Protein 5LQD (pdb70)

Secondary structure (DSSP, 8-state):
-EEEEEE-SS-SEEEE--EEEE---HHHHHHTTS-TTTEEEEEE--SHHHHHHHHTT---TTEEEE---HHHHIIIIIIIIIIIIHHHHHT---TTT---B-HHHHHHHHHHHHHHHHHHHHHHHHEEEEEEEEEESGGGTTHHHHHHHH-TT-EEEEE--S----HHHHTTS-HHHHHHHHHHHHTSSEEEESSHHHHHHHHHHHTS--TTSEEEE------HHHHHHHHTSHHHHHHHHHHHHHH-S-EEEE----S-GGG-HHHHHHHHHHHHHH-GGGTTTEEEEEE---S-SSSHHHHHHHHHHHHHHHHHHHHH--SS--SEEEE----HHHHHHHHHH-SEEEE--SS-S--THHHHHHHH-SS--EEEEETTSTTHHHHTTTSEEE-TTBHHHHHHHHHHHHT--HHHHHHHHHHHHHHHTSS-HHHHHHHHHHHTT-/-EEEEEE-SS-SEEE---EEE--TTEEEEEE--SHHHHHHHHHT---TTEEEE---HHHHIIIIIIIIIIIIHHHHTT---TTT---B-HHHHHHHHHHHHHHHHHHHHHHHHEEEEEEEEEESGGGTTHHHHHHHH-TT-EEEEE--S----HHHHTTS-HHHHHHHHHHHTTSSEEEESSHHHHHHHHHHH-S--TT-EEEE------HHHHHHHHTSHHHHHHHHHHHHHH-S-EEEE----S-GGG-HHHHHHHHHHHHHH-GGGTTTEEEEEE---S-SSSHHHHHHHHHHHHHHHHHHHHH-BTTB-SEEEE----HHHHHHHHHH-SEEEE--SS-S--THHHHHHHH-SS--EEEEETTSTTHHHHTTTSEEE-TTBHHHHHHHHHHHHT--HHHHHHHHHHHHHHHTSS-HHHHHHHHHHHT-/-EEEEEE-SS-S-EEE--EEE----HHHHHHGGG--TTEEEEEE--SHHHHHHHHHT---TTEEEE---HHHHIIIIIIIIIIIIHHHHHT---TTT---B-HHHHHHHHHHHHHHHHHHHHHHHHEEEEEEEEEESGGGTTHHHHHHHH-TT-EEEEE--S----HHHHTTS-HHHHHHHHHHHHT-SEEEESSHHHHHHHHHHH-S--TT-EEEE------HHHHHHHHTSHHHHHHHHHHHHHH-SSEEEE----S-TTS-HHHHHHHHHHHHHHSGGGTTTEEEEEE---S-SSSHHHHHHHHHHHHHHHHHHHHH-BTTB-SEEEE-S--HHHHHHHHHH-SEEEE--SS-S--THHHHHHHH-SS--EEEEETTSTTHHHHTTTSEEE-TTBHHHHHHHHHHHHT--HHHHHHHHHHHHHHHTSS-HHHHHHHHHHHT--/-EEEEEE-SS-S-EEE--EEE----SHHHHHTTS-TTTEEEEEE--SHHHHHHHHHT---TTEEEE---HHHHIIIIIIIIIIIIHHHHHT---TTT---B-HHHHHHHHHHHHHHHHHHHHHHHHEEEEEEEEEESGGGTTHHHHHHHH-TT-EEEEE--S----HHHHTTS-HHHHHHHHHHHHTSSEEEESSHHHHHHHHHHH-S--SSPEEEE------HHHHHHHHTSHHHHHHHHHHHHHH-S-EEEE----S-GGG-HHHHHHHHHHHHHH-GGGTTTEEEEEE---S-SSSHHHHHHHHHHHHHHHHHHHHH--SS--SEEEE-S--HHHHHHHHHH-SEEEE--SS-S--THHHHHHHH-SS--EEEEETTSTTHHHHTTTSEEE-TTBHHHHHHHHHHHHH--HHHHHHHHHHHHHHHTSS-HHHHHHHHHHHTS--

Nearest PDB structures (foldseek):
  5lqd-assembly1_C  TM=1.002E+00  e=1.837E-85  Streptomyces venezuelae ATCC 10712
  5lqd-assembly2_B  TM=9.986E-01  e=1.085E-78  Streptomyces venezuelae ATCC 10712
  4f9f-assembly2_F  TM=8.809E-01  e=8.178E-33  Streptomyces hygroscopicus subsp. limoneus
  4f97-assembly1_B  TM=8.633E-01  e=1.665E-32  Streptomyces hygroscopicus subsp. limoneus
  4f96-assembly1_A  TM=8.689E-01  e=1.953E-31  Streptomyces hygroscopicus subsp. limoneus

Structure (mmCIF, N/CA/C/O backbone):
data_5LQD
#
_entry.id   5LQD
#
_cell.length_a   41.430
_cell.length_b   168.350
_cell.length_c   133.920
_cell.angle_alpha   90.000
_cell.angle_beta   97.190
_cell.angle_gamma   90.000
#
_symmetry.space_group_name_H-M   'P 1 21 1'
#
loop_
_entity.id
_entity.type
_entity.pdbx_description
1 polymer 'Alpha,alpha-trehalose-phosphate synthase'
2 non-polymer '2-(N-MORPHOLINO)-ETHANESULFONIC ACID'
3 non-polymer 1,2-ETHANEDIOL
4 water water
#
loop_
_atom_site.group_PDB
_atom_site.id
_atom_site.type_symbol
_atom_site.label_atom_id
_atom_site.label_alt_id
_atom_site.label_comp_id
_atom_site.label_asym_id
_atom_site.label_entity_id
_atom_site.label_seq_id
_atom_site.pdbx_PDB_ins_code
_atom_site.Cartn_x
_atom_site.Cartn_y
_atom_site.Cartn_z
_atom_site.occupancy
_atom_site.B_iso_or_equiv
_atom_site.auth_seq_id
_atom_site.auth_comp_id
_atom_site.auth_asym_id
_atom_site.auth_atom_id
_atom_site.pdbx_PDB_model_num
ATOM 1 N N . GLY A 1 14 ? 17.504 -44.351 -33.821 1.00 52.18 1 GLY A N 1
ATOM 2 C CA . GLY A 1 14 ? 18.740 -43.762 -34.414 1.00 45.65 1 GLY A CA 1
ATOM 3 C C . GLY A 1 14 ? 18.806 -43.882 -35.934 1.00 40.84 1 GLY A C 1
ATOM 4 O O . GLY A 1 14 ? 18.828 -44.999 -36.472 1.00 50.28 1 GLY A O 1
ATOM 5 N N . ALA A 1 15 ? 18.826 -42.736 -36.622 1.00 46.76 2 ALA A N 1
ATOM 6 C CA . ALA A 1 15 ? 18.999 -42.675 -38.067 1.00 39.55 2 ALA A CA 1
ATOM 7 C C . ALA A 1 15 ? 20.351 -42.026 -38.411 1.00 34.83 2 ALA A C 1
ATOM 8 O O . ALA A 1 15 ? 20.768 -41.069 -37.765 1.00 33.15 2 ALA A O 1
ATOM 10 N N . SER A 1 16 ? 21.044 -42.572 -39.402 1.00 32.39 3 SER A N 1
ATOM 11 C CA . SER A 1 16 ? 22.278 -41.948 -39.933 1.00 31.80 3 SER A CA 1
ATOM 12 C C . SER A 1 16 ? 22.052 -41.138 -41.218 1.00 30.33 3 SER A C 1
ATOM 13 O O . SER A 1 16 ? 22.921 -40.361 -41.601 1.00 31.02 3 SER A O 1
ATOM 16 N N . VAL A 1 17 ? 20.906 -41.342 -41.885 1.00 28.74 4 VAL A N 1
ATOM 17 C CA . VAL A 1 17 ? 20.454 -40.529 -43.007 1.00 27.78 4 VAL A CA 1
ATOM 18 C C . VAL A 1 17 ? 19.006 -40.067 -42.729 1.00 26.53 4 VAL A C 1
ATOM 19 O O . VAL A 1 17 ? 18.144 -40.902 -42.414 1.00 26.08 4 VAL A O 1
ATOM 23 N N . LEU A 1 18 ? 18.758 -38.752 -42.797 1.00 25.79 5 LEU A N 1
ATOM 24 C CA . LEU A 1 18 ? 17.419 -38.200 -42.528 1.00 25.02 5 LEU A CA 1
ATOM 25 C C . LEU A 1 18 ? 17.036 -37.224 -43.613 1.00 24.85 5 LEU A C 1
ATOM 26 O O . LEU A 1 18 ? 17.888 -36.465 -44.099 1.00 25.31 5 LEU A O 1
ATOM 31 N N . VAL A 1 19 ? 15.755 -37.256 -43.979 1.00 24.25 6 VAL A N 1
ATOM 32 C CA . VAL A 1 19 ? 15.168 -36.338 -44.936 1.00 24.30 6 VAL A CA 1
ATOM 33 C C . VAL A 1 19 ? 14.055 -35.588 -44.195 1.00 23.55 6 VAL A C 1
ATOM 34 O O . VAL A 1 19 ? 13.356 -36.191 -43.363 1.00 23.19 6 VAL A O 1
ATOM 38 N N . ALA A 1 20 ? 13.873 -34.304 -44.513 1.00 23.43 7 ALA A N 1
ATOM 39 C CA . ALA A 1 20 ? 12.747 -33.496 -43.990 1.00 22.96 7 ALA A CA 1
ATOM 40 C C . ALA A 1 20 ? 12.056 -32.755 -45.142 1.00 23.27 7 ALA A C 1
ATOM 41 O O . ALA A 1 20 ? 12.723 -32.024 -45.925 1.00 23.86 7 ALA A O 1
ATOM 43 N N . SER A 1 21 ? 10.752 -32.955 -45.259 1.00 23.14 8 SER A N 1
ATOM 44 C CA . SER A 1 21 ? 9.955 -32.261 -46.235 1.00 23.67 8 SER A CA 1
ATOM 45 C C . SER A 1 21 ? 8.559 -32.081 -45.651 1.00 23.48 8 SER A C 1
ATOM 46 O O . SER A 1 21 ? 8.135 -32.870 -44.816 1.00 23.02 8 SER A O 1
ATOM 49 N N . ASN A 1 22 ? 7.840 -31.043 -46.058 1.00 24.04 9 ASN A N 1
ATOM 50 C CA . ASN A 1 22 ? 6.437 -30.924 -45.578 1.00 24.28 9 ASN A CA 1
ATOM 51 C C . ASN A 1 22 ? 5.658 -32.168 -45.929 1.00 25.27 9 ASN A C 1
ATOM 52 O O . ASN A 1 22 ? 4.992 -32.730 -45.086 1.00 25.00 9 ASN A O 1
ATOM 57 N N . ARG A 1 23 ? 5.785 -32.600 -47.181 1.00 27.23 10 ARG A N 1
ATOM 58 C CA . ARG A 1 23 ? 5.045 -33.735 -47.718 1.00 29.57 10 ARG A CA 1
ATOM 59 C C . ARG A 1 23 ? 5.868 -35.013 -47.685 1.00 29.16 10 ARG A C 1
ATOM 60 O O . ARG A 1 23 ? 6.913 -35.092 -48.325 1.00 29.31 10 ARG A O 1
ATOM 68 N N . GLY A 1 24 ? 5.385 -36.003 -46.943 1.00 29.11 11 GLY A N 1
ATOM 69 C CA . GLY A 1 24 ? 5.958 -37.354 -46.931 1.00 29.73 11 GLY A CA 1
ATOM 70 C C . GLY A 1 24 ? 5.359 -38.297 -47.987 1.00 31.58 11 GLY A C 1
ATOM 71 O O . GLY A 1 24 ? 4.550 -37.877 -48.810 1.00 31.68 11 GLY A O 1
ATOM 72 N N . PRO A 1 25 ? 5.756 -39.589 -47.955 1.00 34.77 12 PRO A N 1
ATOM 73 C CA . PRO A 1 25 ? 5.361 -40.550 -48.991 1.00 37.41 12 PRO A CA 1
ATOM 74 C C . PRO A 1 25 ? 3.924 -41.072 -48.885 1.00 38.14 12 PRO A C 1
ATOM 75 O O . PRO A 1 25 ? 3.392 -41.621 -49.867 1.00 39.87 12 PRO A O 1
ATOM 79 N N . VAL A 1 26 ? 3.300 -40.907 -47.717 1.00 37.31 13 VAL A N 1
ATOM 80 C CA . VAL A 1 26 ? 2.014 -41.516 -47.446 1.00 37.92 13 VAL A CA 1
ATOM 81 C C . VAL A 1 26 ? 1.050 -40.510 -46.819 1.00 36.41 13 VAL A C 1
ATOM 82 O O . VAL A 1 26 ? 1.415 -39.731 -45.936 1.00 34.33 13 VAL A O 1
ATOM 86 N N . SER A 1 27 ? -0.185 -40.563 -47.303 1.00 37.39 14 SER A N 1
ATOM 87 C CA . SER A 1 27 ? -1.275 -39.756 -46.813 1.00 37.97 14 SER A CA 1
ATOM 88 C C . SER A 1 27 ? -2.377 -40.700 -46.340 1.00 38.75 14 SER A C 1
ATOM 89 O O . SER A 1 27 ? -2.674 -41.690 -47.021 1.00 40.87 14 SER A O 1
ATOM 92 N N . TYR A 1 28 ? -2.978 -40.394 -45.185 1.00 37.68 15 TYR A N 1
ATOM 93 C CA . TYR A 1 28 ? -4.010 -41.227 -44.590 1.00 38.64 15 TYR A CA 1
ATOM 94 C C . TYR A 1 28 ? -5.380 -40.532 -44.649 1.00 40.36 15 TYR A C 1
ATOM 95 O O . TYR A 1 28 ? -5.472 -39.352 -44.362 1.00 39.99 15 TYR A O 1
ATOM 104 N N . VAL A 1 29 ? -6.434 -41.279 -44.992 1.00 43.61 16 VAL A N 1
ATOM 105 C CA . VAL A 1 29 ? -7.827 -40.774 -45.039 1.00 46.88 16 VAL A CA 1
ATOM 106 C C . VAL A 1 29 ? -8.807 -41.774 -44.380 1.00 48.28 16 VAL A C 1
ATOM 107 O O . VAL A 1 29 ? -8.622 -42.985 -44.513 1.00 47.82 16 VAL A O 1
ATOM 111 N N . ARG A 1 30 ? -9.828 -41.284 -43.673 1.00 48.78 17 ARG A N 1
ATOM 112 C CA . ARG A 1 30 ? -10.888 -42.162 -43.092 1.00 51.12 17 ARG A CA 1
ATOM 113 C C . ARG A 1 30 ? -11.718 -42.891 -44.148 1.00 48.60 17 ARG A C 1
ATOM 114 O O . ARG A 1 30 ? -12.040 -42.305 -45.175 1.00 48.36 17 ARG A O 1
ATOM 122 N N . LEU A 1 36 ? -8.775 -45.765 -41.217 1.00 54.91 23 LEU A N 1
ATOM 123 C CA . LEU A 1 36 ? -7.927 -44.956 -42.090 1.00 51.67 23 LEU A CA 1
ATOM 124 C C . LEU A 1 36 ? -7.432 -45.808 -43.242 1.00 52.48 23 LEU A C 1
ATOM 125 O O . LEU A 1 36 ? -7.162 -46.983 -43.060 1.00 53.47 23 LEU A O 1
ATOM 130 N N . ASP A 1 37 ? -7.329 -45.219 -44.427 1.00 56.16 24 ASP A N 1
ATOM 131 C CA . ASP A 1 37 ? -6.719 -45.863 -45.597 1.00 57.23 24 ASP A CA 1
ATOM 132 C C . ASP A 1 37 ? -5.416 -45.109 -45.902 1.00 54.00 24 ASP A C 1
ATOM 133 O O . ASP A 1 37 ? -5.319 -43.914 -45.631 1.00 50.87 24 ASP A O 1
ATOM 138 N N . ALA A 1 38 ? -4.416 -45.806 -46.437 1.00 54.90 25 ALA A N 1
ATOM 139 C CA . ALA A 1 38 ? -3.136 -45.176 -46.840 1.00 53.33 25 ALA A CA 1
ATOM 140 C C . ALA A 1 38 ? -3.109 -44.913 -48.357 1.00 53.67 25 ALA A C 1
ATOM 141 O O . ALA A 1 38 ? -3.581 -45.731 -49.131 1.00 54.11 25 ALA A O 1
ATOM 143 N N . ARG A 1 39 ? -2.574 -43.765 -48.766 1.00 53.10 26 ARG A N 1
ATOM 144 C CA . ARG A 1 39 ? -2.466 -43.385 -50.180 1.00 54.75 26 ARG A CA 1
ATOM 145 C C . ARG A 1 39 ? -1.044 -42.908 -50.460 1.00 52.64 26 ARG A C 1
ATOM 146 O O . ARG A 1 39 ? -0.562 -41.966 -49.822 1.00 48.02 26 ARG A O 1
ATOM 154 N N . ARG A 1 40 ? -0.388 -43.553 -51.420 1.00 53.31 27 ARG A N 1
ATOM 155 C CA . ARG A 1 40 ? 1.027 -43.318 -51.698 1.00 52.75 27 ARG A CA 1
ATOM 156 C C . ARG A 1 40 ? 1.189 -42.399 -52.874 1.00 52.67 27 ARG A C 1
ATOM 157 O O . ARG A 1 40 ? 0.626 -42.657 -53.929 1.00 57.09 27 ARG A O 1
ATOM 165 N N . GLY A 1 41 ? 1.956 -41.329 -52.691 1.00 51.74 28 GLY A N 1
ATOM 166 C CA . GLY A 1 41 ? 2.478 -40.542 -53.799 1.00 54.24 28 GLY A CA 1
ATOM 167 C C . GLY A 1 41 ? 3.938 -40.904 -53.960 1.00 57.06 28 GLY A C 1
ATOM 168 O O . GLY A 1 41 ? 4.671 -40.981 -52.967 1.00 63.76 28 GLY A O 1
ATOM 169 N N . GLY A 1 42 ? 4.365 -41.131 -55.198 1.00 59.61 29 GLY A N 1
ATOM 170 C CA . GLY A 1 42 ? 5.778 -41.383 -55.505 1.00 60.94 29 GLY A CA 1
ATOM 171 C C . GLY A 1 42 ? 6.585 -40.090 -55.509 1.00 60.54 29 GLY A C 1
ATOM 172 O O . GLY A 1 42 ? 6.320 -39.191 -54.713 1.00 60.97 29 GLY A O 1
ATOM 173 N N . GLY A 1 43 ? 7.580 -40.008 -56.396 1.00 59.67 30 GLY A N 1
ATOM 174 C CA . GLY A 1 43 ? 8.378 -38.797 -56.590 1.00 56.60 30 GLY A CA 1
ATOM 175 C C . GLY A 1 43 ? 9.870 -38.959 -56.357 1.00 55.32 30 GLY A C 1
ATOM 176 O O . GLY A 1 43 ? 10.372 -40.058 -56.068 1.00 55.97 30 GLY A O 1
ATOM 177 N N . GLY A 1 44 ? 10.576 -37.838 -56.470 1.00 53.27 31 GLY A N 1
ATOM 178 C CA . GLY A 1 44 ? 12.028 -37.811 -56.444 1.00 51.37 31 GLY A CA 1
ATOM 179 C C . GLY A 1 44 ? 12.611 -38.363 -55.166 1.00 49.05 31 GLY A C 1
ATOM 180 O O . GLY A 1 44 ? 13.556 -39.169 -55.208 1.00 49.98 31 GLY A O 1
ATOM 181 N N . LEU A 1 45 ? 12.039 -37.958 -54.029 1.00 44.01 32 LEU A N 1
ATOM 182 C CA . LEU A 1 45 ? 12.557 -38.392 -52.733 1.00 40.61 32 LEU A CA 1
ATOM 183 C C . LEU A 1 45 ? 12.356 -39.886 -52.488 1.00 38.35 32 LEU A C 1
ATOM 184 O O . LEU A 1 45 ? 13.271 -40.535 -51.939 1.00 36.96 32 LEU A O 1
ATOM 189 N N . VAL A 1 46 ? 11.206 -40.443 -52.900 1.00 35.37 33 VAL A N 1
ATOM 190 C CA . VAL A 1 46 ? 10.980 -41.892 -52.749 1.00 34.76 33 VAL A CA 1
ATOM 191 C C . VAL A 1 46 ? 12.095 -42.600 -53.536 1.00 37.08 33 VAL A C 1
ATOM 192 O O . VAL A 1 46 ? 12.901 -43.333 -52.966 1.00 37.79 33 VAL A O 1
ATOM 196 N N . SER A 1 47 ? 12.195 -42.285 -54.819 1.00 40.36 34 SER A N 1
ATOM 197 C CA . SER A 1 47 ? 13.270 -42.804 -55.660 1.00 41.20 34 SER A CA 1
ATOM 198 C C . SER A 1 47 ? 14.690 -42.677 -55.062 1.00 40.13 34 SER A C 1
ATOM 199 O O . SER A 1 47 ? 15.472 -43.645 -55.078 1.00 39.89 34 SER A O 1
ATOM 202 N N . GLY A 1 48 ? 15.024 -41.510 -54.513 1.00 38.67 35 GLY A N 1
ATOM 203 C CA . GLY A 1 48 ? 16.351 -41.308 -53.915 1.00 37.72 35 GLY A CA 1
ATOM 204 C C . GLY A 1 48 ? 16.599 -42.152 -52.665 1.00 37.56 35 GLY A C 1
ATOM 205 O O . GLY A 1 48 ? 17.637 -42.825 -52.559 1.00 38.42 35 GLY A O 1
ATOM 206 N N . LEU A 1 49 ? 15.645 -42.167 -51.737 1.00 35.85 36 LEU A N 1
ATOM 207 C CA . LEU A 1 49 ? 15.797 -42.977 -50.522 1.00 36.26 36 LEU A CA 1
ATOM 208 C C . LEU A 1 49 ? 15.789 -44.477 -50.791 1.00 37.85 36 LEU A C 1
ATOM 209 O O . LEU A 1 49 ? 16.279 -45.254 -49.962 1.00 39.03 36 LEU A O 1
ATOM 214 N N . SER A 1 50 ? 15.261 -44.892 -51.939 1.00 39.03 37 SER A N 1
ATOM 215 C CA . SER A 1 50 ? 15.282 -46.310 -52.340 1.00 40.07 37 SER A CA 1
ATOM 216 C C . SER A 1 50 ? 16.697 -46.844 -52.644 1.00 40.84 37 SER A C 1
ATOM 217 O O . SER A 1 50 ? 16.880 -48.059 -52.730 1.00 42.27 37 SER A O 1
ATOM 220 N N . ALA A 1 51 ? 17.677 -45.945 -52.811 1.00 40.96 38 ALA A N 1
ATOM 221 C CA . ALA A 1 51 ? 19.118 -46.293 -52.835 1.00 42.00 38 ALA A CA 1
ATOM 222 C C . ALA A 1 51 ? 19.795 -46.342 -51.431 1.00 43.16 38 ALA A C 1
ATOM 223 O O . ALA A 1 51 ? 20.905 -46.855 -51.289 1.00 43.82 38 ALA A O 1
ATOM 225 N N . VAL A 1 52 ? 19.135 -45.808 -50.405 1.00 43.02 39 VAL A N 1
ATOM 226 C CA . VAL A 1 52 ? 19.680 -45.785 -49.044 1.00 42.50 39 VAL A CA 1
ATOM 227 C C . VAL A 1 52 ? 19.064 -46.937 -48.247 1.00 43.25 39 VAL A C 1
ATOM 228 O O . VAL A 1 52 ? 17.872 -47.218 -48.367 1.00 41.28 39 VAL A O 1
ATOM 232 N N . SER A 1 53 ? 19.896 -47.604 -47.451 1.00 43.61 40 SER A N 1
ATOM 233 C CA . SER A 1 53 ? 19.430 -48.632 -46.526 1.00 44.88 40 SER A CA 1
ATOM 234 C C . SER A 1 53 ? 18.270 -48.140 -45.663 1.00 46.20 40 SER A C 1
ATOM 235 O O . SER A 1 53 ? 18.446 -47.199 -44.874 1.00 46.69 40 SER A O 1
ATOM 238 N N . SER A 1 54 ? 17.110 -48.798 -45.804 1.00 46.98 41 SER A N 1
ATOM 239 C CA . SER A 1 54 ? 15.879 -48.458 -45.066 1.00 47.20 41 SER A CA 1
ATOM 240 C C . SER A 1 54 ? 15.943 -48.750 -43.575 1.00 48.72 41 SER A C 1
ATOM 241 O O . SER A 1 54 ? 15.096 -48.278 -42.831 1.00 54.46 41 SER A O 1
ATOM 244 N N . GLN A 1 55 ? 16.913 -49.553 -43.153 1.00 49.35 42 GLN A N 1
ATOM 245 C CA . GLN A 1 55 ? 17.263 -49.692 -41.724 1.00 50.77 42 GLN A CA 1
ATOM 246 C C . GLN A 1 55 ? 18.023 -48.477 -41.125 1.00 48.95 42 GLN A C 1
ATOM 247 O O . GLN A 1 55 ? 18.128 -48.388 -39.895 1.00 50.53 42 GLN A O 1
ATOM 253 N N . ASP A 1 56 ? 18.527 -47.557 -41.965 1.00 44.01 43 ASP A N 1
ATOM 254 C CA . ASP A 1 56 ? 19.283 -46.382 -41.511 1.00 42.04 43 ASP A CA 1
ATOM 255 C C . ASP A 1 56 ? 18.674 -44.992 -41.777 1.00 39.10 43 ASP A C 1
ATOM 256 O O . ASP A 1 56 ? 19.234 -43.998 -41.304 1.00 37.77 43 ASP A O 1
ATOM 261 N N . SER A 1 57 ? 17.569 -44.928 -42.537 1.00 35.71 44 SER A N 1
ATOM 262 C CA . SER A 1 57 ? 16.924 -43.677 -42.913 1.00 33.89 44 SER A CA 1
ATOM 263 C C . SER A 1 57 ? 15.668 -43.371 -42.096 1.00 32.35 44 SER A C 1
ATOM 264 O O . SER A 1 57 ? 14.982 -44.268 -41.635 1.00 32.35 44 SER A O 1
ATOM 267 N N . LEU A 1 58 ? 15.384 -42.081 -41.963 1.00 30.40 45 LEU A N 1
ATOM 268 C CA . LEU A 1 58 ? 14.171 -41.604 -41.363 1.00 29.35 45 LEU A CA 1
ATOM 269 C C . LEU A 1 58 ? 13.734 -40.399 -42.181 1.00 28.17 45 LEU A C 1
ATOM 270 O O . LEU A 1 58 ? 14.556 -39.507 -42.448 1.00 27.88 45 LEU A O 1
ATOM 275 N N . TRP A 1 59 ? 12.471 -40.387 -42.600 1.00 27.27 46 TRP A N 1
ATOM 276 C CA . TRP A 1 59 ? 11.904 -39.261 -43.346 1.00 26.61 46 TRP A CA 1
ATOM 277 C C . TRP A 1 59 ? 10.911 -38.544 -42.425 1.00 26.09 46 TRP A C 1
ATOM 278 O O . TRP A 1 59 ? 9.860 -39.111 -42.083 1.00 26.22 46 TRP A O 1
ATOM 289 N N . VAL A 1 60 ? 11.247 -37.314 -42.029 1.00 25.42 47 VAL A N 1
ATOM 290 C CA . VAL A 1 60 ? 10.351 -36.500 -41.202 1.00 25.08 47 VAL A CA 1
ATOM 291 C C . VAL A 1 60 ? 9.454 -35.618 -42.074 1.00 24.99 47 VAL A C 1
ATOM 292 O O . VAL A 1 60 ? 9.924 -34.889 -42.949 1.00 24.94 47 VAL A O 1
ATOM 296 N N . CYS A 1 61 ? 8.154 -35.679 -41.827 1.00 25.09 48 CYS A N 1
ATOM 297 C CA . CYS A 1 61 ? 7.186 -34.889 -42.592 1.00 25.18 48 CYS A CA 1
ATOM 298 C C . CYS A 1 61 ? 6.058 -34.396 -41.704 1.00 25.23 48 CYS A C 1
ATOM 299 O O . CYS A 1 61 ? 6.009 -34.752 -40.518 1.00 25.22 48 CYS A O 1
ATOM 302 N N . ALA A 1 62 ? 5.141 -33.617 -42.284 1.00 25.42 49 ALA A N 1
ATOM 303 C CA . ALA A 1 62 ? 3.991 -33.074 -41.552 1.00 25.57 49 ALA A CA 1
ATOM 304 C C . ALA A 1 62 ? 2.676 -33.811 -41.869 1.00 26.25 49 ALA A C 1
ATOM 305 O O . ALA A 1 62 ? 2.460 -34.282 -42.998 1.00 26.54 49 ALA A O 1
ATOM 307 N N . ALA A 1 63 ? 1.800 -33.882 -40.861 1.00 26.65 50 ALA A N 1
ATOM 308 C CA . ALA A 1 63 ? 0.402 -34.279 -41.063 1.00 27.47 50 ALA A CA 1
ATOM 309 C C . ALA A 1 63 ? -0.258 -33.171 -41.854 1.00 28.06 50 ALA A C 1
ATOM 310 O O . ALA A 1 63 ? -0.154 -31.990 -41.467 1.00 27.91 50 ALA A O 1
ATOM 312 N N . LEU A 1 64 ? -0.861 -33.523 -42.991 1.00 28.95 51 LEU A N 1
ATOM 313 C CA . LEU A 1 64 ? -1.318 -32.523 -43.976 1.00 29.74 51 LEU A CA 1
ATOM 314 C C . LEU A 1 64 ? -2.751 -32.118 -43.756 1.00 30.83 51 LEU A C 1
ATOM 315 O O . LEU A 1 64 ? -3.193 -31.138 -44.336 1.00 31.37 51 LEU A O 1
ATOM 320 N N . GLY A 1 65 ? -3.482 -32.888 -42.945 1.00 31.33 52 GLY A N 1
ATOM 321 C CA . GLY A 1 65 ? -4.877 -32.608 -42.647 1.00 32.51 52 GLY A CA 1
ATOM 322 C C . GLY A 1 65 ? -5.384 -33.510 -41.538 1.00 33.07 52 GLY A C 1
ATOM 323 O O . GLY A 1 65 ? -4.599 -34.093 -40.781 1.00 32.76 52 GLY A O 1
ATOM 324 N N . GLU A 1 66 ? -6.695 -33.653 -41.452 1.00 34.54 53 GLU A N 1
ATOM 325 C CA . GLU A 1 66 ? -7.315 -34.387 -40.352 1.00 35.53 53 GLU A CA 1
ATOM 326 C C . GLU A 1 66 ? -6.996 -35.886 -40.328 1.00 35.15 53 GLU A C 1
ATOM 327 O O . GLU A 1 66 ? -6.709 -36.448 -39.261 1.00 34.59 53 GLU A O 1
ATOM 333 N N . GLY A 1 67 ? -7.073 -36.539 -41.487 1.00 35.17 54 GLY A N 1
ATOM 334 C CA . GLY A 1 67 ? -6.753 -37.974 -41.579 1.00 35.04 54 GLY A CA 1
ATOM 335 C C . GLY A 1 67 ? -5.318 -38.313 -41.145 1.00 34.15 54 GLY A C 1
ATOM 336 O O . GLY A 1 67 ? -5.101 -39.261 -40.364 1.00 34.03 54 GLY A O 1
ATOM 337 N N . ASP A 1 68 ? -4.348 -37.531 -41.623 1.00 33.33 55 ASP A N 1
ATOM 338 C CA . ASP A 1 68 ? -2.943 -37.658 -41.170 1.00 32.87 55 ASP A CA 1
ATOM 339 C C . ASP A 1 68 ? -2.781 -37.459 -39.635 1.00 33.35 55 ASP A C 1
ATOM 340 O O . ASP A 1 68 ? -2.087 -38.231 -38.962 1.00 32.70 55 ASP A O 1
ATOM 345 N N . ARG A 1 69 ? -3.418 -36.417 -39.084 1.00 34.76 56 ARG A N 1
ATOM 346 C CA . ARG A 1 69 ? -3.377 -36.187 -37.628 1.00 36.05 56 ARG A CA 1
ATOM 347 C C . ARG A 1 69 ? -3.989 -37.346 -36.866 1.00 37.61 56 ARG A C 1
ATOM 348 O O . ARG A 1 69 ? -3.452 -37.736 -35.843 1.00 38.19 56 ARG A O 1
ATOM 356 N N . GLU A 1 70 ? -5.077 -37.917 -37.383 1.00 40.15 57 GLU A N 1
ATOM 357 C CA . GLU A 1 70 ? -5.667 -39.119 -36.770 1.00 42.24 57 GLU A CA 1
ATOM 358 C C . GLU A 1 70 ? -4.678 -40.300 -36.779 1.00 41.69 57 GLU A C 1
ATOM 359 O O . GLU A 1 70 ? -4.513 -40.999 -35.762 1.00 41.64 57 GLU A O 1
ATOM 365 N N . ALA A 1 71 ? -4.029 -40.521 -37.924 1.00 40.42 58 ALA A N 1
ATOM 366 C CA . ALA A 1 71 ? -2.984 -41.558 -38.023 1.00 39.84 58 ALA A CA 1
ATOM 367 C C . ALA A 1 71 ? -1.942 -41.419 -36.918 1.00 39.39 58 ALA A C 1
ATOM 368 O O . ALA A 1 71 ? -1.635 -42.398 -36.213 1.00 38.34 58 ALA A O 1
ATOM 370 N N . VAL A 1 72 ? -1.428 -40.201 -36.758 1.00 39.16 59 VAL A N 1
ATOM 371 C CA . VAL A 1 72 ? -0.461 -39.897 -35.695 1.00 40.54 59 VAL A CA 1
ATOM 372 C C . VAL A 1 72 ? -1.101 -40.140 -34.317 1.00 43.96 59 VAL A C 1
ATOM 373 O O . VAL A 1 72 ? -0.509 -40.809 -33.476 1.00 45.91 59 VAL A O 1
ATOM 377 N N . ARG A 1 73 ? -2.308 -39.618 -34.104 1.00 47.34 60 ARG A N 1
ATOM 378 C CA . ARG A 1 73 ? -3.038 -39.886 -32.859 1.00 50.99 60 ARG A CA 1
ATOM 379 C C . ARG A 1 73 ? -3.083 -41.404 -32.513 1.00 51.36 60 ARG A C 1
ATOM 380 O O . ARG A 1 73 ? -2.780 -41.768 -31.384 1.00 49.83 60 ARG A O 1
ATOM 388 N N . ARG A 1 74 ? -3.364 -42.281 -33.481 1.00 49.79 61 ARG A N 1
ATOM 389 C CA . ARG A 1 74 ? -3.434 -43.743 -33.219 1.00 51.75 61 ARG A CA 1
ATOM 390 C C . ARG A 1 74 ? -2.106 -44.535 -33.246 1.00 50.65 61 ARG A C 1
ATOM 391 O O . ARG A 1 74 ? -2.120 -45.752 -33.053 1.00 49.72 61 ARG A O 1
ATOM 399 N N . GLY A 1 75 ? -0.975 -43.879 -33.481 1.00 49.26 62 GLY A N 1
ATOM 400 C CA . GLY A 1 75 ? 0.300 -44.590 -33.670 1.00 49.24 62 GLY A CA 1
ATOM 401 C C . GLY A 1 75 ? 0.368 -45.401 -34.961 1.00 49.27 62 GLY A C 1
ATOM 402 O O . GLY A 1 75 ? 0.996 -46.461 -34.992 1.00 52.02 62 GLY A O 1
ATOM 403 N N . ILE A 1 76 ? -0.282 -44.911 -36.021 1.00 47.48 63 ILE A N 1
ATOM 404 C CA . ILE A 1 76 ? -0.260 -45.548 -37.344 1.00 46.22 63 ILE A CA 1
ATOM 405 C C . ILE A 1 76 ? 0.715 -44.756 -38.233 1.00 46.30 63 ILE A C 1
ATOM 406 O O . ILE A 1 76 ? 0.585 -43.528 -38.369 1.00 41.93 63 ILE A O 1
ATOM 411 N N . GLY A 1 77 ? 1.671 -45.460 -38.844 1.00 46.05 64 GLY A N 1
ATOM 412 C CA . GLY A 1 77 ? 2.694 -44.808 -39.672 1.00 46.64 64 GLY A CA 1
ATOM 413 C C . GLY A 1 77 ? 3.653 -45.778 -40.355 1.00 48.75 64 GLY A C 1
ATOM 414 O O . GLY A 1 77 ? 3.881 -46.886 -39.867 1.00 49.94 64 GLY A O 1
ATOM 415 N N . GLU A 1 78 ? 4.221 -45.349 -41.480 1.00 47.72 65 GLU A N 1
ATOM 416 C CA . GLU A 1 78 ? 5.147 -46.175 -42.256 1.00 48.87 65 GLU A CA 1
ATOM 417 C C . GLU A 1 78 ? 6.487 -46.404 -41.541 1.00 46.27 65 GLU A C 1
ATOM 418 O O . GLU A 1 78 ? 6.982 -45.494 -40.842 1.00 43.38 65 GLU A O 1
ATOM 424 N N . PRO A 1 79 ? 7.086 -47.605 -41.723 1.00 45.21 66 PRO A N 1
ATOM 425 C CA . PRO A 1 79 ? 8.485 -47.816 -41.289 1.00 44.95 66 PRO A CA 1
ATOM 426 C C . PRO A 1 79 ? 9.402 -46.774 -41.942 1.00 42.16 66 PRO A C 1
ATOM 427 O O . PRO A 1 79 ? 9.298 -46.559 -43.158 1.00 42.45 66 PRO A O 1
ATOM 431 N N . GLY A 1 80 ? 10.241 -46.114 -41.150 1.00 38.75 67 GLY A N 1
ATOM 432 C CA . GLY A 1 80 ? 11.187 -45.130 -41.680 1.00 35.97 67 GLY A CA 1
ATOM 433 C C . GLY A 1 80 ? 10.597 -43.750 -41.952 1.00 34.03 67 GLY A C 1
ATOM 434 O O . GLY A 1 80 ? 11.272 -42.923 -42.555 1.00 32.67 67 GLY A O 1
ATOM 435 N N . VAL A 1 81 ? 9.362 -43.500 -41.504 1.00 32.87 68 VAL A N 1
ATOM 436 C CA . VAL A 1 81 ? 8.678 -42.211 -41.686 1.00 31.90 68 VAL A CA 1
ATOM 437 C C . VAL A 1 81 ? 8.191 -41.726 -40.321 1.00 31.78 68 VAL A C 1
ATOM 438 O O . VAL A 1 81 ? 7.590 -42.504 -39.592 1.00 32.37 68 VAL A O 1
ATOM 442 N N . ARG A 1 82 ? 8.456 -40.465 -39.977 1.00 30.94 69 ARG A N 1
ATOM 443 C CA . ARG A 1 82 ? 7.971 -39.855 -38.723 1.00 31.50 69 ARG A CA 1
ATOM 444 C C . ARG A 1 82 ? 7.089 -38.668 -39.122 1.00 30.20 69 ARG A C 1
ATOM 445 O O . ARG A 1 82 ? 7.589 -37.701 -39.706 1.00 28.93 69 ARG A O 1
ATOM 453 N N . MET A 1 83 ? 5.793 -38.749 -38.806 1.00 30.07 70 MET A N 1
ATOM 454 C CA . MET A 1 83 ? 4.828 -37.718 -39.159 1.00 29.48 70 MET A CA 1
ATOM 455 C C . MET A 1 83 ? 4.545 -36.810 -37.953 1.00 29.38 70 MET A C 1
ATOM 456 O O . MET A 1 83 ? 4.179 -37.281 -36.876 1.00 30.07 70 MET A O 1
ATOM 461 N N . LEU A 1 84 ? 4.693 -35.505 -38.145 1.00 28.51 71 LEU A N 1
ATOM 462 C CA . LEU A 1 84 ? 4.511 -34.548 -37.058 1.00 28.67 71 LEU A CA 1
ATOM 463 C C . LEU A 1 84 ? 3.105 -33.969 -37.031 1.00 29.36 71 LEU A C 1
ATOM 464 O O . LEU A 1 84 ? 2.608 -33.475 -38.071 1.00 29.09 71 LEU A O 1
ATOM 469 N N . ASP A 1 85 ? 2.476 -34.032 -35.852 1.00 30.56 72 ASP A N 1
ATOM 470 C CA . ASP A 1 85 ? 1.193 -33.373 -35.588 1.00 31.62 72 ASP A CA 1
ATOM 471 C C . ASP A 1 85 ? 1.446 -31.934 -35.115 1.00 31.50 72 ASP A C 1
ATOM 472 O O . ASP A 1 85 ? 1.626 -31.685 -33.914 1.00 31.90 72 ASP A O 1
ATOM 477 N N . ILE A 1 86 ? 1.443 -31.004 -36.070 1.00 30.74 73 ILE A N 1
ATOM 478 C CA . ILE A 1 86 ? 1.610 -29.569 -35.798 1.00 30.67 73 ILE A CA 1
ATOM 479 C C . ILE A 1 86 ? 0.197 -28.965 -35.729 1.00 31.26 73 ILE A C 1
ATOM 480 O O . ILE A 1 86 ? -0.663 -29.294 -36.557 1.00 31.56 73 ILE A O 1
ATOM 485 N N . ALA A 1 87 ? -0.047 -28.112 -34.736 1.00 31.55 74 ALA A N 1
ATOM 486 C CA . ALA A 1 87 ? -1.376 -27.560 -34.485 1.00 32.23 74 ALA A CA 1
ATOM 487 C C . ALA A 1 87 ? -1.963 -26.954 -35.778 1.00 31.65 74 ALA A C 1
ATOM 488 O O . ALA A 1 87 ? -1.242 -26.295 -36.522 1.00 30.99 74 ALA A O 1
ATOM 490 N N . PRO A 1 88 ? -3.249 -27.227 -36.077 1.00 32.01 75 PRO A N 1
ATOM 491 C CA . PRO A 1 88 ? -3.798 -26.804 -37.364 1.00 31.56 75 PRO A CA 1
ATOM 492 C C . PRO A 1 88 ? -3.650 -25.308 -37.701 1.00 30.85 75 PRO A C 1
ATOM 493 O O . PRO A 1 88 ? -3.359 -24.973 -38.860 1.00 30.36 75 PRO A O 1
ATOM 497 N N A ASP A 1 89 ? -3.818 -24.429 -36.721 0.50 31.10 76 ASP A N 1
ATOM 498 N N B ASP A 1 89 ? -3.836 -24.435 -36.706 0.50 31.03 76 ASP A N 1
ATOM 499 C CA A ASP A 1 89 ? -3.709 -22.988 -36.967 0.50 30.78 76 ASP A CA 1
ATOM 500 C CA B ASP A 1 89 ? -3.718 -22.982 -36.915 0.50 30.67 76 ASP A CA 1
ATOM 501 C C A ASP A 1 89 ? -2.269 -22.541 -37.165 0.50 29.55 76 ASP A C 1
ATOM 502 C C B ASP A 1 89 ? -2.279 -22.544 -37.153 0.50 29.49 76 ASP A C 1
ATOM 503 O O A ASP A 1 89 ? -1.995 -21.656 -37.991 0.50 29.19 76 ASP A O 1
ATOM 504 O O B ASP A 1 89 ? -2.018 -21.669 -37.993 0.50 29.13 76 ASP A O 1
ATOM 513 N N . VAL A 1 90 ? -1.344 -23.166 -36.440 1.00 29.05 77 VAL A N 1
ATOM 514 C CA . VAL A 1 90 ? 0.092 -22.899 -36.639 1.00 27.94 77 VAL A CA 1
ATOM 515 C C . VAL A 1 90 ? 0.512 -23.412 -38.037 1.00 26.92 77 VAL A C 1
ATOM 516 O O . VAL A 1 90 ? 1.185 -22.692 -38.783 1.00 26.29 77 VAL A O 1
ATOM 520 N N . TYR A 1 91 ? 0.095 -24.633 -38.379 1.00 26.66 78 TYR A N 1
ATOM 521 C CA . TYR A 1 91 ? 0.358 -25.186 -39.728 1.00 26.12 78 TYR A CA 1
ATOM 522 C C . TYR A 1 91 ? -0.195 -24.285 -40.872 1.00 26.25 78 TYR A C 1
ATOM 523 O O . TYR A 1 91 ? 0.533 -23.962 -41.794 1.00 25.80 78 TYR A O 1
ATOM 532 N N . ALA A 1 92 ? -1.442 -23.831 -40.761 1.00 27.00 79 ALA A N 1
ATOM 533 C CA . ALA A 1 92 ? -2.051 -22.955 -41.788 1.00 27.37 79 ALA A CA 1
ATOM 534 C C . ALA A 1 92 ? -1.277 -21.633 -41.996 1.00 26.97 79 ALA A C 1
ATOM 535 O O . ALA A 1 92 ? -0.969 -21.238 -43.147 1.00 26.88 79 ALA A O 1
ATOM 537 N N . ASP A 1 93 ? -0.961 -20.977 -40.878 1.00 26.89 80 ASP A N 1
ATOM 538 C CA . ASP A 1 93 ? -0.208 -19.727 -40.882 1.00 26.65 80 ASP A CA 1
ATOM 539 C C . ASP A 1 93 ? 1.211 -19.890 -41.438 1.00 25.87 80 ASP A C 1
ATOM 540 O O . ASP A 1 93 ? 1.692 -19.001 -42.135 1.00 25.80 80 ASP A O 1
ATOM 545 N N . ALA A 1 94 ? 1.878 -21.001 -41.090 1.00 25.43 81 ALA A N 1
ATOM 546 C CA . ALA A 1 94 ? 3.246 -21.298 -41.577 1.00 24.81 81 ALA A CA 1
ATOM 547 C C . ALA A 1 94 ? 3.274 -21.740 -43.051 1.00 24.74 81 ALA A C 1
ATOM 548 O O . ALA A 1 94 ? 4.053 -21.241 -43.819 1.00 24.56 81 ALA A O 1
ATOM 550 N N . TYR A 1 95 ? 2.438 -22.729 -43.397 1.00 25.33 82 TYR A N 1
ATOM 551 C CA . TYR A 1 95 ? 2.507 -23.451 -44.657 1.00 25.84 82 TYR A CA 1
ATOM 552 C C . TYR A 1 95 ? 1.759 -22.713 -45.760 1.00 27.24 82 TYR A C 1
ATOM 553 O O . TYR A 1 95 ? 2.316 -22.476 -46.793 1.00 27.14 82 TYR A O 1
ATOM 562 N N . ASN A 1 96 ? 0.488 -22.377 -45.537 1.00 29.28 83 ASN A N 1
ATOM 563 C CA . ASN A 1 96 ? -0.293 -21.647 -46.527 1.00 31.22 83 ASN A CA 1
ATOM 564 C C . ASN A 1 96 ? 0.081 -20.189 -46.465 1.00 31.47 83 ASN A C 1
ATOM 565 O O . ASN A 1 96 ? 0.141 -19.535 -47.495 1.00 34.54 83 ASN A O 1
ATOM 570 N N . GLY A 1 97 ? 0.293 -19.649 -45.268 1.00 30.67 84 GLY A N 1
ATOM 571 C CA . GLY A 1 97 ? 0.612 -18.239 -45.104 1.00 30.22 84 GLY A CA 1
ATOM 572 C C . GLY A 1 97 ? 2.016 -17.904 -45.600 1.00 29.34 84 GLY A C 1
ATOM 573 O O . GLY A 1 97 ? 2.231 -17.539 -46.805 1.00 30.51 84 GLY A O 1
ATOM 574 N N . ILE A 1 98 ? 2.988 -18.050 -44.705 1.00 27.24 85 ILE A N 1
ATOM 575 C CA . ILE A 1 98 ? 4.321 -17.558 -44.977 1.00 26.10 85 ILE A CA 1
ATOM 576 C C . ILE A 1 98 ? 4.969 -18.293 -46.164 1.00 25.58 85 ILE A C 1
ATOM 577 O O . ILE A 1 98 ? 5.459 -17.665 -47.069 1.00 25.79 85 ILE A O 1
ATOM 582 N N . ALA A 1 99 ? 4.968 -19.623 -46.133 1.00 24.07 86 ALA A N 1
ATOM 583 C CA . ALA A 1 99 ? 5.674 -20.408 -47.123 1.00 23.80 86 ALA A CA 1
ATOM 584 C C . ALA A 1 99 ? 5.079 -20.226 -48.505 1.00 23.73 86 ALA A C 1
ATOM 585 O O . ALA A 1 99 ? 5.717 -19.672 -49.392 1.00 23.51 86 ALA A O 1
ATOM 587 N N . ASN A 1 100 ? 3.849 -20.691 -48.669 1.00 23.96 87 ASN A N 1
ATOM 588 C CA . ASN A 1 100 ? 3.244 -20.817 -49.991 1.00 23.97 87 ASN A CA 1
ATOM 589 C C . ASN A 1 100 ? 2.667 -19.509 -50.493 1.00 24.01 87 ASN A C 1
ATOM 590 O O . ASN A 1 100 ? 2.382 -19.405 -51.669 1.00 24.05 87 ASN A O 1
ATOM 595 N N . SER A 1 101 ? 2.516 -18.505 -49.643 1.00 24.08 88 SER A N 1
ATOM 596 C CA . SER A 1 101 ? 2.129 -17.194 -50.126 1.00 24.07 88 SER A CA 1
ATOM 597 C C . SER A 1 101 ? 3.339 -16.251 -50.089 1.00 23.80 88 SER A C 1
ATOM 598 O O . SER A 1 101 ? 3.861 -15.887 -51.142 1.00 23.63 88 SER A O 1
ATOM 601 N N . VAL A 1 102 ? 3.823 -15.881 -48.917 1.00 23.80 89 VAL A N 1
ATOM 602 C CA . VAL A 1 102 ? 4.861 -14.848 -48.823 1.00 23.62 89 VAL A CA 1
ATOM 603 C C . VAL A 1 102 ? 6.201 -15.237 -49.504 1.00 23.37 89 VAL A C 1
ATOM 604 O O . VAL A 1 102 ? 6.701 -14.449 -50.334 1.00 23.24 89 VAL A O 1
ATOM 608 N N . LEU A 1 103 ? 6.756 -16.424 -49.196 1.00 23.33 90 LEU A N 1
ATOM 609 C CA . LEU A 1 103 ? 8.032 -16.853 -49.809 1.00 23.13 90 LEU A CA 1
ATOM 610 C C . LEU A 1 103 ? 7.921 -17.230 -51.309 1.00 23.03 90 LEU A C 1
ATOM 611 O O . LEU A 1 103 ? 8.794 -16.844 -52.109 1.00 22.91 90 LEU A O 1
ATOM 616 N N . TRP A 1 104 ? 6.850 -17.953 -51.667 1.00 23.15 91 TRP A N 1
ATOM 617 C CA . TRP A 1 104 ? 6.536 -18.286 -53.058 1.00 23.15 91 TRP A CA 1
ATOM 618 C C . TRP A 1 104 ? 6.489 -17.011 -53.928 1.00 23.15 91 TRP A C 1
ATOM 619 O O . TRP A 1 104 ? 7.168 -16.908 -54.925 1.00 23.07 91 TRP A O 1
ATOM 630 N N . PHE A 1 105 ? 5.710 -16.026 -53.491 1.00 23.26 92 PHE A N 1
ATOM 631 C CA . PHE A 1 105 ? 5.620 -14.750 -54.219 1.00 23.27 92 PHE A CA 1
ATOM 632 C C . PHE A 1 105 ? 6.960 -14.010 -54.297 1.00 23.10 92 PHE A C 1
ATOM 633 O O . PHE A 1 105 ? 7.319 -13.462 -55.386 1.00 23.10 92 PHE A O 1
ATOM 641 N N . LEU A 1 106 ? 7.683 -13.990 -53.178 1.00 23.03 93 LEU A N 1
ATOM 642 C CA . LEU A 1 106 ? 8.981 -13.295 -53.120 1.00 22.93 93 LEU A CA 1
ATOM 643 C C . LEU A 1 106 ? 9.965 -13.862 -54.130 1.00 22.85 93 LEU A C 1
ATOM 644 O O . LEU A 1 106 ? 10.537 -13.118 -54.907 1.00 22.86 93 LEU A O 1
ATOM 649 N N . HIS A 1 107 ? 10.104 -15.183 -54.126 1.00 22.81 94 HIS A N 1
ATOM 650 C CA . HIS A 1 107 ? 11.052 -15.848 -54.993 1.00 22.75 94 HIS A CA 1
ATOM 651 C C . HIS A 1 107 ? 10.676 -15.843 -56.479 1.00 22.83 94 HIS A C 1
ATOM 652 O O . HIS A 1 107 ? 11.584 -15.853 -57.343 1.00 22.85 94 HIS A O 1
ATOM 659 N N . HIS A 1 108 ? 9.375 -15.831 -56.778 1.00 22.94 95 HIS A N 1
ATOM 660 C CA . HIS A 1 108 ? 8.903 -15.768 -58.159 1.00 23.09 95 HIS A CA 1
ATOM 661 C C . HIS A 1 108 ? 8.678 -14.320 -58.680 1.00 23.19 95 HIS A C 1
ATOM 662 O O . HIS A 1 108 ? 8.334 -14.155 -59.825 1.00 23.36 95 HIS A O 1
ATOM 669 N N . HIS A 1 109 ? 8.916 -13.300 -57.855 1.00 23.12 96 HIS A N 1
ATOM 670 C CA . HIS A 1 109 ? 8.735 -11.887 -58.238 1.00 23.21 96 HIS A CA 1
ATOM 671 C C . HIS A 1 109 ? 7.279 -11.540 -58.621 1.00 23.37 96 HIS A C 1
ATOM 672 O O . HIS A 1 109 ? 7.042 -10.734 -59.493 1.00 23.51 96 HIS A O 1
ATOM 679 N N . LEU A 1 110 ? 6.312 -12.144 -57.938 1.00 23.39 97 LEU A N 1
ATOM 680 C CA . LEU A 1 110 ? 4.933 -12.089 -58.348 1.00 23.60 97 LEU A CA 1
ATOM 681 C C . LEU A 1 110 ? 4.124 -10.968 -57.732 1.00 23.67 97 LEU A C 1
ATOM 682 O O . LEU A 1 110 ? 2.941 -10.840 -58.070 1.00 23.88 97 LEU A O 1
ATOM 687 N N . TYR A 1 111 ? 4.695 -10.200 -56.803 1.00 23.52 98 TYR A N 1
ATOM 688 C CA . TYR A 1 111 ? 3.858 -9.230 -56.068 1.00 23.59 98 TYR A CA 1
ATOM 689 C C . TYR A 1 111 ? 3.367 -8.079 -56.951 1.00 23.72 98 TYR A C 1
ATOM 690 O O . TYR A 1 111 ? 4.116 -7.502 -57.729 1.00 23.69 98 TYR A O 1
ATOM 699 N N . ASP A 1 112 ? 2.102 -7.718 -56.757 1.00 23.90 99 ASP A N 1
ATOM 700 C CA . ASP A 1 112 ? 1.554 -6.495 -57.347 1.00 24.03 99 ASP A CA 1
ATOM 701 C C . ASP A 1 112 ? 1.904 -5.282 -56.448 1.00 23.91 99 ASP A C 1
ATOM 702 O O . ASP A 1 112 ? 1.166 -4.928 -55.528 1.00 23.97 99 ASP A O 1
ATOM 707 N N . ILE A 1 113 ? 3.021 -4.653 -56.767 1.00 23.78 100 ILE A N 1
ATOM 708 C CA . ILE A 1 113 ? 3.736 -3.728 -55.878 1.00 23.65 100 ILE A CA 1
ATOM 709 C C . ILE A 1 113 ? 2.891 -2.601 -55.236 1.00 23.73 100 ILE A C 1
ATOM 710 O O . ILE A 1 113 ? 3.089 -2.301 -54.068 1.00 23.67 100 ILE A O 1
ATOM 715 N N . PRO A 1 114 ? 1.924 -1.999 -55.965 1.00 23.89 101 PRO A N 1
ATOM 716 C CA . PRO A 1 114 ? 1.072 -0.984 -55.319 1.00 23.98 101 PRO A CA 1
ATOM 717 C C . PRO A 1 114 ? 0.207 -1.467 -54.143 1.00 24.06 101 PRO A C 1
ATOM 718 O O . PRO A 1 114 ? -0.196 -0.656 -53.324 1.00 24.10 101 PRO A O 1
ATOM 722 N N . ARG A 1 115 ? -0.043 -2.769 -54.060 1.00 24.10 102 ARG A N 1
ATOM 723 C CA . ARG A 1 115 ? -0.923 -3.379 -53.034 1.00 24.25 102 ARG A CA 1
ATOM 724 C C . ARG A 1 115 ? -0.243 -4.391 -52.102 1.00 24.15 102 ARG A C 1
ATOM 725 O O . ARG A 1 115 ? -0.631 -4.474 -50.929 1.00 24.26 102 ARG A O 1
ATOM 733 N N . GLU A 1 116 ? 0.707 -5.186 -52.637 1.00 23.99 103 GLU A N 1
ATOM 734 C CA . GLU A 1 116 ? 1.421 -6.222 -51.894 1.00 24.22 103 GLU A CA 1
ATOM 735 C C . GLU A 1 116 ? 2.913 -6.191 -52.232 1.00 23.65 103 GLU A C 1
ATOM 736 O O . GLU A 1 116 ? 3.259 -5.721 -53.314 1.00 23.61 103 GLU A O 1
ATOM 742 N N . PRO A 1 117 ? 3.809 -6.622 -51.338 1.00 23.56 104 PRO A N 1
ATOM 743 C CA . PRO A 1 117 ? 3.523 -7.158 -50.028 1.00 23.66 104 PRO A CA 1
ATOM 744 C C . PRO A 1 117 ? 3.109 -6.147 -48.944 1.00 23.80 104 PRO A C 1
ATOM 745 O O . PRO A 1 117 ? 3.386 -4.979 -49.079 1.00 23.75 104 PRO A O 1
ATOM 749 N N . VAL A 1 118 ? 2.434 -6.644 -47.904 1.00 24.00 105 VAL A N 1
ATOM 750 C CA . VAL A 1 118 ? 2.079 -5.877 -46.716 1.00 24.19 105 VAL A CA 1
ATOM 751 C C . VAL A 1 118 ? 2.696 -6.586 -45.468 1.00 24.29 105 VAL A C 1
ATOM 752 O O . VAL A 1 118 ? 2.220 -7.646 -45.069 1.00 24.65 105 VAL A O 1
ATOM 756 N N . PHE A 1 119 ? 3.731 -6.021 -44.854 1.00 24.25 106 PHE A N 1
ATOM 757 C CA . PHE A 1 119 ? 4.270 -6.576 -43.590 1.00 24.43 106 PHE A CA 1
ATOM 758 C C . PHE A 1 119 ? 3.713 -5.788 -42.423 1.00 24.74 106 PHE A C 1
ATOM 759 O O . PHE A 1 119 ? 4.205 -4.722 -42.086 1.00 24.78 106 PHE A O 1
ATOM 767 N N . ASP A 1 120 ? 2.642 -6.329 -41.853 1.00 25.09 107 ASP A N 1
ATOM 768 C CA . ASP A 1 120 ? 1.839 -5.723 -40.792 1.00 25.52 107 ASP A CA 1
ATOM 769 C C . ASP A 1 120 ? 1.843 -6.611 -39.522 1.00 25.82 107 ASP A C 1
ATOM 770 O O . ASP A 1 120 ? 2.605 -7.606 -39.463 1.00 25.77 107 ASP A O 1
ATOM 775 N N . ALA A 1 121 ? 1.045 -6.277 -38.513 1.00 26.17 108 ALA A N 1
ATOM 776 C CA . ALA A 1 121 ? 1.026 -7.093 -37.259 1.00 26.58 108 ALA A CA 1
ATOM 777 C C . ALA A 1 121 ? 0.632 -8.562 -37.543 1.00 26.64 108 ALA A C 1
ATOM 778 O O . ALA A 1 121 ? 1.326 -9.486 -37.076 1.00 26.67 108 ALA A O 1
ATOM 780 N N . ALA A 1 122 ? -0.428 -8.772 -38.350 1.00 26.60 109 ALA A N 1
ATOM 781 C CA . ALA A 1 122 ? -0.833 -10.135 -38.769 1.00 26.65 109 ALA A CA 1
ATOM 782 C C . ALA A 1 122 ? 0.310 -10.949 -39.449 1.00 26.28 109 ALA A C 1
ATOM 783 O O . ALA A 1 122 ? 0.498 -12.127 -39.124 1.00 26.29 109 ALA A O 1
ATOM 785 N N . PHE A 1 123 ? 1.068 -10.330 -40.354 1.00 25.91 110 PHE A N 1
ATOM 786 C CA . PHE A 1 123 ? 2.237 -10.973 -40.936 1.00 25.67 110 PHE A CA 1
ATOM 787 C C . PHE A 1 123 ? 3.225 -11.445 -39.850 1.00 26.35 110 PHE A C 1
ATOM 788 O O . PHE A 1 123 ? 3.737 -12.556 -39.919 1.00 26.00 110 PHE A O 1
ATOM 796 N N . ARG A 1 124 ? 3.494 -10.586 -38.872 1.00 27.46 111 ARG A N 1
ATOM 797 C CA . ARG A 1 124 ? 4.402 -10.922 -37.774 1.00 28.65 111 ARG A CA 1
ATOM 798 C C . ARG A 1 124 ? 3.906 -12.115 -36.977 1.00 28.59 111 ARG A C 1
ATOM 799 O O . ARG A 1 124 ? 4.684 -12.990 -36.619 1.00 28.53 111 ARG A O 1
ATOM 807 N N . HIS A 1 125 ? 2.608 -12.150 -36.718 1.00 28.81 112 HIS A N 1
ATOM 808 C CA . HIS A 1 125 ? 2.000 -13.315 -36.056 1.00 28.83 112 HIS A CA 1
ATOM 809 C C . HIS A 1 125 ? 2.196 -14.595 -36.882 1.00 27.15 112 HIS A C 1
ATOM 810 O O . HIS A 1 125 ? 2.560 -15.631 -36.333 1.00 26.93 112 HIS A O 1
ATOM 817 N N A ARG A 1 126 ? 1.960 -14.513 -38.185 0.50 26.29 113 ARG A N 1
ATOM 818 N N B ARG A 1 126 ? 1.961 -14.523 -38.188 0.50 26.32 113 ARG A N 1
ATOM 819 C CA A ARG A 1 126 ? 2.153 -15.657 -39.080 0.50 25.38 113 ARG A CA 1
ATOM 820 C CA B ARG A 1 126 ? 2.188 -15.673 -39.077 0.50 25.43 113 ARG A CA 1
ATOM 821 C C A ARG A 1 126 ? 3.646 -16.062 -39.166 0.50 24.84 113 ARG A C 1
ATOM 822 C C B ARG A 1 126 ? 3.663 -16.074 -39.115 0.50 24.89 113 ARG A C 1
ATOM 823 O O A ARG A 1 126 ? 3.954 -17.244 -39.272 0.50 24.52 113 ARG A O 1
ATOM 824 O O B ARG A 1 126 ? 3.979 -17.257 -39.156 0.50 24.57 113 ARG A O 1
ATOM 839 N N . TRP A 1 127 ? 4.559 -15.097 -39.087 1.00 24.83 114 TRP A N 1
ATOM 840 C CA . TRP A 1 127 ? 6.006 -15.383 -39.061 1.00 24.61 114 TRP A CA 1
ATOM 841 C C . TRP A 1 127 ? 6.423 -16.165 -37.794 1.00 25.24 114 TRP A C 1
ATOM 842 O O . TRP A 1 127 ? 7.224 -17.085 -37.862 1.00 24.80 114 TRP A O 1
ATOM 853 N N . GLU A 1 128 ? 5.822 -15.821 -36.668 1.00 26.51 115 GLU A N 1
ATOM 854 C CA . GLU A 1 128 ? 6.004 -16.585 -35.429 1.00 27.60 115 GLU A CA 1
ATOM 855 C C . GLU A 1 128 ? 5.553 -18.058 -35.550 1.00 26.57 115 GLU A C 1
ATOM 856 O O . GLU A 1 128 ? 6.224 -18.932 -35.017 1.00 26.54 115 GLU A O 1
ATOM 862 N N . ALA A 1 129 ? 4.438 -18.316 -36.237 1.00 25.69 116 ALA A N 1
ATOM 863 C CA . ALA A 1 129 ? 4.013 -19.682 -36.508 1.00 25.12 116 ALA A CA 1
ATOM 864 C C . ALA A 1 129 ? 5.013 -20.400 -37.449 1.00 24.28 116 ALA A C 1
ATOM 865 O O . ALA A 1 129 ? 5.307 -21.575 -37.263 1.00 24.09 116 ALA A O 1
ATOM 867 N N . TYR A 1 130 ? 5.513 -19.687 -38.459 1.00 23.76 117 TYR A N 1
ATOM 868 C CA . TYR A 1 130 ? 6.475 -20.257 -39.380 1.00 23.23 117 TYR A CA 1
ATOM 869 C C . TYR A 1 130 ? 7.730 -20.709 -38.611 1.00 23.40 117 TYR A C 1
ATOM 870 O O . TYR A 1 130 ? 8.225 -21.799 -38.839 1.00 23.12 117 TYR A O 1
ATOM 879 N N . ARG A 1 131 ? 8.190 -19.879 -37.677 1.00 24.21 118 ARG A N 1
ATOM 880 C CA . ARG A 1 131 ? 9.281 -20.236 -36.756 1.00 24.97 118 ARG A CA 1
ATOM 881 C C . ARG A 1 131 ? 8.936 -21.520 -35.959 1.00 24.84 118 ARG A C 1
ATOM 882 O O . ARG A 1 131 ? 9.751 -22.446 -35.852 1.00 24.73 118 ARG A O 1
ATOM 890 N N . ALA A 1 132 ? 7.729 -21.569 -35.408 1.00 24.91 119 ALA A N 1
ATOM 891 C CA . ALA A 1 132 ? 7.308 -22.731 -34.603 1.00 25.07 119 ALA A CA 1
ATOM 892 C C . ALA A 1 132 ? 7.122 -24.023 -35.453 1.00 24.51 119 ALA A C 1
ATOM 893 O O . ALA A 1 132 ? 7.470 -25.125 -35.007 1.00 24.59 119 ALA A O 1
ATOM 895 N N . TYR A 1 133 ? 6.610 -23.875 -36.678 1.00 23.98 120 TYR A N 1
ATOM 896 C CA . TYR A 1 133 ? 6.502 -24.982 -37.618 1.00 23.62 120 TYR A CA 1
ATOM 897 C C . TYR A 1 133 ? 7.880 -25.563 -37.950 1.00 23.35 120 TYR A C 1
ATOM 898 O O . TYR A 1 133 ? 8.094 -26.777 -37.781 1.00 23.43 120 TYR A O 1
ATOM 907 N N . ASN A 1 134 ? 8.818 -24.701 -38.348 1.00 23.25 121 ASN A N 1
ATOM 908 C CA . ASN A 1 134 ? 10.211 -25.097 -38.570 1.00 23.31 121 ASN A CA 1
ATOM 909 C C . ASN A 1 134 ? 10.824 -25.761 -37.332 1.00 24.18 121 ASN A C 1
ATOM 910 O O . ASN A 1 134 ? 11.482 -26.827 -37.451 1.00 24.22 121 ASN A O 1
ATOM 915 N N . ARG A 1 135 ? 10.617 -25.163 -36.148 1.00 25.30 122 ARG A N 1
ATOM 916 C CA . ARG A 1 135 ? 11.173 -25.715 -34.889 1.00 26.48 122 ARG A CA 1
ATOM 917 C C . ARG A 1 135 ? 10.683 -27.133 -34.585 1.00 26.25 122 ARG A C 1
ATOM 918 O O . ARG A 1 135 ? 11.471 -27.947 -34.113 1.00 26.37 122 ARG A O 1
ATOM 926 N N . ALA A 1 136 ? 9.413 -27.445 -34.863 1.00 25.70 123 ALA A N 1
ATOM 927 C CA . ALA A 1 136 ? 8.898 -28.816 -34.664 1.00 25.64 123 ALA A CA 1
ATOM 928 C C . ALA A 1 136 ? 9.710 -29.859 -35.473 1.00 25.22 123 ALA A C 1
ATOM 929 O O . ALA A 1 136 ? 10.010 -30.958 -34.958 1.00 25.42 123 ALA A O 1
ATOM 931 N N . PHE A 1 137 ? 10.082 -29.490 -36.706 1.00 24.45 124 PHE A N 1
ATOM 932 C CA . PHE A 1 137 ? 10.946 -30.311 -37.566 1.00 24.31 124 PHE A CA 1
ATOM 933 C C . PHE A 1 137 ? 12.355 -30.432 -37.026 1.00 24.62 124 PHE A C 1
ATOM 934 O O . PHE A 1 137 ? 12.904 -31.536 -36.955 1.00 24.78 124 PHE A O 1
ATOM 942 N N . ALA A 1 138 ? 12.930 -29.308 -36.623 1.00 24.85 125 ALA A N 1
ATOM 943 C CA . ALA A 1 138 ? 14.280 -29.283 -36.053 1.00 25.37 125 ALA A CA 1
ATOM 944 C C . ALA A 1 138 ? 14.398 -30.158 -34.791 1.00 26.47 125 ALA A C 1
ATOM 945 O O . ALA A 1 138 ? 15.408 -30.856 -34.612 1.00 26.56 125 ALA A O 1
ATOM 947 N N . GLU A 1 139 ? 13.377 -30.093 -33.911 1.00 27.35 126 GLU A N 1
ATOM 948 C CA . GLU A 1 139 ? 13.359 -30.900 -32.665 1.00 28.51 126 GLU A CA 1
ATOM 949 C C . GLU A 1 139 ? 13.241 -32.414 -32.965 1.00 28.18 126 GLU A C 1
ATOM 950 O O . GLU A 1 139 ? 13.940 -33.234 -32.358 1.00 28.61 126 GLU A O 1
ATOM 956 N N . ALA A 1 140 ? 12.363 -32.765 -33.908 1.00 27.27 127 ALA A N 1
ATOM 957 C CA . ALA A 1 140 ? 12.204 -34.137 -34.377 1.00 27.04 127 ALA A CA 1
ATOM 958 C C . ALA A 1 140 ? 13.527 -34.704 -34.914 1.00 26.87 127 ALA A C 1
ATOM 959 O O . ALA A 1 140 ? 13.960 -35.794 -34.521 1.00 27.11 127 ALA A O 1
ATOM 961 N N . LEU A 1 141 ? 14.188 -33.934 -35.772 1.00 26.28 128 LEU A N 1
ATOM 962 C CA . LEU A 1 141 ? 15.461 -34.366 -36.347 1.00 26.27 128 LEU A CA 1
ATOM 963 C C . LEU A 1 141 ? 16.557 -34.494 -35.291 1.00 27.04 128 LEU A C 1
ATOM 964 O O . LEU A 1 141 ? 17.328 -35.492 -35.270 1.00 27.51 128 LEU A O 1
ATOM 969 N N . ALA A 1 142 ? 16.640 -33.474 -34.432 1.00 27.37 129 ALA A N 1
ATOM 970 C CA . ALA A 1 142 ? 17.554 -33.471 -33.297 1.00 28.16 129 ALA A CA 1
ATOM 971 C C . ALA A 1 142 ? 17.377 -34.713 -32.407 1.00 29.02 129 ALA A C 1
ATOM 972 O O . ALA A 1 142 ? 18.375 -35.274 -31.935 1.00 29.30 129 ALA A O 1
ATOM 974 N N . ALA A 1 143 ? 16.124 -35.131 -32.201 1.00 29.15 130 ALA A N 1
ATOM 975 C CA . ALA A 1 143 ? 15.817 -36.296 -31.370 1.00 30.14 130 ALA A CA 1
ATOM 976 C C . ALA A 1 143 ? 16.188 -37.632 -32.043 1.00 30.67 130 ALA A C 1
ATOM 977 O O . ALA A 1 143 ? 16.656 -38.552 -31.350 1.00 31.27 130 ALA A O 1
ATOM 979 N N . ALA A 1 144 ? 16.031 -37.717 -33.370 1.00 30.25 131 ALA A N 1
ATOM 980 C CA . ALA A 1 144 ? 16.164 -38.982 -34.094 1.00 30.72 131 ALA A CA 1
ATOM 981 C C . ALA A 1 144 ? 17.563 -39.271 -34.651 1.00 31.11 131 ALA A C 1
ATOM 982 O O . ALA A 1 144 ? 17.924 -40.422 -34.867 1.00 31.64 131 ALA A O 1
ATOM 984 N N . ALA A 1 145 ? 18.349 -38.233 -34.900 1.00 31.24 132 ALA A N 1
ATOM 985 C CA . ALA A 1 145 ? 19.585 -38.382 -35.664 1.00 31.26 132 ALA A CA 1
ATOM 986 C C . ALA A 1 145 ? 20.754 -38.937 -34.814 1.00 32.46 132 ALA A C 1
ATOM 987 O O . ALA A 1 145 ? 21.058 -38.416 -33.759 1.00 31.92 132 ALA A O 1
ATOM 989 N N . ASP A 1 146 ? 21.405 -39.988 -35.316 1.00 34.27 133 ASP A N 1
ATOM 990 C CA . ASP A 1 146 ? 22.716 -40.444 -34.813 1.00 36.21 133 ASP A CA 1
ATOM 991 C C . ASP A 1 146 ? 23.765 -39.324 -34.821 1.00 35.53 133 ASP A C 1
ATOM 992 O O . ASP A 1 146 ? 23.614 -38.318 -35.503 1.00 33.97 133 ASP A O 1
ATOM 997 N N . GLU A 1 147 ? 24.852 -39.554 -34.089 1.00 35.92 134 GLU A N 1
ATOM 998 C CA . GLU A 1 147 ? 25.971 -38.617 -34.041 1.00 36.34 134 GLU A CA 1
ATOM 999 C C . GLU A 1 147 ? 26.538 -38.474 -35.449 1.00 34.25 134 GLU A C 1
ATOM 1000 O O . GLU A 1 147 ? 26.749 -39.457 -36.126 1.00 33.98 134 GLU A O 1
ATOM 1006 N N . GLY A 1 148 ? 26.721 -37.241 -35.904 1.00 32.78 135 GLY A N 1
ATOM 1007 C CA . GLY A 1 148 ? 27.243 -36.971 -37.256 1.00 31.96 135 GLY A CA 1
ATOM 1008 C C . GLY A 1 148 ? 26.419 -37.448 -38.458 1.00 30.80 135 GLY A C 1
ATOM 1009 O O . GLY A 1 148 ? 26.956 -37.539 -39.582 1.00 30.73 135 GLY A O 1
ATOM 1010 N N . ALA A 1 149 ? 25.130 -37.731 -38.243 1.00 29.82 136 ALA A N 1
ATOM 1011 C CA . ALA A 1 149 ? 24.241 -38.116 -39.334 1.00 29.01 136 ALA A CA 1
ATOM 1012 C C . ALA A 1 149 ? 24.174 -37.052 -40.419 1.00 28.18 136 ALA A C 1
ATOM 1013 O O . ALA A 1 149 ? 24.453 -35.861 -40.172 1.00 28.08 136 ALA A O 1
ATOM 1015 N N . ALA A 1 150 ? 23.824 -37.496 -41.624 1.00 27.71 137 ALA A N 1
ATOM 1016 C CA . ALA A 1 150 ? 23.494 -36.603 -42.735 1.00 26.99 137 ALA A CA 1
ATOM 1017 C C . ALA A 1 150 ? 21.994 -36.253 -42.717 1.00 26.18 137 ALA A C 1
ATOM 1018 O O . ALA A 1 150 ? 21.173 -37.146 -42.659 1.00 26.16 137 ALA A O 1
ATOM 1020 N N . VAL A 1 151 ? 21.652 -34.967 -42.797 1.00 25.57 138 VAL A N 1
ATOM 1021 C CA . VAL A 1 151 ? 20.266 -34.481 -42.748 1.00 24.94 138 VAL A CA 1
ATOM 1022 C C . VAL A 1 151 ? 20.030 -33.628 -43.999 1.00 24.54 138 VAL A C 1
ATOM 1023 O O . VAL A 1 151 ? 20.784 -32.670 -44.236 1.00 24.52 138 VAL A O 1
ATOM 1027 N N . LEU A 1 152 ? 19.022 -33.985 -44.786 1.00 24.23 139 LEU A N 1
ATOM 1028 C CA . LEU A 1 152 ? 18.695 -33.338 -46.040 1.00 24.06 139 LEU A CA 1
ATOM 1029 C C . LEU A 1 152 ? 17.338 -32.677 -45.953 1.00 23.55 139 LEU A C 1
ATOM 1030 O O . LEU A 1 152 ? 16.305 -33.347 -46.007 1.00 23.55 139 LEU A O 1
ATOM 1035 N N . VAL A 1 153 ? 17.341 -31.362 -45.816 1.00 23.23 140 VAL A N 1
ATOM 1036 C CA . VAL A 1 153 ? 16.134 -30.598 -45.604 1.00 22.86 140 VAL A CA 1
ATOM 1037 C C . VAL A 1 153 ? 15.676 -30.094 -46.957 1.00 22.73 140 VAL A C 1
ATOM 1038 O O . VAL A 1 153 ? 16.465 -29.525 -47.733 1.00 22.81 140 VAL A O 1
ATOM 1042 N N . GLN A 1 154 ? 14.392 -30.304 -47.252 1.00 22.64 141 GLN A N 1
ATOM 1043 C CA . GLN A 1 154 ? 13.861 -30.016 -48.589 1.00 22.73 141 GLN A CA 1
ATOM 1044 C C . GLN A 1 154 ? 12.889 -28.813 -48.622 1.00 22.35 141 GLN A C 1
ATOM 1045 O O . GLN A 1 154 ? 11.822 -28.818 -47.993 1.00 22.24 141 GLN A O 1
ATOM 1051 N N . ASP A 1 155 ? 13.324 -27.774 -49.346 1.00 22.28 142 ASP A N 1
ATOM 1052 C CA . ASP A 1 155 ? 12.503 -26.678 -49.843 1.00 22.13 142 ASP A CA 1
ATOM 1053 C C . ASP A 1 155 ? 12.277 -25.491 -48.892 1.00 21.86 142 ASP A C 1
ATOM 1054 O O . ASP A 1 155 ? 12.635 -25.517 -47.688 1.00 21.80 142 ASP A O 1
ATOM 1059 N N . TYR A 1 156 ? 11.690 -24.430 -49.458 1.00 21.80 143 TYR A N 1
ATOM 1060 C CA . TYR A 1 156 ? 11.447 -23.160 -48.756 1.00 21.66 143 TYR A CA 1
ATOM 1061 C C . TYR A 1 156 ? 10.572 -23.216 -47.477 1.00 21.59 143 TYR A C 1
ATOM 1062 O O . TYR A 1 156 ? 10.632 -22.325 -46.654 1.00 21.58 143 TYR A O 1
ATOM 1071 N N . HIS A 1 157 ? 9.746 -24.247 -47.351 1.00 21.64 144 HIS A N 1
ATOM 1072 C CA . HIS A 1 157 ? 8.868 -24.411 -46.192 1.00 21.69 144 HIS A CA 1
ATOM 1073 C C . HIS A 1 157 ? 9.707 -24.548 -44.908 1.00 21.73 144 HIS A C 1
ATOM 1074 O O . HIS A 1 157 ? 9.285 -24.075 -43.842 1.00 21.83 144 HIS A O 1
ATOM 1081 N N . LEU A 1 158 ? 10.879 -25.187 -45.042 1.00 21.74 145 LEU A N 1
ATOM 1082 C CA . LEU A 1 158 ? 11.730 -25.514 -43.941 1.00 21.87 145 LEU A CA 1
ATOM 1083 C C . LEU A 1 158 ? 13.097 -24.761 -43.951 1.00 21.91 145 LEU A C 1
ATOM 1084 O O . LEU A 1 158 ? 14.114 -25.315 -43.482 1.00 22.08 145 LEU A O 1
ATOM 1089 N N . ALA A 1 159 ? 13.106 -23.516 -44.453 1.00 21.84 146 ALA A N 1
ATOM 1090 C CA . ALA A 1 159 ? 14.314 -22.696 -44.547 1.00 21.97 146 ALA A CA 1
ATOM 1091 C C . ALA A 1 159 ? 14.949 -22.264 -43.205 1.00 22.25 146 ALA A C 1
ATOM 1092 O O . ALA A 1 159 ? 16.081 -21.839 -43.185 1.00 22.48 146 ALA A O 1
ATOM 1094 N N . LEU A 1 160 ? 14.197 -22.314 -42.108 1.00 22.35 147 LEU A N 1
ATOM 1095 C CA . LEU A 1 160 ? 14.771 -22.022 -40.780 1.00 22.76 147 LEU A CA 1
ATOM 1096 C C . LEU A 1 160 ? 15.352 -23.236 -40.108 1.00 22.95 147 LEU A C 1
ATOM 1097 O O . LEU A 1 160 ? 16.136 -23.079 -39.178 1.00 23.38 147 LEU A O 1
ATOM 1102 N N . VAL A 1 161 ? 15.008 -24.430 -40.583 1.00 22.73 148 VAL A N 1
ATOM 1103 C CA . VAL A 1 161 ? 15.472 -25.655 -39.945 1.00 22.97 148 VAL A CA 1
ATOM 1104 C C . VAL A 1 161 ? 17.017 -25.758 -39.820 1.00 23.28 148 VAL A C 1
ATOM 1105 O O . VAL A 1 161 ? 17.511 -26.063 -38.743 1.00 23.70 148 VAL A O 1
ATOM 1109 N N . PRO A 1 162 ? 17.778 -25.498 -40.908 1.00 23.17 149 PRO A N 1
ATOM 1110 C CA . PRO A 1 162 ? 19.219 -25.722 -40.753 1.00 23.58 149 PRO A CA 1
ATOM 1111 C C . PRO A 1 162 ? 19.840 -24.937 -39.601 1.00 24.07 149 PRO A C 1
ATOM 1112 O O . PRO A 1 162 ? 20.617 -25.510 -38.838 1.00 24.53 149 PRO A O 1
ATOM 1116 N N . GLY A 1 163 ? 19.472 -23.660 -39.456 1.00 24.06 150 GLY A N 1
ATOM 1117 C CA . GLY A 1 163 ? 19.945 -22.799 -38.353 1.00 24.64 150 GLY A CA 1
ATOM 1118 C C . GLY A 1 163 ? 19.508 -23.258 -36.968 1.00 25.06 150 GLY A C 1
ATOM 1119 O O . GLY A 1 163 ? 20.283 -23.280 -36.030 1.00 25.76 150 GLY A O 1
ATOM 1120 N N . GLN A 1 164 ? 18.246 -23.651 -36.854 1.00 25.01 151 GLN A N 1
ATOM 1121 C CA . GLN A 1 164 ? 17.692 -24.171 -35.602 1.00 25.57 151 GLN A CA 1
ATOM 1122 C C . GLN A 1 164 ? 18.354 -25.481 -35.209 1.00 26.04 151 GLN A C 1
ATOM 1123 O O . GLN A 1 164 ? 18.747 -25.675 -34.058 1.00 26.81 151 GLN A O 1
ATOM 1129 N N . LEU A 1 165 ? 18.487 -26.375 -36.177 1.00 25.90 152 LEU A N 1
ATOM 1130 C CA . LEU A 1 165 ? 19.069 -27.683 -35.933 1.00 26.47 152 LEU A CA 1
ATOM 1131 C C . LEU A 1 165 ? 20.579 -27.599 -35.661 1.00 27.65 152 LEU A C 1
ATOM 1132 O O . LEU A 1 165 ? 21.094 -28.369 -34.825 1.00 28.17 152 LEU A O 1
ATOM 1137 N N . ARG A 1 166 ? 21.287 -26.692 -36.351 1.00 28.18 153 ARG A N 1
ATOM 1138 C CA . ARG A 1 166 ? 22.727 -26.435 -36.050 1.00 29.58 153 ARG A CA 1
ATOM 1139 C C . ARG A 1 166 ? 22.972 -26.075 -34.562 1.00 31.10 153 ARG A C 1
ATOM 1140 O O . ARG A 1 166 ? 23.953 -26.523 -33.965 1.00 31.80 153 ARG A O 1
ATOM 1148 N N . GLU A 1 167 ? 22.069 -25.294 -33.970 1.00 32.38 154 GLU A N 1
ATOM 1149 C CA . GLU A 1 167 ? 22.181 -24.897 -32.562 1.00 35.02 154 GLU A CA 1
ATOM 1150 C C . GLU A 1 167 ? 21.918 -26.061 -31.563 1.00 34.61 154 GLU A C 1
ATOM 1151 O O . GLU A 1 167 ? 22.632 -26.223 -30.592 1.00 35.32 154 GLU A O 1
ATOM 1157 N N . LEU A 1 168 ? 20.904 -26.872 -31.831 1.00 33.35 155 LEU A N 1
ATOM 1158 C CA . LEU A 1 168 ? 20.603 -28.067 -31.031 1.00 33.06 155 LEU A CA 1
ATOM 1159 C C . LEU A 1 168 ? 21.685 -29.161 -31.156 1.00 33.12 155 LEU A C 1
ATOM 1160 O O . LEU A 1 168 ? 22.019 -29.858 -30.165 1.00 33.13 155 LEU A O 1
ATOM 1165 N N . ARG A 1 169 ? 22.226 -29.304 -32.367 1.00 31.94 156 ARG A N 1
ATOM 1166 C CA . ARG A 1 169 ? 23.072 -30.443 -32.715 1.00 31.85 156 ARG A CA 1
ATOM 1167 C C . ARG A 1 169 ? 24.215 -30.030 -33.616 1.00 31.64 156 ARG A C 1
ATOM 1168 O O . ARG A 1 169 ? 24.181 -30.320 -34.820 1.00 31.61 156 ARG A O 1
ATOM 1176 N N . PRO A 1 170 ? 25.246 -29.352 -33.057 1.00 32.15 157 PRO A N 1
ATOM 1177 C CA . PRO A 1 170 ? 26.382 -28.933 -33.904 1.00 31.88 157 PRO A CA 1
ATOM 1178 C C . PRO A 1 170 ? 27.141 -30.066 -34.629 1.00 31.58 157 PRO A C 1
ATOM 1179 O O . PRO A 1 170 ? 27.869 -29.787 -35.573 1.00 31.54 157 PRO A O 1
ATOM 1183 N N . ASP A 1 171 ? 26.980 -31.316 -34.196 1.00 31.34 158 ASP A N 1
ATOM 1184 C CA . ASP A 1 171 ? 27.621 -32.470 -34.861 1.00 31.14 158 ASP A CA 1
ATOM 1185 C C . ASP A 1 171 ? 27.047 -32.865 -36.246 1.00 30.08 158 ASP A C 1
ATOM 1186 O O . ASP A 1 171 ? 27.684 -33.596 -36.999 1.00 29.96 158 ASP A O 1
ATOM 1191 N N . LEU A 1 172 ? 25.836 -32.424 -36.569 1.00 29.17 159 LEU A N 1
ATOM 1192 C CA . LEU A 1 172 ? 25.155 -32.918 -37.765 1.00 28.43 159 LEU A CA 1
ATOM 1193 C C . LEU A 1 172 ? 25.707 -32.313 -39.056 1.00 28.27 159 LEU A C 1
ATOM 1194 O O . LEU A 1 172 ? 26.202 -31.170 -39.080 1.00 28.35 159 LEU A O 1
ATOM 1199 N N . ARG A 1 173 ? 25.648 -33.116 -40.110 1.00 28.04 160 ARG A N 1
ATOM 1200 C CA . ARG A 1 173 ? 25.914 -32.648 -41.452 1.00 27.94 160 ARG A CA 1
ATOM 1201 C C . ARG A 1 173 ? 24.563 -32.361 -42.143 1.00 26.98 160 ARG A C 1
ATOM 1202 O O . ARG A 1 173 ? 23.784 -33.290 -42.410 1.00 26.80 160 ARG A O 1
ATOM 1210 N N . ILE A 1 174 ? 24.322 -31.078 -42.435 1.00 26.26 161 ILE A N 1
ATOM 1211 C CA . ILE A 1 174 ? 23.027 -30.558 -42.834 1.00 25.40 161 ILE A CA 1
ATOM 1212 C C . ILE A 1 174 ? 23.098 -29.973 -44.257 1.00 25.02 161 ILE A C 1
ATOM 1213 O O . ILE A 1 174 ? 23.965 -29.129 -44.574 1.00 25.09 161 ILE A O 1
ATOM 1218 N N . GLY A 1 175 ? 22.215 -30.486 -45.110 1.00 24.44 162 GLY A N 1
ATOM 1219 C CA . GLY A 1 175 ? 22.003 -29.972 -46.448 1.00 24.27 162 GLY A CA 1
ATOM 1220 C C . GLY A 1 175 ? 20.588 -29.398 -46.523 1.00 23.71 162 GLY A C 1
ATOM 1221 O O . GLY A 1 175 ? 19.663 -29.839 -45.774 1.00 23.49 162 GLY A O 1
ATOM 1222 N N . HIS A 1 176 ? 20.428 -28.396 -47.389 1.00 23.55 163 HIS A N 1
ATOM 1223 C CA . HIS A 1 176 ? 19.149 -27.846 -47.687 1.00 23.13 163 HIS A CA 1
ATOM 1224 C C . HIS A 1 176 ? 19.083 -27.541 -49.174 1.00 23.22 163 HIS A C 1
ATOM 1225 O O . HIS A 1 176 ? 20.039 -26.979 -49.722 1.00 23.49 163 HIS A O 1
ATOM 1232 N N . PHE A 1 177 ? 17.955 -27.914 -49.816 1.00 23.08 164 PHE A N 1
ATOM 1233 C CA . PHE A 1 177 ? 17.753 -27.722 -51.234 1.00 23.26 164 PHE A CA 1
ATOM 1234 C C . PHE A 1 177 ? 16.519 -26.874 -51.460 1.00 22.93 164 PHE A C 1
ATOM 1235 O O . PHE A 1 177 ? 15.420 -27.204 -50.965 1.00 22.69 164 PHE A O 1
ATOM 1243 N N . THR A 1 178 ? 16.708 -25.771 -52.182 1.00 22.98 165 THR A N 1
ATOM 1244 C CA . THR A 1 178 ? 15.621 -24.915 -52.615 1.00 22.79 165 THR A CA 1
ATOM 1245 C C . THR A 1 178 ? 15.163 -25.322 -54.033 1.00 23.15 165 THR A C 1
ATOM 1246 O O . THR A 1 178 ? 15.980 -25.344 -54.980 1.00 23.59 165 THR A O 1
ATOM 1250 N N . HIS A 1 179 ? 13.869 -25.636 -54.175 1.00 23.07 166 HIS A N 1
ATOM 1251 C CA . HIS A 1 179 ? 13.274 -26.025 -55.474 1.00 23.52 166 HIS A CA 1
ATOM 1252 C C . HIS A 1 179 ? 12.768 -24.874 -56.310 1.00 23.61 166 HIS A C 1
ATOM 1253 O O . HIS A 1 179 ? 12.491 -25.087 -57.450 1.00 24.10 166 HIS A O 1
ATOM 1260 N N . THR A 1 180 ? 12.597 -23.689 -55.717 1.00 23.23 167 THR A N 1
ATOM 1261 C CA . THR A 1 180 ? 12.108 -22.511 -56.400 1.00 23.33 167 THR A CA 1
ATOM 1262 C C . THR A 1 180 ? 13.302 -21.700 -56.942 1.00 23.57 167 THR A C 1
ATOM 1263 O O . THR A 1 180 ? 14.459 -22.009 -56.633 1.00 23.61 167 THR A O 1
ATOM 1267 N N . PRO A 1 181 ? 13.024 -20.640 -57.712 1.00 23.80 168 PRO A N 1
ATOM 1268 C CA . PRO A 1 181 ? 14.061 -19.619 -57.860 1.00 23.95 168 PRO A CA 1
ATOM 1269 C C . PRO A 1 181 ? 14.417 -19.021 -56.510 1.00 23.50 168 PRO A C 1
ATOM 1270 O O . PRO A 1 181 ? 13.732 -19.301 -55.532 1.00 23.08 168 PRO A O 1
ATOM 1274 N N . TRP A 1 182 ? 15.486 -18.231 -56.476 1.00 23.70 169 TRP A N 1
ATOM 1275 C CA . TRP A 1 182 ? 15.790 -17.330 -55.322 1.00 23.46 169 TRP A CA 1
ATOM 1276 C C . TRP A 1 182 ? 15.600 -15.884 -55.789 1.00 23.71 169 TRP A C 1
ATOM 1277 O O . TRP A 1 182 ? 16.062 -15.504 -56.887 1.00 24.19 169 TRP A O 1
ATOM 1288 N N . ALA A 1 183 ? 14.992 -15.071 -54.933 1.00 23.47 170 ALA A N 1
ATOM 1289 C CA . ALA A 1 183 ? 14.701 -13.676 -55.224 1.00 23.73 170 ALA A CA 1
ATOM 1290 C C . ALA A 1 183 ? 15.973 -12.913 -55.530 1.00 24.28 170 ALA A C 1
ATOM 1291 O O . ALA A 1 183 ? 17.005 -13.134 -54.890 1.00 24.32 170 ALA A O 1
ATOM 1293 N N . SER A 1 184 ? 15.946 -12.010 -56.500 1.00 25.06 171 SER A N 1
ATOM 1294 C CA A SER A 1 184 ? 17.118 -11.173 -56.762 0.50 25.86 171 SER A CA 1
ATOM 1295 C CA B SER A 1 184 ? 17.111 -11.171 -56.779 0.50 25.85 171 SER A CA 1
ATOM 1296 C C . SER A 1 184 ? 17.353 -10.298 -55.547 1.00 26.08 171 SER A C 1
ATOM 1297 O O . SER A 1 184 ? 16.403 -9.974 -54.845 1.00 25.94 171 SER A O 1
ATOM 1302 N N . PRO A 1 185 ? 18.615 -9.925 -55.284 1.00 27.00 172 PRO A N 1
ATOM 1303 C CA . PRO A 1 185 ? 18.876 -9.171 -54.043 1.00 27.60 172 PRO A CA 1
ATOM 1304 C C . PRO A 1 185 ? 18.024 -7.897 -53.841 1.00 28.29 172 PRO A C 1
ATOM 1305 O O . PRO A 1 185 ? 17.520 -7.646 -52.732 1.00 27.92 172 PRO A O 1
ATOM 1309 N N . GLU A 1 186 ? 17.805 -7.143 -54.909 1.00 29.55 173 GLU A N 1
ATOM 1310 C CA . GLU A 1 186 ? 16.980 -5.937 -54.789 1.00 31.05 173 GLU A CA 1
ATOM 1311 C C . GLU A 1 186 ? 15.555 -6.301 -54.402 1.00 29.75 173 GLU A C 1
ATOM 1312 O O . GLU A 1 186 ? 14.938 -5.607 -53.570 1.00 29.99 173 GLU A O 1
ATOM 1318 N N . TYR A 1 187 ? 15.053 -7.401 -54.978 1.00 28.37 174 TYR A N 1
ATOM 1319 C CA . TYR A 1 187 ? 13.694 -7.860 -54.715 1.00 27.36 174 TYR A CA 1
ATOM 1320 C C . TYR A 1 187 ? 13.604 -8.433 -53.290 1.00 27.04 174 TYR A C 1
ATOM 1321 O O . TYR A 1 187 ? 12.619 -8.171 -52.568 1.00 26.78 174 TYR A O 1
ATOM 1330 N N . PHE A 1 188 ? 14.663 -9.129 -52.867 1.00 26.81 175 PHE A N 1
ATOM 1331 C CA . PHE A 1 188 ? 14.717 -9.769 -51.531 1.00 26.76 175 PHE A CA 1
ATOM 1332 C C . PHE A 1 188 ? 14.672 -8.718 -50.404 1.00 27.73 175 PHE A C 1
ATOM 1333 O O . PHE A 1 188 ? 14.124 -8.954 -49.321 1.00 27.09 175 PHE A O 1
ATOM 1341 N N . ARG A 1 189 ? 15.223 -7.545 -50.692 1.00 29.87 176 ARG A N 1
ATOM 1342 C CA . ARG A 1 189 ? 15.228 -6.440 -49.737 1.00 31.62 176 ARG A CA 1
ATOM 1343 C C . ARG A 1 189 ? 13.841 -5.804 -49.494 1.00 30.26 176 ARG A C 1
ATOM 1344 O O . ARG A 1 189 ? 13.729 -4.907 -48.670 1.00 29.89 176 ARG A O 1
ATOM 1352 N N . MET A 1 190 ? 12.791 -6.261 -50.178 1.00 30.34 177 MET A N 1
ATOM 1353 C CA . MET A 1 190 ? 11.428 -5.917 -49.730 1.00 29.81 177 MET A CA 1
ATOM 1354 C C . MET A 1 190 ? 11.095 -6.440 -48.328 1.00 28.14 177 MET A C 1
ATOM 1355 O O . MET A 1 190 ? 10.263 -5.861 -47.644 1.00 28.02 177 MET A O 1
ATOM 1360 N N . LEU A 1 191 ? 11.712 -7.543 -47.903 1.00 26.74 178 LEU A N 1
ATOM 1361 C CA . LEU A 1 191 ? 11.408 -8.087 -46.574 1.00 25.92 178 LEU A CA 1
ATOM 1362 C C . LEU A 1 191 ? 11.933 -7.093 -45.541 1.00 26.01 178 LEU A C 1
ATOM 1363 O O . LEU A 1 191 ? 12.954 -6.434 -45.773 1.00 26.34 178 LEU A O 1
ATOM 1368 N N . PRO A 1 192 ? 11.251 -6.968 -44.402 1.00 25.96 179 PRO A N 1
ATOM 1369 C CA . PRO A 1 192 ? 11.947 -6.193 -43.359 1.00 26.45 179 PRO A CA 1
ATOM 1370 C C . PRO A 1 192 ? 13.302 -6.830 -43.045 1.00 26.51 179 PRO A C 1
ATOM 1371 O O . PRO A 1 192 ? 13.446 -8.063 -43.167 1.00 25.98 179 PRO A O 1
ATOM 1375 N N . ALA A 1 193 ? 14.271 -6.007 -42.674 1.00 27.22 180 ALA A N 1
ATOM 1376 C CA . ALA A 1 193 ? 15.654 -6.449 -42.521 1.00 27.66 180 ALA A CA 1
ATOM 1377 C C . ALA A 1 193 ? 15.812 -7.554 -41.482 1.00 27.84 180 ALA A C 1
ATOM 1378 O O . ALA A 1 193 ? 16.583 -8.482 -41.716 1.00 27.49 180 ALA A O 1
ATOM 1380 N N . ASP A 1 194 ? 15.084 -7.472 -40.363 1.00 28.50 181 ASP A N 1
ATOM 1381 C CA . ASP A 1 194 ? 15.158 -8.513 -39.338 1.00 29.07 181 ASP A CA 1
ATOM 1382 C C . ASP A 1 194 ? 14.628 -9.876 -39.873 1.00 27.91 181 ASP A C 1
ATOM 1383 O O . ASP A 1 194 ? 15.247 -10.928 -39.606 1.00 27.65 181 ASP A O 1
ATOM 1388 N N . ILE A 1 195 ? 13.559 -9.832 -40.684 1.00 27.10 182 ILE A N 1
ATOM 1389 C CA . ILE A 1 195 ? 13.002 -11.034 -41.342 1.00 26.32 182 ILE A CA 1
ATOM 1390 C C . ILE A 1 195 ? 13.981 -11.615 -42.377 1.00 25.75 182 ILE A C 1
ATOM 1391 O O . ILE A 1 195 ? 14.278 -12.805 -42.380 1.00 25.25 182 ILE A O 1
ATOM 1396 N N . GLY A 1 196 ? 14.422 -10.780 -43.291 1.00 25.98 183 GLY A N 1
ATOM 1397 C CA . GLY A 1 196 ? 15.427 -11.181 -44.287 1.00 26.16 183 GLY A CA 1
ATOM 1398 C C . GLY A 1 196 ? 16.628 -11.835 -43.642 1.00 26.83 183 GLY A C 1
ATOM 1399 O O . GLY A 1 196 ? 17.061 -12.935 -44.030 1.00 26.22 183 GLY A O 1
ATOM 1400 N N . ASP A 1 197 ? 17.137 -11.169 -42.618 1.00 28.43 184 ASP A N 1
ATOM 1401 C CA . ASP A 1 197 ? 18.280 -11.672 -41.894 1.00 29.65 184 ASP A CA 1
ATOM 1402 C C . ASP A 1 197 ? 18.006 -12.967 -41.157 1.00 28.04 184 ASP A C 1
ATOM 1403 O O . ASP A 1 197 ? 18.861 -13.846 -41.145 1.00 27.42 184 ASP A O 1
ATOM 1408 N N . GLU A 1 198 ? 16.815 -13.121 -40.585 1.00 27.13 185 GLU A N 1
ATOM 1409 C CA . GLU A 1 198 ? 16.515 -14.374 -39.883 1.00 26.68 185 GLU A CA 1
ATOM 1410 C C . GLU A 1 198 ? 16.461 -15.545 -40.901 1.00 25.53 185 GLU A C 1
ATOM 1411 O O . GLU A 1 198 ? 16.976 -16.674 -40.638 1.00 25.48 185 GLU A O 1
ATOM 1417 N N . LEU A 1 199 ? 15.844 -15.279 -42.056 1.00 24.57 186 LEU A N 1
ATOM 1418 C CA . LEU A 1 199 ? 15.735 -16.261 -43.138 1.00 23.96 186 LEU A CA 1
ATOM 1419 C C . LEU A 1 199 ? 17.113 -16.699 -43.649 1.00 23.70 186 LEU A C 1
ATOM 1420 O O . LEU A 1 199 ? 17.369 -17.902 -43.778 1.00 23.58 186 LEU A O 1
ATOM 1425 N N . LEU A 1 200 ? 18.014 -15.733 -43.870 1.00 23.80 187 LEU A N 1
ATOM 1426 C CA . LEU A 1 200 ? 19.352 -16.059 -44.358 1.00 23.94 187 LEU A CA 1
ATOM 1427 C C . LEU A 1 200 ? 20.140 -16.904 -43.318 1.00 24.49 187 LEU A C 1
ATOM 1428 O O . LEU A 1 200 ? 20.697 -17.947 -43.674 1.00 24.25 187 LEU A O 1
ATOM 1433 N N . ARG A 1 201 ? 20.113 -16.495 -42.050 1.00 25.47 188 ARG A N 1
ATOM 1434 C CA . ARG A 1 201 ? 20.754 -17.269 -40.940 1.00 26.65 188 ARG A CA 1
ATOM 1435 C C . ARG A 1 201 ? 20.161 -18.691 -40.802 1.00 26.16 188 ARG A C 1
ATOM 1436 O O . ARG A 1 201 ? 20.879 -19.645 -40.520 1.00 25.99 188 ARG A O 1
ATOM 1444 N N . GLY A 1 202 ? 18.860 -18.811 -41.074 1.00 25.83 189 GLY A N 1
ATOM 1445 C CA . GLY A 1 202 ? 18.163 -20.079 -41.009 1.00 25.90 189 GLY A CA 1
ATOM 1446 C C . GLY A 1 202 ? 18.815 -21.023 -42.001 1.00 25.60 189 GLY A C 1
ATOM 1447 O O . GLY A 1 202 ? 19.174 -22.127 -41.649 1.00 25.66 189 GLY A O 1
ATOM 1448 N N . MET A 1 203 ? 18.974 -20.572 -43.241 1.00 25.42 190 MET A N 1
ATOM 1449 C CA . MET A 1 203 ? 19.558 -21.411 -44.279 1.00 25.83 190 MET A CA 1
ATOM 1450 C C . MET A 1 203 ? 21.066 -21.583 -44.150 1.00 25.25 190 MET A C 1
ATOM 1451 O O . MET A 1 203 ? 21.616 -22.652 -44.439 1.00 25.28 190 MET A O 1
ATOM 1456 N N . LEU A 1 204 ? 21.723 -20.553 -43.652 1.00 24.94 191 LEU A N 1
ATOM 1457 C CA . LEU A 1 204 ? 23.179 -20.588 -43.518 1.00 25.05 191 LEU A CA 1
ATOM 1458 C C . LEU A 1 204 ? 23.637 -21.549 -42.428 1.00 25.21 191 LEU A C 1
ATOM 1459 O O . LEU A 1 204 ? 24.810 -21.817 -42.337 1.00 25.40 191 LEU A O 1
ATOM 1464 N N . GLY A 1 205 ? 22.716 -22.094 -41.624 1.00 25.11 192 GLY A N 1
ATOM 1465 C CA . GLY A 1 205 ? 23.066 -23.199 -40.744 1.00 25.61 192 GLY A CA 1
ATOM 1466 C C . GLY A 1 205 ? 23.560 -24.462 -41.463 1.00 25.26 192 GLY A C 1
ATOM 1467 O O . GLY A 1 205 ? 24.208 -25.307 -40.857 1.00 25.67 192 GLY A O 1
ATOM 1468 N N . ALA A 1 206 ? 23.212 -24.604 -42.741 1.00 24.70 193 ALA A N 1
ATOM 1469 C CA . ALA A 1 206 ? 23.604 -25.766 -43.528 1.00 24.61 193 ALA A CA 1
ATOM 1470 C C . ALA A 1 206 ? 25.106 -25.761 -43.874 1.00 24.74 193 ALA A C 1
ATOM 1471 O O . ALA A 1 206 ? 25.692 -24.723 -44.093 1.00 24.80 193 ALA A O 1
ATOM 1473 N N . ASP A 1 207 ? 25.677 -26.945 -43.944 1.00 24.88 194 ASP A N 1
ATOM 1474 C CA . ASP A 1 207 ? 26.985 -27.172 -44.572 1.00 25.30 194 ASP A CA 1
ATOM 1475 C C . ASP A 1 207 ? 26.913 -27.016 -46.096 1.00 25.34 194 ASP A C 1
ATOM 1476 O O . ASP A 1 207 ? 27.874 -26.535 -46.711 1.00 25.60 194 ASP A O 1
ATOM 1481 N N . GLU A 1 208 ? 25.786 -27.436 -46.692 1.00 25.23 195 GLU A N 1
ATOM 1482 C CA . GLU A 1 208 ? 25.554 -27.268 -48.136 1.00 25.86 195 GLU A CA 1
ATOM 1483 C C . GLU A 1 208 ? 24.146 -26.767 -48.452 1.00 25.36 195 GLU A C 1
ATOM 1484 O O . GLU A 1 208 ? 23.134 -27.312 -47.948 1.00 25.05 195 GLU A O 1
ATOM 1490 N N . LEU A 1 209 ? 24.089 -25.738 -49.304 1.00 25.44 196 LEU A N 1
ATOM 1491 C CA . LEU A 1 209 ? 22.828 -25.284 -49.869 1.00 25.52 196 LEU A CA 1
ATOM 1492 C C . LEU A 1 209 ? 22.819 -25.583 -51.356 1.00 26.61 196 LEU A C 1
ATOM 1493 O O . LEU A 1 209 ? 23.786 -25.284 -52.068 1.00 27.28 196 LEU A O 1
ATOM 1498 N N . GLY A 1 210 ? 21.708 -26.169 -51.808 1.00 23.87 197 GLY A N 1
ATOM 1499 C CA . GLY A 1 210 ? 21.517 -26.594 -53.189 1.00 24.12 197 GLY A CA 1
ATOM 1500 C C . GLY A 1 210 ? 20.425 -25.802 -53.887 1.00 23.78 197 GLY A C 1
ATOM 1501 O O . GLY A 1 210 ? 19.376 -25.497 -53.301 1.00 23.19 197 GLY A O 1
ATOM 1502 N N . PHE A 1 211 ? 20.663 -25.507 -55.153 1.00 24.29 198 PHE A N 1
ATOM 1503 C CA . PHE A 1 211 ? 19.670 -24.913 -56.035 1.00 24.20 198 PHE A CA 1
ATOM 1504 C C . PHE A 1 211 ? 19.708 -25.653 -57.350 1.00 24.92 198 PHE A C 1
ATOM 1505 O O . PHE A 1 211 ? 20.642 -26.413 -57.613 1.00 25.56 198 PHE A O 1
ATOM 1513 N N . HIS A 1 212 ? 18.709 -25.415 -58.183 1.00 24.99 199 HIS A N 1
ATOM 1514 C CA . HIS A 1 212 ? 18.639 -26.042 -59.525 1.00 25.89 199 HIS A CA 1
ATOM 1515 C C . HIS A 1 212 ? 19.528 -25.381 -60.556 1.00 26.84 199 HIS A C 1
ATOM 1516 O O . HIS A 1 212 ? 19.831 -26.007 -61.556 1.00 27.85 199 HIS A O 1
ATOM 1523 N N . THR A 1 213 ? 19.875 -24.114 -60.364 1.00 26.66 200 THR A N 1
ATOM 1524 C CA . THR A 1 213 ? 20.605 -23.345 -61.372 1.00 27.62 200 THR A CA 1
ATOM 1525 C C . THR A 1 213 ? 21.577 -22.420 -60.695 1.00 27.48 200 THR A C 1
ATOM 1526 O O . THR A 1 213 ? 21.422 -22.113 -59.515 1.00 26.58 200 THR A O 1
ATOM 1530 N N . SER A 1 214 ? 22.595 -21.968 -61.439 1.00 28.53 201 SER A N 1
ATOM 1531 C CA . SER A 1 214 ? 23.593 -21.095 -60.821 1.00 28.59 201 SER A CA 1
ATOM 1532 C C . SER A 1 214 ? 23.087 -19.661 -60.712 1.00 28.11 201 SER A C 1
ATOM 1533 O O . SER A 1 214 ? 23.612 -18.921 -59.892 1.00 27.87 201 SER A O 1
ATOM 1536 N N . ALA A 1 215 ? 22.060 -19.272 -61.476 1.00 28.06 202 ALA A N 1
ATOM 1537 C CA . ALA A 1 215 ? 21.453 -17.956 -61.283 1.00 27.57 202 ALA A CA 1
ATOM 1538 C C . ALA A 1 215 ? 20.737 -17.906 -59.934 1.00 26.37 202 ALA A C 1
ATOM 1539 O O . ALA A 1 215 ? 20.811 -16.895 -59.258 1.00 26.04 202 ALA A O 1
ATOM 1541 N N . TRP A 1 216 ? 20.066 -18.990 -59.548 1.00 25.85 203 TRP A N 1
ATOM 1542 C CA . TRP A 1 216 ? 19.406 -19.037 -58.245 1.00 24.90 203 TRP A CA 1
ATOM 1543 C C . TRP A 1 216 ? 20.433 -19.087 -57.120 1.00 24.78 203 TRP A C 1
ATOM 1544 O O . TRP A 1 216 ? 20.317 -18.350 -56.141 1.00 24.37 203 TRP A O 1
ATOM 1555 N N . ALA A 1 217 ? 21.449 -19.935 -57.278 1.00 25.29 204 ALA A N 1
ATOM 1556 C CA . ALA A 1 217 ? 22.560 -19.971 -56.340 1.00 25.45 204 ALA A CA 1
ATOM 1557 C C . ALA A 1 217 ? 23.257 -18.610 -56.174 1.00 25.81 204 ALA A C 1
ATOM 1558 O O . ALA A 1 217 ? 23.554 -18.216 -55.044 1.00 25.62 204 ALA A O 1
ATOM 1560 N N . SER A 1 218 ? 23.535 -17.904 -57.284 1.00 26.44 205 SER A N 1
ATOM 1561 C CA . SER A 1 218 ? 24.177 -16.561 -57.218 1.00 26.88 205 SER A CA 1
ATOM 1562 C C . SER A 1 218 ? 23.315 -15.522 -56.506 1.00 26.17 205 SER A C 1
ATOM 1563 O O . SER A 1 218 ? 23.827 -14.692 -55.738 1.00 26.32 205 SER A O 1
ATOM 1566 N N . ALA A 1 219 ? 22.027 -15.529 -56.814 1.00 25.59 206 ALA A N 1
ATOM 1567 C CA . ALA A 1 219 ? 21.088 -14.652 -56.154 1.00 25.03 206 ALA A CA 1
ATOM 1568 C C . ALA A 1 219 ? 21.118 -14.864 -54.633 1.00 24.63 206 ALA A C 1
ATOM 1569 O O . ALA A 1 219 ? 21.192 -13.885 -53.875 1.00 24.68 206 ALA A O 1
ATOM 1571 N N . PHE A 1 220 ? 21.117 -16.123 -54.182 1.00 24.37 207 PHE A N 1
ATOM 1572 C CA . PHE A 1 220 ? 21.142 -16.372 -52.745 1.00 24.13 207 PHE A CA 1
ATOM 1573 C C . PHE A 1 220 ? 22.457 -15.856 -52.144 1.00 24.76 207 PHE A C 1
ATOM 1574 O O . PHE A 1 220 ? 22.471 -15.196 -51.113 1.00 24.85 207 PHE A O 1
ATOM 1582 N N . LEU A 1 221 ? 23.553 -16.166 -52.816 1.00 25.36 208 LEU A N 1
ATOM 1583 C CA . LEU A 1 221 ? 24.850 -15.685 -52.396 1.00 26.22 208 LEU A CA 1
ATOM 1584 C C . LEU A 1 221 ? 24.932 -14.158 -52.307 1.00 26.63 208 LEU A C 1
ATOM 1585 O O . LEU A 1 221 ? 25.393 -13.643 -51.291 1.00 26.91 208 LEU A O 1
ATOM 1590 N N . SER A 1 222 ? 24.403 -13.440 -53.298 1.00 26.77 209 SER A N 1
ATOM 1591 C CA . SER A 1 222 ? 24.396 -11.981 -53.218 1.00 27.33 209 SER A CA 1
ATOM 1592 C C . SER A 1 222 ? 23.558 -11.437 -52.062 1.00 27.14 209 SER A C 1
ATOM 1593 O O . SER A 1 222 ? 23.969 -10.483 -51.421 1.00 27.65 209 SER A O 1
ATOM 1596 N N . CYS A 1 223 ? 22.387 -12.021 -51.818 1.00 26.58 210 CYS A N 1
ATOM 1597 C CA . CYS A 1 223 ? 21.553 -11.683 -50.664 1.00 26.71 210 CYS A CA 1
ATOM 1598 C C . CYS A 1 223 ? 22.278 -11.873 -49.338 1.00 28.21 210 CYS A C 1
ATOM 1599 O O . CYS A 1 223 ? 22.116 -11.056 -48.424 1.00 28.90 210 CYS A O 1
ATOM 1602 N N . ALA A 1 224 ? 23.089 -12.927 -49.231 1.00 29.35 211 ALA A N 1
ATOM 1603 C CA . ALA A 1 224 ? 23.846 -13.186 -47.994 1.00 31.09 211 ALA A CA 1
ATOM 1604 C C . ALA A 1 224 ? 25.041 -12.233 -47.777 1.00 33.91 211 ALA A C 1
ATOM 1605 O O . ALA A 1 224 ? 25.622 -12.218 -46.703 1.00 35.33 211 ALA A O 1
ATOM 1607 N N . GLY A 1 225 ? 25.420 -11.467 -48.798 1.00 36.25 212 GLY A N 1
ATOM 1608 C CA . GLY A 1 225 ? 26.517 -10.498 -48.706 1.00 40.36 212 GLY A CA 1
ATOM 1609 C C . GLY A 1 225 ? 27.842 -10.983 -49.260 1.00 44.11 212 GLY A C 1
ATOM 1610 O O . GLY A 1 225 ? 28.877 -10.394 -48.961 1.00 47.45 212 GLY A O 1
ATOM 1611 N N . GLY A 1 226 ? 27.823 -12.040 -50.074 1.00 47.53 213 GLY A N 1
ATOM 1612 C CA . GLY A 1 226 ? 29.048 -12.773 -50.411 1.00 52.25 213 GLY A CA 1
ATOM 1613 C C . GLY A 1 226 ? 29.699 -13.296 -49.141 1.00 54.84 213 GLY A C 1
ATOM 1614 O O . GLY A 1 226 ? 29.175 -13.098 -48.033 1.00 61.69 213 GLY A O 1
ATOM 1615 N N . GLU A 1 227 ? 30.826 -13.977 -49.296 1.00 55.58 214 GLU A N 1
ATOM 1616 C CA . GLU A 1 227 ? 31.657 -14.378 -48.156 1.00 54.33 214 GLU A CA 1
ATOM 1617 C C . GLU A 1 227 ? 30.903 -15.155 -47.038 1.00 50.59 214 GLU A C 1
ATOM 1618 O O . GLU A 1 227 ? 30.747 -14.645 -45.922 1.00 51.35 214 GLU A O 1
ATOM 1620 N N . GLN A 1 228 ? 30.451 -16.378 -47.333 1.00 46.55 215 GLN A N 1
ATOM 1621 C CA . GLN A 1 228 ? 29.854 -17.265 -46.318 1.00 44.71 215 GLN A CA 1
ATOM 1622 C C . GLN A 1 228 ? 30.615 -18.587 -46.247 1.00 45.78 215 GLN A C 1
ATOM 1623 O O . GLN A 1 228 ? 30.158 -19.594 -46.781 1.00 46.51 215 GLN A O 1
ATOM 1629 N N . PRO A 1 229 ? 31.765 -18.593 -45.559 1.00 47.94 216 PRO A N 1
ATOM 1630 C CA . PRO A 1 229 ? 32.758 -19.643 -45.795 1.00 49.59 216 PRO A CA 1
ATOM 1631 C C . PRO A 1 229 ? 32.375 -21.018 -45.258 1.00 48.86 216 PRO A C 1
ATOM 1632 O O . PRO A 1 229 ? 32.819 -22.022 -45.822 1.00 48.64 216 PRO A O 1
ATOM 1636 N N . ARG A 1 230 ? 31.571 -21.053 -44.190 1.00 48.02 217 ARG A N 1
ATOM 1637 C CA . ARG A 1 230 ? 31.091 -22.318 -43.600 1.00 47.17 217 ARG A CA 1
ATOM 1638 C C . ARG A 1 230 ? 30.001 -23.015 -44.436 1.00 43.06 217 ARG A C 1
ATOM 1639 O O . ARG A 1 230 ? 29.754 -24.206 -44.245 1.00 44.36 217 ARG A O 1
ATOM 1647 N N . THR A 1 231 ? 29.332 -22.282 -45.327 1.00 38.13 218 THR A N 1
ATOM 1648 C CA . THR A 1 231 ? 28.300 -22.867 -46.179 1.00 34.87 218 THR A CA 1
ATOM 1649 C C . THR A 1 231 ? 28.742 -22.996 -47.651 1.00 33.79 218 THR A C 1
ATOM 1650 O O . THR A 1 231 ? 28.982 -22.007 -48.319 1.00 33.36 218 THR A O 1
ATOM 1654 N N . ARG A 1 232 ? 28.809 -24.233 -48.135 1.00 32.50 219 ARG A N 1
ATOM 1655 C CA . ARG A 1 232 ? 29.025 -24.522 -49.560 1.00 31.80 219 ARG A CA 1
ATOM 1656 C C . ARG A 1 232 ? 27.702 -24.380 -50.364 1.00 30.23 219 ARG A C 1
ATOM 1657 O O . ARG A 1 232 ? 26.702 -25.063 -50.072 1.00 30.08 219 ARG A O 1
ATOM 1665 N N . VAL A 1 233 ? 27.679 -23.477 -51.350 1.00 28.69 220 VAL A N 1
ATOM 1666 C CA . VAL A 1 233 ? 26.514 -23.325 -52.217 1.00 27.72 220 VAL A CA 1
ATOM 1667 C C . VAL A 1 233 ? 26.737 -24.136 -53.501 1.00 27.47 220 VAL A C 1
ATOM 1668 O O . VAL A 1 233 ? 27.805 -24.016 -54.123 1.00 27.71 220 VAL A O 1
ATOM 1672 N N . ARG A 1 234 ? 25.758 -24.968 -53.882 1.00 26.81 221 ARG A N 1
ATOM 1673 C CA . ARG A 1 234 ? 25.910 -25.872 -55.048 1.00 26.94 221 ARG A CA 1
ATOM 1674 C C . ARG A 1 234 ? 24.696 -25.936 -55.942 1.00 26.65 221 ARG A C 1
ATOM 1675 O O . ARG A 1 234 ? 23.561 -25.684 -55.500 1.00 26.32 221 ARG A O 1
ATOM 1683 N N . VAL A 1 235 ? 24.955 -26.344 -57.190 1.00 27.06 222 VAL A N 1
ATOM 1684 C CA . VAL A 1 235 ? 23.950 -26.499 -58.242 1.00 27.00 222 VAL A CA 1
ATOM 1685 C C . VAL A 1 235 ? 23.738 -27.993 -58.561 1.00 27.11 222 VAL A C 1
ATOM 1686 O O . VAL A 1 235 ? 24.659 -28.654 -59.018 1.00 27.87 222 VAL A O 1
ATOM 1690 N N . HIS A 1 236 ? 22.533 -28.516 -58.306 1.00 26.63 223 HIS A N 1
ATOM 1691 C CA . HIS A 1 236 ? 22.176 -29.889 -58.704 1.00 26.83 223 HIS A CA 1
ATOM 1692 C C . HIS A 1 236 ? 20.885 -29.825 -59.514 1.00 26.51 223 HIS A C 1
ATOM 1693 O O . HIS A 1 236 ? 19.817 -29.835 -58.923 1.00 26.22 223 HIS A O 1
ATOM 1700 N N . PRO A 1 237 ? 20.966 -29.722 -60.857 1.00 26.86 224 PRO A N 1
ATOM 1701 C CA . PRO A 1 237 ? 19.730 -29.519 -61.621 1.00 26.74 224 PRO A CA 1
ATOM 1702 C C . PRO A 1 237 ? 18.980 -30.827 -61.844 1.00 26.60 224 PRO A C 1
ATOM 1703 O O . PRO A 1 237 ? 19.478 -31.694 -62.564 1.00 27.04 224 PRO A O 1
ATOM 1707 N N . LEU A 1 238 ? 17.783 -30.965 -61.273 1.00 26.27 225 LEU A N 1
ATOM 1708 C CA . LEU A 1 238 ? 17.012 -32.210 -61.357 1.00 26.28 225 LEU A CA 1
ATOM 1709 C C . LEU A 1 238 ? 16.591 -32.494 -62.793 1.00 26.43 225 LEU A C 1
ATOM 1710 O O . LEU A 1 238 ? 16.116 -31.607 -63.486 1.00 26.56 225 LEU A O 1
ATOM 1715 N N . GLY A 1 239 ? 16.805 -33.726 -63.237 1.00 26.89 226 GLY A N 1
ATOM 1716 C CA . GLY A 1 239 ? 16.332 -34.200 -64.524 1.00 27.54 226 GLY A CA 1
ATOM 1717 C C . GLY A 1 239 ? 15.417 -35.410 -64.413 1.00 27.99 226 GLY A C 1
ATOM 1718 O O . GLY A 1 239 ? 14.703 -35.594 -63.404 1.00 27.77 226 GLY A O 1
ATOM 1719 N N . VAL A 1 240 ? 15.432 -36.228 -65.466 1.00 29.02 227 VAL A N 1
ATOM 1720 C CA . VAL A 1 240 ? 14.415 -37.234 -65.697 1.00 29.61 227 VAL A CA 1
ATOM 1721 C C . VAL A 1 240 ? 15.068 -38.625 -65.869 1.00 31.03 227 VAL A C 1
ATOM 1722 O O . VAL A 1 240 ? 16.155 -38.748 -66.447 1.00 31.34 227 VAL A O 1
ATOM 1726 N N . ASP A 1 241 ? 14.369 -39.655 -65.375 1.00 31.99 228 ASP A N 1
ATOM 1727 C CA . ASP A 1 241 ? 14.711 -41.072 -65.606 1.00 33.98 228 ASP A CA 1
ATOM 1728 C C . ASP A 1 241 ? 14.059 -41.532 -66.916 1.00 34.07 228 ASP A C 1
ATOM 1729 O O . ASP A 1 241 ? 12.855 -41.815 -66.951 1.00 33.83 228 ASP A O 1
ATOM 1734 N N . ALA A 1 242 ? 14.856 -41.622 -67.987 1.00 35.38 229 ALA A N 1
ATOM 1735 C CA . ALA A 1 242 ? 14.344 -41.957 -69.348 1.00 35.97 229 ALA A CA 1
ATOM 1736 C C . ALA A 1 242 ? 13.530 -43.247 -69.421 1.00 37.17 229 ALA A C 1
ATOM 1737 O O . ALA A 1 242 ? 12.415 -43.258 -69.980 1.00 35.79 229 ALA A O 1
ATOM 1739 N N . GLU A 1 243 ? 14.108 -44.326 -68.877 1.00 39.43 230 GLU A N 1
ATOM 1740 C CA . GLU A 1 243 ? 13.491 -45.663 -68.873 1.00 41.19 230 GLU A CA 1
ATOM 1741 C C . GLU A 1 243 ? 12.132 -45.679 -68.176 1.00 39.34 230 GLU A C 1
ATOM 1742 O O . GLU A 1 243 ? 11.185 -46.293 -68.672 1.00 38.38 230 GLU A O 1
ATOM 1748 N N . GLU A 1 244 ? 12.048 -45.029 -67.016 1.00 38.39 231 GLU A N 1
ATOM 1749 C CA . GLU A 1 244 ? 10.797 -44.965 -66.266 1.00 38.14 231 GLU A CA 1
ATOM 1750 C C . GLU A 1 244 ? 9.733 -44.164 -67.004 1.00 35.66 231 GLU A C 1
ATOM 1751 O O . GLU A 1 244 ? 8.600 -44.603 -67.123 1.00 34.82 231 GLU A O 1
ATOM 1757 N N . LEU A 1 245 ? 10.089 -42.973 -67.483 1.00 34.41 232 LEU A N 1
ATOM 1758 C CA . LEU A 1 245 ? 9.114 -42.108 -68.152 1.00 32.99 232 LEU A CA 1
ATOM 1759 C C . LEU A 1 245 ? 8.645 -42.749 -69.469 1.00 32.63 232 LEU A C 1
ATOM 1760 O O . LEU A 1 245 ? 7.446 -42.762 -69.758 1.00 31.81 232 LEU A O 1
ATOM 1765 N N . ARG A 1 246 ? 9.589 -43.314 -70.228 1.00 32.98 233 ARG A N 1
ATOM 1766 C CA . ARG A 1 246 ? 9.272 -43.999 -71.486 1.00 33.70 233 ARG A CA 1
ATOM 1767 C C . ARG A 1 246 ? 8.348 -45.193 -71.299 1.00 33.90 233 ARG A C 1
ATOM 1768 O O . ARG A 1 246 ? 7.394 -45.337 -72.063 1.00 33.54 233 ARG A O 1
ATOM 1776 N N . ALA A 1 247 ? 8.617 -46.028 -70.295 1.00 34.50 234 ALA A N 1
ATOM 1777 C CA . ALA A 1 247 ? 7.726 -47.157 -69.971 1.00 35.21 234 ALA A CA 1
ATOM 1778 C C . ALA A 1 247 ? 6.305 -46.693 -69.640 1.00 34.86 234 ALA A C 1
ATOM 1779 O O . ALA A 1 247 ? 5.339 -47.288 -70.130 1.00 35.53 234 ALA A O 1
ATOM 1781 N N . LEU A 1 248 ? 6.168 -45.645 -68.826 1.00 34.54 235 LEU A N 1
ATOM 1782 C CA . LEU A 1 248 ? 4.843 -45.058 -68.545 1.00 34.92 235 LEU A CA 1
ATOM 1783 C C . LEU A 1 248 ? 4.200 -44.507 -69.830 1.00 34.40 235 LEU A C 1
ATOM 1784 O O . LEU A 1 248 ? 3.043 -44.810 -70.123 1.00 34.67 235 LEU A O 1
ATOM 1789 N N . ALA A 1 249 ? 4.959 -43.750 -70.623 1.00 34.20 236 ALA A N 1
ATOM 1790 C CA . ALA A 1 249 ? 4.424 -43.190 -71.893 1.00 34.32 236 ALA A CA 1
ATOM 1791 C C . ALA A 1 249 ? 3.988 -44.242 -72.953 1.00 34.73 236 ALA A C 1
ATOM 1792 O O . ALA A 1 249 ? 3.205 -43.911 -73.838 1.00 34.53 236 ALA A O 1
ATOM 1794 N N . HIS A 1 250 ? 4.460 -45.486 -72.854 1.00 36.04 237 HIS A N 1
ATOM 1795 C CA . HIS A 1 250 ? 4.129 -46.549 -73.845 1.00 37.07 237 HIS A CA 1
ATOM 1796 C C . HIS A 1 250 ? 3.199 -47.654 -73.357 1.00 38.19 237 HIS A C 1
ATOM 1797 O O . HIS A 1 250 ? 3.124 -48.713 -73.960 1.00 38.47 237 HIS A O 1
ATOM 1804 N N . ARG A 1 251 ? 2.451 -47.386 -72.294 1.00 39.40 238 ARG A N 1
ATOM 1805 C CA . ARG A 1 251 ? 1.380 -48.278 -71.866 1.00 41.03 238 ARG A CA 1
ATOM 1806 C C . ARG A 1 251 ? 0.172 -48.179 -72.790 1.00 41.43 238 ARG A C 1
ATOM 1807 O O . ARG A 1 251 ? -0.074 -47.102 -73.365 1.00 41.44 238 ARG A O 1
ATOM 1815 N N . PRO A 1 252 ? -0.617 -49.272 -72.909 1.00 41.75 239 PRO A N 1
ATOM 1816 C CA . PRO A 1 252 ? -1.804 -49.213 -73.785 1.00 41.12 239 PRO A CA 1
ATOM 1817 C C . PRO A 1 252 ? -2.819 -48.105 -73.439 1.00 40.73 239 PRO A C 1
ATOM 1818 O O . PRO A 1 252 ? -3.503 -47.630 -74.332 1.00 39.47 239 PRO A O 1
ATOM 1822 N N . GLN A 1 253 ? -2.902 -47.684 -72.177 1.00 41.37 240 GLN A N 1
ATOM 1823 C CA . GLN A 1 253 ? -3.814 -46.609 -71.812 1.00 42.96 240 GLN A CA 1
ATOM 1824 C C . GLN A 1 253 ? -3.391 -45.297 -72.504 1.00 41.78 240 GLN A C 1
ATOM 1825 O O . GLN A 1 253 ? -4.247 -44.494 -72.868 1.00 41.99 240 GLN A O 1
ATOM 1831 N N . VAL A 1 254 ? -2.084 -45.103 -72.687 1.00 39.96 241 VAL A N 1
ATOM 1832 C CA . VAL A 1 254 ? -1.575 -43.892 -73.323 1.00 40.26 241 VAL A CA 1
ATOM 1833 C C . VAL A 1 254 ? -1.823 -43.995 -74.818 1.00 40.58 241 VAL A C 1
ATOM 1834 O O . VAL A 1 254 ? -2.331 -43.048 -75.412 1.00 39.67 241 VAL A O 1
ATOM 1838 N N . ASP A 1 255 ? -1.490 -45.153 -75.403 1.00 40.99 242 ASP A N 1
ATOM 1839 C CA . ASP A 1 255 ? -1.761 -45.417 -76.810 1.00 42.08 242 ASP A CA 1
ATOM 1840 C C . ASP A 1 255 ? -3.230 -45.121 -77.154 1.00 44.20 242 ASP A C 1
ATOM 1841 O O . ASP A 1 255 ? -3.508 -44.420 -78.131 1.00 44.19 242 ASP A O 1
ATOM 1846 N N . GLU A 1 256 ? -4.156 -45.635 -76.337 1.00 40.96 243 GLU A N 1
ATOM 1847 C CA . GLU A 1 256 ? -5.601 -45.364 -76.513 1.00 43.19 243 GLU A CA 1
ATOM 1848 C C . GLU A 1 256 ? -5.878 -43.853 -76.504 1.00 40.01 243 GLU A C 1
ATOM 1849 O O . GLU A 1 256 ? -6.453 -43.320 -77.444 1.00 40.38 243 GLU A O 1
ATOM 1855 N N . ARG A 1 257 ? -5.483 -43.184 -75.424 1.00 37.80 244 ARG A N 1
ATOM 1856 C CA . ARG A 1 257 ? -5.787 -41.764 -75.240 1.00 36.61 244 ARG A CA 1
ATOM 1857 C C . ARG A 1 257 ? -5.152 -40.907 -76.334 1.00 34.59 244 ARG A C 1
ATOM 1858 O O . ARG A 1 257 ? -5.746 -39.890 -76.737 1.00 34.12 244 ARG A O 1
ATOM 1866 N N . LEU A 1 258 ? -3.972 -41.319 -76.806 1.00 33.75 245 LEU A N 1
ATOM 1867 C CA . LEU A 1 258 ? -3.312 -40.663 -77.929 1.00 34.65 245 LEU A CA 1
ATOM 1868 C C . LEU A 1 258 ? -4.173 -40.786 -79.167 1.00 36.08 245 LEU A C 1
ATOM 1869 O O . LEU A 1 258 ? -4.451 -39.774 -79.798 1.00 36.01 245 LEU A O 1
ATOM 1874 N N . ALA A 1 259 ? -4.659 -41.996 -79.463 1.00 37.79 246 ALA A N 1
ATOM 1875 C CA . ALA A 1 259 ? -5.573 -42.219 -80.606 1.00 40.13 246 ALA A CA 1
ATOM 1876 C C . ALA A 1 259 ? -6.788 -41.288 -80.553 1.00 40.70 246 ALA A C 1
ATOM 1877 O O . ALA A 1 259 ? -7.107 -40.666 -81.558 1.00 41.30 246 ALA A O 1
ATOM 1879 N N . ARG A 1 260 ? -7.433 -41.157 -79.390 1.00 40.49 247 ARG A N 1
ATOM 1880 C CA . ARG A 1 260 ? -8.554 -40.212 -79.249 1.00 42.16 247 ARG A CA 1
ATOM 1881 C C . ARG A 1 260 ? -8.107 -38.750 -79.433 1.00 40.21 247 ARG A C 1
ATOM 1882 O O . ARG A 1 260 ? -8.861 -37.954 -79.988 1.00 39.50 247 ARG A O 1
ATOM 1890 N N . LEU A 1 261 ? -6.899 -38.409 -78.967 1.00 37.48 248 LEU A N 1
ATOM 1891 C CA . LEU A 1 261 ? -6.392 -37.034 -79.033 1.00 36.84 248 LEU A CA 1
ATOM 1892 C C . LEU A 1 261 ? -6.114 -36.653 -80.484 1.00 38.32 248 LEU A C 1
ATOM 1893 O O . LEU A 1 261 ? -6.367 -35.515 -80.868 1.00 36.81 248 LEU A O 1
ATOM 1898 N N . ARG A 1 262 ? -5.616 -37.597 -81.293 1.00 38.57 249 ARG A N 1
ATOM 1899 C CA . ARG A 1 262 ? -5.408 -37.309 -82.716 1.00 41.42 249 ARG A CA 1
ATOM 1900 C C . ARG A 1 262 ? -6.735 -37.061 -83.413 1.00 43.38 249 ARG A C 1
ATOM 1901 O O . ARG A 1 262 ? -6.793 -36.240 -84.322 1.00 46.10 249 ARG A O 1
ATOM 1909 N N . GLU A 1 263 ? -7.786 -37.778 -82.997 1.00 44.93 250 GLU A N 1
ATOM 1910 C CA . GLU A 1 263 ? -9.152 -37.550 -83.502 1.00 47.41 250 GLU A CA 1
ATOM 1911 C C . GLU A 1 263 ? -9.676 -36.148 -83.147 1.00 46.05 250 GLU A C 1
ATOM 1912 O O . GLU A 1 263 ? -10.321 -35.506 -83.974 1.00 45.04 250 GLU A O 1
ATOM 1918 N N . GLU A 1 264 ? -9.415 -35.701 -81.917 1.00 43.90 251 GLU A N 1
ATOM 1919 C CA . GLU A 1 264 ? -9.873 -34.380 -81.456 1.00 44.73 251 GLU A CA 1
ATOM 1920 C C . GLU A 1 264 ? -9.156 -33.222 -82.170 1.00 43.23 251 GLU A C 1
ATOM 1921 O O . GLU A 1 264 ? -9.784 -32.223 -82.519 1.00 46.16 251 GLU A O 1
ATOM 1927 N N . VAL A 1 265 ? -7.841 -33.354 -82.336 1.00 41.27 252 VAL A N 1
ATOM 1928 C CA . VAL A 1 265 ? -7.022 -32.364 -83.030 1.00 41.83 252 VAL A CA 1
ATOM 1929 C C . VAL A 1 265 ? -7.260 -32.356 -84.555 1.00 43.67 252 VAL A C 1
ATOM 1930 O O . VAL A 1 265 ? -7.187 -31.299 -85.182 1.00 42.03 252 VAL A O 1
ATOM 1934 N N . GLY A 1 266 ? -7.510 -33.542 -85.125 1.00 43.52 253 GLY A N 1
ATOM 1935 C CA . GLY A 1 266 ? -7.570 -33.744 -86.565 1.00 46.20 253 GLY A CA 1
ATOM 1936 C C . GLY A 1 266 ? -6.183 -33.761 -87.164 1.00 46.72 253 GLY A C 1
ATOM 1937 O O . GLY A 1 266 ? -5.202 -33.885 -86.444 1.00 44.19 253 GLY A O 1
ATOM 1938 N N . ASP A 1 267 ? -6.094 -33.607 -88.481 1.00 49.57 254 ASP A N 1
ATOM 1939 C CA . ASP A 1 267 ? -4.799 -33.513 -89.155 1.00 52.28 254 ASP A CA 1
ATOM 1940 C C . ASP A 1 267 ? -4.306 -32.074 -89.095 1.00 50.55 254 ASP A C 1
ATOM 1941 O O . ASP A 1 267 ? -4.350 -31.336 -90.078 1.00 52.80 254 ASP A O 1
ATOM 1946 N N . ARG A 1 268 ? -3.850 -31.690 -87.915 1.00 46.38 255 ARG A N 1
ATOM 1947 C CA . ARG A 1 268 ? -3.341 -30.359 -87.647 1.00 45.36 255 ARG A CA 1
ATOM 1948 C C . ARG A 1 268 ? -2.133 -30.497 -86.740 1.00 43.29 255 ARG A C 1
ATOM 1949 O O . ARG A 1 268 ? -2.027 -31.474 -86.006 1.00 42.36 255 ARG A O 1
ATOM 1957 N N . LYS A 1 269 ? -1.237 -29.517 -86.789 1.00 42.51 256 LYS A N 1
ATOM 1958 C CA . LYS A 1 269 ? -0.077 -29.471 -85.897 1.00 41.55 256 LYS A CA 1
ATOM 1959 C C . LYS A 1 269 ? -0.503 -29.075 -84.477 1.00 38.50 256 LYS A C 1
ATOM 1960 O O . LYS A 1 269 ? -1.595 -28.538 -84.295 1.00 37.32 256 LYS A O 1
ATOM 1966 N N . THR A 1 270 ? 0.338 -29.389 -83.490 1.00 36.68 257 THR A N 1
ATOM 1967 C CA . THR A 1 270 ? 0.061 -29.062 -82.076 1.00 35.23 257 THR A CA 1
ATOM 1968 C C . THR A 1 270 ? 1.138 -28.235 -81.360 1.00 33.60 257 THR A C 1
ATOM 1969 O O . THR A 1 270 ? 2.332 -28.491 -81.468 1.00 33.30 257 THR A O 1
ATOM 1973 N N . ILE A 1 271 ? 0.669 -27.250 -80.606 1.00 32.31 258 ILE A N 1
ATOM 1974 C CA . ILE A 1 271 ? 1.485 -26.518 -79.650 1.00 31.20 258 ILE A CA 1
ATOM 1975 C C . ILE A 1 271 ? 0.922 -26.936 -78.293 1.00 30.52 258 ILE A C 1
ATOM 1976 O O . ILE A 1 271 ? -0.246 -26.678 -78.007 1.00 30.49 258 ILE A O 1
ATOM 1981 N N . VAL A 1 272 ? 1.753 -27.564 -77.469 1.00 30.04 259 VAL A N 1
ATOM 1982 C CA . VAL A 1 272 ? 1.306 -28.191 -76.233 1.00 29.55 259 VAL A CA 1
ATOM 1983 C C . VAL A 1 272 ? 1.888 -27.523 -74.974 1.00 28.58 259 VAL A C 1
ATOM 1984 O O . VAL A 1 272 ? 3.097 -27.231 -74.873 1.00 28.44 259 VAL A O 1
ATOM 1988 N N . ARG A 1 273 ? 1.002 -27.311 -74.013 1.00 27.99 260 ARG A N 1
ATOM 1989 C CA . ARG A 1 273 ? 1.373 -27.176 -72.589 1.00 27.46 260 ARG A CA 1
ATOM 1990 C C . ARG A 1 273 ? 0.312 -27.837 -71.742 1.00 27.51 260 ARG A C 1
ATOM 1991 O O . ARG A 1 273 ? -0.837 -27.946 -72.152 1.00 27.69 260 ARG A O 1
ATOM 1999 N N . VAL A 1 274 ? 0.714 -28.227 -70.540 1.00 27.47 261 VAL A N 1
ATOM 2000 C CA . VAL A 1 274 ? -0.162 -28.899 -69.585 1.00 27.78 261 VAL A CA 1
ATOM 2001 C C . VAL A 1 274 ? -0.125 -28.295 -68.172 1.00 27.40 261 VAL A C 1
ATOM 2002 O O . VAL A 1 274 ? -0.642 -28.912 -67.239 1.00 27.73 261 VAL A O 1
ATOM 2006 N N . ASP A 1 275 ? 0.482 -27.111 -68.011 1.00 26.84 262 ASP A N 1
ATOM 2007 C CA . ASP A 1 275 ? 0.681 -26.519 -66.684 1.00 26.57 262 ASP A CA 1
ATOM 2008 C C . ASP A 1 275 ? -0.606 -26.007 -66.104 1.00 26.26 262 ASP A C 1
ATOM 2009 O O . ASP A 1 275 ? -1.463 -25.496 -66.823 1.00 26.24 262 ASP A O 1
ATOM 2014 N N . ARG A 1 276 ? -0.730 -26.170 -64.795 1.00 26.24 263 ARG A N 1
ATOM 2015 C CA . ARG A 1 276 ? -1.844 -25.633 -64.032 1.00 26.27 263 ARG A CA 1
ATOM 2016 C C . ARG A 1 276 ? -1.745 -24.099 -64.037 1.00 25.62 263 ARG A C 1
ATOM 2017 O O . ARG A 1 276 ? -0.655 -23.542 -64.321 1.00 25.18 263 ARG A O 1
ATOM 2025 N N . THR A 1 277 ? -2.845 -23.434 -63.685 1.00 25.69 264 THR A N 1
ATOM 2026 C CA . THR A 1 277 ? -2.945 -21.974 -63.820 1.00 25.22 264 THR A CA 1
ATOM 2027 C C . THR A 1 277 ? -2.210 -21.231 -62.701 1.00 24.87 264 THR A C 1
ATOM 2028 O O . THR A 1 277 ? -2.790 -20.440 -61.978 1.00 24.88 264 THR A O 1
ATOM 2032 N N . GLU A 1 278 ? -0.918 -21.497 -62.576 1.00 24.65 265 GLU A N 1
ATOM 2033 C CA . GLU A 1 278 ? -0.074 -20.905 -61.534 1.00 24.42 265 GLU A CA 1
ATOM 2034 C C . GLU A 1 278 ? 0.470 -19.581 -62.096 1.00 23.95 265 GLU A C 1
ATOM 2035 O O . GLU A 1 278 ? 0.825 -19.492 -63.268 1.00 23.82 265 GLU A O 1
ATOM 2041 N N . LEU A 1 279 ? 0.528 -18.572 -61.252 1.00 23.79 266 LEU A N 1
ATOM 2042 C CA . LEU A 1 279 ? 0.861 -17.196 -61.680 1.00 23.47 266 LEU A CA 1
ATOM 2043 C C . LEU A 1 279 ? 2.189 -17.055 -62.388 1.00 23.30 266 LEU A C 1
ATOM 2044 O O . LEU A 1 279 ? 2.317 -16.225 -63.253 1.00 23.16 266 LEU A O 1
ATOM 2049 N N . SER A 1 280 ? 3.176 -17.833 -61.987 1.00 23.44 267 SER A N 1
ATOM 2050 C CA . SER A 1 280 ? 4.489 -17.798 -62.660 1.00 23.48 267 SER A CA 1
ATOM 2051 C C . SER A 1 280 ? 4.545 -18.495 -64.031 1.00 23.60 267 SER A C 1
ATOM 2052 O O . SER A 1 280 ? 5.540 -18.342 -64.736 1.00 23.72 267 SER A O 1
ATOM 2055 N N . LYS A 1 281 ? 3.530 -19.275 -64.392 1.00 23.68 268 LYS A N 1
ATOM 2056 C CA . LYS A 1 281 ? 3.560 -20.085 -65.613 1.00 23.90 268 LYS A CA 1
ATOM 2057 C C . LYS A 1 281 ? 3.462 -19.303 -66.940 1.00 23.79 268 LYS A C 1
ATOM 2058 O O . LYS A 1 281 ? 3.865 -19.835 -67.991 1.00 24.03 268 LYS A O 1
ATOM 2064 N N . ASN A 1 282 ? 2.889 -18.092 -66.888 1.00 23.53 269 ASN A N 1
ATOM 2065 C CA . ASN A 1 282 ? 2.855 -17.184 -68.031 1.00 23.50 269 ASN A CA 1
ATOM 2066 C C . ASN A 1 282 ? 1.961 -17.720 -69.148 1.00 23.69 269 ASN A C 1
ATOM 2067 O O . ASN A 1 282 ? 2.283 -17.555 -70.341 1.00 23.85 269 ASN A O 1
ATOM 2072 N N . ILE A 1 283 ? 0.861 -18.386 -68.767 1.00 23.79 270 ILE A N 1
ATOM 2073 C CA . ILE A 1 283 ? -0.103 -18.990 -69.712 1.00 24.10 270 ILE A CA 1
ATOM 2074 C C . ILE A 1 283 ? -0.815 -17.925 -70.535 1.00 24.13 270 ILE A C 1
ATOM 2075 O O . ILE A 1 283 ? -0.995 -18.105 -71.714 1.00 24.37 270 ILE A O 1
ATOM 2080 N N . LEU A 1 284 ? -1.194 -16.818 -69.907 1.00 23.96 271 LEU A N 1
ATOM 2081 C CA . LEU A 1 284 ? -1.892 -15.739 -70.610 1.00 24.09 271 LEU A CA 1
ATOM 2082 C C . LEU A 1 284 ? -1.064 -15.183 -71.778 1.00 24.11 271 LEU A C 1
ATOM 2083 O O . LEU A 1 284 ? -1.540 -15.163 -72.906 1.00 24.42 271 LEU A O 1
ATOM 2088 N N . ARG A 1 285 ? 0.160 -14.726 -71.508 1.00 23.89 272 ARG A N 1
ATOM 2089 C CA . ARG A 1 285 ? 1.019 -14.224 -72.612 1.00 24.06 272 ARG A CA 1
ATOM 2090 C C . ARG A 1 285 ? 1.278 -15.299 -73.689 1.00 24.35 272 ARG A C 1
ATOM 2091 O O . ARG A 1 285 ? 1.458 -14.980 -74.864 1.00 24.66 272 ARG A O 1
ATOM 2099 N N . GLY A 1 286 ? 1.330 -16.572 -73.275 1.00 24.33 273 GLY A N 1
ATOM 2100 C CA . GLY A 1 286 ? 1.394 -17.664 -74.240 1.00 24.69 273 GLY A CA 1
ATOM 2101 C C . GLY A 1 286 ? 0.183 -17.680 -75.168 1.00 24.99 273 GLY A C 1
ATOM 2102 O O . GLY A 1 286 ? 0.324 -17.809 -76.374 1.00 25.36 273 GLY A O 1
ATOM 2103 N N . LEU A 1 287 ? -1.011 -17.515 -74.596 1.00 24.93 274 LEU A N 1
ATOM 2104 C CA . LEU A 1 287 ? -2.253 -17.409 -75.380 1.00 25.33 274 LEU A CA 1
ATOM 2105 C C . LEU A 1 287 ? -2.252 -16.159 -76.264 1.00 25.47 274 LEU A C 1
ATOM 2106 O O . LEU A 1 287 ? -2.629 -16.232 -77.414 1.00 25.91 274 LEU A O 1
ATOM 2111 N N . LEU A 1 288 ? -1.776 -15.032 -75.728 1.00 25.18 275 LEU A N 1
ATOM 2112 C CA . LEU A 1 288 ? -1.654 -13.799 -76.523 1.00 25.40 275 LEU A CA 1
ATOM 2113 C C . LEU A 1 288 ? -0.722 -13.990 -77.710 1.00 25.68 275 LEU A C 1
ATOM 2114 O O . LEU A 1 288 ? -1.006 -13.478 -78.800 1.00 26.13 275 LEU A O 1
ATOM 2119 N N . ALA A 1 289 ? 0.364 -14.748 -77.498 1.00 25.53 276 ALA A N 1
ATOM 2120 C CA . ALA A 1 289 ? 1.311 -15.069 -78.580 1.00 26.02 276 ALA A CA 1
ATOM 2121 C C . ALA A 1 289 ? 0.676 -15.952 -79.631 1.00 26.73 276 ALA A C 1
ATOM 2122 O O . ALA A 1 289 ? 0.937 -15.814 -80.843 1.00 27.06 276 ALA A O 1
ATOM 2124 N N . TYR A 1 290 ? -0.183 -16.857 -79.178 1.00 26.99 277 TYR A N 1
ATOM 2125 C CA . TYR A 1 290 ? -0.933 -17.683 -80.108 1.00 27.84 277 TYR A CA 1
ATOM 2126 C C . TYR A 1 290 ? -1.917 -16.819 -80.929 1.00 28.81 277 TYR A C 1
ATOM 2127 O O . TYR A 1 290 ? -2.040 -16.998 -82.139 1.00 29.48 277 TYR A O 1
ATOM 2136 N N . ARG A 1 291 ? -2.575 -15.860 -80.295 1.00 29.55 278 ARG A N 1
ATOM 2137 C CA . ARG A 1 291 ? -3.491 -14.973 -81.030 1.00 30.93 278 ARG A CA 1
ATOM 2138 C C . ARG A 1 291 ? -2.737 -14.204 -82.119 1.00 30.84 278 ARG A C 1
ATOM 2139 O O . ARG A 1 291 ? -3.217 -14.073 -83.225 1.00 31.03 278 ARG A O 1
ATOM 2147 N N . GLU A 1 292 ? -1.559 -13.693 -81.775 1.00 30.36 279 GLU A N 1
ATOM 2148 C CA . GLU A 1 292 ? -0.738 -12.933 -82.706 1.00 30.69 279 GLU A CA 1
ATOM 2149 C C . GLU A 1 292 ? -0.174 -13.819 -83.847 1.00 31.08 279 GLU A C 1
ATOM 2150 O O . GLU A 1 292 ? -0.025 -13.350 -84.986 1.00 31.32 279 GLU A O 1
ATOM 2156 N N . LEU A 1 293 ? 0.153 -15.074 -83.533 1.00 30.66 280 LEU A N 1
ATOM 2157 C CA . LEU A 1 293 ? 0.581 -16.042 -84.551 1.00 31.46 280 LEU A CA 1
ATOM 2158 C C . LEU A 1 293 ? -0.486 -16.189 -85.613 1.00 32.16 280 LEU A C 1
ATOM 2159 O O . LEU A 1 293 ? -0.186 -16.093 -86.833 1.00 32.82 280 LEU A O 1
ATOM 2164 N N . LEU A 1 294 ? -1.722 -16.423 -85.159 1.00 32.02 281 LEU A N 1
ATOM 2165 C CA . LEU A 1 294 ? -2.867 -16.633 -86.082 1.00 32.69 281 LEU A CA 1
ATOM 2166 C C . LEU A 1 294 ? -3.263 -15.360 -86.833 1.00 33.38 281 LEU A C 1
ATOM 2167 O O . LEU A 1 294 ? -3.737 -15.435 -87.966 1.00 34.05 281 LEU A O 1
ATOM 2172 N N . THR A 1 295 ? -3.062 -14.207 -86.197 1.00 33.57 282 THR A N 1
ATOM 2173 C CA . THR A 1 295 ? -3.277 -12.894 -86.829 1.00 34.47 282 THR A CA 1
ATOM 2174 C C . THR A 1 295 ? -2.218 -12.596 -87.924 1.00 35.67 282 THR A C 1
ATOM 2175 O O . THR A 1 295 ? -2.550 -12.269 -89.064 1.00 36.77 282 THR A O 1
ATOM 2179 N N . VAL A 1 296 ? -0.948 -12.734 -87.563 1.00 36.40 283 VAL A N 1
ATOM 2180 C CA . VAL A 1 296 ? 0.201 -12.343 -88.407 1.00 37.85 283 VAL A CA 1
ATOM 2181 C C . VAL A 1 296 ? 0.526 -13.417 -89.452 1.00 38.50 283 VAL A C 1
ATOM 2182 O O . VAL A 1 296 ? 0.941 -13.081 -90.547 1.00 39.41 283 VAL A O 1
ATOM 2186 N N . HIS A 1 297 ? 0.377 -14.694 -89.102 1.00 38.30 284 HIS A N 1
ATOM 2187 C CA . HIS A 1 297 ? 0.646 -15.812 -90.005 1.00 38.86 284 HIS A CA 1
ATOM 2188 C C . HIS A 1 297 ? -0.657 -16.579 -90.226 1.00 39.44 284 HIS A C 1
ATOM 2189 O O . HIS A 1 297 ? -0.810 -17.707 -89.723 1.00 39.85 284 HIS A O 1
ATOM 2196 N N . PRO A 1 298 ? -1.592 -16.008 -91.031 1.00 40.43 285 PRO A N 1
ATOM 2197 C CA . PRO A 1 298 ? -2.914 -16.640 -91.215 1.00 40.40 285 PRO A CA 1
ATOM 2198 C C . PRO A 1 298 ? -2.887 -18.003 -91.888 1.00 40.46 285 PRO A C 1
ATOM 2199 O O . PRO A 1 298 ? -3.884 -18.721 -91.864 1.00 40.70 285 PRO A O 1
ATOM 2203 N N . GLU A 1 299 ? -1.757 -18.343 -92.490 1.00 40.49 286 GLU A N 1
ATOM 2204 C CA . GLU A 1 299 ? -1.531 -19.665 -93.024 1.00 41.09 286 GLU A CA 1
ATOM 2205 C C . GLU A 1 299 ? -1.717 -20.801 -91.994 1.00 40.09 286 GLU A C 1
ATOM 2206 O O . GLU A 1 299 ? -1.890 -21.927 -92.416 1.00 40.35 286 GLU A O 1
ATOM 2212 N N . TRP A 1 300 ? -1.669 -20.516 -90.675 1.00 38.45 287 TRP A N 1
ATOM 2213 C CA . TRP A 1 300 ? -1.918 -21.561 -89.656 1.00 37.26 287 TRP A CA 1
ATOM 2214 C C . TRP A 1 300 ? -3.400 -21.818 -89.310 1.00 37.35 287 TRP A C 1
ATOM 2215 O O . TRP A 1 300 ? -3.698 -22.791 -88.608 1.00 36.27 287 TRP A O 1
ATOM 2226 N N . ARG A 1 301 ? -4.332 -21.004 -89.836 1.00 38.13 288 ARG A N 1
ATOM 2227 C CA . ARG A 1 301 ? -5.762 -21.189 -89.540 1.00 38.90 288 ARG A CA 1
ATOM 2228 C C . ARG A 1 301 ? -6.206 -22.522 -90.125 1.00 39.66 288 ARG A C 1
ATOM 2229 O O . ARG A 1 301 ? -5.888 -22.811 -91.258 1.00 40.39 288 ARG A O 1
ATOM 2237 N N . ASP A 1 302 ? -6.852 -23.349 -89.305 1.00 39.52 289 ASP A N 1
ATOM 2238 C CA . ASP A 1 302 ? -7.292 -24.717 -89.637 1.00 40.27 289 ASP A CA 1
ATOM 2239 C C . ASP A 1 302 ? -6.116 -25.731 -89.637 1.00 39.96 289 ASP A C 1
ATOM 2240 O O . ASP A 1 302 ? -6.322 -26.918 -89.952 1.00 39.84 289 ASP A O 1
ATOM 2245 N N . ARG A 1 303 ? -4.899 -25.278 -89.300 1.00 38.76 290 ARG A N 1
ATOM 2246 C CA . ARG A 1 303 ? -3.680 -26.095 -89.479 1.00 39.07 290 ARG A CA 1
ATOM 2247 C C . ARG A 1 303 ? -2.879 -26.332 -88.193 1.00 37.85 290 ARG A C 1
ATOM 2248 O O . ARG A 1 303 ? -1.892 -27.090 -88.189 1.00 37.69 290 ARG A O 1
ATOM 2256 N N . VAL A 1 304 ? -3.325 -25.717 -87.097 1.00 36.86 291 VAL A N 1
ATOM 2257 C CA . VAL A 1 304 ? -2.673 -25.845 -85.811 1.00 35.71 291 VAL A CA 1
ATOM 2258 C C . VAL A 1 304 ? -3.754 -25.782 -84.734 1.00 35.17 291 VAL A C 1
ATOM 2259 O O . VAL A 1 304 ? -4.858 -25.228 -84.949 1.00 35.49 291 VAL A O 1
ATOM 2263 N N . VAL A 1 305 ? -3.434 -26.397 -83.604 1.00 34.58 292 VAL A N 1
ATOM 2264 C CA . VAL A 1 305 ? -4.254 -26.367 -82.396 1.00 33.98 292 VAL A CA 1
ATOM 2265 C C . VAL A 1 305 ? -3.288 -26.206 -81.214 1.00 32.62 292 VAL A C 1
ATOM 2266 O O . VAL A 1 305 ? -2.302 -26.940 -81.103 1.00 32.75 292 VAL A O 1
ATOM 2270 N N . HIS A 1 306 ? -3.587 -25.257 -80.345 1.00 31.43 293 HIS A N 1
ATOM 2271 C CA . HIS A 1 306 ? -2.862 -25.063 -79.102 1.00 30.32 293 HIS A CA 1
ATOM 2272 C C . HIS A 1 306 ? -3.608 -25.811 -77.981 1.00 30.16 293 HIS A C 1
ATOM 2273 O O . HIS A 1 306 ? -4.757 -25.462 -77.641 1.00 29.88 293 HIS A O 1
ATOM 2280 N N . LEU A 1 307 ? -2.951 -26.844 -77.439 1.00 30.05 294 LEU A N 1
ATOM 2281 C CA . LEU A 1 307 ? -3.406 -27.502 -76.218 1.00 30.12 294 LEU A CA 1
ATOM 2282 C C . LEU A 1 307 ? -2.906 -26.715 -75.000 1.00 29.08 294 LEU A C 1
ATOM 2283 O O . LEU A 1 307 ? -1.701 -26.502 -74.853 1.00 28.72 294 LEU A O 1
ATOM 2288 N N . ALA A 1 308 ? -3.822 -26.323 -74.128 1.00 28.68 295 ALA A N 1
ATOM 2289 C CA . ALA A 1 308 ? -3.468 -25.668 -72.860 1.00 27.90 295 ALA A CA 1
ATOM 2290 C C . ALA A 1 308 ? -4.387 -26.167 -71.753 1.00 28.07 295 ALA A C 1
ATOM 2291 O O . ALA A 1 308 ? -5.465 -26.677 -72.025 1.00 28.63 295 ALA A O 1
ATOM 2293 N N . SER A 1 309 ? -3.917 -26.022 -70.501 1.00 27.62 296 SER A N 1
ATOM 2294 C CA . SER A 1 309 ? -4.670 -26.372 -69.308 1.00 27.80 296 SER A CA 1
ATOM 2295 C C . SER A 1 309 ? -5.247 -25.116 -68.654 1.00 27.40 296 SER A C 1
ATOM 2296 O O . SER A 1 309 ? -4.610 -24.086 -68.606 1.00 26.90 296 SER A O 1
ATOM 2299 N N . ALA A 1 310 ? -6.484 -25.210 -68.207 1.00 27.93 297 ALA A N 1
ATOM 2300 C CA . ALA A 1 310 ? -7.034 -24.267 -67.232 1.00 27.81 297 ALA A CA 1
ATOM 2301 C C . ALA A 1 310 ? -7.336 -24.939 -65.910 1.00 28.23 297 ALA A C 1
ATOM 2302 O O . ALA A 1 310 ? -8.114 -24.417 -65.128 1.00 28.62 297 ALA A O 1
ATOM 2304 N N . TYR A 1 311 ? -6.688 -26.063 -65.613 1.00 26.76 298 TYR A N 1
ATOM 2305 C CA . TYR A 1 311 ? -6.837 -26.715 -64.305 1.00 26.88 298 TYR A CA 1
ATOM 2306 C C . TYR A 1 311 ? -6.296 -25.777 -63.210 1.00 26.04 298 TYR A C 1
ATOM 2307 O O . TYR A 1 311 ? -5.210 -25.220 -63.369 1.00 25.44 298 TYR A O 1
ATOM 2316 N N . PRO A 1 312 ? -7.079 -25.533 -62.127 1.00 26.12 299 PRO A N 1
ATOM 2317 C CA . PRO A 1 312 ? -6.614 -24.529 -61.139 1.00 25.62 299 PRO A CA 1
ATOM 2318 C C . PRO A 1 312 ? -5.328 -24.912 -60.385 1.00 25.51 299 PRO A C 1
ATOM 2319 O O . PRO A 1 312 ? -5.170 -26.040 -59.938 1.00 25.90 299 PRO A O 1
ATOM 2323 N N . SER A 1 313 ? -4.424 -23.960 -60.261 1.00 25.13 300 SER A N 1
ATOM 2324 C CA . SER A 1 313 ? -3.302 -24.100 -59.349 1.00 25.44 300 SER A CA 1
ATOM 2325 C C . SER A 1 313 ? -3.736 -23.997 -57.882 1.00 26.43 300 SER A C 1
ATOM 2326 O O . SER A 1 313 ? -3.355 -24.832 -57.061 1.00 27.44 300 SER A O 1
ATOM 2329 N N . ARG A 1 314 ? -4.474 -22.945 -57.556 1.00 26.79 301 ARG A N 1
ATOM 2330 C CA . ARG A 1 314 ? -4.980 -22.705 -56.197 1.00 27.98 301 ARG A CA 1
ATOM 2331 C C . ARG A 1 314 ? -6.370 -22.105 -56.308 1.00 28.41 301 ARG A C 1
ATOM 2332 O O . ARG A 1 314 ? -6.698 -21.395 -57.283 1.00 27.46 301 ARG A O 1
ATOM 2340 N N . GLN A 1 315 ? -7.202 -22.402 -55.314 1.00 29.75 302 GLN A N 1
ATOM 2341 C CA . GLN A 1 315 ? -8.544 -21.842 -55.280 1.00 30.48 302 GLN A CA 1
ATOM 2342 C C . GLN A 1 315 ? -8.819 -20.994 -54.047 1.00 31.39 302 GLN A C 1
ATOM 2343 O O . GLN A 1 315 ? -9.914 -20.466 -53.912 1.00 31.95 302 GLN A O 1
ATOM 2349 N N . ASP A 1 316 ? -7.811 -20.851 -53.195 1.00 32.16 303 ASP A N 1
ATOM 2350 C CA . ASP A 1 316 ? -7.881 -20.159 -51.894 1.00 33.57 303 ASP A CA 1
ATOM 2351 C C . ASP A 1 316 ? -7.220 -18.752 -51.878 1.00 33.11 303 ASP A C 1
ATOM 2352 O O . ASP A 1 316 ? -7.060 -18.174 -50.797 1.00 35.30 303 ASP A O 1
ATOM 2357 N N . LEU A 1 317 ? -6.792 -18.234 -53.033 1.00 31.13 304 LEU A N 1
ATOM 2358 C CA . LEU A 1 317 ? -6.366 -16.825 -53.189 1.00 30.42 304 LEU A CA 1
ATOM 2359 C C . LEU A 1 317 ? -7.135 -16.157 -54.343 1.00 29.13 304 LEU A C 1
ATOM 2360 O O . LEU A 1 317 ? -7.277 -16.760 -55.414 1.00 28.08 304 LEU A O 1
ATOM 2365 N N . ALA A 1 318 ? -7.625 -14.929 -54.128 1.00 29.11 305 ALA A N 1
ATOM 2366 C CA . ALA A 1 318 ? -8.336 -14.182 -55.178 1.00 28.36 305 ALA A CA 1
ATOM 2367 C C . ALA A 1 318 ? -7.541 -14.032 -56.502 1.00 27.12 305 ALA A C 1
ATOM 2368 O O . ALA A 1 318 ? -8.095 -14.177 -57.602 1.00 26.59 305 ALA A O 1
ATOM 2370 N N . ALA A 1 319 ? -6.256 -13.742 -56.388 1.00 27.03 306 ALA A N 1
ATOM 2371 C CA . ALA A 1 319 ? -5.419 -13.547 -57.580 1.00 26.27 306 ALA A CA 1
ATOM 2372 C C . ALA A 1 319 ? -5.316 -14.821 -58.443 1.00 25.43 306 ALA A C 1
ATOM 2373 O O . ALA A 1 319 ? -5.291 -14.734 -59.689 1.00 24.96 306 ALA A O 1
ATOM 2375 N N . TYR A 1 320 ? -5.264 -15.980 -57.773 1.00 25.47 307 TYR A N 1
ATOM 2376 C CA . TYR A 1 320 ? -5.183 -17.275 -58.457 1.00 24.92 307 TYR A CA 1
ATOM 2377 C C . TYR A 1 320 ? -6.522 -17.650 -59.118 1.00 24.91 307 TYR A C 1
ATOM 2378 O O . TYR A 1 320 ? -6.544 -18.148 -60.244 1.00 24.54 307 TYR A O 1
ATOM 2387 N N . ARG A 1 321 ? -7.634 -17.369 -58.445 1.00 25.49 308 ARG A N 1
ATOM 2388 C CA . ARG A 1 321 ? -8.958 -17.541 -59.067 1.00 25.77 308 ARG A CA 1
ATOM 2389 C C . ARG A 1 321 ? -9.165 -16.600 -60.265 1.00 25.46 308 ARG A C 1
ATOM 2390 O O . ARG A 1 321 ? -9.699 -17.007 -61.283 1.00 25.44 308 ARG A O 1
ATOM 2398 N N . ALA A 1 322 ? -8.712 -15.351 -60.162 1.00 25.52 309 ALA A N 1
ATOM 2399 C CA . ALA A 1 322 ? -8.810 -14.408 -61.301 1.00 25.54 309 ALA A CA 1
ATOM 2400 C C . ALA A 1 322 ? -7.906 -14.828 -62.489 1.00 25.05 309 ALA A C 1
ATOM 2401 O O . ALA A 1 322 ? -8.270 -14.624 -63.657 1.00 25.24 309 ALA A O 1
ATOM 2403 N N . TYR A 1 323 ? -6.736 -15.407 -62.184 1.00 24.61 310 TYR A N 1
ATOM 2404 C CA . TYR A 1 323 ? -5.829 -15.903 -63.226 1.00 24.27 310 TYR A CA 1
ATOM 2405 C C . TYR A 1 323 ? -6.456 -17.060 -63.991 1.00 24.31 310 TYR A C 1
ATOM 2406 O O . TYR A 1 323 ? -6.411 -17.071 -65.207 1.00 24.50 310 TYR A O 1
ATOM 2415 N N . THR A 1 324 ? -7.021 -18.031 -63.273 1.00 24.36 311 THR A N 1
ATOM 2416 C CA . THR A 1 324 ? -7.705 -19.168 -63.892 1.00 24.65 311 THR A CA 1
ATOM 2417 C C . THR A 1 324 ? -8.857 -18.702 -64.812 1.00 25.23 311 THR A C 1
ATOM 2418 O O . THR A 1 324 ? -8.951 -19.126 -65.967 1.00 25.60 311 THR A O 1
ATOM 2422 N N . ALA A 1 325 ? -9.672 -17.787 -64.301 1.00 25.46 312 ALA A N 1
ATOM 2423 C CA . ALA A 1 325 ? -10.768 -17.200 -65.061 1.00 26.13 312 ALA A CA 1
ATOM 2424 C C . ALA A 1 325 ? -10.275 -16.473 -66.313 1.00 26.33 312 ALA A C 1
ATOM 2425 O O . ALA A 1 325 ? -10.916 -16.589 -67.362 1.00 27.06 312 ALA A O 1
ATOM 2427 N N . SER A 1 326 ? -9.154 -15.753 -66.216 1.00 25.90 313 SER A N 1
ATOM 2428 C CA . SER A 1 326 ? -8.629 -15.012 -67.373 1.00 26.28 313 SER A CA 1
ATOM 2429 C C . SER A 1 326 ? -8.110 -15.974 -68.472 1.00 26.48 313 SER A C 1
ATOM 2430 O O . SER A 1 326 ? -8.322 -15.757 -69.674 1.00 27.33 313 SER A O 1
ATOM 2433 N N . VAL A 1 327 ? -7.457 -17.048 -68.039 1.00 25.89 314 VAL A N 1
ATOM 2434 C CA . VAL A 1 327 ? -7.076 -18.137 -68.929 1.00 26.32 314 VAL A CA 1
ATOM 2435 C C . VAL A 1 327 ? -8.287 -18.693 -69.699 1.00 27.75 314 VAL A C 1
ATOM 2436 O O . VAL A 1 327 ? -8.281 -18.748 -70.948 1.00 28.66 314 VAL A O 1
ATOM 2440 N N . THR A 1 328 ? -9.321 -19.111 -68.971 1.00 28.55 315 THR A N 1
ATOM 2441 C CA . THR A 1 328 ? -10.579 -19.601 -69.591 1.00 30.40 315 THR A CA 1
ATOM 2442 C C . THR A 1 328 ? -11.157 -18.602 -70.609 1.00 32.12 315 THR A C 1
ATOM 2443 O O . THR A 1 328 ? -11.508 -18.970 -71.735 1.00 33.08 315 THR A O 1
ATOM 2447 N N . GLU A 1 329 ? -11.258 -17.341 -70.186 1.00 31.12 316 GLU A N 1
ATOM 2448 C CA . GLU A 1 329 ? -11.881 -16.278 -71.003 1.00 32.50 316 GLU A CA 1
ATOM 2449 C C . GLU A 1 329 ? -11.084 -15.954 -72.263 1.00 31.55 316 GLU A C 1
ATOM 2450 O O . GLU A 1 329 ? -11.665 -15.810 -73.331 1.00 31.83 316 GLU A O 1
ATOM 2456 N N . LEU A 1 330 ? -9.765 -15.858 -72.140 1.00 30.66 317 LEU A N 1
ATOM 2457 C CA . LEU A 1 330 ? -8.904 -15.544 -73.293 1.00 30.25 317 LEU A CA 1
ATOM 2458 C C . LEU A 1 330 ? -8.887 -16.682 -74.336 1.00 30.39 317 LEU A C 1
ATOM 2459 O O . LEU A 1 330 ? -8.936 -16.439 -75.559 1.00 29.93 317 LEU A O 1
ATOM 2464 N N . ALA A 1 331 ? -8.845 -17.919 -73.850 1.00 30.89 318 ALA A N 1
ATOM 2465 C CA . ALA A 1 331 ? -9.033 -19.096 -74.705 1.00 31.67 318 ALA A CA 1
ATOM 2466 C C . ALA A 1 331 ? -10.332 -19.040 -75.494 1.00 32.73 318 ALA A C 1
ATOM 2467 O O . ALA A 1 331 ? -10.335 -19.275 -76.709 1.00 32.97 318 ALA A O 1
ATOM 2469 N N . ALA A 1 332 ? -11.428 -18.722 -74.810 1.00 33.97 319 ALA A N 1
ATOM 2470 C CA . ALA A 1 332 ? -12.747 -18.611 -75.470 1.00 35.28 319 ALA A CA 1
ATOM 2471 C C . ALA A 1 332 ? -12.818 -17.431 -76.460 1.00 35.29 319 ALA A C 1
ATOM 2472 O O . ALA A 1 332 ? -13.447 -17.560 -77.530 1.00 34.83 319 ALA A O 1
ATOM 2474 N N . GLU A 1 333 ? -12.163 -16.305 -76.150 1.00 35.51 320 GLU A N 1
ATOM 2475 C CA . GLU A 1 333 ? -12.115 -15.182 -77.127 1.00 35.98 320 GLU A CA 1
ATOM 2476 C C . GLU A 1 333 ? -11.410 -15.596 -78.417 1.00 35.88 320 GLU A C 1
ATOM 2477 O O . GLU A 1 333 ? -11.879 -15.290 -79.519 1.00 35.58 320 GLU A O 1
ATOM 2483 N N . ILE A 1 334 ? -10.295 -16.308 -78.277 1.00 35.31 321 ILE A N 1
ATOM 2484 C CA . ILE A 1 334 ? -9.526 -16.758 -79.447 1.00 35.81 321 ILE A CA 1
ATOM 2485 C C . ILE A 1 334 ? -10.333 -17.763 -80.295 1.00 36.68 321 ILE A C 1
ATOM 2486 O O . ILE A 1 334 ? -10.335 -17.703 -81.541 1.00 36.82 321 ILE A O 1
ATOM 2491 N N . ASN A 1 335 ? -11.023 -18.678 -79.623 1.00 37.71 322 ASN A N 1
ATOM 2492 C CA . ASN A 1 335 ? -11.902 -19.648 -80.304 1.00 38.94 322 ASN A CA 1
ATOM 2493 C C . ASN A 1 335 ? -13.046 -18.975 -81.075 1.00 39.74 322 ASN A C 1
ATOM 2494 O O . ASN A 1 335 ? -13.324 -19.368 -82.206 1.00 42.35 322 ASN A O 1
ATOM 2499 N N . ALA A 1 336 ? -13.686 -17.962 -80.493 1.00 40.44 323 ALA A N 1
ATOM 2500 C CA . ALA A 1 336 ? -14.784 -17.199 -81.158 1.00 40.86 323 ALA A CA 1
ATOM 2501 C C . ALA A 1 336 ? -14.351 -16.357 -82.354 1.00 41.52 323 ALA A C 1
ATOM 2502 O O . ALA A 1 336 ? -15.135 -16.146 -83.301 1.00 41.76 323 ALA A O 1
ATOM 2504 N N . GLU A 1 337 ? -13.132 -15.826 -82.265 1.00 41.86 324 GLU A N 1
ATOM 2505 C CA . GLU A 1 337 ? -12.531 -15.010 -83.309 1.00 42.72 324 GLU A CA 1
ATOM 2506 C C . GLU A 1 337 ? -12.148 -15.833 -84.547 1.00 43.05 324 GLU A C 1
ATOM 2507 O O . GLU A 1 337 ? -12.421 -15.415 -85.656 1.00 42.51 324 GLU A O 1
ATOM 2513 N N . PHE A 1 338 ? -11.508 -16.991 -84.337 1.00 42.51 325 PHE A N 1
ATOM 2514 C CA . PHE A 1 338 ? -10.912 -17.790 -85.411 1.00 41.16 325 PHE A CA 1
ATOM 2515 C C . PHE A 1 338 ? -11.573 -19.133 -85.642 1.00 41.31 325 PHE A C 1
ATOM 2516 O O . PHE A 1 338 ? -11.402 -19.702 -86.710 1.00 42.29 325 PHE A O 1
ATOM 2524 N N . GLY A 1 339 ? -12.307 -19.658 -84.663 1.00 40.42 326 GLY A N 1
ATOM 2525 C CA . GLY A 1 339 ? -12.911 -20.976 -84.794 1.00 41.35 326 GLY A CA 1
ATOM 2526 C C . GLY A 1 339 ? -13.936 -21.077 -85.901 1.00 42.57 326 GLY A C 1
ATOM 2527 O O . GLY A 1 339 ? -14.569 -20.085 -86.273 1.00 40.64 326 GLY A O 1
ATOM 2528 N N . THR A 1 340 ? -14.052 -22.283 -86.448 1.00 44.61 327 THR A N 1
ATOM 2529 C CA . THR A 1 340 ? -15.112 -22.641 -87.378 1.00 46.25 327 THR A CA 1
ATOM 2530 C C . THR A 1 340 ? -15.827 -23.863 -86.839 1.00 47.24 327 THR A C 1
ATOM 2531 O O . THR A 1 340 ? -15.491 -24.380 -85.764 1.00 45.74 327 THR A O 1
ATOM 2535 N N . ALA A 1 341 ? -16.823 -24.326 -87.585 1.00 49.04 328 ALA A N 1
ATOM 2536 C CA . ALA A 1 341 ? -17.536 -25.551 -87.235 1.00 50.26 328 ALA A CA 1
ATOM 2537 C C . ALA A 1 341 ? -16.585 -26.742 -87.149 1.00 51.84 328 ALA A C 1
ATOM 2538 O O . ALA A 1 341 ? -16.734 -27.592 -86.266 1.00 55.04 328 ALA A O 1
ATOM 2540 N N . ASP A 1 342 ? -15.589 -26.788 -88.031 1.00 52.74 329 ASP A N 1
ATOM 2541 C CA . ASP A 1 342 ? -14.635 -27.913 -88.074 1.00 53.16 329 ASP A CA 1
ATOM 2542 C C . ASP A 1 342 ? -13.382 -27.738 -87.211 1.00 49.62 329 ASP A C 1
ATOM 2543 O O . ASP A 1 342 ? -12.684 -28.726 -86.989 1.00 47.44 329 ASP A O 1
ATOM 2548 N N . TRP A 1 343 ? -13.087 -26.510 -86.747 1.00 47.23 330 TRP A N 1
ATOM 2549 C CA . TRP A 1 343 ? -11.822 -26.208 -86.064 1.00 45.50 330 TRP A CA 1
ATOM 2550 C C . TRP A 1 343 ? -11.977 -25.364 -84.791 1.00 44.73 330 TRP A C 1
ATOM 2551 O O . TRP A 1 343 ? -12.541 -24.270 -84.848 1.00 45.18 330 TRP A O 1
ATOM 2562 N N . GLN A 1 344 ? -11.459 -25.886 -83.673 1.00 43.11 331 GLN A N 1
ATOM 2563 C CA . GLN A 1 344 ? -11.298 -25.153 -82.407 1.00 43.04 331 GLN A CA 1
ATOM 2564 C C . GLN A 1 344 ? -9.795 -24.841 -82.197 1.00 39.22 331 GLN A C 1
ATOM 2565 O O . GLN A 1 344 ? -9.007 -25.748 -81.929 1.00 37.45 331 GLN A O 1
ATOM 2571 N N . PRO A 1 345 ? -9.383 -23.565 -82.349 1.00 37.09 332 PRO A N 1
ATOM 2572 C CA . PRO A 1 345 ? -7.971 -23.157 -82.230 1.00 35.69 332 PRO A CA 1
ATOM 2573 C C . PRO A 1 345 ? -7.263 -23.479 -80.886 1.00 34.91 332 PRO A C 1
ATOM 2574 O O . PRO A 1 345 ? -6.082 -23.851 -80.885 1.00 33.92 332 PRO A O 1
ATOM 2578 N N . VAL A 1 346 ? -7.973 -23.301 -79.764 1.00 34.92 333 VAL A N 1
ATOM 2579 C CA . VAL A 1 346 ? -7.472 -23.665 -78.426 1.00 34.50 333 VAL A CA 1
ATOM 2580 C C . VAL A 1 346 ? -8.267 -24.851 -77.847 1.00 35.14 333 VAL A C 1
ATOM 2581 O O . VAL A 1 346 ? -9.476 -24.753 -77.657 1.00 37.26 333 VAL A O 1
ATOM 2585 N N . LEU A 1 347 ? -7.594 -25.969 -77.592 1.00 34.91 334 LEU A N 1
ATOM 2586 C CA . LEU A 1 347 ? -8.213 -27.129 -76.951 1.00 35.24 334 LEU A CA 1
ATOM 2587 C C . LEU A 1 347 ? -7.846 -27.049 -75.465 1.00 34.63 334 LEU A C 1
ATOM 2588 O O . LEU A 1 347 ? -6.670 -27.265 -75.074 1.00 33.98 334 LEU A O 1
ATOM 2593 N N . VAL A 1 348 ? -8.840 -26.686 -74.652 1.00 35.05 335 VAL A N 1
ATOM 2594 C CA . VAL A 1 348 ? -8.655 -26.406 -73.211 1.00 35.44 335 VAL A CA 1
ATOM 2595 C C . VAL A 1 348 ? -8.969 -27.636 -72.359 1.00 35.79 335 VAL A C 1
ATOM 2596 O O . VAL A 1 348 ? -10.106 -28.112 -72.364 1.00 36.39 335 VAL A O 1
ATOM 2600 N N . SER A 1 349 ? -7.990 -28.149 -71.631 1.00 35.76 336 SER A N 1
ATOM 2601 C CA . SER A 1 349 ? -8.259 -29.253 -70.690 1.00 36.67 336 SER A CA 1
ATOM 2602 C C . SER A 1 349 ? -8.434 -28.710 -69.259 1.00 36.78 336 SER A C 1
ATOM 2603 O O . SER A 1 349 ? -7.660 -27.871 -68.805 1.00 35.92 336 SER A O 1
ATOM 2606 N N . VAL A 1 350 ? -9.483 -29.176 -68.588 1.00 38.69 337 VAL A N 1
ATOM 2607 C CA . VAL A 1 350 ? -9.754 -28.845 -67.179 1.00 39.88 337 VAL A CA 1
ATOM 2608 C C . VAL A 1 350 ? -9.615 -30.061 -66.271 1.00 41.32 337 VAL A C 1
ATOM 2609 O O . VAL A 1 350 ? -10.042 -30.019 -65.120 1.00 40.56 337 VAL A O 1
ATOM 2613 N N . GLU A 1 351 ? -8.994 -31.125 -66.784 1.00 42.83 338 GLU A N 1
ATOM 2614 C CA . GLU A 1 351 ? -8.708 -32.336 -66.008 1.00 45.49 338 GLU A CA 1
ATOM 2615 C C . GLU A 1 351 ? -7.235 -32.378 -65.597 1.00 43.81 338 GLU A C 1
ATOM 2616 O O . GLU A 1 351 ? -6.408 -31.701 -66.168 1.00 42.15 338 GLU A O 1
ATOM 2622 N N . ASP A 1 352 ? -6.929 -33.198 -64.604 1.00 44.65 339 ASP A N 1
ATOM 2623 C CA . ASP A 1 352 ? -5.567 -33.487 -64.206 1.00 46.42 339 ASP A CA 1
ATOM 2624 C C . ASP A 1 352 ? -5.399 -34.979 -64.388 1.00 45.30 339 ASP A C 1
ATOM 2625 O O . ASP A 1 352 ? -5.662 -35.771 -63.477 1.00 46.69 339 ASP A O 1
ATOM 2630 N N . ASP A 1 353 ? -5.021 -35.358 -65.597 1.00 43.25 340 ASP A N 1
ATOM 2631 C CA . ASP A 1 353 ? -4.985 -36.756 -66.002 1.00 42.13 340 ASP A CA 1
ATOM 2632 C C . ASP A 1 353 ? -3.615 -36.987 -66.628 1.00 39.62 340 ASP A C 1
ATOM 2633 O O . ASP A 1 353 ? -3.362 -36.541 -67.743 1.00 37.23 340 ASP A O 1
ATOM 2638 N N . PHE A 1 354 ? -2.720 -37.638 -65.887 1.00 38.26 341 PHE A N 1
ATOM 2639 C CA . PHE A 1 354 ? -1.345 -37.843 -66.357 1.00 37.49 341 PHE A CA 1
ATOM 2640 C C . PHE A 1 354 ? -1.250 -38.691 -67.647 1.00 35.43 341 PHE A C 1
ATOM 2641 O O . PHE A 1 354 ? -0.379 -38.438 -68.476 1.00 34.79 341 PHE A O 1
ATOM 2649 N N . THR A 1 355 ? -2.147 -39.666 -67.812 1.00 34.39 342 THR A N 1
ATOM 2650 C CA . THR A 1 355 ? -2.257 -40.454 -69.044 1.00 33.99 342 THR A CA 1
ATOM 2651 C C . THR A 1 355 ? -2.506 -39.559 -70.278 1.00 33.26 342 THR A C 1
ATOM 2652 O O . THR A 1 355 ? -1.931 -39.805 -71.344 1.00 32.96 342 THR A O 1
ATOM 2656 N N . ARG A 1 356 ? -3.359 -38.536 -70.141 1.00 32.53 343 ARG A N 1
ATOM 2657 C CA . ARG A 1 356 ? -3.586 -37.563 -71.235 1.00 32.32 343 ARG A CA 1
ATOM 2658 C C . ARG A 1 356 ? -2.339 -36.696 -71.488 1.00 30.96 343 ARG A C 1
ATOM 2659 O O . ARG A 1 356 ? -1.952 -36.474 -72.645 1.00 30.71 343 ARG A O 1
ATOM 2667 N N . SER A 1 357 ? -1.699 -36.228 -70.412 1.00 29.83 344 SER A N 1
ATOM 2668 C CA . SER A 1 357 ? -0.459 -35.433 -70.562 1.00 28.90 344 SER A CA 1
ATOM 2669 C C . SER A 1 357 ? 0.618 -36.217 -71.320 1.00 28.90 344 SER A C 1
ATOM 2670 O O . SER A 1 357 ? 1.250 -35.703 -72.240 1.00 28.55 344 SER A O 1
ATOM 2673 N N . LEU A 1 358 ? 0.754 -37.504 -71.001 1.00 28.95 345 LEU A N 1
ATOM 2674 C CA . LEU A 1 358 ? 1.777 -38.314 -71.637 1.00 29.11 345 LEU A CA 1
ATOM 2675 C C . LEU A 1 358 ? 1.502 -38.451 -73.129 1.00 29.44 345 LEU A C 1
ATOM 2676 O O . LEU A 1 358 ? 2.429 -38.450 -73.939 1.00 29.53 345 LEU A O 1
ATOM 2681 N N . ALA A 1 359 ? 0.223 -38.562 -73.478 1.00 29.54 346 ALA A N 1
ATOM 2682 C CA . ALA A 1 359 ? -0.182 -38.663 -74.858 1.00 30.02 346 ALA A CA 1
ATOM 2683 C C . ALA A 1 359 ? 0.075 -37.316 -75.564 1.00 29.83 346 ALA A C 1
ATOM 2684 O O . ALA A 1 359 ? 0.612 -37.295 -76.675 1.00 30.12 346 ALA A O 1
ATOM 2686 N N . ALA A 1 360 ? -0.245 -36.210 -74.884 1.00 29.28 347 ALA A N 1
ATOM 2687 C CA . ALA A 1 360 ? 0.054 -34.865 -75.400 1.00 29.28 347 ALA A CA 1
ATOM 2688 C C . ALA A 1 360 ? 1.558 -34.660 -75.631 1.00 29.33 347 ALA A C 1
ATOM 2689 O O . ALA A 1 360 ? 1.972 -34.135 -76.680 1.00 29.70 347 ALA A O 1
ATOM 2691 N N . TYR A 1 361 ? 2.366 -35.108 -74.677 1.00 29.30 348 TYR A N 1
ATOM 2692 C CA . TYR A 1 361 ? 3.843 -35.109 -74.840 1.00 29.52 348 TYR A CA 1
ATOM 2693 C C . TYR A 1 361 ? 4.325 -35.892 -76.056 1.00 30.50 348 TYR A C 1
ATOM 2694 O O . TYR A 1 361 ? 5.250 -35.479 -76.752 1.00 30.70 348 TYR A O 1
ATOM 2703 N N . ARG A 1 362 ? 3.735 -37.060 -76.264 1.00 31.44 349 ARG A N 1
ATOM 2704 C CA . ARG A 1 362 ? 4.109 -37.926 -77.402 1.00 32.56 349 ARG A CA 1
ATOM 2705 C C . ARG A 1 362 ? 3.754 -37.321 -78.749 1.00 33.29 349 ARG A C 1
ATOM 2706 O O . ARG A 1 362 ? 4.460 -37.548 -79.723 1.00 34.48 349 ARG A O 1
ATOM 2714 N N . LEU A 1 363 ? 2.662 -36.561 -78.799 1.00 33.09 350 LEU A N 1
ATOM 2715 C CA . LEU A 1 363 ? 2.155 -35.997 -80.043 1.00 33.81 350 LEU A CA 1
ATOM 2716 C C . LEU A 1 363 ? 2.819 -34.674 -80.425 1.00 33.70 350 LEU A C 1
ATOM 2717 O O . LEU A 1 363 ? 2.963 -34.350 -81.612 1.00 34.47 350 LEU A O 1
ATOM 2722 N N . ALA A 1 364 ? 3.202 -33.906 -79.417 1.00 32.67 351 ALA A N 1
ATOM 2723 C CA . ALA A 1 364 ? 3.534 -32.498 -79.598 1.00 32.32 351 ALA A CA 1
ATOM 2724 C C . ALA A 1 364 ? 4.500 -32.177 -80.756 1.00 32.89 351 ALA A C 1
ATOM 2725 O O . ALA A 1 364 ? 5.590 -32.731 -80.849 1.00 32.85 351 ALA A O 1
ATOM 2727 N N . ASP A 1 365 ? 4.071 -31.250 -81.621 1.00 33.10 352 ASP A N 1
ATOM 2728 C CA . ASP A 1 365 ? 4.971 -30.628 -82.585 1.00 33.86 352 ASP A CA 1
ATOM 2729 C C . ASP A 1 365 ? 5.808 -29.546 -81.934 1.00 33.02 352 ASP A C 1
ATOM 2730 O O . ASP A 1 365 ? 6.999 -29.409 -82.232 1.00 33.97 352 ASP A O 1
ATOM 2735 N N . VAL A 1 366 ? 5.165 -28.751 -81.091 1.00 31.74 353 VAL A N 1
ATOM 2736 C CA . VAL A 1 366 ? 5.818 -27.651 -80.400 1.00 30.97 353 VAL A CA 1
ATOM 2737 C C . VAL A 1 366 ? 5.418 -27.750 -78.920 1.00 29.63 353 VAL A C 1
ATOM 2738 O O . VAL A 1 366 ? 4.252 -27.971 -78.614 1.00 29.45 353 VAL A O 1
ATOM 2742 N N . ALA A 1 367 ? 6.395 -27.584 -78.029 1.00 28.79 354 ALA A N 1
ATOM 2743 C CA . ALA A 1 367 ? 6.161 -27.444 -76.583 1.00 27.70 354 ALA A CA 1
ATOM 2744 C C . ALA A 1 367 ? 6.359 -25.972 -76.175 1.00 27.14 354 ALA A C 1
ATOM 2745 O O . ALA A 1 367 ? 7.406 -25.384 -76.466 1.00 27.45 354 ALA A O 1
ATOM 2747 N N . LEU A 1 368 ? 5.362 -25.376 -75.518 1.00 26.32 355 LEU A N 1
ATOM 2748 C CA . LEU A 1 368 ? 5.470 -23.983 -75.093 1.00 25.81 355 LEU A CA 1
ATOM 2749 C C . LEU A 1 368 ? 5.708 -23.931 -73.571 1.00 25.30 355 LEU A C 1
ATOM 2750 O O . LEU A 1 368 ? 4.789 -24.168 -72.800 1.00 25.05 355 LEU A O 1
ATOM 2755 N N . VAL A 1 369 ? 6.957 -23.655 -73.185 1.00 25.28 356 VAL A N 1
ATOM 2756 C CA . VAL A 1 369 ? 7.417 -23.620 -71.792 1.00 24.96 356 VAL A CA 1
ATOM 2757 C C . VAL A 1 369 ? 8.037 -22.239 -71.520 1.00 24.95 356 VAL A C 1
ATOM 2758 O O . VAL A 1 369 ? 9.250 -22.057 -71.548 1.00 25.18 356 VAL A O 1
ATOM 2762 N N . ASN A 1 370 ? 7.165 -21.280 -71.222 1.00 24.77 357 ASN A N 1
ATOM 2763 C CA . ASN A 1 370 ? 7.554 -19.857 -71.130 1.00 24.82 357 ASN A CA 1
ATOM 2764 C C . ASN A 1 370 ? 7.350 -19.179 -69.780 1.00 24.62 357 ASN A C 1
ATOM 2765 O O . ASN A 1 370 ? 6.905 -18.042 -69.750 1.00 24.65 357 ASN A O 1
ATOM 2770 N N . PRO A 1 371 ? 7.709 -19.846 -68.672 1.00 24.53 358 PRO A N 1
ATOM 2771 C CA . PRO A 1 371 ? 7.442 -19.186 -67.386 1.00 24.49 358 PRO A CA 1
ATOM 2772 C C . PRO A 1 371 ? 8.187 -17.884 -67.226 1.00 24.67 358 PRO A C 1
ATOM 2773 O O . PRO A 1 371 ? 9.203 -17.664 -67.872 1.00 24.84 358 PRO A O 1
ATOM 2777 N N . VAL A 1 372 ? 7.649 -17.006 -66.394 1.00 24.72 359 VAL A N 1
ATOM 2778 C CA . VAL A 1 372 ? 8.349 -15.777 -66.019 1.00 25.23 359 VAL A CA 1
ATOM 2779 C C . VAL A 1 372 ? 9.633 -16.140 -65.263 1.00 25.66 359 VAL A C 1
ATOM 2780 O O . VAL A 1 372 ? 10.709 -15.664 -65.585 1.00 25.63 359 VAL A O 1
ATOM 2784 N N . ARG A 1 373 ? 9.492 -17.001 -64.254 1.00 26.08 360 ARG A N 1
ATOM 2785 C CA . ARG A 1 373 ? 10.622 -17.511 -63.457 1.00 26.83 360 ARG A CA 1
ATOM 2786 C C . ARG A 1 373 ? 10.195 -18.859 -62.899 1.00 27.17 360 ARG A C 1
ATOM 2787 O O . ARG A 1 373 ? 9.069 -18.964 -62.420 1.00 26.82 360 ARG A O 1
ATOM 2795 N N . ASP A 1 374 ? 11.048 -19.887 -62.970 1.00 28.00 361 ASP A N 1
ATOM 2796 C CA . ASP A 1 374 ? 10.790 -21.076 -62.172 1.00 28.71 361 ASP A CA 1
ATOM 2797 C C . ASP A 1 374 ? 12.038 -21.852 -61.793 1.00 28.57 361 ASP A C 1
ATOM 2798 O O . ASP A 1 374 ? 13.129 -21.611 -62.331 1.00 28.45 361 ASP A O 1
ATOM 2803 N N . GLY A 1 375 ? 11.866 -22.739 -60.817 1.00 31.46 362 GLY A N 1
ATOM 2804 C CA . GLY A 1 375 ? 12.982 -23.412 -60.217 1.00 30.41 362 GLY A CA 1
ATOM 2805 C C . GLY A 1 375 ? 13.516 -24.468 -61.155 1.00 29.75 362 GLY A C 1
ATOM 2806 O O . GLY A 1 375 ? 14.683 -24.420 -61.517 1.00 28.84 362 GLY A O 1
ATOM 2807 N N . MET A 1 376 ? 12.636 -25.387 -61.552 1.00 30.45 363 MET A N 1
ATOM 2808 C CA . MET A 1 376 ? 12.918 -26.367 -62.607 1.00 30.60 363 MET A CA 1
ATOM 2809 C C . MET A 1 376 ? 11.616 -26.988 -63.076 1.00 32.56 363 MET A C 1
ATOM 2810 O O . MET A 1 376 ? 11.132 -27.917 -62.419 1.00 34.84 363 MET A O 1
ATOM 2815 N N . ASN A 1 377 ? 11.056 -26.548 -64.202 1.00 34.10 364 ASN A N 1
ATOM 2816 C CA . ASN A 1 377 ? 9.893 -27.283 -64.763 1.00 35.13 364 ASN A CA 1
ATOM 2817 C C . ASN A 1 377 ? 10.421 -28.450 -65.597 1.00 32.57 364 ASN A C 1
ATOM 2818 O O . ASN A 1 377 ? 11.163 -28.280 -66.565 1.00 32.01 364 ASN A O 1
ATOM 2823 N N . LEU A 1 378 ? 10.033 -29.639 -65.165 1.00 31.83 365 LEU A N 1
ATOM 2824 C CA . LEU A 1 378 ? 10.472 -30.870 -65.749 1.00 30.58 365 LEU A CA 1
ATOM 2825 C C . LEU A 1 378 ? 9.805 -31.120 -67.090 1.00 30.12 365 LEU A C 1
ATOM 2826 O O . LEU A 1 378 ? 10.361 -31.884 -67.880 1.00 29.13 365 LEU A O 1
ATOM 2831 N N . VAL A 1 379 ? 8.659 -30.482 -67.369 1.00 30.65 366 VAL A N 1
ATOM 2832 C CA . VAL A 1 379 ? 7.962 -30.672 -68.657 1.00 31.12 366 VAL A CA 1
ATOM 2833 C C . VAL A 1 379 ? 8.880 -30.403 -69.892 1.00 30.43 366 VAL A C 1
ATOM 2834 O O . VAL A 1 379 ? 8.863 -31.185 -70.878 1.00 29.75 366 VAL A O 1
ATOM 2838 N N . ALA A 1 380 ? 9.738 -29.374 -69.774 1.00 30.38 367 ALA A N 1
ATOM 2839 C CA . ALA A 1 380 ? 10.771 -29.048 -70.788 1.00 30.64 367 ALA A CA 1
ATOM 2840 C C . ALA A 1 380 ? 11.712 -30.221 -71.106 1.00 30.13 367 ALA A C 1
ATOM 2841 O O . ALA A 1 380 ? 12.220 -30.332 -72.228 1.00 30.03 367 ALA A O 1
ATOM 2843 N N . LYS A 1 381 ? 11.975 -31.021 -70.061 1.00 28.99 368 LYS A N 1
ATOM 2844 C CA . LYS A 1 381 ? 12.782 -32.242 -70.138 1.00 29.60 368 LYS A CA 1
ATOM 2845 C C . LYS A 1 381 ? 11.976 -33.510 -70.500 1.00 30.33 368 LYS A C 1
ATOM 2846 O O . LYS A 1 381 ? 12.453 -34.375 -71.263 1.00 31.17 368 LYS A O 1
ATOM 2852 N N . GLU A 1 382 ? 10.752 -33.608 -69.989 1.00 30.61 369 GLU A N 1
ATOM 2853 C CA . GLU A 1 382 ? 9.912 -34.790 -70.202 1.00 31.20 369 GLU A CA 1
ATOM 2854 C C . GLU A 1 382 ? 9.491 -34.958 -71.655 1.00 31.43 369 GLU A C 1
ATOM 2855 O O . GLU A 1 382 ? 9.505 -36.086 -72.180 1.00 30.77 369 GLU A O 1
ATOM 2861 N N . ILE A 1 383 ? 9.127 -33.839 -72.296 1.00 31.54 370 ILE A N 1
ATOM 2862 C CA . ILE A 1 383 ? 8.566 -33.897 -73.645 1.00 31.97 370 ILE A CA 1
ATOM 2863 C C . ILE A 1 383 ? 9.542 -34.443 -74.690 1.00 32.26 370 ILE A C 1
ATOM 2864 O O . ILE A 1 383 ? 9.168 -35.346 -75.436 1.00 31.96 370 ILE A O 1
ATOM 2869 N N . PRO A 1 384 ? 10.768 -33.895 -74.746 1.00 32.46 371 PRO A N 1
ATOM 2870 C CA . PRO A 1 384 ? 11.742 -34.419 -75.701 1.00 32.93 371 PRO A CA 1
ATOM 2871 C C . PRO A 1 384 ? 12.091 -35.900 -75.471 1.00 33.41 371 PRO A C 1
ATOM 2872 O O . PRO A 1 384 ? 12.344 -36.610 -76.455 1.00 33.68 371 PRO A O 1
ATOM 2876 N N . VAL A 1 385 ? 12.068 -36.349 -74.210 1.00 33.18 372 VAL A N 1
ATOM 2877 C CA . VAL A 1 385 ? 12.373 -37.751 -73.855 1.00 34.43 372 VAL A CA 1
ATOM 2878 C C . VAL A 1 385 ? 11.333 -38.736 -74.386 1.00 35.19 372 VAL A C 1
ATOM 2879 O O . VAL A 1 385 ? 11.706 -39.825 -74.823 1.00 35.71 372 VAL A O 1
ATOM 2883 N N . VAL A 1 386 ? 10.055 -38.356 -74.381 1.00 35.25 373 VAL A N 1
ATOM 2884 C CA . VAL A 1 386 ? 8.994 -39.247 -74.906 1.00 35.37 373 VAL A CA 1
ATOM 2885 C C . VAL A 1 386 ? 8.451 -38.919 -76.290 1.00 35.47 373 VAL A C 1
ATOM 2886 O O . VAL A 1 386 ? 7.613 -39.667 -76.775 1.00 35.01 373 VAL A O 1
ATOM 2890 N N . SER A 1 387 ? 8.893 -37.826 -76.919 1.00 35.19 374 SER A N 1
ATOM 2891 C CA . SER A 1 387 ? 8.375 -37.428 -78.239 1.00 36.04 374 SER A CA 1
ATOM 2892 C C . SER A 1 387 ? 8.411 -38.583 -79.266 1.00 37.34 374 SER A C 1
ATOM 2893 O O . SER A 1 387 ? 9.444 -39.191 -79.446 1.00 38.12 374 SER A O 1
ATOM 2896 N N . ASP A 1 388 ? 7.304 -38.862 -79.944 1.00 38.34 375 ASP A N 1
ATOM 2897 C CA . ASP A 1 388 ? 7.309 -39.938 -80.952 1.00 40.51 375 ASP A CA 1
ATOM 2898 C C . ASP A 1 388 ? 8.093 -39.566 -82.211 1.00 40.58 375 ASP A C 1
ATOM 2899 O O . ASP A 1 388 ? 8.824 -40.385 -82.733 1.00 41.47 375 ASP A O 1
ATOM 2904 N N . ALA A 1 389 ? 7.946 -38.345 -82.700 1.00 39.86 376 ALA A N 1
ATOM 2905 C CA . ALA A 1 389 ? 8.542 -37.954 -83.995 1.00 40.46 376 ALA A CA 1
ATOM 2906 C C . ALA A 1 389 ? 9.325 -36.625 -83.968 1.00 40.01 376 ALA A C 1
ATOM 2907 O O . ALA A 1 389 ? 9.696 -36.109 -85.016 1.00 39.91 376 ALA A O 1
ATOM 2909 N N . GLY A 1 390 ? 9.577 -36.083 -82.773 1.00 38.30 377 GLY A N 1
ATOM 2910 C CA . GLY A 1 390 ? 10.349 -34.862 -82.621 1.00 37.61 377 GLY A CA 1
ATOM 2911 C C . GLY A 1 390 ? 9.462 -33.742 -82.147 1.00 36.82 377 GLY A C 1
ATOM 2912 O O . GLY A 1 390 ? 8.265 -33.713 -82.442 1.00 36.73 377 GLY A O 1
ATOM 2913 N N . CYS A 1 391 ? 10.040 -32.845 -81.363 1.00 36.42 378 CYS A N 1
ATOM 2914 C CA . CYS A 1 391 ? 9.284 -31.716 -80.810 1.00 36.13 378 CYS A CA 1
ATOM 2915 C C . CYS A 1 391 ? 10.214 -30.534 -80.660 1.00 35.14 378 CYS A C 1
ATOM 2916 O O . CYS A 1 391 ? 11.269 -30.663 -80.043 1.00 35.27 378 CYS A O 1
ATOM 2919 N N . ALA A 1 392 ? 9.838 -29.402 -81.249 1.00 34.17 379 ALA A N 1
ATOM 2920 C CA . ALA A 1 392 ? 10.587 -28.164 -81.082 1.00 33.41 379 ALA A CA 1
ATOM 2921 C C . ALA A 1 392 ? 10.182 -27.540 -79.743 1.00 32.21 379 ALA A C 1
ATOM 2922 O O . ALA A 1 392 ? 9.001 -27.477 -79.400 1.00 32.01 379 ALA A O 1
ATOM 2924 N N . LEU A 1 393 ? 11.171 -27.092 -78.992 1.00 31.38 380 LEU A N 1
ATOM 2925 C CA . LEU A 1 393 ? 10.948 -26.505 -77.694 1.00 30.53 380 LEU A CA 1
ATOM 2926 C C . LEU A 1 393 ? 11.142 -24.997 -77.732 1.00 30.12 380 LEU A C 1
ATOM 2927 O O . LEU A 1 393 ? 12.244 -24.526 -78.019 1.00 30.71 380 LEU A O 1
ATOM 2932 N N . VAL A 1 394 ? 10.069 -24.281 -77.397 1.00 29.10 381 VAL A N 1
ATOM 2933 C CA . VAL A 1 394 ? 10.071 -22.841 -77.131 1.00 28.50 381 VAL A CA 1
ATOM 2934 C C . VAL A 1 394 ? 10.188 -22.575 -75.620 1.00 27.87 381 VAL A C 1
ATOM 2935 O O . VAL A 1 394 ? 9.229 -22.811 -74.831 1.00 27.47 381 VAL A O 1
ATOM 2939 N N . LEU A 1 395 ? 11.342 -22.041 -75.217 1.00 27.61 382 LEU A N 1
ATOM 2940 C CA . LEU A 1 395 ? 11.734 -21.993 -73.827 1.00 27.14 382 LEU A CA 1
ATOM 2941 C C . LEU A 1 395 ? 12.101 -20.586 -73.393 1.00 27.05 382 LEU A C 1
ATOM 2942 O O . LEU A 1 395 ? 12.959 -19.970 -74.018 1.00 27.35 382 LEU A O 1
ATOM 2947 N N . SER A 1 396 ? 11.505 -20.101 -72.295 1.00 26.50 383 SER A N 1
ATOM 2948 C CA . SER A 1 396 ? 11.882 -18.780 -71.788 1.00 26.62 383 SER A CA 1
ATOM 2949 C C . SER A 1 396 ? 13.182 -18.768 -70.996 1.00 26.89 383 SER A C 1
ATOM 2950 O O . SER A 1 396 ? 13.574 -19.783 -70.384 1.00 26.71 383 SER A O 1
ATOM 2953 N N . THR A 1 397 ? 13.834 -17.608 -71.008 1.00 27.22 384 THR A N 1
ATOM 2954 C CA . THR A 1 397 ? 15.106 -17.394 -70.300 1.00 27.79 384 THR A CA 1
ATOM 2955 C C . THR A 1 397 ? 14.986 -17.542 -68.778 1.00 27.93 384 THR A C 1
ATOM 2956 O O . THR A 1 397 ? 16.003 -17.768 -68.069 1.00 28.64 384 THR A O 1
ATOM 2960 N N . GLY A 1 398 ? 13.773 -17.339 -68.251 1.00 27.49 385 GLY A N 1
ATOM 2961 C CA . GLY A 1 398 ? 13.529 -17.517 -66.838 1.00 27.40 385 GLY A CA 1
ATOM 2962 C C . GLY A 1 398 ? 13.202 -18.939 -66.353 1.00 27.09 385 GLY A C 1
ATOM 2963 O O . GLY A 1 398 ? 13.049 -19.166 -65.134 1.00 26.94 385 GLY A O 1
ATOM 2964 N N . ALA A 1 399 ? 13.042 -19.869 -67.290 1.00 26.93 386 ALA A N 1
ATOM 2965 C CA . ALA A 1 399 ? 12.745 -21.276 -66.964 1.00 26.67 386 ALA A CA 1
ATOM 2966 C C . ALA A 1 399 ? 13.985 -21.911 -66.342 1.00 27.10 386 ALA A C 1
ATOM 2967 O O . ALA A 1 399 ? 15.091 -21.678 -66.821 1.00 27.28 386 ALA A O 1
ATOM 2969 N N . GLY A 1 400 ? 13.802 -22.713 -65.291 1.00 27.22 387 GLY A N 1
ATOM 2970 C CA . GLY A 1 400 ? 14.919 -23.368 -64.601 1.00 27.66 387 GLY A CA 1
ATOM 2971 C C . GLY A 1 400 ? 15.748 -24.282 -65.504 1.00 28.09 387 GLY A C 1
ATOM 2972 O O . GLY A 1 400 ? 16.950 -24.427 -65.299 1.00 28.59 387 GLY A O 1
ATOM 2973 N N . ALA A 1 401 ? 15.109 -24.878 -66.516 1.00 28.09 388 ALA A N 1
ATOM 2974 C CA . ALA A 1 401 ? 15.800 -25.737 -67.483 1.00 28.61 388 ALA A CA 1
ATOM 2975 C C . ALA A 1 401 ? 16.582 -24.967 -68.555 1.00 29.47 388 ALA A C 1
ATOM 2976 O O . ALA A 1 401 ? 17.284 -25.596 -69.375 1.00 29.32 388 ALA A O 1
ATOM 2978 N N . TYR A 1 402 ? 16.433 -23.629 -68.590 1.00 30.38 389 TYR A N 1
ATOM 2979 C CA . TYR A 1 402 ? 17.046 -22.818 -69.643 1.00 31.82 389 TYR A CA 1
ATOM 2980 C C . TYR A 1 402 ? 18.556 -23.072 -69.814 1.00 33.02 389 TYR A C 1
ATOM 2981 O O . TYR A 1 402 ? 19.009 -23.396 -70.931 1.00 32.64 389 TYR A O 1
ATOM 2990 N N . GLU A 1 403 ? 19.334 -22.962 -68.737 1.00 34.39 390 GLU A N 1
ATOM 2991 C CA . GLU A 1 403 ? 20.800 -23.052 -68.893 1.00 36.91 390 GLU A CA 1
ATOM 2992 C C . GLU A 1 403 ? 21.263 -24.377 -69.479 1.00 35.68 390 GLU A C 1
ATOM 2993 O O . GLU A 1 403 ? 22.181 -24.391 -70.298 1.00 36.40 390 GLU A O 1
ATOM 2999 N N . GLU A 1 404 ? 20.593 -25.467 -69.118 1.00 34.01 391 GLU A N 1
ATOM 3000 C CA . GLU A 1 404 ? 20.869 -26.788 -69.717 1.00 33.49 391 GLU A CA 1
ATOM 3001 C C . GLU A 1 404 ? 20.326 -27.056 -71.142 1.00 33.15 391 GLU A C 1
ATOM 3002 O O . GLU A 1 404 ? 20.895 -27.876 -71.863 1.00 32.77 391 GLU A O 1
ATOM 3008 N N . LEU A 1 405 ? 19.213 -26.434 -71.516 1.00 32.60 392 LEU A N 1
ATOM 3009 C CA . LEU A 1 405 ? 18.552 -26.726 -72.787 1.00 32.74 392 LEU A CA 1
ATOM 3010 C C . LEU A 1 405 ? 18.699 -25.642 -73.854 1.00 33.42 392 LEU A C 1
ATOM 3011 O O . LEU A 1 405 ? 18.288 -25.853 -74.965 1.00 33.12 392 LEU A O 1
ATOM 3016 N N . LYS A 1 406 ? 19.272 -24.496 -73.514 1.00 34.42 393 LYS A N 1
ATOM 3017 C CA . LYS A 1 406 ? 19.244 -23.320 -74.397 1.00 35.61 393 LYS A CA 1
ATOM 3018 C C . LYS A 1 406 ? 19.886 -23.516 -75.787 1.00 36.81 393 LYS A C 1
ATOM 3019 O O . LYS A 1 406 ? 19.506 -22.823 -76.719 1.00 36.15 393 LYS A O 1
ATOM 3025 N N . GLU A 1 407 ? 20.828 -24.458 -75.934 1.00 38.18 394 GLU A N 1
ATOM 3026 C CA . GLU A 1 407 ? 21.479 -24.690 -77.240 1.00 40.49 394 GLU A CA 1
ATOM 3027 C C . GLU A 1 407 ? 20.519 -25.284 -78.253 1.00 38.89 394 GLU A C 1
ATOM 3028 O O . GLU A 1 407 ? 20.640 -25.000 -79.434 1.00 38.92 394 GLU A O 1
ATOM 3034 N N . ASP A 1 408 ? 19.545 -26.064 -77.790 1.00 36.84 395 ASP A N 1
ATOM 3035 C CA . ASP A 1 408 ? 18.627 -26.765 -78.688 1.00 36.57 395 ASP A CA 1
ATOM 3036 C C . ASP A 1 408 ? 17.129 -26.357 -78.608 1.00 35.55 395 ASP A C 1
ATOM 3037 O O . ASP A 1 408 ? 16.290 -26.831 -79.420 1.00 35.99 395 ASP A O 1
ATOM 3042 N N . ALA A 1 409 ? 16.807 -25.443 -77.694 1.00 34.25 396 ALA A N 1
ATOM 3043 C CA . ALA A 1 409 ? 15.464 -24.791 -77.649 1.00 33.42 396 ALA A CA 1
ATOM 3044 C C . ALA A 1 409 ? 15.479 -23.471 -78.423 1.00 33.22 396 ALA A C 1
ATOM 3045 O O . ALA A 1 409 ? 16.538 -22.933 -78.700 1.00 33.47 396 ALA A O 1
ATOM 3047 N N . LEU A 1 410 ? 14.296 -22.973 -78.785 1.00 32.68 397 LEU A N 1
ATOM 3048 C CA . LEU A 1 410 ? 14.122 -21.611 -79.257 1.00 32.78 397 LEU A CA 1
ATOM 3049 C C . LEU A 1 410 ? 13.932 -20.660 -78.055 1.00 31.77 397 LEU A C 1
ATOM 3050 O O . LEU A 1 410 ? 12.910 -20.729 -77.359 1.00 31.18 397 LEU A O 1
ATOM 3055 N N . THR A 1 411 ? 14.926 -19.812 -77.803 1.00 31.32 398 THR A N 1
ATOM 3056 C CA . THR A 1 411 ? 14.890 -18.851 -76.689 1.00 30.80 398 THR A CA 1
ATOM 3057 C C . THR A 1 411 ? 13.784 -17.831 -76.875 1.00 29.99 398 THR A C 1
ATOM 3058 O O . THR A 1 411 ? 13.645 -17.271 -77.970 1.00 29.89 398 THR A O 1
ATOM 3062 N N . VAL A 1 412 ? 12.999 -17.602 -75.812 1.00 28.79 399 VAL A N 1
ATOM 3063 C CA . VAL A 1 412 ? 12.084 -16.432 -75.752 1.00 28.30 399 VAL A CA 1
ATOM 3064 C C . VAL A 1 412 ? 12.250 -15.649 -74.450 1.00 27.88 399 VAL A C 1
ATOM 3065 O O . VAL A 1 412 ? 12.550 -16.217 -73.414 1.00 27.80 399 VAL A O 1
ATOM 3069 N N . HIS A 1 413 ? 12.058 -14.343 -74.515 1.00 27.65 400 HIS A N 1
ATOM 3070 C CA . HIS A 1 413 ? 12.021 -13.506 -73.337 1.00 27.43 400 HIS A CA 1
ATOM 3071 C C . HIS A 1 413 ? 10.519 -13.417 -72.909 1.00 26.54 400 HIS A C 1
ATOM 3072 O O . HIS A 1 413 ? 9.667 -13.133 -73.741 1.00 26.38 400 HIS A O 1
ATOM 3079 N N . PRO A 1 414 ? 10.207 -13.754 -71.645 1.00 25.96 401 PRO A N 1
ATOM 3080 C CA . PRO A 1 414 ? 8.812 -14.075 -71.237 1.00 25.41 401 PRO A CA 1
ATOM 3081 C C . PRO A 1 414 ? 7.734 -12.972 -71.436 1.00 25.28 401 PRO A C 1
ATOM 3082 O O . PRO A 1 414 ? 6.564 -13.299 -71.680 1.00 25.02 401 PRO A O 1
ATOM 3086 N N . TYR A 1 415 ? 8.146 -11.712 -71.393 1.00 25.54 402 TYR A N 1
ATOM 3087 C CA . TYR A 1 415 ? 7.247 -10.587 -71.591 1.00 25.50 402 TYR A CA 1
ATOM 3088 C C . TYR A 1 415 ? 7.020 -10.242 -73.055 1.00 25.69 402 TYR A C 1
ATOM 3089 O O . TYR A 1 415 ? 6.057 -9.535 -73.385 1.00 25.62 402 TYR A O 1
ATOM 3098 N N . ASP A 1 416 ? 7.886 -10.748 -73.930 1.00 26.00 403 ASP A N 1
ATOM 3099 C CA . ASP A 1 416 ? 7.870 -10.378 -75.327 1.00 26.35 403 ASP A CA 1
ATOM 3100 C C . ASP A 1 416 ? 6.951 -11.289 -76.144 1.00 26.21 403 ASP A C 1
ATOM 3101 O O . ASP A 1 416 ? 7.376 -12.310 -76.665 1.00 26.33 403 ASP A O 1
ATOM 3106 N N . VAL A 1 417 ? 5.701 -10.885 -76.253 1.00 26.00 404 VAL A N 1
ATOM 3107 C CA . VAL A 1 417 ? 4.674 -11.636 -76.974 1.00 25.92 404 VAL A CA 1
ATOM 3108 C C . VAL A 1 417 ? 4.976 -11.755 -78.477 1.00 26.45 404 VAL A C 1
ATOM 3109 O O . VAL A 1 417 ? 4.824 -12.841 -79.048 1.00 26.53 404 VAL A O 1
ATOM 3113 N N . SER A 1 418 ? 5.417 -10.668 -79.113 1.00 26.88 405 SER A N 1
ATOM 3114 C CA . SER A 1 418 ? 5.811 -10.743 -80.537 1.00 27.59 405 SER A CA 1
ATOM 3115 C C . SER A 1 418 ? 6.953 -11.727 -80.817 1.00 27.91 405 SER A C 1
ATOM 3116 O O . SER A 1 418 ? 6.879 -12.506 -81.771 1.00 28.11 405 SER A O 1
ATOM 3119 N N . GLU A 1 419 ? 7.992 -11.688 -79.987 1.00 28.01 406 GLU A N 1
ATOM 3120 C CA . GLU A 1 419 ? 9.083 -12.655 -80.115 1.00 28.52 406 GLU A CA 1
ATOM 3121 C C . GLU A 1 419 ? 8.564 -14.073 -79.846 1.00 28.15 406 GLU A C 1
ATOM 3122 O O . GLU A 1 419 ? 9.015 -15.031 -80.516 1.00 28.41 406 GLU A O 1
ATOM 3128 N N . THR A 1 420 ? 7.640 -14.215 -78.876 1.00 27.46 407 THR A N 1
ATOM 3129 C CA . THR A 1 420 ? 7.047 -15.547 -78.595 1.00 27.27 407 THR A CA 1
ATOM 3130 C C . THR A 1 420 ? 6.218 -16.052 -79.786 1.00 27.83 407 THR A C 1
ATOM 3131 O O . THR A 1 420 ? 6.313 -17.225 -80.154 1.00 27.93 407 THR A O 1
ATOM 3135 N N . ALA A 1 421 ? 5.453 -15.159 -80.417 1.00 28.57 408 ALA A N 1
ATOM 3136 C CA . ALA A 1 421 ? 4.688 -15.507 -81.621 1.00 29.53 408 ALA A CA 1
ATOM 3137 C C . ALA A 1 421 ? 5.580 -15.922 -82.772 1.00 30.99 408 ALA A C 1
ATOM 3138 O O . ALA A 1 421 ? 5.275 -16.866 -83.476 1.00 31.26 408 ALA A O 1
ATOM 3140 N N . GLU A 1 422 ? 6.691 -15.216 -82.955 1.00 32.69 409 GLU A N 1
ATOM 3141 C CA . GLU A 1 422 ? 7.639 -15.559 -84.002 1.00 34.50 409 GLU A CA 1
ATOM 3142 C C . GLU A 1 422 ? 8.386 -16.864 -83.728 1.00 33.34 409 GLU A C 1
ATOM 3143 O O . GLU A 1 422 ? 8.676 -17.605 -84.664 1.00 33.19 409 GLU A O 1
ATOM 3149 N N . ALA A 1 423 ? 8.660 -17.166 -82.458 1.00 32.01 410 ALA A N 1
ATOM 3150 C CA . ALA A 1 423 ? 9.282 -18.430 -82.121 1.00 31.40 410 ALA A CA 1
ATOM 3151 C C . ALA A 1 423 ? 8.340 -19.602 -82.405 1.00 30.95 410 ALA A C 1
ATOM 3152 O O . ALA A 1 423 ? 8.792 -20.634 -82.900 1.00 31.36 410 ALA A O 1
ATOM 3154 N N . LEU A 1 424 ? 7.050 -19.444 -82.133 1.00 30.24 411 LEU A N 1
ATOM 3155 C CA . LEU A 1 424 ? 6.066 -20.473 -82.490 1.00 30.31 411 LEU A CA 1
ATOM 3156 C C . LEU A 1 424 ? 6.095 -20.762 -83.998 1.00 31.56 411 LEU A C 1
ATOM 3157 O O . LEU A 1 424 ? 6.090 -21.931 -84.403 1.00 31.82 411 LEU A O 1
ATOM 3162 N N . HIS A 1 425 ? 6.184 -19.703 -84.814 1.00 32.70 412 HIS A N 1
ATOM 3163 C CA . HIS A 1 425 ? 6.256 -19.847 -86.269 1.00 34.42 412 HIS A CA 1
ATOM 3164 C C . HIS A 1 425 ? 7.538 -20.606 -86.697 1.00 35.32 412 HIS A C 1
ATOM 3165 O O . HIS A 1 425 ? 7.480 -21.529 -87.515 1.00 36.27 412 HIS A O 1
ATOM 3172 N N . THR A 1 426 ? 8.685 -20.212 -86.141 1.00 35.38 413 THR A N 1
ATOM 3173 C CA . THR A 1 426 ? 9.969 -20.915 -86.373 1.00 35.84 413 THR A CA 1
ATOM 3174 C C . THR A 1 426 ? 9.915 -22.377 -85.897 1.00 35.60 413 THR A C 1
ATOM 3175 O O . THR A 1 426 ? 10.407 -23.282 -86.571 1.00 36.81 413 THR A O 1
ATOM 3179 N N . ALA A 1 427 ? 9.274 -22.613 -84.760 1.00 34.81 414 ALA A N 1
ATOM 3180 C CA . ALA A 1 427 ? 9.138 -23.970 -84.237 1.00 34.37 414 ALA A CA 1
ATOM 3181 C C . ALA A 1 427 ? 8.265 -24.831 -85.138 1.00 34.98 414 ALA A C 1
ATOM 3182 O O . ALA A 1 427 ? 8.610 -25.994 -85.411 1.00 34.83 414 ALA A O 1
ATOM 3184 N N . LEU A 1 428 ? 7.137 -24.264 -85.572 1.00 35.45 415 LEU A N 1
ATOM 3185 C CA . LEU A 1 428 ? 6.183 -24.952 -86.464 1.00 36.70 415 LEU A CA 1
ATOM 3186 C C . LEU A 1 428 ? 6.758 -25.260 -87.861 1.00 38.26 415 LEU A C 1
ATOM 3187 O O . LEU A 1 428 ? 6.316 -26.203 -88.509 1.00 38.34 415 LEU A O 1
ATOM 3192 N N . THR A 1 429 ? 7.743 -24.474 -88.295 1.00 39.51 416 THR A N 1
ATOM 3193 C CA . THR A 1 429 ? 8.371 -24.620 -89.593 1.00 41.83 416 THR A CA 1
ATOM 3194 C C . THR A 1 429 ? 9.769 -25.248 -89.494 1.00 42.96 416 THR A C 1
ATOM 3195 O O . THR A 1 429 ? 10.505 -25.242 -90.475 1.00 43.36 416 THR A O 1
ATOM 3199 N N . MET A 1 430 ? 10.155 -25.791 -88.338 1.00 43.55 417 MET A N 1
ATOM 3200 C CA . MET A 1 430 ? 11.519 -26.305 -88.185 1.00 44.91 417 MET A CA 1
ATOM 3201 C C . MET A 1 430 ? 11.664 -27.542 -89.095 1.00 46.10 417 MET A C 1
ATOM 3202 O O . MET A 1 430 ? 10.795 -28.410 -89.064 1.00 47.00 417 MET A O 1
ATOM 3207 N N . PRO A 1 431 ? 12.725 -27.603 -89.929 1.00 46.99 418 PRO A N 1
ATOM 3208 C CA . PRO A 1 431 ? 12.867 -28.780 -90.793 1.00 49.66 418 PRO A CA 1
ATOM 3209 C C . PRO A 1 431 ? 12.842 -30.065 -89.952 1.00 49.46 418 PRO A C 1
ATOM 3210 O O . PRO A 1 431 ? 13.497 -30.105 -88.907 1.00 49.40 418 PRO A O 1
ATOM 3214 N N . PRO A 1 432 ? 12.065 -31.087 -90.375 1.00 51.35 419 PRO A N 1
ATOM 3215 C CA . PRO A 1 432 ? 11.963 -32.348 -89.616 1.00 49.91 419 PRO A CA 1
ATOM 3216 C C . PRO A 1 432 ? 13.280 -33.007 -89.155 1.00 50.61 419 PRO A C 1
ATOM 3217 O O . PRO A 1 432 ? 13.329 -33.502 -88.012 1.00 47.36 419 PRO A O 1
ATOM 3221 N N . PRO A 1 433 ? 14.334 -33.031 -90.014 1.00 52.70 420 PRO A N 1
ATOM 3222 C CA . PRO A 1 433 ? 15.605 -33.638 -89.534 1.00 53.05 420 PRO A CA 1
ATOM 3223 C C . PRO A 1 433 ? 16.357 -32.787 -88.492 1.00 51.31 420 PRO A C 1
ATOM 3224 O O . PRO A 1 433 ? 16.952 -33.340 -87.560 1.00 51.24 420 PRO A O 1
ATOM 3228 N N . GLU A 1 434 ? 16.326 -31.462 -88.649 1.00 49.81 421 GLU A N 1
ATOM 3229 C CA . GLU A 1 434 ? 16.814 -30.555 -87.609 1.00 47.57 421 GLU A CA 1
ATOM 3230 C C . GLU A 1 434 ? 16.055 -30.817 -86.304 1.00 45.10 421 GLU A C 1
ATOM 3231 O O . GLU A 1 434 ? 16.666 -30.924 -85.241 1.00 43.75 421 GLU A O 1
ATOM 3237 N N . ARG A 1 435 ? 14.733 -30.954 -86.408 1.00 43.57 422 ARG A N 1
ATOM 3238 C CA . ARG A 1 435 ? 13.866 -31.167 -85.247 1.00 42.27 422 ARG A CA 1
ATOM 3239 C C . ARG A 1 435 ? 14.185 -32.446 -84.480 1.00 42.06 422 ARG A C 1
ATOM 3240 O O . ARG A 1 435 ? 14.124 -32.439 -83.251 1.00 40.04 422 ARG A O 1
ATOM 3248 N N . ALA A 1 436 ? 14.518 -33.519 -85.206 1.00 42.82 423 ALA A N 1
ATOM 3249 C CA . ALA A 1 436 ? 14.987 -34.786 -84.611 1.00 42.36 423 ALA A CA 1
ATOM 3250 C C . ALA A 1 436 ? 16.361 -34.667 -83.948 1.00 41.03 423 ALA A C 1
ATOM 3251 O O . ALA A 1 436 ? 16.560 -35.151 -82.830 1.00 40.42 423 ALA A O 1
ATOM 3253 N N . ASP A 1 437 ? 17.320 -34.067 -84.640 1.00 45.94 424 ASP A N 1
ATOM 3254 C CA . ASP A 1 437 ? 18.648 -33.843 -84.056 1.00 46.38 424 ASP A CA 1
ATOM 3255 C C . ASP A 1 437 ? 18.523 -33.081 -82.714 1.00 44.84 424 ASP A C 1
ATOM 3256 O O . ASP A 1 437 ? 19.116 -33.484 -81.711 1.00 43.35 424 ASP A O 1
ATOM 3261 N N . ARG A 1 438 ? 17.744 -31.997 -82.720 1.00 44.28 425 ARG A N 1
ATOM 3262 C CA . ARG A 1 438 ? 17.501 -31.208 -81.509 1.00 43.49 425 ARG A CA 1
ATOM 3263 C C . ARG A 1 438 ? 16.781 -32.044 -80.452 1.00 40.81 425 ARG A C 1
ATOM 3264 O O . ARG A 1 438 ? 17.187 -32.043 -79.310 1.00 39.32 425 ARG A O 1
ATOM 3272 N N . THR A 1 439 ? 15.713 -32.736 -80.835 1.00 39.90 426 THR A N 1
ATOM 3273 C CA . THR A 1 439 ? 14.956 -33.571 -79.896 1.00 38.81 426 THR A CA 1
ATOM 3274 C C . THR A 1 439 ? 15.835 -34.613 -79.169 1.00 38.30 426 THR A C 1
ATOM 3275 O O . THR A 1 439 ? 15.660 -34.843 -77.960 1.00 36.94 426 THR A O 1
ATOM 3279 N N . LYS A 1 440 ? 16.799 -35.182 -79.889 1.00 38.91 427 LYS A N 1
ATOM 3280 C CA . LYS A 1 440 ? 17.712 -36.196 -79.341 1.00 39.31 427 LYS A CA 1
ATOM 3281 C C . LYS A 1 440 ? 18.755 -35.585 -78.410 1.00 38.54 427 LYS A C 1
ATOM 3282 O O . LYS A 1 440 ? 19.092 -36.177 -77.393 1.00 37.75 427 LYS A O 1
ATOM 3288 N N . ARG A 1 441 ? 19.273 -34.413 -78.757 1.00 38.73 428 ARG A N 1
ATOM 3289 C CA . ARG A 1 441 ? 20.197 -33.705 -77.850 1.00 38.78 428 ARG A CA 1
ATOM 3290 C C . ARG A 1 441 ? 19.483 -33.156 -76.579 1.00 36.82 428 ARG A C 1
ATOM 3291 O O . ARG A 1 441 ? 20.054 -33.173 -75.491 1.00 36.27 428 ARG A O 1
ATOM 3299 N N . LEU A 1 442 ? 18.253 -32.659 -76.744 1.00 35.75 429 LEU A N 1
ATOM 3300 C CA . LEU A 1 442 ? 17.422 -32.250 -75.616 1.00 34.45 429 LEU A CA 1
ATOM 3301 C C . LEU A 1 442 ? 17.181 -33.422 -74.663 1.00 33.49 429 LEU A C 1
ATOM 3302 O O . LEU A 1 442 ? 17.335 -33.262 -73.444 1.00 32.72 429 LEU A O 1
ATOM 3307 N N . ALA A 1 443 ? 16.848 -34.595 -75.213 1.00 33.33 430 ALA A N 1
ATOM 3308 C CA . ALA A 1 443 ? 16.574 -35.784 -74.388 1.00 33.17 430 ALA A CA 1
ATOM 3309 C C . ALA A 1 443 ? 17.797 -36.251 -73.589 1.00 33.41 430 ALA A C 1
ATOM 3310 O O . ALA A 1 443 ? 17.693 -36.658 -72.421 1.00 33.35 430 ALA A O 1
ATOM 3312 N N . SER A 1 444 ? 18.942 -36.184 -74.231 1.00 34.08 431 SER A N 1
ATOM 3313 C CA . SER A 1 444 ? 20.191 -36.472 -73.586 1.00 34.74 431 SER A CA 1
ATOM 3314 C C . SER A 1 444 ? 20.456 -35.548 -72.380 1.00 34.21 431 SER A C 1
ATOM 3315 O O . SER A 1 444 ? 20.785 -36.032 -71.291 1.00 34.57 431 SER A O 1
ATOM 3318 N N . ALA A 1 445 ? 20.314 -34.237 -72.570 1.00 34.11 432 ALA A N 1
ATOM 3319 C CA . ALA A 1 445 ? 20.563 -33.271 -71.481 1.00 33.82 432 ALA A CA 1
ATOM 3320 C C . ALA A 1 445 ? 19.557 -33.429 -70.332 1.00 32.45 432 ALA A C 1
ATOM 3321 O O . ALA A 1 445 ? 19.911 -33.276 -69.174 1.00 32.25 432 ALA A O 1
ATOM 3323 N N . ALA A 1 446 ? 18.325 -33.772 -70.699 1.00 31.91 433 ALA A N 1
ATOM 3324 C CA . ALA A 1 446 ? 17.182 -33.949 -69.808 1.00 31.37 433 ALA A CA 1
ATOM 3325 C C . ALA A 1 446 ? 17.321 -35.156 -68.868 1.00 31.38 433 ALA A C 1
ATOM 3326 O O . ALA A 1 446 ? 16.781 -35.173 -67.762 1.00 31.07 433 ALA A O 1
ATOM 3328 N N . THR A 1 447 ? 18.009 -36.184 -69.338 1.00 31.79 434 THR A N 1
ATOM 3329 C CA . THR A 1 447 ? 18.204 -37.374 -68.553 1.00 32.02 434 THR A CA 1
ATOM 3330 C C . THR A 1 447 ? 19.617 -37.423 -67.947 1.00 32.26 434 THR A C 1
ATOM 3331 O O . THR A 1 447 ? 19.999 -38.483 -67.445 1.00 32.93 434 THR A O 1
ATOM 3335 N N . ALA A 1 448 ? 20.390 -36.328 -67.954 1.00 32.34 435 ALA A N 1
ATOM 3336 C CA . ALA A 1 448 ? 21.758 -36.391 -67.359 1.00 33.10 435 ALA A CA 1
ATOM 3337 C C . ALA A 1 448 ? 21.766 -36.690 -65.845 1.00 32.31 435 ALA A C 1
ATOM 3338 O O . ALA A 1 448 ? 22.574 -37.466 -65.386 1.00 33.39 435 ALA A O 1
ATOM 3340 N N . LEU A 1 449 ? 20.825 -36.136 -65.091 1.00 31.07 436 LEU A N 1
ATOM 3341 C CA . LEU A 1 449 ? 20.768 -36.310 -63.631 1.00 30.36 436 LEU A CA 1
ATOM 3342 C C . LEU A 1 449 ? 19.352 -36.735 -63.206 1.00 29.21 436 LEU A C 1
ATOM 3343 O O . LEU A 1 449 ? 18.523 -35.915 -62.808 1.00 28.86 436 LEU A O 1
ATOM 3348 N N . PRO A 1 450 ? 19.053 -38.037 -63.301 1.00 28.82 437 PRO A N 1
ATOM 3349 C CA . PRO A 1 450 ? 17.734 -38.482 -62.849 1.00 28.37 437 PRO A CA 1
ATOM 3350 C C . PRO A 1 450 ? 17.568 -38.280 -61.323 1.00 28.05 437 PRO A C 1
ATOM 3351 O O . PRO A 1 450 ? 18.569 -38.083 -60.644 1.00 27.87 437 PRO A O 1
ATOM 3355 N N . PRO A 1 451 ? 16.323 -38.337 -60.807 1.00 28.19 438 PRO A N 1
ATOM 3356 C CA . PRO A 1 451 ? 15.989 -38.152 -59.382 1.00 28.52 438 PRO A CA 1
ATOM 3357 C C . PRO A 1 451 ? 16.900 -38.888 -58.396 1.00 28.76 438 PRO A C 1
ATOM 3358 O O . PRO A 1 451 ? 17.297 -38.313 -57.407 1.00 28.52 438 PRO A O 1
ATOM 3362 N N . GLN A 1 452 ? 17.245 -40.137 -58.682 1.00 29.56 439 GLN A N 1
ATOM 3363 C CA . GLN A 1 452 ? 18.044 -40.920 -57.750 1.00 30.71 439 GLN A CA 1
ATOM 3364 C C . GLN A 1 452 ? 19.465 -40.414 -57.626 1.00 30.93 439 GLN A C 1
ATOM 3365 O O . GLN A 1 452 ? 19.938 -40.221 -56.513 1.00 31.07 439 GLN A O 1
ATOM 3371 N N . ARG A 1 453 ? 20.125 -40.166 -58.746 1.00 30.92 440 ARG A N 1
ATOM 3372 C CA . ARG A 1 453 ? 21.471 -39.596 -58.699 1.00 32.02 440 ARG A CA 1
ATOM 3373 C C . ARG A 1 453 ? 21.465 -38.122 -58.198 1.00 29.60 440 ARG A C 1
ATOM 3374 O O . ARG A 1 453 ? 22.366 -37.716 -57.481 1.00 28.87 440 ARG A O 1
ATOM 3382 N N . TRP A 1 454 ? 20.408 -37.363 -58.513 1.00 27.99 441 TRP A N 1
ATOM 3383 C CA . TRP A 1 454 ? 20.228 -35.989 -57.948 1.00 26.93 441 TRP A CA 1
ATOM 3384 C C . TRP A 1 454 ? 20.236 -36.013 -56.426 1.00 26.35 441 TRP A C 1
ATOM 3385 O O . TRP A 1 454 ? 20.947 -35.229 -55.771 1.00 26.19 441 TRP A O 1
ATOM 3396 N N . PHE A 1 455 ? 19.501 -36.970 -55.871 1.00 26.25 442 PHE A N 1
ATOM 3397 C CA . PHE A 1 455 ? 19.456 -37.179 -54.443 1.00 26.54 442 PHE A CA 1
ATOM 3398 C C . PHE A 1 455 ? 20.801 -37.673 -53.894 1.00 26.66 442 PHE A C 1
ATOM 3399 O O . PHE A 1 455 ? 21.302 -37.117 -52.921 1.00 26.60 442 PHE A O 1
ATOM 3407 N N . LEU A 1 456 ? 21.370 -38.728 -54.483 1.00 27.10 443 LEU A N 1
ATOM 3408 C CA . LEU A 1 456 ? 22.670 -39.232 -54.042 1.00 27.81 443 LEU A CA 1
ATOM 3409 C C . LEU A 1 456 ? 23.824 -38.201 -54.097 1.00 27.63 443 LEU A C 1
ATOM 3410 O O . LEU A 1 456 ? 24.682 -38.194 -53.214 1.00 27.88 443 LEU A O 1
ATOM 3415 N N . ASN A 1 457 ? 23.837 -37.335 -55.112 1.00 27.70 444 ASN A N 1
ATOM 3416 C CA . ASN A 1 457 ? 24.778 -36.201 -55.137 1.00 28.14 444 ASN A CA 1
ATOM 3417 C C . ASN A 1 457 ? 24.617 -35.289 -53.930 1.00 27.40 444 ASN A C 1
ATOM 3418 O O . ASN A 1 457 ? 25.610 -34.841 -53.357 1.00 27.58 444 ASN A O 1
ATOM 3423 N N . GLN A 1 458 ? 23.392 -35.012 -53.510 1.00 26.85 445 GLN A N 1
ATOM 3424 C CA . GLN A 1 458 ? 23.246 -34.224 -52.286 1.00 26.89 445 GLN A CA 1
ATOM 3425 C C . GLN A 1 458 ? 23.770 -34.948 -51.061 1.00 27.17 445 GLN A C 1
ATOM 3426 O O . GLN A 1 458 ? 24.437 -34.350 -50.245 1.00 26.97 445 GLN A O 1
ATOM 3432 N N . LEU A 1 459 ? 23.474 -36.231 -50.933 1.00 27.96 446 LEU A N 1
ATOM 3433 C CA . LEU A 1 459 ? 24.020 -37.003 -49.830 1.00 29.42 446 LEU A CA 1
ATOM 3434 C C . LEU A 1 459 ? 25.567 -37.020 -49.881 1.00 31.05 446 LEU A C 1
ATOM 3435 O O . LEU A 1 459 ? 26.241 -36.785 -48.873 1.00 31.01 446 LEU A O 1
ATOM 3440 N N . GLU A 1 460 ? 26.115 -37.217 -51.077 1.00 33.33 447 GLU A N 1
ATOM 3441 C CA . GLU A 1 460 ? 27.569 -37.210 -51.309 1.00 36.40 447 GLU A CA 1
ATOM 3442 C C . GLU A 1 460 ? 28.230 -35.862 -50.945 1.00 35.64 447 GLU A C 1
ATOM 3443 O O . GLU A 1 460 ? 29.317 -35.828 -50.342 1.00 35.93 447 GLU A O 1
ATOM 3449 N N . GLY A 1 461 ? 27.548 -34.766 -51.279 1.00 34.50 448 GLY A N 1
ATOM 3450 C CA . GLY A 1 461 ? 27.970 -33.413 -50.923 1.00 34.49 448 GLY A CA 1
ATOM 3451 C C . GLY A 1 461 ? 28.166 -33.178 -49.426 1.00 34.49 448 GLY A C 1
ATOM 3452 O O . GLY A 1 461 ? 28.972 -32.324 -49.038 1.00 35.30 448 GLY A O 1
ATOM 3453 N N . LEU A 1 462 ? 27.431 -33.913 -48.585 1.00 33.35 449 LEU A N 1
ATOM 3454 C CA . LEU A 1 462 ? 27.609 -33.845 -47.129 1.00 33.65 449 LEU A CA 1
ATOM 3455 C C . LEU A 1 462 ? 28.826 -34.630 -46.595 1.00 35.87 449 LEU A C 1
ATOM 3456 O O . LEU A 1 462 ? 29.130 -34.520 -45.425 1.00 34.82 449 LEU A O 1
ATOM 3461 N N . SER A 1 463 ? 29.515 -35.401 -47.445 1.00 40.39 450 SER A N 1
ATOM 3462 C CA . SER A 1 463 ? 30.913 -35.858 -47.150 1.00 44.97 450 SER A CA 1
ATOM 3463 C C . SER A 1 463 ? 32.046 -34.832 -47.425 1.00 46.55 450 SER A C 1
ATOM 3464 O O . SER A 1 463 ? 33.172 -35.085 -47.045 1.00 48.04 450 SER A O 1
ATOM 3467 N N . ASP A 1 464 ? 31.762 -33.695 -48.079 1.00 50.86 451 ASP A N 1
ATOM 3468 C CA . ASP A 1 464 ? 32.812 -32.754 -48.590 1.00 55.62 451 ASP A CA 1
ATOM 3469 C C . ASP A 1 464 ? 33.727 -32.184 -47.498 1.00 56.24 451 ASP A C 1
ATOM 3470 O O . ASP A 1 464 ? 33.409 -32.246 -46.313 1.00 54.78 451 ASP A O 1
ATOM 3475 N N . GLY B 1 14 ? 10.578 -48.204 -21.156 1.00 47.79 1 GLY B N 1
ATOM 3476 C CA . GLY B 1 14 ? 10.385 -47.005 -20.287 1.00 45.67 1 GLY B CA 1
ATOM 3477 C C . GLY B 1 14 ? 9.865 -47.318 -18.887 1.00 42.81 1 GLY B C 1
ATOM 3478 O O . GLY B 1 14 ? 9.200 -48.343 -18.683 1.00 47.79 1 GLY B O 1
ATOM 3479 N N . ALA B 1 15 ? 10.149 -46.418 -17.936 1.00 46.77 2 ALA B N 1
ATOM 3480 C CA . ALA B 1 15 ? 9.867 -46.635 -16.523 1.00 39.31 2 ALA B CA 1
ATOM 3481 C C . ALA B 1 15 ? 8.552 -45.962 -16.111 1.00 35.21 2 ALA B C 1
ATOM 3482 O O . ALA B 1 15 ? 8.160 -44.939 -16.689 1.00 33.39 2 ALA B O 1
ATOM 3484 N N . SER B 1 16 ? 7.872 -46.568 -15.137 1.00 33.20 3 SER B N 1
ATOM 3485 C CA . SER B 1 16 ? 6.607 -46.030 -14.564 1.00 32.88 3 SER B CA 1
ATOM 3486 C C . SER B 1 16 ? 6.827 -45.249 -13.261 1.00 31.25 3 SER B C 1
ATOM 3487 O O . SER B 1 16 ? 5.950 -44.526 -12.835 1.00 32.10 3 SER B O 1
ATOM 3490 N N . VAL B 1 17 ? 7.988 -45.401 -12.633 1.00 29.33 4 VAL B N 1
ATOM 3491 C CA . VAL B 1 17 ? 8.413 -44.556 -11.509 1.00 28.60 4 VAL B CA 1
ATOM 3492 C C . VAL B 1 17 ? 9.867 -44.075 -11.740 1.00 26.84 4 VAL B C 1
ATOM 3493 O O . VAL B 1 17 ? 10.762 -44.881 -11.991 1.00 26.17 4 VAL B O 1
ATOM 3497 N N . LEU B 1 18 ? 10.075 -42.761 -11.680 1.00 25.91 5 LEU B N 1
ATOM 3498 C CA . LEU B 1 18 ? 11.399 -42.157 -11.920 1.00 24.74 5 LEU B CA 1
ATOM 3499 C C . LEU B 1 18 ? 11.763 -41.198 -10.780 1.00 24.85 5 LEU B C 1
ATOM 3500 O O . LEU B 1 18 ? 10.892 -40.509 -10.194 1.00 25.50 5 LEU B O 1
ATOM 3505 N N . VAL B 1 19 ? 13.034 -41.236 -10.417 1.00 24.46 6 VAL B N 1
ATOM 3506 C CA . VAL B 1 19 ? 13.590 -40.410 -9.385 1.00 24.61 6 VAL B CA 1
ATOM 3507 C C . VAL B 1 19 ? 14.711 -39.628 -10.091 1.00 23.86 6 VAL B C 1
ATOM 3508 O O . VAL B 1 19 ? 15.363 -40.163 -11.002 1.00 23.46 6 VAL B O 1
ATOM 3512 N N . ALA B 1 20 ? 14.915 -38.378 -9.688 1.00 23.85 7 ALA B N 1
ATOM 3513 C CA . ALA B 1 20 ? 16.054 -37.602 -10.155 1.00 23.38 7 ALA B CA 1
ATOM 3514 C C . ALA B 1 20 ? 16.703 -36.899 -8.991 1.00 23.64 7 ALA B C 1
ATOM 3515 O O . ALA B 1 20 ? 16.040 -36.169 -8.285 1.00 24.02 7 ALA B O 1
ATOM 3517 N N . SER B 1 21 ? 18.003 -37.100 -8.822 1.00 23.58 8 SER B N 1
ATOM 3518 C CA . SER B 1 21 ? 18.798 -36.366 -7.829 1.00 23.90 8 SER B CA 1
ATOM 3519 C C . SER B 1 21 ? 20.209 -36.198 -8.393 1.00 23.80 8 SER B C 1
ATOM 3520 O O . SER B 1 21 ? 20.629 -36.992 -9.227 1.00 23.64 8 SER B O 1
ATOM 3523 N N . ASN B 1 22 ? 20.929 -35.169 -7.972 1.00 24.23 9 ASN B N 1
ATOM 3524 C CA . ASN B 1 22 ? 22.342 -35.038 -8.399 1.00 24.79 9 ASN B CA 1
ATOM 3525 C C . ASN B 1 22 ? 23.156 -36.280 -8.028 1.00 26.09 9 ASN B C 1
ATOM 3526 O O . ASN B 1 22 ? 23.804 -36.845 -8.868 1.00 26.15 9 ASN B O 1
ATOM 3531 N N . ARG B 1 23 ? 23.037 -36.700 -6.770 1.00 27.91 10 ARG B N 1
ATOM 3532 C CA . ARG B 1 23 ? 23.739 -37.868 -6.236 1.00 30.24 10 ARG B CA 1
ATOM 3533 C C . ARG B 1 23 ? 22.887 -39.137 -6.344 1.00 30.12 10 ARG B C 1
ATOM 3534 O O . ARG B 1 23 ? 21.795 -39.222 -5.753 1.00 29.80 10 ARG B O 1
ATOM 3542 N N . GLY B 1 24 ? 23.391 -40.117 -7.086 1.00 30.05 11 GLY B N 1
ATOM 3543 C CA . GLY B 1 24 ? 22.760 -41.422 -7.197 1.00 30.46 11 GLY B CA 1
ATOM 3544 C C . GLY B 1 24 ? 23.280 -42.446 -6.182 1.00 32.03 11 GLY B C 1
ATOM 3545 O O . GLY B 1 24 ? 24.082 -42.115 -5.317 1.00 32.58 11 GLY B O 1
ATOM 3546 N N . PRO B 1 25 ? 22.817 -43.704 -6.293 1.00 33.12 12 PRO B N 1
ATOM 3547 C CA . PRO B 1 25 ? 23.113 -44.738 -5.311 1.00 35.66 12 PRO B CA 1
ATOM 3548 C C . PRO B 1 25 ? 24.494 -45.383 -5.482 1.00 38.03 12 PRO B C 1
ATOM 3549 O O . PRO B 1 25 ? 25.026 -45.922 -4.517 1.00 39.84 12 PRO B O 1
ATOM 3553 N N . VAL B 1 26 ? 25.073 -45.302 -6.681 1.00 39.39 13 VAL B N 1
ATOM 3554 C CA . VAL B 1 26 ? 26.358 -45.933 -6.980 1.00 41.81 13 VAL B CA 1
ATOM 3555 C C . VAL B 1 26 ? 27.427 -44.919 -7.363 1.00 42.67 13 VAL B C 1
ATOM 3556 O O . VAL B 1 26 ? 27.171 -43.991 -8.130 1.00 40.74 13 VAL B O 1
ATOM 3560 N N . SER B 1 27 ? 28.634 -45.143 -6.844 1.00 45.50 14 SER B N 1
ATOM 3561 C CA . SER B 1 27 ? 29.799 -44.312 -7.111 1.00 47.70 14 SER B CA 1
ATOM 3562 C C . SER B 1 27 ? 30.875 -45.225 -7.696 1.00 50.17 14 SER B C 1
ATOM 3563 O O . SER B 1 27 ? 31.060 -46.338 -7.200 1.00 51.79 14 SER B O 1
ATOM 3566 N N . TYR B 1 28 ? 31.555 -44.781 -8.755 1.00 51.40 15 TYR B N 1
ATOM 3567 C CA . TYR B 1 28 ? 32.659 -45.555 -9.360 1.00 53.93 15 TYR B CA 1
ATOM 3568 C C . TYR B 1 28 ? 34.035 -44.906 -9.092 1.00 55.95 15 TYR B C 1
ATOM 3569 O O . TYR B 1 28 ? 34.209 -43.721 -9.350 1.00 55.72 15 TYR B O 1
ATOM 3578 N N . VAL B 1 29 ? 35.000 -45.700 -8.621 1.00 63.95 16 VAL B N 1
ATOM 3579 C CA . VAL B 1 29 ? 36.386 -45.248 -8.311 1.00 66.32 16 VAL B CA 1
ATOM 3580 C C . VAL B 1 29 ? 37.427 -45.829 -9.314 1.00 66.33 16 VAL B C 1
ATOM 3581 O O . VAL B 1 29 ? 37.307 -46.990 -9.736 1.00 64.46 16 VAL B O 1
ATOM 3585 N N . ARG B 1 30 ? 38.442 -45.041 -9.695 1.00 66.79 17 ARG B N 1
ATOM 3586 C CA . ARG B 1 30 ? 39.552 -45.571 -10.511 1.00 66.79 17 ARG B CA 1
ATOM 3587 C C . ARG B 1 30 ? 40.712 -45.929 -9.607 1.00 67.00 17 ARG B C 1
ATOM 3588 O O . ARG B 1 30 ? 40.848 -47.080 -9.222 1.00 65.10 17 ARG B O 1
ATOM 3596 N N . ASP B 1 37 ? 36.007 -50.089 -10.262 1.00 61.87 24 ASP B N 1
ATOM 3597 C CA . ASP B 1 37 ? 35.217 -50.572 -9.118 1.00 62.87 24 ASP B CA 1
ATOM 3598 C C . ASP B 1 37 ? 34.020 -49.660 -8.717 1.00 64.01 24 ASP B C 1
ATOM 3599 O O . ASP B 1 37 ? 34.064 -48.447 -8.905 1.00 63.00 24 ASP B O 1
ATOM 3601 N N . ALA B 1 38 ? 32.976 -50.261 -8.139 1.00 65.57 25 ALA B N 1
ATOM 3602 C CA . ALA B 1 38 ? 31.743 -49.566 -7.726 1.00 67.59 25 ALA B CA 1
ATOM 3603 C C . ALA B 1 38 ? 31.610 -49.500 -6.198 1.00 71.14 25 ALA B C 1
ATOM 3604 O O . ALA B 1 38 ? 32.408 -50.091 -5.481 1.00 73.05 25 ALA B O 1
ATOM 3606 N N . ARG B 1 39 ? 30.593 -48.792 -5.704 1.00 73.50 26 ARG B N 1
ATOM 3607 C CA . ARG B 1 39 ? 30.290 -48.753 -4.255 1.00 76.30 26 ARG B CA 1
ATOM 3608 C C . ARG B 1 39 ? 28.926 -48.089 -3.954 1.00 77.32 26 ARG B C 1
ATOM 3609 O O . ARG B 1 39 ? 28.728 -46.935 -4.316 1.00 78.78 26 ARG B O 1
ATOM 3611 N N . ARG B 1 40 ? 28.003 -48.815 -3.307 1.00 80.31 27 ARG B N 1
ATOM 3612 C CA . ARG B 1 40 ? 26.677 -48.277 -2.916 1.00 83.60 27 ARG B CA 1
ATOM 3613 C C . ARG B 1 40 ? 26.727 -47.448 -1.629 1.00 84.72 27 ARG B C 1
ATOM 3614 O O . ARG B 1 40 ? 27.711 -47.485 -0.902 1.00 89.76 27 ARG B O 1
ATOM 3622 N N . GLY B 1 41 ? 25.657 -46.707 -1.352 1.00 73.89 28 GLY B N 1
ATOM 3623 C CA . GLY B 1 41 ? 25.571 -45.903 -0.128 1.00 74.32 28 GLY B CA 1
ATOM 3624 C C . GLY B 1 41 ? 24.215 -45.243 0.045 1.00 73.51 28 GLY B C 1
ATOM 3625 O O . GLY B 1 41 ? 23.539 -45.447 1.053 1.00 74.77 28 GLY B O 1
ATOM 3626 N N . SER B 1 54 ? 10.738 -52.351 -9.159 1.00 68.32 41 SER B N 1
ATOM 3627 C CA . SER B 1 54 ? 12.085 -52.841 -9.469 1.00 69.92 41 SER B CA 1
ATOM 3628 C C . SER B 1 54 ? 12.416 -52.719 -10.956 1.00 66.72 41 SER B C 1
ATOM 3629 O O . SER B 1 54 ? 13.258 -51.909 -11.328 1.00 65.43 41 SER B O 1
ATOM 3632 N N . GLN B 1 55 ? 11.751 -53.513 -11.802 1.00 67.25 42 GLN B N 1
ATOM 3633 C CA . GLN B 1 55 ? 12.023 -53.515 -13.255 1.00 65.08 42 GLN B CA 1
ATOM 3634 C C . GLN B 1 55 ? 11.232 -52.423 -13.996 1.00 62.22 42 GLN B C 1
ATOM 3635 O O . GLN B 1 55 ? 11.374 -52.280 -15.215 1.00 66.73 42 GLN B O 1
ATOM 3637 N N . ASP B 1 56 ? 10.400 -51.672 -13.268 1.00 55.65 43 ASP B N 1
ATOM 3638 C CA . ASP B 1 56 ? 9.727 -50.489 -13.806 1.00 52.21 43 ASP B CA 1
ATOM 3639 C C . ASP B 1 56 ? 10.214 -49.148 -13.201 1.00 45.75 43 ASP B C 1
ATOM 3640 O O . ASP B 1 56 ? 9.571 -48.135 -13.441 1.00 44.45 43 ASP B O 1
ATOM 3645 N N . SER B 1 57 ? 11.337 -49.135 -12.460 1.00 41.06 44 SER B N 1
ATOM 3646 C CA . SER B 1 57 ? 11.876 -47.891 -11.861 1.00 38.34 44 SER B CA 1
ATOM 3647 C C . SER B 1 57 ? 13.232 -47.431 -12.456 1.00 35.10 44 SER B C 1
ATOM 3648 O O . SER B 1 57 ? 14.066 -48.253 -12.815 1.00 33.54 44 SER B O 1
ATOM 3651 N N . LEU B 1 58 ? 13.437 -46.110 -12.548 1.00 33.41 45 LEU B N 1
ATOM 3652 C CA . LEU B 1 58 ? 14.711 -45.533 -13.010 1.00 31.44 45 LEU B CA 1
ATOM 3653 C C . LEU B 1 58 ? 15.103 -44.325 -12.165 1.00 30.48 45 LEU B C 1
ATOM 3654 O O . LEU B 1 58 ? 14.288 -43.431 -11.941 1.00 30.29 45 LEU B O 1
ATOM 3659 N N . TRP B 1 59 ? 16.358 -44.300 -11.728 1.00 29.15 46 TRP B N 1
ATOM 3660 C CA . TRP B 1 59 ? 16.944 -43.184 -11.002 1.00 28.69 46 TRP B CA 1
ATOM 3661 C C . TRP B 1 59 ? 17.938 -42.473 -11.940 1.00 27.50 46 TRP B C 1
ATOM 3662 O O . TRP B 1 59 ? 18.935 -43.076 -12.374 1.00 26.74 46 TRP B O 1
ATOM 3673 N N . VAL B 1 60 ? 17.645 -41.207 -12.264 1.00 26.88 47 VAL B N 1
ATOM 3674 C CA . VAL B 1 60 ? 18.527 -40.388 -13.107 1.00 26.37 47 VAL B CA 1
ATOM 3675 C C . VAL B 1 60 ? 19.417 -39.550 -12.204 1.00 26.18 47 VAL B C 1
ATOM 3676 O O . VAL B 1 60 ? 18.917 -38.904 -11.267 1.00 25.97 47 VAL B O 1
ATOM 3680 N N . CYS B 1 61 ? 20.732 -39.570 -12.455 1.00 26.16 48 CYS B N 1
ATOM 3681 C CA . CYS B 1 61 ? 21.677 -38.887 -11.577 1.00 26.39 48 CYS B CA 1
ATOM 3682 C C . CYS B 1 61 ? 22.847 -38.376 -12.365 1.00 26.85 48 CYS B C 1
ATOM 3683 O O . CYS B 1 61 ? 22.904 -38.627 -13.562 1.00 26.97 48 CYS B O 1
ATOM 3686 N N . ALA B 1 62 ? 23.769 -37.664 -11.711 1.00 27.43 49 ALA B N 1
ATOM 3687 C CA . ALA B 1 62 ? 24.940 -37.100 -12.412 1.00 28.43 49 ALA B CA 1
ATOM 3688 C C . ALA B 1 62 ? 26.221 -37.886 -12.133 1.00 29.48 49 ALA B C 1
ATOM 3689 O O . ALA B 1 62 ? 26.383 -38.421 -11.036 1.00 29.91 49 ALA B O 1
ATOM 3691 N N . ALA B 1 63 ? 27.108 -37.991 -13.122 1.00 30.35 50 ALA B N 1
ATOM 3692 C CA . ALA B 1 63 ? 28.472 -38.444 -12.837 1.00 32.05 50 ALA B CA 1
ATOM 3693 C C . ALA B 1 63 ? 29.122 -37.345 -11.976 1.00 33.31 50 ALA B C 1
ATOM 3694 O O . ALA B 1 63 ? 29.117 -36.154 -12.351 1.00 32.73 50 ALA B O 1
ATOM 3696 N N . LEU B 1 64 ? 29.621 -37.748 -10.808 1.00 35.02 51 LEU B N 1
ATOM 3697 C CA . LEU B 1 64 ? 30.103 -36.817 -9.776 1.00 36.90 51 LEU B CA 1
ATOM 3698 C C . LEU B 1 64 ? 31.581 -36.399 -9.954 1.00 39.66 51 LEU B C 1
ATOM 3699 O O . LEU B 1 64 ? 32.048 -35.491 -9.271 1.00 40.84 51 LEU B O 1
ATOM 3704 N N . GLY B 1 65 ? 32.284 -37.045 -10.882 1.00 41.45 52 GLY B N 1
ATOM 3705 C CA . GLY B 1 65 ? 33.686 -36.716 -11.211 1.00 44.07 52 GLY B CA 1
ATOM 3706 C C . GLY B 1 65 ? 34.213 -37.565 -12.372 1.00 45.54 52 GLY B C 1
ATOM 3707 O O . GLY B 1 65 ? 33.425 -38.019 -13.230 1.00 43.91 52 GLY B O 1
ATOM 3708 N N . GLU B 1 66 ? 35.530 -37.812 -12.407 1.00 47.99 53 GLU B N 1
ATOM 3709 C CA . GLU B 1 66 ? 36.131 -38.592 -13.500 1.00 49.93 53 GLU B CA 1
ATOM 3710 C C . GLU B 1 66 ? 35.872 -40.126 -13.477 1.00 48.69 53 GLU B C 1
ATOM 3711 O O . GLU B 1 66 ? 35.757 -40.740 -14.543 1.00 48.03 53 GLU B O 1
ATOM 3717 N N . GLY B 1 67 ? 35.818 -40.745 -12.297 1.00 48.10 54 GLY B N 1
ATOM 3718 C CA . GLY B 1 67 ? 35.553 -42.182 -12.196 1.00 47.09 54 GLY B CA 1
ATOM 3719 C C . GLY B 1 67 ? 34.139 -42.555 -12.640 1.00 45.21 54 GLY B C 1
ATOM 3720 O O . GLY B 1 67 ? 33.938 -43.560 -13.338 1.00 44.66 54 GLY B O 1
ATOM 3721 N N . ASP B 1 68 ? 33.155 -41.741 -12.243 1.00 43.52 55 ASP B N 1
ATOM 3722 C CA . ASP B 1 68 ? 31.783 -41.886 -12.744 1.00 40.88 55 ASP B CA 1
ATOM 3723 C C . ASP B 1 68 ? 31.710 -41.611 -14.263 1.00 40.57 55 ASP B C 1
ATOM 3724 O O . ASP B 1 68 ? 31.040 -42.352 -15.013 1.00 39.12 55 ASP B O 1
ATOM 3729 N N . ARG B 1 69 ? 32.382 -40.548 -14.718 1.00 41.72 56 ARG B N 1
ATOM 3730 C CA . ARG B 1 69 ? 32.343 -40.198 -16.143 1.00 43.01 56 ARG B CA 1
ATOM 3731 C C . ARG B 1 69 ? 32.947 -41.336 -17.002 1.00 44.04 56 ARG B C 1
ATOM 3732 O O . ARG B 1 69 ? 32.486 -41.559 -18.123 1.00 42.91 56 ARG B O 1
ATOM 3740 N N . GLU B 1 70 ? 33.922 -42.066 -16.454 1.00 45.43 57 GLU B N 1
ATOM 3741 C CA . GLU B 1 70 ? 34.563 -43.184 -17.187 1.00 47.63 57 GLU B CA 1
ATOM 3742 C C . GLU B 1 70 ? 33.583 -44.334 -17.349 1.00 45.12 57 GLU B C 1
ATOM 3743 O O . GLU B 1 70 ? 33.405 -44.858 -18.446 1.00 44.33 57 GLU B O 1
ATOM 3749 N N . ALA B 1 71 ? 32.933 -44.708 -16.253 1.00 44.44 58 ALA B N 1
ATOM 3750 C CA . ALA B 1 71 ? 31.846 -45.681 -16.294 1.00 41.76 58 ALA B CA 1
ATOM 3751 C C . ALA B 1 71 ? 30.806 -45.340 -17.364 1.00 41.41 58 ALA B C 1
ATOM 3752 O O . ALA B 1 71 ? 30.359 -46.232 -18.116 1.00 40.98 58 ALA B O 1
ATOM 3754 N N . VAL B 1 72 ? 30.433 -44.061 -17.463 1.00 41.81 59 VAL B N 1
ATOM 3755 C CA . VAL B 1 72 ? 29.448 -43.638 -18.469 1.00 42.50 59 VAL B CA 1
ATOM 3756 C C . VAL B 1 72 ? 30.037 -43.839 -19.854 1.00 45.32 59 VAL B C 1
ATOM 3757 O O . VAL B 1 72 ? 29.412 -44.463 -20.702 1.00 44.61 59 VAL B O 1
ATOM 3761 N N . ARG B 1 73 ? 31.241 -43.313 -20.054 1.00 45.16 60 ARG B N 1
ATOM 3762 C CA . ARG B 1 73 ? 31.978 -43.466 -21.310 1.00 49.42 60 ARG B CA 1
ATOM 3763 C C . ARG B 1 73 ? 32.039 -44.931 -21.723 1.00 49.41 60 ARG B C 1
ATOM 3764 O O . ARG B 1 73 ? 31.696 -45.273 -22.848 1.00 50.68 60 ARG B O 1
ATOM 3772 N N . ARG B 1 74 ? 32.447 -45.786 -20.795 1.00 47.90 61 ARG B N 1
ATOM 3773 C CA . ARG B 1 74 ? 32.644 -47.196 -21.097 1.00 50.95 61 ARG B CA 1
ATOM 3774 C C . ARG B 1 74 ? 31.347 -47.989 -21.286 1.00 48.98 61 ARG B C 1
ATOM 3775 O O . ARG B 1 74 ? 31.399 -49.080 -21.836 1.00 51.52 61 ARG B O 1
ATOM 3783 N N . GLY B 1 75 ? 30.207 -47.438 -20.846 1.00 46.45 62 GLY B N 1
ATOM 3784 C CA . GLY B 1 75 ? 28.887 -48.093 -20.945 1.00 44.08 62 GLY B CA 1
ATOM 3785 C C . GLY B 1 75 ? 28.610 -49.102 -19.839 1.00 41.81 62 GLY B C 1
ATOM 3786 O O . GLY B 1 75 ? 27.856 -50.058 -20.046 1.00 40.62 62 GLY B O 1
ATOM 3787 N N . ILE B 1 76 ? 29.248 -48.881 -18.685 1.00 40.08 63 ILE B N 1
ATOM 3788 C CA . ILE B 1 76 ? 29.092 -49.671 -17.468 1.00 40.64 63 ILE B CA 1
ATOM 3789 C C . ILE B 1 76 ? 28.061 -48.978 -16.582 1.00 40.33 63 ILE B C 1
ATOM 3790 O O . ILE B 1 76 ? 28.158 -47.774 -16.347 1.00 40.84 63 ILE B O 1
ATOM 3795 N N . GLY B 1 77 ? 27.134 -49.746 -16.029 1.00 41.32 64 GLY B N 1
ATOM 3796 C CA . GLY B 1 77 ? 26.097 -49.185 -15.143 1.00 42.02 64 GLY B CA 1
ATOM 3797 C C . GLY B 1 77 ? 25.239 -50.223 -14.451 1.00 42.16 64 GLY B C 1
ATOM 3798 O O . GLY B 1 77 ? 25.177 -51.356 -14.895 1.00 42.22 64 GLY B O 1
ATOM 3799 N N . GLU B 1 78 ? 24.608 -49.828 -13.348 1.00 43.26 65 GLU B N 1
ATOM 3800 C CA . GLU B 1 78 ? 23.658 -50.677 -12.638 1.00 45.86 65 GLU B CA 1
ATOM 3801 C C . GLU B 1 78 ? 22.270 -50.622 -13.292 1.00 43.05 65 GLU B C 1
ATOM 3802 O O . GLU B 1 78 ? 21.893 -49.608 -13.897 1.00 40.50 65 GLU B O 1
ATOM 3808 N N . PRO B 1 79 ? 21.515 -51.727 -13.195 1.00 42.20 66 PRO B N 1
ATOM 3809 C CA . PRO B 1 79 ? 20.124 -51.716 -13.607 1.00 41.72 66 PRO B CA 1
ATOM 3810 C C . PRO B 1 79 ? 19.324 -50.645 -12.856 1.00 40.86 66 PRO B C 1
ATOM 3811 O O . PRO B 1 79 ? 19.545 -50.438 -11.643 1.00 42.02 66 PRO B O 1
ATOM 3815 N N . GLY B 1 80 ? 18.428 -49.971 -13.574 1.00 38.66 67 GLY B N 1
ATOM 3816 C CA . GLY B 1 80 ? 17.554 -48.955 -12.975 1.00 36.39 67 GLY B CA 1
ATOM 3817 C C . GLY B 1 80 ? 18.234 -47.623 -12.624 1.00 34.40 67 GLY B C 1
ATOM 3818 O O . GLY B 1 80 ? 17.678 -46.828 -11.884 1.00 32.67 67 GLY B O 1
ATOM 3819 N N . VAL B 1 81 ? 19.433 -47.374 -13.151 1.00 34.38 68 VAL B N 1
ATOM 3820 C CA . VAL B 1 81 ? 20.166 -46.110 -12.891 1.00 33.25 68 VAL B CA 1
ATOM 3821 C C . VAL B 1 81 ? 20.677 -45.538 -14.211 1.00 33.02 68 VAL B C 1
ATOM 3822 O O . VAL B 1 81 ? 21.242 -46.253 -15.006 1.00 33.59 68 VAL B O 1
ATOM 3826 N N . ARG B 1 82 ? 20.461 -44.252 -14.452 1.00 32.12 69 ARG B N 1
ATOM 3827 C CA . ARG B 1 82 ? 20.938 -43.602 -15.653 1.00 32.84 69 ARG B CA 1
ATOM 3828 C C . ARG B 1 82 ? 21.813 -42.471 -15.132 1.00 31.56 69 ARG B C 1
ATOM 3829 O O . ARG B 1 82 ? 21.323 -41.514 -14.548 1.00 29.76 69 ARG B O 1
ATOM 3837 N N . MET B 1 83 ? 23.115 -42.626 -15.300 1.00 31.52 70 MET B N 1
ATOM 3838 C CA . MET B 1 83 ? 24.061 -41.595 -14.892 1.00 31.37 70 MET B CA 1
ATOM 3839 C C . MET B 1 83 ? 24.403 -40.690 -16.087 1.00 30.88 70 MET B C 1
ATOM 3840 O O . MET B 1 83 ? 24.756 -41.172 -17.169 1.00 31.68 70 MET B O 1
ATOM 3845 N N . LEU B 1 84 ? 24.315 -39.379 -15.878 1.00 29.79 71 LEU B N 1
ATOM 3846 C CA . LEU B 1 84 ? 24.500 -38.382 -16.941 1.00 29.73 71 LEU B CA 1
ATOM 3847 C C . LEU B 1 84 ? 25.887 -37.766 -16.874 1.00 30.55 71 LEU B C 1
ATOM 3848 O O . LEU B 1 84 ? 26.335 -37.340 -15.811 1.00 29.80 71 LEU B O 1
ATOM 3853 N N . ASP B 1 85 ? 26.540 -37.745 -18.029 1.00 32.14 72 ASP B N 1
ATOM 3854 C CA . ASP B 1 85 ? 27.813 -37.077 -18.234 1.00 33.93 72 ASP B CA 1
ATOM 3855 C C . ASP B 1 85 ? 27.530 -35.638 -18.662 1.00 33.31 72 ASP B C 1
ATOM 3856 O O . ASP B 1 85 ? 27.283 -35.351 -19.827 1.00 34.83 72 ASP B O 1
ATOM 3861 N N . ILE B 1 86 ? 27.533 -34.737 -17.698 1.00 32.54 73 ILE B N 1
ATOM 3862 C CA . ILE B 1 86 ? 27.359 -33.308 -17.973 1.00 32.16 73 ILE B CA 1
ATOM 3863 C C . ILE B 1 86 ? 28.748 -32.688 -18.108 1.00 32.34 73 ILE B C 1
ATOM 3864 O O . ILE B 1 86 ? 29.629 -32.981 -17.297 1.00 32.14 73 ILE B O 1
ATOM 3869 N N . ALA B 1 87 ? 28.933 -31.816 -19.098 1.00 32.96 74 ALA B N 1
ATOM 3870 C CA . ALA B 1 87 ? 30.257 -31.219 -19.348 1.00 33.72 74 ALA B CA 1
ATOM 3871 C C . ALA B 1 87 ? 30.769 -30.604 -18.024 1.00 33.31 74 ALA B C 1
ATOM 3872 O O . ALA B 1 87 ? 29.959 -29.983 -17.295 1.00 32.25 74 ALA B O 1
ATOM 3874 N N . PRO B 1 88 ? 32.062 -30.840 -17.659 1.00 33.67 75 PRO B N 1
ATOM 3875 C CA . PRO B 1 88 ? 32.527 -30.482 -16.309 1.00 33.15 75 PRO B CA 1
ATOM 3876 C C . PRO B 1 88 ? 32.458 -28.998 -15.935 1.00 32.45 75 PRO B C 1
ATOM 3877 O O . PRO B 1 88 ? 32.275 -28.670 -14.760 1.00 31.32 75 PRO B O 1
ATOM 3881 N N . ASP B 1 89 ? 32.603 -28.109 -16.909 1.00 32.54 76 ASP B N 1
ATOM 3882 C CA . ASP B 1 89 ? 32.518 -26.679 -16.610 1.00 32.58 76 ASP B CA 1
ATOM 3883 C C . ASP B 1 89 ? 31.075 -26.235 -16.436 1.00 30.52 76 ASP B C 1
ATOM 3884 O O . ASP B 1 89 ? 30.815 -25.325 -15.643 1.00 30.12 76 ASP B O 1
ATOM 3889 N N . VAL B 1 90 ? 30.151 -26.864 -17.160 1.00 29.16 77 VAL B N 1
ATOM 3890 C CA . VAL B 1 90 ? 28.713 -26.640 -16.928 1.00 28.10 77 VAL B CA 1
ATOM 3891 C C . VAL B 1 90 ? 28.338 -27.146 -15.512 1.00 26.80 77 VAL B C 1
ATOM 3892 O O . VAL B 1 90 ? 27.657 -26.443 -14.768 1.00 26.26 77 VAL B O 1
ATOM 3896 N N . TYR B 1 91 ? 28.795 -28.358 -15.172 1.00 26.35 78 TYR B N 1
ATOM 3897 C CA . TYR B 1 91 ? 28.540 -28.989 -13.862 1.00 25.64 78 TYR B CA 1
ATOM 3898 C C . TYR B 1 91 ? 29.067 -28.141 -12.715 1.00 25.74 78 TYR B C 1
ATOM 3899 O O . TYR B 1 91 ? 28.376 -27.947 -11.728 1.00 25.39 78 TYR B O 1
ATOM 3908 N N . ALA B 1 92 ? 30.313 -27.698 -12.814 1.00 26.24 79 ALA B N 1
ATOM 3909 C CA . ALA B 1 92 ? 30.898 -26.822 -11.790 1.00 26.65 79 ALA B CA 1
ATOM 3910 C C . ALA B 1 92 ? 30.077 -25.514 -11.586 1.00 26.45 79 ALA B C 1
ATOM 3911 O O . ALA B 1 92 ? 29.759 -25.144 -10.449 1.00 26.64 79 ALA B O 1
ATOM 3913 N N . ASP B 1 93 ? 29.701 -24.839 -12.672 1.00 26.30 80 ASP B N 1
ATOM 3914 C CA . ASP B 1 93 ? 28.942 -23.582 -12.580 1.00 26.35 80 ASP B CA 1
ATOM 3915 C C . ASP B 1 93 ? 27.518 -23.780 -12.099 1.00 25.90 80 ASP B C 1
ATOM 3916 O O . ASP B 1 93 ? 26.970 -22.902 -11.449 1.00 26.16 80 ASP B O 1
ATOM 3921 N N . ALA B 1 94 ? 26.907 -24.919 -12.440 1.00 25.44 81 ALA B N 1
ATOM 3922 C CA . ALA B 1 94 ? 25.539 -25.213 -12.009 1.00 25.21 81 ALA B CA 1
ATOM 3923 C C . ALA B 1 94 ? 25.488 -25.745 -10.572 1.00 25.42 81 ALA B C 1
ATOM 3924 O O . ALA B 1 94 ? 24.674 -25.286 -9.775 1.00 25.40 81 ALA B O 1
ATOM 3926 N N . TYR B 1 95 ? 26.347 -26.737 -10.288 1.00 25.77 82 TYR B N 1
ATOM 3927 C CA . TYR B 1 95 ? 26.276 -27.513 -9.058 1.00 26.41 82 TYR B CA 1
ATOM 3928 C C . TYR B 1 95 ? 26.967 -26.825 -7.884 1.00 28.29 82 TYR B C 1
ATOM 3929 O O . TYR B 1 95 ? 26.319 -26.566 -6.847 1.00 28.42 82 TYR B O 1
ATOM 3938 N N . ASN B 1 96 ? 28.257 -26.518 -8.039 1.00 30.52 83 ASN B N 1
ATOM 3939 C CA . ASN B 1 96 ? 29.014 -25.795 -6.980 1.00 33.35 83 ASN B CA 1
ATOM 3940 C C . ASN B 1 96 ? 28.581 -24.343 -6.910 1.00 33.42 83 ASN B C 1
ATOM 3941 O O . ASN B 1 96 ? 28.477 -23.778 -5.834 1.00 36.46 83 ASN B O 1
ATOM 3946 N N . GLY B 1 97 ? 28.402 -23.722 -8.066 1.00 31.15 84 GLY B N 1
ATOM 3947 C CA . GLY B 1 97 ? 28.185 -22.299 -8.143 1.00 30.65 84 GLY B CA 1
ATOM 3948 C C . GLY B 1 97 ? 26.765 -21.952 -7.747 1.00 29.51 84 GLY B C 1
ATOM 3949 O O . GLY B 1 97 ? 26.495 -21.559 -6.573 1.00 30.43 84 GLY B O 1
ATOM 3950 N N . ILE B 1 98 ? 25.846 -22.117 -8.694 1.00 27.50 85 ILE B N 1
ATOM 3951 C CA . ILE B 1 98 ? 24.468 -21.686 -8.487 1.00 26.00 85 ILE B CA 1
ATOM 3952 C C . ILE B 1 98 ? 23.788 -22.474 -7.362 1.00 25.11 85 ILE B C 1
ATOM 3953 O O . ILE B 1 98 ? 23.250 -21.862 -6.421 1.00 24.53 85 ILE B O 1
ATOM 3958 N N . ALA B 1 99 ? 23.797 -23.803 -7.446 1.00 24.61 86 ALA B N 1
ATOM 3959 C CA . ALA B 1 99 ? 23.017 -24.598 -6.474 1.00 24.17 86 ALA B CA 1
ATOM 3960 C C . ALA B 1 99 ? 23.614 -24.548 -5.058 1.00 24.02 86 ALA B C 1
ATOM 3961 O O . ALA B 1 99 ? 22.978 -24.041 -4.115 1.00 23.77 86 ALA B O 1
ATOM 3963 N N . ASN B 1 100 ? 24.843 -25.042 -4.915 1.00 24.33 87 ASN B N 1
ATOM 3964 C CA . ASN B 1 100 ? 25.450 -25.141 -3.593 1.00 24.38 87 ASN B CA 1
ATOM 3965 C C . ASN B 1 100 ? 25.948 -23.850 -2.993 1.00 24.39 87 ASN B C 1
ATOM 3966 O O . ASN B 1 100 ? 26.205 -23.813 -1.793 1.00 24.39 87 ASN B O 1
ATOM 3971 N N . SER B 1 101 ? 26.098 -22.795 -3.795 1.00 24.42 88 SER B N 1
ATOM 3972 C CA . SER B 1 101 ? 26.530 -21.497 -3.258 1.00 24.41 88 SER B CA 1
ATOM 3973 C C . SER B 1 101 ? 25.304 -20.546 -3.264 1.00 24.06 88 SER B C 1
ATOM 3974 O O . SER B 1 101 ? 24.720 -20.310 -2.183 1.00 23.83 88 SER B O 1
ATOM 3977 N N . VAL B 1 102 ? 24.808 -20.141 -4.433 1.00 24.03 89 VAL B N 1
ATOM 3978 C CA . VAL B 1 102 ? 23.714 -19.157 -4.493 1.00 23.77 89 VAL B CA 1
ATOM 3979 C C . VAL B 1 102 ? 22.386 -19.585 -3.819 1.00 23.46 89 VAL B C 1
ATOM 3980 O O . VAL B 1 102 ? 21.859 -18.852 -2.953 1.00 23.28 89 VAL B O 1
ATOM 3984 N N . LEU B 1 103 ? 21.857 -20.745 -4.197 1.00 23.44 90 LEU B N 1
ATOM 3985 C CA . LEU B 1 103 ? 20.558 -21.212 -3.668 1.00 23.19 90 LEU B CA 1
ATOM 3986 C C . LEU B 1 103 ? 20.654 -21.663 -2.182 1.00 23.12 90 LEU B C 1
ATOM 3987 O O . LEU B 1 103 ? 19.786 -21.326 -1.371 1.00 22.95 90 LEU B O 1
ATOM 3992 N N . TRP B 1 104 ? 21.755 -22.356 -1.842 1.00 23.31 91 TRP B N 1
ATOM 3993 C CA . TRP B 1 104 ? 22.001 -22.763 -0.479 1.00 23.34 91 TRP B CA 1
ATOM 3994 C C . TRP B 1 104 ? 22.050 -21.531 0.450 1.00 23.28 91 TRP B C 1
ATOM 3995 O O . TRP B 1 104 ? 21.418 -21.521 1.500 1.00 23.17 91 TRP B O 1
ATOM 4006 N N . PHE B 1 105 ? 22.832 -20.525 0.059 1.00 23.38 92 PHE B N 1
ATOM 4007 C CA . PHE B 1 105 ? 22.955 -19.306 0.883 1.00 23.33 92 PHE B CA 1
ATOM 4008 C C . PHE B 1 105 ? 21.613 -18.576 1.041 1.00 23.08 92 PHE B C 1
ATOM 4009 O O . PHE B 1 105 ? 21.293 -18.099 2.133 1.00 23.02 92 PHE B O 1
ATOM 4017 N N . LEU B 1 106 ? 20.866 -18.489 -0.066 1.00 22.98 93 LEU B N 1
ATOM 4018 C CA . LEU B 1 106 ? 19.566 -17.806 -0.119 1.00 22.79 93 LEU B CA 1
ATOM 4019 C C . LEU B 1 106 ? 18.558 -18.436 0.839 1.00 22.69 93 LEU B C 1
ATOM 4020 O O . LEU B 1 106 ? 18.000 -17.757 1.685 1.00 22.63 93 LEU B O 1
ATOM 4025 N N . HIS B 1 107 ? 18.387 -19.747 0.721 1.00 22.70 94 HIS B N 1
ATOM 4026 C CA . HIS B 1 107 ? 17.439 -20.463 1.533 1.00 22.63 94 HIS B CA 1
ATOM 4027 C C . HIS B 1 107 ? 17.844 -20.568 3.000 1.00 22.72 94 HIS B C 1
ATOM 4028 O O . HIS B 1 107 ? 16.959 -20.671 3.846 1.00 22.69 94 HIS B O 1
ATOM 4035 N N . HIS B 1 108 ? 19.146 -20.522 3.319 1.00 22.87 95 HIS B N 1
ATOM 4036 C CA . HIS B 1 108 ? 19.582 -20.543 4.725 1.00 23.01 95 HIS B CA 1
ATOM 4037 C C . HIS B 1 108 ? 19.811 -19.141 5.326 1.00 23.03 95 HIS B C 1
ATOM 4038 O O . HIS B 1 108 ? 20.263 -19.041 6.444 1.00 23.18 95 HIS B O 1
ATOM 4045 N N . HIS B 1 109 ? 19.566 -18.082 4.558 1.00 22.90 96 HIS B N 1
ATOM 4046 C CA . HIS B 1 109 ? 19.762 -16.687 5.006 1.00 22.90 96 HIS B CA 1
ATOM 4047 C C . HIS B 1 109 ? 21.203 -16.367 5.442 1.00 23.09 96 HIS B C 1
ATOM 4048 O O . HIS B 1 109 ? 21.419 -15.598 6.377 1.00 23.16 96 HIS B O 1
ATOM 4055 N N . LEU B 1 110 ? 22.169 -16.899 4.698 1.00 23.20 97 LEU B N 1
ATOM 4056 C CA . LEU B 1 110 ? 23.573 -16.859 5.090 1.00 23.45 97 LEU B CA 1
ATOM 4057 C C . LEU B 1 110 ? 24.374 -15.678 4.581 1.00 23.49 97 LEU B C 1
ATOM 4058 O O . LEU B 1 110 ? 25.511 -15.512 5.002 1.00 23.72 97 LEU B O 1
ATOM 4063 N N . TYR B 1 111 ? 23.819 -14.869 3.687 1.00 23.31 98 TYR B N 1
ATOM 4064 C CA . TYR B 1 111 ? 24.655 -13.881 2.961 1.00 23.39 98 TYR B CA 1
ATOM 4065 C C . TYR B 1 111 ? 25.092 -12.761 3.919 1.00 23.43 98 TYR B C 1
ATOM 4066 O O . TYR B 1 111 ? 24.289 -12.294 4.709 1.00 23.31 98 TYR B O 1
ATOM 4075 N N . ASP B 1 112 ? 26.356 -12.359 3.806 1.00 23.65 99 ASP B N 1
ATOM 4076 C CA . ASP B 1 112 ? 26.894 -11.170 4.479 1.00 23.71 99 ASP B CA 1
ATOM 4077 C C . ASP B 1 112 ? 26.590 -9.946 3.576 1.00 23.56 99 ASP B C 1
ATOM 4078 O O . ASP B 1 112 ? 27.342 -9.597 2.682 1.00 23.69 99 ASP B O 1
ATOM 4083 N N . ILE B 1 113 ? 25.467 -9.313 3.868 1.00 23.34 100 ILE B N 1
ATOM 4084 C CA . ILE B 1 113 ? 24.789 -8.352 3.007 1.00 23.19 100 ILE B CA 1
ATOM 4085 C C . ILE B 1 113 ? 25.632 -7.204 2.455 1.00 23.28 100 ILE B C 1
ATOM 4086 O O . ILE B 1 113 ? 25.444 -6.842 1.287 1.00 23.27 100 ILE B O 1
ATOM 4091 N N . PRO B 1 114 ? 26.550 -6.619 3.268 1.00 23.40 101 PRO B N 1
ATOM 4092 C CA . PRO B 1 114 ? 27.436 -5.579 2.731 1.00 23.52 101 PRO B CA 1
ATOM 4093 C C . PRO B 1 114 ? 28.264 -6.008 1.522 1.00 23.73 101 PRO B C 1
ATOM 4094 O O . PRO B 1 114 ? 28.696 -5.136 0.767 1.00 23.82 101 PRO B O 1
ATOM 4098 N N . ARG B 1 115 ? 28.470 -7.317 1.350 1.00 23.84 102 ARG B N 1
ATOM 4099 C CA . ARG B 1 115 ? 29.357 -7.883 0.334 1.00 24.11 102 ARG B CA 1
ATOM 4100 C C . ARG B 1 115 ? 28.690 -8.829 -0.661 1.00 24.09 102 ARG B C 1
ATOM 4101 O O . ARG B 1 115 ? 29.027 -8.778 -1.844 1.00 24.32 102 ARG B O 1
ATOM 4109 N N . GLU B 1 116 ? 27.785 -9.700 -0.198 1.00 24.19 103 GLU B N 1
ATOM 4110 C CA . GLU B 1 116 ? 27.070 -10.653 -1.056 1.00 24.43 103 GLU B CA 1
ATOM 4111 C C . GLU B 1 116 ? 25.579 -10.673 -0.713 1.00 23.77 103 GLU B C 1
ATOM 4112 O O . GLU B 1 116 ? 25.243 -10.351 0.426 1.00 23.40 103 GLU B O 1
ATOM 4118 N N . PRO B 1 117 ? 24.692 -11.021 -1.665 1.00 23.44 104 PRO B N 1
ATOM 4119 C CA . PRO B 1 117 ? 25.009 -11.516 -3.004 1.00 23.63 104 PRO B CA 1
ATOM 4120 C C . PRO B 1 117 ? 25.414 -10.443 -4.042 1.00 23.80 104 PRO B C 1
ATOM 4121 O O . PRO B 1 117 ? 25.117 -9.277 -3.867 1.00 23.70 104 PRO B O 1
ATOM 4125 N N . VAL B 1 118 ? 26.125 -10.867 -5.094 1.00 24.08 105 VAL B N 1
ATOM 4126 C CA . VAL B 1 118 ? 26.528 -10.006 -6.206 1.00 24.32 105 VAL B CA 1
ATOM 4127 C C . VAL B 1 118 ? 25.920 -10.631 -7.460 1.00 24.44 105 VAL B C 1
ATOM 4128 O O . VAL B 1 118 ? 26.312 -11.726 -7.860 1.00 24.61 105 VAL B O 1
ATOM 4132 N N . PHE B 1 119 ? 24.944 -9.983 -8.075 1.00 24.37 106 PHE B N 1
ATOM 4133 C CA . PHE B 1 119 ? 24.363 -10.490 -9.318 1.00 24.54 106 PHE B CA 1
ATOM 4134 C C . PHE B 1 119 ? 24.936 -9.667 -10.459 1.00 24.91 106 PHE B C 1
ATOM 4135 O O . PHE B 1 119 ? 24.438 -8.567 -10.759 1.00 24.91 106 PHE B O 1
ATOM 4143 N N . ASP B 1 120 ? 26.002 -10.202 -11.049 1.00 25.26 107 ASP B N 1
ATOM 4144 C CA . ASP B 1 120 ? 26.781 -9.548 -12.127 1.00 25.71 107 ASP B CA 1
ATOM 4145 C C . ASP B 1 120 ? 26.784 -10.382 -13.407 1.00 26.08 107 ASP B C 1
ATOM 4146 O O . ASP B 1 120 ? 26.047 -11.373 -13.518 1.00 25.96 107 ASP B O 1
ATOM 4151 N N . ALA B 1 121 ? 27.594 -9.989 -14.380 1.00 26.57 108 ALA B N 1
ATOM 4152 C CA . ALA B 1 121 ? 27.698 -10.710 -15.642 1.00 27.01 108 ALA B CA 1
ATOM 4153 C C . ALA B 1 121 ? 28.113 -12.188 -15.444 1.00 27.05 108 ALA B C 1
ATOM 4154 O O . ALA B 1 121 ? 27.545 -13.075 -16.079 1.00 27.13 108 ALA B O 1
ATOM 4156 N N . ALA B 1 122 ? 29.106 -12.431 -14.591 1.00 27.03 109 ALA B N 1
ATOM 4157 C CA . ALA B 1 122 ? 29.567 -13.787 -14.269 1.00 27.08 109 ALA B CA 1
ATOM 4158 C C . ALA B 1 122 ? 28.416 -14.653 -13.682 1.00 26.60 109 ALA B C 1
ATOM 4159 O O . ALA B 1 122 ? 28.244 -15.827 -14.072 1.00 26.69 109 ALA B O 1
ATOM 4161 N N . PHE B 1 123 ? 27.640 -14.060 -12.768 1.00 24.11 110 PHE B N 1
ATOM 4162 C CA . PHE B 1 123 ? 26.452 -14.707 -12.242 1.00 23.76 110 PHE B CA 1
ATOM 4163 C C . PHE B 1 123 ? 25.507 -15.148 -13.372 1.00 24.30 110 PHE B C 1
ATOM 4164 O O . PHE B 1 123 ? 25.016 -16.282 -13.352 1.00 23.84 110 PHE B O 1
ATOM 4172 N N . ARG B 1 124 ? 25.242 -14.262 -14.333 1.00 25.68 111 ARG B N 1
ATOM 4173 C CA . ARG B 1 124 ? 24.307 -14.592 -15.437 1.00 26.92 111 ARG B CA 1
ATOM 4174 C C . ARG B 1 124 ? 24.798 -15.774 -16.272 1.00 26.86 111 ARG B C 1
ATOM 4175 O O . ARG B 1 124 ? 23.995 -16.596 -16.686 1.00 26.77 111 ARG B O 1
ATOM 4183 N N . HIS B 1 125 ? 26.114 -15.845 -16.493 1.00 27.08 112 HIS B N 1
ATOM 4184 C CA . HIS B 1 125 ? 26.748 -16.957 -17.218 1.00 27.66 112 HIS B CA 1
ATOM 4185 C C . HIS B 1 125 ? 26.585 -18.289 -16.429 1.00 25.86 112 HIS B C 1
ATOM 4186 O O . HIS B 1 125 ? 26.231 -19.333 -17.019 1.00 25.81 112 HIS B O 1
ATOM 4193 N N . ARG B 1 126 ? 26.801 -18.254 -15.108 1.00 24.45 113 ARG B N 1
ATOM 4194 C CA A ARG B 1 126 ? 26.623 -19.456 -14.296 0.50 23.69 113 ARG B CA 1
ATOM 4195 C CA B ARG B 1 126 ? 26.609 -19.448 -14.276 0.50 23.76 113 ARG B CA 1
ATOM 4196 C C . ARG B 1 126 ? 25.139 -19.868 -14.262 1.00 23.25 113 ARG B C 1
ATOM 4197 O O . ARG B 1 126 ? 24.832 -21.056 -14.268 1.00 22.94 113 ARG B O 1
ATOM 4212 N N . TRP B 1 127 ? 24.228 -18.893 -14.266 1.00 23.19 114 TRP B N 1
ATOM 4213 C CA . TRP B 1 127 ? 22.764 -19.174 -14.302 1.00 23.22 114 TRP B CA 1
ATOM 4214 C C . TRP B 1 127 ? 22.384 -19.913 -15.605 1.00 23.87 114 TRP B C 1
ATOM 4215 O O . TRP B 1 127 ? 21.599 -20.876 -15.588 1.00 23.56 114 TRP B O 1
ATOM 4226 N N . GLU B 1 128 ? 22.995 -19.497 -16.715 1.00 25.05 115 GLU B N 1
ATOM 4227 C CA . GLU B 1 128 ? 22.847 -20.199 -18.004 1.00 26.18 115 GLU B CA 1
ATOM 4228 C C . GLU B 1 128 ? 23.277 -21.660 -17.894 1.00 25.52 115 GLU B C 1
ATOM 4229 O O . GLU B 1 128 ? 22.607 -22.569 -18.443 1.00 25.61 115 GLU B O 1
ATOM 4235 N N . ALA B 1 129 ? 24.359 -21.901 -17.156 1.00 24.74 116 ALA B N 1
ATOM 4236 C CA . ALA B 1 129 ? 24.835 -23.273 -16.959 1.00 24.29 116 ALA B CA 1
ATOM 4237 C C . ALA B 1 129 ? 23.832 -24.088 -16.088 1.00 23.39 116 ALA B C 1
ATOM 4238 O O . ALA B 1 129 ? 23.553 -25.273 -16.386 1.00 23.31 116 ALA B O 1
ATOM 4240 N N . TYR B 1 130 ? 23.293 -23.453 -15.042 1.00 22.71 117 TYR B N 1
ATOM 4241 C CA . TYR B 1 130 ? 22.227 -24.054 -14.194 1.00 22.25 117 TYR B CA 1
ATOM 4242 C C . TYR B 1 130 ? 20.998 -24.498 -14.998 1.00 22.49 117 TYR B C 1
ATOM 4243 O O . TYR B 1 130 ? 20.469 -25.614 -14.797 1.00 22.15 117 TYR B O 1
ATOM 4252 N N . ARG B 1 131 ? 20.567 -23.649 -15.927 1.00 23.31 118 ARG B N 1
ATOM 4253 C CA . ARG B 1 131 ? 19.540 -24.045 -16.893 1.00 24.04 118 ARG B CA 1
ATOM 4254 C C . ARG B 1 131 ? 19.902 -25.308 -17.678 1.00 23.80 118 ARG B C 1
ATOM 4255 O O . ARG B 1 131 ? 19.055 -26.191 -17.869 1.00 23.65 118 ARG B O 1
ATOM 4263 N N . ALA B 1 132 ? 21.137 -25.356 -18.179 1.00 23.79 119 ALA B N 1
ATOM 4264 C CA . ALA B 1 132 ? 21.545 -26.410 -19.097 1.00 24.23 119 ALA B CA 1
ATOM 4265 C C . ALA B 1 132 ? 21.660 -27.725 -18.318 1.00 23.58 119 ALA B C 1
ATOM 4266 O O . ALA B 1 132 ? 21.348 -28.805 -18.819 1.00 23.90 119 ALA B O 1
ATOM 4268 N N . TYR B 1 133 ? 22.175 -27.600 -17.104 1.00 22.96 120 TYR B N 1
ATOM 4269 C CA . TYR B 1 133 ? 22.314 -28.699 -16.157 1.00 22.64 120 TYR B CA 1
ATOM 4270 C C . TYR B 1 133 ? 20.936 -29.325 -15.842 1.00 22.26 120 TYR B C 1
ATOM 4271 O O . TYR B 1 133 ? 20.766 -30.562 -15.949 1.00 22.41 120 TYR B O 1
ATOM 4280 N N . ASN B 1 134 ? 19.970 -28.467 -15.487 1.00 21.99 121 ASN B N 1
ATOM 4281 C CA . ASN B 1 134 ? 18.604 -28.928 -15.244 1.00 22.09 121 ASN B CA 1
ATOM 4282 C C . ASN B 1 134 ? 18.022 -29.543 -16.516 1.00 22.85 121 ASN B C 1
ATOM 4283 O O . ASN B 1 134 ? 17.381 -30.564 -16.431 1.00 22.66 121 ASN B O 1
ATOM 4288 N N . ARG B 1 135 ? 18.284 -28.930 -17.679 1.00 24.05 122 ARG B N 1
ATOM 4289 C CA . ARG B 1 135 ? 17.753 -29.419 -18.965 1.00 25.71 122 ARG B CA 1
ATOM 4290 C C . ARG B 1 135 ? 18.194 -30.834 -19.325 1.00 25.48 122 ARG B C 1
ATOM 4291 O O . ARG B 1 135 ? 17.402 -31.613 -19.870 1.00 25.65 122 ARG B O 1
ATOM 4299 N N . ALA B 1 136 ? 19.466 -31.143 -19.060 1.00 24.97 123 ALA B N 1
ATOM 4300 C CA . ALA B 1 136 ? 19.997 -32.500 -19.264 1.00 25.04 123 ALA B CA 1
ATOM 4301 C C . ALA B 1 136 ? 19.184 -33.555 -18.467 1.00 24.20 123 ALA B C 1
ATOM 4302 O O . ALA B 1 136 ? 18.851 -34.591 -18.984 1.00 24.41 123 ALA B O 1
ATOM 4304 N N . PHE B 1 137 ? 18.879 -33.264 -17.200 1.00 23.23 124 PHE B N 1
ATOM 4305 C CA . PHE B 1 137 ? 17.997 -34.117 -16.382 1.00 22.81 124 PHE B CA 1
ATOM 4306 C C . PHE B 1 137 ? 16.589 -34.212 -16.967 1.00 23.07 124 PHE B C 1
ATOM 4307 O O . PHE B 1 137 ? 16.025 -35.306 -17.057 1.00 23.30 124 PHE B O 1
ATOM 4315 N N . ALA B 1 138 ? 16.027 -33.066 -17.355 1.00 23.39 125 ALA B N 1
ATOM 4316 C CA . ALA B 1 138 ? 14.683 -32.994 -17.918 1.00 24.06 125 ALA B CA 1
ATOM 4317 C C . ALA B 1 138 ? 14.582 -33.852 -19.206 1.00 25.41 125 ALA B C 1
ATOM 4318 O O . ALA B 1 138 ? 13.564 -34.557 -19.433 1.00 25.55 125 ALA B O 1
ATOM 4320 N N . GLU B 1 139 ? 15.637 -33.790 -20.026 1.00 26.44 126 GLU B N 1
ATOM 4321 C CA . GLU B 1 139 ? 15.688 -34.549 -21.273 1.00 28.24 126 GLU B CA 1
ATOM 4322 C C . GLU B 1 139 ? 15.830 -36.051 -21.044 1.00 27.87 126 GLU B C 1
ATOM 4323 O O . GLU B 1 139 ? 15.175 -36.836 -21.715 1.00 28.30 126 GLU B O 1
ATOM 4329 N N . ALA B 1 140 ? 16.646 -36.441 -20.073 1.00 27.03 127 ALA B N 1
ATOM 4330 C CA . ALA B 1 140 ? 16.808 -37.852 -19.734 1.00 27.13 127 ALA B CA 1
ATOM 4331 C C . ALA B 1 140 ? 15.494 -38.463 -19.210 1.00 26.74 127 ALA B C 1
ATOM 4332 O O . ALA B 1 140 ? 15.095 -39.571 -19.592 1.00 27.04 127 ALA B O 1
ATOM 4334 N N . LEU B 1 141 ? 14.809 -37.727 -18.351 1.00 25.85 128 LEU B N 1
ATOM 4335 C CA . LEU B 1 141 ? 13.528 -38.167 -17.844 1.00 25.85 128 LEU B CA 1
ATOM 4336 C C . LEU B 1 141 ? 12.453 -38.244 -18.949 1.00 26.94 128 LEU B C 1
ATOM 4337 O O . LEU B 1 141 ? 11.656 -39.202 -18.979 1.00 27.50 128 LEU B O 1
ATOM 4342 N N . ALA B 1 142 ? 12.431 -37.257 -19.845 1.00 27.51 129 ALA B N 1
ATOM 4343 C CA . ALA B 1 142 ? 11.481 -37.258 -20.945 1.00 28.87 129 ALA B 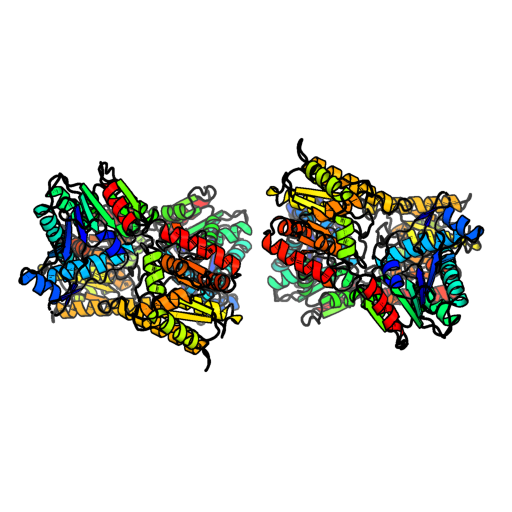CA 1
ATOM 4344 C C . ALA B 1 142 ? 11.693 -38.447 -21.873 1.00 30.18 129 ALA B C 1
ATOM 4345 O O . ALA B 1 142 ? 10.728 -38.975 -22.412 1.00 31.13 129 ALA B O 1
ATOM 4347 N N . ALA B 1 143 ? 12.950 -38.831 -22.097 1.00 30.96 130 ALA B N 1
ATOM 4348 C CA . ALA B 1 143 ? 13.270 -39.984 -22.946 1.00 32.54 130 ALA B CA 1
ATOM 4349 C C . ALA B 1 143 ? 12.851 -41.307 -22.296 1.00 32.90 130 ALA B C 1
ATOM 4350 O O . ALA B 1 143 ? 12.344 -42.211 -22.982 1.00 33.56 130 ALA B O 1
ATOM 4352 N N . ALA B 1 144 ? 13.029 -41.397 -20.967 1.00 32.17 131 ALA B N 1
ATOM 4353 C CA . ALA B 1 144 ? 12.901 -42.654 -20.241 1.00 32.11 131 ALA B CA 1
ATOM 4354 C C . ALA B 1 144 ? 11.478 -42.956 -19.738 1.00 32.28 131 ALA B C 1
ATOM 4355 O O . ALA B 1 144 ? 11.132 -44.112 -19.517 1.00 32.85 131 ALA B O 1
ATOM 4357 N N . ALA B 1 145 ? 10.646 -41.939 -19.563 1.00 32.24 132 ALA B N 1
ATOM 4358 C CA . ALA B 1 145 ? 9.424 -42.129 -18.809 1.00 32.37 132 ALA B CA 1
ATOM 4359 C C . ALA B 1 145 ? 8.242 -42.670 -19.663 1.00 34.02 132 ALA B C 1
ATOM 4360 O O . ALA B 1 145 ? 7.986 -42.193 -20.766 1.00 33.50 132 ALA B O 1
ATOM 4362 N N . ASP B 1 146 ? 7.539 -43.675 -19.144 1.00 35.92 133 ASP B N 1
ATOM 4363 C CA . ASP B 1 146 ? 6.293 -44.134 -19.779 1.00 39.19 133 ASP B CA 1
ATOM 4364 C C . ASP B 1 146 ? 5.251 -43.028 -19.707 1.00 38.15 133 ASP B C 1
ATOM 4365 O O . ASP B 1 146 ? 5.392 -42.077 -18.928 1.00 36.40 133 ASP B O 1
ATOM 4370 N N . GLU B 1 147 ? 4.194 -43.198 -20.501 1.00 38.85 134 GLU B N 1
ATOM 4371 C CA . GLU B 1 147 ? 2.980 -42.371 -20.429 1.00 38.79 134 GLU B CA 1
ATOM 4372 C C . GLU B 1 147 ? 2.425 -42.320 -18.991 1.00 36.30 134 GLU B C 1
ATOM 4373 O O . GLU B 1 147 ? 2.285 -43.346 -18.329 1.00 34.87 134 GLU B O 1
ATOM 4379 N N . GLY B 1 148 ? 2.177 -41.106 -18.499 1.00 34.61 135 GLY B N 1
ATOM 4380 C CA . GLY B 1 148 ? 1.656 -40.891 -17.151 1.00 33.55 135 GLY B CA 1
ATOM 4381 C C . GLY B 1 148 ? 2.465 -41.461 -16.001 1.00 31.71 135 GLY B C 1
ATOM 4382 O O . GLY B 1 148 ? 1.908 -41.734 -14.933 1.00 31.58 135 GLY B O 1
ATOM 4383 N N . ALA B 1 149 ? 3.782 -41.618 -16.189 1.00 30.59 136 ALA B N 1
ATOM 4384 C CA . ALA B 1 149 ? 4.627 -42.150 -15.125 1.00 29.86 136 ALA B CA 1
ATOM 4385 C C . ALA B 1 149 ? 4.779 -41.099 -14.051 1.00 28.94 136 ALA B C 1
ATOM 4386 O O . ALA B 1 149 ? 4.534 -39.918 -14.295 1.00 28.94 136 ALA B O 1
ATOM 4388 N N . ALA B 1 150 ? 5.126 -41.537 -12.846 1.00 28.41 137 ALA B N 1
ATOM 4389 C CA . ALA B 1 150 ? 5.355 -40.628 -11.726 1.00 27.45 137 ALA B CA 1
ATOM 4390 C C . ALA B 1 150 ? 6.833 -40.303 -11.687 1.00 26.63 137 ALA B C 1
ATOM 4391 O O . ALA B 1 150 ? 7.667 -41.209 -11.803 1.00 26.77 137 ALA B O 1
ATOM 4393 N N . VAL B 1 151 ? 7.155 -39.019 -11.545 1.00 25.65 138 VAL B N 1
ATOM 4394 C CA . VAL B 1 151 ? 8.544 -38.536 -11.519 1.00 24.92 138 VAL B CA 1
ATOM 4395 C C . VAL B 1 151 ? 8.739 -37.745 -10.229 1.00 24.50 138 VAL B C 1
ATOM 4396 O O . VAL B 1 151 ? 8.069 -36.714 -10.031 1.00 24.17 138 VAL B O 1
ATOM 4400 N N . LEU B 1 152 ? 9.656 -38.204 -9.374 1.00 24.48 139 LEU B N 1
ATOM 4401 C CA . LEU B 1 152 ? 9.989 -37.515 -8.136 1.00 24.40 139 LEU B CA 1
ATOM 4402 C C . LEU B 1 152 ? 11.379 -36.859 -8.192 1.00 23.86 139 LEU B C 1
ATOM 4403 O O . LEU B 1 152 ? 12.406 -37.524 -8.117 1.00 23.99 139 LEU B O 1
ATOM 4408 N N . VAL B 1 153 ? 11.386 -35.548 -8.380 1.00 23.28 140 VAL B N 1
ATOM 4409 C CA . VAL B 1 153 ? 12.612 -34.770 -8.538 1.00 23.00 140 VAL B CA 1
ATOM 4410 C C . VAL B 1 153 ? 13.059 -34.307 -7.148 1.00 23.15 140 VAL B C 1
ATOM 4411 O O . VAL B 1 153 ? 12.212 -33.799 -6.343 1.00 22.78 140 VAL B O 1
ATOM 4415 N N . GLN B 1 154 ? 14.357 -34.455 -6.847 1.00 23.47 141 GLN B N 1
ATOM 4416 C CA . GLN B 1 154 ? 14.851 -34.187 -5.501 1.00 24.08 141 GLN B CA 1
ATOM 4417 C C . GLN B 1 154 ? 15.760 -32.957 -5.435 1.00 23.67 141 GLN B C 1
ATOM 4418 O O . GLN B 1 154 ? 16.842 -32.963 -6.018 1.00 24.12 141 GLN B O 1
ATOM 4424 N N . ASP B 1 155 ? 15.319 -31.948 -4.673 1.00 23.01 142 ASP B N 1
ATOM 4425 C CA . ASP B 1 155 ? 16.138 -30.871 -4.101 1.00 22.49 142 ASP B CA 1
ATOM 4426 C C . ASP B 1 155 ? 16.418 -29.639 -4.989 1.00 21.74 142 ASP B C 1
ATOM 4427 O O . ASP B 1 155 ? 16.038 -29.576 -6.177 1.00 21.50 142 ASP B O 1
ATOM 4432 N N . TYR B 1 156 ? 17.005 -28.626 -4.364 1.00 21.25 143 TYR B N 1
ATOM 4433 C CA . TYR B 1 156 ? 17.220 -27.327 -4.994 1.00 20.95 143 TYR B CA 1
ATOM 4434 C C . TYR B 1 156 ? 18.143 -27.370 -6.241 1.00 21.02 143 TYR B C 1
ATOM 4435 O O . TYR B 1 156 ? 18.093 -26.435 -7.032 1.00 20.95 143 TYR B O 1
ATOM 4444 N N . HIS B 1 157 ? 18.976 -28.413 -6.388 1.00 21.33 144 HIS B N 1
ATOM 4445 C CA . HIS B 1 157 ? 19.854 -28.542 -7.577 1.00 21.60 144 HIS B CA 1
ATOM 4446 C C . HIS B 1 157 ? 19.017 -28.624 -8.856 1.00 21.54 144 HIS B C 1
ATOM 4447 O O . HIS B 1 157 ? 19.455 -28.175 -9.893 1.00 21.76 144 HIS B O 1
ATOM 4454 N N . LEU B 1 158 ? 17.824 -29.207 -8.743 1.00 21.38 145 LEU B N 1
ATOM 4455 C CA . LEU B 1 158 ? 16.986 -29.536 -9.881 1.00 21.46 145 LEU B CA 1
ATOM 4456 C C . LEU B 1 158 ? 15.645 -28.779 -9.876 1.00 21.23 145 LEU B C 1
ATOM 4457 O O . LEU B 1 158 ? 14.622 -29.278 -10.385 1.00 21.33 145 LEU B O 1
ATOM 4462 N N . ALA B 1 159 ? 15.670 -27.541 -9.382 1.00 21.07 146 ALA B N 1
ATOM 4463 C CA . ALA B 1 159 ? 14.449 -26.769 -9.174 1.00 21.02 146 ALA B CA 1
ATOM 4464 C C . ALA B 1 159 ? 13.815 -26.335 -10.482 1.00 21.30 146 ALA B C 1
ATOM 4465 O O . ALA B 1 159 ? 12.625 -25.987 -10.492 1.00 21.45 146 ALA B O 1
ATOM 4467 N N . LEU B 1 160 ? 14.576 -26.366 -11.592 1.00 21.54 147 LEU B N 1
ATOM 4468 C CA . LEU B 1 160 ? 13.990 -26.027 -12.897 1.00 22.00 147 LEU B CA 1
ATOM 4469 C C . LEU B 1 160 ? 13.417 -27.188 -13.672 1.00 22.22 147 LEU B C 1
ATOM 4470 O O . LEU B 1 160 ? 12.663 -26.968 -14.645 1.00 22.68 147 LEU B O 1
ATOM 4475 N N . VAL B 1 161 ? 13.724 -28.410 -13.237 1.00 22.01 148 VAL B N 1
ATOM 4476 C CA . VAL B 1 161 ? 13.302 -29.616 -13.964 1.00 22.28 148 VAL B CA 1
ATOM 4477 C C . VAL B 1 161 ? 11.762 -29.696 -14.082 1.00 22.42 148 VAL B C 1
ATOM 4478 O O . VAL B 1 161 ? 11.237 -29.966 -15.177 1.00 22.94 148 VAL B O 1
ATOM 4482 N N . PRO B 1 162 ? 11.019 -29.428 -12.987 1.00 22.18 149 PRO B N 1
ATOM 4483 C CA . PRO B 1 162 ? 9.579 -29.672 -13.172 1.00 22.51 149 PRO B CA 1
ATOM 4484 C C . PRO B 1 162 ? 8.953 -28.877 -14.314 1.00 23.04 149 PRO B C 1
ATOM 4485 O O . PRO B 1 162 ? 8.175 -29.444 -15.093 1.00 23.50 149 PRO B O 1
ATOM 4489 N N . GLY B 1 163 ? 9.320 -27.602 -14.413 1.00 23.10 150 GLY B N 1
ATOM 4490 C CA . GLY B 1 163 ? 8.902 -26.689 -15.473 1.00 23.79 150 GLY B CA 1
ATOM 4491 C C . GLY B 1 163 ? 9.281 -27.125 -16.872 1.00 24.46 150 GLY B C 1
ATOM 4492 O O . GLY B 1 163 ? 8.428 -27.178 -17.788 1.00 25.14 150 GLY B O 1
ATOM 4493 N N . GLN B 1 164 ? 10.549 -27.496 -17.006 1.00 24.44 151 GLN B N 1
ATOM 4494 C CA . GLN B 1 164 ? 11.110 -27.885 -18.277 1.00 25.27 151 GLN B CA 1
ATOM 4495 C C . GLN B 1 164 ? 10.497 -29.217 -18.687 1.00 25.72 151 GLN B C 1
ATOM 4496 O O . GLN B 1 164 ? 10.150 -29.378 -19.834 1.00 26.60 151 GLN B O 1
ATOM 4502 N N . LEU B 1 165 ? 10.377 -30.158 -17.753 1.00 25.63 152 LEU B N 1
ATOM 4503 C CA . LEU B 1 165 ? 9.762 -31.475 -18.074 1.00 26.32 152 LEU B CA 1
ATOM 4504 C C . LEU B 1 165 ? 8.262 -31.430 -18.427 1.00 27.42 152 LEU B C 1
ATOM 4505 O O . LEU B 1 165 ? 7.794 -32.208 -19.273 1.00 28.27 152 LEU B O 1
ATOM 4510 N N . ARG B 1 166 ? 7.520 -30.575 -17.729 1.00 28.13 153 ARG B N 1
ATOM 4511 C CA . ARG B 1 166 ? 6.090 -30.282 -17.995 1.00 29.72 153 ARG B CA 1
ATOM 4512 C C . ARG B 1 166 ? 5.906 -29.860 -19.460 1.00 31.26 153 ARG B C 1
ATOM 4513 O O . ARG B 1 166 ? 5.033 -30.364 -20.126 1.00 31.45 153 ARG B O 1
ATOM 4521 N N . GLU B 1 167 ? 6.768 -28.975 -19.953 1.00 32.74 154 GLU B N 1
ATOM 4522 C CA . GLU B 1 167 ? 6.737 -28.548 -21.360 1.00 35.68 154 GLU B CA 1
ATOM 4523 C C . GLU B 1 167 ? 7.062 -29.699 -22.344 1.00 35.05 154 GLU B C 1
ATOM 4524 O O . GLU B 1 167 ? 6.404 -29.842 -23.354 1.00 35.09 154 GLU B O 1
ATOM 4530 N N . LEU B 1 168 ? 8.094 -30.493 -22.054 1.00 34.36 155 LEU B N 1
ATOM 4531 C CA . LEU B 1 168 ? 8.458 -31.631 -22.913 1.00 34.19 155 LEU B CA 1
ATOM 4532 C C . LEU B 1 168 ? 7.412 -32.731 -22.878 1.00 34.49 155 LEU B C 1
ATOM 4533 O O . LEU B 1 168 ? 7.150 -33.361 -23.897 1.00 34.77 155 LEU B O 1
ATOM 4538 N N . ARG B 1 169 ? 6.833 -32.957 -21.697 1.00 34.14 156 ARG B N 1
ATOM 4539 C CA . ARG B 1 169 ? 5.957 -34.113 -21.427 1.00 33.77 156 ARG B CA 1
ATOM 4540 C C . ARG B 1 169 ? 4.787 -33.734 -20.530 1.00 33.61 156 ARG B C 1
ATOM 4541 O O . ARG B 1 169 ? 4.835 -34.023 -19.319 1.00 33.98 156 ARG B O 1
ATOM 4549 N N . PRO B 1 170 ? 3.724 -33.104 -21.095 1.00 33.98 157 PRO B N 1
ATOM 4550 C CA . PRO B 1 170 ? 2.585 -32.723 -20.224 1.00 33.74 157 PRO B CA 1
ATOM 4551 C C . PRO B 1 170 ? 1.785 -33.878 -19.583 1.00 33.53 157 PRO B C 1
ATOM 4552 O O . PRO B 1 170 ? 1.095 -33.643 -18.593 1.00 33.66 157 PRO B O 1
ATOM 4556 N N . ASP B 1 171 ? 1.889 -35.087 -20.127 1.00 32.82 158 ASP B N 1
ATOM 4557 C CA . ASP B 1 171 ? 1.288 -36.293 -19.535 1.00 32.55 158 ASP B CA 1
ATOM 4558 C C . ASP B 1 171 ? 1.849 -36.767 -18.205 1.00 31.50 158 ASP B C 1
ATOM 4559 O O . ASP B 1 171 ? 1.217 -37.577 -17.546 1.00 31.27 158 ASP B O 1
ATOM 4564 N N . LEU B 1 172 ? 3.056 -36.335 -17.829 1.00 30.70 159 LEU B N 1
ATOM 4565 C CA . LEU B 1 172 ? 3.704 -36.855 -16.610 1.00 29.72 159 LEU B CA 1
ATOM 4566 C C . LEU B 1 172 ? 3.127 -36.300 -15.299 1.00 29.31 159 LEU B C 1
ATOM 4567 O O . LEU B 1 172 ? 2.628 -35.147 -15.223 1.00 28.95 159 LEU B O 1
ATOM 4572 N N . ARG B 1 173 ? 3.186 -37.140 -14.268 1.00 28.84 160 ARG B N 1
ATOM 4573 C CA . ARG B 1 173 ? 2.854 -36.712 -12.909 1.00 28.76 160 ARG B CA 1
ATOM 4574 C C . ARG B 1 173 ? 4.170 -36.389 -12.211 1.00 27.17 160 ARG B C 1
ATOM 4575 O O . ARG B 1 173 ? 4.996 -37.295 -11.987 1.00 26.84 160 ARG B O 1
ATOM 4583 N N . ILE B 1 174 ? 4.364 -35.110 -11.890 1.00 26.00 161 ILE B N 1
ATOM 4584 C CA . ILE B 1 174 ? 5.653 -34.619 -11.408 1.00 24.90 161 ILE B CA 1
ATOM 4585 C C . ILE B 1 174 ? 5.538 -34.139 -9.964 1.00 24.45 161 ILE B C 1
ATOM 4586 O O . ILE B 1 174 ? 4.649 -33.333 -9.610 1.00 24.68 161 ILE B O 1
ATOM 4591 N N . GLY B 1 175 ? 6.449 -34.648 -9.140 1.00 23.83 162 GLY B N 1
ATOM 4592 C CA . GLY B 1 175 ? 6.659 -34.170 -7.777 1.00 23.51 162 GLY B CA 1
ATOM 4593 C C . GLY B 1 175 ? 8.053 -33.549 -7.696 1.00 22.86 162 GLY B C 1
ATOM 4594 O O . GLY B 1 175 ? 8.959 -33.915 -8.478 1.00 22.64 162 GLY B O 1
ATOM 4595 N N . HIS B 1 176 ? 8.227 -32.615 -6.752 1.00 22.71 163 HIS B N 1
ATOM 4596 C CA . HIS B 1 176 ? 9.534 -32.136 -6.388 1.00 22.29 163 HIS B CA 1
ATOM 4597 C C . HIS B 1 176 ? 9.597 -31.911 -4.879 1.00 22.48 163 HIS B C 1
ATOM 4598 O O . HIS B 1 176 ? 8.611 -31.399 -4.241 1.00 22.81 163 HIS B O 1
ATOM 4605 N N . PHE B 1 177 ? 10.706 -32.334 -4.283 1.00 22.47 164 PHE B N 1
ATOM 4606 C CA . PHE B 1 177 ? 10.870 -32.204 -2.841 1.00 22.80 164 PHE B CA 1
ATOM 4607 C C . PHE B 1 177 ? 12.102 -31.365 -2.509 1.00 22.44 164 PHE B C 1
ATOM 4608 O O . PHE B 1 177 ? 13.191 -31.621 -3.040 1.00 22.23 164 PHE B O 1
ATOM 4616 N N . THR B 1 178 ? 11.904 -30.372 -1.643 1.00 22.50 165 THR B N 1
ATOM 4617 C CA . THR B 1 178 ? 12.953 -29.448 -1.214 1.00 22.26 165 THR B CA 1
ATOM 4618 C C . THR B 1 178 ? 13.437 -29.880 0.162 1.00 22.82 165 THR B C 1
ATOM 4619 O O . THR B 1 178 ? 12.636 -30.001 1.091 1.00 23.39 165 THR B O 1
ATOM 4623 N N . HIS B 1 179 ? 14.736 -30.166 0.281 1.00 22.83 166 HIS B N 1
ATOM 4624 C CA . HIS B 1 179 ? 15.284 -30.682 1.537 1.00 23.56 166 HIS B CA 1
ATOM 4625 C C . HIS B 1 179 ? 15.816 -29.629 2.470 1.00 23.65 166 HIS B C 1
ATOM 4626 O O . HIS B 1 179 ? 16.155 -29.933 3.598 1.00 24.38 166 HIS B O 1
ATOM 4633 N N . THR B 1 180 ? 15.923 -28.408 1.983 1.00 23.04 167 THR B N 1
ATOM 4634 C CA . THR B 1 180 ? 16.486 -27.304 2.739 1.00 23.10 167 THR B CA 1
ATOM 4635 C C . THR B 1 180 ? 15.299 -26.496 3.248 1.00 23.26 167 THR B C 1
ATOM 4636 O O . THR B 1 180 ? 14.156 -26.790 2.895 1.00 23.28 167 THR B O 1
ATOM 4640 N N . PRO B 1 181 ? 15.557 -25.424 4.006 1.00 23.43 168 PRO B N 1
ATOM 4641 C CA . PRO B 1 181 ? 14.500 -24.426 4.152 1.00 23.53 168 PRO B CA 1
ATOM 4642 C C . PRO B 1 181 ? 14.190 -23.748 2.820 1.00 22.86 168 PRO B C 1
ATOM 4643 O O . PRO B 1 181 ? 14.874 -24.013 1.797 1.00 22.32 168 PRO B O 1
ATOM 4647 N N . TRP B 1 182 ? 13.144 -22.932 2.826 1.00 23.08 169 TRP B N 1
ATOM 4648 C CA . TRP B 1 182 ? 12.842 -22.026 1.734 1.00 22.73 169 TRP B CA 1
ATOM 4649 C C . TRP B 1 182 ? 12.971 -20.601 2.304 1.00 23.04 169 TRP B C 1
ATOM 4650 O O . TRP B 1 182 ? 12.520 -20.314 3.429 1.00 23.69 169 TRP B O 1
ATOM 4661 N N . ALA B 1 183 ? 13.501 -19.710 1.484 1.00 22.70 170 ALA B N 1
ATOM 4662 C CA . ALA B 1 183 ? 13.779 -18.341 1.896 1.00 23.00 170 ALA B CA 1
ATOM 4663 C C . ALA B 1 183 ? 12.465 -17.626 2.187 1.00 23.78 170 ALA B C 1
ATOM 4664 O O . ALA B 1 183 ? 11.489 -17.819 1.491 1.00 23.85 170 ALA B O 1
ATOM 4666 N N . SER B 1 184 ? 12.418 -16.828 3.247 1.00 24.95 171 SER B N 1
ATOM 4667 C CA . SER B 1 184 ? 11.330 -15.879 3.470 1.00 26.18 171 SER B CA 1
ATOM 4668 C C . SER B 1 184 ? 11.137 -15.000 2.242 1.00 26.43 171 SER B C 1
ATOM 4669 O O . SER B 1 184 ? 12.100 -14.714 1.562 1.00 25.47 171 SER B O 1
ATOM 4672 N N . PRO B 1 185 ? 9.873 -14.591 1.952 1.00 27.79 172 PRO B N 1
ATOM 4673 C CA . PRO B 1 185 ? 9.605 -13.792 0.745 1.00 28.38 172 PRO B CA 1
ATOM 4674 C C . PRO B 1 185 ? 10.513 -12.581 0.597 1.00 28.98 172 PRO B C 1
ATOM 4675 O O . PRO B 1 185 ? 11.012 -12.300 -0.503 1.00 28.65 172 PRO B O 1
ATOM 4679 N N . GLU B 1 186 ? 10.762 -11.886 1.704 1.00 30.11 173 GLU B N 1
ATOM 4680 C CA . GLU B 1 186 ? 11.575 -10.692 1.653 1.00 30.92 173 GLU B CA 1
ATOM 4681 C C . GLU B 1 186 ? 13.030 -11.004 1.383 1.00 29.17 173 GLU B C 1
ATOM 4682 O O . GLU B 1 186 ? 13.726 -10.217 0.731 1.00 29.11 173 GLU B O 1
ATOM 4688 N N . TYR B 1 187 ? 13.500 -12.135 1.899 1.00 27.50 174 TYR B N 1
ATOM 4689 C CA . TYR B 1 187 ? 14.850 -12.593 1.590 1.00 26.18 174 TYR B CA 1
ATOM 4690 C C . TYR B 1 187 ? 14.963 -13.117 0.132 1.00 25.67 174 TYR B C 1
ATOM 4691 O O . TYR B 1 187 ? 15.965 -12.872 -0.561 1.00 25.12 174 TYR B O 1
ATOM 4700 N N . PHE B 1 188 ? 13.910 -13.804 -0.332 1.00 25.50 175 PHE B N 1
ATOM 4701 C CA . PHE B 1 188 ? 13.820 -14.288 -1.709 1.00 25.26 175 PHE B CA 1
ATOM 4702 C C . PHE B 1 188 ? 13.917 -13.146 -2.730 1.00 26.10 175 PHE B C 1
ATOM 4703 O O . PHE B 1 188 ? 14.494 -13.327 -3.807 1.00 25.59 175 PHE B O 1
ATOM 4711 N N . ARG B 1 189 ? 13.357 -11.978 -2.372 1.00 27.42 176 ARG B N 1
ATOM 4712 C CA . ARG B 1 189 ? 13.361 -10.795 -3.249 1.00 29.06 176 ARG B CA 1
ATOM 4713 C C . ARG B 1 189 ? 14.756 -10.177 -3.481 1.00 28.24 176 ARG B C 1
ATOM 4714 O O . ARG B 1 189 ? 14.916 -9.281 -4.273 1.00 28.30 176 ARG B O 1
ATOM 4722 N N . MET B 1 190 ? 15.768 -10.664 -2.796 1.00 28.82 177 MET B N 1
ATOM 4723 C CA . MET B 1 190 ? 17.135 -10.316 -3.150 1.00 28.61 177 MET B CA 1
ATOM 4724 C C . MET B 1 190 ? 17.540 -10.717 -4.566 1.00 26.70 177 MET B C 1
ATOM 4725 O O . MET B 1 190 ? 18.331 -10.042 -5.163 1.00 26.40 177 MET B O 1
ATOM 4730 N N . LEU B 1 191 ? 17.017 -11.831 -5.077 1.00 25.62 178 LEU B N 1
ATOM 4731 C CA . LEU B 1 191 ? 17.263 -12.255 -6.467 1.00 24.74 178 LEU B CA 1
ATOM 4732 C C . LEU B 1 191 ? 16.679 -11.269 -7.459 1.00 24.32 178 LEU B C 1
ATOM 4733 O O . LEU B 1 191 ? 15.616 -10.771 -7.233 1.00 24.30 178 LEU B O 1
ATOM 4738 N N . PRO B 1 192 ? 17.352 -11.056 -8.592 1.00 24.37 179 PRO B N 1
ATOM 4739 C CA . PRO B 1 192 ? 16.724 -10.225 -9.596 1.00 24.79 179 PRO B CA 1
ATOM 4740 C C . PRO B 1 192 ? 15.363 -10.835 -9.945 1.00 24.74 179 PRO B C 1
ATOM 4741 O O . PRO B 1 192 ? 15.217 -12.089 -9.925 1.00 24.21 179 PRO B O 1
ATOM 4745 N N . ALA B 1 193 ? 14.373 -9.980 -10.182 1.00 25.39 180 ALA B N 1
ATOM 4746 C CA . ALA B 1 193 ? 13.004 -10.436 -10.423 1.00 25.82 180 ALA B CA 1
ATOM 4747 C C . ALA B 1 193 ? 12.856 -11.523 -11.503 1.00 26.06 180 ALA B C 1
ATOM 4748 O O . ALA B 1 193 ? 12.065 -12.443 -11.326 1.00 25.75 180 ALA B O 1
ATOM 4750 N N . ASP B 1 194 ? 13.583 -11.408 -12.613 1.00 26.97 181 ASP B N 1
ATOM 4751 C CA . ASP B 1 194 ? 13.465 -12.394 -13.706 1.00 27.78 181 ASP B CA 1
ATOM 4752 C C . ASP B 1 194 ? 13.993 -13.778 -13.245 1.00 26.46 181 ASP B C 1
ATOM 4753 O O . ASP B 1 194 ? 13.411 -14.823 -13.594 1.00 26.28 181 ASP B O 1
ATOM 4758 N N . ILE B 1 195 ? 15.069 -13.763 -12.438 1.00 25.54 182 ILE B N 1
ATOM 4759 C CA . ILE B 1 195 ? 15.630 -14.989 -11.869 1.00 24.91 182 ILE B CA 1
ATOM 4760 C C . ILE B 1 195 ? 14.673 -15.627 -10.878 1.00 24.24 182 ILE B C 1
ATOM 4761 O O . ILE B 1 195 ? 14.389 -16.808 -10.954 1.00 24.20 182 ILE B O 1
ATOM 4766 N N . GLY B 1 196 ? 14.204 -14.858 -9.918 1.00 24.11 183 GLY B N 1
ATOM 4767 C CA . GLY B 1 196 ? 13.147 -15.317 -9.002 1.00 24.25 183 GLY B CA 1
ATOM 4768 C C . GLY B 1 196 ? 11.929 -15.918 -9.709 1.00 24.74 183 GLY B C 1
ATOM 4769 O O . GLY B 1 196 ? 11.516 -17.059 -9.383 1.00 24.93 183 GLY B O 1
ATOM 4770 N N . ASP B 1 197 ? 11.405 -15.210 -10.717 1.00 25.61 184 ASP B N 1
ATOM 4771 C CA . ASP B 1 197 ? 10.272 -15.704 -11.545 1.00 26.71 184 ASP B CA 1
ATOM 4772 C C . ASP B 1 197 ? 10.620 -17.031 -12.224 1.00 26.01 184 ASP B C 1
ATOM 4773 O O . ASP B 1 197 ? 9.827 -17.952 -12.201 1.00 25.87 184 ASP B O 1
ATOM 4778 N N . GLU B 1 198 ? 11.810 -17.108 -12.833 1.00 25.59 185 GLU B N 1
ATOM 4779 C CA . GLU B 1 198 ? 12.214 -18.329 -13.513 1.00 25.69 185 GLU B CA 1
ATOM 4780 C C . GLU B 1 198 ? 12.278 -19.527 -12.565 1.00 24.97 185 GLU B C 1
ATOM 4781 O O . GLU B 1 198 ? 11.776 -20.608 -12.905 1.00 25.36 185 GLU B O 1
ATOM 4787 N N . LEU B 1 199 ? 12.867 -19.340 -11.385 1.00 24.30 186 LEU B N 1
ATOM 4788 C CA . LEU B 1 199 ? 12.954 -20.414 -10.363 1.00 24.37 186 LEU B CA 1
ATOM 4789 C C . LEU B 1 199 ? 11.563 -20.854 -9.872 1.00 24.51 186 LEU B C 1
ATOM 4790 O O . LEU B 1 199 ? 11.289 -22.047 -9.771 1.00 24.98 186 LEU B O 1
ATOM 4795 N N . LEU B 1 200 ? 10.693 -19.881 -9.586 1.00 24.40 187 LEU B N 1
ATOM 4796 C CA . LEU B 1 200 ? 9.323 -20.189 -9.147 1.00 25.00 187 LEU B CA 1
ATOM 4797 C C . LEU B 1 200 ? 8.587 -21.002 -10.225 1.00 25.76 187 LEU B C 1
ATOM 4798 O O . LEU B 1 200 ? 8.041 -22.072 -9.928 1.00 26.13 187 LEU B O 1
ATOM 4803 N N . ARG B 1 201 ? 8.640 -20.523 -11.471 1.00 26.86 188 ARG B N 1
ATOM 4804 C CA . ARG B 1 201 ? 8.006 -21.215 -12.605 1.00 27.74 188 ARG B CA 1
ATOM 4805 C C . ARG B 1 201 ? 8.588 -22.622 -12.797 1.00 26.77 188 ARG B C 1
ATOM 4806 O O . ARG B 1 201 ? 7.849 -23.566 -13.087 1.00 26.33 188 ARG B O 1
ATOM 4814 N N . GLY B 1 202 ? 9.903 -22.750 -12.592 1.00 26.39 189 GLY B N 1
ATOM 4815 C CA . GLY B 1 202 ? 10.578 -24.042 -12.678 1.00 26.43 189 GLY B CA 1
ATOM 4816 C C . GLY B 1 202 ? 9.961 -25.046 -11.722 1.00 26.06 189 GLY B C 1
ATOM 4817 O O . GLY B 1 202 ? 9.648 -26.155 -12.115 1.00 26.06 189 GLY B O 1
ATOM 4818 N N . MET B 1 203 ? 9.759 -24.649 -10.469 1.00 25.97 190 MET B N 1
ATOM 4819 C CA . MET B 1 203 ? 9.125 -25.547 -9.511 1.00 26.25 190 MET B CA 1
ATOM 4820 C C . MET B 1 203 ? 7.616 -25.721 -9.672 1.00 25.13 190 MET B C 1
ATOM 4821 O O . MET B 1 203 ? 7.098 -26.796 -9.406 1.00 24.95 190 MET B O 1
ATOM 4826 N N . LEU B 1 204 ? 6.927 -24.684 -10.136 1.00 24.63 191 LEU B N 1
ATOM 4827 C CA . LEU B 1 204 ? 5.470 -24.753 -10.321 1.00 24.75 191 LEU B CA 1
ATOM 4828 C C . LEU B 1 204 ? 5.059 -25.607 -11.519 1.00 24.96 191 LEU B C 1
ATOM 4829 O O . LEU B 1 204 ? 3.877 -25.775 -11.795 1.00 25.66 191 LEU B O 1
ATOM 4834 N N . GLY B 1 205 ? 6.041 -26.160 -12.224 1.00 24.87 192 GLY B N 1
ATOM 4835 C CA . GLY B 1 205 ? 5.784 -27.257 -13.155 1.00 25.50 192 GLY B CA 1
ATOM 4836 C C . GLY B 1 205 ? 5.232 -28.489 -12.478 1.00 25.44 192 GLY B C 1
ATOM 4837 O O . GLY B 1 205 ? 4.564 -29.272 -13.123 1.00 26.21 192 GLY B O 1
ATOM 4838 N N . ALA B 1 206 ? 5.515 -28.663 -11.192 1.00 24.93 193 ALA B N 1
ATOM 4839 C CA . ALA B 1 206 ? 5.121 -29.853 -10.456 1.00 25.22 193 ALA B CA 1
ATOM 4840 C C . ALA B 1 206 ? 3.614 -29.877 -10.091 1.00 25.43 193 ALA B C 1
ATOM 4841 O O . ALA B 1 206 ? 3.020 -28.843 -9.794 1.00 25.41 193 ALA B O 1
ATOM 4843 N N . ASP B 1 207 ? 3.040 -31.083 -10.097 1.00 26.03 194 ASP B N 1
ATOM 4844 C CA . ASP B 1 207 ? 1.720 -31.366 -9.486 1.00 26.60 194 ASP B CA 1
ATOM 4845 C C . ASP B 1 207 ? 1.798 -31.269 -7.972 1.00 26.60 194 ASP B C 1
ATOM 4846 O O . ASP B 1 207 ? 0.859 -30.784 -7.344 1.00 27.12 194 ASP B O 1
ATOM 4851 N N . GLU B 1 208 ? 2.898 -31.745 -7.384 1.00 26.63 195 GLU B N 1
ATOM 4852 C CA . GLU B 1 208 ? 3.091 -31.622 -5.929 1.00 27.36 195 GLU B CA 1
ATOM 4853 C C . GLU B 1 208 ? 4.491 -31.135 -5.608 1.00 27.27 195 GLU B C 1
ATOM 4854 O O . GLU B 1 208 ? 5.460 -31.571 -6.221 1.00 27.32 195 GLU B O 1
ATOM 4860 N N . LEU B 1 209 ? 4.558 -30.214 -4.652 1.00 24.09 196 LEU B N 1
ATOM 4861 C CA . LEU B 1 209 ? 5.801 -29.699 -4.068 1.00 23.66 196 LEU B CA 1
ATOM 4862 C C . LEU B 1 209 ? 5.796 -30.095 -2.576 1.00 24.00 196 LEU B C 1
ATOM 4863 O O . LEU B 1 209 ? 4.802 -29.855 -1.837 1.00 24.75 196 LEU B O 1
ATOM 4868 N N . GLY B 1 210 ? 6.876 -30.731 -2.138 1.00 23.60 197 GLY B N 1
ATOM 4869 C CA . GLY B 1 210 ? 7.027 -31.084 -0.759 1.00 24.01 197 GLY B CA 1
ATOM 4870 C C . GLY B 1 210 ? 8.146 -30.363 -0.046 1.00 23.96 197 GLY B C 1
ATOM 4871 O O . GLY B 1 210 ? 9.162 -29.957 -0.655 1.00 23.45 197 GLY B O 1
ATOM 4872 N N . PHE B 1 211 ? 7.961 -30.273 1.263 1.00 24.64 198 PHE B N 1
ATOM 4873 C CA . PHE B 1 211 ? 8.866 -29.597 2.190 1.00 24.89 198 PHE B CA 1
ATOM 4874 C C . PHE B 1 211 ? 8.815 -30.374 3.499 1.00 25.63 198 PHE B C 1
ATOM 4875 O O . PHE B 1 211 ? 7.829 -31.031 3.764 1.00 26.08 198 PHE B O 1
ATOM 4883 N N . HIS B 1 212 ? 9.866 -30.292 4.307 1.00 25.87 199 HIS B N 1
ATOM 4884 C CA . HIS B 1 212 ? 9.906 -30.970 5.610 1.00 26.76 199 HIS B CA 1
ATOM 4885 C C . HIS B 1 212 ? 9.022 -30.309 6.656 1.00 27.94 199 HIS B C 1
ATOM 4886 O O . HIS B 1 212 ? 8.666 -30.982 7.638 1.00 28.73 199 HIS B O 1
ATOM 4893 N N . THR B 1 213 ? 8.743 -28.999 6.524 1.00 28.14 200 THR B N 1
ATOM 4894 C CA . THR B 1 213 ? 7.948 -28.296 7.562 1.00 29.57 200 THR B CA 1
ATOM 4895 C C . THR B 1 213 ? 6.969 -27.345 6.916 1.00 29.49 200 THR B C 1
ATOM 4896 O O . THR B 1 213 ? 7.135 -26.954 5.769 1.00 28.45 200 THR B O 1
ATOM 4900 N N . SER B 1 214 ? 5.930 -26.989 7.660 1.00 30.71 201 SER B N 1
ATOM 4901 C CA . SER B 1 214 ? 4.902 -26.116 7.128 1.00 30.93 201 SER B CA 1
ATOM 4902 C C . SER B 1 214 ? 5.436 -24.661 7.005 1.00 30.75 201 SER B C 1
ATOM 4903 O O . SER B 1 214 ? 5.019 -23.943 6.099 1.00 30.27 201 SER B O 1
ATOM 4906 N N . ALA B 1 215 ? 6.398 -24.264 7.851 1.00 30.98 202 ALA B N 1
ATOM 4907 C CA . ALA B 1 215 ? 7.077 -22.968 7.698 1.00 30.72 202 ALA B CA 1
ATOM 4908 C C . ALA B 1 215 ? 7.838 -22.837 6.373 1.00 29.24 202 ALA B C 1
ATOM 4909 O O . ALA B 1 215 ? 7.881 -21.748 5.820 1.00 29.01 202 ALA B O 1
ATOM 4911 N N . TRP B 1 216 ? 8.431 -23.940 5.882 1.00 28.24 203 TRP B N 1
ATOM 4912 C CA . TRP B 1 216 ? 9.119 -23.946 4.611 1.00 27.03 203 TRP B CA 1
ATOM 4913 C C . TRP B 1 216 ? 8.107 -23.918 3.473 1.00 26.70 203 TRP B C 1
ATOM 4914 O O . TRP B 1 216 ? 8.278 -23.154 2.504 1.00 26.11 203 TRP B O 1
ATOM 4925 N N . ALA B 1 217 ? 7.055 -24.713 3.603 1.00 27.12 204 ALA B N 1
ATOM 4926 C CA . ALA B 1 217 ? 5.986 -24.701 2.625 1.00 27.24 204 ALA B CA 1
ATOM 4927 C C . ALA B 1 217 ? 5.328 -23.295 2.547 1.00 27.87 204 ALA B C 1
ATOM 4928 O O . ALA B 1 217 ? 5.030 -22.812 1.462 1.00 27.45 204 ALA B O 1
ATOM 4930 N N . SER B 1 218 ? 5.106 -22.657 3.691 1.00 28.99 205 SER B N 1
ATOM 4931 C CA . SER B 1 218 ? 4.426 -21.342 3.747 1.00 29.87 205 SER B CA 1
ATOM 4932 C C . SER B 1 218 ? 5.237 -20.266 3.048 1.00 28.94 205 SER B C 1
ATOM 4933 O O . SER B 1 218 ? 4.712 -19.450 2.304 1.00 29.11 205 SER B O 1
ATOM 4936 N N . ALA B 1 219 ? 6.531 -20.280 3.315 1.00 28.26 206 ALA B N 1
ATOM 4937 C CA . ALA B 1 219 ? 7.464 -19.352 2.689 1.00 27.42 206 ALA B CA 1
ATOM 4938 C C . ALA B 1 219 ? 7.429 -19.501 1.157 1.00 26.63 206 ALA B C 1
ATOM 4939 O O . ALA B 1 219 ? 7.319 -18.508 0.442 1.00 26.44 206 ALA B O 1
ATOM 4941 N N . PHE B 1 220 ? 7.507 -20.740 0.666 1.00 26.11 207 PHE B N 1
ATOM 4942 C CA . PHE B 1 220 ? 7.437 -20.974 -0.756 1.00 25.62 207 PHE B CA 1
ATOM 4943 C C . PHE B 1 220 ? 6.127 -20.400 -1.347 1.00 26.46 207 PHE B C 1
ATOM 4944 O O . PHE B 1 220 ? 6.175 -19.612 -2.270 1.00 26.12 207 PHE B O 1
ATOM 4952 N N . LEU B 1 221 ? 4.980 -20.775 -0.776 1.00 27.78 208 LEU B N 1
ATOM 4953 C CA . LEU B 1 221 ? 3.687 -20.265 -1.255 1.00 29.00 208 LEU B CA 1
ATOM 4954 C C . LEU B 1 221 ? 3.601 -18.744 -1.206 1.00 29.39 208 LEU B C 1
ATOM 4955 O O . LEU B 1 221 ? 3.097 -18.143 -2.146 1.00 29.51 208 LEU B O 1
ATOM 4960 N N . SER B 1 222 ? 4.111 -18.121 -0.140 1.00 29.61 209 SER B N 1
ATOM 4961 C CA . SER B 1 222 ? 4.154 -16.653 -0.098 1.00 30.07 209 SER B CA 1
ATOM 4962 C C . SER B 1 222 ? 5.039 -16.057 -1.225 1.00 29.28 209 SER B C 1
ATOM 4963 O O . SER B 1 222 ? 4.693 -15.020 -1.788 1.00 29.47 209 SER B O 1
ATOM 4966 N N . CYS B 1 223 ? 6.172 -16.686 -1.549 1.00 28.33 210 CYS B N 1
ATOM 4967 C CA . CYS B 1 223 ? 7.017 -16.175 -2.652 1.00 28.09 210 CYS B CA 1
ATOM 4968 C C . CYS B 1 223 ? 6.302 -16.244 -4.012 1.00 28.92 210 CYS B C 1
ATOM 4969 O O . CYS B 1 223 ? 6.466 -15.372 -4.845 1.00 28.70 210 CYS B O 1
ATOM 4972 N N . ALA B 1 224 ? 5.509 -17.284 -4.213 1.00 30.39 211 ALA B N 1
ATOM 4973 C CA . ALA B 1 224 ? 4.835 -17.506 -5.492 1.00 32.36 211 ALA B CA 1
ATOM 4974 C C . ALA B 1 224 ? 3.591 -16.659 -5.580 1.00 35.77 211 ALA B C 1
ATOM 4975 O O . ALA B 1 224 ? 3.098 -16.439 -6.659 1.00 37.74 211 ALA B O 1
ATOM 4977 N N . GLY B 1 225 ? 3.068 -16.200 -4.452 1.00 39.62 212 GLY B N 1
ATOM 4978 C CA . GLY B 1 225 ? 2.018 -15.169 -4.446 1.00 45.41 212 GLY B CA 1
ATOM 4979 C C . GLY B 1 225 ? 0.617 -15.669 -4.160 1.00 51.01 212 GLY B C 1
ATOM 4980 O O . GLY B 1 225 ? 0.346 -16.221 -3.080 1.00 52.80 212 GLY B O 1
ATOM 4981 N N . GLY B 1 226 ? -0.267 -15.503 -5.143 1.00 55.96 213 GLY B N 1
ATOM 4982 C CA . GLY B 1 226 ? -1.705 -15.552 -4.907 1.00 60.55 213 GLY B CA 1
ATOM 4983 C C . GLY B 1 226 ? -2.395 -16.867 -5.202 1.00 61.79 213 GLY B C 1
ATOM 4984 O O . GLY B 1 226 ? -3.331 -16.904 -6.007 1.00 69.57 213 GLY B O 1
ATOM 4985 N N . GLU B 1 227 ? -1.983 -17.928 -4.513 1.00 58.46 214 GLU B N 1
ATOM 4986 C CA . GLU B 1 227 ? -2.524 -19.275 -4.734 1.00 56.41 214 GLU B CA 1
ATOM 4987 C C . GLU B 1 227 ? -2.043 -19.811 -6.081 1.00 53.56 214 GLU B C 1
ATOM 4988 O O . GLU B 1 227 ? -1.897 -19.076 -7.062 1.00 53.58 214 GLU B O 1
ATOM 4990 N N . GLN B 1 228 ? -1.778 -21.100 -6.109 1.00 49.38 215 GLN B N 1
ATOM 4991 C CA . GLN B 1 228 ? -1.211 -21.739 -7.277 1.00 47.78 215 GLN B CA 1
ATOM 4992 C C . GLN B 1 228 ? -2.043 -22.993 -7.490 1.00 49.46 215 GLN B C 1
ATOM 4993 O O . GLN B 1 228 ? -1.697 -24.050 -6.964 1.00 46.57 215 GLN B O 1
ATOM 4999 N N . PRO B 1 229 ? -3.177 -22.856 -8.218 1.00 54.35 216 PRO B N 1
ATOM 5000 C CA . PRO B 1 229 ? -4.198 -23.925 -8.251 1.00 56.45 216 PRO B CA 1
ATOM 5001 C C . PRO B 1 229 ? -3.732 -25.256 -8.816 1.00 54.86 216 PRO B C 1
ATOM 5002 O O . PRO B 1 229 ? -4.211 -26.298 -8.363 1.00 59.88 216 PRO B O 1
ATOM 5006 N N . ARG B 1 230 ? -2.805 -25.212 -9.778 1.00 51.84 217 ARG B N 1
ATOM 5007 C CA . ARG B 1 230 ? -2.295 -26.415 -10.441 1.00 47.97 217 ARG B CA 1
ATOM 5008 C C . ARG B 1 230 ? -1.221 -27.167 -9.646 1.00 42.33 217 ARG B C 1
ATOM 5009 O O . ARG B 1 230 ? -0.831 -28.250 -10.059 1.00 39.97 217 ARG B O 1
ATOM 5017 N N . THR B 1 231 ? -0.723 -26.599 -8.543 1.00 37.71 218 THR B N 1
ATOM 5018 C CA . THR B 1 231 ? 0.337 -27.235 -7.754 1.00 34.62 218 THR B CA 1
ATOM 5019 C C . THR B 1 231 ? -0.139 -27.384 -6.319 1.00 33.88 218 THR B C 1
ATOM 5020 O O . THR B 1 231 ? -0.517 -26.386 -5.696 1.00 34.83 218 THR B O 1
ATOM 5024 N N . ARG B 1 232 ? -0.166 -28.616 -5.814 1.00 49.91 219 ARG B N 1
ATOM 5025 C CA . ARG B 1 232 ? -0.431 -28.877 -4.385 1.00 49.56 219 ARG B CA 1
ATOM 5026 C C . ARG B 1 232 ? 0.897 -28.716 -3.628 1.00 47.59 219 ARG B C 1
ATOM 5027 O O . ARG B 1 232 ? 1.944 -29.150 -4.112 1.00 47.19 219 ARG B O 1
ATOM 5035 N N . VAL B 1 233 ? 0.886 -27.994 -2.520 1.00 46.29 220 VAL B N 1
ATOM 5036 C CA . VAL B 1 233 ? 2.040 -27.915 -1.631 1.00 45.26 220 VAL B CA 1
ATOM 5037 C C . VAL B 1 233 ? 1.737 -28.796 -0.401 1.00 46.00 220 VAL B C 1
ATOM 5038 O O . VAL B 1 233 ? 0.606 -28.781 0.134 1.00 47.02 220 VAL B O 1
ATOM 5042 N N . ARG B 1 234 ? 2.745 -29.551 0.043 1.00 45.41 221 ARG B N 1
ATOM 5043 C CA . ARG B 1 234 ? 2.569 -30.541 1.111 1.00 46.25 221 ARG B CA 1
ATOM 5044 C C . ARG B 1 234 ? 3.773 -30.614 2.003 1.00 45.40 221 ARG B C 1
ATOM 5045 O O . ARG B 1 234 ? 4.858 -30.252 1.598 1.00 44.40 221 ARG B O 1
ATOM 5053 N N . VAL B 1 235 ? 3.549 -31.168 3.189 1.00 46.25 222 VAL B N 1
ATOM 5054 C CA . VAL B 1 235 ? 4.555 -31.334 4.237 1.00 46.11 222 VAL B CA 1
ATOM 5055 C C . VAL B 1 235 ? 4.772 -32.835 4.499 1.00 46.46 222 VAL B C 1
ATOM 5056 O O . VAL B 1 235 ? 3.856 -33.508 4.841 1.00 47.45 222 VAL B O 1
ATOM 5060 N N . HIS B 1 236 ? 5.978 -33.361 4.264 1.00 45.69 223 HIS B N 1
ATOM 5061 C CA . HIS B 1 236 ? 6.290 -34.762 4.622 1.00 46.20 223 HIS B CA 1
ATOM 5062 C C . HIS B 1 236 ? 7.614 -34.715 5.393 1.00 45.69 223 HIS B C 1
ATOM 5063 O O . HIS B 1 236 ? 8.685 -34.657 4.775 1.00 45.12 223 HIS B O 1
ATOM 5070 N N . PRO B 1 237 ? 7.556 -34.681 6.730 1.00 46.30 224 PRO B N 1
ATOM 5071 C CA . PRO B 1 237 ? 8.807 -34.549 7.488 1.00 46.22 224 PRO B CA 1
ATOM 5072 C C . PRO B 1 237 ? 9.515 -35.900 7.671 1.00 46.57 224 PRO B C 1
ATOM 5073 O O . PRO B 1 237 ? 8.978 -36.815 8.333 1.00 47.45 224 PRO B O 1
ATOM 5077 N N . LEU B 1 238 ? 10.720 -36.001 7.109 1.00 46.29 225 LEU B N 1
ATOM 5078 C CA . LEU B 1 238 ? 11.481 -37.243 7.102 1.00 46.79 225 LEU B CA 1
ATOM 5079 C C . LEU B 1 238 ? 11.903 -37.597 8.525 1.00 47.33 225 LEU B C 1
ATOM 5080 O O . LEU B 1 238 ? 12.391 -36.733 9.262 1.00 46.95 225 LEU B O 1
ATOM 5085 N N . GLY B 1 239 ? 11.678 -38.861 8.900 1.00 48.48 226 GLY B N 1
ATOM 5086 C CA . GLY B 1 239 ? 12.121 -39.388 10.191 1.00 49.39 226 GLY B CA 1
ATOM 5087 C C . GLY B 1 239 ? 13.056 -40.584 10.051 1.00 50.49 226 GLY B C 1
ATOM 5088 O O . GLY B 1 239 ? 13.875 -40.665 9.107 1.00 50.36 226 GLY B O 1
ATOM 5089 N N . VAL B 1 240 ? 12.885 -41.525 10.982 1.00 52.14 227 VAL B N 1
ATOM 5090 C CA . VAL B 1 240 ? 13.882 -42.544 11.303 1.00 53.66 227 VAL B CA 1
ATOM 5091 C C . VAL B 1 240 ? 13.228 -43.937 11.359 1.00 55.18 227 VAL B C 1
ATOM 5092 O O . VAL B 1 240 ? 12.123 -44.084 11.877 1.00 57.10 227 VAL B O 1
ATOM 5096 N N . ASP B 1 241 ? 13.909 -44.941 10.797 1.00 56.55 228 ASP B N 1
ATOM 5097 C CA . ASP B 1 241 ? 13.508 -46.360 10.895 1.00 58.90 228 ASP B CA 1
ATOM 5098 C C . ASP B 1 241 ? 14.176 -46.930 12.147 1.00 59.38 228 ASP B C 1
ATOM 5099 O O . ASP B 1 241 ? 15.374 -47.204 12.154 1.00 59.67 228 ASP B O 1
ATOM 5104 N N . ALA B 1 242 ? 13.406 -47.067 13.211 1.00 60.57 229 ALA B N 1
ATOM 5105 C CA . ALA B 1 242 ? 13.959 -47.377 14.546 1.00 62.00 229 ALA B CA 1
ATOM 5106 C C . ALA B 1 242 ? 14.777 -48.671 14.573 1.00 64.20 229 ALA B C 1
ATOM 5107 O O . ALA B 1 242 ? 15.868 -48.707 15.162 1.00 62.57 229 ALA B O 1
ATOM 5109 N N . GLU B 1 243 ? 14.257 -49.695 13.885 1.00 67.95 230 GLU B N 1
ATOM 5110 C CA . GLU B 1 243 ? 14.803 -51.056 13.934 1.00 71.19 230 GLU B CA 1
ATOM 5111 C C . GLU B 1 243 ? 16.135 -51.123 13.214 1.00 70.09 230 GLU B C 1
ATOM 5112 O O . GLU B 1 243 ? 17.068 -51.731 13.716 1.00 69.91 230 GLU B O 1
ATOM 5118 N N . GLU B 1 244 ? 16.223 -50.471 12.052 1.00 69.76 231 GLU B N 1
ATOM 5119 C CA . GLU B 1 244 ? 17.469 -50.389 11.284 1.00 69.26 231 GLU B CA 1
ATOM 5120 C C . GLU B 1 244 ? 18.554 -49.564 11.993 1.00 67.48 231 GLU B C 1
ATOM 5121 O O . GLU B 1 244 ? 19.741 -49.883 11.895 1.00 68.37 231 GLU B O 1
ATOM 5127 N N . LEU B 1 245 ? 18.167 -48.470 12.648 1.00 65.68 232 LEU B N 1
ATOM 5128 C CA . LEU B 1 245 ? 19.137 -47.618 13.328 1.00 63.70 232 LEU B CA 1
ATOM 5129 C C . LEU B 1 245 ? 19.581 -48.246 14.658 1.00 63.86 232 LEU B C 1
ATOM 5130 O O . LEU B 1 245 ? 20.750 -48.161 15.024 1.00 64.65 232 LEU B O 1
ATOM 5135 N N . ARG B 1 246 ? 18.658 -48.856 15.378 1.00 63.65 233 ARG B N 1
ATOM 5136 C CA . ARG B 1 246 ? 19.007 -49.543 16.642 1.00 64.69 233 ARG B CA 1
ATOM 5137 C C . ARG B 1 246 ? 19.934 -50.755 16.462 1.00 66.29 233 ARG B C 1
ATOM 5138 O O . ARG B 1 246 ? 20.837 -50.949 17.277 1.00 66.69 233 ARG B O 1
ATOM 5146 N N . ALA B 1 247 ? 19.729 -51.538 15.393 1.00 67.46 234 ALA B N 1
ATOM 5147 C CA . ALA B 1 247 ? 20.670 -52.605 14.996 1.00 69.37 234 ALA B CA 1
ATOM 5148 C C . ALA B 1 247 ? 22.075 -52.078 14.644 1.00 69.44 234 ALA B C 1
ATOM 5149 O O . ALA B 1 247 ? 23.064 -52.605 15.152 1.00 71.13 234 ALA B O 1
ATOM 5151 N N . LEU B 1 248 ? 22.170 -51.039 13.811 1.00 68.07 235 LEU B N 1
ATOM 5152 C CA . LEU B 1 248 ? 23.459 -50.356 13.569 1.00 69.27 235 LEU B CA 1
ATOM 5153 C C . LEU B 1 248 ? 24.117 -49.810 14.860 1.00 69.43 235 LEU B C 1
ATOM 5154 O O . LEU B 1 248 ? 25.347 -49.755 14.957 1.00 70.67 235 LEU B O 1
ATOM 5159 N N . ALA B 1 249 ? 23.297 -49.377 15.817 1.00 69.31 236 ALA B N 1
ATOM 5160 C CA . ALA B 1 249 ? 23.778 -48.845 17.105 1.00 71.21 236 ALA B CA 1
ATOM 5161 C C . ALA B 1 249 ? 24.375 -49.931 18.017 1.00 73.18 236 ALA B C 1
ATOM 5162 O O . ALA B 1 249 ? 25.318 -49.667 18.766 1.00 73.13 236 ALA B O 1
ATOM 5164 N N . HIS B 1 250 ? 23.826 -51.141 17.937 1.00 76.74 237 HIS B N 1
ATOM 5165 C CA . HIS B 1 250 ? 24.193 -52.239 18.835 1.00 81.12 237 HIS B CA 1
ATOM 5166 C C . HIS B 1 250 ? 25.055 -53.348 18.194 1.00 83.12 237 HIS B C 1
ATOM 5167 O O . HIS B 1 250 ? 25.073 -54.467 18.679 1.00 83.53 237 HIS B O 1
ATOM 5174 N N . ARG B 1 251 ? 25.786 -53.034 17.125 1.00 58.61 238 ARG B N 1
ATOM 5175 C CA . ARG B 1 251 ? 26.861 -53.907 16.640 1.00 62.12 238 ARG B CA 1
ATOM 5176 C C . ARG B 1 251 ? 28.022 -53.861 17.644 1.00 64.63 238 ARG B C 1
ATOM 5177 O O . ARG B 1 251 ? 28.161 -52.880 18.381 1.00 68.68 238 ARG B O 1
ATOM 5185 N N . PRO B 1 252 ? 28.872 -54.904 17.670 1.00 66.10 239 PRO B N 1
ATOM 5186 C CA . PRO B 1 252 ? 29.945 -54.897 18.663 1.00 67.72 239 PRO B CA 1
ATOM 5187 C C . PRO B 1 252 ? 31.024 -53.821 18.425 1.00 64.76 239 PRO B C 1
ATOM 5188 O O . PRO B 1 252 ? 31.654 -53.379 19.381 1.00 61.57 239 PRO B O 1
ATOM 5192 N N . GLN B 1 253 ? 31.229 -53.408 17.172 1.00 61.27 240 GLN B N 1
ATOM 5193 C CA . GLN B 1 253 ? 32.207 -52.367 16.866 1.00 58.94 240 GLN B CA 1
ATOM 5194 C C . GLN B 1 253 ? 31.828 -51.050 17.584 1.00 53.95 240 GLN B C 1
ATOM 5195 O O . GLN B 1 253 ? 32.711 -50.303 18.031 1.00 51.66 240 GLN B O 1
ATOM 5201 N N . VAL B 1 254 ? 30.523 -50.810 17.732 1.00 50.57 241 VAL B N 1
ATOM 5202 C CA . VAL B 1 254 ? 30.017 -49.627 18.435 1.00 50.48 241 VAL B CA 1
ATOM 5203 C C . VAL B 1 254 ? 30.152 -49.792 19.959 1.00 49.50 241 VAL B C 1
ATOM 5204 O O . VAL B 1 254 ? 30.485 -48.813 20.655 1.00 49.45 241 VAL B O 1
ATOM 5208 N N . ASP B 1 255 ? 29.890 -50.996 20.479 1.00 49.76 242 ASP B N 1
ATOM 5209 C CA . ASP B 1 255 ? 30.124 -51.295 21.911 1.00 50.66 242 ASP B CA 1
ATOM 5210 C C . ASP B 1 255 ? 31.587 -50.971 22.297 1.00 51.33 242 ASP B C 1
ATOM 5211 O O . ASP B 1 255 ? 31.854 -50.278 23.301 1.00 49.43 242 ASP B O 1
ATOM 5216 N N . GLU B 1 256 ? 32.517 -51.447 21.469 1.00 51.74 243 GLU B N 1
ATOM 5217 C CA . GLU B 1 256 ? 33.943 -51.176 21.646 1.00 52.60 243 GLU B CA 1
ATOM 5218 C C . GLU B 1 256 ? 34.259 -49.673 21.676 1.00 50.98 243 GLU B C 1
ATOM 5219 O O . GLU B 1 256 ? 34.893 -49.213 22.619 1.00 50.89 243 GLU B O 1
ATOM 5221 N N . ARG B 1 257 ? 33.803 -48.917 20.672 1.00 49.68 244 ARG B N 1
ATOM 5222 C CA . ARG B 1 257 ? 34.100 -47.465 20.581 1.00 48.91 244 ARG B CA 1
ATOM 5223 C C . ARG B 1 257 ? 33.467 -46.651 21.707 1.00 48.22 244 ARG B C 1
ATOM 5224 O O . ARG B 1 257 ? 34.056 -45.677 22.175 1.00 47.86 244 ARG B O 1
ATOM 5232 N N . LEU B 1 258 ? 32.252 -47.035 22.095 1.00 48.59 245 LEU B N 1
ATOM 5233 C CA . LEU B 1 258 ? 31.563 -46.462 23.258 1.00 49.63 245 LEU B CA 1
ATOM 5234 C C . LEU B 1 258 ? 32.394 -46.628 24.542 1.00 50.39 245 LEU B C 1
ATOM 5235 O O . LEU B 1 258 ? 32.712 -45.648 25.197 1.00 48.23 245 LEU B O 1
ATOM 5240 N N . ALA B 1 259 ? 32.780 -47.866 24.855 1.00 51.34 246 ALA B N 1
ATOM 5241 C CA . ALA B 1 259 ? 33.651 -48.150 25.993 1.00 53.90 246 ALA B CA 1
ATOM 5242 C C . ALA B 1 259 ? 34.891 -47.252 25.966 1.00 56.14 246 ALA B C 1
ATOM 5243 O O . ALA B 1 259 ? 35.202 -46.616 26.978 1.00 59.83 246 ALA B O 1
ATOM 5245 N N . ARG B 1 260 ? 35.564 -47.169 24.814 1.00 57.39 247 ARG B N 1
ATOM 5246 C CA . ARG B 1 260 ? 36.758 -46.297 24.655 1.00 60.99 247 ARG B CA 1
ATOM 5247 C C . ARG B 1 260 ? 36.432 -44.809 24.847 1.00 60.50 247 ARG B C 1
ATOM 5248 O O . ARG B 1 260 ? 37.214 -44.062 25.448 1.00 63.60 247 ARG B O 1
ATOM 5256 N N . LEU B 1 261 ? 35.273 -44.390 24.348 1.00 56.62 248 LEU B N 1
ATOM 5257 C CA . LEU B 1 261 ? 34.808 -43.008 24.503 1.00 55.14 248 LEU B CA 1
ATOM 5258 C C . LEU B 1 261 ? 34.595 -42.673 25.994 1.00 53.97 248 LEU B C 1
ATOM 5259 O O . LEU B 1 261 ? 35.060 -41.629 26.456 1.00 55.36 248 LEU B O 1
ATOM 5264 N N . ARG B 1 262 ? 33.933 -43.561 26.742 1.00 64.01 249 ARG B N 1
ATOM 5265 C CA . ARG B 1 262 ? 33.756 -43.382 28.204 1.00 64.47 249 ARG B CA 1
ATOM 5266 C C . ARG B 1 262 ? 35.052 -43.190 28.986 1.00 65.66 249 ARG B C 1
ATOM 5267 O O . ARG B 1 262 ? 35.066 -42.479 29.992 1.00 66.03 249 ARG B O 1
ATOM 5275 N N . GLU B 1 263 ? 36.128 -43.826 28.535 1.00 67.69 250 GLU B N 1
ATOM 5276 C CA . GLU B 1 263 ? 37.459 -43.620 29.126 1.00 69.13 250 GLU B CA 1
ATOM 5277 C C . GLU B 1 263 ? 37.995 -42.214 28.809 1.00 67.00 250 GLU B C 1
ATOM 5278 O O . GLU B 1 263 ? 38.564 -41.563 29.679 1.00 68.27 250 GLU B O 1
ATOM 5284 N N . GLU B 1 264 ? 37.802 -41.756 27.569 1.00 64.58 251 GLU B N 1
ATOM 5285 C CA . GLU B 1 264 ? 38.202 -40.395 27.163 1.00 63.23 251 GLU B CA 1
ATOM 5286 C C . GLU B 1 264 ? 37.450 -39.316 27.941 1.00 60.13 251 GLU B C 1
ATOM 5287 O O . GLU B 1 264 ? 38.014 -38.284 28.248 1.00 60.35 251 GLU B O 1
ATOM 5293 N N . VAL B 1 265 ? 36.185 -39.584 28.244 1.00 58.11 252 VAL B N 1
ATOM 5294 C CA . VAL B 1 265 ? 35.299 -38.651 28.930 1.00 56.45 252 VAL B CA 1
ATOM 5295 C C . VAL B 1 265 ? 35.391 -38.746 30.464 1.00 57.86 252 VAL B C 1
ATOM 5296 O O . VAL B 1 265 ? 35.254 -37.728 31.143 1.00 56.41 252 VAL B O 1
ATOM 5300 N N . GLY B 1 266 ? 35.605 -39.951 31.004 1.00 58.78 253 GLY B N 1
ATOM 5301 C CA . GLY B 1 266 ? 35.648 -40.170 32.449 1.00 60.03 253 GLY B CA 1
ATOM 5302 C C . GLY B 1 266 ? 34.267 -40.269 33.084 1.00 60.24 253 GLY B C 1
ATOM 5303 O O . GLY B 1 266 ? 33.298 -40.634 32.429 1.00 59.38 253 GLY B O 1
ATOM 5304 N N . ASP B 1 267 ? 34.192 -39.935 34.369 1.00 61.19 254 ASP B N 1
ATOM 5305 C CA . ASP B 1 267 ? 32.951 -39.981 35.156 1.00 61.94 254 ASP B CA 1
ATOM 5306 C C . ASP B 1 267 ? 32.190 -38.644 35.075 1.00 58.64 254 ASP B C 1
ATOM 5307 O O . ASP B 1 267 ? 31.993 -37.954 36.081 1.00 58.31 254 ASP B O 1
ATOM 5312 N N . ARG B 1 268 ? 31.761 -38.285 33.863 1.00 56.46 255 ARG B N 1
ATOM 5313 C CA . ARG B 1 268 ? 31.208 -36.952 33.587 1.00 53.23 255 ARG B CA 1
ATOM 5314 C C . ARG B 1 268 ? 30.030 -37.022 32.640 1.00 51.84 255 ARG B C 1
ATOM 5315 O O . ARG B 1 268 ? 29.945 -37.920 31.779 1.00 50.99 255 ARG B O 1
ATOM 5323 N N . LYS B 1 269 ? 29.127 -36.050 32.783 1.00 50.28 256 LYS B N 1
ATOM 5324 C CA . LYS B 1 269 ? 28.036 -35.900 31.822 1.00 49.13 256 LYS B CA 1
ATOM 5325 C C . LYS B 1 269 ? 28.569 -35.410 30.467 1.00 46.13 256 LYS B C 1
ATOM 5326 O O . LYS B 1 269 ? 29.683 -34.894 30.382 1.00 45.32 256 LYS B O 1
ATOM 5332 N N . THR B 1 270 ? 27.796 -35.618 29.409 1.00 44.62 257 THR B N 1
ATOM 5333 C CA . THR B 1 270 ? 28.207 -35.189 28.055 1.00 42.77 257 THR B CA 1
ATOM 5334 C C . THR B 1 270 ? 27.160 -34.360 27.337 1.00 41.23 257 THR B C 1
ATOM 5335 O O . THR B 1 270 ? 25.974 -34.691 27.396 1.00 41.46 257 THR B O 1
ATOM 5339 N N . ILE B 1 271 ? 27.625 -33.304 26.644 1.00 39.52 258 ILE B N 1
ATOM 5340 C CA . ILE B 1 271 ? 26.822 -32.543 25.685 1.00 37.44 258 ILE B CA 1
ATOM 5341 C C . ILE B 1 271 ? 27.360 -32.838 24.285 1.00 36.37 258 ILE B C 1
ATOM 5342 O O . ILE B 1 271 ? 28.507 -32.508 23.955 1.00 35.79 258 ILE B O 1
ATOM 5347 N N . VAL B 1 272 ? 26.512 -33.400 23.444 1.00 35.73 259 VAL B N 1
ATOM 5348 C CA . VAL B 1 272 ? 26.958 -33.987 22.175 1.00 35.40 259 VAL B CA 1
ATOM 5349 C C . VAL B 1 272 ? 26.432 -33.255 20.957 1.00 33.90 259 VAL B C 1
ATOM 5350 O O . VAL B 1 272 ? 25.250 -32.950 20.874 1.00 33.34 259 VAL B O 1
ATOM 5354 N N . ARG B 1 273 ? 27.332 -33.000 20.007 1.00 33.32 260 ARG B N 1
ATOM 5355 C CA . ARG B 1 273 ? 26.943 -32.732 18.599 1.00 32.39 260 ARG B CA 1
ATOM 5356 C C . ARG B 1 273 ? 27.971 -33.357 17.697 1.00 32.57 260 ARG B C 1
ATOM 5357 O O . ARG B 1 273 ? 29.112 -33.543 18.097 1.00 33.10 260 ARG B O 1
ATOM 5365 N N . VAL B 1 274 ? 27.582 -33.716 16.485 1.00 32.42 261 VAL B N 1
ATOM 5366 C CA . VAL B 1 274 ? 28.543 -34.333 15.565 1.00 32.72 261 VAL B CA 1
ATOM 5367 C C . VAL B 1 274 ? 28.552 -33.651 14.204 1.00 31.87 261 VAL B C 1
ATOM 5368 O O . VAL B 1 274 ? 29.084 -34.212 13.267 1.00 32.22 261 VAL B O 1
ATOM 5372 N N . ASP B 1 275 ? 27.961 -32.451 14.103 1.00 30.78 262 ASP B N 1
ATOM 5373 C CA . ASP B 1 275 ? 27.773 -31.784 12.796 1.00 29.97 262 ASP B CA 1
ATOM 5374 C C . ASP B 1 275 ? 29.078 -31.286 12.205 1.00 29.62 262 ASP B C 1
ATOM 5375 O O . ASP B 1 275 ? 29.948 -30.799 12.930 1.00 29.90 262 ASP B O 1
ATOM 5380 N N . ARG B 1 276 ? 29.204 -31.382 10.888 1.00 29.29 263 ARG B N 1
ATOM 5381 C CA . ARG B 1 276 ? 30.329 -30.755 10.169 1.00 28.99 263 ARG B CA 1
ATOM 5382 C C . ARG B 1 276 ? 30.244 -29.222 10.273 1.00 27.96 263 ARG B C 1
ATOM 5383 O O . ARG B 1 276 ? 29.187 -28.673 10.610 1.00 27.38 263 ARG B O 1
ATOM 5391 N N . THR B 1 277 ? 31.345 -28.537 9.963 1.00 27.87 264 THR B N 1
ATOM 5392 C CA . THR B 1 277 ? 31.465 -27.062 10.115 1.00 27.00 264 THR B CA 1
ATOM 5393 C C . THR B 1 277 ? 30.751 -26.257 9.020 1.00 25.94 264 THR B C 1
ATOM 5394 O O . THR B 1 277 ? 31.346 -25.404 8.322 1.00 25.65 264 THR B O 1
ATOM 5398 N N . GLU B 1 278 ? 29.450 -26.515 8.885 1.00 25.41 265 GLU B N 1
ATOM 5399 C CA . GLU B 1 278 ? 28.601 -25.862 7.864 1.00 24.55 265 GLU B CA 1
ATOM 5400 C C . GLU B 1 278 ? 28.094 -24.593 8.490 1.00 23.89 265 GLU B C 1
ATOM 5401 O O . GLU B 1 278 ? 27.775 -24.578 9.664 1.00 24.00 265 GLU B O 1
ATOM 5407 N N . LEU B 1 279 ? 28.028 -23.520 7.709 1.00 23.34 266 LEU B N 1
ATOM 5408 C CA . LEU B 1 279 ? 27.718 -22.211 8.272 1.00 22.87 266 LEU B CA 1
ATOM 5409 C C . LEU B 1 279 ? 26.371 -22.120 9.031 1.00 22.80 266 LEU B C 1
ATOM 5410 O O . LEU B 1 279 ? 26.276 -21.418 10.018 1.00 22.74 266 LEU B O 1
ATOM 5415 N N . SER B 1 280 ? 25.346 -22.808 8.548 1.00 22.92 267 SER B N 1
ATOM 5416 C CA . SER B 1 280 ? 24.029 -22.768 9.187 1.00 23.04 267 SER B CA 1
ATOM 5417 C C . SER B 1 280 ? 23.919 -23.564 10.495 1.00 23.58 267 SER B C 1
ATOM 5418 O O . SER B 1 280 ? 22.907 -23.440 11.177 1.00 23.78 267 SER B O 1
ATOM 5421 N N . LYS B 1 281 ? 24.931 -24.384 10.840 1.00 23.92 268 LYS B N 1
ATOM 5422 C CA . LYS B 1 281 ? 24.839 -25.313 11.963 1.00 24.55 268 LYS B CA 1
ATOM 5423 C C . LYS B 1 281 ? 24.940 -24.635 13.322 1.00 24.57 268 LYS B C 1
ATOM 5424 O O . LYS B 1 281 ? 24.542 -25.223 14.311 1.00 25.09 268 LYS B O 1
ATOM 5430 N N . ASN B 1 282 ? 25.510 -23.424 13.359 1.00 24.11 269 ASN B N 1
ATOM 5431 C CA . ASN B 1 282 ? 25.539 -22.578 14.556 1.00 24.16 269 ASN B CA 1
ATOM 5432 C C . ASN B 1 282 ? 26.450 -23.199 15.643 1.00 24.72 269 ASN B C 1
ATOM 5433 O O . ASN B 1 282 ? 26.152 -23.138 16.835 1.00 25.08 269 ASN B O 1
ATOM 5438 N N . ILE B 1 283 ? 27.573 -23.768 15.209 1.00 24.90 270 ILE B N 1
ATOM 5439 C CA . ILE B 1 283 ? 28.519 -24.391 16.130 1.00 25.56 270 ILE B CA 1
ATOM 5440 C C . ILE B 1 283 ? 29.208 -23.351 17.023 1.00 25.63 270 ILE B C 1
ATOM 5441 O O . ILE B 1 283 ? 29.354 -23.581 18.235 1.00 26.17 270 ILE B O 1
ATOM 5446 N N . LEU B 1 284 ? 29.595 -22.217 16.448 1.00 25.18 271 LEU B N 1
ATOM 5447 C CA . LEU B 1 284 ? 30.306 -21.203 17.222 1.00 25.37 271 LEU B CA 1
ATOM 5448 C C . LEU B 1 284 ? 29.500 -20.698 18.411 1.00 25.47 271 LEU B C 1
ATOM 5449 O O . LEU B 1 284 ? 30.015 -20.700 19.513 1.00 26.05 271 LEU B O 1
ATOM 5454 N N . ARG B 1 285 ? 28.242 -20.316 18.187 1.00 25.04 272 ARG B N 1
ATOM 5455 C CA . ARG B 1 285 ? 27.360 -19.889 19.291 1.00 25.27 272 ARG B CA 1
ATOM 5456 C C . ARG B 1 285 ? 27.092 -21.007 20.319 1.00 25.91 272 ARG B C 1
ATOM 5457 O O . ARG B 1 285 ? 26.904 -20.740 21.500 1.00 26.38 272 ARG B O 1
ATOM 5465 N N . GLY B 1 286 ? 27.045 -22.260 19.863 1.00 26.25 273 GLY B N 1
ATOM 5466 C CA . GLY B 1 286 ? 26.941 -23.404 20.769 1.00 27.04 273 GLY B CA 1
ATOM 5467 C C . GLY B 1 286 ? 28.125 -23.426 21.721 1.00 27.79 273 GLY B C 1
ATOM 5468 O O . GLY B 1 286 ? 27.956 -23.659 22.920 1.00 28.36 273 GLY B O 1
ATOM 5469 N N . LEU B 1 287 ? 29.323 -23.173 21.184 1.00 27.81 274 LEU B N 1
ATOM 5470 C CA . LEU B 1 287 ? 30.540 -23.144 21.998 1.00 28.63 274 LEU B CA 1
ATOM 5471 C C . LEU B 1 287 ? 30.550 -21.926 22.935 1.00 28.77 274 LEU B C 1
ATOM 5472 O O . LEU B 1 287 ? 30.924 -22.050 24.098 1.00 29.32 274 LEU B O 1
ATOM 5477 N N . LEU B 1 288 ? 30.154 -20.754 22.419 1.00 28.23 275 LEU B N 1
ATOM 5478 C CA . LEU B 1 288 ? 30.058 -19.541 23.267 1.00 28.53 275 LEU B CA 1
ATOM 5479 C C . LEU B 1 288 ? 29.086 -19.779 24.442 1.00 29.03 275 LEU B C 1
ATOM 5480 O O . LEU B 1 288 ? 29.334 -19.340 25.559 1.00 29.57 275 LEU B O 1
ATOM 5485 N N . ALA B 1 289 ? 28.002 -20.507 24.171 1.00 29.01 276 ALA B N 1
ATOM 5486 C CA . ALA B 1 289 ? 27.040 -20.913 25.195 1.00 29.73 276 ALA B CA 1
ATOM 5487 C C . ALA B 1 289 ? 27.639 -21.900 26.218 1.00 30.89 276 ALA B C 1
ATOM 5488 O O . ALA B 1 289 ? 27.398 -21.764 27.417 1.00 31.19 276 ALA B O 1
ATOM 5490 N N . TYR B 1 290 ? 28.425 -22.868 25.739 1.00 31.34 277 TYR B N 1
ATOM 5491 C CA . TYR B 1 290 ? 29.178 -23.736 26.631 1.00 32.65 277 TYR B CA 1
ATOM 5492 C C . TYR B 1 290 ? 30.109 -22.927 27.567 1.00 33.70 277 TYR B C 1
ATOM 5493 O O . TYR B 1 290 ? 30.129 -23.144 28.795 1.00 34.64 277 TYR B O 1
ATOM 5502 N N . ARG B 1 291 ? 30.847 -21.977 27.000 1.00 34.15 278 ARG B N 1
ATOM 5503 C CA . ARG B 1 291 ? 31.701 -21.099 27.794 1.00 35.44 278 ARG B CA 1
ATOM 5504 C C . ARG B 1 291 ? 30.861 -20.346 28.862 1.00 35.40 278 ARG B C 1
ATOM 5505 O O . ARG B 1 291 ? 31.291 -20.235 30.015 1.00 35.87 278 ARG B O 1
ATOM 5513 N N . GLU B 1 292 ? 29.670 -19.853 28.481 1.00 34.36 279 GLU B N 1
ATOM 5514 C CA . GLU B 1 292 ? 28.796 -19.125 29.417 1.00 34.37 279 GLU B CA 1
ATOM 5515 C C . GLU B 1 292 ? 28.249 -20.071 30.517 1.00 35.17 279 GLU B C 1
ATOM 5516 O O . GLU B 1 292 ? 28.174 -19.691 31.688 1.00 35.39 279 GLU B O 1
ATOM 5522 N N . LEU B 1 293 ? 27.905 -21.295 30.126 1.00 34.97 280 LEU B N 1
ATOM 5523 C CA . LEU B 1 293 ? 27.506 -22.326 31.060 1.00 35.88 280 LEU B CA 1
ATOM 5524 C C . LEU B 1 293 ? 28.550 -22.509 32.179 1.00 36.76 280 LEU B C 1
ATOM 5525 O O . LEU B 1 293 ? 28.182 -22.541 33.354 1.00 37.31 280 LEU B O 1
ATOM 5530 N N . LEU B 1 294 ? 29.826 -22.602 31.800 1.00 36.73 281 LEU B N 1
ATOM 5531 C CA . LEU B 1 294 ? 30.918 -22.852 32.745 1.00 37.93 281 LEU B CA 1
ATOM 5532 C C . LEU B 1 294 ? 31.336 -21.646 33.583 1.00 38.94 281 LEU B C 1
ATOM 5533 O O . LEU B 1 294 ? 31.901 -21.810 34.671 1.00 40.25 281 LEU B O 1
ATOM 5538 N N . THR B 1 295 ? 31.058 -20.450 33.077 1.00 38.87 282 THR B N 1
ATOM 5539 C CA . THR B 1 295 ? 31.270 -19.205 33.801 1.00 39.87 282 THR B CA 1
ATOM 5540 C C . THR B 1 295 ? 30.167 -18.957 34.827 1.00 40.65 282 THR B C 1
ATOM 5541 O O . THR B 1 295 ? 30.436 -18.699 36.004 1.00 41.80 282 THR B O 1
ATOM 5545 N N . VAL B 1 296 ? 28.922 -19.035 34.359 1.00 40.23 283 VAL B N 1
ATOM 5546 C CA . VAL B 1 296 ? 27.729 -18.723 35.172 1.00 40.67 283 VAL B CA 1
ATOM 5547 C C . VAL B 1 296 ? 27.346 -19.831 36.151 1.00 41.31 283 VAL B C 1
ATOM 5548 O O . VAL B 1 296 ? 26.885 -19.533 37.239 1.00 41.72 283 VAL B O 1
ATOM 5552 N N . HIS B 1 297 ? 27.495 -21.091 35.732 1.00 41.27 284 HIS B N 1
ATOM 5553 C CA . HIS B 1 297 ? 27.197 -22.276 36.569 1.00 41.72 284 HIS B CA 1
ATOM 5554 C C . HIS B 1 297 ? 28.487 -23.083 36.725 1.00 42.16 284 HIS B C 1
ATOM 5555 O O . HIS B 1 297 ? 28.628 -24.167 36.126 1.00 41.70 284 HIS B O 1
ATOM 5562 N N . PRO B 1 298 ? 29.452 -22.553 37.497 1.00 42.86 285 PRO B N 1
ATOM 5563 C CA . PRO B 1 298 ? 30.742 -23.232 37.687 1.00 43.40 285 PRO B CA 1
ATOM 5564 C C . PRO B 1 298 ? 30.693 -24.605 38.342 1.00 44.46 285 PRO B C 1
ATOM 5565 O O . PRO B 1 298 ? 31.683 -25.323 38.249 1.00 44.99 285 PRO B O 1
ATOM 5569 N N . GLU B 1 299 ? 29.577 -24.986 38.971 1.00 44.80 286 GLU B N 1
ATOM 5570 C CA . GLU B 1 299 ? 29.394 -26.381 39.429 1.00 45.94 286 GLU B CA 1
ATOM 5571 C C . GLU B 1 299 ? 29.647 -27.434 38.341 1.00 45.61 286 GLU B C 1
ATOM 5572 O O . GLU B 1 299 ? 29.943 -28.575 38.684 1.00 46.01 286 GLU B O 1
ATOM 5578 N N . TRP B 1 300 ? 29.493 -27.062 37.053 1.00 44.48 287 TRP B N 1
ATOM 5579 C CA . TRP B 1 300 ? 29.687 -28.016 35.938 1.00 44.50 287 TRP B CA 1
ATOM 5580 C C . TRP B 1 300 ? 31.137 -28.285 35.566 1.00 44.94 287 TRP B C 1
ATOM 5581 O O . TRP B 1 300 ? 31.411 -29.266 34.874 1.00 46.13 287 TRP B O 1
ATOM 5592 N N . ARG B 1 301 ? 32.056 -27.462 36.060 1.00 45.23 288 ARG B N 1
ATOM 5593 C CA . ARG B 1 301 ? 33.469 -27.678 35.825 1.00 46.05 288 ARG B CA 1
ATOM 5594 C C . ARG B 1 301 ? 33.878 -29.029 36.380 1.00 47.85 288 ARG B C 1
ATOM 5595 O O . ARG B 1 301 ? 33.499 -29.382 37.500 1.00 48.08 288 ARG B O 1
ATOM 5603 N N . ASP B 1 302 ? 34.619 -29.773 35.566 1.00 48.22 289 ASP B N 1
ATOM 5604 C CA . ASP B 1 302 ? 35.062 -31.142 35.835 1.00 50.20 289 ASP B CA 1
ATOM 5605 C C . ASP B 1 302 ? 33.929 -32.194 35.840 1.00 50.77 289 ASP B C 1
ATOM 5606 O O . ASP B 1 302 ? 34.204 -33.375 36.032 1.00 51.52 289 ASP B O 1
ATOM 5611 N N . ARG B 1 303 ? 32.685 -31.778 35.580 1.00 62.21 290 ARG B N 1
ATOM 5612 C CA . ARG B 1 303 ? 31.501 -32.642 35.657 1.00 62.91 290 ARG B CA 1
ATOM 5613 C C . ARG B 1 303 ? 30.750 -32.817 34.341 1.00 61.00 290 ARG B C 1
ATOM 5614 O O . ARG B 1 303 ? 29.759 -33.545 34.312 1.00 60.41 290 ARG B O 1
ATOM 5622 N N . VAL B 1 304 ? 31.200 -32.138 33.274 1.00 59.93 291 VAL B N 1
ATOM 5623 C CA . VAL B 1 304 ? 30.613 -32.223 31.921 1.00 56.46 291 VAL B CA 1
ATOM 5624 C C . VAL B 1 304 ? 31.747 -32.162 30.884 1.00 55.39 291 VAL B C 1
ATOM 5625 O O . VAL B 1 304 ? 32.833 -31.665 31.189 1.00 55.81 291 VAL B O 1
ATOM 5629 N N . VAL B 1 305 ? 31.522 -32.753 29.708 1.00 54.09 292 VAL B N 1
ATOM 5630 C CA . VAL B 1 305 ? 32.421 -32.617 28.547 1.00 53.21 292 VAL B CA 1
ATOM 5631 C C . VAL B 1 305 ? 31.541 -32.334 27.329 1.00 52.20 292 VAL B C 1
ATOM 5632 O O . VAL B 1 305 ? 30.505 -32.983 27.148 1.00 52.42 292 VAL B O 1
ATOM 5636 N N . HIS B 1 306 ? 31.946 -31.357 26.507 1.00 50.90 293 HIS B N 1
ATOM 5637 C CA . HIS B 1 306 ? 31.240 -31.028 25.271 1.00 48.47 293 HIS B CA 1
ATOM 5638 C C . HIS B 1 306 ? 31.970 -31.715 24.132 1.00 47.29 293 HIS B C 1
ATOM 5639 O O . HIS B 1 306 ? 33.165 -31.493 23.913 1.00 47.23 293 HIS B O 1
ATOM 5646 N N . LEU B 1 307 ? 31.272 -32.640 23.481 1.00 46.29 294 LEU B N 1
ATOM 5647 C CA . LEU B 1 307 ? 31.756 -33.286 22.297 1.00 45.34 294 LEU B CA 1
ATOM 5648 C C . LEU B 1 307 ? 31.244 -32.475 21.118 1.00 43.17 294 LEU B C 1
ATOM 5649 O O . LEU B 1 307 ? 30.047 -32.251 20.999 1.00 42.01 294 LEU B O 1
ATOM 5654 N N . ALA B 1 308 ? 32.142 -32.077 20.229 1.00 42.29 295 ALA B N 1
ATOM 5655 C CA . ALA B 1 308 ? 31.743 -31.364 19.027 1.00 41.02 295 ALA B CA 1
ATOM 5656 C C . ALA B 1 308 ? 32.684 -31.692 17.913 1.00 40.53 295 ALA B C 1
ATOM 5657 O O . ALA B 1 308 ? 33.800 -32.126 18.144 1.00 41.83 295 ALA B O 1
ATOM 5659 N N . SER B 1 309 ? 32.206 -31.486 16.695 1.00 39.45 296 SER B N 1
ATOM 5660 C CA . SER B 1 309 ? 32.985 -31.765 15.498 1.00 39.19 296 SER B CA 1
ATOM 5661 C C . SER B 1 309 ? 33.546 -30.491 14.846 1.00 38.03 296 SER B C 1
ATOM 5662 O O . SER B 1 309 ? 32.878 -29.461 14.779 1.00 36.45 296 SER B O 1
ATOM 5665 N N . ALA B 1 310 ? 34.805 -30.592 14.428 1.00 38.64 297 ALA B N 1
ATOM 5666 C CA . ALA B 1 310 ? 35.460 -29.624 13.570 1.00 38.63 297 ALA B CA 1
ATOM 5667 C C . ALA B 1 310 ? 35.828 -30.216 12.196 1.00 38.76 297 ALA B C 1
ATOM 5668 O O . ALA B 1 310 ? 36.727 -29.706 11.538 1.00 40.12 297 ALA B O 1
ATOM 5670 N N . TYR B 1 311 ? 35.112 -31.250 11.734 1.00 38.13 298 TYR B N 1
ATOM 5671 C CA . TYR B 1 311 ? 35.333 -31.800 10.394 1.00 37.69 298 TYR B CA 1
ATOM 5672 C C . TYR B 1 311 ? 34.844 -30.806 9.338 1.00 36.14 298 TYR B C 1
ATOM 5673 O O . TYR B 1 311 ? 33.721 -30.274 9.458 1.00 35.01 298 TYR B O 1
ATOM 5682 N N . PRO B 1 312 ? 35.666 -30.558 8.288 1.00 35.39 299 PRO B N 1
ATOM 5683 C CA . PRO B 1 312 ? 35.247 -29.554 7.278 1.00 34.58 299 PRO B CA 1
ATOM 5684 C C . PRO B 1 312 ? 33.935 -29.869 6.553 1.00 33.37 299 PRO B C 1
ATOM 5685 O O . PRO B 1 312 ? 33.775 -30.955 6.038 1.00 33.29 299 PRO B O 1
ATOM 5689 N N . SER B 1 313 ? 33.008 -28.918 6.521 1.00 32.27 300 SER B N 1
ATOM 5690 C CA . SER B 1 313 ? 31.867 -29.022 5.636 1.00 31.76 300 SER B CA 1
ATOM 5691 C C . SER B 1 313 ? 32.283 -28.790 4.170 1.00 31.88 300 SER B C 1
ATOM 5692 O O . SER B 1 313 ? 31.902 -29.554 3.274 1.00 32.02 300 SER B O 1
ATOM 5695 N N . ARG B 1 314 ? 33.025 -27.708 3.945 1.00 31.85 301 ARG B N 1
ATOM 5696 C CA . ARG B 1 314 ? 33.537 -27.337 2.627 1.00 32.32 301 ARG B CA 1
ATOM 5697 C C . ARG B 1 314 ? 34.920 -26.754 2.825 1.00 33.36 301 ARG B C 1
ATOM 5698 O O . ARG B 1 314 ? 35.173 -26.095 3.824 1.00 33.12 301 ARG B O 1
ATOM 5706 N N . GLN B 1 315 ? 35.808 -27.026 1.870 1.00 34.99 302 GLN B N 1
ATOM 5707 C CA . GLN B 1 315 ? 37.177 -26.510 1.853 1.00 36.65 302 GLN B CA 1
ATOM 5708 C C . GLN B 1 315 ? 37.483 -25.610 0.614 1.00 37.98 302 GLN B C 1
ATOM 5709 O O . GLN B 1 315 ? 38.609 -25.157 0.454 1.00 39.04 302 GLN B O 1
ATOM 5715 N N . ASP B 1 316 ? 36.480 -25.338 -0.222 1.00 38.41 303 ASP B N 1
ATOM 5716 C CA . ASP B 1 316 ? 36.643 -24.599 -1.490 1.00 39.32 303 ASP B CA 1
ATOM 5717 C C . ASP B 1 316 ? 36.011 -23.192 -1.480 1.00 38.69 303 ASP B C 1
ATOM 5718 O O . ASP B 1 316 ? 35.886 -22.580 -2.545 1.00 41.83 303 ASP B O 1
ATOM 5723 N N . LEU B 1 317 ? 35.542 -22.716 -0.321 1.00 36.47 304 LEU B N 1
ATOM 5724 C CA . LEU B 1 317 ? 35.064 -21.345 -0.159 1.00 34.92 304 LEU B CA 1
ATOM 5725 C C . LEU B 1 317 ? 35.747 -20.732 1.053 1.00 33.98 304 LEU B C 1
ATOM 5726 O O . LEU B 1 317 ? 35.782 -21.353 2.119 1.00 34.01 304 LEU B O 1
ATOM 5731 N N . ALA B 1 318 ? 36.253 -19.511 0.916 1.00 33.21 305 ALA B N 1
ATOM 5732 C CA . ALA B 1 318 ? 36.940 -18.831 2.017 1.00 33.10 305 ALA B CA 1
ATOM 5733 C C . ALA B 1 318 ? 36.116 -18.735 3.325 1.00 31.96 305 ALA B C 1
ATOM 5734 O O . ALA B 1 318 ? 36.649 -18.894 4.422 1.00 32.25 305 ALA B O 1
ATOM 5736 N N . ALA B 1 319 ? 34.829 -18.484 3.213 1.00 30.70 306 ALA B N 1
ATOM 5737 C CA . ALA B 1 319 ? 33.995 -18.383 4.416 1.00 30.11 306 ALA B CA 1
ATOM 5738 C C . ALA B 1 319 ? 33.889 -19.734 5.167 1.00 29.66 306 ALA B C 1
ATOM 5739 O O . ALA B 1 319 ? 33.857 -19.765 6.398 1.00 29.74 306 ALA B O 1
ATOM 5741 N N . TYR B 1 320 ? 33.830 -20.835 4.433 1.00 29.25 307 TYR B N 1
ATOM 5742 C CA . TYR B 1 320 ? 33.780 -22.163 5.069 1.00 29.22 307 TYR B CA 1
ATOM 5743 C C . TYR B 1 320 ? 35.091 -22.513 5.740 1.00 30.08 307 TYR B C 1
ATOM 5744 O O . TYR B 1 320 ? 35.073 -23.039 6.848 1.00 30.37 307 TYR B O 1
ATOM 5753 N N . ARG B 1 321 ? 36.220 -22.182 5.114 1.00 30.73 308 ARG B N 1
ATOM 5754 C CA . ARG B 1 321 ? 37.517 -22.433 5.757 1.00 32.02 308 ARG B CA 1
ATOM 5755 C C . ARG B 1 321 ? 37.695 -21.590 7.035 1.00 32.23 308 ARG B C 1
ATOM 5756 O O . ARG B 1 321 ? 38.178 -22.075 8.047 1.00 32.59 308 ARG B O 1
ATOM 5764 N N . ALA B 1 322 ? 37.289 -20.334 6.963 1.00 31.95 309 ALA B N 1
ATOM 5765 C CA . ALA B 1 322 ? 37.329 -19.436 8.102 1.00 32.50 309 ALA B CA 1
ATOM 5766 C C . ALA B 1 322 ? 36.413 -19.907 9.265 1.00 32.43 309 ALA B C 1
ATOM 5767 O O . ALA B 1 322 ? 36.766 -19.730 10.454 1.00 33.04 309 ALA B O 1
ATOM 5769 N N . TYR B 1 323 ? 35.246 -20.476 8.931 1.00 31.70 310 TYR B N 1
ATOM 5770 C CA . TYR B 1 323 ? 34.344 -20.993 9.955 1.00 31.88 310 TYR B CA 1
ATOM 5771 C C . TYR B 1 323 ? 34.951 -22.191 10.650 1.00 32.47 310 TYR B C 1
ATOM 5772 O O . TYR B 1 323 ? 34.862 -22.290 11.857 1.00 32.60 310 TYR B O 1
ATOM 5781 N N . THR B 1 324 ? 35.563 -23.091 9.868 1.00 32.82 311 THR B N 1
ATOM 5782 C CA . THR B 1 324 ? 36.234 -24.262 10.420 1.00 33.72 311 THR B CA 1
ATOM 5783 C C . THR B 1 324 ? 37.357 -23.840 11.384 1.00 35.30 311 THR B C 1
ATOM 5784 O O . THR B 1 324 ? 37.425 -24.330 12.534 1.00 36.08 311 THR B O 1
ATOM 5788 N N . ALA B 1 325 ? 38.235 -22.941 10.924 1.00 35.97 312 ALA B N 1
ATOM 5789 C CA . ALA B 1 325 ? 39.310 -22.403 11.780 1.00 37.04 312 ALA B CA 1
ATOM 5790 C C . ALA B 1 325 ? 38.733 -21.769 13.044 1.00 37.13 312 ALA B C 1
ATOM 5791 O O . ALA B 1 325 ? 39.293 -21.956 14.102 1.00 37.89 312 ALA B O 1
ATOM 5793 N N . SER B 1 326 ? 37.613 -21.045 12.935 1.00 36.29 313 SER B N 1
ATOM 5794 C CA . SER B 1 326 ? 37.006 -20.396 14.119 1.00 36.58 313 SER B CA 1
ATOM 5795 C C . SER B 1 326 ? 36.510 -21.435 15.154 1.00 36.67 313 SER B C 1
ATOM 5796 O O . SER B 1 326 ? 36.795 -21.307 16.338 1.00 37.77 313 SER B O 1
ATOM 5799 N N . VAL B 1 327 ? 35.812 -22.476 14.691 1.00 35.69 314 VAL B N 1
ATOM 5800 C CA . VAL B 1 327 ? 35.371 -23.581 15.556 1.00 36.02 314 VAL B CA 1
ATOM 5801 C C . VAL B 1 327 ? 36.587 -24.175 16.295 1.00 37.32 314 VAL B C 1
ATOM 5802 O O . VAL B 1 327 ? 36.593 -24.265 17.531 1.00 38.17 314 VAL B O 1
ATOM 5806 N N . THR B 1 328 ? 37.625 -24.528 15.546 1.00 45.76 315 THR B N 1
ATOM 5807 C CA . THR B 1 328 ? 38.882 -25.002 16.161 1.00 46.64 315 THR B CA 1
ATOM 5808 C C . THR B 1 328 ? 39.492 -24.013 17.165 1.00 46.31 315 THR B C 1
ATOM 5809 O O . THR B 1 328 ? 39.778 -24.410 18.284 1.00 46.13 315 THR B O 1
ATOM 5813 N N . GLU B 1 329 ? 39.690 -22.747 16.790 1.00 47.02 316 GLU B N 1
ATOM 5814 C CA . GLU B 1 329 ? 40.310 -21.759 17.710 1.00 47.10 316 GLU B CA 1
ATOM 5815 C C . GLU B 1 329 ? 39.492 -21.514 18.974 1.00 45.24 316 GLU B C 1
ATOM 5816 O O . GLU B 1 329 ? 40.051 -21.336 20.044 1.00 44.63 316 GLU B O 1
ATOM 5822 N N . LEU B 1 330 ? 38.167 -21.510 18.842 1.00 44.24 317 LEU B N 1
ATOM 5823 C CA . LEU B 1 330 ? 37.289 -21.301 19.979 1.00 43.25 317 LEU B CA 1
ATOM 5824 C C . LEU B 1 330 ? 37.278 -22.471 20.977 1.00 42.69 317 LEU B C 1
ATOM 5825 O O . LEU B 1 330 ? 37.273 -22.246 22.183 1.00 42.28 317 LEU B O 1
ATOM 5830 N N . ALA B 1 331 ? 37.262 -23.697 20.459 1.00 43.09 318 ALA B N 1
ATOM 5831 C CA . ALA B 1 331 ? 37.347 -24.889 21.284 1.00 43.29 318 ALA B CA 1
ATOM 5832 C C . ALA B 1 331 ? 38.632 -24.853 22.105 1.00 44.44 318 ALA B C 1
ATOM 5833 O O . ALA B 1 331 ? 38.588 -24.944 23.329 1.00 44.20 318 ALA B O 1
ATOM 5835 N N . ALA B 1 332 ? 39.764 -24.688 21.426 1.00 46.05 319 ALA B N 1
ATOM 5836 C CA . ALA B 1 332 ? 41.060 -24.537 22.102 1.00 47.34 319 ALA B CA 1
ATOM 5837 C C . ALA B 1 332 ? 41.102 -23.411 23.132 1.00 47.71 319 ALA B C 1
ATOM 5838 O O . ALA B 1 332 ? 41.732 -23.578 24.188 1.00 48.45 319 ALA B O 1
ATOM 5840 N N . GLU B 1 333 ? 40.444 -22.274 22.872 1.00 47.91 320 GLU B N 1
ATOM 5841 C CA . GLU B 1 333 ? 40.351 -21.192 23.898 1.00 47.82 320 GLU B CA 1
ATOM 5842 C C . GLU B 1 333 ? 39.593 -21.596 25.168 1.00 47.12 320 GLU B C 1
ATOM 5843 O O . GLU B 1 333 ? 39.995 -21.243 26.285 1.00 47.06 320 GLU B O 1
ATOM 5849 N N . ILE B 1 334 ? 38.471 -22.286 24.988 1.00 46.48 321 ILE B N 1
ATOM 5850 C CA . ILE B 1 334 ? 37.649 -22.752 26.111 1.00 46.46 321 ILE B CA 1
ATOM 5851 C C . ILE B 1 334 ? 38.472 -23.763 26.908 1.00 47.13 321 ILE B C 1
ATOM 5852 O O . ILE B 1 334 ? 38.555 -23.667 28.137 1.00 46.69 321 ILE B O 1
ATOM 5857 N N . ASN B 1 335 ? 39.085 -24.712 26.196 1.00 47.50 322 ASN B N 1
ATOM 5858 C CA . ASN B 1 335 ? 40.051 -25.635 26.826 1.00 49.28 322 ASN B CA 1
ATOM 5859 C C . ASN B 1 335 ? 41.192 -24.943 27.563 1.00 50.85 322 ASN B C 1
ATOM 5860 O O . ASN B 1 335 ? 41.513 -25.340 28.669 1.00 51.74 322 ASN B O 1
ATOM 5865 N N . ALA B 1 336 ? 41.783 -23.907 26.976 1.00 51.75 323 ALA B N 1
ATOM 5866 C CA . ALA B 1 336 ? 42.868 -23.185 27.633 1.00 53.17 323 ALA B CA 1
ATOM 5867 C C . ALA B 1 336 ? 42.406 -22.478 28.890 1.00 53.59 323 ALA B C 1
ATOM 5868 O O . ALA B 1 336 ? 43.150 -22.416 29.868 1.00 54.54 323 ALA B O 1
ATOM 5870 N N . GLU B 1 337 ? 41.182 -21.953 28.859 1.00 53.83 324 GLU B N 1
ATOM 5871 C CA . GLU B 1 337 ? 40.629 -21.186 29.970 1.00 55.01 324 GLU B CA 1
ATOM 5872 C C . GLU B 1 337 ? 40.245 -22.054 31.181 1.00 55.52 324 GLU B C 1
ATOM 5873 O O . GLU B 1 337 ? 40.645 -21.748 32.302 1.00 57.21 324 GLU B O 1
ATOM 5879 N N . PHE B 1 338 ? 39.467 -23.110 30.939 1.00 54.80 325 PHE B N 1
ATOM 5880 C CA . PHE B 1 338 ? 38.883 -23.958 31.990 1.00 55.30 325 PHE B CA 1
ATOM 5881 C C . PHE B 1 338 ? 39.533 -25.344 32.114 1.00 55.45 325 PHE B C 1
ATOM 5882 O O . PHE B 1 338 ? 39.191 -26.098 33.031 1.00 56.19 325 PHE B O 1
ATOM 5890 N N . GLY B 1 339 ? 40.440 -25.691 31.203 1.00 53.71 326 GLY B N 1
ATOM 5891 C CA . GLY B 1 339 ? 41.130 -26.977 31.269 1.00 54.52 326 GLY B CA 1
ATOM 5892 C C . GLY B 1 339 ? 42.011 -27.121 32.499 1.00 55.42 326 GLY B C 1
ATOM 5893 O O . GLY B 1 339 ? 42.545 -26.140 33.023 1.00 55.48 326 GLY B O 1
ATOM 5894 N N . THR B 1 340 ? 42.102 -28.352 32.980 1.00 56.50 327 THR B N 1
ATOM 5895 C CA . THR B 1 340 ? 43.062 -28.739 34.014 1.00 58.06 327 THR B CA 1
ATOM 5896 C C . THR B 1 340 ? 43.644 -30.085 33.624 1.00 59.32 327 THR B C 1
ATOM 5897 O O . THR B 1 340 ? 43.220 -30.705 32.647 1.00 57.91 327 THR B O 1
ATOM 5901 N N . ALA B 1 341 ? 44.622 -30.522 34.408 1.00 62.28 328 ALA B N 1
ATOM 5902 C CA . ALA B 1 341 ? 45.085 -31.903 34.396 1.00 64.79 328 ALA B CA 1
ATOM 5903 C C . ALA B 1 341 ? 43.864 -32.793 34.579 1.00 65.12 328 ALA B C 1
ATOM 5904 O O . ALA B 1 341 ? 43.058 -32.566 35.495 1.00 66.45 328 ALA B O 1
ATOM 5906 N N . ASP B 1 342 ? 43.709 -33.774 33.704 1.00 64.54 329 ASP B N 1
ATOM 5907 C CA . ASP B 1 342 ? 42.638 -34.767 33.838 1.00 66.16 329 ASP B CA 1
ATOM 5908 C C . ASP B 1 342 ? 41.252 -34.275 33.336 1.00 63.32 329 ASP B C 1
ATOM 5909 O O . ASP B 1 342 ? 40.354 -35.095 33.200 1.00 63.86 329 ASP B O 1
ATOM 5914 N N . TRP B 1 343 ? 41.069 -32.974 33.049 1.00 60.67 330 TRP B N 1
ATOM 5915 C CA . TRP B 1 343 ? 39.814 -32.467 32.448 1.00 57.82 330 TRP B CA 1
ATOM 5916 C C . TRP B 1 343 ? 40.039 -31.566 31.223 1.00 55.57 330 TRP B C 1
ATOM 5917 O O . TRP B 1 343 ? 40.649 -30.494 31.325 1.00 55.23 330 TRP B O 1
ATOM 5928 N N . GLN B 1 344 ? 39.503 -31.998 30.091 1.00 54.19 331 GLN B N 1
ATOM 5929 C CA . GLN B 1 344 ? 39.511 -31.229 28.852 1.00 52.57 331 GLN B CA 1
ATOM 5930 C C . GLN B 1 344 ? 38.043 -30.914 28.521 1.00 49.82 331 GLN B C 1
ATOM 5931 O O . GLN B 1 344 ? 37.303 -31.806 28.133 1.00 49.13 331 GLN B O 1
ATOM 5937 N N . PRO B 1 345 ? 37.614 -29.653 28.728 1.00 48.31 332 PRO B N 1
ATOM 5938 C CA . PRO B 1 345 ? 36.188 -29.253 28.617 1.00 47.21 332 PRO B CA 1
ATOM 5939 C C . PRO B 1 345 ? 35.482 -29.547 27.294 1.00 46.01 332 PRO B C 1
ATOM 5940 O O . PRO B 1 345 ? 34.284 -29.841 27.307 1.00 45.43 332 PRO B O 1
ATOM 5944 N N . VAL B 1 346 ? 36.217 -29.471 26.183 1.00 45.67 333 VAL B N 1
ATOM 5945 C CA . VAL B 1 346 ? 35.664 -29.689 24.850 1.00 45.01 333 VAL B CA 1
ATOM 5946 C C . VAL B 1 346 ? 36.449 -30.778 24.182 1.00 45.94 333 VAL B C 1
ATOM 5947 O O . VAL B 1 346 ? 37.653 -30.651 24.025 1.00 46.55 333 VAL B O 1
ATOM 5951 N N . LEU B 1 347 ? 35.761 -31.846 23.806 1.00 46.34 334 LEU B N 1
ATOM 5952 C CA . LEU B 1 347 ? 36.366 -32.916 23.076 1.00 48.09 334 LEU B CA 1
ATOM 5953 C C . LEU B 1 347 ? 36.077 -32.678 21.578 1.00 47.92 334 LEU B C 1
ATOM 5954 O O . LEU B 1 347 ? 34.938 -32.805 21.135 1.00 47.04 334 LEU B O 1
ATOM 5959 N N . VAL B 1 348 ? 37.119 -32.329 20.817 1.00 49.49 335 VAL B N 1
ATOM 5960 C CA . VAL B 1 348 ? 36.997 -32.031 19.380 1.00 50.39 335 VAL B CA 1
ATOM 5961 C C . VAL B 1 348 ? 37.343 -33.233 18.515 1.00 52.64 335 VAL B C 1
ATOM 5962 O O . VAL B 1 348 ? 38.467 -33.723 18.580 1.00 56.00 335 VAL B O 1
ATOM 5966 N N . SER B 1 349 ? 36.394 -33.664 17.690 1.00 52.25 336 SER B N 1
ATOM 5967 C CA . SER B 1 349 ? 36.594 -34.715 16.704 1.00 54.48 336 SER B CA 1
ATOM 5968 C C . SER B 1 349 ? 36.822 -34.128 15.310 1.00 55.67 336 SER B C 1
ATOM 5969 O O . SER B 1 349 ? 36.062 -33.268 14.872 1.00 53.40 336 SER B O 1
ATOM 5972 N N . VAL B 1 350 ? 37.863 -34.619 14.634 1.00 58.51 337 VAL B N 1
ATOM 5973 C CA . VAL B 1 350 ? 38.212 -34.248 13.250 1.00 60.50 337 VAL B CA 1
ATOM 5974 C C . VAL B 1 350 ? 38.029 -35.421 12.301 1.00 63.75 337 VAL B C 1
ATOM 5975 O O . VAL B 1 350 ? 38.477 -35.363 11.149 1.00 66.69 337 VAL B O 1
ATOM 5979 N N . GLU B 1 351 ? 37.377 -36.486 12.769 1.00 65.23 338 GLU B N 1
ATOM 5980 C CA . GLU B 1 351 ? 37.133 -37.682 11.951 1.00 68.10 338 GLU B CA 1
ATOM 5981 C C . GLU B 1 351 ? 35.686 -37.689 11.570 1.00 66.54 338 GLU B C 1
ATOM 5982 O O . GLU B 1 351 ? 34.886 -37.075 12.230 1.00 64.65 338 GLU B O 1
ATOM 5988 N N . ASP B 1 352 ? 35.360 -38.407 10.512 1.00 69.50 339 ASP B N 1
ATOM 5989 C CA . ASP B 1 352 ? 33.991 -38.641 10.115 1.00 70.56 339 ASP B CA 1
ATOM 5990 C C . ASP B 1 352 ? 33.741 -40.141 10.130 1.00 72.73 339 ASP B C 1
ATOM 5991 O O . ASP B 1 352 ? 33.673 -40.777 9.088 1.00 74.98 339 ASP B O 1
ATOM 5996 N N . ASP B 1 353 ? 33.637 -40.692 11.335 1.00 57.65 340 ASP B N 1
ATOM 5997 C CA . ASP B 1 353 ? 33.405 -42.111 11.551 1.00 58.31 340 ASP B CA 1
ATOM 5998 C C . ASP B 1 353 ? 32.020 -42.311 12.163 1.00 56.58 340 ASP B C 1
ATOM 5999 O O . ASP B 1 353 ? 31.785 -41.946 13.324 1.00 55.47 340 ASP B O 1
ATOM 6004 N N . PHE B 1 354 ? 31.113 -42.918 11.399 1.00 54.74 341 PHE B N 1
ATOM 6005 C CA . PHE B 1 354 ? 29.729 -43.057 11.847 1.00 52.41 341 PHE B CA 1
ATOM 6006 C C . PHE B 1 354 ? 29.624 -44.002 13.055 1.00 52.27 341 PHE B C 1
ATOM 6007 O O . PHE B 1 354 ? 28.682 -43.868 13.831 1.00 51.12 341 PHE B O 1
ATOM 6015 N N . THR B 1 355 ? 30.589 -44.926 13.222 1.00 52.21 342 THR B N 1
ATOM 6016 C CA . THR B 1 355 ? 30.689 -45.774 14.418 1.00 52.98 342 THR B CA 1
ATOM 6017 C C . THR B 1 355 ? 30.822 -44.944 15.716 1.00 51.79 342 THR B C 1
ATOM 6018 O O . THR B 1 355 ? 30.161 -45.241 16.725 1.00 50.52 342 THR B O 1
ATOM 6022 N N . ARG B 1 356 ? 31.700 -43.940 15.676 1.00 51.05 343 ARG B N 1
ATOM 6023 C CA . ARG B 1 356 ? 31.917 -43.003 16.797 1.00 50.90 343 ARG B CA 1
ATOM 6024 C C . ARG B 1 356 ? 30.661 -42.200 17.108 1.00 48.68 343 ARG B C 1
ATOM 6025 O O . ARG B 1 356 ? 30.288 -42.063 18.265 1.00 49.66 343 ARG B O 1
ATOM 6033 N N . SER B 1 357 ? 30.013 -41.672 16.073 1.00 46.61 344 SER B N 1
ATOM 6034 C CA . SER B 1 357 ? 28.778 -40.912 16.258 1.00 44.62 344 SER B CA 1
ATOM 6035 C C . SER B 1 357 ? 27.696 -41.742 16.916 1.00 45.33 344 SER B C 1
ATOM 6036 O O . SER B 1 357 ? 27.026 -41.253 17.807 1.00 44.99 344 SER B O 1
ATOM 6039 N N . LEU B 1 358 ? 27.538 -42.998 16.504 1.00 46.20 345 LEU B N 1
ATOM 6040 C CA . LEU B 1 358 ? 26.513 -43.863 17.096 1.00 47.20 345 LEU B CA 1
ATOM 6041 C C . LEU B 1 358 ? 26.805 -44.128 18.567 1.00 48.77 345 LEU B C 1
ATOM 6042 O O . LEU B 1 358 ? 25.878 -44.246 19.368 1.00 48.91 345 LEU B O 1
ATOM 6047 N N . ALA B 1 359 ? 28.094 -44.244 18.904 1.00 49.90 346 ALA B N 1
ATOM 6048 C CA . ALA B 1 359 ? 28.537 -44.383 20.287 1.00 51.71 346 ALA B CA 1
ATOM 6049 C C . ALA B 1 359 ? 28.289 -43.071 21.057 1.00 50.57 346 ALA B C 1
ATOM 6050 O O . ALA B 1 359 ? 27.779 -43.106 22.165 1.00 52.11 346 ALA B O 1
ATOM 6052 N N . ALA B 1 360 ? 28.610 -41.934 20.448 1.00 49.09 347 ALA B N 1
ATOM 6053 C CA . ALA B 1 360 ? 28.248 -40.622 21.019 1.00 48.26 347 ALA B CA 1
ATOM 6054 C C . ALA B 1 360 ? 26.737 -40.458 21.236 1.00 47.96 347 ALA B C 1
ATOM 6055 O O . ALA B 1 360 ? 26.319 -39.984 22.291 1.00 49.01 347 ALA B O 1
ATOM 6057 N N . TYR B 1 361 ? 25.921 -40.883 20.272 1.00 47.36 348 TYR B N 1
ATOM 6058 C CA . TYR B 1 361 ? 24.455 -40.834 20.433 1.00 46.83 348 TYR B CA 1
ATOM 6059 C C . TYR B 1 361 ? 24.002 -41.689 21.616 1.00 48.46 348 TYR B C 1
ATOM 6060 O O . TYR B 1 361 ? 23.152 -41.263 22.405 1.00 48.07 348 TYR B O 1
ATOM 6069 N N . ARG B 1 362 ? 24.554 -42.899 21.731 1.00 50.15 349 ARG B N 1
ATOM 6070 C CA . ARG B 1 362 ? 24.184 -43.798 22.815 1.00 52.22 349 ARG B CA 1
ATOM 6071 C C . ARG B 1 362 ? 24.526 -43.241 24.202 1.00 52.89 349 ARG B C 1
ATOM 6072 O O . ARG B 1 362 ? 23.788 -43.485 25.151 1.00 54.00 349 ARG B O 1
ATOM 6080 N N . LEU B 1 363 ? 25.632 -42.494 24.288 1.00 52.30 350 LEU B N 1
ATOM 6081 C CA . LEU B 1 363 ? 26.193 -41.962 25.543 1.00 53.51 350 LEU B CA 1
ATOM 6082 C C . LEU B 1 363 ? 25.648 -40.591 25.995 1.00 52.59 350 LEU B C 1
ATOM 6083 O O . LEU B 1 363 ? 25.745 -40.233 27.170 1.00 55.13 350 LEU B O 1
ATOM 6088 N N . ALA B 1 364 ? 25.087 -39.826 25.071 1.00 49.90 351 ALA B N 1
ATOM 6089 C CA . ALA B 1 364 ? 24.736 -38.433 25.330 1.00 47.67 351 ALA B CA 1
ATOM 6090 C C . ALA B 1 364 ? 23.753 -38.231 26.495 1.00 48.05 351 ALA B C 1
ATOM 6091 O O . ALA B 1 364 ? 22.668 -38.803 26.525 1.00 48.01 351 ALA B O 1
ATOM 6093 N N . ASP B 1 365 ? 24.163 -37.401 27.456 1.00 48.16 352 ASP B N 1
ATOM 6094 C CA . ASP B 1 365 ? 23.228 -36.788 28.423 1.00 48.16 352 ASP B CA 1
ATOM 6095 C C . ASP B 1 365 ? 22.411 -35.669 27.765 1.00 45.44 352 ASP B C 1
ATOM 6096 O O . ASP B 1 365 ? 21.199 -35.552 27.994 1.00 45.26 352 ASP B O 1
ATOM 6101 N N . VAL B 1 366 ? 23.087 -34.857 26.958 1.00 43.40 353 VAL B N 1
ATOM 6102 C CA . VAL B 1 366 ? 22.456 -33.709 26.274 1.00 41.34 353 VAL B CA 1
ATOM 6103 C C . VAL B 1 366 ? 22.844 -33.677 24.797 1.00 39.72 353 VAL B C 1
ATOM 6104 O O . VAL B 1 366 ? 24.009 -33.821 24.471 1.00 39.94 353 VAL B O 1
ATOM 6108 N N . ALA B 1 367 ? 21.864 -33.472 23.921 1.00 38.59 354 ALA B N 1
ATOM 6109 C CA . ALA B 1 367 ? 22.095 -33.273 22.497 1.00 37.15 354 ALA B CA 1
ATOM 6110 C C . ALA B 1 367 ? 21.888 -31.800 22.210 1.00 35.68 354 ALA B C 1
ATOM 6111 O O . ALA B 1 367 ? 20.819 -31.265 22.521 1.00 36.08 354 ALA B O 1
ATOM 6113 N N . LEU B 1 368 ? 22.898 -31.147 21.640 1.00 34.39 355 LEU B N 1
ATOM 6114 C CA . LEU B 1 368 ? 22.795 -29.745 21.281 1.00 33.14 355 LEU B CA 1
ATOM 6115 C C . LEU B 1 368 ? 22.596 -29.646 19.757 1.00 31.75 355 LEU B C 1
ATOM 6116 O O . LEU B 1 368 ? 23.545 -29.864 18.986 1.00 31.73 355 LEU B O 1
ATOM 6121 N N . VAL B 1 369 ? 21.363 -29.341 19.343 1.00 30.76 356 VAL B N 1
ATOM 6122 C CA . VAL B 1 369 ? 20.977 -29.216 17.951 1.00 29.51 356 VAL B CA 1
ATOM 6123 C C . VAL B 1 369 ? 20.362 -27.832 17.728 1.00 28.59 356 VAL B C 1
ATOM 6124 O O . VAL B 1 369 ? 19.143 -27.692 17.695 1.00 28.78 356 VAL B O 1
ATOM 6128 N N . ASN B 1 370 ? 21.230 -26.834 17.554 1.00 27.59 357 ASN B N 1
ATOM 6129 C CA . ASN B 1 370 ? 20.837 -25.422 17.527 1.00 27.10 357 ASN B CA 1
ATOM 6130 C C . ASN B 1 370 ? 21.050 -24.634 16.204 1.00 26.25 357 ASN B C 1
ATOM 6131 O O . ASN B 1 370 ? 21.463 -23.482 16.256 1.00 26.05 357 ASN B O 1
ATOM 6136 N N . PRO B 1 371 ? 20.707 -25.211 15.040 1.00 25.98 358 PRO B N 1
ATOM 6137 C CA . PRO B 1 371 ? 20.965 -24.480 13.798 1.00 25.50 358 PRO B CA 1
ATOM 6138 C C . PRO B 1 371 ? 20.179 -23.184 13.660 1.00 25.67 358 PRO B C 1
ATOM 6139 O O . PRO B 1 371 ? 19.115 -23.044 14.247 1.00 26.03 358 PRO B O 1
ATOM 6143 N N . VAL B 1 372 ? 20.725 -22.239 12.892 1.00 25.64 359 VAL B N 1
ATOM 6144 C CA . VAL B 1 372 ? 20.029 -21.011 12.583 1.00 26.25 359 VAL B CA 1
ATOM 6145 C C . VAL B 1 372 ? 18.750 -21.315 11.819 1.00 26.53 359 VAL B C 1
ATOM 6146 O O . VAL B 1 372 ? 17.697 -20.806 12.144 1.00 26.79 359 VAL B O 1
ATOM 6150 N N . ARG B 1 373 ? 18.885 -22.146 10.792 1.00 26.66 360 ARG B N 1
ATOM 6151 C CA . ARG B 1 373 ? 17.779 -22.591 9.944 1.00 27.33 360 ARG B CA 1
ATOM 6152 C C . ARG B 1 373 ? 18.193 -23.915 9.356 1.00 27.73 360 ARG B C 1
ATOM 6153 O O . ARG B 1 373 ? 19.327 -24.064 8.902 1.00 27.34 360 ARG B O 1
ATOM 6161 N N . ASP B 1 374 ? 17.299 -24.876 9.334 1.00 29.12 361 ASP B N 1
ATOM 6162 C CA . ASP B 1 374 ? 17.609 -26.066 8.572 1.00 30.23 361 ASP B CA 1
ATOM 6163 C C . ASP B 1 374 ? 16.408 -26.885 8.119 1.00 30.12 361 ASP B C 1
ATOM 6164 O O . ASP B 1 374 ? 15.312 -26.706 8.607 1.00 29.68 361 ASP B O 1
ATOM 6169 N N . GLY B 1 375 ? 16.653 -27.732 7.115 1.00 29.38 362 GLY B N 1
ATOM 6170 C CA . GLY B 1 375 ? 15.619 -28.476 6.412 1.00 30.15 362 GLY B CA 1
ATOM 6171 C C . GLY B 1 375 ? 15.061 -29.568 7.309 1.00 31.30 362 GLY B C 1
ATOM 6172 O O . GLY B 1 375 ? 13.914 -29.502 7.760 1.00 31.80 362 GLY B O 1
ATOM 6173 N N . MET B 1 376 ? 15.895 -30.551 7.598 1.00 32.39 363 MET B N 1
ATOM 6174 C CA . MET B 1 376 ? 15.604 -31.559 8.608 1.00 34.09 363 MET B CA 1
ATOM 6175 C C . MET B 1 376 ? 16.931 -32.206 8.976 1.00 36.32 363 MET B C 1
ATOM 6176 O O . MET B 1 376 ? 17.446 -33.030 8.224 1.00 40.85 363 MET B O 1
ATOM 6181 N N . ASN B 1 377 ? 17.527 -31.815 10.091 1.00 38.98 364 ASN B N 1
ATOM 6182 C CA . ASN B 1 377 ? 18.688 -32.557 10.575 1.00 39.32 364 ASN B CA 1
ATOM 6183 C C . ASN B 1 377 ? 18.144 -33.700 11.439 1.00 36.41 364 ASN B C 1
ATOM 6184 O O . ASN B 1 377 ? 17.455 -33.513 12.448 1.00 35.34 364 ASN B O 1
ATOM 6189 N N . LEU B 1 378 ? 18.455 -34.898 10.981 1.00 35.36 365 LEU B N 1
ATOM 6190 C CA . LEU B 1 378 ? 17.929 -36.105 11.533 1.00 35.85 365 LEU B CA 1
ATOM 6191 C C . LEU B 1 378 ? 18.588 -36.443 12.885 1.00 35.47 365 LEU B C 1
ATOM 6192 O O . LEU B 1 378 ? 18.069 -37.293 13.616 1.00 35.00 365 LEU B O 1
ATOM 6197 N N . VAL B 1 379 ? 19.714 -35.789 13.215 1.00 34.64 366 VAL B N 1
ATOM 6198 C CA . VAL B 1 379 ? 20.417 -36.040 14.463 1.00 35.30 366 VAL B CA 1
ATOM 6199 C C . VAL B 1 379 ? 19.501 -35.822 15.665 1.00 35.07 366 VAL B C 1
ATOM 6200 O O . VAL B 1 379 ? 19.574 -36.577 16.644 1.00 35.44 366 VAL B O 1
ATOM 6204 N N . ALA B 1 380 ? 18.624 -34.820 15.574 1.00 34.25 367 ALA B N 1
ATOM 6205 C CA . ALA B 1 380 ? 17.624 -34.544 16.605 1.00 35.12 367 ALA B CA 1
ATOM 6206 C C . ALA B 1 380 ? 16.660 -35.714 16.870 1.00 36.27 367 ALA B C 1
ATOM 6207 O O . ALA B 1 380 ? 16.135 -35.868 17.988 1.00 36.13 367 ALA B O 1
ATOM 6209 N N . LYS B 1 381 ? 16.400 -36.485 15.807 1.00 36.85 368 LYS B N 1
ATOM 6210 C CA . LYS B 1 381 ? 15.542 -37.685 15.853 1.00 38.55 368 LYS B CA 1
ATOM 6211 C C . LYS B 1 381 ? 16.307 -38.977 16.182 1.00 39.55 368 LYS B C 1
ATOM 6212 O O . LYS B 1 381 ? 15.856 -39.780 17.010 1.00 41.63 368 LYS B O 1
ATOM 6218 N N . GLU B 1 382 ? 17.479 -39.142 15.576 1.00 39.22 369 GLU B N 1
ATOM 6219 C CA . GLU B 1 382 ? 18.340 -40.312 15.821 1.00 40.67 369 GLU B CA 1
ATOM 6220 C C . GLU B 1 382 ? 18.784 -40.506 17.300 1.00 41.02 369 GLU B C 1
ATOM 6221 O O . GLU B 1 382 ? 18.739 -41.630 17.819 1.00 41.85 369 GLU B O 1
ATOM 6227 N N . ILE B 1 383 ? 19.214 -39.434 17.968 1.00 40.76 370 ILE B N 1
ATOM 6228 C CA . ILE B 1 383 ? 19.798 -39.555 19.316 1.00 41.61 370 ILE B CA 1
ATOM 6229 C C . ILE B 1 383 ? 18.824 -40.160 20.338 1.00 42.76 370 ILE B C 1
ATOM 6230 O O . ILE B 1 383 ? 19.208 -41.099 21.051 1.00 42.00 370 ILE B O 1
ATOM 6235 N N . PRO B 1 384 ? 17.573 -39.660 20.393 1.00 43.61 371 PRO B N 1
ATOM 6236 C CA . PRO B 1 384 ? 16.624 -40.264 21.329 1.00 44.70 371 PRO B CA 1
ATOM 6237 C C . PRO B 1 384 ? 16.160 -41.675 20.956 1.00 45.47 371 PRO B C 1
ATOM 6238 O O . PRO B 1 384 ? 15.727 -42.420 21.839 1.00 45.08 371 PRO B O 1
ATOM 6242 N N . VAL B 1 385 ? 16.224 -42.017 19.672 1.00 43.93 372 VAL B N 1
ATOM 6243 C CA . VAL B 1 385 ? 15.890 -43.365 19.208 1.00 44.83 372 VAL B CA 1
ATOM 6244 C C . VAL B 1 385 ? 16.888 -44.388 19.782 1.00 45.73 372 VAL B C 1
ATOM 6245 O O . VAL B 1 385 ? 16.471 -45.410 20.311 1.00 47.34 372 VAL B O 1
ATOM 6249 N N . VAL B 1 386 ? 18.185 -44.098 19.679 1.00 45.46 373 VAL B N 1
ATOM 6250 C CA . VAL B 1 386 ? 19.245 -45.003 20.137 1.00 46.78 373 VAL B CA 1
ATOM 6251 C C . VAL B 1 386 ? 19.775 -44.762 21.560 1.00 47.01 373 VAL B C 1
ATOM 6252 O O . VAL B 1 386 ? 20.623 -45.526 22.025 1.00 45.85 373 VAL B O 1
ATOM 6256 N N . SER B 1 387 ? 19.274 -43.728 22.247 1.00 47.13 374 SER B N 1
ATOM 6257 C CA . SER B 1 387 ? 19.727 -43.403 23.608 1.00 47.47 374 SER B CA 1
ATOM 6258 C C . SER B 1 387 ? 19.574 -44.586 24.574 1.00 49.02 374 SER B C 1
ATOM 6259 O O . SER B 1 387 ? 18.481 -45.145 24.713 1.00 50.38 374 SER B O 1
ATOM 6262 N N . ASP B 1 388 ? 20.660 -44.929 25.261 1.00 50.00 375 ASP B N 1
ATOM 6263 C CA . ASP B 1 388 ? 20.634 -46.020 26.241 1.00 52.00 375 ASP B CA 1
ATOM 6264 C C . ASP B 1 388 ? 19.845 -45.638 27.483 1.00 52.83 375 ASP B C 1
ATOM 6265 O O . ASP B 1 388 ? 18.857 -46.287 27.805 1.00 54.15 375 ASP B O 1
ATOM 6270 N N . ALA B 1 389 ? 20.251 -44.570 28.156 1.00 50.85 376 ALA B N 1
ATOM 6271 C CA . ALA B 1 389 ? 19.639 -44.175 29.434 1.00 51.27 376 ALA B CA 1
ATOM 6272 C C . ALA B 1 389 ? 18.813 -42.875 29.406 1.00 50.34 376 ALA B C 1
ATOM 6273 O O . ALA B 1 389 ? 18.412 -42.395 30.455 1.00 51.09 376 ALA B O 1
ATOM 6275 N N . GLY B 1 390 ? 18.578 -42.297 28.226 1.00 49.15 377 GLY B N 1
ATOM 6276 C CA . GLY B 1 390 ? 17.830 -41.044 28.116 1.00 48.42 377 GLY B CA 1
ATOM 6277 C C . GLY B 1 390 ? 18.722 -39.872 27.745 1.00 46.61 377 GLY B C 1
ATOM 6278 O O . GLY B 1 390 ? 19.881 -39.784 28.171 1.00 45.60 377 GLY B O 1
ATOM 6279 N N . CYS B 1 391 ? 18.179 -38.962 26.951 1.00 46.28 378 CYS B N 1
ATOM 6280 C CA . CYS B 1 391 ? 18.946 -37.783 26.517 1.00 45.43 378 CYS B CA 1
ATOM 6281 C C . CYS B 1 391 ? 18.053 -36.548 26.450 1.00 44.92 378 CYS B C 1
ATOM 6282 O O . CYS B 1 391 ? 16.988 -36.573 25.821 1.00 46.09 378 CYS B O 1
ATOM 6285 N N . ALA B 1 392 ? 18.494 -35.468 27.084 1.00 43.92 379 ALA B N 1
ATOM 6286 C CA . ALA B 1 392 ? 17.786 -34.194 26.999 1.00 42.73 379 ALA B CA 1
ATOM 6287 C C . ALA B 1 392 ? 18.158 -33.506 25.680 1.00 41.02 379 ALA B C 1
ATOM 6288 O O . ALA B 1 392 ? 19.328 -33.422 25.354 1.00 40.32 379 ALA B O 1
ATOM 6290 N N . LEU B 1 393 ? 17.170 -33.028 24.920 1.00 40.02 380 LEU B N 1
ATOM 6291 C CA . LEU B 1 393 ? 17.411 -32.425 23.608 1.00 38.11 380 LEU B CA 1
ATOM 6292 C C . LEU B 1 393 ? 17.258 -30.913 23.658 1.00 37.63 380 LEU B C 1
ATOM 6293 O O . LEU B 1 393 ? 16.172 -30.397 23.961 1.00 38.74 380 LEU B O 1
ATOM 6298 N N . VAL B 1 394 ? 18.339 -30.210 23.360 1.00 35.88 381 VAL B N 1
ATOM 6299 C CA . VAL B 1 394 ? 18.313 -28.747 23.295 1.00 35.06 381 VAL B CA 1
ATOM 6300 C C . VAL B 1 394 ? 18.209 -28.386 21.815 1.00 33.85 381 VAL B C 1
ATOM 6301 O O . VAL B 1 394 ? 19.160 -28.632 21.063 1.00 34.01 381 VAL B O 1
ATOM 6305 N N . LEU B 1 395 ? 17.071 -27.801 21.421 1.00 32.80 382 LEU B N 1
ATOM 6306 C CA . LEU B 1 395 ? 16.664 -27.642 20.036 1.00 31.99 382 LEU B CA 1
ATOM 6307 C C . LEU B 1 395 ? 16.280 -26.197 19.678 1.00 31.63 382 LEU B C 1
ATOM 6308 O O . LEU B 1 395 ? 15.414 -25.602 20.331 1.00 31.71 382 LEU B O 1
ATOM 6313 N N . SER B 1 396 ? 16.896 -25.643 18.639 1.00 30.41 383 SER B N 1
ATOM 6314 C CA . SER B 1 396 ? 16.509 -24.312 18.178 1.00 30.04 383 SER B CA 1
ATOM 6315 C C . SER B 1 396 ? 15.229 -24.246 17.372 1.00 29.88 383 SER B C 1
ATOM 6316 O O . SER B 1 396 ? 14.835 -25.201 16.701 1.00 30.00 383 SER B O 1
ATOM 6319 N N . THR B 1 397 ? 14.585 -23.091 17.425 1.00 29.84 384 THR B N 1
ATOM 6320 C CA . THR B 1 397 ? 13.331 -22.818 16.702 1.00 30.04 384 THR B CA 1
ATOM 6321 C C . THR B 1 397 ? 13.448 -22.836 15.164 1.00 29.91 384 THR B C 1
ATOM 6322 O O . THR B 1 397 ? 12.451 -23.050 14.471 1.00 30.54 384 THR B O 1
ATOM 6326 N N . GLY B 1 398 ? 14.647 -22.617 14.636 1.00 29.25 385 GLY B N 1
ATOM 6327 C CA . GLY B 1 398 ? 14.884 -22.776 13.190 1.00 29.13 385 GLY B CA 1
ATOM 6328 C C . GLY B 1 398 ? 15.242 -24.189 12.711 1.00 28.78 385 GLY B C 1
ATOM 6329 O O . GLY B 1 398 ? 15.421 -24.386 11.524 1.00 28.69 385 GLY B O 1
ATOM 6330 N N . ALA B 1 399 ? 15.392 -25.145 13.626 1.00 28.94 386 ALA B N 1
ATOM 6331 C CA . ALA B 1 399 ? 15.696 -26.545 13.270 1.00 28.90 386 ALA B CA 1
ATOM 6332 C C . ALA B 1 399 ? 14.495 -27.208 12.621 1.00 29.30 386 ALA B C 1
ATOM 6333 O O . ALA B 1 399 ? 13.380 -27.037 13.075 1.00 29.28 386 ALA B O 1
ATOM 6335 N N . GLY B 1 400 ? 14.744 -27.957 11.549 1.00 29.54 387 GLY B N 1
ATOM 6336 C CA . GLY B 1 400 ? 13.691 -28.702 10.840 1.00 30.08 387 GLY B CA 1
ATOM 6337 C C . GLY B 1 400 ? 12.791 -29.554 11.715 1.00 30.81 387 GLY B C 1
ATOM 6338 O O . GLY B 1 400 ? 11.585 -29.541 11.532 1.00 31.42 387 GLY B O 1
ATOM 6339 N N . ALA B 1 401 ? 13.363 -30.246 12.696 1.00 31.16 388 ALA B N 1
ATOM 6340 C CA . ALA B 1 401 ? 12.588 -31.079 13.601 1.00 32.19 388 ALA B CA 1
ATOM 6341 C C . ALA B 1 401 ? 11.798 -30.346 14.701 1.00 33.19 388 ALA B C 1
ATOM 6342 O O . ALA B 1 401 ? 11.053 -30.996 15.440 1.00 33.61 388 ALA B O 1
ATOM 6344 N N . TYR B 1 402 ? 11.923 -29.024 14.788 1.00 33.81 389 TYR B N 1
ATOM 6345 C CA . TYR B 1 402 ? 11.349 -28.251 15.889 1.00 35.42 389 TYR B CA 1
ATOM 6346 C C . TYR B 1 402 ? 9.863 -28.482 16.050 1.00 37.41 389 TYR B C 1
ATOM 6347 O O . TYR B 1 402 ? 9.419 -28.835 17.143 1.00 37.01 389 TYR B O 1
ATOM 6356 N N . GLU B 1 403 ? 9.091 -28.306 14.974 1.00 39.24 390 GLU B N 1
ATOM 6357 C CA . GLU B 1 403 ? 7.622 -28.439 15.099 1.00 41.69 390 GLU B CA 1
ATOM 6358 C C . GLU B 1 403 ? 7.152 -29.822 15.550 1.00 40.86 390 GLU B C 1
ATOM 6359 O O . GLU B 1 403 ? 6.125 -29.914 16.208 1.00 42.07 390 GLU B O 1
ATOM 6365 N N . GLU B 1 404 ? 7.877 -30.883 15.213 1.00 38.94 391 GLU B N 1
ATOM 6366 C CA . GLU B 1 404 ? 7.498 -32.226 15.678 1.00 38.90 391 GLU B CA 1
ATOM 6367 C C . GLU B 1 404 ? 7.908 -32.548 17.117 1.00 39.00 391 GLU B C 1
ATOM 6368 O O . GLU B 1 404 ? 7.242 -33.356 17.779 1.00 39.24 391 GLU B O 1
ATOM 6374 N N . LEU B 1 405 ? 9.022 -31.961 17.563 1.00 37.87 392 LEU B N 1
ATOM 6375 C CA . LEU B 1 405 ? 9.694 -32.351 18.800 1.00 38.05 392 LEU B CA 1
ATOM 6376 C C . LEU B 1 405 ? 9.625 -31.306 19.900 1.00 38.86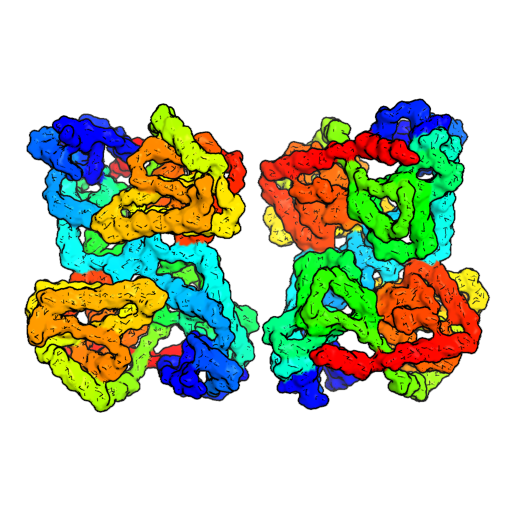 392 LEU B C 1
ATOM 6377 O O . LEU B 1 405 ? 10.097 -31.560 21.002 1.00 38.16 392 LEU B O 1
ATOM 6382 N N . LYS B 1 406 ? 9.062 -30.137 19.596 1.00 39.22 393 LYS B N 1
ATOM 6383 C CA . LYS B 1 406 ? 9.061 -29.032 20.542 1.00 40.71 393 LYS B CA 1
ATOM 6384 C C . LYS B 1 406 ? 8.425 -29.352 21.886 1.00 42.08 393 LYS B C 1
ATOM 6385 O O . LYS B 1 406 ? 8.834 -28.772 22.870 1.00 41.30 393 LYS B O 1
ATOM 6391 N N . GLU B 1 407 ? 7.460 -30.274 21.934 1.00 44.61 394 GLU B N 1
ATOM 6392 C CA . GLU B 1 407 ? 6.806 -30.643 23.212 1.00 48.49 394 GLU B CA 1
ATOM 6393 C C . GLU B 1 407 ? 7.780 -31.165 24.240 1.00 47.51 394 GLU B C 1
ATOM 6394 O O . GLU B 1 407 ? 7.568 -30.963 25.418 1.00 49.03 394 GLU B O 1
ATOM 6400 N N . ASP B 1 408 ? 8.799 -31.891 23.796 1.00 45.54 395 ASP B N 1
ATOM 6401 C CA . ASP B 1 408 ? 9.683 -32.592 24.713 1.00 45.54 395 ASP B CA 1
ATOM 6402 C C . ASP B 1 408 ? 11.148 -32.158 24.657 1.00 43.53 395 ASP B C 1
ATOM 6403 O O . ASP B 1 408 ? 11.966 -32.536 25.516 1.00 43.09 395 ASP B O 1
ATOM 6408 N N . ALA B 1 409 ? 11.451 -31.311 23.688 1.00 41.61 396 ALA B N 1
ATOM 6409 C CA . ALA B 1 409 ? 12.726 -30.622 23.608 1.00 40.40 396 ALA B CA 1
ATOM 6410 C C . ALA B 1 409 ? 12.702 -29.401 24.506 1.00 39.78 396 ALA B C 1
ATOM 6411 O O . ALA B 1 409 ? 11.651 -28.915 24.852 1.00 39.92 396 ALA B O 1
ATOM 6413 N N . LEU B 1 410 ? 13.883 -28.914 24.856 1.00 39.51 397 LEU B N 1
ATOM 6414 C CA . LEU B 1 410 ? 14.045 -27.600 25.461 1.00 39.64 397 LEU B CA 1
ATOM 6415 C C . LEU B 1 410 ? 14.325 -26.572 24.339 1.00 38.35 397 LEU B C 1
ATOM 6416 O O . LEU B 1 410 ? 15.327 -26.669 23.643 1.00 38.29 397 LEU B O 1
ATOM 6421 N N . THR B 1 411 ? 13.433 -25.598 24.180 1.00 37.62 398 THR B N 1
ATOM 6422 C CA . THR B 1 411 ? 13.483 -24.630 23.079 1.00 36.67 398 THR B CA 1
ATOM 6423 C C . THR B 1 411 ? 14.609 -23.585 23.267 1.00 35.04 398 THR B C 1
ATOM 6424 O O . THR B 1 411 ? 14.766 -23.021 24.336 1.00 34.24 398 THR B O 1
ATOM 6428 N N . VAL B 1 412 ? 15.394 -23.317 22.228 1.00 33.53 399 VAL B N 1
ATOM 6429 C CA . VAL B 1 412 ? 16.300 -22.143 22.267 1.00 32.69 399 VAL B CA 1
ATOM 6430 C C . VAL B 1 412 ? 16.116 -21.302 21.034 1.00 31.83 399 VAL B C 1
ATOM 6431 O O . VAL B 1 412 ? 15.835 -21.814 19.974 1.00 31.11 399 VAL B O 1
ATOM 6435 N N . HIS B 1 413 ? 16.246 -19.994 21.178 1.00 31.86 400 HIS B N 1
ATOM 6436 C CA . HIS B 1 413 ? 16.316 -19.094 20.000 1.00 31.48 400 HIS B CA 1
ATOM 6437 C C . HIS B 1 413 ? 17.806 -19.034 19.587 1.00 30.27 400 HIS B C 1
ATOM 6438 O O . HIS B 1 413 ? 18.658 -18.817 20.442 1.00 29.98 400 HIS B O 1
ATOM 6445 N N . PRO B 1 414 ? 18.129 -19.282 18.294 1.00 29.51 401 PRO B N 1
ATOM 6446 C CA . PRO B 1 414 ? 19.522 -19.563 17.852 1.00 28.83 401 PRO B CA 1
ATOM 6447 C C . PRO B 1 414 ? 20.586 -18.506 18.170 1.00 28.57 401 PRO B C 1
ATOM 6448 O O . PRO B 1 414 ? 21.746 -18.852 18.442 1.00 28.38 401 PRO B O 1
ATOM 6452 N N . TYR B 1 415 ? 20.179 -17.245 18.186 1.00 28.49 402 TYR B N 1
ATOM 6453 C CA . TYR B 1 415 ? 21.091 -16.134 18.430 1.00 28.53 402 TYR B CA 1
ATOM 6454 C C . TYR B 1 415 ? 21.273 -15.802 19.914 1.00 28.38 402 TYR B C 1
ATOM 6455 O O . TYR B 1 415 ? 22.124 -14.974 20.269 1.00 28.32 402 TYR B O 1
ATOM 6464 N N . ASP B 1 416 ? 20.439 -16.391 20.760 1.00 28.43 403 ASP B N 1
ATOM 6465 C CA . ASP B 1 416 ? 20.415 -16.067 22.165 1.00 28.77 403 ASP B CA 1
ATOM 6466 C C . ASP B 1 416 ? 21.313 -17.046 22.916 1.00 28.71 403 ASP B C 1
ATOM 6467 O O . ASP B 1 416 ? 20.876 -18.085 23.341 1.00 28.84 403 ASP B O 1
ATOM 6472 N N . VAL B 1 417 ? 22.575 -16.670 23.067 1.00 28.71 404 VAL B N 1
ATOM 6473 C CA . VAL B 1 417 ? 23.592 -17.481 23.731 1.00 28.91 404 VAL B CA 1
ATOM 6474 C C . VAL B 1 417 ? 23.300 -17.699 25.230 1.00 29.54 404 VAL B C 1
ATOM 6475 O O . VAL B 1 417 ? 23.484 -18.815 25.755 1.00 29.71 404 VAL B O 1
ATOM 6479 N N . SER B 1 418 ? 22.810 -16.660 25.906 1.00 30.10 405 SER B N 1
ATOM 6480 C CA . SER B 1 418 ? 22.415 -16.760 27.337 1.00 30.93 405 SER B CA 1
ATOM 6481 C C . SER B 1 418 ? 21.330 -17.773 27.570 1.00 31.32 405 SER B C 1
ATOM 6482 O O . SER B 1 418 ? 21.445 -18.603 28.468 1.00 31.53 405 SER B O 1
ATOM 6485 N N . GLU B 1 419 ? 20.274 -17.686 26.747 1.00 31.53 406 GLU B N 1
ATOM 6486 C CA . GLU B 1 419 ? 19.172 -18.635 26.801 1.00 32.33 406 GLU B CA 1
ATOM 6487 C C . GLU B 1 419 ? 19.673 -20.048 26.500 1.00 32.00 406 GLU B C 1
ATOM 6488 O O . GLU B 1 419 ? 19.289 -20.987 27.190 1.00 32.36 406 GLU B O 1
ATOM 6494 N N . THR B 1 420 ? 20.537 -20.179 25.499 1.00 31.12 407 THR B N 1
ATOM 6495 C CA . THR B 1 420 ? 21.099 -21.485 25.146 1.00 30.82 407 THR B CA 1
ATOM 6496 C C . THR B 1 420 ? 21.917 -22.044 26.328 1.00 31.43 407 THR B C 1
ATOM 6497 O O . THR B 1 420 ? 21.724 -23.182 26.711 1.00 31.21 407 THR B O 1
ATOM 6501 N N . ALA B 1 421 ? 22.818 -21.233 26.881 1.00 32.06 408 ALA B N 1
ATOM 6502 C CA . ALA B 1 421 ? 23.569 -21.568 28.128 1.00 33.18 408 ALA B CA 1
ATOM 6503 C C . ALA B 1 421 ? 22.683 -22.083 29.269 1.00 34.39 408 ALA B C 1
ATOM 6504 O O . ALA B 1 421 ? 22.977 -23.104 29.895 1.00 34.70 408 ALA B O 1
ATOM 6506 N N . GLU B 1 422 ? 21.588 -21.386 29.509 1.00 35.53 409 GLU B N 1
ATOM 6507 C CA . GLU B 1 422 ? 20.669 -21.737 30.583 1.00 37.04 409 GLU B CA 1
ATOM 6508 C C . GLU B 1 422 ? 19.842 -22.985 30.231 1.00 36.82 409 GLU B C 1
ATOM 6509 O O . GLU B 1 422 ? 19.491 -23.770 31.124 1.00 36.40 409 GLU B O 1
ATOM 6515 N N . ALA B 1 423 ? 19.564 -23.215 28.936 1.00 36.07 410 ALA B N 1
ATOM 6516 C CA . ALA B 1 423 ? 18.960 -24.515 28.518 1.00 36.15 410 ALA B CA 1
ATOM 6517 C C . ALA B 1 423 ? 19.911 -25.706 28.680 1.00 36.22 410 ALA B C 1
ATOM 6518 O O . ALA B 1 423 ? 19.470 -26.794 29.012 1.00 36.07 410 ALA B O 1
ATOM 6520 N N . LEU B 1 424 ? 21.209 -25.514 28.459 1.00 36.19 411 LEU B N 1
ATOM 6521 C CA . LEU B 1 424 ? 22.186 -26.575 28.758 1.00 37.04 411 LEU B CA 1
ATOM 6522 C C . LEU B 1 424 ? 22.199 -26.937 30.253 1.00 38.50 411 LEU B C 1
ATOM 6523 O O . LEU B 1 424 ? 22.296 -28.130 30.639 1.00 39.20 411 LEU B O 1
ATOM 6528 N N . HIS B 1 425 ? 22.074 -25.913 31.090 1.00 38.92 412 HIS B N 1
ATOM 6529 C CA . HIS B 1 425 ? 21.969 -26.095 32.533 1.00 40.79 412 HIS B CA 1
ATOM 6530 C C . HIS B 1 425 ? 20.709 -26.897 32.892 1.00 40.69 412 HIS B C 1
ATOM 6531 O O . HIS B 1 425 ? 20.799 -27.928 33.598 1.00 41.59 412 HIS B O 1
ATOM 6538 N N . THR B 1 426 ? 19.550 -26.463 32.392 1.00 39.65 413 THR B N 1
ATOM 6539 C CA . THR B 1 426 ? 18.289 -27.183 32.607 1.00 40.23 413 THR B CA 1
ATOM 6540 C C . THR B 1 426 ? 18.397 -28.636 32.116 1.00 40.54 413 THR B C 1
ATOM 6541 O O . THR B 1 426 ? 17.972 -29.561 32.806 1.00 40.59 413 THR B O 1
ATOM 6545 N N . ALA B 1 427 ? 18.998 -28.813 30.927 1.00 40.21 414 ALA B N 1
ATOM 6546 C CA . ALA B 1 427 ? 19.193 -30.117 30.299 1.00 40.45 414 ALA B CA 1
ATOM 6547 C C . ALA B 1 427 ? 19.956 -31.070 31.201 1.00 41.77 414 ALA B C 1
ATOM 6548 O O . ALA B 1 427 ? 19.504 -32.177 31.443 1.00 41.79 414 ALA B O 1
ATOM 6550 N N . LEU B 1 428 ? 21.102 -30.603 31.698 1.00 43.16 415 LEU B N 1
ATOM 6551 C CA . LEU B 1 428 ? 21.985 -31.387 32.563 1.00 44.46 415 LEU B CA 1
ATOM 6552 C C . LEU B 1 428 ? 21.422 -31.676 33.947 1.00 45.28 415 LEU B C 1
ATOM 6553 O O . LEU B 1 428 ? 21.843 -32.634 34.562 1.00 44.36 415 LEU B O 1
ATOM 6558 N N . THR B 1 429 ? 20.524 -30.824 34.438 1.00 46.49 416 THR B N 1
ATOM 6559 C CA . THR B 1 429 ? 19.897 -30.985 35.741 1.00 48.88 416 THR B CA 1
ATOM 6560 C C . THR B 1 429 ? 18.576 -31.709 35.632 1.00 50.40 416 THR B C 1
ATOM 6561 O O . THR B 1 429 ? 17.869 -31.847 36.624 1.00 48.56 416 THR B O 1
ATOM 6565 N N . MET B 1 430 ? 18.244 -32.187 34.432 1.00 51.15 417 MET B N 1
ATOM 6566 C CA . MET B 1 430 ? 17.030 -32.939 34.256 1.00 52.70 417 MET B CA 1
ATOM 6567 C C . MET B 1 430 ? 17.177 -34.260 35.012 1.00 55.79 417 MET B C 1
ATOM 6568 O O . MET B 1 430 ? 18.106 -35.030 34.728 1.00 54.91 417 MET B O 1
ATOM 6573 N N . PRO B 1 431 ? 16.272 -34.511 35.975 1.00 52.12 418 PRO B N 1
ATOM 6574 C CA . PRO B 1 431 ? 16.368 -35.736 36.778 1.00 54.88 418 PRO B CA 1
ATOM 6575 C C . PRO B 1 431 ? 16.074 -36.944 35.884 1.00 56.83 418 PRO B C 1
ATOM 6576 O O . PRO B 1 431 ? 15.137 -36.872 35.074 1.00 57.18 418 PRO B O 1
ATOM 6580 N N . PRO B 1 432 ? 16.873 -38.031 35.999 1.00 58.84 419 PRO B N 1
ATOM 6581 C CA . PRO B 1 432 ? 16.804 -39.125 35.011 1.00 59.47 419 PRO B CA 1
ATOM 6582 C C . PRO B 1 432 ? 15.399 -39.626 34.620 1.00 58.91 419 PRO B C 1
ATOM 6583 O O . PRO B 1 432 ? 15.188 -39.887 33.437 1.00 58.12 419 PRO B O 1
ATOM 6587 N N . PRO B 1 433 ? 14.449 -39.760 35.584 1.00 59.96 420 PRO B N 1
ATOM 6588 C CA . PRO B 1 433 ? 13.129 -40.280 35.171 1.00 60.30 420 PRO B CA 1
ATOM 6589 C C . PRO B 1 433 ? 12.350 -39.424 34.153 1.00 56.16 420 PRO B C 1
ATOM 6590 O O . PRO B 1 433 ? 11.797 -39.986 33.217 1.00 57.63 420 PRO B O 1
ATOM 6594 N N . GLU B 1 434 ? 12.306 -38.104 34.332 1.00 54.53 421 GLU B N 1
ATOM 6595 C CA . GLU B 1 434 ? 11.647 -37.182 33.365 1.00 50.95 421 GLU B CA 1
ATOM 6596 C C . GLU B 1 434 ? 12.377 -37.182 32.013 1.00 48.42 421 GLU B C 1
ATOM 6597 O O . GLU B 1 434 ? 11.744 -37.078 30.977 1.00 46.68 421 GLU B O 1
ATOM 6603 N N . ARG B 1 435 ? 13.704 -37.303 32.049 1.00 45.71 422 ARG B N 1
ATOM 6604 C CA . ARG B 1 435 ? 14.540 -37.383 30.859 1.00 44.17 422 ARG B CA 1
ATOM 6605 C C . ARG B 1 435 ? 14.238 -38.652 30.031 1.00 44.75 422 ARG B C 1
ATOM 6606 O O . ARG B 1 435 ? 14.111 -38.588 28.785 1.00 41.52 422 ARG B O 1
ATOM 6614 N N . ALA B 1 436 ? 14.135 -39.790 30.723 1.00 44.21 423 ALA B N 1
ATOM 6615 C CA . ALA B 1 436 ? 13.642 -41.027 30.119 1.00 45.41 423 ALA B CA 1
ATOM 6616 C C . ALA B 1 436 ? 12.247 -40.908 29.474 1.00 45.81 423 ALA B C 1
ATOM 6617 O O . ALA B 1 436 ? 12.046 -41.416 28.368 1.00 46.22 423 ALA B O 1
ATOM 6619 N N . ASP B 1 437 ? 11.293 -40.270 30.158 1.00 47.29 424 ASP B N 1
ATOM 6620 C CA . ASP B 1 437 ? 9.911 -40.134 29.635 1.00 48.87 424 ASP B CA 1
ATOM 6621 C C . ASP B 1 437 ? 9.852 -39.252 28.387 1.00 46.24 424 ASP B C 1
ATOM 6622 O O . ASP B 1 437 ? 9.105 -39.528 27.452 1.00 45.93 424 ASP B O 1
ATOM 6627 N N . ARG B 1 438 ? 10.603 -38.164 28.406 1.00 44.55 425 ARG B N 1
ATOM 6628 C CA . ARG B 1 438 ? 10.689 -37.283 27.250 1.00 43.93 425 ARG B CA 1
ATOM 6629 C C . ARG B 1 438 ? 11.452 -37.954 26.107 1.00 41.93 425 ARG B C 1
ATOM 6630 O O . ARG B 1 438 ? 11.081 -37.785 24.959 1.00 39.69 425 ARG B O 1
ATOM 6638 N N . THR B 1 439 ? 12.518 -38.694 26.442 1.00 42.00 426 THR B N 1
ATOM 6639 C CA . THR B 1 439 ? 13.309 -39.420 25.453 1.00 41.57 426 THR B CA 1
ATOM 6640 C C . THR B 1 439 ? 12.427 -40.425 24.717 1.00 41.57 426 THR B C 1
ATOM 6641 O O . THR B 1 439 ? 12.517 -40.537 23.484 1.00 39.84 426 THR B O 1
ATOM 6645 N N . LYS B 1 440 ? 11.573 -41.118 25.476 1.00 41.86 427 LYS B N 1
ATOM 6646 C CA . LYS B 1 440 ? 10.604 -42.066 24.925 1.00 43.24 427 LYS B CA 1
ATOM 6647 C C . LYS B 1 440 ? 9.569 -41.394 24.024 1.00 42.76 427 LYS B C 1
ATOM 6648 O O . LYS B 1 440 ? 9.250 -41.938 22.972 1.00 41.68 427 LYS B O 1
ATOM 6650 N N . ARG B 1 441 ? 9.062 -40.208 24.388 1.00 42.54 428 ARG B N 1
ATOM 6651 C CA . ARG B 1 441 ? 8.099 -39.527 23.496 1.00 43.25 428 ARG B CA 1
ATOM 6652 C C . ARG B 1 441 ? 8.789 -38.900 22.270 1.00 41.69 428 ARG B C 1
ATOM 6653 O O . ARG B 1 441 ? 8.194 -38.852 21.202 1.00 42.76 428 ARG B O 1
ATOM 6661 N N . LEU B 1 442 ? 10.025 -38.430 22.426 1.00 39.83 429 LEU B N 1
ATOM 6662 C CA . LEU B 1 442 ? 10.811 -37.931 21.282 1.00 38.79 429 LEU B CA 1
ATOM 6663 C C . LEU B 1 442 ? 11.084 -39.054 20.265 1.00 39.37 429 LEU B C 1
ATOM 6664 O O . LEU B 1 442 ? 10.894 -38.856 19.062 1.00 39.00 429 LEU B O 1
ATOM 6669 N N . ALA B 1 443 ? 11.519 -40.219 20.765 1.00 39.58 430 ALA B N 1
ATOM 6670 C CA . ALA B 1 443 ? 11.770 -41.414 19.938 1.00 40.16 430 ALA B CA 1
ATOM 6671 C C . ALA B 1 443 ? 10.545 -41.829 19.166 1.00 41.04 430 ALA B C 1
ATOM 6672 O O . ALA B 1 443 ? 10.626 -42.192 17.984 1.00 41.47 430 ALA B O 1
ATOM 6674 N N . SER B 1 444 ? 9.417 -41.802 19.855 1.00 41.20 431 SER B N 1
ATOM 6675 C CA . SER B 1 444 ? 8.128 -41.963 19.218 1.00 42.19 431 SER B CA 1
ATOM 6676 C C . SER B 1 444 ? 7.958 -41.038 18.002 1.00 39.35 431 SER B C 1
ATOM 6677 O O . SER B 1 444 ? 7.854 -41.523 16.891 1.00 38.51 431 SER B O 1
ATOM 6680 N N . ALA B 1 445 ? 7.944 -39.726 18.210 1.00 37.69 432 ALA B N 1
ATOM 6681 C CA . ALA B 1 445 ? 7.727 -38.758 17.119 1.00 36.55 432 ALA B CA 1
ATOM 6682 C C . ALA B 1 445 ? 8.741 -38.911 15.985 1.00 34.90 432 ALA B C 1
ATOM 6683 O O . ALA B 1 445 ? 8.398 -38.757 14.823 1.00 34.80 432 ALA B O 1
ATOM 6685 N N . ALA B 1 446 ? 9.982 -39.214 16.349 1.00 34.44 433 ALA B N 1
ATOM 6686 C CA . ALA B 1 446 ? 11.098 -39.357 15.407 1.00 34.91 433 ALA B CA 1
ATOM 6687 C C . ALA B 1 446 ? 10.956 -40.537 14.449 1.00 36.14 433 ALA B C 1
ATOM 6688 O O . ALA B 1 446 ? 11.634 -40.573 13.419 1.00 36.07 433 ALA B O 1
ATOM 6690 N N . THR B 1 447 ? 10.118 -41.512 14.838 1.00 38.60 434 THR B N 1
ATOM 6691 C CA . THR B 1 447 ? 9.834 -42.732 14.087 1.00 39.42 434 THR B CA 1
ATOM 6692 C C . THR B 1 447 ? 8.431 -42.747 13.464 1.00 40.41 434 THR B C 1
ATOM 6693 O O . THR B 1 447 ? 8.035 -43.747 12.886 1.00 41.06 434 THR B O 1
ATOM 6697 N N . ALA B 1 448 ? 7.686 -41.645 13.550 1.00 41.53 435 ALA B N 1
ATOM 6698 C CA . ALA B 1 448 ? 6.329 -41.583 12.970 1.00 42.72 435 ALA B CA 1
ATOM 6699 C C . ALA B 1 448 ? 6.317 -41.785 11.450 1.00 43.31 435 ALA B C 1
ATOM 6700 O O . ALA B 1 448 ? 5.387 -42.404 10.919 1.00 45.79 435 ALA B O 1
ATOM 6702 N N . LEU B 1 449 ? 7.347 -41.284 10.756 1.00 41.31 436 LEU B N 1
ATOM 6703 C CA . LEU B 1 449 ? 7.429 -41.371 9.286 1.00 40.60 436 LEU B CA 1
ATOM 6704 C C . LEU B 1 449 ? 8.849 -41.799 8.803 1.00 37.99 436 LEU B C 1
ATOM 6705 O O . LEU B 1 449 ? 9.689 -40.954 8.460 1.00 36.65 436 LEU B O 1
ATOM 6710 N N . PRO B 1 450 ? 9.139 -43.120 8.802 1.00 37.02 437 PRO B N 1
ATOM 6711 C CA . PRO B 1 450 ? 10.487 -43.531 8.334 1.00 35.89 437 PRO B CA 1
ATOM 6712 C C . PRO B 1 450 ? 10.665 -43.329 6.827 1.00 34.53 437 PRO B C 1
ATOM 6713 O O . PRO B 1 450 ? 9.684 -43.065 6.137 1.00 34.38 437 PRO B O 1
ATOM 6717 N N . PRO B 1 451 ? 11.903 -43.463 6.314 1.00 34.08 438 PRO B N 1
ATOM 6718 C CA . PRO B 1 451 ? 12.207 -43.228 4.895 1.00 33.51 438 PRO B CA 1
ATOM 6719 C C . PRO B 1 451 ? 11.284 -43.870 3.844 1.00 33.36 438 PRO B C 1
ATOM 6720 O O . PRO B 1 451 ? 10.820 -43.187 2.925 1.00 31.88 438 PRO B O 1
ATOM 6724 N N . GLN B 1 452 ? 11.018 -45.170 3.969 1.00 34.22 439 GLN B N 1
ATOM 6725 C CA . GLN B 1 452 ? 10.158 -45.862 2.995 1.00 34.91 439 GLN B CA 1
ATOM 6726 C C . GLN B 1 452 ? 8.739 -45.296 3.021 1.00 34.60 439 GLN B C 1
ATOM 6727 O O . GLN B 1 452 ? 8.131 -45.081 1.965 1.00 34.11 439 GLN B O 1
ATOM 6733 N N . ARG B 1 453 ? 8.229 -44.988 4.210 1.00 35.15 440 ARG B N 1
ATOM 6734 C CA . ARG B 1 453 ? 6.923 -44.346 4.283 1.00 36.76 440 ARG B CA 1
ATOM 6735 C C . ARG B 1 453 ? 6.947 -42.880 3.785 1.00 34.49 440 ARG B C 1
ATOM 6736 O O . ARG B 1 453 ? 6.054 -42.469 3.053 1.00 35.41 440 ARG B O 1
ATOM 6744 N N . TRP B 1 454 ? 7.968 -42.107 4.157 1.00 32.16 441 TRP B N 1
ATOM 6745 C CA . TRP B 1 454 ? 8.171 -40.729 3.598 1.00 30.49 441 TRP B CA 1
ATOM 6746 C C . TRP B 1 454 ? 8.128 -40.710 2.053 1.00 30.25 441 TRP B C 1
ATOM 6747 O O . TRP B 1 454 ? 7.417 -39.907 1.435 1.00 30.34 441 TRP B O 1
ATOM 6758 N N . PHE B 1 455 ? 8.846 -41.641 1.428 1.00 29.99 442 PHE B N 1
ATOM 6759 C CA . PHE B 1 455 ? 8.872 -41.737 -0.029 1.00 30.06 442 PHE B CA 1
ATOM 6760 C C . PHE B 1 455 ? 7.503 -42.210 -0.610 1.00 30.86 442 PHE B C 1
ATOM 6761 O O . PHE B 1 455 ? 7.008 -41.652 -1.601 1.00 30.43 442 PHE B O 1
ATOM 6769 N N . LEU B 1 456 ? 6.893 -43.230 -0.004 1.00 30.50 443 LEU B N 1
ATOM 6770 C CA . LEU B 1 456 ? 5.579 -43.733 -0.488 1.00 31.23 443 LEU B CA 1
ATOM 6771 C C . LEU B 1 456 ? 4.425 -42.693 -0.378 1.00 31.50 443 LEU B C 1
ATOM 6772 O O . LEU B 1 456 ? 3.585 -42.630 -1.285 1.00 31.15 443 LEU B O 1
ATOM 6777 N N . ASN B 1 457 ? 4.403 -41.845 0.664 1.00 32.12 444 ASN B N 1
ATOM 6778 C CA . ASN B 1 457 ? 3.417 -40.718 0.701 1.00 33.36 444 ASN B CA 1
ATOM 6779 C C . ASN B 1 457 ? 3.611 -39.749 -0.475 1.00 32.48 444 ASN B C 1
ATOM 6780 O O . ASN B 1 457 ? 2.642 -39.202 -0.998 1.00 32.88 444 ASN B O 1
ATOM 6785 N N . GLN B 1 458 ? 4.854 -39.519 -0.900 1.00 32.48 445 GLN B N 1
ATOM 6786 C CA . GLN B 1 458 ? 5.068 -38.647 -2.058 1.00 32.38 445 GLN B CA 1
ATOM 6787 C C . GLN B 1 458 ? 4.574 -39.305 -3.342 1.00 31.66 445 GLN B C 1
ATOM 6788 O O . GLN B 1 458 ? 3.889 -38.668 -4.133 1.00 30.95 445 GLN B O 1
ATOM 6794 N N . LEU B 1 459 ? 4.904 -40.577 -3.535 1.00 31.83 446 LEU B N 1
ATOM 6795 C CA . LEU B 1 459 ? 4.388 -41.318 -4.672 1.00 33.37 446 LEU B CA 1
ATOM 6796 C C . LEU B 1 459 ? 2.831 -41.359 -4.643 1.00 35.20 446 LEU B C 1
ATOM 6797 O O . LEU B 1 459 ? 2.174 -40.994 -5.637 1.00 34.48 446 LEU B O 1
ATOM 6802 N N . GLU B 1 460 ? 2.259 -41.681 -3.481 1.00 36.86 447 GLU B N 1
ATOM 6803 C CA . GLU B 1 460 ? 0.794 -41.633 -3.286 1.00 41.60 447 GLU B CA 1
ATOM 6804 C C . GLU B 1 460 ? 0.212 -40.254 -3.634 1.00 40.72 447 GLU B C 1
ATOM 6805 O O . GLU B 1 460 ? -0.797 -40.176 -4.329 1.00 43.19 447 GLU B O 1
ATOM 6811 N N . GLY B 1 461 ? 0.855 -39.170 -3.209 1.00 38.49 448 GLY B N 1
ATOM 6812 C CA . GLY B 1 461 ? 0.370 -37.818 -3.553 1.00 38.01 448 GLY B CA 1
ATOM 6813 C C . GLY B 1 461 ? 0.162 -37.584 -5.050 1.00 37.34 448 GLY B C 1
ATOM 6814 O O . GLY B 1 461 ? -0.804 -36.929 -5.468 1.00 37.15 448 GLY B O 1
ATOM 6815 N N . LEU B 1 462 ? 1.056 -38.136 -5.867 1.00 35.80 449 LEU B N 1
ATOM 6816 C CA . LEU B 1 462 ? 0.945 -38.008 -7.335 1.00 35.88 449 LEU B CA 1
ATOM 6817 C C . LEU B 1 462 ? -0.256 -38.747 -7.958 1.00 38.20 449 LEU B C 1
ATOM 6818 O O . LEU B 1 462 ? -0.495 -38.602 -9.142 1.00 40.48 449 LEU B O 1
ATOM 6823 N N . SER B 1 463 ? -1.010 -39.522 -7.184 1.00 41.46 450 SER B N 1
ATOM 6824 C CA . SER B 1 463 ? -2.322 -40.024 -7.642 1.00 45.80 450 SER B CA 1
ATOM 6825 C C . SER B 1 463 ? -3.388 -39.898 -6.558 1.00 48.06 450 SER B C 1
ATOM 6826 O O . SER B 1 463 ? -4.111 -38.908 -6.510 1.00 50.68 450 SER B O 1
ATOM 6829 N N . GLY C 1 14 ? 16.550 32.334 -84.781 1.00 51.83 1 GLY C N 1
ATOM 6830 C CA . GLY C 1 14 ? 17.608 31.406 -84.280 1.00 50.28 1 GLY C CA 1
ATOM 6831 C C . GLY C 1 14 ? 17.983 31.646 -82.823 1.00 46.94 1 GLY C C 1
ATOM 6832 O O . GLY C 1 14 ? 18.779 32.545 -82.518 1.00 50.31 1 GLY C O 1
ATOM 6833 N N . ALA C 1 15 ? 17.426 30.832 -81.929 1.00 61.23 2 ALA C N 1
ATOM 6834 C CA . ALA C 1 15 ? 17.639 30.982 -80.488 1.00 52.93 2 ALA C CA 1
ATOM 6835 C C . ALA C 1 15 ? 18.951 30.336 -80.039 1.00 48.38 2 ALA C C 1
ATOM 6836 O O . ALA C 1 15 ? 19.411 29.378 -80.663 1.00 48.07 2 ALA C O 1
ATOM 6838 N N . SER C 1 16 ? 19.535 30.847 -78.946 1.00 44.51 3 SER C N 1
ATOM 6839 C CA . SER C 1 16 ? 20.739 30.243 -78.327 1.00 42.54 3 SER C CA 1
ATOM 6840 C C . SER C 1 16 ? 20.512 29.500 -76.982 1.00 39.82 3 SER C C 1
ATOM 6841 O O . SER C 1 16 ? 21.420 28.844 -76.495 1.00 39.39 3 SER C O 1
ATOM 6844 N N . VAL C 1 17 ? 19.334 29.630 -76.377 1.00 37.95 4 VAL C N 1
ATOM 6845 C CA . VAL C 1 17 ? 18.888 28.657 -75.356 1.00 36.86 4 VAL C CA 1
ATOM 6846 C C . VAL C 1 17 ? 17.497 28.110 -75.696 1.00 34.68 4 VAL C C 1
ATOM 6847 O O . VAL C 1 17 ? 16.551 28.870 -75.920 1.00 33.92 4 VAL C O 1
ATOM 6851 N N . LEU C 1 18 ? 17.375 26.780 -75.693 1.00 33.15 5 LEU C N 1
ATOM 6852 C CA . LEU C 1 18 ? 16.124 26.133 -76.015 1.00 31.80 5 LEU C CA 1
ATOM 6853 C C . LEU C 1 18 ? 15.719 25.163 -74.898 1.00 30.98 5 LEU C C 1
ATOM 6854 O O . LEU C 1 18 ? 16.579 24.437 -74.343 1.00 31.07 5 LEU C O 1
ATOM 6859 N N . VAL C 1 19 ? 14.424 25.213 -74.547 1.00 29.73 6 VAL C N 1
ATOM 6860 C CA . VAL C 1 19 ? 13.806 24.268 -73.625 1.00 29.23 6 VAL C CA 1
ATOM 6861 C C . VAL C 1 19 ? 12.777 23.441 -74.414 1.00 28.35 6 VAL C C 1
ATOM 6862 O O . VAL C 1 19 ? 12.110 23.973 -75.296 1.00 28.00 6 VAL C O 1
ATOM 6866 N N . ALA C 1 20 ? 12.702 22.142 -74.098 1.00 28.02 7 ALA C N 1
ATOM 6867 C CA . ALA C 1 20 ? 11.713 21.246 -74.636 1.00 27.52 7 ALA C CA 1
ATOM 6868 C C . ALA C 1 20 ? 11.042 20.411 -73.532 1.00 27.53 7 ALA C C 1
ATOM 6869 O O . ALA C 1 20 ? 11.732 19.723 -72.735 1.00 27.89 7 ALA C O 1
ATOM 6871 N N . SER C 1 21 ? 9.707 20.429 -73.537 1.00 27.19 8 SER C N 1
ATOM 6872 C CA . SER C 1 21 ? 8.904 19.625 -72.611 1.00 27.56 8 SER C CA 1
ATOM 6873 C C . SER C 1 21 ? 7.568 19.375 -73.249 1.00 27.49 8 SER C C 1
ATOM 6874 O O . SER C 1 21 ? 7.140 20.173 -74.078 1.00 27.21 8 SER C O 1
ATOM 6877 N N . ASN C 1 22 ? 6.881 18.303 -72.888 1.00 28.05 9 ASN C N 1
ATOM 6878 C CA . ASN C 1 22 ? 5.502 18.171 -73.338 1.00 28.39 9 ASN C CA 1
ATOM 6879 C C . ASN C 1 22 ? 4.619 19.375 -72.945 1.00 29.05 9 ASN C C 1
ATOM 6880 O O . ASN C 1 22 ? 3.959 19.977 -73.792 1.00 28.73 9 ASN C O 1
ATOM 6885 N N . ARG C 1 23 ? 4.615 19.713 -71.660 1.00 30.61 10 ARG C N 1
ATOM 6886 C CA . ARG C 1 23 ? 3.781 20.818 -71.156 1.00 32.15 10 ARG C CA 1
ATOM 6887 C C . ARG C 1 23 ? 4.579 22.131 -71.122 1.00 31.36 10 ARG C C 1
ATOM 6888 O O . ARG C 1 23 ? 5.622 22.198 -70.494 1.00 31.19 10 ARG C O 1
ATOM 6896 N N . GLY C 1 24 ? 4.099 23.149 -71.830 1.00 30.84 11 GLY C N 1
ATOM 6897 C CA . GLY C 1 24 ? 4.756 24.457 -71.892 1.00 30.97 11 GLY C CA 1
ATOM 6898 C C . GLY C 1 24 ? 4.220 25.387 -70.799 1.00 31.98 11 GLY C C 1
ATOM 6899 O O . GLY C 1 24 ? 3.455 24.933 -69.963 1.00 32.50 11 GLY C O 1
ATOM 6900 N N . PRO C 1 25 ? 4.611 26.683 -70.805 1.00 32.41 12 PRO C N 1
ATOM 6901 C CA . PRO C 1 25 ? 4.167 27.633 -69.773 1.00 33.94 12 PRO C CA 1
ATOM 6902 C C . PRO C 1 25 ? 2.825 28.339 -70.036 1.00 35.25 12 PRO C C 1
ATOM 6903 O O . PRO C 1 25 ? 2.367 29.065 -69.154 1.00 36.43 12 PRO C O 1
ATOM 6907 N N . VAL C 1 26 ? 2.253 28.165 -71.232 1.00 35.09 13 VAL C N 1
ATOM 6908 C CA . VAL C 1 26 ? 1.021 28.822 -71.656 1.00 36.77 13 VAL C CA 1
ATOM 6909 C C . VAL C 1 26 ? -0.034 27.791 -72.051 1.00 37.30 13 VAL C C 1
ATOM 6910 O O . VAL C 1 26 ? 0.260 26.847 -72.780 1.00 35.98 13 VAL C O 1
ATOM 6914 N N . SER C 1 27 ? -1.266 28.007 -71.596 1.00 39.66 14 SER C N 1
ATOM 6915 C CA . SER C 1 27 ? -2.438 27.233 -72.032 1.00 41.23 14 SER C CA 1
ATOM 6916 C C . SER C 1 27 ? -3.499 28.171 -72.661 1.00 43.78 14 SER C C 1
ATOM 6917 O O . SER C 1 27 ? -3.854 29.183 -72.071 1.00 45.33 14 SER C O 1
ATOM 6920 N N . TYR C 1 28 ? -3.988 27.857 -73.860 1.00 35.31 15 TYR C N 1
ATOM 6921 C CA . TYR C 1 28 ? -5.025 28.689 -74.511 1.00 37.61 15 TYR C CA 1
ATOM 6922 C C . TYR C 1 28 ? -6.443 28.181 -74.169 1.00 39.60 15 TYR C C 1
ATOM 6923 O O . TYR C 1 28 ? -6.733 27.002 -74.339 1.00 38.60 15 TYR C O 1
ATOM 6932 N N . VAL C 1 29 ? -7.302 29.069 -73.664 1.00 42.05 16 VAL C N 1
ATOM 6933 C CA . VAL C 1 29 ? -8.712 28.716 -73.345 1.00 45.75 16 VAL C CA 1
ATOM 6934 C C . VAL C 1 29 ? -9.669 29.651 -74.081 1.00 49.51 16 VAL C C 1
ATOM 6935 O O . VAL C 1 29 ? -9.403 30.852 -74.211 1.00 46.33 16 VAL C O 1
ATOM 6939 N N . ARG C 1 30 ? -10.777 29.097 -74.565 1.00 55.76 17 ARG C N 1
ATOM 6940 C CA . ARG C 1 30 ? -11.799 29.897 -75.239 1.00 61.05 17 ARG C CA 1
ATOM 6941 C C . ARG C 1 30 ? -12.831 30.385 -74.237 1.00 60.49 17 ARG C C 1
ATOM 6942 O O . ARG C 1 30 ? -12.686 31.480 -73.708 1.00 58.88 17 ARG C O 1
ATOM 6950 N N . LEU C 1 36 ? -10.003 33.609 -77.628 1.00 50.21 23 LEU C N 1
ATOM 6951 C CA . LEU C 1 36 ? -8.858 32.894 -77.036 1.00 49.98 23 LEU C CA 1
ATOM 6952 C C . LEU C 1 36 ? -8.070 33.747 -76.053 1.00 50.53 23 LEU C C 1
ATOM 6953 O O . LEU C 1 36 ? -7.777 34.904 -76.343 1.00 52.64 23 LEU C O 1
ATOM 6958 N N . ASP C 1 37 ? -7.694 33.153 -74.918 1.00 49.68 24 ASP C N 1
ATOM 6959 C CA . ASP C 1 37 ? -6.905 33.834 -73.884 1.00 51.08 24 ASP C CA 1
ATOM 6960 C C . ASP C 1 37 ? -5.725 32.966 -73.454 1.00 47.34 24 ASP C C 1
ATOM 6961 O O . ASP C 1 37 ? -5.912 31.825 -73.068 1.00 44.42 24 ASP C O 1
ATOM 6966 N N . ALA C 1 38 ? -4.511 33.508 -73.545 1.00 46.39 25 ALA C N 1
ATOM 6967 C CA . ALA C 1 38 ? -3.334 32.890 -72.930 1.00 45.32 25 ALA C CA 1
ATOM 6968 C C . ALA C 1 38 ? -3.434 32.952 -71.410 1.00 45.68 25 ALA C C 1
ATOM 6969 O O . ALA C 1 38 ? -3.677 34.008 -70.855 1.00 48.51 25 ALA C O 1
ATOM 6971 N N . ARG C 1 39 ? -3.267 31.822 -70.742 1.00 45.82 26 ARG C N 1
ATOM 6972 C CA . ARG C 1 39 ? -3.207 31.778 -69.272 1.00 48.51 26 ARG C CA 1
ATOM 6973 C C . ARG C 1 39 ? -1.994 30.970 -68.826 1.00 48.59 26 ARG C C 1
ATOM 6974 O O . ARG C 1 39 ? -1.626 29.965 -69.463 1.00 44.20 26 ARG C O 1
ATOM 6978 N N . ARG C 1 40 ? -1.370 31.439 -67.743 1.00 51.39 27 ARG C N 1
ATOM 6979 C CA . ARG C 1 40 ? -0.089 30.919 -67.269 1.00 52.37 27 ARG C CA 1
ATOM 6980 C C . ARG C 1 40 ? -0.253 30.331 -65.850 1.00 55.77 27 ARG C C 1
ATOM 6981 O O . ARG C 1 40 ? -0.117 31.044 -64.860 1.00 59.45 27 ARG C O 1
ATOM 6989 N N . GLY C 1 41 ? -0.542 29.029 -65.763 1.00 56.37 28 GLY C N 1
ATOM 6990 C CA . GLY C 1 41 ? -0.713 28.323 -64.476 1.00 59.66 28 GLY C CA 1
ATOM 6991 C C . GLY C 1 41 ? 0.486 28.320 -63.524 1.00 60.97 28 GLY C C 1
ATOM 6992 O O . GLY C 1 41 ? 0.309 28.259 -62.307 1.00 63.16 28 GLY C O 1
ATOM 6993 N N . GLY C 1 42 ? 1.704 28.374 -64.063 1.00 61.06 29 GLY C N 1
ATOM 6994 C CA . GLY C 1 42 ? 2.919 28.549 -63.243 1.00 61.39 29 GLY C CA 1
ATOM 6995 C C . GLY C 1 42 ? 3.360 27.350 -62.398 1.00 63.47 29 GLY C C 1
ATOM 6996 O O . GLY C 1 42 ? 3.491 26.217 -62.900 1.00 64.16 29 GLY C O 1
ATOM 6997 N N . GLY C 1 43 ? 3.607 27.598 -61.111 1.00 61.36 30 GLY C N 1
ATOM 6998 C CA . GLY C 1 43 ? 4.154 26.580 -60.215 1.00 58.21 30 GLY C CA 1
ATOM 6999 C C . GLY C 1 43 ? 5.677 26.521 -60.275 1.00 56.51 30 GLY C C 1
ATOM 7000 O O . GLY C 1 43 ? 6.314 27.133 -61.143 1.00 50.56 30 GLY C O 1
ATOM 7001 N N . GLY C 1 44 ? 6.246 25.747 -59.352 1.00 55.10 31 GLY C N 1
ATOM 7002 C CA . GLY C 1 44 ? 7.680 25.734 -59.081 1.00 51.77 31 GLY C CA 1
ATOM 7003 C C . GLY C 1 44 ? 8.541 25.385 -60.273 1.00 47.49 31 GLY C C 1
ATOM 7004 O O . GLY C 1 44 ? 9.492 26.088 -60.559 1.00 46.00 31 GLY C O 1
ATOM 7005 N N . LEU C 1 45 ? 8.192 24.310 -60.979 1.00 45.40 32 LEU C N 1
ATOM 7006 C CA . LEU C 1 45 ? 9.004 23.811 -62.104 1.00 42.29 32 LEU C CA 1
ATOM 7007 C C . LEU C 1 45 ? 8.957 24.730 -63.337 1.00 39.62 32 LEU C C 1
ATOM 7008 O O . LEU C 1 45 ? 10.001 25.005 -63.945 1.00 37.47 32 LEU C O 1
ATOM 7013 N N . VAL C 1 46 ? 7.767 25.227 -63.678 1.00 37.89 33 VAL C N 1
ATOM 7014 C CA . VAL C 1 46 ? 7.594 26.256 -64.732 1.00 37.81 33 VAL C CA 1
ATOM 7015 C C . VAL C 1 46 ? 8.362 27.563 -64.412 1.00 37.02 33 VAL C C 1
ATOM 7016 O O . VAL C 1 46 ? 8.897 28.231 -65.314 1.00 35.80 33 VAL C O 1
ATOM 7020 N N . SER C 1 47 ? 8.378 27.926 -63.135 1.00 36.01 34 SER C N 1
ATOM 7021 C CA . SER C 1 47 ? 9.227 29.018 -62.619 1.00 36.52 34 SER C CA 1
ATOM 7022 C C . SER C 1 47 ? 10.699 28.762 -62.953 1.00 34.77 34 SER C C 1
ATOM 7023 O O . SER C 1 47 ? 11.409 29.639 -63.457 1.00 34.22 34 SER C O 1
ATOM 7026 N N . GLY C 1 48 ? 11.132 27.526 -62.732 1.00 33.93 35 GLY C N 1
ATOM 7027 C CA . GLY C 1 48 ? 12.517 27.148 -62.968 1.00 34.00 35 GLY C CA 1
ATOM 7028 C C . GLY C 1 48 ? 12.864 27.171 -64.434 1.00 32.89 35 GLY C C 1
ATOM 7029 O O . GLY C 1 48 ? 13.823 27.823 -64.835 1.00 33.43 35 GLY C O 1
ATOM 7030 N N . LEU C 1 49 ? 12.049 26.496 -65.240 1.00 31.90 36 LEU C N 1
ATOM 7031 C CA . LEU C 1 49 ? 12.310 26.376 -66.674 1.00 31.85 36 LEU C CA 1
ATOM 7032 C C . LEU C 1 49 ? 12.253 27.759 -67.383 1.00 31.93 36 LEU C C 1
ATOM 7033 O O . LEU C 1 49 ? 12.929 27.966 -68.381 1.00 31.30 36 LEU C O 1
ATOM 7038 N N . SER C 1 50 ? 11.479 28.703 -66.826 1.00 33.19 37 SER C N 1
ATOM 7039 C CA . SER C 1 50 ? 11.381 30.090 -67.344 1.00 34.62 37 SER C CA 1
ATOM 7040 C C . SER C 1 50 ? 12.532 31.006 -66.951 1.00 35.59 37 SER C C 1
ATOM 7041 O O . SER C 1 50 ? 12.572 32.145 -67.410 1.00 36.38 37 SER C O 1
ATOM 7044 N N . ALA C 1 51 ? 13.459 30.532 -66.111 1.00 36.61 38 ALA C N 1
ATOM 7045 C CA . ALA C 1 51 ? 14.512 31.373 -65.551 1.00 38.71 38 ALA C CA 1
ATOM 7046 C C . ALA C 1 51 ? 15.438 31.979 -66.616 1.00 41.14 38 ALA C C 1
ATOM 7047 O O . ALA C 1 51 ? 16.093 32.977 -66.343 1.00 41.66 38 ALA C O 1
ATOM 7049 N N . VAL C 1 52 ? 15.491 31.371 -67.808 1.00 42.86 39 VAL C N 1
ATOM 7050 C CA . VAL C 1 52 ? 16.219 31.932 -68.958 1.00 46.34 39 VAL C CA 1
ATOM 7051 C C . VAL C 1 52 ? 15.308 32.322 -70.151 1.00 47.24 39 VAL C C 1
ATOM 7052 O O . VAL C 1 52 ? 15.703 32.217 -71.309 1.00 48.89 39 VAL C O 1
ATOM 7056 N N . SER C 1 53 ? 14.105 32.825 -69.876 1.00 47.00 40 SER C N 1
ATOM 7057 C CA . SER C 1 53 ? 13.317 33.469 -70.930 1.00 48.87 40 SER C CA 1
ATOM 7058 C C . SER C 1 53 ? 14.049 34.757 -71.326 1.00 51.35 40 SER C C 1
ATOM 7059 O O . SER C 1 53 ? 14.268 35.624 -70.491 1.00 52.18 40 SER C O 1
ATOM 7062 N N . SER C 1 54 ? 14.457 34.852 -72.581 1.00 53.36 41 SER C N 1
ATOM 7063 C CA . SER C 1 54 ? 15.013 36.089 -73.138 1.00 55.23 41 SER C CA 1
ATOM 7064 C C . SER C 1 54 ? 14.548 36.215 -74.570 1.00 58.12 41 SER C C 1
ATOM 7065 O O . SER C 1 54 ? 13.796 35.382 -75.060 1.00 56.48 41 SER C O 1
ATOM 7068 N N . GLN C 1 55 ? 15.020 37.263 -75.235 1.00 52.64 42 GLN C N 1
ATOM 7069 C CA . GLN C 1 55 ? 14.772 37.480 -76.663 1.00 53.11 42 GLN C CA 1
ATOM 7070 C C . GLN C 1 55 ? 15.356 36.325 -77.472 1.00 51.73 42 GLN C C 1
ATOM 7071 O O . GLN C 1 55 ? 14.773 35.920 -78.469 1.00 53.38 42 GLN C O 1
ATOM 7077 N N . ASP C 1 56 ? 16.496 35.803 -77.011 1.00 51.39 43 ASP C N 1
ATOM 7078 C CA . ASP C 1 56 ? 17.268 34.775 -77.707 1.00 50.73 43 ASP C CA 1
ATOM 7079 C C . ASP C 1 56 ? 16.969 33.325 -77.236 1.00 45.49 43 ASP C C 1
ATOM 7080 O O . ASP C 1 56 ? 17.816 32.449 -77.366 1.00 45.14 43 ASP C O 1
ATOM 7085 N N . SER C 1 57 ? 15.773 33.059 -76.714 1.00 41.59 44 SER C N 1
ATOM 7086 C CA . SER C 1 57 ? 15.437 31.704 -76.253 1.00 38.86 44 SER C CA 1
ATOM 7087 C C . SER C 1 57 ? 14.083 31.234 -76.757 1.00 36.43 44 SER C C 1
ATOM 7088 O O . SER C 1 57 ? 13.201 32.038 -77.073 1.00 35.01 44 SER C O 1
ATOM 7091 N N . LEU C 1 58 ? 13.913 29.917 -76.795 1.00 34.24 45 LEU C N 1
ATOM 7092 C CA . LEU C 1 58 ? 12.681 29.326 -77.292 1.00 33.20 45 LEU C CA 1
ATOM 7093 C C . LEU C 1 58 ? 12.333 28.092 -76.471 1.00 31.27 45 LEU C C 1
ATOM 7094 O O . LEU C 1 58 ? 13.224 27.310 -76.151 1.00 31.03 45 LEU C O 1
ATOM 7099 N N . TRP C 1 59 ? 11.049 27.949 -76.132 1.00 29.73 46 TRP C N 1
ATOM 7100 C CA . TRP C 1 59 ? 10.503 26.797 -75.426 1.00 28.83 46 TRP C CA 1
ATOM 7101 C C . TRP C 1 59 ? 9.516 26.064 -76.355 1.00 28.48 46 TRP C C 1
ATOM 7102 O O . TRP C 1 59 ? 8.435 26.561 -76.697 1.00 28.56 46 TRP C O 1
ATOM 7113 N N . VAL C 1 60 ? 9.933 24.883 -76.787 1.00 28.12 47 VAL C N 1
ATOM 7114 C CA . VAL C 1 60 ? 9.131 23.990 -77.629 1.00 27.97 47 VAL C CA 1
ATOM 7115 C C . VAL C 1 60 ? 8.313 23.021 -76.736 1.00 27.86 47 VAL C C 1
ATOM 7116 O O . VAL C 1 60 ? 8.864 22.317 -75.890 1.00 27.52 47 VAL C O 1
ATOM 7120 N N . CYS C 1 61 ? 7.003 23.007 -76.950 1.00 28.01 48 CYS C N 1
ATOM 7121 C CA . CYS C 1 61 ? 6.070 22.188 -76.216 1.00 28.23 48 CYS C CA 1
ATOM 7122 C C . CYS C 1 61 ? 4.950 21.711 -77.151 1.00 28.60 48 CYS C C 1
ATOM 7123 O O . CYS C 1 61 ? 4.862 22.158 -78.333 1.00 28.61 48 CYS C O 1
ATOM 7126 N N . ALA C 1 62 ? 4.116 20.805 -76.648 1.00 28.75 49 ALA C N 1
ATOM 7127 C CA . ALA C 1 62 ? 2.944 20.354 -77.400 1.00 29.46 49 ALA C CA 1
ATOM 7128 C C . ALA C 1 62 ? 1.645 21.097 -77.050 1.00 30.31 49 ALA C C 1
ATOM 7129 O O . ALA C 1 62 ? 1.435 21.557 -75.919 1.00 29.98 49 ALA C O 1
ATOM 7131 N N . ALA C 1 63 ? 0.760 21.185 -78.039 1.00 31.58 50 ALA C N 1
ATOM 7132 C CA . ALA C 1 63 ? -0.599 21.634 -77.811 1.00 33.12 50 ALA C CA 1
ATOM 7133 C C . ALA C 1 63 ? -1.334 20.536 -77.038 1.00 34.66 50 ALA C C 1
ATOM 7134 O O . ALA C 1 63 ? -1.238 19.372 -77.412 1.00 34.72 50 ALA C O 1
ATOM 7136 N N . LEU C 1 64 ? -2.028 20.902 -75.952 1.00 36.77 51 LEU C N 1
ATOM 7137 C CA . LEU C 1 64 ? -2.708 19.926 -75.063 1.00 39.46 51 LEU C CA 1
ATOM 7138 C C . LEU C 1 64 ? -4.241 19.888 -75.121 1.00 41.77 51 LEU C C 1
ATOM 7139 O O . LEU C 1 64 ? -4.812 18.914 -74.684 1.00 45.21 51 LEU C O 1
ATOM 7144 N N . GLY C 1 65 ? -4.904 20.938 -75.595 1.00 43.80 52 GLY C N 1
ATOM 7145 C CA . GLY C 1 65 ? -6.376 20.951 -75.748 1.00 45.76 52 GLY C CA 1
ATOM 7146 C C . GLY C 1 65 ? -6.774 21.557 -77.080 1.00 46.63 52 GLY C C 1
ATOM 7147 O O . GLY C 1 65 ? -5.901 21.969 -77.857 1.00 47.14 52 GLY C O 1
ATOM 7148 N N . GLU C 1 66 ? -8.080 21.646 -77.342 1.00 47.68 53 GLU C N 1
ATOM 7149 C CA . GLU C 1 66 ? -8.570 22.257 -78.596 1.00 47.50 53 GLU C CA 1
ATOM 7150 C C . GLU C 1 66 ? -8.187 23.740 -78.678 1.00 43.64 53 GLU C C 1
ATOM 7151 O O . GLU C 1 66 ? -7.935 24.237 -79.772 1.00 41.82 53 GLU C O 1
ATOM 7157 N N . GLY C 1 67 ? -8.151 24.424 -77.530 1.00 41.07 54 GLY C N 1
ATOM 7158 C CA . GLY C 1 67 ? -7.664 25.804 -77.446 1.00 40.22 54 GLY C CA 1
ATOM 7159 C C . GLY C 1 67 ? -6.238 25.958 -77.960 1.00 38.42 54 GLY C C 1
ATOM 7160 O O . GLY C 1 67 ? -5.981 26.780 -78.845 1.00 38.42 54 GLY C O 1
ATOM 7161 N N . ASP C 1 68 ? -5.325 25.146 -77.437 1.00 37.23 55 ASP C N 1
ATOM 7162 C CA . ASP C 1 68 ? -3.934 25.141 -77.914 1.00 36.30 55 ASP C CA 1
ATOM 7163 C C . ASP C 1 68 ? -3.841 24.823 -79.412 1.00 36.85 55 ASP C C 1
ATOM 7164 O O . ASP C 1 68 ? -3.046 25.425 -80.134 1.00 35.00 55 ASP C O 1
ATOM 7169 N N . ARG C 1 69 ? -4.651 23.862 -79.864 1.00 38.31 56 ARG C N 1
ATOM 7170 C CA . ARG C 1 69 ? -4.652 23.462 -81.262 1.00 40.40 56 ARG C CA 1
ATOM 7171 C C . ARG C 1 69 ? -5.140 24.599 -82.143 1.00 40.72 56 ARG C C 1
ATOM 7172 O O . ARG C 1 69 ? -4.575 24.839 -83.205 1.00 40.54 56 ARG C O 1
ATOM 7180 N N . GLU C 1 70 ? -6.172 25.307 -81.694 1.00 43.01 57 GLU C N 1
ATOM 7181 C CA . GLU C 1 70 ? -6.666 26.497 -82.410 1.00 45.93 57 GLU C CA 1
ATOM 7182 C C . GLU C 1 70 ? -5.603 27.599 -82.488 1.00 44.45 57 GLU C C 1
ATOM 7183 O O . GLU C 1 70 ? -5.413 28.206 -83.549 1.00 44.00 57 GLU C O 1
ATOM 7189 N N . ALA C 1 71 ? -4.927 27.857 -81.368 1.00 42.68 58 ALA C N 1
ATOM 7190 C CA . ALA C 1 71 ? -3.846 28.835 -81.342 1.00 41.40 58 ALA C CA 1
ATOM 7191 C C . ALA C 1 71 ? -2.780 28.484 -82.383 1.00 41.41 58 ALA C C 1
ATOM 7192 O O . ALA C 1 71 ? -2.355 29.348 -83.137 1.00 41.30 58 ALA C O 1
ATOM 7194 N N . VAL C 1 72 ? -2.388 27.220 -82.468 1.00 40.98 59 VAL C N 1
ATOM 7195 C CA . VAL C 1 72 ? -1.386 26.834 -83.456 1.00 41.48 59 VAL C CA 1
ATOM 7196 C C . VAL C 1 72 ? -1.918 26.978 -84.890 1.00 43.21 59 VAL C C 1
ATOM 7197 O O . VAL C 1 72 ? -1.250 27.583 -85.729 1.00 42.25 59 VAL C O 1
ATOM 7201 N N . ARG C 1 73 ? -3.106 26.436 -85.159 1.00 45.43 60 ARG C N 1
ATOM 7202 C CA . ARG C 1 73 ? -3.741 26.557 -86.485 1.00 48.84 60 ARG C CA 1
ATOM 7203 C C . ARG C 1 73 ? -3.861 28.007 -86.966 1.00 47.76 60 ARG C C 1
ATOM 7204 O O . ARG C 1 73 ? -3.591 28.280 -88.125 1.00 47.69 60 ARG C O 1
ATOM 7212 N N . ARG C 1 74 ? -4.246 28.914 -86.068 1.00 46.30 61 ARG C N 1
ATOM 7213 C CA . ARG C 1 74 ? -4.353 30.356 -86.375 1.00 49.79 61 ARG C CA 1
ATOM 7214 C C . ARG C 1 74 ? -3.015 31.102 -86.562 1.00 49.22 61 ARG C C 1
ATOM 7215 O O . ARG C 1 74 ? -3.001 32.168 -87.167 1.00 50.69 61 ARG C O 1
ATOM 7223 N N . GLY C 1 75 ? -1.911 30.568 -86.035 1.00 46.09 62 GLY C N 1
ATOM 7224 C CA . GLY C 1 75 ? -0.637 31.291 -85.972 1.00 45.49 62 GLY C CA 1
ATOM 7225 C C . GLY C 1 75 ? -0.581 32.279 -84.805 1.00 45.61 62 GLY C C 1
ATOM 7226 O O . GLY C 1 75 ? -0.002 33.370 -84.916 1.00 46.76 62 GLY C O 1
ATOM 7227 N N . ILE C 1 76 ? -1.182 31.893 -83.684 1.00 43.12 63 ILE C N 1
ATOM 7228 C CA . ILE C 1 76 ? -1.211 32.708 -82.480 1.00 42.86 63 ILE C CA 1
ATOM 7229 C C . ILE C 1 76 ? -0.323 32.032 -81.445 1.00 40.66 63 ILE C C 1
ATOM 7230 O O . ILE C 1 76 ? -0.462 30.854 -81.191 1.00 38.76 63 ILE C O 1
ATOM 7235 N N . GLY C 1 77 ? 0.562 32.791 -80.828 1.00 41.34 64 GLY C N 1
ATOM 7236 C CA . GLY C 1 77 ? 1.528 32.237 -79.868 1.00 41.81 64 GLY C CA 1
ATOM 7237 C C . GLY C 1 77 ? 2.125 33.346 -79.029 1.00 44.60 64 GLY C C 1
ATOM 7238 O O . GLY C 1 77 ? 2.246 34.473 -79.505 1.00 45.33 64 GLY C O 1
ATOM 7239 N N . GLU C 1 78 ? 2.482 33.043 -77.785 1.00 46.06 65 GLU C N 1
ATOM 7240 C CA . GLU C 1 78 ? 3.206 33.994 -76.951 1.00 48.08 65 GLU C CA 1
ATOM 7241 C C . GLU C 1 78 ? 4.696 34.000 -77.383 1.00 45.97 65 GLU C C 1
ATOM 7242 O O . GLU C 1 78 ? 5.213 32.983 -77.857 1.00 44.12 65 GLU C O 1
ATOM 7248 N N . PRO C 1 79 ? 5.392 35.143 -77.227 1.00 45.58 66 PRO C N 1
ATOM 7249 C CA . PRO C 1 79 ? 6.805 35.201 -77.689 1.00 43.54 66 PRO C CA 1
ATOM 7250 C C . PRO C 1 79 ? 7.745 34.277 -76.876 1.00 40.80 66 PRO C C 1
ATOM 7251 O O . PRO C 1 79 ? 7.574 34.153 -75.667 1.00 40.88 66 PRO C O 1
ATOM 7255 N N . GLY C 1 80 ? 8.694 33.624 -77.551 1.00 38.00 67 GLY C N 1
ATOM 7256 C CA . GLY C 1 80 ? 9.590 32.650 -76.921 1.00 37.04 67 GLY C CA 1
ATOM 7257 C C . GLY C 1 80 ? 8.962 31.261 -76.717 1.00 36.16 67 GLY C C 1
ATOM 7258 O O . GLY C 1 80 ? 9.561 30.400 -76.072 1.00 35.47 67 GLY C O 1
ATOM 7259 N N . VAL C 1 81 ? 7.770 31.025 -77.267 1.00 35.82 68 VAL C N 1
ATOM 7260 C CA . VAL C 1 81 ? 7.073 29.724 -77.118 1.00 36.13 68 VAL C CA 1
ATOM 7261 C C . VAL C 1 81 ? 6.627 29.178 -78.480 1.00 35.60 68 VAL C C 1
ATOM 7262 O O . VAL C 1 81 ? 6.013 29.898 -79.257 1.00 34.83 68 VAL C O 1
ATOM 7266 N N . ARG C 1 82 ? 6.955 27.917 -78.770 1.00 35.77 69 ARG C N 1
ATOM 7267 C CA . ARG C 1 82 ? 6.523 27.255 -80.012 1.00 35.74 69 ARG C CA 1
ATOM 7268 C C . ARG C 1 82 ? 5.781 25.980 -79.623 1.00 34.21 69 ARG C C 1
ATOM 7269 O O . ARG C 1 82 ? 6.398 25.045 -79.105 1.00 34.22 69 ARG C O 1
ATOM 7277 N N . MET C 1 83 ? 4.474 25.966 -79.862 1.00 32.17 70 MET C N 1
ATOM 7278 C CA . MET C 1 83 ? 3.616 24.800 -79.630 1.00 32.26 70 MET C CA 1
ATOM 7279 C C . MET C 1 83 ? 3.573 23.986 -80.897 1.00 32.02 70 MET C C 1
ATOM 7280 O O . MET C 1 83 ? 3.331 24.552 -81.970 1.00 31.19 70 MET C O 1
ATOM 7285 N N . LEU C 1 84 ? 3.738 22.675 -80.769 1.00 34.59 71 LEU C N 1
ATOM 7286 C CA . LEU C 1 84 ? 3.596 21.730 -81.878 1.00 35.22 71 LEU C CA 1
ATOM 7287 C C . LEU C 1 84 ? 2.233 21.063 -81.899 1.00 36.52 71 LEU C C 1
ATOM 7288 O O . LEU C 1 84 ? 1.752 20.565 -80.875 1.00 36.82 71 LEU C O 1
ATOM 7293 N N . ASP C 1 85 ? 1.640 21.014 -83.084 1.00 38.35 72 ASP C N 1
ATOM 7294 C CA . ASP C 1 85 ? 0.401 20.298 -83.330 1.00 40.36 72 ASP C CA 1
ATOM 7295 C C . ASP C 1 85 ? 0.831 18.904 -83.800 1.00 39.10 72 ASP C C 1
ATOM 7296 O O . ASP C 1 85 ? 1.312 18.717 -84.905 1.00 39.15 72 ASP C O 1
ATOM 7301 N N . ILE C 1 86 ? 0.711 17.946 -82.904 1.00 37.65 73 ILE C N 1
ATOM 7302 C CA . ILE C 1 86 ? 1.054 16.567 -83.182 1.00 36.58 73 ILE C CA 1
ATOM 7303 C C . ILE C 1 86 ? -0.269 15.873 -83.457 1.00 36.23 73 ILE C C 1
ATOM 7304 O O . ILE C 1 86 ? -1.246 16.088 -82.728 1.00 35.62 73 ILE C O 1
ATOM 7309 N N . ALA C 1 87 ? -0.306 15.059 -84.511 1.00 36.23 74 ALA C N 1
ATOM 7310 C CA . ALA C 1 87 ? -1.534 14.348 -84.896 1.00 36.96 74 ALA C CA 1
ATOM 7311 C C . ALA C 1 87 ? -2.115 13.612 -83.675 1.00 36.71 74 ALA C C 1
ATOM 7312 O O . ALA C 1 87 ? -1.343 12.953 -82.932 1.00 34.91 74 ALA C O 1
ATOM 7314 N N . PRO C 1 88 ? -3.448 13.742 -83.446 1.00 37.56 75 PRO C N 1
ATOM 7315 C CA . PRO C 1 88 ? -4.085 13.235 -82.217 1.00 37.34 75 PRO C CA 1
ATOM 7316 C C . PRO C 1 88 ? -3.841 11.749 -81.887 1.00 36.86 75 PRO C C 1
ATOM 7317 O O . PRO C 1 88 ? -3.648 11.420 -80.716 1.00 35.88 75 PRO C O 1
ATOM 7321 N N . ASP C 1 89 ? -3.835 10.879 -82.894 1.00 37.09 76 ASP C N 1
ATOM 7322 C CA . ASP C 1 89 ? -3.602 9.463 -82.651 1.00 37.53 76 ASP C CA 1
ATOM 7323 C C . ASP C 1 89 ? -2.138 9.149 -82.313 1.00 34.87 76 ASP C C 1
ATOM 7324 O O . ASP C 1 89 ? -1.906 8.234 -81.513 1.00 33.75 76 ASP C O 1
ATOM 7329 N N . VAL C 1 90 ? -1.176 9.876 -82.914 1.00 33.00 77 VAL C N 1
ATOM 7330 C CA . VAL C 1 90 ? 0.258 9.739 -82.572 1.00 31.26 77 VAL C CA 1
ATOM 7331 C C . VAL C 1 90 ? 0.492 10.235 -81.139 1.00 29.65 77 VAL C C 1
ATOM 7332 O O . VAL C 1 90 ? 1.224 9.622 -80.361 1.00 28.25 77 VAL C O 1
ATOM 7336 N N . TYR C 1 91 ? -0.132 11.364 -80.818 1.00 29.19 78 TYR C N 1
ATOM 7337 C CA . TYR C 1 91 ? -0.042 11.945 -79.509 1.00 28.25 78 TYR C CA 1
ATOM 7338 C C . TYR C 1 91 ? -0.551 10.965 -78.427 1.00 27.54 78 TYR C C 1
ATOM 7339 O O . TYR C 1 91 ? 0.145 10.717 -77.440 1.00 26.59 78 TYR C O 1
ATOM 7348 N N . ALA C 1 92 ? -1.727 10.384 -78.642 1.00 27.82 79 ALA C N 1
ATOM 7349 C CA . ALA C 1 92 ? -2.328 9.452 -77.663 1.00 27.39 79 ALA C CA 1
ATOM 7350 C C . ALA C 1 92 ? -1.434 8.249 -77.408 1.00 26.42 79 ALA C C 1
ATOM 7351 O O . ALA C 1 92 ? -1.132 7.918 -76.249 1.00 25.84 79 ALA C O 1
ATOM 7353 N N . ASP C 1 93 ? -1.012 7.616 -78.489 1.00 26.25 80 ASP C N 1
ATOM 7354 C CA . ASP C 1 93 ? -0.153 6.462 -78.402 1.00 25.62 80 ASP C CA 1
ATOM 7355 C C . ASP C 1 93 ? 1.211 6.794 -77.789 1.00 24.66 80 ASP C C 1
ATOM 7356 O O . ASP C 1 93 ? 1.717 5.992 -77.003 1.00 23.93 80 ASP C O 1
ATOM 7361 N N . ALA C 1 94 ? 1.795 7.952 -78.130 1.00 24.52 81 ALA C N 1
ATOM 7362 C CA . ALA C 1 94 ? 3.140 8.308 -77.648 1.00 23.91 81 ALA C CA 1
ATOM 7363 C C . ALA C 1 94 ? 3.158 8.793 -76.203 1.00 23.58 81 ALA C C 1
ATOM 7364 O O . ALA C 1 94 ? 4.000 8.370 -75.400 1.00 22.81 81 ALA C O 1
ATOM 7366 N N . TYR C 1 95 ? 2.232 9.709 -75.903 1.00 24.02 82 TYR C N 1
ATOM 7367 C CA . TYR C 1 95 ? 2.192 10.407 -74.634 1.00 23.93 82 TYR C CA 1
ATOM 7368 C C . TYR C 1 95 ? 1.396 9.603 -73.588 1.00 24.03 82 TYR C C 1
ATOM 7369 O O . TYR C 1 95 ? 1.942 9.294 -72.516 1.00 23.35 82 TYR C O 1
ATOM 7378 N N . ASN C 1 96 ? 0.118 9.308 -73.859 1.00 24.85 83 ASN C N 1
ATOM 7379 C CA . ASN C 1 96 ? -0.710 8.542 -72.876 1.00 25.16 83 ASN C CA 1
ATOM 7380 C C . ASN C 1 96 ? -0.200 7.113 -72.783 1.00 24.45 83 ASN C C 1
ATOM 7381 O O . ASN C 1 96 ? -0.132 6.521 -71.676 1.00 24.44 83 ASN C O 1
ATOM 7386 N N . GLY C 1 97 ? 0.157 6.559 -73.938 1.00 24.10 84 GLY C N 1
ATOM 7387 C CA . GLY C 1 97 ? 0.525 5.178 -74.043 1.00 23.56 84 GLY C CA 1
ATOM 7388 C C . GLY C 1 97 ? 1.955 4.918 -73.594 1.00 22.72 84 GLY C C 1
ATOM 7389 O O . GLY C 1 97 ? 2.212 4.608 -72.415 1.00 22.42 84 GLY C O 1
ATOM 7390 N N . ILE C 1 98 ? 2.896 5.028 -74.522 1.00 22.55 85 ILE C N 1
ATOM 7391 C CA . ILE C 1 98 ? 4.281 4.674 -74.232 1.00 22.07 85 ILE C CA 1
ATOM 7392 C C . ILE C 1 98 ? 4.864 5.484 -73.017 1.00 21.68 85 ILE C C 1
ATOM 7393 O O . ILE C 1 98 ? 5.478 4.908 -72.135 1.00 21.32 85 ILE C O 1
ATOM 7398 N N . ALA C 1 99 ? 4.702 6.798 -72.997 1.00 21.81 86 ALA C N 1
ATOM 7399 C CA . ALA C 1 99 ? 5.367 7.611 -71.980 1.00 21.53 86 ALA C CA 1
ATOM 7400 C C . ALA C 1 99 ? 4.683 7.437 -70.631 1.00 21.41 86 ALA C C 1
ATOM 7401 O O . ALA C 1 99 ? 5.273 6.910 -69.663 1.00 21.08 86 ALA C O 1
ATOM 7403 N N . ASN C 1 100 ? 3.427 7.853 -70.573 1.00 21.79 87 ASN C N 1
ATOM 7404 C CA . ASN C 1 100 ? 2.713 7.869 -69.299 1.00 21.82 87 ASN C CA 1
ATOM 7405 C C . ASN C 1 100 ? 2.228 6.525 -68.811 1.00 21.76 87 ASN C C 1
ATOM 7406 O O . ASN C 1 100 ? 1.846 6.443 -67.659 1.00 21.76 87 ASN C O 1
ATOM 7411 N N . SER C 1 101 ? 2.253 5.482 -69.647 1.00 21.75 88 SER C N 1
ATOM 7412 C CA . SER C 1 101 ? 1.887 4.124 -69.218 1.00 21.71 88 SER C CA 1
ATOM 7413 C C . SER C 1 101 ? 3.114 3.191 -69.197 1.00 21.28 88 SER C C 1
ATOM 7414 O O . SER C 1 101 ? 3.548 2.745 -68.133 1.00 21.01 88 SER C O 1
ATOM 7417 N N . VAL C 1 102 ? 3.709 2.924 -70.346 1.00 21.28 89 VAL C N 1
ATOM 7418 C CA . VAL C 1 102 ? 4.817 1.959 -70.390 1.00 21.03 89 VAL C CA 1
ATOM 7419 C C . VAL C 1 102 ? 6.050 2.386 -69.567 1.00 20.69 89 VAL C C 1
ATOM 7420 O O . VAL C 1 102 ? 6.481 1.651 -68.630 1.00 20.51 89 VAL C O 1
ATOM 7424 N N . LEU C 1 103 ? 6.604 3.556 -69.881 1.00 20.68 90 LEU C N 1
ATOM 7425 C CA . LEU C 1 103 ? 7.805 4.037 -69.183 1.00 20.47 90 LEU C CA 1
ATOM 7426 C C . LEU C 1 103 ? 7.507 4.447 -67.723 1.00 20.35 90 LEU C C 1
ATOM 7427 O O . LEU C 1 103 ? 8.320 4.175 -66.829 1.00 20.21 90 LEU C O 1
ATOM 7432 N N . TRP C 1 104 ? 6.346 5.068 -67.477 1.00 20.50 91 TRP C N 1
ATOM 7433 C CA . TRP C 1 104 ? 5.953 5.391 -66.099 1.00 20.50 91 TRP C CA 1
ATOM 7434 C C . TRP C 1 104 ? 5.928 4.103 -65.225 1.00 20.39 91 TRP C C 1
ATOM 7435 O O . TRP C 1 104 ? 6.466 4.056 -64.134 1.00 20.30 91 TRP C O 1
ATOM 7446 N N . PHE C 1 105 ? 5.285 3.058 -65.723 1.00 20.47 92 PHE C N 1
ATOM 7447 C CA . PHE C 1 105 ? 5.218 1.778 -64.968 1.00 20.43 92 PHE C CA 1
ATOM 7448 C C . PHE C 1 105 ? 6.642 1.181 -64.808 1.00 20.22 92 PHE C C 1
ATOM 7449 O O . PHE C 1 105 ? 6.998 0.627 -63.752 1.00 20.19 92 PHE C O 1
ATOM 7457 N N . LEU C 1 106 ? 7.459 1.287 -65.844 1.00 20.18 93 LEU C N 1
ATOM 7458 C CA . LEU C 1 106 ? 8.781 0.702 -65.812 1.00 20.14 93 LEU C CA 1
ATOM 7459 C C . LEU C 1 106 ? 9.625 1.360 -64.741 1.00 20.09 93 LEU C C 1
ATOM 7460 O O . LEU C 1 106 ? 10.250 0.669 -63.937 1.00 20.13 93 LEU C O 1
ATOM 7465 N N . HIS C 1 107 ? 9.672 2.681 -64.749 1.00 20.08 94 HIS C N 1
ATOM 7466 C CA . HIS C 1 107 ? 10.548 3.401 -63.831 1.00 20.11 94 HIS C CA 1
ATOM 7467 C C . HIS C 1 107 ? 10.083 3.377 -62.368 1.00 20.15 94 HIS C C 1
ATOM 7468 O O . HIS C 1 107 ? 10.918 3.408 -61.470 1.00 20.25 94 HIS C O 1
ATOM 7475 N N . HIS C 1 108 ? 8.777 3.257 -62.130 1.00 20.16 95 HIS C N 1
ATOM 7476 C CA . HIS C 1 108 ? 8.249 3.132 -60.772 1.00 20.28 95 HIS C CA 1
ATOM 7477 C C . HIS C 1 108 ? 8.086 1.685 -60.289 1.00 20.32 95 HIS C C 1
ATOM 7478 O O . HIS C 1 108 ? 7.672 1.485 -59.161 1.00 20.48 95 HIS C O 1
ATOM 7485 N N . HIS C 1 109 ? 8.440 0.705 -61.134 1.00 20.24 96 HIS C N 1
ATOM 7486 C CA . HIS C 1 109 ? 8.326 -0.732 -60.824 1.00 20.31 96 HIS C CA 1
ATOM 7487 C C . HIS C 1 109 ? 6.886 -1.186 -60.523 1.00 20.43 96 HIS C C 1
ATOM 7488 O O . HIS C 1 109 ? 6.670 -2.036 -59.643 1.00 20.59 96 HIS C O 1
ATOM 7495 N N . LEU C 1 110 ? 5.925 -0.668 -61.275 1.00 20.45 97 LEU C N 1
ATOM 7496 C CA . LEU C 1 110 ? 4.501 -0.889 -60.958 1.00 20.70 97 LEU C CA 1
ATOM 7497 C C . LEU C 1 110 ? 3.836 -2.077 -61.671 1.00 20.82 97 LEU C C 1
ATOM 7498 O O . LEU C 1 110 ? 2.653 -2.323 -61.454 1.00 21.11 97 LEU C O 1
ATOM 7503 N N . TYR C 1 111 ? 4.573 -2.819 -62.499 1.00 20.68 98 TYR C N 1
ATOM 7504 C CA . TYR C 1 111 ? 3.939 -3.878 -63.258 1.00 20.86 98 TYR C CA 1
ATOM 7505 C C . TYR C 1 111 ? 3.447 -5.050 -62.402 1.00 21.08 98 TYR C C 1
ATOM 7506 O O . TYR C 1 111 ? 4.156 -5.525 -61.544 1.00 21.04 98 TYR C O 1
ATOM 7515 N N . ASP C 1 112 ? 2.255 -5.542 -62.704 1.00 21.40 99 ASP C N 1
ATOM 7516 C CA . ASP C 1 112 ? 1.773 -6.798 -62.137 1.00 21.68 99 ASP C CA 1
ATOM 7517 C C . ASP C 1 112 ? 2.254 -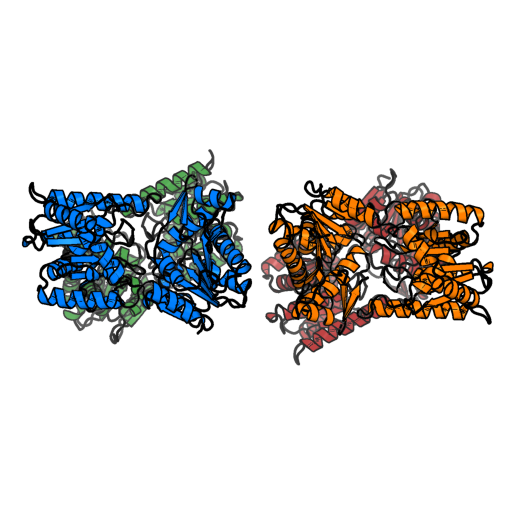7.966 -63.001 1.00 21.70 99 ASP C C 1
ATOM 7518 O O . ASP C 1 112 ? 1.569 -8.388 -63.935 1.00 21.95 99 ASP C O 1
ATOM 7523 N N . ILE C 1 113 ? 3.432 -8.486 -62.633 1.00 21.54 100 ILE C N 1
ATOM 7524 C CA . ILE C 1 113 ? 4.265 -9.383 -63.435 1.00 21.57 100 ILE C CA 1
ATOM 7525 C C . ILE C 1 113 ? 3.550 -10.539 -64.164 1.00 21.92 100 ILE C C 1
ATOM 7526 O O . ILE C 1 113 ? 3.833 -10.795 -65.313 1.00 21.98 100 ILE C O 1
ATOM 7531 N N . PRO C 1 114 ? 2.588 -11.235 -63.511 1.00 22.23 101 PRO C N 1
ATOM 7532 C CA . PRO C 1 114 ? 1.829 -12.336 -64.190 1.00 22.66 101 PRO C CA 1
ATOM 7533 C C . PRO C 1 114 ? 1.040 -11.952 -65.453 1.00 22.84 101 PRO C C 1
ATOM 7534 O O . PRO C 1 114 ? 0.772 -12.817 -66.306 1.00 23.18 101 PRO C O 1
ATOM 7538 N N . ARG C 1 115 ? 0.681 -10.666 -65.554 1.00 22.67 102 ARG C N 1
ATOM 7539 C CA . ARG C 1 115 ? -0.112 -10.104 -66.653 1.00 22.98 102 ARG C CA 1
ATOM 7540 C C . ARG C 1 115 ? 0.609 -9.065 -67.523 1.00 22.82 102 ARG C C 1
ATOM 7541 O O . ARG C 1 115 ? 0.485 -9.110 -68.770 1.00 23.00 102 ARG C O 1
ATOM 7549 N N . GLU C 1 116 ? 1.316 -8.127 -66.889 1.00 22.54 103 GLU C N 1
ATOM 7550 C CA . GLU C 1 116 ? 1.988 -7.030 -67.608 1.00 22.45 103 GLU C CA 1
ATOM 7551 C C . GLU C 1 116 ? 3.442 -6.936 -67.138 1.00 21.74 103 GLU C C 1
ATOM 7552 O O . GLU C 1 116 ? 3.731 -7.340 -65.984 1.00 21.43 103 GLU C O 1
ATOM 7558 N N . PRO C 1 117 ? 4.367 -6.451 -67.987 1.00 21.35 104 PRO C N 1
ATOM 7559 C CA . PRO C 1 117 ? 4.126 -5.904 -69.321 1.00 21.50 104 PRO C CA 1
ATOM 7560 C C . PRO C 1 117 ? 3.903 -6.967 -70.417 1.00 21.89 104 PRO C C 1
ATOM 7561 O O . PRO C 1 117 ? 4.308 -8.124 -70.229 1.00 21.99 104 PRO C O 1
ATOM 7565 N N . VAL C 1 118 ? 3.276 -6.546 -71.522 1.00 22.18 105 VAL C N 1
ATOM 7566 C CA . VAL C 1 118 ? 3.060 -7.339 -72.750 1.00 22.64 105 VAL C CA 1
ATOM 7567 C C . VAL C 1 118 ? 3.612 -6.527 -73.938 1.00 22.72 105 VAL C C 1
ATOM 7568 O O . VAL C 1 118 ? 3.041 -5.482 -74.322 1.00 22.80 105 VAL C O 1
ATOM 7572 N N . PHE C 1 119 ? 4.724 -6.995 -74.512 1.00 22.78 106 PHE C N 1
ATOM 7573 C CA . PHE C 1 119 ? 5.303 -6.346 -75.686 1.00 22.96 106 PHE C CA 1
ATOM 7574 C C . PHE C 1 119 ? 4.868 -7.142 -76.912 1.00 23.60 106 PHE C C 1
ATOM 7575 O O . PHE C 1 119 ? 5.445 -8.185 -77.259 1.00 23.86 106 PHE C O 1
ATOM 7583 N N . ASP C 1 120 ? 3.771 -6.688 -77.493 1.00 23.92 107 ASP C N 1
ATOM 7584 C CA . ASP C 1 120 ? 3.094 -7.352 -78.605 1.00 24.71 107 ASP C CA 1
ATOM 7585 C C . ASP C 1 120 ? 3.032 -6.382 -79.833 1.00 25.20 107 ASP C C 1
ATOM 7586 O O . ASP C 1 120 ? 3.641 -5.310 -79.837 1.00 24.89 107 ASP C O 1
ATOM 7591 N N . ALA C 1 121 ? 2.298 -6.762 -80.862 1.00 26.06 108 ALA C N 1
ATOM 7592 C CA . ALA C 1 121 ? 2.275 -5.998 -82.112 1.00 26.66 108 ALA C CA 1
ATOM 7593 C C . ALA C 1 121 ? 1.772 -4.583 -81.896 1.00 26.53 108 ALA C C 1
ATOM 7594 O O . ALA C 1 121 ? 2.330 -3.636 -82.452 1.00 26.65 108 ALA C O 1
ATOM 7596 N N . ALA C 1 122 ? 0.727 -4.443 -81.087 1.00 26.48 109 ALA C N 1
ATOM 7597 C CA . ALA C 1 122 ? 0.170 -3.126 -80.761 1.00 26.44 109 ALA C CA 1
ATOM 7598 C C . ALA C 1 122 ? 1.184 -2.271 -79.982 1.00 25.68 109 ALA C C 1
ATOM 7599 O O . ALA C 1 122 ? 1.273 -1.073 -80.237 1.00 25.60 109 ALA C O 1
ATOM 7601 N N . PHE C 1 123 ? 1.925 -2.867 -79.036 1.00 25.14 110 PHE C N 1
ATOM 7602 C CA . PHE C 1 123 ? 3.025 -2.144 -78.365 1.00 24.63 110 PHE C CA 1
ATOM 7603 C C . PHE C 1 123 ? 3.985 -1.579 -79.407 1.00 25.23 110 PHE C C 1
ATOM 7604 O O . PHE C 1 123 ? 4.346 -0.404 -79.352 1.00 24.81 110 PHE C O 1
ATOM 7612 N N . ARG C 1 124 ? 4.359 -2.404 -80.385 1.00 26.34 111 ARG C N 1
ATOM 7613 C CA . ARG C 1 124 ? 5.328 -1.971 -81.404 1.00 27.27 111 ARG C CA 1
ATOM 7614 C C . ARG C 1 124 ? 4.874 -0.793 -82.208 1.00 27.25 111 ARG C C 1
ATOM 7615 O O . ARG C 1 124 ? 5.685 0.093 -82.530 1.00 26.89 111 ARG C O 1
ATOM 7623 N N . HIS C 1 125 ? 3.582 -0.804 -82.556 1.00 28.11 112 HIS C N 1
ATOM 7624 C CA . HIS C 1 125 ? 2.952 0.306 -83.282 1.00 28.68 112 HIS C CA 1
ATOM 7625 C C . HIS C 1 125 ? 2.971 1.596 -82.420 1.00 27.59 112 HIS C C 1
ATOM 7626 O O . HIS C 1 125 ? 3.288 2.671 -82.930 1.00 27.45 112 HIS C O 1
ATOM 7633 N N . ARG C 1 126 ? 2.640 1.486 -81.126 1.00 26.70 113 ARG C N 1
ATOM 7634 C CA . ARG C 1 126 ? 2.716 2.655 -80.202 1.00 26.13 113 ARG C CA 1
ATOM 7635 C C . ARG C 1 126 ? 4.148 3.171 -80.047 1.00 25.03 113 ARG C C 1
ATOM 7636 O O . ARG C 1 126 ? 4.370 4.383 -79.967 1.00 24.74 113 ARG C O 1
ATOM 7644 N N . TRP C 1 127 ? 5.123 2.265 -80.049 1.00 24.66 114 TRP C N 1
ATOM 7645 C CA . TRP C 1 127 ? 6.547 2.645 -79.973 1.00 24.30 114 TRP C CA 1
ATOM 7646 C C . TRP C 1 127 ? 6.956 3.497 -81.196 1.00 25.06 114 TRP C C 1
ATOM 7647 O O . TRP C 1 127 ? 7.695 4.476 -81.058 1.00 24.62 114 TRP C O 1
ATOM 7658 N N . GLU C 1 128 ? 6.462 3.109 -82.380 1.00 26.27 115 GLU C N 1
ATOM 7659 C CA . GLU C 1 128 ? 6.690 3.882 -83.605 1.00 27.39 115 GLU C CA 1
ATOM 7660 C C . GLU C 1 128 ? 6.109 5.305 -83.452 1.00 26.76 115 GLU C C 1
ATOM 7661 O O . GLU C 1 128 ? 6.749 6.279 -83.859 1.00 26.71 115 GLU C O 1
ATOM 7667 N N . ALA C 1 129 ? 4.929 5.426 -82.830 1.00 26.07 116 ALA C N 1
ATOM 7668 C CA . ALA C 1 129 ? 4.347 6.755 -82.565 1.00 25.83 116 ALA C CA 1
ATOM 7669 C C . ALA C 1 129 ? 5.208 7.542 -81.573 1.00 24.77 116 ALA C C 1
ATOM 7670 O O . ALA C 1 129 ? 5.375 8.759 -81.735 1.00 24.77 116 ALA C O 1
ATOM 7672 N N . TYR C 1 130 ? 5.740 6.856 -80.557 1.00 24.07 117 TYR C N 1
ATOM 7673 C CA . TYR C 1 130 ? 6.675 7.474 -79.595 1.00 23.61 117 TYR C CA 1
ATOM 7674 C C . TYR C 1 130 ? 7.922 8.025 -80.311 1.00 23.92 117 TYR C C 1
ATOM 7675 O O . TYR C 1 130 ? 8.394 9.134 -79.997 1.00 23.88 117 TYR C O 1
ATOM 7684 N N . ARG C 1 131 ? 8.446 7.272 -81.279 1.00 24.72 118 ARG C N 1
ATOM 7685 C CA . ARG C 1 131 ? 9.590 7.753 -82.066 1.00 25.68 118 ARG C CA 1
ATOM 7686 C C . ARG C 1 131 ? 9.240 9.005 -82.837 1.00 25.63 118 ARG C C 1
ATOM 7687 O O . ARG C 1 131 ? 10.043 9.915 -82.882 1.00 25.70 118 ARG C O 1
ATOM 7695 N N . ALA C 1 132 ? 8.083 8.987 -83.492 1.00 25.62 119 ALA C N 1
ATOM 7696 C CA . ALA C 1 132 ? 7.640 10.107 -84.340 1.00 26.12 119 ALA C CA 1
ATOM 7697 C C . ALA C 1 132 ? 7.301 11.343 -83.512 1.00 25.52 119 ALA C C 1
ATOM 7698 O O . ALA C 1 132 ? 7.587 12.467 -83.933 1.00 25.84 119 ALA C O 1
ATOM 7700 N N . TYR C 1 133 ? 6.691 11.124 -82.351 1.00 24.90 120 TYR C N 1
ATOM 7701 C CA . TYR C 1 133 ? 6.450 12.197 -81.377 1.00 24.62 120 TYR C CA 1
ATOM 7702 C C . TYR C 1 133 ? 7.766 12.849 -80.917 1.00 24.33 120 TYR C C 1
ATOM 7703 O O . TYR C 1 133 ? 7.893 14.050 -80.998 1.00 24.52 120 TYR C O 1
ATOM 7712 N N . ASN C 1 134 ? 8.749 12.064 -80.493 1.00 24.22 121 ASN C N 1
ATOM 7713 C CA . ASN C 1 134 ? 10.065 12.615 -80.164 1.00 24.63 121 ASN C CA 1
ATOM 7714 C C . ASN C 1 134 ? 10.707 13.351 -81.362 1.00 25.68 121 ASN C C 1
ATOM 7715 O O . ASN C 1 134 ? 11.243 14.441 -81.176 1.00 25.88 121 ASN C O 1
ATOM 7720 N N . ARG C 1 135 ? 10.662 12.749 -82.551 1.00 26.74 122 ARG C N 1
ATOM 7721 C CA . ARG C 1 135 ? 11.171 13.375 -83.793 1.00 28.40 122 ARG C CA 1
ATOM 7722 C C . ARG C 1 135 ? 10.531 14.730 -84.151 1.00 28.12 122 ARG C C 1
ATOM 7723 O O . ARG C 1 135 ? 11.204 15.602 -84.707 1.00 28.47 122 ARG C O 1
ATOM 7731 N N . ALA C 1 136 ? 9.242 14.918 -83.857 1.00 27.52 123 ALA C N 1
ATOM 7732 C CA . ALA C 1 136 ? 8.604 16.210 -84.080 1.00 27.75 123 ALA C CA 1
ATOM 7733 C C . ALA C 1 136 ? 9.318 17.284 -83.219 1.00 27.38 123 ALA C C 1
ATOM 7734 O O . ALA C 1 136 ? 9.654 18.395 -83.705 1.00 27.80 123 ALA C O 1
ATOM 7736 N N . PHE C 1 137 ? 9.581 16.946 -81.958 1.00 26.48 124 PHE C N 1
ATOM 7737 C CA . PHE C 1 137 ? 10.347 17.859 -81.102 1.00 26.52 124 PHE C CA 1
ATOM 7738 C C . PHE C 1 137 ? 11.783 18.042 -81.613 1.00 27.41 124 PHE C C 1
ATOM 7739 O O . PHE C 1 137 ? 12.306 19.164 -81.614 1.00 27.79 124 PHE C O 1
ATOM 7747 N N . ALA C 1 138 ? 12.441 16.949 -82.015 1.00 28.17 125 ALA C N 1
ATOM 7748 C CA . ALA C 1 138 ? 13.827 17.048 -82.472 1.00 29.54 125 ALA C CA 1
ATOM 7749 C C . ALA C 1 138 ? 13.949 17.950 -83.699 1.00 31.08 125 ALA C C 1
ATOM 7750 O O . ALA C 1 138 ? 14.869 18.792 -83.770 1.00 31.74 125 ALA C O 1
ATOM 7752 N N . GLU C 1 139 ? 13.024 17.784 -84.648 1.00 31.91 126 GLU C N 1
ATOM 7753 C CA . GLU C 1 139 ? 13.023 18.595 -85.874 1.00 34.04 126 GLU C CA 1
ATOM 7754 C C . GLU C 1 139 ? 12.695 20.059 -85.600 1.00 33.29 126 GLU C C 1
ATOM 7755 O O . GLU C 1 139 ? 13.235 20.948 -86.267 1.00 33.39 126 GLU C O 1
ATOM 7761 N N . ALA C 1 140 ? 11.857 20.332 -84.602 1.00 32.20 127 ALA C N 1
ATOM 7762 C CA . ALA C 1 140 ? 11.553 21.723 -84.267 1.00 32.37 127 ALA C CA 1
ATOM 7763 C C . ALA C 1 140 ? 12.806 22.386 -83.695 1.00 32.70 127 ALA C C 1
ATOM 7764 O O . ALA C 1 140 ? 13.202 23.467 -84.143 1.00 33.37 127 ALA C O 1
ATOM 7766 N N . LEU C 1 141 ? 13.427 21.710 -82.731 1.00 32.14 128 LEU C N 1
ATOM 7767 C CA . LEU C 1 141 ? 14.661 22.173 -82.116 1.00 32.67 128 LEU C CA 1
ATOM 7768 C C . LEU C 1 141 ? 15.818 22.391 -83.113 1.00 33.91 128 LEU C C 1
ATOM 7769 O O . LEU C 1 141 ? 16.560 23.399 -83.036 1.00 34.80 128 LEU C O 1
ATOM 7774 N N . ALA C 1 142 ? 15.968 21.445 -84.032 1.00 34.36 129 ALA C N 1
ATOM 7775 C CA . ALA C 1 142 ? 16.957 21.527 -85.109 1.00 36.04 129 ALA C CA 1
ATOM 7776 C C . ALA C 1 142 ? 16.751 22.773 -85.963 1.00 36.86 129 ALA C C 1
ATOM 7777 O O . ALA C 1 142 ? 17.713 23.497 -86.206 1.00 38.57 129 ALA C O 1
ATOM 7779 N N . ALA C 1 143 ? 15.513 23.027 -86.397 1.00 40.09 130 ALA C N 1
ATOM 7780 C CA . ALA C 1 143 ? 15.174 24.212 -87.207 1.00 41.01 130 ALA C CA 1
ATOM 7781 C C . ALA C 1 143 ? 15.360 25.518 -86.470 1.00 41.51 130 ALA C C 1
ATOM 7782 O O . ALA C 1 143 ? 15.566 26.539 -87.109 1.00 42.58 130 ALA C O 1
ATOM 7784 N N . ALA C 1 144 ? 15.250 25.512 -85.144 1.00 40.89 131 ALA C N 1
ATOM 7785 C CA . ALA C 1 144 ? 15.225 26.760 -84.398 1.00 41.74 131 ALA C CA 1
ATOM 7786 C C . ALA C 1 144 ? 16.527 27.099 -83.660 1.00 42.17 131 ALA C C 1
ATOM 7787 O O . ALA C 1 144 ? 16.678 28.231 -83.241 1.00 43.92 131 ALA C O 1
ATOM 7789 N N . ALA C 1 145 ? 17.472 26.168 -83.535 1.00 42.18 132 ALA C N 1
ATOM 7790 C CA . ALA C 1 145 ? 18.694 26.417 -82.734 1.00 43.31 132 ALA C CA 1
ATOM 7791 C C . ALA C 1 145 ? 19.870 27.037 -83.512 1.00 45.50 132 ALA C C 1
ATOM 7792 O O . ALA C 1 145 ? 20.314 26.485 -84.521 1.00 44.64 132 ALA C O 1
ATOM 7794 N N . ASP C 1 146 ? 20.414 28.127 -82.974 1.00 48.19 133 ASP C N 1
ATOM 7795 C CA . ASP C 1 146 ? 21.708 28.676 -83.425 1.00 51.34 133 ASP C CA 1
ATOM 7796 C C . ASP C 1 146 ? 22.844 27.674 -83.241 1.00 49.78 133 ASP C C 1
ATOM 7797 O O . ASP C 1 146 ? 22.714 26.707 -82.485 1.00 48.50 133 ASP C O 1
ATOM 7802 N N . GLU C 1 147 ? 23.953 27.942 -83.928 1.00 49.46 134 GLU C N 1
ATOM 7803 C CA . GLU C 1 147 ? 25.166 27.140 -83.854 1.00 49.60 134 GLU C CA 1
ATOM 7804 C C . GLU C 1 147 ? 25.635 27.021 -82.411 1.00 47.50 134 GLU C C 1
ATOM 7805 O O . GLU C 1 147 ? 25.746 28.020 -81.711 1.00 47.01 134 GLU C O 1
ATOM 7811 N N . GLY C 1 148 ? 25.919 25.789 -81.993 1.00 44.91 135 GLY C N 1
ATOM 7812 C CA . GLY C 1 148 ? 26.343 25.484 -80.633 1.00 44.01 135 GLY C CA 1
ATOM 7813 C C . GLY C 1 148 ? 25.428 25.945 -79.510 1.00 42.63 135 GLY C C 1
ATOM 7814 O O . GLY C 1 148 ? 25.896 26.137 -78.383 1.00 43.65 135 GLY C O 1
ATOM 7815 N N . ALA C 1 149 ? 24.137 26.116 -79.795 1.00 40.79 136 ALA C N 1
ATOM 7816 C CA . ALA C 1 149 ? 23.163 26.501 -78.772 1.00 39.80 136 ALA C CA 1
ATOM 7817 C C . ALA C 1 149 ? 22.983 25.414 -77.692 1.00 38.46 136 ALA C C 1
ATOM 7818 O O . ALA C 1 149 ? 23.198 24.238 -77.961 1.00 38.14 136 ALA C O 1
ATOM 7820 N N . ALA C 1 150 ? 22.625 25.830 -76.474 1.00 37.95 137 ALA C N 1
ATOM 7821 C CA . ALA C 1 150 ? 22.295 24.898 -75.385 1.00 37.14 137 ALA C CA 1
ATOM 7822 C C . ALA C 1 150 ? 20.803 24.481 -75.474 1.00 35.81 137 ALA C C 1
ATOM 7823 O O . ALA C 1 150 ? 19.912 25.327 -75.621 1.00 35.51 137 ALA C O 1
ATOM 7825 N N . VAL C 1 151 ? 20.562 23.172 -75.408 1.00 35.06 138 VAL C N 1
ATOM 7826 C CA . VAL C 1 151 ? 19.220 22.577 -75.515 1.00 34.17 138 VAL C CA 1
ATOM 7827 C C . VAL C 1 151 ? 18.969 21.743 -74.279 1.00 34.12 138 VAL C C 1
ATOM 7828 O O . VAL C 1 151 ? 19.701 20.792 -74.019 1.00 34.44 138 VAL C O 1
ATOM 7832 N N . LEU C 1 152 ? 17.956 22.126 -73.509 1.00 33.80 139 LEU C N 1
ATOM 7833 C CA . LEU C 1 152 ? 17.582 21.436 -72.283 1.00 34.15 139 LEU C CA 1
ATOM 7834 C C . LEU C 1 152 ? 16.252 20.714 -72.491 1.00 33.79 139 LEU C C 1
ATOM 7835 O O . LEU C 1 152 ? 15.180 21.352 -72.464 1.00 33.52 139 LEU C O 1
ATOM 7840 N N . VAL C 1 153 ? 16.325 19.392 -72.676 1.00 33.96 140 VAL C N 1
ATOM 7841 C CA . VAL C 1 153 ? 15.150 18.553 -72.916 1.00 33.93 140 VAL C CA 1
ATOM 7842 C C . VAL C 1 153 ? 14.632 18.020 -71.563 1.00 34.76 140 VAL C C 1
ATOM 7843 O O . VAL C 1 153 ? 15.399 17.548 -70.745 1.00 35.48 140 VAL C O 1
ATOM 7847 N N . GLN C 1 154 ? 13.323 18.098 -71.335 1.00 25.08 141 GLN C N 1
ATOM 7848 C CA . GLN C 1 154 ? 12.725 17.683 -70.049 1.00 24.80 141 GLN C CA 1
ATOM 7849 C C . GLN C 1 154 ? 11.888 16.419 -70.093 1.00 24.11 141 GLN C C 1
ATOM 7850 O O . GLN C 1 154 ? 10.834 16.383 -70.729 1.00 24.07 141 GLN C O 1
ATOM 7856 N N . ASP C 1 155 ? 12.368 15.405 -69.364 1.00 23.71 142 ASP C N 1
ATOM 7857 C CA . ASP C 1 155 ? 11.617 14.274 -68.860 1.00 23.19 142 ASP C CA 1
ATOM 7858 C C . ASP C 1 155 ? 11.493 13.093 -69.843 1.00 22.85 142 ASP C C 1
ATOM 7859 O O . ASP C 1 155 ? 11.921 13.154 -71.027 1.00 23.01 142 ASP C O 1
ATOM 7864 N N . TYR C 1 156 ? 10.926 11.998 -69.312 1.00 22.45 143 TYR C N 1
ATOM 7865 C CA . TYR C 1 156 ? 10.856 10.687 -69.988 1.00 22.20 143 TYR C CA 1
ATOM 7866 C C . TYR C 1 156 ? 10.035 10.687 -71.269 1.00 22.31 143 TYR C C 1
ATOM 7867 O O . TYR C 1 156 ? 10.169 9.783 -72.077 1.00 22.28 143 TYR C O 1
ATOM 7876 N N . HIS C 1 157 ? 9.145 11.677 -71.421 1.00 22.54 144 HIS C N 1
ATOM 7877 C CA . HIS C 1 157 ? 8.313 11.794 -72.632 1.00 22.81 144 HIS C CA 1
ATOM 7878 C C . HIS C 1 157 ? 9.230 11.982 -73.834 1.00 23.06 144 HIS C C 1
ATOM 7879 O O . HIS C 1 157 ? 8.999 11.406 -74.900 1.00 23.19 144 HIS C O 1
ATOM 7886 N N . LEU C 1 158 ? 10.286 12.767 -73.619 1.00 23.19 145 LEU C N 1
ATOM 7887 C CA . LEU C 1 158 ? 11.219 13.132 -74.662 1.00 23.50 145 LEU C CA 1
ATOM 7888 C C . LEU C 1 158 ? 12.622 12.439 -74.568 1.00 23.40 145 LEU C C 1
ATOM 7889 O O . LEU C 1 158 ? 13.617 13.015 -75.007 1.00 23.73 145 LEU C O 1
ATOM 7894 N N . ALA C 1 159 ? 12.673 11.187 -74.081 1.00 23.07 146 ALA C N 1
ATOM 7895 C CA . ALA C 1 159 ? 13.932 10.480 -73.882 1.00 23.11 146 ALA C CA 1
ATOM 7896 C C . ALA C 1 159 ? 14.681 10.133 -75.187 1.00 23.46 146 ALA C C 1
ATOM 7897 O O . ALA C 1 159 ? 15.888 9.889 -75.127 1.00 23.70 146 ALA C O 1
ATOM 7899 N N . LEU C 1 160 ? 14.006 10.094 -76.336 1.00 23.58 147 LEU C N 1
ATOM 7900 C CA . LEU C 1 160 ? 14.691 9.862 -77.638 1.00 24.01 147 LEU C CA 1
ATOM 7901 C C . LEU C 1 160 ? 15.235 11.137 -78.321 1.00 24.41 147 LEU C C 1
ATOM 7902 O O . LEU C 1 160 ? 16.109 11.055 -79.203 1.00 24.82 147 LEU C O 1
ATOM 7907 N N . VAL C 1 161 ? 14.771 12.312 -77.892 1.00 24.39 148 VAL C N 1
ATOM 7908 C CA . VAL C 1 161 ? 15.153 13.584 -78.541 1.00 24.86 148 VAL C CA 1
ATOM 7909 C C . VAL C 1 161 ? 16.669 13.820 -78.580 1.00 25.20 148 VAL C C 1
ATOM 7910 O O . VAL C 1 161 ? 17.221 14.148 -79.651 1.00 25.71 148 VAL C O 1
ATOM 7914 N N . PRO C 1 162 ? 17.374 13.641 -77.446 1.00 25.08 149 PRO C N 1
ATOM 7915 C CA . PRO C 1 162 ? 18.836 13.887 -77.505 1.00 25.65 149 PRO C CA 1
ATOM 7916 C C . PRO C 1 162 ? 19.618 13.129 -78.600 1.00 26.24 149 PRO C C 1
ATOM 7917 O O . PRO C 1 162 ? 20.417 13.752 -79.307 1.00 26.97 149 PRO C O 1
ATOM 7921 N N . GLY C 1 163 ? 19.403 11.829 -78.743 1.00 26.33 150 GLY C N 1
ATOM 7922 C CA . GLY C 1 163 ? 20.011 11.028 -79.826 1.00 27.10 150 GLY C CA 1
ATOM 7923 C C . GLY C 1 163 ? 19.570 11.419 -81.234 1.00 27.68 150 GLY C C 1
ATOM 7924 O O . GLY C 1 163 ? 20.400 11.565 -82.138 1.00 28.37 150 GLY C O 1
ATOM 7925 N N . GLN C 1 164 ? 18.272 11.656 -81.397 1.00 27.72 151 GLN C N 1
ATOM 7926 C CA . GLN C 1 164 ? 17.718 12.137 -82.654 1.00 28.44 151 GLN C CA 1
ATOM 7927 C C . GLN C 1 164 ? 18.281 13.505 -83.035 1.00 29.53 151 GLN C C 1
ATOM 7928 O O . GLN C 1 164 ? 18.735 13.697 -84.167 1.00 30.13 151 GLN C O 1
ATOM 7934 N N . LEU C 1 165 ? 18.280 14.441 -82.085 1.00 30.10 152 LEU C N 1
ATOM 7935 C CA . LEU C 1 165 ? 18.789 15.802 -82.347 1.00 31.01 152 LEU C CA 1
ATOM 7936 C C . LEU C 1 165 ? 20.287 15.770 -82.608 1.00 32.26 152 LEU C C 1
ATOM 7937 O O . LEU C 1 165 ? 20.765 16.460 -83.503 1.00 32.81 152 LEU C O 1
ATOM 7942 N N . ARG C 1 166 ? 21.008 14.956 -81.846 1.00 33.29 153 ARG C N 1
ATOM 7943 C CA . ARG C 1 166 ? 22.469 14.798 -81.998 1.00 35.23 153 ARG C CA 1
ATOM 7944 C C . ARG C 1 166 ? 22.852 14.421 -83.435 1.00 37.10 153 ARG C C 1
ATOM 7945 O O . ARG C 1 166 ? 23.815 14.975 -83.970 1.00 38.07 153 ARG C O 1
ATOM 7953 N N . GLU C 1 167 ? 22.101 13.492 -84.031 1.00 38.69 154 GLU C N 1
ATOM 7954 C CA . GLU C 1 167 ? 22.250 13.134 -85.442 1.00 42.34 154 GLU C CA 1
ATOM 7955 C C . GLU C 1 167 ? 21.957 14.320 -86.369 1.00 42.47 154 GLU C C 1
ATOM 7956 O O . GLU C 1 167 ? 22.731 14.588 -87.271 1.00 44.56 154 GLU C O 1
ATOM 7962 N N . LEU C 1 168 ? 20.846 15.020 -86.147 1.00 41.79 155 LEU C N 1
ATOM 7963 C CA . LEU C 1 168 ? 20.464 16.165 -86.991 1.00 41.14 155 LEU C CA 1
ATOM 7964 C C . LEU C 1 168 ? 21.378 17.382 -86.792 1.00 41.70 155 LEU C C 1
ATOM 7965 O O . LEU C 1 168 ? 21.597 18.148 -87.733 1.00 41.96 155 LEU C O 1
ATOM 7970 N N . ARG C 1 169 ? 21.906 17.562 -85.580 1.00 40.98 156 ARG C N 1
ATOM 7971 C CA . ARG C 1 169 ? 22.661 18.756 -85.224 1.00 41.60 156 ARG C CA 1
ATOM 7972 C C . ARG C 1 169 ? 23.829 18.457 -84.259 1.00 41.77 156 ARG C C 1
ATOM 7973 O O . ARG C 1 169 ? 23.755 18.819 -83.088 1.00 41.64 156 ARG C O 1
ATOM 7981 N N . PRO C 1 170 ? 24.936 17.857 -84.770 1.00 42.44 157 PRO C N 1
ATOM 7982 C CA . PRO C 1 170 ? 26.118 17.475 -83.956 1.00 42.44 157 PRO C CA 1
ATOM 7983 C C . PRO C 1 170 ? 26.811 18.594 -83.161 1.00 42.29 157 PRO C C 1
ATOM 7984 O O . PRO C 1 170 ? 27.509 18.315 -82.187 1.00 43.36 157 PRO C O 1
ATOM 7988 N N . ASP C 1 171 ? 26.616 19.837 -83.574 1.00 41.51 158 ASP C N 1
ATOM 7989 C CA . ASP C 1 171 ? 27.151 21.010 -82.880 1.00 41.27 158 ASP C CA 1
ATOM 7990 C C . ASP C 1 171 ? 26.486 21.403 -81.552 1.00 40.07 158 ASP C C 1
ATOM 7991 O O . ASP C 1 171 ? 27.057 22.194 -80.783 1.00 40.07 158 ASP C O 1
ATOM 7996 N N . LEU C 1 172 ? 25.274 20.907 -81.308 1.00 38.27 159 LEU C N 1
ATOM 7997 C CA . LEU C 1 172 ? 24.450 21.417 -80.213 1.00 37.10 159 LEU C CA 1
ATOM 7998 C C . LEU C 1 172 ? 24.933 20.845 -78.889 1.00 36.13 159 LEU C C 1
ATOM 7999 O O . LEU C 1 172 ? 25.432 19.733 -78.843 1.00 36.39 159 LEU C O 1
ATOM 8004 N N . ARG C 1 173 ? 24.810 21.627 -77.825 1.00 35.56 160 ARG C N 1
ATOM 8005 C CA . ARG C 1 173 ? 25.097 21.162 -76.470 1.00 34.77 160 ARG C CA 1
ATOM 8006 C C . ARG C 1 173 ? 23.751 20.788 -75.813 1.00 33.02 160 ARG C C 1
ATOM 8007 O O . ARG C 1 173 ? 22.861 21.632 -75.647 1.00 33.01 160 ARG C O 1
ATOM 8015 N N . ILE C 1 174 ? 23.599 19.516 -75.457 1.00 31.50 161 ILE C N 1
ATOM 8016 C CA . ILE C 1 174 ? 22.280 18.961 -75.106 1.00 29.90 161 ILE C CA 1
ATOM 8017 C C . ILE C 1 174 ? 22.305 18.420 -73.704 1.00 29.32 161 ILE C C 1
ATOM 8018 O O . ILE C 1 174 ? 23.176 17.638 -73.360 1.00 29.32 161 ILE C O 1
ATOM 8023 N N . GLY C 1 175 ? 21.310 18.809 -72.908 1.00 28.74 162 GLY C N 1
ATOM 8024 C CA . GLY C 1 175 ? 21.102 18.219 -71.590 1.00 28.15 162 GLY C CA 1
ATOM 8025 C C . GLY C 1 175 ? 19.725 17.608 -71.535 1.00 27.12 162 GLY C C 1
ATOM 8026 O O . GLY C 1 175 ? 18.816 18.059 -72.266 1.00 27.01 162 GLY C O 1
ATOM 8027 N N . HIS C 1 176 ? 19.574 16.564 -70.721 1.00 26.26 163 HIS C N 1
ATOM 8028 C CA . HIS C 1 176 ? 18.265 15.941 -70.513 1.00 25.36 163 HIS C CA 1
ATOM 8029 C C . HIS C 1 176 ? 18.101 15.654 -69.045 1.00 25.25 163 HIS C C 1
ATOM 8030 O O . HIS C 1 176 ? 19.017 15.148 -68.415 1.00 25.49 163 HIS C O 1
ATOM 8037 N N . PHE C 1 177 ? 16.932 15.978 -68.514 1.00 24.98 164 PHE C N 1
ATOM 8038 C CA . PHE C 1 177 ? 16.616 15.733 -67.122 1.00 24.88 164 PHE C CA 1
ATOM 8039 C C . PHE C 1 177 ? 15.418 14.808 -67.000 1.00 24.17 164 PHE C C 1
ATOM 8040 O O . PHE C 1 177 ? 14.369 15.043 -67.616 1.00 23.95 164 PHE C O 1
ATOM 8048 N N . THR C 1 178 ? 15.582 13.773 -66.182 1.00 23.94 165 THR C N 1
ATOM 8049 C CA . THR C 1 178 ? 14.571 12.793 -65.925 1.00 23.36 165 THR C CA 1
ATOM 8050 C C . THR C 1 178 ? 13.984 13.097 -64.539 1.00 23.41 165 THR C C 1
ATOM 8051 O O . THR C 1 178 ? 14.730 13.118 -63.563 1.00 23.76 165 THR C O 1
ATOM 8055 N N . HIS C 1 179 ? 12.663 13.338 -64.470 1.00 23.18 166 HIS C N 1
ATOM 8056 C CA . HIS C 1 179 ? 11.982 13.700 -63.203 1.00 23.31 166 HIS C CA 1
ATOM 8057 C C . HIS C 1 179 ? 11.462 12.515 -62.427 1.00 22.89 166 HIS C C 1
ATOM 8058 O O . HIS C 1 179 ? 11.042 12.680 -61.292 1.00 23.03 166 HIS C O 1
ATOM 8065 N N . THR C 1 180 ? 11.449 11.349 -63.055 1.00 22.46 167 THR C N 1
ATOM 8066 C CA . THR C 1 180 ? 11.034 10.118 -62.402 1.00 22.14 167 THR C CA 1
ATOM 8067 C C . THR C 1 180 ? 12.215 9.357 -61.805 1.00 22.31 167 THR C C 1
ATOM 8068 O O . THR C 1 180 ? 13.371 9.745 -61.982 1.00 22.69 167 THR C O 1
ATOM 8072 N N . PRO C 1 181 ? 11.927 8.238 -61.110 1.00 22.14 168 PRO C N 1
ATOM 8073 C CA . PRO C 1 181 ? 13.026 7.348 -60.906 1.00 22.37 168 PRO C CA 1
ATOM 8074 C C . PRO C 1 181 ? 13.553 6.803 -62.247 1.00 22.32 168 PRO C C 1
ATOM 8075 O O . PRO C 1 181 ? 12.986 7.080 -63.298 1.00 22.06 168 PRO C O 1
ATOM 8079 N N . TRP C 1 182 ? 14.658 6.062 -62.165 1.00 22.70 169 TRP C N 1
ATOM 8080 C CA . TRP C 1 182 ? 15.094 5.220 -63.245 1.00 22.75 169 TRP C CA 1
ATOM 8081 C C . TRP C 1 182 ? 15.040 3.785 -62.768 1.00 22.84 169 TRP C C 1
ATOM 8082 O O . TRP C 1 182 ? 15.495 3.463 -61.675 1.00 23.19 169 TRP C O 1
ATOM 8093 N N . ALA C 1 183 ? 14.562 2.910 -63.643 1.00 22.65 170 ALA C N 1
ATOM 8094 C CA . ALA C 1 183 ? 14.342 1.488 -63.323 1.00 22.78 170 ALA C CA 1
ATOM 8095 C C . ALA C 1 183 ? 15.660 0.837 -62.959 1.00 23.51 170 ALA C C 1
ATOM 8096 O O . ALA C 1 183 ? 16.682 1.144 -63.559 1.00 23.91 170 ALA C O 1
ATOM 8098 N N . SER C 1 184 ? 15.665 -0.044 -61.964 1.00 23.97 171 SER C N 1
ATOM 8099 C CA . SER C 1 184 ? 16.858 -0.838 -61.704 1.00 25.29 171 SER C CA 1
ATOM 8100 C C . SER C 1 184 ? 17.200 -1.704 -62.917 1.00 25.86 171 SER C C 1
ATOM 8101 O O . SER C 1 184 ? 16.291 -2.141 -63.614 1.00 25.45 171 SER C O 1
ATOM 8104 N N . PRO C 1 185 ? 18.504 -1.965 -63.140 1.00 27.03 172 PRO C N 1
ATOM 8105 C CA . PRO C 1 185 ? 18.948 -2.652 -64.334 1.00 27.73 172 PRO C CA 1
ATOM 8106 C C . PRO C 1 185 ? 18.177 -3.925 -64.563 1.00 28.21 172 PRO C C 1
ATOM 8107 O O . PRO C 1 185 ? 17.786 -4.179 -65.699 1.00 28.09 172 PRO C O 1
ATOM 8111 N N . GLU C 1 186 ? 17.913 -4.700 -63.507 1.00 29.04 173 GLU C N 1
ATOM 8112 C CA . GLU C 1 186 ? 17.192 -5.952 -63.695 1.00 30.09 173 GLU C CA 1
ATOM 8113 C C . GLU C 1 186 ? 15.769 -5.739 -64.185 1.00 28.15 173 GLU C C 1
ATOM 8114 O O . GLU C 1 186 ? 15.277 -6.481 -65.015 1.00 27.87 173 GLU C O 1
ATOM 8120 N N . TYR C 1 187 ? 15.126 -4.700 -63.667 1.00 26.57 174 TYR C N 1
ATOM 8121 C CA . TYR C 1 187 ? 13.760 -4.361 -64.033 1.00 25.42 174 TYR C CA 1
ATOM 8122 C C . TYR C 1 187 ? 13.730 -3.753 -65.454 1.00 24.98 174 TYR C C 1
ATOM 8123 O O . TYR C 1 187 ? 12.847 -4.064 -66.255 1.00 24.73 174 TYR C O 1
ATOM 8132 N N . PHE C 1 188 ? 14.702 -2.883 -65.753 1.00 24.73 175 PHE C N 1
ATOM 8133 C CA . PHE C 1 188 ? 14.874 -2.317 -67.090 1.00 24.62 175 PHE C CA 1
ATOM 8134 C C . PHE C 1 188 ? 15.042 -3.387 -68.183 1.00 25.57 175 PHE C C 1
ATOM 8135 O O . PHE C 1 188 ? 14.659 -3.168 -69.346 1.00 25.24 175 PHE C O 1
ATOM 8143 N N . ARG C 1 189 ? 15.580 -4.549 -67.812 1.00 27.00 176 ARG C N 1
ATOM 8144 C CA . ARG C 1 189 ? 15.774 -5.617 -68.791 1.00 28.62 176 ARG C CA 1
ATOM 8145 C C . ARG C 1 189 ? 14.491 -6.377 -69.143 1.00 27.90 176 ARG C C 1
ATOM 8146 O O . ARG C 1 189 ? 14.542 -7.259 -69.985 1.00 28.19 176 ARG C O 1
ATOM 8154 N N . MET C 1 190 ? 13.352 -6.018 -68.547 1.00 29.41 177 MET C N 1
ATOM 8155 C CA . MET C 1 190 ? 12.065 -6.486 -69.049 1.00 28.88 177 MET C CA 1
ATOM 8156 C C . MET C 1 190 ? 11.752 -5.991 -70.459 1.00 27.45 177 MET C C 1
ATOM 8157 O O . MET C 1 190 ? 10.968 -6.642 -71.169 1.00 27.24 177 MET C O 1
ATOM 8162 N N . LEU C 1 191 ? 12.296 -4.836 -70.843 1.00 26.66 178 LEU C N 1
ATOM 8163 C CA . LEU C 1 191 ? 12.042 -4.297 -72.172 1.00 26.01 178 LEU C CA 1
ATOM 8164 C C . LEU C 1 191 ? 12.690 -5.234 -73.178 1.00 25.72 178 LEU C C 1
ATOM 8165 O O . LEU C 1 191 ? 13.735 -5.758 -72.893 1.00 25.92 178 LEU C O 1
ATOM 8170 N N . PRO C 1 192 ? 12.088 -5.415 -74.353 1.00 25.58 179 PRO C N 1
ATOM 8171 C CA . PRO C 1 192 ? 12.849 -6.094 -75.425 1.00 25.68 179 PRO C CA 1
ATOM 8172 C C . PRO C 1 192 ? 14.198 -5.410 -75.617 1.00 25.90 179 PRO C C 1
ATOM 8173 O O . PRO C 1 192 ? 14.284 -4.181 -75.475 1.00 25.83 179 PRO C O 1
ATOM 8177 N N . ALA C 1 193 ? 15.244 -6.190 -75.882 1.00 26.35 180 ALA C N 1
ATOM 8178 C CA . ALA C 1 193 ? 16.601 -5.629 -75.993 1.00 26.85 180 ALA C CA 1
ATOM 8179 C C . ALA C 1 193 ? 16.716 -4.484 -77.025 1.00 27.00 180 ALA C C 1
ATOM 8180 O O . ALA C 1 193 ? 17.401 -3.501 -76.745 1.00 27.04 180 ALA C O 1
ATOM 8182 N N . ASP C 1 194 ? 16.077 -4.600 -78.193 1.00 27.37 181 ASP C N 1
ATOM 8183 C CA . ASP C 1 194 ? 16.141 -3.495 -79.201 1.00 28.03 181 ASP C CA 1
ATOM 8184 C C . ASP C 1 194 ? 15.494 -2.164 -78.686 1.00 27.28 181 ASP C C 1
ATOM 8185 O O . ASP C 1 194 ? 15.973 -1.047 -78.988 1.00 27.49 181 ASP C O 1
ATOM 8190 N N . ILE C 1 195 ? 14.445 -2.309 -77.875 1.00 26.56 182 ILE C N 1
ATOM 8191 C CA . ILE C 1 195 ? 13.734 -1.170 -77.329 1.00 26.38 182 ILE C CA 1
ATOM 8192 C C . ILE C 1 195 ? 14.585 -0.500 -76.242 1.00 26.10 182 ILE C C 1
ATOM 8193 O O . ILE C 1 195 ? 14.719 0.733 -76.205 1.00 26.22 182 ILE C O 1
ATOM 8198 N N . GLY C 1 196 ? 15.119 -1.321 -75.333 1.00 25.92 183 GLY C N 1
ATOM 8199 C CA . GLY C 1 196 ? 15.956 -0.835 -74.261 1.00 26.17 183 GLY C CA 1
ATOM 8200 C C . GLY C 1 196 ? 17.168 -0.130 -74.837 1.00 26.70 183 GLY C C 1
ATOM 8201 O O . GLY C 1 196 ? 17.547 0.962 -74.393 1.00 26.49 183 GLY C O 1
ATOM 8202 N N . ASP C 1 197 ? 17.763 -0.744 -75.856 1.00 27.68 184 ASP C N 1
ATOM 8203 C CA . ASP C 1 197 ? 18.991 -0.196 -76.453 1.00 28.69 184 ASP C CA 1
ATOM 8204 C C . ASP C 1 197 ? 18.682 1.131 -77.170 1.00 28.14 184 ASP C C 1
ATOM 8205 O O . ASP C 1 197 ? 19.436 2.103 -77.006 1.00 28.24 184 ASP C O 1
ATOM 8210 N N . GLU C 1 198 ? 17.578 1.187 -77.929 1.00 27.54 185 GLU C N 1
ATOM 8211 C CA . GLU C 1 198 ? 17.151 2.437 -78.565 1.00 27.48 185 GLU C CA 1
ATOM 8212 C C . GLU C 1 198 ? 16.874 3.561 -77.525 1.00 27.04 185 GLU C C 1
ATOM 8213 O O . GLU C 1 198 ? 17.241 4.712 -77.730 1.00 27.30 185 GLU C O 1
ATOM 8219 N N . LEU C 1 199 ? 16.203 3.227 -76.425 1.00 26.58 186 LEU C N 1
ATOM 8220 C CA . LEU C 1 199 ? 15.945 4.200 -75.347 1.00 26.52 186 LEU C CA 1
ATOM 8221 C C . LEU C 1 199 ? 17.243 4.762 -74.747 1.00 26.50 186 LEU C C 1
ATOM 8222 O O . LEU C 1 199 ? 17.386 5.998 -74.559 1.00 26.68 186 LEU C O 1
ATOM 8227 N N . LEU C 1 200 ? 18.180 3.856 -74.450 1.00 26.47 187 LEU C N 1
ATOM 8228 C CA . LEU C 1 200 ? 19.480 4.254 -73.918 1.00 26.76 187 LEU C CA 1
ATOM 8229 C C . LEU C 1 200 ? 20.254 5.131 -74.934 1.00 27.44 187 LEU C C 1
ATOM 8230 O O . LEU C 1 200 ? 20.757 6.191 -74.555 1.00 27.57 187 LEU C O 1
ATOM 8235 N N . ARG C 1 201 ? 20.348 4.710 -76.202 1.00 28.32 188 ARG C N 1
ATOM 8236 C CA . ARG C 1 201 ? 21.000 5.557 -77.241 1.00 29.51 188 ARG C CA 1
ATOM 8237 C C . ARG C 1 201 ? 20.300 6.937 -77.397 1.00 29.03 188 ARG C C 1
ATOM 8238 O O . ARG C 1 201 ? 20.950 7.942 -77.646 1.00 29.13 188 ARG C O 1
ATOM 8246 N N . GLY C 1 202 ? 18.979 6.946 -77.232 1.00 28.30 189 GLY C N 1
ATOM 8247 C CA . GLY C 1 202 ? 18.183 8.167 -77.201 1.00 28.38 189 GLY C CA 1
ATOM 8248 C C . GLY C 1 202 ? 18.674 9.136 -76.120 1.00 28.09 189 GLY C C 1
ATOM 8249 O O . GLY C 1 202 ? 18.899 10.311 -76.390 1.00 28.40 189 GLY C O 1
ATOM 8250 N N . MET C 1 203 ? 18.871 8.618 -74.914 1.00 27.68 190 MET C N 1
ATOM 8251 C CA . MET C 1 203 ? 19.350 9.397 -73.775 1.00 27.98 190 MET C CA 1
ATOM 8252 C C . MET C 1 203 ? 20.827 9.802 -73.955 1.00 28.13 190 MET C C 1
ATOM 8253 O O . MET C 1 203 ? 21.212 10.960 -73.721 1.00 28.36 190 MET C O 1
ATOM 8258 N N . LEU C 1 204 ? 21.631 8.841 -74.399 1.00 28.10 191 LEU C N 1
ATOM 8259 C CA . LEU C 1 204 ? 23.071 9.035 -74.544 1.00 28.66 191 LEU C CA 1
ATOM 8260 C C . LEU C 1 204 ? 23.482 9.979 -75.660 1.00 29.11 191 LEU C C 1
ATOM 8261 O O . LEU C 1 204 ? 24.643 10.324 -75.736 1.00 29.63 191 LEU C O 1
ATOM 8266 N N . GLY C 1 205 ? 22.557 10.432 -76.504 1.00 29.27 192 GLY C N 1
ATOM 8267 C CA . GLY C 1 205 ? 22.824 11.601 -77.345 1.00 29.95 192 GLY C CA 1
ATOM 8268 C C . GLY C 1 205 ? 23.255 12.853 -76.557 1.00 30.09 192 GLY C C 1
ATOM 8269 O O . GLY C 1 205 ? 23.990 13.695 -77.094 1.00 30.65 192 GLY C O 1
ATOM 8270 N N . ALA C 1 206 ? 22.829 12.971 -75.293 1.00 29.76 193 ALA C N 1
ATOM 8271 C CA . ALA C 1 206 ? 23.103 14.166 -74.472 1.00 30.13 193 ALA C CA 1
ATOM 8272 C C . ALA C 1 206 ? 24.546 14.305 -73.942 1.00 30.66 193 ALA C C 1
ATOM 8273 O O . ALA C 1 206 ? 25.200 13.309 -73.608 1.00 30.81 193 ALA C O 1
ATOM 8275 N N . ASP C 1 207 ? 24.997 15.558 -73.803 1.00 31.27 194 ASP C N 1
ATOM 8276 C CA . ASP C 1 207 ? 26.261 15.870 -73.096 1.00 32.13 194 ASP C CA 1
ATOM 8277 C C . ASP C 1 207 ? 26.096 15.750 -71.584 1.00 32.91 194 ASP C C 1
ATOM 8278 O O . ASP C 1 207 ? 27.043 15.387 -70.875 1.00 33.10 194 ASP C O 1
ATOM 8283 N N . GLU C 1 208 ? 24.904 16.077 -71.086 1.00 33.50 195 GLU C N 1
ATOM 8284 C CA . GLU C 1 208 ? 24.608 15.916 -69.665 1.00 35.28 195 GLU C CA 1
ATOM 8285 C C . GLU C 1 208 ? 23.210 15.278 -69.438 1.00 33.47 195 GLU C C 1
ATOM 8286 O O . GLU C 1 208 ? 22.218 15.701 -70.044 1.00 32.39 195 GLU C O 1
ATOM 8292 N N . LEU C 1 209 ? 23.171 14.267 -68.566 1.00 32.52 196 LEU C N 1
ATOM 8293 C CA . LEU C 1 209 ? 21.929 13.638 -68.119 1.00 32.08 196 LEU C CA 1
ATOM 8294 C C . LEU C 1 209 ? 21.781 13.921 -66.645 1.00 33.07 196 LEU C C 1
ATOM 8295 O O . LEU C 1 209 ? 22.685 13.637 -65.875 1.00 33.81 196 LEU C O 1
ATOM 8300 N N . GLY C 1 210 ? 20.630 14.464 -66.257 1.00 25.09 197 GLY C N 1
ATOM 8301 C CA . GLY C 1 210 ? 20.337 14.848 -64.879 1.00 25.15 197 GLY C CA 1
ATOM 8302 C C . GLY C 1 210 ? 19.250 13.990 -64.248 1.00 24.39 197 GLY C C 1
ATOM 8303 O O . GLY C 1 210 ? 18.266 13.635 -64.915 1.00 23.73 197 GLY C O 1
ATOM 8304 N N . PHE C 1 211 ? 19.424 13.705 -62.959 1.00 24.49 198 PHE C N 1
ATOM 8305 C CA . PHE C 1 211 ? 18.451 12.992 -62.156 1.00 24.22 198 PHE C CA 1
ATOM 8306 C C . PHE C 1 211 ? 18.317 13.699 -60.822 1.00 24.80 198 PHE C C 1
ATOM 8307 O O . PHE C 1 211 ? 19.209 14.452 -60.436 1.00 25.51 198 PHE C O 1
ATOM 8315 N N . HIS C 1 212 ? 17.232 13.449 -60.104 1.00 24.51 199 HIS C N 1
ATOM 8316 C CA . HIS C 1 212 ? 17.077 14.063 -58.778 1.00 25.43 199 HIS C CA 1
ATOM 8317 C C . HIS C 1 212 ? 17.955 13.489 -57.643 1.00 26.44 199 HIS C C 1
ATOM 8318 O O . HIS C 1 212 ? 18.147 14.156 -56.599 1.00 27.52 199 HIS C O 1
ATOM 8325 N N . THR C 1 213 ? 18.404 12.237 -57.790 1.00 26.26 200 THR C N 1
ATOM 8326 C CA . THR C 1 213 ? 19.124 11.532 -56.725 1.00 27.20 200 THR C CA 1
ATOM 8327 C C . THR C 1 213 ? 20.228 10.682 -57.323 1.00 26.96 200 THR C C 1
ATOM 8328 O O . THR C 1 213 ? 20.117 10.264 -58.487 1.00 26.04 200 THR C O 1
ATOM 8332 N N . SER C 1 214 ? 21.229 10.366 -56.502 1.00 27.95 201 SER C N 1
ATOM 8333 C CA . SER C 1 214 ? 22.334 9.436 -56.856 1.00 28.00 201 SER C CA 1
ATOM 8334 C C . SER C 1 214 ? 21.856 8.031 -57.184 1.00 27.23 201 SER C C 1
ATOM 8335 O O . SER C 1 214 ? 22.380 7.425 -58.088 1.00 26.67 201 SER C O 1
ATOM 8338 N N . ALA C 1 215 ? 20.874 7.518 -56.439 1.00 27.21 202 ALA C N 1
ATOM 8339 C CA . ALA C 1 215 ? 20.301 6.180 -56.736 1.00 26.74 202 ALA C CA 1
ATOM 8340 C C . ALA C 1 215 ? 19.728 6.117 -58.157 1.00 25.36 202 ALA C C 1
ATOM 8341 O O . ALA C 1 215 ? 19.946 5.157 -58.877 1.00 25.11 202 ALA C O 1
ATOM 8343 N N . TRP C 1 216 ? 19.017 7.157 -58.573 1.00 24.65 203 TRP C N 1
ATOM 8344 C CA . TRP C 1 216 ? 18.464 7.199 -59.912 1.00 23.69 203 TRP C CA 1
ATOM 8345 C C . TRP C 1 216 ? 19.550 7.325 -61.018 1.00 23.54 203 TRP C C 1
ATOM 8346 O O . TRP C 1 216 ? 19.504 6.589 -62.015 1.00 23.12 203 TRP C O 1
ATOM 8357 N N . ALA C 1 217 ? 20.508 8.237 -60.842 1.00 24.01 204 ALA C N 1
ATOM 8358 C CA . ALA C 1 217 ? 21.632 8.358 -61.761 1.00 24.06 204 ALA C CA 1
ATOM 8359 C C . ALA C 1 217 ? 22.440 7.060 -61.858 1.00 24.23 204 ALA C C 1
ATOM 8360 O O . ALA C 1 217 ? 22.828 6.670 -62.955 1.00 23.99 204 ALA C O 1
ATOM 8362 N N . SER C 1 218 ? 22.714 6.435 -60.708 1.00 24.80 205 SER C N 1
ATOM 8363 C CA . SER C 1 218 ? 23.438 5.150 -60.646 1.00 25.18 205 SER C CA 1
ATOM 8364 C C . SER C 1 218 ? 22.705 4.033 -61.393 1.00 24.57 205 SER C C 1
ATOM 8365 O O . SER C 1 218 ? 23.336 3.303 -62.133 1.00 24.66 205 SER C O 1
ATOM 8368 N N . ALA C 1 219 ? 21.392 3.919 -61.212 1.00 24.17 206 ALA C N 1
ATOM 8369 C CA . ALA C 1 219 ? 20.592 2.951 -61.979 1.00 23.76 206 ALA C CA 1
ATOM 8370 C C . ALA C 1 219 ? 20.724 3.164 -63.487 1.00 23.38 206 ALA C C 1
ATOM 8371 O O . ALA C 1 219 ? 20.913 2.187 -64.233 1.00 23.41 206 ALA C O 1
ATOM 8373 N N . PHE C 1 220 ? 20.620 4.419 -63.953 1.00 23.14 207 PHE C N 1
ATOM 8374 C CA . PHE C 1 220 ? 20.783 4.699 -65.385 1.00 23.05 207 PHE C CA 1
ATOM 8375 C C . PHE C 1 220 ? 22.185 4.269 -65.838 1.00 23.73 207 PHE C C 1
ATOM 8376 O O . PHE C 1 220 ? 22.339 3.527 -66.827 1.00 23.77 207 PHE C O 1
ATOM 8384 N N . LEU C 1 221 ? 23.198 4.697 -65.090 1.00 24.45 208 LEU C N 1
ATOM 8385 C CA . LEU C 1 221 ? 24.578 4.323 -65.417 1.00 25.25 208 LEU C CA 1
ATOM 8386 C C . LEU C 1 221 ? 24.810 2.806 -65.515 1.00 25.58 208 LEU C C 1
ATOM 8387 O O . LEU C 1 221 ? 25.468 2.338 -66.460 1.00 25.65 208 LEU C O 1
ATOM 8392 N N . SER C 1 222 ? 24.226 2.056 -64.576 1.00 25.77 209 SER C N 1
ATOM 8393 C CA . SER C 1 222 ? 24.271 0.603 -64.613 1.00 26.29 209 SER C CA 1
ATOM 8394 C C . SER C 1 222 ? 23.509 -0.011 -65.810 1.00 26.25 209 SER C C 1
ATOM 8395 O O . SER C 1 222 ? 23.955 -1.033 -66.344 1.00 26.63 209 SER C O 1
ATOM 8398 N N . CYS C 1 223 ? 22.369 0.559 -66.206 1.00 25.59 210 CYS C N 1
ATOM 8399 C CA . CYS C 1 223 ? 21.674 0.060 -67.396 1.00 25.74 210 CYS C CA 1
ATOM 8400 C C . CYS C 1 223 ? 22.487 0.377 -68.656 1.00 26.39 210 CYS C C 1
ATOM 8401 O O . CYS C 1 223 ? 22.581 -0.450 -69.540 1.00 26.91 210 CYS C O 1
ATOM 8404 N N . ALA C 1 224 ? 23.035 1.583 -68.744 1.00 26.78 211 ALA C N 1
ATOM 8405 C CA . ALA C 1 224 ? 23.802 1.993 -69.903 1.00 27.96 211 ALA C CA 1
ATOM 8406 C C . ALA C 1 224 ? 25.127 1.224 -70.032 1.00 29.34 211 ALA C C 1
ATOM 8407 O O . ALA C 1 224 ? 25.602 1.019 -71.132 1.00 30.03 211 ALA C O 1
ATOM 8409 N N . GLY C 1 225 ? 25.721 0.832 -68.906 1.00 30.77 212 GLY C N 1
ATOM 8410 C CA . GLY C 1 225 ? 27.018 0.113 -68.881 1.00 33.18 212 GLY C CA 1
ATOM 8411 C C . GLY C 1 225 ? 28.046 0.826 -69.735 1.00 35.50 212 GLY C C 1
ATOM 8412 O O . GLY C 1 225 ? 28.137 2.048 -69.690 1.00 36.11 212 GLY C O 1
ATOM 8413 N N . GLY C 1 226 ? 28.823 0.051 -70.488 1.00 39.68 213 GLY C N 1
ATOM 8414 C CA . GLY C 1 226 ? 29.632 0.557 -71.600 1.00 41.81 213 GLY C CA 1
ATOM 8415 C C . GLY C 1 226 ? 30.737 1.534 -71.226 1.00 45.53 213 GLY C C 1
ATOM 8416 O O . GLY C 1 226 ? 31.159 1.639 -70.061 1.00 42.48 213 GLY C O 1
ATOM 8417 N N . GLU C 1 227 ? 31.211 2.245 -72.242 1.00 49.79 214 GLU C N 1
ATOM 8418 C CA . GLU C 1 227 ? 32.256 3.237 -72.062 1.00 55.71 214 GLU C CA 1
ATOM 8419 C C . GLU C 1 227 ? 31.887 4.538 -72.798 1.00 58.12 214 GLU C C 1
ATOM 8420 O O . GLU C 1 227 ? 32.589 4.954 -73.720 1.00 60.35 214 GLU C O 1
ATOM 8426 N N . GLN C 1 228 ? 30.802 5.179 -72.339 1.00 55.89 215 GLN C N 1
ATOM 8427 C CA . GLN C 1 228 ? 30.256 6.423 -72.959 1.00 58.09 215 GLN C CA 1
ATOM 8428 C C . GLN C 1 228 ? 31.063 7.699 -72.606 1.00 57.83 215 GLN C C 1
ATOM 8429 O O . GLN C 1 228 ? 30.816 8.318 -71.573 1.00 55.32 215 GLN C O 1
ATOM 8435 N N . PRO C 1 229 ? 32.040 8.098 -73.464 1.00 59.63 216 PRO C N 1
ATOM 8436 C CA . PRO C 1 229 ? 32.959 9.131 -72.982 1.00 60.59 216 PRO C CA 1
ATOM 8437 C C . PRO C 1 229 ? 32.398 10.560 -73.091 1.00 59.64 216 PRO C C 1
ATOM 8438 O O . PRO C 1 229 ? 32.937 11.468 -72.457 1.00 61.94 216 PRO C O 1
ATOM 8442 N N . ARG C 1 230 ? 31.317 10.751 -73.853 1.00 55.96 217 ARG C N 1
ATOM 8443 C CA . ARG C 1 230 ? 30.779 12.079 -74.147 1.00 52.56 217 ARG C CA 1
ATOM 8444 C C . ARG C 1 230 ? 29.454 12.382 -73.433 1.00 48.67 217 ARG C C 1
ATOM 8445 O O . ARG C 1 230 ? 28.800 13.347 -73.811 1.00 50.05 217 ARG C O 1
ATOM 8447 N N . THR C 1 231 ? 29.070 11.575 -72.427 1.00 44.05 218 THR C N 1
ATOM 8448 C CA . THR C 1 231 ? 27.895 11.832 -71.569 1.00 41.50 218 THR C CA 1
ATOM 8449 C C . THR C 1 231 ? 28.287 11.838 -70.068 1.00 41.11 218 THR C C 1
ATOM 8450 O O . THR C 1 231 ? 28.711 10.815 -69.539 1.00 40.52 218 THR C O 1
ATOM 8454 N N . ARG C 1 232 ? 28.171 12.991 -69.405 1.00 41.54 219 ARG C N 1
ATOM 8455 C CA . ARG C 1 232 ? 28.336 13.095 -67.938 1.00 42.10 219 ARG C CA 1
ATOM 8456 C C . ARG C 1 232 ? 26.949 12.940 -67.277 1.00 38.85 219 ARG C C 1
ATOM 8457 O O . ARG C 1 232 ? 25.966 13.532 -67.752 1.00 37.12 219 ARG C O 1
ATOM 8465 N N . VAL C 1 233 ? 26.861 12.154 -66.203 1.00 36.27 220 VAL C N 1
ATOM 8466 C CA . VAL C 1 233 ? 25.590 11.974 -65.471 1.00 33.90 220 VAL C CA 1
ATOM 8467 C C . VAL C 1 233 ? 25.701 12.727 -64.132 1.00 34.43 220 VAL C C 1
ATOM 8468 O O . VAL C 1 233 ? 26.672 12.540 -63.383 1.00 35.42 220 VAL C O 1
ATOM 8472 N N . ARG C 1 234 ? 24.719 13.578 -63.854 1.00 33.40 221 ARG C N 1
ATOM 8473 C CA . ARG C 1 234 ? 24.766 14.525 -62.726 1.00 34.65 221 ARG C CA 1
ATOM 8474 C C . ARG C 1 234 ? 23.485 14.474 -61.894 1.00 32.51 221 ARG C C 1
ATOM 8475 O O . ARG C 1 234 ? 22.423 14.088 -62.387 1.00 31.39 221 ARG C O 1
ATOM 8483 N N . VAL C 1 235 ? 23.597 14.880 -60.633 1.00 32.32 222 VAL C N 1
ATOM 8484 C CA . VAL C 1 235 ? 22.480 14.842 -59.693 1.00 31.14 222 VAL C CA 1
ATOM 8485 C C . VAL C 1 235 ? 22.173 16.292 -59.326 1.00 31.32 222 VAL C C 1
ATOM 8486 O O . VAL C 1 235 ? 23.049 16.968 -58.789 1.00 32.78 222 VAL C O 1
ATOM 8490 N N . HIS C 1 236 ? 20.951 16.750 -59.647 1.00 29.79 223 HIS C N 1
ATOM 8491 C CA . HIS C 1 236 ? 20.445 18.093 -59.325 1.00 30.15 223 HIS C CA 1
ATOM 8492 C C . HIS C 1 236 ? 19.043 17.950 -58.684 1.00 28.76 223 HIS C C 1
ATOM 8493 O O . HIS C 1 236 ? 18.041 17.867 -59.395 1.00 27.75 223 HIS C O 1
ATOM 8500 N N . PRO C 1 237 ? 18.973 17.834 -57.350 1.00 28.94 224 PRO C N 1
ATOM 8501 C CA . PRO C 1 237 ? 17.685 17.633 -56.683 1.00 28.33 224 PRO C CA 1
ATOM 8502 C C . PRO C 1 237 ? 16.858 18.925 -56.589 1.00 28.41 224 PRO C C 1
ATOM 8503 O O . PRO C 1 237 ? 17.303 19.883 -55.963 1.00 29.51 224 PRO C O 1
ATOM 8507 N N . LEU C 1 238 ? 15.669 18.949 -57.172 1.00 27.65 225 LEU C N 1
ATOM 8508 C CA . LEU C 1 238 ? 14.815 20.144 -57.165 1.00 28.05 225 LEU C CA 1
ATOM 8509 C C . LEU C 1 238 ? 14.301 20.402 -55.767 1.00 28.78 225 LEU C C 1
ATOM 8510 O O . LEU C 1 238 ? 13.751 19.487 -55.139 1.00 28.63 225 LEU C O 1
ATOM 8515 N N . GLY C 1 239 ? 14.480 21.641 -55.295 1.00 29.81 226 GLY C N 1
ATOM 8516 C CA . GLY C 1 239 ? 13.920 22.105 -54.041 1.00 30.85 226 GLY C CA 1
ATOM 8517 C C . GLY C 1 239 ? 12.851 23.166 -54.254 1.00 31.50 226 GLY C C 1
ATOM 8518 O O . GLY C 1 239 ? 12.236 23.219 -55.320 1.00 31.17 226 GLY C O 1
ATOM 8519 N N . VAL C 1 240 ? 12.690 24.037 -53.253 1.00 32.96 227 VAL C N 1
ATOM 8520 C CA . VAL C 1 240 ? 11.556 24.980 -53.123 1.00 34.03 227 VAL C CA 1
ATOM 8521 C C . VAL C 1 240 ? 12.044 26.421 -52.901 1.00 35.73 227 VAL C C 1
ATOM 8522 O O . VAL C 1 240 ? 13.021 26.651 -52.192 1.00 36.30 227 VAL C O 1
ATOM 8526 N N . ASP C 1 241 ? 11.355 27.381 -53.521 1.00 37.19 228 ASP C N 1
ATOM 8527 C CA . ASP C 1 241 ? 11.541 28.802 -53.230 1.00 39.22 228 ASP C CA 1
ATOM 8528 C C . ASP C 1 241 ? 10.665 29.159 -52.028 1.00 40.24 228 ASP C C 1
ATOM 8529 O O . ASP C 1 241 ? 9.448 29.244 -52.174 1.00 40.44 228 ASP C O 1
ATOM 8534 N N . ALA C 1 242 ? 11.282 29.382 -50.863 1.00 41.96 229 ALA C N 1
ATOM 8535 C CA . ALA C 1 242 ? 10.543 29.639 -49.613 1.00 44.00 229 ALA C CA 1
ATOM 8536 C C . ALA C 1 242 ? 9.587 30.829 -49.711 1.00 46.40 229 ALA C C 1
ATOM 8537 O O . ALA C 1 242 ? 8.461 30.759 -49.234 1.00 46.51 229 ALA C O 1
ATOM 8539 N N . GLU C 1 243 ? 10.036 31.901 -50.356 1.00 49.63 230 GLU C N 1
ATOM 8540 C CA . GLU C 1 243 ? 9.293 33.167 -50.375 1.00 53.33 230 GLU C CA 1
ATOM 8541 C C . GLU C 1 243 ? 8.005 33.074 -51.198 1.00 53.71 230 GLU C C 1
ATOM 8542 O O . GLU C 1 243 ? 6.962 33.553 -50.758 1.00 52.69 230 GLU C O 1
ATOM 8548 N N . GLU C 1 244 ? 8.086 32.461 -52.385 1.00 53.19 231 GLU C N 1
ATOM 8549 C CA . GLU C 1 244 ? 6.901 32.271 -53.248 1.00 52.66 231 GLU C CA 1
ATOM 8550 C C . GLU C 1 244 ? 5.883 31.376 -52.524 1.00 48.86 231 GLU C C 1
ATOM 8551 O O . GLU C 1 244 ? 4.688 31.703 -52.471 1.00 47.11 231 GLU C O 1
ATOM 8557 N N . LEU C 1 245 ? 6.371 30.273 -51.943 1.00 45.23 232 LEU C N 1
ATOM 8558 C CA . LEU C 1 245 ? 5.508 29.326 -51.246 1.00 43.01 232 LEU C CA 1
ATOM 8559 C C . LEU C 1 245 ? 4.852 29.922 -49.996 1.00 43.19 232 LEU C C 1
ATOM 8560 O O . LEU C 1 245 ? 3.646 29.748 -49.787 1.00 43.15 232 LEU C O 1
ATOM 8565 N N . ARG C 1 246 ? 5.641 30.617 -49.175 1.00 44.58 233 ARG C N 1
ATOM 8566 C CA . ARG C 1 246 ? 5.127 31.246 -47.938 1.00 45.33 233 ARG C CA 1
ATOM 8567 C C . ARG C 1 246 ? 4.076 32.316 -48.240 1.00 46.20 233 ARG C C 1
ATOM 8568 O O . ARG C 1 246 ? 3.032 32.353 -47.586 1.00 46.21 233 ARG C O 1
ATOM 8576 N N . ALA C 1 247 ? 4.345 33.150 -49.251 1.00 47.73 234 ALA C N 1
ATOM 8577 C CA . ALA C 1 247 ? 3.374 34.138 -49.752 1.00 48.01 234 ALA C CA 1
ATOM 8578 C C . ALA C 1 247 ? 2.040 33.502 -50.169 1.00 46.26 234 ALA C C 1
ATOM 8579 O O . ALA C 1 247 ? 0.984 33.984 -49.771 1.00 47.18 234 ALA C O 1
ATOM 8581 N N . LEU C 1 248 ? 2.079 32.417 -50.940 1.00 45.15 235 LEU C N 1
ATOM 8582 C CA . LEU C 1 248 ? 0.852 31.659 -51.267 1.00 43.98 235 LEU C CA 1
ATOM 8583 C C . LEU C 1 248 ? 0.179 31.067 -50.037 1.00 42.00 235 LEU C C 1
ATOM 8584 O O . LEU C 1 248 ? -1.048 31.087 -49.926 1.00 40.20 235 LEU C O 1
ATOM 8589 N N . ALA C 1 249 ? 0.981 30.522 -49.127 1.00 42.46 236 ALA C N 1
ATOM 8590 C CA . ALA C 1 249 ? 0.459 29.891 -47.915 1.00 42.07 236 ALA C CA 1
ATOM 8591 C C . ALA C 1 249 ? -0.189 30.873 -46.937 1.00 44.90 236 ALA C C 1
ATOM 8592 O O . ALA C 1 249 ? -1.042 30.451 -46.140 1.00 47.48 236 ALA C O 1
ATOM 8594 N N . HIS C 1 250 ? 0.197 32.156 -46.986 1.00 45.90 237 HIS C N 1
ATOM 8595 C CA . HIS C 1 250 ? -0.377 33.197 -46.082 1.00 50.01 237 HIS C CA 1
ATOM 8596 C C . HIS C 1 250 ? -1.323 34.229 -46.744 1.00 50.89 237 HIS C C 1
ATOM 8597 O O . HIS C 1 250 ? -1.518 35.305 -46.201 1.00 51.50 237 HIS C O 1
ATOM 8604 N N . ARG C 1 251 ? -1.937 33.886 -47.885 1.00 50.91 238 ARG C N 1
ATOM 8605 C CA . ARG C 1 251 ? -3.051 34.682 -48.446 1.00 51.02 238 ARG C CA 1
ATOM 8606 C C . ARG C 1 251 ? -4.290 34.518 -47.555 1.00 50.44 238 ARG C C 1
ATOM 8607 O O . ARG C 1 251 ? -4.439 33.461 -46.913 1.00 50.28 238 ARG C O 1
ATOM 8615 N N . PRO C 1 252 ? -5.185 35.538 -47.518 1.00 50.26 239 PRO C N 1
ATOM 8616 C CA . PRO C 1 252 ? -6.401 35.466 -46.690 1.00 49.75 239 PRO C CA 1
ATOM 8617 C C . PRO C 1 252 ? -7.275 34.243 -46.943 1.00 48.88 239 PRO C C 1
ATOM 8618 O O . PRO C 1 252 ? -7.837 33.695 -45.996 1.00 48.63 239 PRO C O 1
ATOM 8622 N N . GLN C 1 253 ? -7.404 33.841 -48.208 1.00 47.65 240 GLN C N 1
ATOM 8623 C CA . GLN C 1 253 ? -8.171 32.639 -48.576 1.00 47.29 240 GLN C CA 1
ATOM 8624 C C . GLN C 1 253 ? -7.671 31.334 -47.896 1.00 46.13 240 GLN C C 1
ATOM 8625 O O . GLN C 1 253 ? -8.480 30.443 -47.578 1.00 47.68 240 GLN C O 1
ATOM 8631 N N . VAL C 1 254 ? -6.360 31.230 -47.665 1.00 43.25 241 VAL C N 1
ATOM 8632 C CA . VAL C 1 254 ? -5.801 30.078 -46.963 1.00 42.20 241 VAL C CA 1
ATOM 8633 C C . VAL C 1 254 ? -6.122 30.161 -45.455 1.00 44.85 241 VAL C C 1
ATOM 8634 O O . VAL C 1 254 ? -6.523 29.162 -44.862 1.00 41.24 241 VAL C O 1
ATOM 8638 N N . ASP C 1 255 ? -5.970 31.357 -44.862 1.00 46.26 242 ASP C N 1
ATOM 8639 C CA . ASP C 1 255 ? -6.356 31.620 -43.456 1.00 47.53 242 ASP C CA 1
ATOM 8640 C C . ASP C 1 255 ? -7.814 31.192 -43.175 1.00 49.07 242 ASP C C 1
ATOM 8641 O O . ASP C 1 255 ? -8.111 30.568 -42.144 1.00 51.42 242 ASP C O 1
ATOM 8646 N N . GLU C 1 256 ? -8.707 31.554 -44.096 1.00 49.24 243 GLU C N 1
ATOM 8647 C CA . GLU C 1 256 ? -10.142 31.240 -44.000 1.00 52.05 243 GLU C CA 1
ATOM 8648 C C . GLU C 1 256 ? -10.384 29.727 -44.143 1.00 48.64 243 GLU C C 1
ATOM 8649 O O . GLU C 1 256 ? -11.089 29.134 -43.331 1.00 46.41 243 GLU C O 1
ATOM 8655 N N . ARG C 1 257 ? -9.767 29.094 -45.138 1.00 47.54 244 ARG C N 1
ATOM 8656 C CA . ARG C 1 257 ? -9.865 27.634 -45.284 1.00 44.80 244 ARG C CA 1
ATOM 8657 C C . ARG C 1 257 ? -9.209 26.876 -44.105 1.00 43.89 244 ARG C C 1
ATOM 8658 O O . ARG C 1 257 ? -9.721 25.829 -43.677 1.00 43.89 244 ARG C O 1
ATOM 8666 N N . LEU C 1 258 ? -8.100 27.398 -43.577 1.00 41.06 245 LEU C N 1
ATOM 8667 C CA . LEU C 1 258 ? -7.452 26.810 -42.398 1.00 40.86 245 LEU C CA 1
ATOM 8668 C C . LEU C 1 258 ? -8.357 26.876 -41.151 1.00 41.72 245 LEU C C 1
ATOM 8669 O O . LEU C 1 258 ? -8.457 25.889 -40.408 1.00 40.27 245 LEU C O 1
ATOM 8674 N N . ALA C 1 259 ? -9.017 28.020 -40.936 1.00 42.38 246 ALA C N 1
ATOM 8675 C CA . ALA C 1 259 ? -10.014 28.154 -39.834 1.00 44.92 246 ALA C CA 1
ATOM 8676 C C . ALA C 1 259 ? -11.079 27.068 -39.918 1.00 46.50 246 ALA C C 1
ATOM 8677 O O . ALA C 1 259 ? -11.295 26.341 -38.950 1.00 45.40 246 ALA C O 1
ATOM 8679 N N . ARG C 1 260 ? -11.707 26.933 -41.091 1.00 49.85 247 ARG C N 1
ATOM 8680 C CA . ARG C 1 260 ? -12.726 25.892 -41.300 1.00 52.71 247 ARG C CA 1
ATOM 8681 C C . ARG C 1 260 ? -12.172 24.492 -41.055 1.00 51.44 247 ARG C C 1
ATOM 8682 O O . ARG C 1 260 ? -12.843 23.656 -40.438 1.00 53.30 247 ARG C O 1
ATOM 8690 N N . LEU C 1 261 ? -10.947 24.246 -41.517 1.00 48.82 248 LEU C N 1
ATOM 8691 C CA . LEU C 1 261 ? -10.357 22.928 -41.396 1.00 47.04 248 LEU C CA 1
ATOM 8692 C C . LEU C 1 261 ? -10.125 22.550 -39.925 1.00 47.22 248 LEU C C 1
ATOM 8693 O O . LEU C 1 261 ? -10.284 21.395 -39.563 1.00 46.96 248 LEU C O 1
ATOM 8698 N N . ARG C 1 262 ? -9.743 23.521 -39.096 1.00 50.58 249 ARG C N 1
ATOM 8699 C CA . ARG C 1 262 ? -9.605 23.306 -37.642 1.00 52.94 249 ARG C CA 1
ATOM 8700 C C . ARG C 1 262 ? -10.915 22.846 -37.015 1.00 52.47 249 ARG C C 1
ATOM 8701 O O . ARG C 1 262 ? -10.912 21.931 -36.184 1.00 52.62 249 ARG C O 1
ATOM 8709 N N . GLU C 1 263 ? -12.023 23.459 -37.436 1.00 52.75 250 GLU C N 1
ATOM 8710 C CA . GLU C 1 263 ? -13.371 23.048 -36.988 1.00 53.26 250 GLU C CA 1
ATOM 8711 C C . GLU C 1 263 ? -13.807 21.671 -37.484 1.00 49.88 250 GLU C C 1
ATOM 8712 O O . GLU C 1 263 ? -14.444 20.934 -36.748 1.00 48.30 250 GLU C O 1
ATOM 8718 N N . GLU C 1 264 ? -13.495 21.346 -38.737 1.00 48.41 251 GLU C N 1
ATOM 8719 C CA . GLU C 1 264 ? -13.740 20.002 -39.271 1.00 46.52 251 GLU C CA 1
ATOM 8720 C C . GLU C 1 264 ? -13.010 18.951 -38.428 1.00 45.85 251 GLU C C 1
ATOM 8721 O O . GLU C 1 264 ? -13.588 17.923 -38.074 1.00 44.86 251 GLU C O 1
ATOM 8727 N N . VAL C 1 265 ? -11.743 19.227 -38.106 1.00 45.37 252 VAL C N 1
ATOM 8728 C CA . VAL C 1 265 ? -10.888 18.304 -37.331 1.00 45.92 252 VAL C CA 1
ATOM 8729 C C . VAL C 1 265 ? -11.194 18.282 -35.813 1.00 46.52 252 VAL C C 1
ATOM 8730 O O . VAL C 1 265 ? -11.100 17.231 -35.173 1.00 46.37 252 VAL C O 1
ATOM 8734 N N . GLY C 1 266 ? -11.536 19.435 -35.242 1.00 48.40 253 GLY C N 1
ATOM 8735 C CA . GLY C 1 266 ? -11.715 19.563 -33.791 1.00 48.97 253 GLY C CA 1
ATOM 8736 C C . GLY C 1 266 ? -10.379 19.696 -33.076 1.00 50.14 253 GLY C C 1
ATOM 8737 O O . GLY C 1 266 ? -9.346 20.017 -33.690 1.00 49.27 253 GLY C O 1
ATOM 8738 N N . ASP C 1 267 ? -10.385 19.438 -31.771 1.00 52.04 254 ASP C N 1
ATOM 8739 C CA . ASP C 1 267 ? -9.181 19.606 -30.956 1.00 53.10 254 ASP C CA 1
ATOM 8740 C C . ASP C 1 267 ? -8.413 18.292 -30.971 1.00 51.20 254 ASP C C 1
ATOM 8741 O O . ASP C 1 267 ? -8.440 17.519 -30.005 1.00 49.98 254 ASP C O 1
ATOM 8746 N N . ARG C 1 268 ? -7.752 18.043 -32.111 1.00 49.15 255 ARG C N 1
ATOM 8747 C CA . ARG C 1 268 ? -7.091 16.774 -32.379 1.00 46.20 255 ARG C CA 1
ATOM 8748 C C . ARG C 1 268 ? -5.880 16.949 -33.272 1.00 44.64 255 ARG C C 1
ATOM 8749 O O . ARG C 1 268 ? -5.763 17.918 -34.033 1.00 43.62 255 ARG C O 1
ATOM 8757 N N . LYS C 1 269 ? -4.995 15.973 -33.206 1.00 42.15 256 LYS C N 1
ATOM 8758 C CA . LYS C 1 269 ? -3.822 15.987 -34.038 1.00 41.62 256 LYS C CA 1
ATOM 8759 C C . LYS C 1 269 ? -4.214 15.589 -35.461 1.00 38.57 256 LYS C C 1
ATOM 8760 O O . LYS C 1 269 ? -5.288 15.050 -35.680 1.00 37.79 256 LYS C O 1
ATOM 8766 N N . THR C 1 270 ? -3.371 15.922 -36.426 1.00 36.97 257 THR C N 1
ATOM 8767 C CA . THR C 1 270 ? -3.631 15.581 -37.830 1.00 34.94 257 THR C CA 1
ATOM 8768 C C . THR C 1 270 ? -2.445 14.884 -38.448 1.00 32.66 257 THR C C 1
ATOM 8769 O O . THR C 1 270 ? -1.312 15.279 -38.202 1.00 33.02 257 THR C O 1
ATOM 8773 N N . ILE C 1 271 ? -2.717 13.850 -39.247 1.00 30.79 258 ILE C N 1
ATOM 8774 C CA . ILE C 1 271 ? -1.714 13.202 -40.090 1.00 29.44 258 ILE C CA 1
ATOM 8775 C C . ILE C 1 271 ? -2.134 13.493 -41.528 1.00 28.46 258 ILE C C 1
ATOM 8776 O O . ILE C 1 271 ? -3.206 13.064 -41.962 1.00 28.49 258 ILE C O 1
ATOM 8781 N N . VAL C 1 272 ? -1.305 14.222 -42.259 1.00 27.66 259 VAL C N 1
ATOM 8782 C CA . VAL C 1 272 ? -1.727 14.817 -43.513 1.00 27.17 259 VAL C CA 1
ATOM 8783 C C . VAL C 1 272 ? -1.054 14.180 -44.730 1.00 26.24 259 VAL C C 1
ATOM 8784 O O . VAL C 1 272 ? 0.140 13.927 -44.710 1.00 26.02 259 VAL C O 1
ATOM 8788 N N . ARG C 1 273 ? -1.852 13.933 -45.768 1.00 25.69 260 ARG C N 1
ATOM 8789 C CA . ARG C 1 273 ? -1.373 13.766 -47.164 1.00 25.14 260 ARG C CA 1
ATOM 8790 C C . ARG C 1 273 ? -2.434 14.337 -48.098 1.00 25.22 260 ARG C C 1
ATOM 8791 O O . ARG C 1 273 ? -3.603 14.428 -47.720 1.00 25.58 260 ARG C O 1
ATOM 8799 N N . VAL C 1 274 ? -2.012 14.722 -49.295 1.00 24.95 261 VAL C N 1
ATOM 8800 C CA . VAL C 1 274 ? -2.875 15.373 -50.296 1.00 25.23 261 VAL C CA 1
ATOM 8801 C C . VAL C 1 274 ? -2.695 14.780 -51.681 1.00 24.91 261 VAL C C 1
ATOM 8802 O O . VAL C 1 274 ? -3.143 15.366 -52.659 1.00 25.23 261 VAL C O 1
ATOM 8806 N N . ASP C 1 275 ? -2.050 13.617 -51.768 1.00 24.37 262 ASP C N 1
ATOM 8807 C CA . ASP C 1 275 ? -1.670 13.075 -53.072 1.00 24.08 262 ASP C CA 1
ATOM 8808 C C . ASP C 1 275 ? -2.877 12.443 -53.817 1.00 24.20 262 ASP C C 1
ATOM 8809 O O . ASP C 1 275 ? -3.745 11.810 -53.201 1.00 24.27 262 ASP C O 1
ATOM 8814 N N . ARG C 1 276 ? -2.931 12.625 -55.141 1.00 24.31 263 ARG C N 1
ATOM 8815 C CA . ARG C 1 276 ? -3.941 11.930 -55.967 1.00 24.47 263 ARG C CA 1
ATOM 8816 C C . ARG C 1 276 ? -3.706 10.412 -55.895 1.00 24.00 263 ARG C C 1
ATOM 8817 O O . ARG C 1 276 ? -2.635 9.954 -55.475 1.00 23.55 263 ARG C O 1
ATOM 8825 N N . THR C 1 277 ? -4.711 9.643 -56.303 1.00 24.19 264 THR C N 1
ATOM 8826 C CA . THR C 1 277 ? -4.665 8.185 -56.181 1.00 23.87 264 THR C CA 1
ATOM 8827 C C . THR C 1 277 ? -3.812 7.528 -57.265 1.00 23.55 264 THR C C 1
ATOM 8828 O O . THR C 1 277 ? -4.263 6.695 -58.018 1.00 23.65 264 THR C O 1
ATOM 8832 N N . GLU C 1 278 ? -2.537 7.898 -57.293 1.00 23.23 265 GLU C N 1
ATOM 8833 C CA . GLU C 1 278 ? -1.557 7.362 -58.242 1.00 22.96 265 GLU C CA 1
ATOM 8834 C C . GLU C 1 278 ? -0.933 6.094 -57.620 1.00 22.59 265 GLU C C 1
ATOM 8835 O O . GLU C 1 278 ? -0.721 6.002 -56.420 1.00 22.46 265 GLU C O 1
ATOM 8841 N N . LEU C 1 279 ? -0.695 5.085 -58.442 1.00 22.49 266 LEU C N 1
ATOM 8842 C CA . LEU C 1 279 ? -0.288 3.775 -57.928 1.00 22.27 266 LEU C CA 1
ATOM 8843 C C . LEU C 1 279 ? 1.006 3.754 -57.131 1.00 22.02 266 LEU C C 1
ATOM 8844 O O . LEU C 1 279 ? 1.197 2.881 -56.297 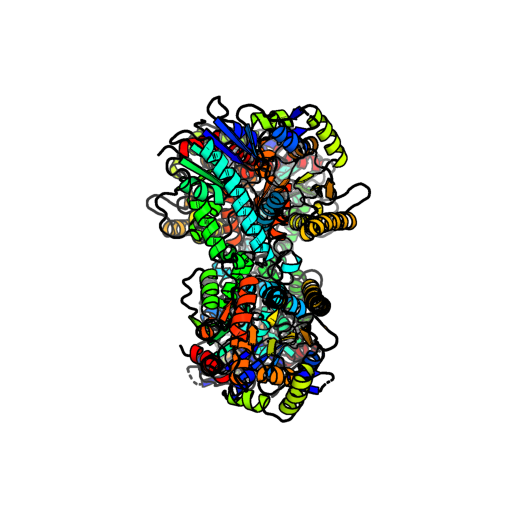1.00 21.93 266 LEU C O 1
ATOM 8849 N N . SER C 1 280 ? 1.903 4.698 -57.391 1.00 21.98 267 SER C N 1
ATOM 8850 C CA . SER C 1 280 ? 3.195 4.737 -56.697 1.00 21.87 267 SER C CA 1
ATOM 8851 C C . SER C 1 280 ? 3.113 5.407 -55.350 1.00 21.92 267 SER C C 1
ATOM 8852 O O . SER C 1 280 ? 4.080 5.322 -54.571 1.00 21.91 267 SER C O 1
ATOM 8855 N N . LYS C 1 281 ? 2.011 6.097 -55.068 1.00 22.06 268 LYS C N 1
ATOM 8856 C CA . LYS C 1 281 ? 1.914 6.948 -53.863 1.00 22.19 268 LYS C CA 1
ATOM 8857 C C . LYS C 1 281 ? 1.833 6.173 -52.531 1.00 22.17 268 LYS C C 1
ATOM 8858 O O . LYS C 1 281 ? 2.145 6.731 -51.477 1.00 22.29 268 LYS C O 1
ATOM 8864 N N . ASN C 1 282 ? 1.377 4.921 -52.582 1.00 22.08 269 ASN C N 1
ATOM 8865 C CA . ASN C 1 282 ? 1.330 4.037 -51.427 1.00 22.11 269 ASN C CA 1
ATOM 8866 C C . ASN C 1 282 ? 0.257 4.452 -50.404 1.00 22.33 269 ASN C C 1
ATOM 8867 O O . ASN C 1 282 ? 0.447 4.262 -49.194 1.00 22.43 269 ASN C O 1
ATOM 8872 N N . ILE C 1 283 ? -0.882 4.967 -50.898 1.00 22.48 270 ILE C N 1
ATOM 8873 C CA . ILE C 1 283 ? -1.943 5.471 -50.030 1.00 22.78 270 ILE C CA 1
ATOM 8874 C C . ILE C 1 283 ? -2.575 4.300 -49.251 1.00 22.89 270 ILE C C 1
ATOM 8875 O O . ILE C 1 283 ? -2.843 4.422 -48.051 1.00 23.09 270 ILE C O 1
ATOM 8880 N N . LEU C 1 284 ? -2.778 3.158 -49.917 1.00 22.81 271 LEU C N 1
ATOM 8881 C CA . LEU C 1 284 ? -3.376 2.000 -49.249 1.00 22.98 271 LEU C CA 1
ATOM 8882 C C . LEU C 1 284 ? -2.585 1.521 -48.021 1.00 22.95 271 LEU C C 1
ATOM 8883 O O . LEU C 1 284 ? -3.166 1.412 -46.919 1.00 23.22 271 LEU C O 1
ATOM 8888 N N . ARG C 1 285 ? -1.271 1.303 -48.190 1.00 22.71 272 ARG C N 1
ATOM 8889 C CA . ARG C 1 285 ? -0.418 0.937 -47.056 1.00 22.78 272 ARG C CA 1
ATOM 8890 C C . ARG C 1 285 ? -0.395 1.999 -45.966 1.00 22.96 272 ARG C C 1
ATOM 8891 O O . ARG C 1 285 ? -0.351 1.671 -44.793 1.00 23.20 272 ARG C O 1
ATOM 8899 N N . GLY C 1 286 ? -0.442 3.275 -46.345 1.00 22.91 273 GLY C N 1
ATOM 8900 C CA . GLY C 1 286 ? -0.556 4.363 -45.359 1.00 23.19 273 GLY C CA 1
ATOM 8901 C C . GLY C 1 286 ? -1.828 4.254 -44.510 1.00 23.74 273 GLY C C 1
ATOM 8902 O O . GLY C 1 286 ? -1.789 4.410 -43.293 1.00 24.13 273 GLY C O 1
ATOM 8903 N N . LEU C 1 287 ? -2.960 3.979 -45.163 1.00 23.91 274 LEU C N 1
ATOM 8904 C CA . LEU C 1 287 ? -4.218 3.734 -44.458 1.00 24.31 274 LEU C CA 1
ATOM 8905 C C . LEU C 1 287 ? -4.160 2.471 -43.573 1.00 24.47 274 LEU C C 1
ATOM 8906 O O . LEU C 1 287 ? -4.656 2.489 -42.442 1.00 24.87 274 LEU C O 1
ATOM 8911 N N . LEU C 1 288 ? -3.548 1.402 -44.066 1.00 24.33 275 LEU C N 1
ATOM 8912 C CA . LEU C 1 288 ? -3.344 0.195 -43.235 1.00 24.59 275 LEU C CA 1
ATOM 8913 C C . LEU C 1 288 ? -2.447 0.493 -42.021 1.00 24.86 275 LEU C C 1
ATOM 8914 O O . LEU C 1 288 ? -2.705 -0.005 -40.922 1.00 25.22 275 LEU C O 1
ATOM 8919 N N . ALA C 1 289 ? -1.440 1.343 -42.198 1.00 24.85 276 ALA C N 1
ATOM 8920 C CA . ALA C 1 289 ? -0.598 1.796 -41.060 1.00 25.28 276 ALA C CA 1
ATOM 8921 C C . ALA C 1 289 ? -1.363 2.641 -40.035 1.00 25.79 276 ALA C C 1
ATOM 8922 O O . ALA C 1 289 ? -1.166 2.519 -38.811 1.00 25.81 276 ALA C O 1
ATOM 8924 N N . TYR C 1 290 ? -2.234 3.502 -40.542 1.00 26.13 277 TYR C N 1
ATOM 8925 C CA . TYR C 1 290 ? -3.132 4.252 -39.676 1.00 26.84 277 TYR C CA 1
ATOM 8926 C C . TYR C 1 290 ? -4.075 3.320 -38.897 1.00 27.76 277 TYR C C 1
ATOM 8927 O O . TYR C 1 290 ? -4.205 3.474 -37.683 1.00 28.23 277 TYR C O 1
ATOM 8936 N N . ARG C 1 291 ? -4.744 2.392 -39.585 1.00 28.17 278 ARG C N 1
ATOM 8937 C CA . ARG C 1 291 ? -5.568 1.366 -38.904 1.00 29.32 278 ARG C CA 1
ATOM 8938 C C . ARG C 1 291 ? -4.766 0.584 -37.810 1.00 29.26 278 ARG C C 1
ATOM 8939 O O . ARG C 1 291 ? -5.298 0.328 -36.702 1.00 29.16 278 ARG C O 1
ATOM 8947 N N . GLU C 1 292 ? -3.514 0.217 -38.126 1.00 28.68 279 GLU C N 1
ATOM 8948 C CA . GLU C 1 292 ? -2.625 -0.430 -37.165 1.00 29.29 279 GLU C CA 1
ATOM 8949 C C . GLU C 1 292 ? -2.272 0.468 -35.976 1.00 30.07 279 GLU C C 1
ATOM 8950 O O . GLU C 1 292 ? -2.330 0.030 -34.819 1.00 30.90 279 GLU C O 1
ATOM 8956 N N . LEU C 1 293 ? -1.952 1.727 -36.238 1.00 30.33 280 LEU C N 1
ATOM 8957 C CA . LEU C 1 293 ? -1.717 2.691 -35.172 1.00 31.24 280 LEU C CA 1
ATOM 8958 C C . LEU C 1 293 ? -2.867 2.700 -34.138 1.00 32.08 280 LEU C C 1
ATOM 8959 O O . LEU C 1 293 ? -2.622 2.650 -32.919 1.00 33.41 280 LEU C O 1
ATOM 8964 N N . LEU C 1 294 ? -4.099 2.804 -34.641 1.00 31.64 281 LEU C N 1
ATOM 8965 C CA . LEU C 1 294 ? -5.305 2.872 -33.804 1.00 32.16 281 LEU C CA 1
ATOM 8966 C C . LEU C 1 294 ? -5.690 1.557 -33.086 1.00 32.57 281 LEU C C 1
ATOM 8967 O O . LEU C 1 294 ? -6.485 1.584 -32.141 1.00 33.12 281 LEU C O 1
ATOM 8972 N N . THR C 1 295 ? -5.183 0.439 -33.587 1.00 32.57 282 THR C N 1
ATOM 8973 C CA . THR C 1 295 ? -5.340 -0.896 -32.997 1.00 33.52 282 THR C CA 1
ATOM 8974 C C . THR C 1 295 ? -4.275 -1.159 -31.892 1.00 34.60 282 THR C C 1
ATOM 8975 O O . THR C 1 295 ? -4.622 -1.589 -30.781 1.00 35.02 282 THR C O 1
ATOM 8979 N N . VAL C 1 296 ? -3.012 -0.838 -32.182 1.00 34.54 283 VAL C N 1
ATOM 8980 C CA . VAL C 1 296 ? -1.851 -1.129 -31.300 1.00 35.54 283 VAL C CA 1
ATOM 8981 C C . VAL C 1 296 ? -1.557 0.006 -30.277 1.00 35.99 283 VAL C C 1
ATOM 8982 O O . VAL C 1 296 ? -1.090 -0.247 -29.173 1.00 36.07 283 VAL C O 1
ATOM 8986 N N . HIS C 1 297 ? -1.808 1.250 -30.665 1.00 35.63 284 HIS C N 1
ATOM 8987 C CA . HIS C 1 297 ? -1.724 2.388 -29.766 1.00 35.95 284 HIS C CA 1
ATOM 8988 C C . HIS C 1 297 ? -3.115 3.053 -29.686 1.00 35.27 284 HIS C C 1
ATOM 8989 O O . HIS C 1 297 ? -3.281 4.200 -30.110 1.00 34.30 284 HIS C O 1
ATOM 8996 N N . PRO C 1 298 ? -4.116 2.331 -29.107 1.00 35.66 285 PRO C N 1
ATOM 8997 C CA . PRO C 1 298 ? -5.530 2.759 -29.141 1.00 35.68 285 PRO C CA 1
ATOM 8998 C C . PRO C 1 298 ? -5.839 4.009 -28.318 1.00 36.48 285 PRO C C 1
ATOM 8999 O O . PRO C 1 298 ? -6.910 4.626 -28.498 1.00 36.67 285 PRO C O 1
ATOM 9003 N N . GLU C 1 299 ? -4.908 4.416 -27.455 1.00 37.14 286 GLU C N 1
ATOM 9004 C CA . GLU C 1 299 ? -4.988 5.750 -26.848 1.00 37.99 286 GLU C CA 1
ATOM 9005 C C . GLU C 1 299 ? -5.226 6.879 -27.849 1.00 37.96 286 GLU C C 1
ATOM 9006 O O . GLU C 1 299 ? -5.768 7.921 -27.485 1.00 38.31 286 GLU C O 1
ATOM 9012 N N . TRP C 1 300 ? -4.799 6.702 -29.101 1.00 37.74 287 TRP C N 1
ATOM 9013 C CA . TRP C 1 300 ? -5.008 7.745 -30.127 1.00 37.91 287 TRP C CA 1
ATOM 9014 C C . TRP C 1 300 ? -6.443 7.880 -30.644 1.00 37.95 287 TRP C C 1
ATOM 9015 O O . TRP C 1 300 ? -6.730 8.837 -31.376 1.00 37.93 287 TRP C O 1
ATOM 9026 N N . ARG C 1 301 ? -7.359 6.980 -30.271 1.00 38.16 288 ARG C N 1
ATOM 9027 C CA . ARG C 1 301 ? -8.740 7.147 -30.723 1.00 38.41 288 ARG C CA 1
ATOM 9028 C C . ARG C 1 301 ? -9.302 8.426 -30.125 1.00 39.62 288 ARG C C 1
ATOM 9029 O O . ARG C 1 301 ? -9.038 8.748 -28.964 1.00 40.77 288 ARG C O 1
ATOM 9037 N N . ASP C 1 302 ? -9.998 9.187 -30.965 1.00 39.84 289 ASP C N 1
ATOM 9038 C CA . ASP C 1 302 ? -10.575 10.488 -30.639 1.00 40.74 289 ASP C CA 1
ATOM 9039 C C . ASP C 1 302 ? -9.516 11.607 -30.512 1.00 39.80 289 ASP C C 1
ATOM 9040 O O . ASP C 1 302 ? -9.879 12.741 -30.260 1.00 39.30 289 ASP C O 1
ATOM 9045 N N . ARG C 1 303 ? -8.228 11.313 -30.705 1.00 38.27 290 ARG C N 1
ATOM 9046 C CA . ARG C 1 303 ? -7.167 12.323 -30.542 1.00 38.44 290 ARG C CA 1
ATOM 9047 C C . ARG C 1 303 ? -6.355 12.640 -31.817 1.00 36.77 290 ARG C C 1
ATOM 9048 O O . ARG C 1 303 ? -5.402 13.412 -31.760 1.00 35.89 290 ARG C O 1
ATOM 9056 N N . VAL C 1 304 ? -6.726 12.032 -32.945 1.00 35.86 291 VAL C N 1
ATOM 9057 C CA . VAL C 1 304 ? -6.042 12.239 -34.241 1.00 34.88 291 VAL C CA 1
ATOM 9058 C C . VAL C 1 304 ? -7.018 12.051 -35.403 1.00 34.13 291 VAL C C 1
ATOM 9059 O O . VAL C 1 304 ? -7.974 11.278 -35.298 1.00 33.65 291 VAL C O 1
ATOM 9063 N N . VAL C 1 305 ? -6.777 12.784 -36.494 1.00 33.71 292 VAL C N 1
ATOM 9064 C CA . VAL C 1 305 ? -7.521 12.620 -37.756 1.00 33.09 292 VAL C CA 1
ATOM 9065 C C . VAL C 1 305 ? -6.502 12.464 -38.868 1.00 32.12 292 VAL C C 1
ATOM 9066 O O . VAL C 1 305 ? -5.512 13.186 -38.926 1.00 32.13 292 VAL C O 1
ATOM 9070 N N . HIS C 1 306 ? -6.750 11.526 -39.759 1.00 31.38 293 HIS C N 1
AT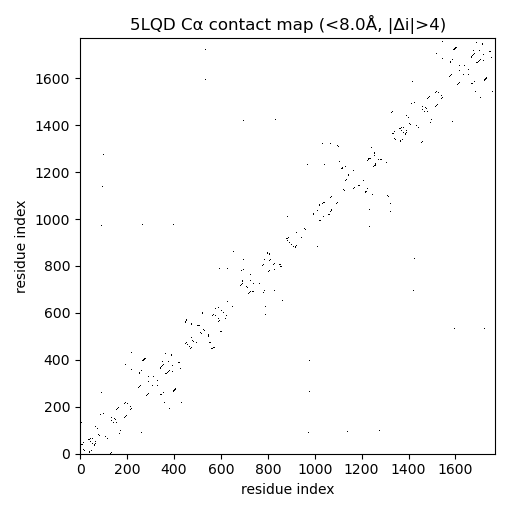OM 9071 C CA . HIS C 1 306 ? -5.859 11.322 -40.887 1.00 30.36 293 HIS C CA 1
ATOM 9072 C C . HIS C 1 306 ? -6.553 12.008 -42.048 1.00 30.50 293 HIS C C 1
ATOM 9073 O O . HIS C 1 306 ? -7.664 11.631 -42.416 1.00 30.86 293 HIS C O 1
ATOM 9080 N N . LEU C 1 307 ? -5.912 13.044 -42.601 1.00 30.09 294 LEU C N 1
ATOM 9081 C CA . LEU C 1 307 ? -6.381 13.655 -43.847 1.00 29.94 294 LEU C CA 1
ATOM 9082 C C . LEU C 1 307 ? -5.758 12.921 -45.023 1.00 28.98 294 LEU C C 1
ATOM 9083 O O . LEU C 1 307 ? -4.546 12.812 -45.076 1.00 28.51 294 LEU C O 1
ATOM 9088 N N . ALA C 1 308 ? -6.589 12.414 -45.946 1.00 28.71 295 ALA C N 1
ATOM 9089 C CA . ALA C 1 308 ? -6.116 11.745 -47.188 1.00 28.06 295 ALA C CA 1
ATOM 9090 C C . ALA C 1 308 ? -6.990 12.142 -48.373 1.00 28.06 295 ALA C C 1
ATOM 9091 O O . ALA C 1 308 ? -8.147 12.550 -48.192 1.00 28.51 295 ALA C O 1
ATOM 9093 N N . SER C 1 309 ? -6.442 12.025 -49.583 1.00 27.40 296 SER C N 1
ATOM 9094 C CA . SER C 1 309 ? -7.209 12.335 -50.801 1.00 27.50 296 SER C CA 1
ATOM 9095 C C . SER C 1 309 ? -7.599 11.076 -51.536 1.00 27.20 296 SER C C 1
ATOM 9096 O O . SER C 1 309 ? -6.775 10.146 -51.662 1.00 26.42 296 SER C O 1
ATOM 9099 N N . ALA C 1 310 ? -8.849 11.052 -52.017 1.00 27.60 297 ALA C N 1
ATOM 9100 C CA . ALA C 1 310 ? -9.283 10.061 -53.028 1.00 27.58 297 ALA C CA 1
ATOM 9101 C C . ALA C 1 310 ? -9.494 10.682 -54.431 1.00 27.79 297 ALA C C 1
ATOM 9102 O O . ALA C 1 310 ? -10.181 10.099 -55.270 1.00 27.96 297 ALA C O 1
ATOM 9104 N N . TYR C 1 311 ? -8.899 11.844 -54.693 1.00 27.63 298 TYR C N 1
ATOM 9105 C CA . TYR C 1 311 ? -9.041 12.457 -56.015 1.00 28.07 298 TYR C CA 1
ATOM 9106 C C . TYR C 1 311 ? -8.356 11.560 -57.048 1.00 27.44 298 TYR C C 1
ATOM 9107 O O . TYR C 1 311 ? -7.268 11.103 -56.810 1.00 26.81 298 TYR C O 1
ATOM 9116 N N . PRO C 1 312 ? -9.009 11.285 -58.172 1.00 27.84 299 PRO C N 1
ATOM 9117 C CA . PRO C 1 312 ? -8.423 10.311 -59.117 1.00 27.31 299 PRO C CA 1
ATOM 9118 C C . PRO C 1 312 ? -7.118 10.796 -59.745 1.00 26.79 299 PRO C C 1
ATOM 9119 O O . PRO C 1 312 ? -7.034 11.936 -60.159 1.00 27.02 299 PRO C O 1
ATOM 9123 N N . SER C 1 313 ? -6.105 9.941 -59.809 1.00 26.13 300 SER C N 1
ATOM 9124 C CA . SER C 1 313 ? -4.926 10.207 -60.668 1.00 25.70 300 SER C CA 1
ATOM 9125 C C . SER C 1 313 ? -5.244 10.044 -62.162 1.00 25.99 300 SER C C 1
ATOM 9126 O O . SER C 1 313 ? -4.890 10.885 -62.990 1.00 26.12 300 SER C O 1
ATOM 9129 N N . ARG C 1 314 ? -5.866 8.927 -62.513 1.00 26.12 301 ARG C N 1
ATOM 9130 C CA . ARG C 1 314 ? -6.318 8.650 -63.899 1.00 26.60 301 ARG C CA 1
ATOM 9131 C C . ARG C 1 314 ? -7.634 7.849 -63.852 1.00 27.34 301 ARG C C 1
ATOM 9132 O O . ARG C 1 314 ? -7.873 7.141 -62.881 1.00 27.13 301 ARG C O 1
ATOM 9140 N N . GLN C 1 315 ? -8.451 7.956 -64.906 1.00 28.40 302 GLN C N 1
ATOM 9141 C CA . GLN C 1 315 ? -9.714 7.208 -65.063 1.00 29.41 302 GLN C CA 1
ATOM 9142 C C . GLN C 1 315 ? -9.781 6.346 -66.345 1.00 29.98 302 GLN C C 1
ATOM 9143 O O . GLN C 1 315 ? -10.832 5.799 -66.653 1.00 30.77 302 GLN C O 1
ATOM 9149 N N . ASP C 1 316 ? -8.660 6.221 -67.050 1.00 29.79 303 ASP C N 1
ATOM 9150 C CA . ASP C 1 316 ? -8.566 5.537 -68.332 1.00 30.32 303 ASP C CA 1
ATOM 9151 C C . ASP C 1 316 ? -7.748 4.229 -68.276 1.00 29.94 303 ASP C C 1
ATOM 9152 O O . ASP C 1 316 ? -7.541 3.599 -69.352 1.00 31.32 303 ASP C O 1
ATOM 9157 N N . LEU C 1 317 ? -7.217 3.858 -67.104 1.00 28.58 304 LEU C N 1
ATOM 9158 C CA . LEU C 1 317 ? -6.726 2.497 -66.879 1.00 28.02 304 LEU C CA 1
ATOM 9159 C C . LEU C 1 317 ? -7.511 1.832 -65.765 1.00 27.60 304 LEU C C 1
ATOM 9160 O O . LEU C 1 317 ? -7.713 2.417 -64.704 1.00 27.33 304 LEU C O 1
ATOM 9165 N N . ALA C 1 318 ? -7.899 0.584 -66.022 1.00 27.60 305 ALA C N 1
ATOM 9166 C CA . ALA C 1 318 ? -8.628 -0.266 -65.058 1.00 27.52 305 ALA C CA 1
ATOM 9167 C C . ALA C 1 318 ? -7.894 -0.302 -63.695 1.00 26.47 305 ALA C C 1
ATOM 9168 O O . ALA C 1 318 ? -8.515 -0.124 -62.634 1.00 26.46 305 ALA C O 1
ATOM 9170 N N . ALA C 1 319 ? -6.565 -0.421 -63.719 1.00 25.27 306 ALA C N 1
ATOM 9171 C CA . ALA C 1 319 ? -5.806 -0.495 -62.447 1.00 24.59 306 ALA C CA 1
ATOM 9172 C C . ALA C 1 319 ? -5.926 0.801 -61.595 1.00 24.16 306 ALA C C 1
ATOM 9173 O O . ALA C 1 319 ? -6.088 0.747 -60.359 1.00 24.13 306 ALA C O 1
ATOM 9175 N N . TYR C 1 320 ? -5.892 1.946 -62.268 1.00 24.08 307 TYR C N 1
ATOM 9176 C CA . TYR C 1 320 ? -6.084 3.254 -61.595 1.00 24.05 307 TYR C CA 1
ATOM 9177 C C . TYR C 1 320 ? -7.499 3.433 -61.060 1.00 24.66 307 TYR C C 1
ATOM 9178 O O . TYR C 1 320 ? -7.669 3.925 -59.941 1.00 24.64 307 TYR C O 1
ATOM 9187 N N . ARG C 1 321 ? -8.502 3.019 -61.818 1.00 25.32 308 ARG C N 1
ATOM 9188 C CA . ARG C 1 321 ? -9.895 3.093 -61.296 1.00 26.24 308 ARG C CA 1
ATOM 9189 C C . ARG C 1 321 ? -10.047 2.170 -60.074 1.00 26.08 308 ARG C C 1
ATOM 9190 O O . ARG C 1 321 ? -10.634 2.566 -59.075 1.00 26.31 308 ARG C O 1
ATOM 9198 N N . ALA C 1 322 ? -9.463 0.970 -60.142 1.00 25.84 309 ALA C N 1
ATOM 9199 C CA . ALA C 1 322 ? -9.487 0.019 -59.021 1.00 25.89 309 ALA C CA 1
ATOM 9200 C C . ALA C 1 322 ? -8.792 0.577 -57.761 1.00 25.24 309 ALA C C 1
ATOM 9201 O O . ALA C 1 322 ? -9.266 0.372 -56.643 1.00 25.44 309 ALA C O 1
ATOM 9203 N N . TYR C 1 323 ? -7.669 1.281 -57.940 1.00 24.57 310 TYR C N 1
ATOM 9204 C CA . TYR C 1 323 ? -6.916 1.820 -56.795 1.00 24.10 310 TYR C CA 1
ATOM 9205 C C . TYR C 1 323 ? -7.704 2.903 -56.047 1.00 24.33 310 TYR C C 1
ATOM 9206 O O . TYR C 1 323 ? -7.774 2.913 -54.823 1.00 24.30 310 TYR C O 1
ATOM 9215 N N . THR C 1 324 ? -8.316 3.799 -56.811 1.00 24.67 311 THR C N 1
ATOM 9216 C CA . THR C 1 324 ? -9.173 4.864 -56.277 1.00 25.14 311 THR C CA 1
ATOM 9217 C C . THR C 1 324 ? -10.334 4.274 -55.474 1.00 25.69 311 THR C C 1
ATOM 9218 O O . THR C 1 324 ? -10.598 4.720 -54.347 1.00 25.77 311 THR C O 1
ATOM 9222 N N . ALA C 1 325 ? -11.004 3.270 -56.050 1.00 26.15 312 ALA C N 1
ATOM 9223 C CA . ALA C 1 325 ? -12.113 2.569 -55.363 1.00 26.87 312 ALA C CA 1
ATOM 9224 C C . ALA C 1 325 ? -11.595 1.892 -54.089 1.00 26.42 312 ALA C C 1
ATOM 9225 O O . ALA C 1 325 ? -12.270 1.917 -53.075 1.00 26.78 312 ALA C O 1
ATOM 9227 N N . SER C 1 326 ? -10.388 1.332 -54.120 1.00 25.87 313 SER C N 1
ATOM 9228 C CA . SER C 1 326 ? -9.833 0.671 -52.930 1.00 25.80 313 SER C CA 1
ATOM 9229 C C . SER C 1 326 ? -9.515 1.672 -51.839 1.00 25.69 313 SER C C 1
ATOM 9230 O O . SER C 1 326 ? -9.754 1.400 -50.648 1.00 25.85 313 SER C O 1
ATOM 9233 N N . VAL C 1 327 ? -9.016 2.841 -52.236 1.00 25.74 314 VAL C N 1
ATOM 9234 C CA . VAL C 1 327 ? -8.684 3.886 -51.264 1.00 25.84 314 VAL C CA 1
ATOM 9235 C C . VAL C 1 327 ? -9.989 4.346 -50.574 1.00 26.77 314 VAL C C 1
ATOM 9236 O O . VAL C 1 327 ? -10.050 4.451 -49.348 1.00 26.73 314 VAL C O 1
ATOM 9240 N N . THR C 1 328 ? -11.014 4.618 -51.372 1.00 28.05 315 THR C N 1
ATOM 9241 C CA . THR C 1 328 ? -12.357 4.991 -50.865 1.00 29.60 315 THR C CA 1
ATOM 9242 C C . THR C 1 328 ? -12.941 3.938 -49.911 1.00 30.31 315 THR C C 1
ATOM 9243 O O . THR C 1 328 ? -13.379 4.263 -48.796 1.00 30.60 315 THR C O 1
ATOM 9247 N N . GLU C 1 329 ? -12.915 2.686 -50.348 1.00 30.81 316 GLU C N 1
ATOM 9248 C CA . GLU C 1 329 ? -13.428 1.562 -49.547 1.00 31.82 316 GLU C CA 1
ATOM 9249 C C . GLU C 1 329 ? -12.696 1.379 -48.225 1.00 30.26 316 GLU C C 1
ATOM 9250 O O . GLU C 1 329 ? -13.331 1.187 -47.202 1.00 30.05 316 GLU C O 1
ATOM 9256 N N . LEU C 1 330 ? -11.359 1.434 -48.266 1.00 28.32 317 LEU C N 1
ATOM 9257 C CA . LEU C 1 330 ? -10.558 1.232 -47.080 1.00 27.44 317 LEU C CA 1
ATOM 9258 C C . LEU C 1 330 ? -10.768 2.367 -46.038 1.00 27.61 317 LEU C C 1
ATOM 9259 O O . LEU C 1 330 ? -10.922 2.107 -44.848 1.00 27.70 317 LEU C O 1
ATOM 9264 N N . ALA C 1 331 ? -10.800 3.621 -46.491 1.00 27.79 318 ALA C N 1
ATOM 9265 C CA . ALA C 1 331 ? -11.098 4.754 -45.630 1.00 28.11 318 ALA C CA 1
ATOM 9266 C C . ALA C 1 331 ? -12.462 4.595 -44.907 1.00 29.31 318 ALA C C 1
ATOM 9267 O O . ALA C 1 331 ? -12.597 4.945 -43.712 1.00 29.09 318 ALA C O 1
ATOM 9269 N N . ALA C 1 332 ? -13.432 4.037 -45.629 1.00 30.41 319 ALA C N 1
ATOM 9270 C CA . ALA C 1 332 ? -14.771 3.795 -45.089 1.00 31.93 319 ALA C CA 1
ATOM 9271 C C . ALA C 1 332 ? -14.767 2.678 -44.053 1.00 32.81 319 ALA C C 1
ATOM 9272 O O . ALA C 1 332 ? -15.495 2.768 -43.043 1.00 33.36 319 ALA C O 1
ATOM 9274 N N . GLU C 1 333 ? -13.982 1.624 -44.300 1.00 33.30 320 GLU C N 1
ATOM 9275 C CA . GLU C 1 333 ? -13.831 0.544 -43.317 1.00 34.44 320 GLU C CA 1
ATOM 9276 C C . GLU C 1 333 ? -13.238 1.055 -42.008 1.00 33.76 320 GLU C C 1
ATOM 9277 O O . GLU C 1 333 ? -13.738 0.723 -40.919 1.00 33.87 320 GLU C O 1
ATOM 9283 N N . ILE C 1 334 ? -12.212 1.900 -42.112 1.00 32.70 321 ILE C N 1
ATOM 9284 C CA . ILE C 1 334 ? -11.569 2.463 -40.937 1.00 32.73 321 ILE C CA 1
ATOM 9285 C C . ILE C 1 334 ? -12.551 3.380 -40.155 1.00 33.83 321 ILE C C 1
ATOM 9286 O O . ILE C 1 334 ? -12.616 3.285 -38.926 1.00 34.81 321 ILE C O 1
ATOM 9291 N N . ASN C 1 335 ? -13.309 4.229 -40.859 1.00 34.47 322 ASN C N 1
ATOM 9292 C CA . ASN C 1 335 ? -14.390 5.032 -40.249 1.00 35.68 322 ASN C CA 1
ATOM 9293 C C . ASN C 1 335 ? -15.502 4.218 -39.559 1.00 36.82 322 ASN C C 1
ATOM 9294 O O . ASN C 1 335 ? -15.924 4.555 -38.451 1.00 37.65 322 ASN C O 1
ATOM 9299 N N . ALA C 1 336 ? -15.980 3.162 -40.206 1.00 38.02 323 ALA C N 1
ATOM 9300 C CA . ALA C 1 336 ? -16.921 2.235 -39.582 1.00 39.15 323 ALA C CA 1
ATOM 9301 C C . ALA C 1 336 ? -16.316 1.518 -38.370 1.00 39.41 323 ALA C C 1
ATOM 9302 O O . ALA C 1 336 ? -16.993 1.337 -37.363 1.00 40.06 323 ALA C O 1
ATOM 9304 N N . GLU C 1 337 ? -15.056 1.121 -38.461 1.00 38.99 324 GLU C N 1
ATOM 9305 C CA . GLU C 1 337 ? -14.398 0.374 -37.383 1.00 39.49 324 GLU C CA 1
ATOM 9306 C C . GLU C 1 337 ? -14.186 1.184 -36.094 1.00 39.11 324 GLU C C 1
ATOM 9307 O O . GLU C 1 337 ? -14.433 0.664 -35.008 1.00 38.53 324 GLU C O 1
ATOM 9313 N N . PHE C 1 338 ? -13.745 2.439 -36.209 1.00 37.87 325 PHE C N 1
ATOM 9314 C CA . PHE C 1 338 ? -13.346 3.247 -35.035 1.00 37.37 325 PHE C CA 1
ATOM 9315 C C . PHE C 1 338 ? -14.160 4.492 -34.782 1.00 38.52 325 PHE C C 1
ATOM 9316 O O . PHE C 1 338 ? -14.038 5.076 -33.702 1.00 39.17 325 PHE C O 1
ATOM 9324 N N . GLY C 1 339 ? -14.965 4.916 -35.757 1.00 39.45 326 GLY C N 1
ATOM 9325 C CA . GLY C 1 339 ? -15.653 6.190 -35.689 1.00 40.64 326 GLY C CA 1
ATOM 9326 C C . GLY C 1 339 ? -16.815 6.196 -34.714 1.00 42.31 326 GLY C C 1
ATOM 9327 O O . GLY C 1 339 ? -17.485 5.176 -34.511 1.00 41.95 326 GLY C O 1
ATOM 9328 N N . THR C 1 340 ? -17.043 7.370 -34.132 1.00 43.72 327 THR C N 1
ATOM 9329 C CA . THR C 1 340 ? -18.129 7.633 -33.177 1.00 44.98 327 THR C CA 1
ATOM 9330 C C . THR C 1 340 ? -18.930 8.824 -33.713 1.00 47.02 327 THR C C 1
ATOM 9331 O O . THR C 1 340 ? -18.539 9.408 -34.708 1.00 48.73 327 THR C O 1
ATOM 9335 N N . ALA C 1 341 ? -20.024 9.207 -33.062 1.00 50.19 328 ALA C N 1
ATOM 9336 C CA . ALA C 1 341 ? -20.857 10.335 -33.549 1.00 51.93 328 ALA C CA 1
ATOM 9337 C C . ALA C 1 341 ? -20.046 11.626 -33.721 1.00 51.34 328 ALA C C 1
ATOM 9338 O O . ALA C 1 341 ? -20.255 12.374 -34.671 1.00 53.00 328 ALA C O 1
ATOM 9340 N N . ASP C 1 342 ? -19.104 11.860 -32.812 1.00 52.22 329 ASP C N 1
ATOM 9341 C CA . ASP C 1 342 ? -18.293 13.081 -32.795 1.00 53.92 329 ASP C CA 1
ATOM 9342 C C . ASP C 1 342 ? -16.918 12.956 -33.488 1.00 49.49 329 ASP C C 1
ATOM 9343 O O . ASP C 1 342 ? -16.241 13.952 -33.607 1.00 50.39 329 ASP C O 1
ATOM 9348 N N . TRP C 1 343 ? -16.494 11.754 -33.902 1.00 45.95 330 TRP C N 1
ATOM 9349 C CA . TRP C 1 343 ? -15.160 11.542 -34.479 1.00 43.52 330 TRP C CA 1
ATOM 9350 C C . TRP C 1 343 ? -15.217 10.657 -35.722 1.00 42.97 330 TRP C C 1
ATOM 9351 O O . TRP C 1 343 ? -15.793 9.553 -35.703 1.00 43.80 330 TRP C O 1
ATOM 9362 N N . GLN C 1 344 ? -14.614 11.141 -36.793 1.00 41.53 331 GLN C N 1
ATOM 9363 C CA . GLN C 1 344 ? -14.439 10.364 -38.030 1.00 41.97 331 GLN C CA 1
ATOM 9364 C C . GLN C 1 344 ? -12.932 10.281 -38.222 1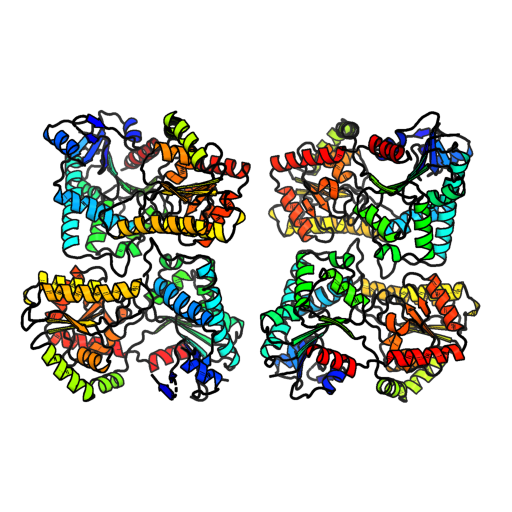.00 38.44 331 GLN C C 1
ATOM 9365 O O . GLN C 1 344 ? -12.317 11.296 -38.538 1.00 38.44 331 GLN C O 1
ATOM 9371 N N . PRO C 1 345 ? -12.324 9.093 -37.990 1.00 35.99 332 PRO C N 1
ATOM 9372 C CA . PRO C 1 345 ? -10.843 8.952 -38.070 1.00 34.09 332 PRO C CA 1
ATOM 9373 C C . PRO C 1 345 ? -10.156 9.326 -39.379 1.00 32.20 332 PRO C C 1
ATOM 9374 O O . PRO C 1 345 ? -8.984 9.750 -39.324 1.00 32.24 332 PRO C O 1
ATOM 9378 N N . VAL C 1 346 ? -10.824 9.171 -40.520 1.00 57.35 333 VAL C N 1
ATOM 9379 C CA . VAL C 1 346 ? -10.208 9.548 -41.804 1.00 53.40 333 VAL C CA 1
ATOM 9380 C C . VAL C 1 346 ? -11.061 10.584 -42.496 1.00 52.47 333 VAL C C 1
ATOM 9381 O O . VAL C 1 346 ? -12.212 10.321 -42.821 1.00 53.73 333 VAL C O 1
ATOM 9385 N N . LEU C 1 347 ? -10.490 11.763 -42.698 1.00 50.46 334 LEU C N 1
ATOM 9386 C CA . LEU C 1 347 ? -11.137 12.826 -43.429 1.00 49.62 334 LEU C CA 1
ATOM 9387 C C . LEU C 1 347 ? -10.693 12.733 -44.883 1.00 47.16 334 LEU C C 1
ATOM 9388 O O . LEU C 1 347 ? -9.573 13.086 -45.205 1.00 45.24 334 LEU C O 1
ATOM 9393 N N . VAL C 1 348 ? -11.588 12.259 -45.741 1.00 47.52 335 VAL C N 1
ATOM 9394 C CA . VAL C 1 348 ? -11.295 12.038 -47.151 1.00 46.05 335 VAL C CA 1
ATOM 9395 C C . VAL C 1 348 ? -11.678 13.247 -47.951 1.00 45.52 335 VAL C C 1
ATOM 9396 O O . VAL C 1 348 ? -12.837 13.647 -47.913 1.00 46.70 335 VAL C O 1
ATOM 9400 N N . SER C 1 349 ? -10.718 13.805 -48.694 1.00 44.18 336 SER C N 1
ATOM 9401 C CA . SER C 1 349 ? -10.982 14.843 -49.678 1.00 43.64 336 SER C CA 1
ATOM 9402 C C . SER C 1 349 ? -11.150 14.235 -51.070 1.00 44.16 336 SER C C 1
ATOM 9403 O O . SER C 1 349 ? -10.355 13.376 -51.484 1.00 42.86 336 SER C O 1
ATOM 9406 N N . VAL C 1 350 ? -12.158 14.716 -51.801 1.00 45.75 337 VAL C N 1
ATOM 9407 C CA . VAL C 1 350 ? -12.403 14.263 -53.170 1.00 46.92 337 VAL C CA 1
ATOM 9408 C C . VAL C 1 350 ? -12.352 15.426 -54.160 1.00 47.43 337 VAL C C 1
ATOM 9409 O O . VAL C 1 350 ? -12.867 15.303 -55.273 1.00 47.31 337 VAL C O 1
ATOM 9413 N N . GLU C 1 351 ? -11.695 16.525 -53.767 1.00 48.52 338 GLU C N 1
ATOM 9414 C CA . GLU C 1 351 ? -11.480 17.689 -54.626 1.00 51.06 338 GLU C CA 1
ATOM 9415 C C . GLU C 1 351 ? -10.018 18.068 -54.662 1.00 50.43 338 GLU C C 1
ATOM 9416 O O . GLU C 1 351 ? -9.259 17.667 -53.812 1.00 51.41 338 GLU C O 1
ATOM 9422 N N . ASP C 1 352 ? -9.659 18.882 -55.639 1.00 51.27 339 ASP C N 1
ATOM 9423 C CA . ASP C 1 352 ? -8.272 19.248 -55.914 1.00 52.73 339 ASP C CA 1
ATOM 9424 C C . ASP C 1 352 ? -8.191 20.751 -55.830 1.00 51.55 339 ASP C C 1
ATOM 9425 O O . ASP C 1 352 ? -8.267 21.456 -56.830 1.00 54.71 339 ASP C O 1
ATOM 9430 N N . ASP C 1 353 ? -8.071 21.241 -54.607 1.00 49.86 340 ASP C N 1
ATOM 9431 C CA . ASP C 1 353 ? -8.043 22.666 -54.338 1.00 48.94 340 ASP C CA 1
ATOM 9432 C C . ASP C 1 353 ? -6.746 22.984 -53.600 1.00 46.14 340 ASP C C 1
ATOM 9433 O O . ASP C 1 353 ? -6.563 22.556 -52.466 1.00 45.18 340 ASP C O 1
ATOM 9438 N N . PHE C 1 354 ? -5.857 23.733 -54.241 1.00 44.44 341 PHE C N 1
ATOM 9439 C CA . PHE C 1 354 ? -4.551 24.021 -53.661 1.00 43.76 341 PHE C CA 1
ATOM 9440 C C . PHE C 1 354 ? -4.675 24.927 -52.451 1.00 43.67 341 PHE C C 1
ATOM 9441 O O . PHE C 1 354 ? -3.874 24.822 -51.508 1.00 43.63 341 PHE C O 1
ATOM 9449 N N . THR C 1 355 ? -5.695 25.787 -52.441 1.00 42.94 342 THR C N 1
ATOM 9450 C CA . THR C 1 355 ? -5.994 26.548 -51.234 1.00 43.48 342 THR C CA 1
ATOM 9451 C C . THR C 1 355 ? -6.160 25.640 -50.014 1.00 43.45 342 THR C C 1
ATOM 9452 O O . THR C 1 355 ? -5.565 25.897 -48.956 1.00 44.77 342 THR C O 1
ATOM 9456 N N . ARG C 1 356 ? -6.947 24.576 -50.138 1.00 35.42 343 ARG C N 1
ATOM 9457 C CA . ARG C 1 356 ? -7.106 23.613 -49.018 1.00 34.75 343 ARG C CA 1
ATOM 9458 C C . ARG C 1 356 ? -5.817 22.897 -48.672 1.00 33.16 343 ARG C C 1
ATOM 9459 O O . ARG C 1 356 ? -5.536 22.689 -47.488 1.00 33.05 343 ARG C O 1
ATOM 9467 N N . SER C 1 357 ? -5.032 22.525 -49.684 1.00 32.01 344 SER C N 1
ATOM 9468 C CA . SER C 1 357 ? -3.786 21.799 -49.433 1.00 30.97 344 SER C CA 1
ATOM 9469 C C . SER C 1 357 ? -2.773 22.614 -48.653 1.00 31.05 344 SER C C 1
ATOM 9470 O O . SER C 1 357 ? -2.155 22.105 -47.745 1.00 30.17 344 SER C O 1
ATOM 9473 N N . LEU C 1 358 ? -2.634 23.892 -48.997 1.00 31.91 345 LEU C N 1
ATOM 9474 C CA . LEU C 1 358 ? -1.738 24.774 -48.250 1.00 32.41 345 LEU C CA 1
ATOM 9475 C C . LEU C 1 358 ? -2.209 24.957 -46.807 1.00 32.86 345 LEU C C 1
ATOM 9476 O O . LEU C 1 358 ? -1.404 25.044 -45.881 1.00 33.13 345 LEU C O 1
ATOM 9481 N N . ALA C 1 359 ? -3.515 25.030 -46.614 1.00 33.47 346 ALA C N 1
ATOM 9482 C CA . ALA C 1 359 ? -4.070 25.083 -45.263 1.00 34.11 346 ALA C CA 1
ATOM 9483 C C . ALA C 1 359 ? -3.684 23.804 -44.488 1.00 33.61 346 ALA C C 1
ATOM 9484 O O . ALA C 1 359 ? -3.222 23.880 -43.342 1.00 33.93 346 ALA C O 1
ATOM 9486 N N . ALA C 1 360 ? -3.843 22.648 -45.122 1.00 32.98 347 ALA C N 1
ATOM 9487 C CA . ALA C 1 360 ? -3.492 21.387 -44.471 1.00 32.70 347 ALA C CA 1
ATOM 9488 C C . ALA C 1 360 ? -1.996 21.282 -44.211 1.00 32.58 347 ALA C C 1
ATOM 9489 O O . ALA C 1 360 ? -1.597 20.736 -43.186 1.00 32.91 347 ALA C O 1
ATOM 9491 N N . TYR C 1 361 ? -1.168 21.796 -45.126 1.00 32.53 348 TYR C N 1
ATOM 9492 C CA . TYR C 1 361 ? 0.288 21.885 -44.878 1.00 32.54 348 TYR C CA 1
ATOM 9493 C C . TYR C 1 361 ? 0.589 22.677 -43.605 1.00 33.53 348 TYR C C 1
ATOM 9494 O O . TYR C 1 361 ? 1.413 22.286 -42.799 1.00 32.94 348 TYR C O 1
ATOM 9503 N N . ARG C 1 362 ? -0.044 23.842 -43.481 1.00 35.02 349 ARG C N 1
ATOM 9504 C CA . ARG C 1 362 ? 0.132 24.682 -42.297 1.00 36.16 349 ARG C CA 1
ATOM 9505 C C . ARG C 1 362 ? -0.391 24.056 -40.994 1.00 36.59 349 ARG C C 1
ATOM 9506 O O . ARG C 1 362 ? 0.133 24.364 -39.918 1.00 37.86 349 ARG C O 1
ATOM 9514 N N . LEU C 1 363 ? -1.436 23.230 -41.084 1.00 36.11 350 LEU C N 1
ATOM 9515 C CA . LEU C 1 363 ? -2.034 22.579 -39.905 1.00 36.74 350 LEU C CA 1
ATOM 9516 C C . LEU C 1 363 ? -1.311 21.302 -39.466 1.00 35.94 350 LEU C C 1
ATOM 9517 O O . LEU C 1 363 ? -1.233 21.016 -38.282 1.00 36.73 350 LEU C O 1
ATOM 9522 N N . ALA C 1 364 ? -0.805 20.532 -40.429 1.00 34.49 351 ALA C N 1
ATOM 9523 C CA . ALA C 1 364 ? -0.248 19.184 -40.186 1.00 33.97 351 ALA C CA 1
ATOM 9524 C C . ALA C 1 364 ? 0.676 18.995 -38.954 1.00 34.44 351 ALA C C 1
ATOM 9525 O O . ALA C 1 364 ? 1.702 19.657 -38.804 1.00 34.58 351 ALA C O 1
ATOM 9527 N N . ASP C 1 365 ? 0.321 18.051 -38.095 1.00 34.83 352 ASP C N 1
ATOM 9528 C CA . ASP C 1 365 ? 1.236 17.593 -37.045 1.00 35.45 352 ASP C CA 1
ATOM 9529 C C . ASP C 1 365 ? 2.229 16.570 -37.590 1.00 34.33 352 ASP C C 1
ATOM 9530 O O . ASP C 1 365 ? 3.414 16.536 -37.196 1.00 35.23 352 ASP C O 1
ATOM 9535 N N . VAL C 1 366 ? 1.716 15.693 -38.440 1.00 32.60 353 VAL C N 1
ATOM 9536 C CA . VAL C 1 366 ? 2.501 14.653 -39.090 1.00 31.19 353 VAL C CA 1
ATOM 9537 C C . VAL C 1 366 ? 2.234 14.738 -40.589 1.00 29.58 353 VAL C C 1
ATOM 9538 O O . VAL C 1 366 ? 1.105 14.945 -41.022 1.00 29.30 353 VAL C O 1
ATOM 9542 N N . ALA C 1 367 ? 3.280 14.595 -41.381 1.00 28.56 354 ALA C N 1
ATOM 9543 C CA . ALA C 1 367 ? 3.131 14.511 -42.827 1.00 27.25 354 ALA C CA 1
ATOM 9544 C C . ALA C 1 367 ? 3.553 13.100 -43.223 1.00 26.47 354 ALA C C 1
ATOM 9545 O O . ALA C 1 367 ? 4.633 12.620 -42.824 1.00 26.66 354 ALA C O 1
ATOM 9547 N N . LEU C 1 368 ? 2.675 12.437 -43.980 1.00 25.48 355 LEU C N 1
ATOM 9548 C CA . LEU C 1 368 ? 2.891 11.059 -44.368 1.00 25.07 355 LEU C CA 1
ATOM 9549 C C . LEU C 1 368 ? 3.192 10.983 -45.869 1.00 24.46 355 LEU C C 1
ATOM 9550 O O . LEU C 1 368 ? 2.264 11.032 -46.716 1.00 24.17 355 LEU C O 1
ATOM 9555 N N . VAL C 1 369 ? 4.483 10.848 -46.174 1.00 24.47 356 VAL C N 1
ATOM 9556 C CA . VAL C 1 369 ? 5.004 10.814 -47.536 1.00 24.08 356 VAL C CA 1
ATOM 9557 C C . VAL C 1 369 ? 5.746 9.492 -47.749 1.00 24.04 356 VAL C C 1
ATOM 9558 O O . VAL C 1 369 ? 6.994 9.429 -47.648 1.00 24.37 356 VAL C O 1
ATOM 9562 N N . ASN C 1 370 ? 4.989 8.441 -48.080 1.00 23.77 357 ASN C N 1
ATOM 9563 C CA . ASN C 1 370 ? 5.518 7.064 -48.084 1.00 23.86 357 ASN C CA 1
ATOM 9564 C C . ASN C 1 370 ? 5.455 6.335 -49.442 1.00 23.56 357 ASN C C 1
ATOM 9565 O O . ASN C 1 370 ? 5.160 5.161 -49.481 1.00 23.63 357 ASN C O 1
ATOM 9570 N N . PRO C 1 371 ? 5.814 7.009 -50.564 1.00 23.38 358 PRO C N 1
ATOM 9571 C CA . PRO C 1 371 ? 5.678 6.321 -51.846 1.00 23.26 358 PRO C CA 1
ATOM 9572 C C . PRO C 1 371 ? 6.626 5.136 -51.941 1.00 23.46 358 PRO C C 1
ATOM 9573 O O . PRO C 1 371 ? 7.645 5.103 -51.249 1.00 23.73 358 PRO C O 1
ATOM 9577 N N . VAL C 1 372 ? 6.272 4.175 -52.795 1.00 23.49 359 VAL C N 1
ATOM 9578 C CA . VAL C 1 372 ? 7.123 3.017 -53.036 1.00 23.77 359 VAL C CA 1
ATOM 9579 C C . VAL C 1 372 ? 8.437 3.464 -53.717 1.00 23.93 359 VAL C C 1
ATOM 9580 O O . VAL C 1 372 ? 9.510 3.013 -53.343 1.00 24.30 359 VAL C O 1
ATOM 9584 N N . ARG C 1 373 ? 8.320 4.409 -54.654 1.00 23.80 360 ARG C N 1
ATOM 9585 C CA . ARG C 1 373 ? 9.455 4.957 -55.446 1.00 24.12 360 ARG C CA 1
ATOM 9586 C C . ARG C 1 373 ? 8.944 6.257 -56.047 1.00 24.37 360 ARG C C 1
ATOM 9587 O O . ARG C 1 373 ? 7.806 6.293 -56.543 1.00 24.04 360 ARG C O 1
ATOM 9595 N N . ASP C 1 374 ? 9.740 7.311 -55.979 1.00 25.40 361 ASP C N 1
ATOM 9596 C CA . ASP C 1 374 ? 9.445 8.558 -56.738 1.00 26.39 361 ASP C CA 1
ATOM 9597 C C . ASP C 1 374 ? 10.673 9.441 -57.011 1.00 26.52 361 ASP C C 1
ATOM 9598 O O . ASP C 1 374 ? 11.709 9.281 -56.387 1.00 26.45 361 ASP C O 1
ATOM 9603 N N . GLY C 1 375 ? 10.549 10.284 -58.031 1.00 27.20 362 GLY C N 1
ATOM 9604 C CA . GLY C 1 375 ? 11.673 11.065 -58.546 1.00 27.61 362 GLY C CA 1
ATOM 9605 C C . GLY C 1 375 ? 12.068 12.167 -57.580 1.00 27.73 362 GLY C C 1
ATOM 9606 O O . GLY C 1 375 ? 13.167 12.128 -57.025 1.00 27.69 362 GLY C O 1
ATOM 9607 N N . MET C 1 376 ? 11.153 13.129 -57.416 1.00 27.92 363 MET C N 1
ATOM 9608 C CA . MET C 1 376 ? 11.146 14.096 -56.321 1.00 28.56 363 MET C CA 1
ATOM 9609 C C . MET C 1 376 ? 9.704 14.538 -55.989 1.00 29.43 363 MET C C 1
ATOM 9610 O O . MET C 1 376 ? 9.160 15.364 -56.712 1.00 31.09 363 MET C O 1
ATOM 9615 N N . ASN C 1 377 ? 9.090 14.071 -54.904 1.00 30.57 364 ASN C N 1
ATOM 9616 C CA . ASN C 1 377 ? 7.802 14.693 -54.470 1.00 30.95 364 ASN C CA 1
ATOM 9617 C C . ASN C 1 377 ? 8.151 15.879 -53.583 1.00 30.41 364 ASN C C 1
ATOM 9618 O O . ASN C 1 377 ? 8.782 15.750 -52.530 1.00 31.11 364 ASN C O 1
ATOM 9623 N N . LEU C 1 378 ? 7.744 17.046 -54.048 1.00 29.76 365 LEU C N 1
ATOM 9624 C CA . LEU C 1 378 ? 8.026 18.282 -53.375 1.00 29.34 365 LEU C CA 1
ATOM 9625 C C . LEU C 1 378 ? 7.224 18.457 -52.070 1.00 28.79 365 LEU C C 1
ATOM 9626 O O . LEU C 1 378 ? 7.587 19.317 -51.255 1.00 28.94 365 LEU C O 1
ATOM 9631 N N . VAL C 1 379 ? 6.174 17.648 -51.851 1.00 27.99 366 VAL C N 1
ATOM 9632 C CA . VAL C 1 379 ? 5.338 17.772 -50.653 1.00 27.84 366 VAL C CA 1
ATOM 9633 C C . VAL C 1 379 ? 6.158 17.604 -49.389 1.00 27.79 366 VAL C C 1
ATOM 9634 O O . VAL C 1 379 ? 5.919 18.315 -48.404 1.00 28.02 366 VAL C O 1
ATOM 9638 N N . ALA C 1 380 ? 7.142 16.695 -49.426 1.00 27.47 367 ALA C N 1
ATOM 9639 C CA . ALA C 1 380 ? 8.038 16.473 -48.286 1.00 27.62 367 ALA C CA 1
ATOM 9640 C C . ALA C 1 380 ? 8.846 17.716 -47.938 1.00 27.92 367 ALA C C 1
ATOM 9641 O O . ALA C 1 380 ? 9.221 17.880 -46.788 1.00 28.14 367 ALA C O 1
ATOM 9643 N N . LYS C 1 381 ? 9.137 18.525 -48.953 1.00 27.85 368 LYS C N 1
ATOM 9644 C CA . LYS C 1 381 ? 9.824 19.819 -48.793 1.00 28.48 368 LYS C CA 1
ATOM 9645 C C . LYS C 1 381 ? 8.912 21.026 -48.497 1.00 29.10 368 LYS C C 1
ATOM 9646 O O . LYS C 1 381 ? 9.332 21.945 -47.795 1.00 29.59 368 LYS C O 1
ATOM 9652 N N . GLU C 1 382 ? 7.677 21.008 -49.007 1.00 29.38 369 GLU C N 1
ATOM 9653 C CA . GLU C 1 382 ? 6.770 22.155 -48.894 1.00 30.32 369 GLU C CA 1
ATOM 9654 C C . GLU C 1 382 ? 6.175 22.299 -47.482 1.00 30.78 369 GLU C C 1
ATOM 9655 O O . GLU C 1 382 ? 6.091 23.426 -46.952 1.00 31.48 369 GLU C O 1
ATOM 9661 N N . ILE C 1 383 ? 5.814 21.171 -46.867 1.00 30.64 370 ILE C N 1
ATOM 9662 C CA . ILE C 1 383 ? 5.169 21.169 -45.553 1.00 31.19 370 ILE C CA 1
ATOM 9663 C C . ILE C 1 383 ? 6.050 21.812 -44.456 1.00 32.03 370 ILE C C 1
ATOM 9664 O O . ILE C 1 383 ? 5.609 22.759 -43.820 1.00 32.65 370 ILE C O 1
ATOM 9669 N N . PRO C 1 384 ? 7.296 21.340 -44.267 1.00 32.16 371 PRO C N 1
ATOM 9670 C CA . PRO C 1 384 ? 8.203 21.991 -43.302 1.00 32.99 371 PRO C CA 1
ATOM 9671 C C . PRO C 1 384 ? 8.473 23.467 -43.586 1.00 33.74 371 PRO C C 1
ATOM 9672 O O . PRO C 1 384 ? 8.645 24.241 -42.634 1.00 34.69 371 PRO C O 1
ATOM 9676 N N . VAL C 1 385 ? 8.524 23.853 -44.859 1.00 33.35 372 VAL C N 1
ATOM 9677 C CA . VAL C 1 385 ? 8.638 25.278 -45.240 1.00 34.05 372 VAL C CA 1
ATOM 9678 C C . VAL C 1 385 ? 7.488 26.165 -44.703 1.00 34.88 372 VAL C C 1
ATOM 9679 O O . VAL C 1 385 ? 7.743 27.271 -44.208 1.00 35.72 372 VAL C O 1
ATOM 9683 N N . VAL C 1 386 ? 6.242 25.702 -44.798 1.00 34.86 373 VAL C N 1
ATOM 9684 C CA . VAL C 1 386 ? 5.081 26.520 -44.414 1.00 35.56 373 VAL C CA 1
ATOM 9685 C C . VAL C 1 386 ? 4.428 26.161 -43.067 1.00 36.04 373 VAL C C 1
ATOM 9686 O O . VAL C 1 386 ? 3.464 26.824 -42.636 1.00 35.95 373 VAL C O 1
ATOM 9690 N N . SER C 1 387 ? 4.935 25.117 -42.404 1.00 35.96 374 SER C N 1
ATOM 9691 C CA . SER C 1 387 ? 4.380 24.661 -41.124 1.00 36.43 374 SER C CA 1
ATOM 9692 C C . SER C 1 387 ? 4.303 25.846 -40.145 1.00 37.71 374 SER C C 1
ATOM 9693 O O . SER C 1 387 ? 5.311 26.525 -39.915 1.00 37.54 374 SER C O 1
ATOM 9696 N N . ASP C 1 388 ? 3.105 26.093 -39.620 1.00 38.70 375 ASP C N 1
ATOM 9697 C CA . ASP C 1 388 ? 2.893 27.138 -38.603 1.00 40.88 375 ASP C CA 1
ATOM 9698 C C . ASP C 1 388 ? 3.617 26.775 -37.287 1.00 41.32 375 ASP C C 1
ATOM 9699 O O . ASP C 1 388 ? 4.401 27.575 -36.783 1.00 41.14 375 ASP C O 1
ATOM 9704 N N . ALA C 1 389 ? 3.390 25.558 -36.775 1.00 40.98 376 ALA C N 1
ATOM 9705 C CA . ALA C 1 389 ? 3.876 25.174 -35.429 1.00 42.17 376 ALA C CA 1
ATOM 9706 C C . ALA C 1 389 ? 4.823 23.957 -35.362 1.00 42.17 376 ALA C C 1
ATOM 9707 O O . ALA C 1 389 ? 5.120 23.466 -34.262 1.00 43.56 376 ALA C O 1
ATOM 9709 N N . GLY C 1 390 ? 5.279 23.454 -36.514 1.00 41.07 377 GLY C N 1
ATOM 9710 C CA . GLY C 1 390 ? 6.167 22.289 -36.571 1.00 39.81 377 GLY C CA 1
ATOM 9711 C C . GLY C 1 390 ? 5.410 21.077 -37.065 1.00 38.58 377 GLY C C 1
ATOM 9712 O O . GLY C 1 390 ? 4.246 20.915 -36.761 1.00 38.26 377 GLY C O 1
ATOM 9713 N N . CYS C 1 391 ? 6.086 20.246 -37.859 1.00 37.84 378 CYS C N 1
ATOM 9714 C CA . CYS C 1 391 ? 5.503 19.041 -38.436 1.00 36.73 378 CYS C CA 1
ATOM 9715 C C . CYS C 1 391 ? 6.531 17.924 -38.463 1.00 35.58 378 CYS C C 1
ATOM 9716 O O . CYS C 1 391 ? 7.661 18.119 -38.909 1.00 35.57 378 CYS C O 1
ATOM 9719 N N . ALA C 1 392 ? 6.136 16.755 -37.985 1.00 34.50 379 ALA C N 1
ATOM 9720 C CA . ALA C 1 392 ? 7.000 15.572 -38.022 1.00 33.49 379 ALA C CA 1
ATOM 9721 C C . ALA C 1 392 ? 6.799 14.871 -39.381 1.00 31.72 379 ALA C C 1
ATOM 9722 O O . ALA C 1 392 ? 5.669 14.514 -39.742 1.00 31.17 379 ALA C O 1
ATOM 9724 N N . LEU C 1 393 ? 7.902 14.680 -40.112 1.00 30.67 380 LEU C N 1
ATOM 9725 C CA . LEU C 1 393 ? 7.891 14.083 -41.445 1.00 29.24 380 LEU C CA 1
ATOM 9726 C C . LEU C 1 393 ? 8.179 12.585 -41.412 1.00 28.59 380 LEU C C 1
ATOM 9727 O O . LEU C 1 393 ? 9.301 12.173 -41.107 1.00 29.17 380 LEU C O 1
ATOM 9732 N N . VAL C 1 394 ? 7.174 11.773 -41.732 1.00 27.63 381 VAL C N 1
ATOM 9733 C CA . VAL C 1 394 ? 7.358 10.327 -41.955 1.00 26.95 381 VAL C CA 1
ATOM 9734 C C . VAL C 1 394 ? 7.589 10.082 -43.472 1.00 26.18 381 VAL C C 1
ATOM 9735 O O . VAL C 1 394 ? 6.679 10.297 -44.317 1.00 25.69 381 VAL C O 1
ATOM 9739 N N . LEU C 1 395 ? 8.794 9.612 -43.809 1.00 26.11 382 LEU C N 1
ATOM 9740 C CA . LEU C 1 395 ? 9.298 9.581 -45.177 1.00 25.82 382 LEU C CA 1
ATOM 9741 C C . LEU C 1 395 ? 9.800 8.187 -45.596 1.00 25.77 382 LEU C C 1
ATOM 9742 O O . LEU C 1 395 ? 10.615 7.556 -44.887 1.00 26.18 382 LEU C O 1
ATOM 9747 N N . SER C 1 396 ? 9.364 7.703 -46.761 1.00 25.37 383 SER C N 1
ATOM 9748 C CA . SER C 1 396 ? 9.889 6.395 -47.198 1.00 25.41 383 SER C CA 1
ATOM 9749 C C . SER C 1 396 ? 11.272 6.521 -47.827 1.00 25.70 383 SER C C 1
ATOM 9750 O O . SER C 1 396 ? 11.608 7.566 -48.434 1.00 25.69 383 SER C O 1
ATOM 9753 N N . THR C 1 397 ? 12.040 5.437 -47.684 1.00 26.03 384 THR C N 1
ATOM 9754 C CA . THR C 1 397 ? 13.366 5.275 -48.337 1.00 26.42 384 THR C CA 1
ATOM 9755 C C . THR C 1 397 ? 13.321 5.408 -49.865 1.00 26.17 384 THR C C 1
ATOM 9756 O O . THR C 1 397 ? 14.317 5.764 -50.472 1.00 26.46 384 THR C O 1
ATOM 9760 N N . GLY C 1 398 ? 12.173 5.148 -50.473 1.00 25.73 385 GLY C N 1
ATOM 9761 C CA . GLY C 1 398 ? 11.978 5.337 -51.913 1.00 25.58 385 GLY C CA 1
ATOM 9762 C C . GLY C 1 398 ? 11.565 6.730 -52.367 1.00 25.36 385 GLY C C 1
ATOM 9763 O O . GLY C 1 398 ? 11.508 7.006 -53.575 1.00 25.35 385 GLY C O 1
ATOM 9764 N N . ALA C 1 399 ? 11.251 7.610 -51.417 1.00 25.27 386 ALA C N 1
ATOM 9765 C CA . ALA C 1 399 ? 10.922 8.992 -51.771 1.00 25.16 386 ALA C CA 1
ATOM 9766 C C . ALA C 1 399 ? 12.169 9.693 -52.311 1.00 25.47 386 ALA C C 1
ATOM 9767 O O . ALA C 1 399 ? 13.249 9.581 -51.724 1.00 25.82 386 ALA C O 1
ATOM 9769 N N . GLY C 1 400 ? 12.000 10.400 -53.435 1.00 25.42 387 GLY C N 1
ATOM 9770 C CA . GLY C 1 400 ? 13.062 11.210 -54.004 1.00 25.73 387 GLY C CA 1
ATOM 9771 C C . GLY C 1 400 ? 13.787 12.126 -53.040 1.00 26.04 387 GLY C C 1
ATOM 9772 O O . GLY C 1 400 ? 14.997 12.285 -53.162 1.00 26.48 387 GLY C O 1
ATOM 9773 N N . ALA C 1 401 ? 13.046 12.719 -52.093 1.00 26.05 388 ALA C N 1
ATOM 9774 C CA . ALA C 1 401 ? 13.604 13.612 -51.075 1.00 26.63 388 ALA C CA 1
ATOM 9775 C C . ALA C 1 401 ? 14.377 12.930 -49.933 1.00 27.30 388 ALA C C 1
ATOM 9776 O O . ALA C 1 401 ? 15.003 13.612 -49.119 1.00 27.59 388 ALA C O 1
ATOM 9778 N N . TYR C 1 402 ? 14.338 11.611 -49.869 1.00 27.91 389 TYR C N 1
ATOM 9779 C CA . TYR C 1 402 ? 14.944 10.863 -48.768 1.00 29.18 389 TYR C CA 1
ATOM 9780 C C . TYR C 1 402 ? 16.437 11.161 -48.484 1.00 30.94 389 TYR C C 1
ATOM 9781 O O . TYR C 1 402 ? 16.784 11.445 -47.345 1.00 31.45 389 TYR C O 1
ATOM 9790 N N . GLU C 1 403 ? 17.301 11.117 -49.498 1.00 32.97 390 GLU C N 1
ATOM 9791 C CA . GLU C 1 403 ? 18.745 11.314 -49.260 1.00 35.51 390 GLU C CA 1
ATOM 9792 C C . GLU C 1 403 ? 19.031 12.689 -48.658 1.00 35.31 390 GLU C C 1
ATOM 9793 O O . GLU C 1 403 ? 19.870 12.781 -47.772 1.00 35.99 390 GLU C O 1
ATOM 9799 N N . GLU C 1 404 ? 18.310 13.720 -49.110 1.00 34.02 391 GLU C N 1
ATOM 9800 C CA . GLU C 1 404 ? 18.440 15.078 -48.543 1.00 34.06 391 GLU C CA 1
ATOM 9801 C C . GLU C 1 404 ? 17.803 15.319 -47.151 1.00 34.31 391 GLU C C 1
ATOM 9802 O O . GLU C 1 404 ? 18.244 16.222 -46.429 1.00 34.68 391 GLU C O 1
ATOM 9808 N N . LEU C 1 405 ? 16.717 14.605 -46.836 1.00 33.61 392 LEU C N 1
ATOM 9809 C CA . LEU C 1 405 ? 15.900 14.874 -45.631 1.00 33.51 392 LEU C CA 1
ATOM 9810 C C . LEU C 1 405 ? 15.972 13.811 -44.540 1.00 34.23 392 LEU C C 1
ATOM 9811 O O . LEU C 1 405 ? 15.412 14.009 -43.449 1.00 34.28 392 LEU C O 1
ATOM 9816 N N . LYS C 1 406 ? 16.627 12.691 -44.820 1.00 35.24 393 LYS C N 1
ATOM 9817 C CA . LYS C 1 406 ? 16.615 11.525 -43.904 1.00 36.89 393 LYS C CA 1
ATOM 9818 C C . LYS C 1 406 ? 17.106 11.806 -42.480 1.00 38.76 393 LYS C C 1
ATOM 9819 O O . LYS C 1 406 ? 16.608 11.196 -41.536 1.00 38.23 393 LYS C O 1
ATOM 9825 N N . GLU C 1 407 ? 18.050 12.740 -42.313 1.00 41.03 394 GLU C N 1
ATOM 9826 C CA . GLU C 1 407 ? 18.591 13.014 -40.970 1.00 43.86 394 GLU C CA 1
ATOM 9827 C C . GLU C 1 407 ? 17.541 13.577 -40.012 1.00 42.95 394 GLU C C 1
ATOM 9828 O O . GLU C 1 407 ? 17.634 13.341 -38.816 1.00 42.76 394 GLU C O 1
ATOM 9834 N N . ASP C 1 408 ? 16.549 14.300 -40.524 1.00 41.53 395 ASP C N 1
ATOM 9835 C CA . ASP C 1 408 ? 15.504 14.872 -39.674 1.00 41.68 395 ASP C CA 1
ATOM 9836 C C . ASP C 1 408 ? 14.099 14.325 -39.890 1.00 39.76 395 ASP C C 1
ATOM 9837 O O . ASP C 1 408 ? 13.174 14.686 -39.166 1.00 40.20 395 ASP C O 1
ATOM 9842 N N . ALA C 1 409 ? 13.953 13.401 -40.830 1.00 37.85 396 ALA C N 1
ATOM 9843 C CA . ALA C 1 409 ? 12.699 12.704 -41.035 1.00 36.01 396 ALA C CA 1
ATOM 9844 C C . ALA C 1 409 ? 12.744 11.393 -40.259 1.00 35.59 396 ALA C C 1
ATOM 9845 O O . ALA C 1 409 ? 13.818 10.888 -39.952 1.00 36.67 396 ALA C O 1
ATOM 9847 N N . LEU C 1 410 ? 11.568 10.853 -39.949 1.00 34.20 397 LEU C N 1
ATOM 9848 C CA . LEU C 1 410 ? 11.428 9.482 -39.465 1.00 33.84 397 LEU C CA 1
ATOM 9849 C C . LEU C 1 410 ? 11.384 8.540 -40.703 1.00 32.66 397 LEU C C 1
ATOM 9850 O O . LEU C 1 410 ? 10.457 8.622 -41.530 1.00 31.64 397 LEU C O 1
ATOM 9855 N N . THR C 1 411 ? 12.398 7.686 -40.832 1.00 32.45 398 THR C N 1
ATOM 9856 C CA . THR C 1 411 ? 12.547 6.776 -41.972 1.00 31.87 398 THR C CA 1
ATOM 9857 C C . THR C 1 411 ? 11.524 5.657 -41.890 1.00 30.81 398 THR C C 1
ATOM 9858 O O . THR C 1 411 ? 11.410 5.029 -40.835 1.00 31.30 398 THR C O 1
ATOM 9862 N N . VAL C 1 412 ? 10.814 5.388 -42.989 1.00 29.13 399 VAL C N 1
ATOM 9863 C CA . VAL C 1 412 ? 10.089 4.113 -43.134 1.00 28.39 399 VAL C CA 1
ATOM 9864 C C . VAL C 1 412 ? 10.465 3.390 -44.426 1.00 27.63 399 VAL C C 1
ATOM 9865 O O . VAL C 1 412 ? 10.852 4.016 -45.400 1.00 26.93 399 VAL C O 1
ATOM 9869 N N . HIS C 1 413 ? 10.406 2.058 -44.364 1.00 27.47 400 HIS C N 1
ATOM 9870 C CA . HIS C 1 413 ? 10.470 1.198 -45.539 1.00 27.24 400 HIS C CA 1
ATOM 9871 C C . HIS C 1 413 ? 9.025 1.031 -46.094 1.00 26.43 400 HIS C C 1
ATOM 9872 O O . HIS C 1 413 ? 8.103 0.770 -45.332 1.00 26.25 400 HIS C O 1
ATOM 9879 N N . PRO C 1 414 ? 8.828 1.204 -47.419 1.00 25.99 401 PRO C N 1
ATOM 9880 C CA . PRO C 1 414 ? 7.438 1.414 -47.891 1.00 25.46 401 PRO C CA 1
ATOM 9881 C C . PRO C 1 414 ? 6.475 0.227 -47.727 1.00 25.27 401 PRO C C 1
ATOM 9882 O O . PRO C 1 414 ? 5.274 0.440 -47.574 1.00 24.86 401 PRO C O 1
ATOM 9886 N N . TYR C 1 415 ? 6.998 -0.989 -47.690 1.00 25.43 402 TYR C N 1
ATOM 9887 C CA . TYR C 1 415 ? 6.165 -2.187 -47.552 1.00 25.47 402 TYR C CA 1
ATOM 9888 C C . TYR C 1 415 ? 5.879 -2.546 -46.095 1.00 25.48 402 TYR C C 1
ATOM 9889 O O . TYR C 1 415 ? 5.044 -3.412 -45.832 1.00 25.50 402 TYR C O 1
ATOM 9898 N N . ASP C 1 416 ? 6.572 -1.893 -45.161 1.00 25.67 403 ASP C N 1
ATOM 9899 C CA . ASP C 1 416 ? 6.520 -2.259 -43.750 1.00 26.01 403 ASP C CA 1
ATOM 9900 C C . ASP C 1 416 ? 5.496 -1.371 -43.015 1.00 25.81 403 ASP C C 1
ATOM 9901 O O . ASP C 1 416 ? 5.814 -0.276 -42.526 1.00 25.88 403 ASP C O 1
ATOM 9906 N N . VAL C 1 417 ? 4.280 -1.889 -42.968 1.00 25.64 404 VAL C N 1
ATOM 9907 C CA . VAL C 1 417 ? 3.121 -1.219 -42.413 1.00 25.49 404 VAL C CA 1
ATOM 9908 C C . VAL C 1 417 ? 3.262 -1.086 -40.897 1.00 25.93 404 VAL C C 1
ATOM 9909 O O . VAL C 1 417 ? 2.920 -0.034 -40.362 1.00 25.96 404 VAL C O 1
ATOM 9913 N N . SER C 1 418 ? 3.823 -2.106 -40.223 1.00 26.37 405 SER C N 1
ATOM 9914 C CA . SER C 1 418 ? 4.132 -1.994 -38.777 1.00 26.98 405 SER C CA 1
ATOM 9915 C C . SER C 1 418 ? 5.177 -0.917 -38.483 1.00 27.37 405 SER C C 1
ATOM 9916 O O . SER C 1 418 ? 4.982 -0.117 -37.564 1.00 27.61 405 SER C O 1
ATOM 9919 N N . GLU C 1 419 ? 6.275 -0.901 -39.247 1.00 27.57 406 GLU C N 1
ATOM 9920 C CA . GLU C 1 419 ? 7.267 0.182 -39.114 1.00 28.12 406 GLU C CA 1
ATOM 9921 C C . GLU C 1 419 ? 6.635 1.564 -39.391 1.00 27.71 406 GLU C C 1
ATOM 9922 O O . GLU C 1 419 ? 6.903 2.505 -38.676 1.00 27.91 406 GLU C O 1
ATOM 9928 N N . THR C 1 420 ? 5.782 1.659 -40.410 1.00 27.19 407 THR C N 1
ATOM 9929 C CA . THR C 1 420 ? 5.083 2.921 -40.725 1.00 27.02 407 THR C CA 1
ATOM 9930 C C . THR C 1 420 ? 4.109 3.329 -39.603 1.00 27.76 407 THR C C 1
ATOM 9931 O O . THR C 1 420 ? 4.123 4.463 -39.176 1.00 27.75 407 THR C O 1
ATOM 9935 N N . ALA C 1 421 ? 3.299 2.390 -39.113 1.00 28.80 408 ALA C N 1
ATOM 9936 C CA . ALA C 1 421 ? 2.478 2.610 -37.893 1.00 30.12 408 ALA C CA 1
ATOM 9937 C C . ALA C 1 421 ? 3.260 3.059 -36.630 1.00 31.89 408 ALA C C 1
ATOM 9938 O O . ALA C 1 421 ? 2.805 3.934 -35.852 1.00 32.17 408 ALA C O 1
ATOM 9940 N N . GLU C 1 422 ? 4.424 2.456 -36.412 1.00 31.65 409 GLU C N 1
ATOM 9941 C CA . GLU C 1 422 ? 5.269 2.864 -35.281 1.00 33.56 409 GLU C CA 1
ATOM 9942 C C . GLU C 1 422 ? 5.867 4.237 -35.508 1.00 32.13 409 GLU C C 1
ATOM 9943 O O . GLU C 1 422 ? 5.980 5.025 -34.568 1.00 32.13 409 GLU C O 1
ATOM 9949 N N . ALA C 1 423 ? 6.265 4.554 -36.740 1.00 30.74 410 ALA C N 1
ATOM 9950 C CA . ALA C 1 423 ? 6.738 5.933 -37.007 1.00 30.02 410 ALA C CA 1
ATOM 9951 C C . ALA C 1 423 ? 5.627 6.999 -36.809 1.00 29.58 410 ALA C C 1
ATOM 9952 O O . ALA C 1 423 ? 5.911 8.110 -36.344 1.00 29.19 410 ALA C O 1
ATOM 9954 N N . LEU C 1 424 ? 4.394 6.662 -37.180 1.00 29.14 411 LEU C N 1
ATOM 9955 C CA . LEU C 1 424 ? 3.251 7.528 -36.900 1.00 29.71 411 LEU C CA 1
ATOM 9956 C C . LEU C 1 424 ? 3.060 7.793 -35.418 1.00 31.71 411 LEU C C 1
ATOM 9957 O O . LEU C 1 424 ? 2.735 8.930 -35.031 1.00 32.08 411 LEU C O 1
ATOM 9962 N N . HIS C 1 425 ? 3.279 6.782 -34.580 1.00 33.12 412 HIS C N 1
ATOM 9963 C CA . HIS C 1 425 ? 3.214 6.984 -33.108 1.00 35.80 412 HIS C CA 1
ATOM 9964 C C . HIS C 1 425 ? 4.348 7.914 -32.582 1.00 36.31 412 HIS C C 1
ATOM 9965 O O . HIS C 1 425 ? 4.115 8.811 -31.758 1.00 36.70 412 HIS C O 1
ATOM 9972 N N . THR C 1 426 ? 5.570 7.651 -33.059 1.00 36.80 413 THR C N 1
ATOM 9973 C CA . THR C 1 426 ? 6.763 8.423 -32.704 1.00 37.12 413 THR C CA 1
ATOM 9974 C C . THR C 1 426 ? 6.609 9.857 -33.165 1.00 36.78 413 THR C C 1
ATOM 9975 O O . THR C 1 426 ? 6.991 10.770 -32.456 1.00 37.50 413 THR C O 1
ATOM 9979 N N . ALA C 1 427 ? 6.044 10.034 -34.362 1.00 35.93 414 ALA C N 1
ATOM 9980 C CA . ALA C 1 427 ? 5.748 11.361 -34.891 1.00 35.22 414 ALA C CA 1
ATOM 9981 C C . ALA C 1 427 ? 4.727 12.102 -34.022 1.00 36.06 414 ALA C C 1
ATOM 9982 O O . ALA C 1 427 ? 4.949 13.263 -33.659 1.00 36.47 414 ALA C O 1
ATOM 9984 N N . LEU C 1 428 ? 3.615 11.437 -33.695 1.00 35.73 415 LEU C N 1
ATOM 9985 C CA . LEU C 1 428 ? 2.549 12.066 -32.902 1.00 37.20 415 LEU C CA 1
ATOM 9986 C C . LEU C 1 428 ? 2.978 12.393 -31.453 1.00 39.52 415 LEU C C 1
ATOM 9987 O O . LEU C 1 428 ? 2.511 13.371 -30.880 1.00 40.35 415 LEU C O 1
ATOM 9992 N N . THR C 1 429 ? 3.865 11.577 -30.880 1.00 40.99 416 THR C N 1
ATOM 9993 C CA . THR C 1 429 ? 4.380 11.805 -29.525 1.00 43.23 416 THR C CA 1
ATOM 9994 C C . THR C 1 429 ? 5.641 12.677 -29.456 1.00 44.35 416 THR C C 1
ATOM 9995 O O . THR C 1 429 ? 6.141 12.933 -28.358 1.00 45.11 416 THR C O 1
ATOM 9999 N N . MET C 1 430 ? 6.162 13.126 -30.597 1.00 44.64 417 MET C N 1
ATOM 10000 C CA . MET C 1 430 ? 7.402 13.922 -30.614 1.00 47.14 417 MET C CA 1
ATOM 10001 C C . MET C 1 430 ? 7.245 15.184 -29.755 1.00 49.45 417 MET C C 1
ATOM 10002 O O . MET C 1 430 ? 6.258 15.901 -29.899 1.00 50.13 417 MET C O 1
ATOM 10007 N N . PRO C 1 431 ? 8.197 15.440 -28.843 1.00 52.86 418 PRO C N 1
ATOM 10008 C CA . PRO C 1 431 ? 8.056 16.675 -28.069 1.00 55.83 418 PRO C CA 1
ATOM 10009 C C . PRO C 1 431 ? 8.228 17.904 -28.979 1.00 56.74 418 PRO C C 1
ATOM 10010 O O . PRO C 1 431 ? 9.138 17.883 -29.819 1.00 54.71 418 PRO C O 1
ATOM 10014 N N . PRO C 1 432 ? 7.363 18.948 -28.824 1.00 57.84 419 PRO C N 1
ATOM 10015 C CA . PRO C 1 432 ? 7.350 20.144 -29.690 1.00 58.45 419 PRO C CA 1
ATOM 10016 C C . PRO C 1 432 ? 8.712 20.778 -30.023 1.00 60.21 419 PRO C C 1
ATOM 10017 O O . PRO C 1 432 ? 8.937 21.089 -31.190 1.00 60.29 419 PRO C O 1
ATOM 10021 N N . PRO C 1 433 ? 9.613 20.974 -29.026 1.00 63.83 420 PRO C N 1
ATOM 10022 C CA . PRO C 1 433 ? 10.898 21.629 -29.377 1.00 63.80 420 PRO C CA 1
ATOM 10023 C C . PRO C 1 433 ? 11.821 20.774 -30.267 1.00 59.38 420 PRO C C 1
ATOM 10024 O O . PRO C 1 433 ? 12.500 21.324 -31.135 1.00 56.11 420 PRO C O 1
ATOM 10028 N N . GLU C 1 434 ? 11.845 19.456 -30.049 1.00 57.39 421 GLU C N 1
ATOM 10029 C CA . GLU C 1 434 ? 12.524 18.540 -30.969 1.00 55.22 421 GLU C CA 1
ATOM 10030 C C . GLU C 1 434 ? 11.891 18.625 -32.359 1.00 51.13 421 GLU C C 1
ATOM 10031 O O . GLU C 1 434 ? 12.616 18.702 -33.355 1.00 49.74 421 GLU C O 1
ATOM 10037 N N . ARG C 1 435 ? 10.558 18.636 -32.414 1.00 48.52 422 ARG C N 1
ATOM 10038 C CA . ARG C 1 435 ? 9.831 18.771 -33.688 1.00 46.36 422 ARG C CA 1
ATOM 10039 C C . ARG C 1 435 ? 10.158 20.097 -34.407 1.00 46.27 422 ARG C C 1
ATOM 10040 O O . ARG C 1 435 ? 10.315 20.113 -35.629 1.00 45.01 422 ARG C O 1
ATOM 10048 N N . ALA C 1 436 ? 10.269 21.183 -33.638 1.00 46.64 423 ALA C N 1
ATOM 10049 C CA . ALA C 1 436 ? 10.630 22.515 -34.146 1.00 47.74 423 ALA C CA 1
ATOM 10050 C C . ALA C 1 436 ? 12.025 22.560 -34.769 1.00 49.32 423 ALA C C 1
ATOM 10051 O O . ALA C 1 436 ? 12.189 23.024 -35.900 1.00 50.62 423 ALA C O 1
ATOM 10053 N N . ASP C 1 437 ? 13.019 22.090 -34.024 1.00 50.90 424 ASP C N 1
ATOM 10054 C CA . ASP C 1 437 ? 14.405 21.976 -34.521 1.00 52.26 424 ASP C CA 1
ATOM 10055 C C . ASP C 1 437 ? 14.488 21.141 -35.798 1.00 49.67 424 ASP C C 1
ATOM 10056 O O . ASP C 1 437 ? 15.185 21.513 -36.739 1.00 48.40 424 ASP C O 1
ATOM 10061 N N . ARG C 1 438 ? 13.812 19.993 -35.806 1.00 49.38 425 ARG C N 1
ATOM 10062 C CA . ARG C 1 438 ? 13.802 19.126 -36.983 1.00 46.84 425 ARG C CA 1
ATOM 10063 C C . ARG C 1 438 ? 13.180 19.841 -38.190 1.00 44.73 425 ARG C C 1
ATOM 10064 O O . ARG C 1 438 ? 13.725 19.766 -39.302 1.00 42.92 425 ARG C O 1
ATOM 10072 N N . THR C 1 439 ? 12.053 20.519 -37.958 1.00 42.70 426 THR C N 1
ATOM 10073 C CA . THR C 1 439 ? 11.337 21.268 -38.999 1.00 42.09 426 THR C CA 1
ATOM 10074 C C . THR C 1 439 ? 12.183 22.367 -39.635 1.00 43.33 426 THR C C 1
ATOM 10075 O O . THR C 1 439 ? 12.214 22.501 -40.853 1.00 43.03 426 THR C O 1
ATOM 10079 N N . LYS C 1 440 ? 12.837 23.162 -38.805 1.00 46.53 427 LYS C N 1
ATOM 10080 C CA . LYS C 1 440 ? 13.777 24.181 -39.285 1.00 49.08 427 LYS C CA 1
ATOM 10081 C C . LYS C 1 440 ? 14.898 23.553 -40.135 1.00 45.86 427 LYS C C 1
ATOM 10082 O O . LYS C 1 440 ? 15.260 24.108 -41.156 1.00 45.88 427 LYS C O 1
ATOM 10088 N N . ARG C 1 441 ? 15.449 22.416 -39.717 1.00 44.37 428 ARG C N 1
ATOM 10089 C CA . ARG C 1 441 ? 16.514 21.772 -40.503 1.00 44.33 428 ARG C CA 1
ATOM 10090 C C . ARG C 1 441 ? 15.952 21.229 -41.831 1.00 40.98 428 ARG C C 1
ATOM 10091 O O . ARG C 1 441 ? 16.571 21.377 -42.882 1.00 42.57 428 ARG C O 1
ATOM 10099 N N . LEU C 1 442 ? 14.772 20.633 -41.775 1.00 37.60 429 LEU C N 1
ATOM 10100 C CA . LEU C 1 442 ? 14.077 20.204 -42.975 1.00 35.19 429 LEU C CA 1
ATOM 10101 C C . LEU C 1 442 ? 13.814 21.386 -43.942 1.00 34.60 429 LEU C C 1
ATOM 10102 O O . LEU C 1 442 ? 14.127 21.281 -45.113 1.00 34.11 429 LEU C O 1
ATOM 10107 N N . ALA C 1 443 ? 13.254 22.484 -43.432 1.00 35.10 430 ALA C N 1
ATOM 10108 C CA . ALA C 1 443 ? 12.997 23.699 -44.212 1.00 36.12 430 ALA C CA 1
ATOM 10109 C C . ALA C 1 443 ? 14.273 24.216 -44.883 1.00 37.13 430 ALA C C 1
ATOM 10110 O O . ALA C 1 443 ? 14.277 24.607 -46.046 1.00 37.82 430 ALA C O 1
ATOM 10112 N N . SER C 1 444 ? 15.369 24.169 -44.147 1.00 38.54 431 SER C N 1
ATOM 10113 C CA . SER C 1 444 ? 16.660 24.584 -44.679 1.00 39.82 431 SER C CA 1
ATOM 10114 C C . SER C 1 444 ? 17.062 23.678 -45.884 1.00 38.59 431 SER C C 1
ATOM 10115 O O . SER C 1 444 ? 17.404 24.178 -46.985 1.00 37.57 431 SER C O 1
ATOM 10118 N N . ALA C 1 445 ? 16.987 22.358 -45.674 1.00 36.32 432 ALA C N 1
ATOM 10119 C CA . ALA C 1 445 ? 17.353 21.383 -46.706 1.00 35.49 432 ALA C CA 1
ATOM 10120 C C . ALA C 1 445 ? 16.457 21.496 -47.923 1.00 33.23 432 ALA C C 1
ATOM 10121 O O . ALA C 1 445 ? 16.926 21.379 -49.038 1.00 32.92 432 ALA C O 1
ATOM 10123 N N . ALA C 1 446 ? 15.174 21.760 -47.671 1.00 32.21 433 ALA C N 1
ATOM 10124 C CA . ALA C 1 446 ? 14.142 21.934 -48.702 1.00 31.38 433 ALA C CA 1
ATOM 10125 C C . ALA C 1 446 ? 14.401 23.097 -49.676 1.00 31.79 433 ALA C C 1
ATOM 10126 O O . ALA C 1 446 ? 13.977 23.038 -50.827 1.00 31.76 433 ALA C O 1
ATOM 10128 N N . THR C 1 447 ? 15.076 24.131 -49.207 1.00 33.30 434 THR C N 1
ATOM 10129 C CA . THR C 1 447 ? 15.277 25.351 -49.961 1.00 34.63 434 THR C CA 1
ATOM 10130 C C . THR C 1 447 ? 16.705 25.572 -50.436 1.00 35.77 434 THR C C 1
ATOM 10131 O O . THR C 1 447 ? 16.992 26.624 -50.982 1.00 36.61 434 THR C O 1
ATOM 10135 N N . ALA C 1 448 ? 17.606 24.607 -50.254 1.00 36.28 435 ALA C N 1
ATOM 10136 C CA . ALA C 1 448 ? 19.014 24.810 -50.658 1.00 37.75 435 ALA C CA 1
ATOM 10137 C C . ALA C 1 448 ? 19.175 24.959 -52.182 1.00 36.89 435 ALA C C 1
ATOM 10138 O O . ALA C 1 448 ? 20.163 25.525 -52.633 1.00 37.73 435 ALA C O 1
ATOM 10140 N N . LEU C 1 449 ? 18.227 24.409 -52.956 1.00 34.73 436 LEU C N 1
ATOM 10141 C CA . LEU C 1 449 ? 18.262 24.456 -54.411 1.00 33.66 436 LEU C CA 1
ATOM 10142 C C . LEU C 1 449 ? 16.845 24.725 -54.983 1.00 31.81 436 LEU C C 1
ATOM 10143 O O . LEU C 1 449 ? 16.194 23.825 -55.489 1.00 29.91 436 LEU C O 1
ATOM 10148 N N . PRO C 1 450 ? 16.385 25.994 -54.920 1.00 31.21 437 PRO C N 1
ATOM 10149 C CA . PRO C 1 450 ? 15.086 26.372 -55.488 1.00 30.16 437 PRO C CA 1
ATOM 10150 C C . PRO C 1 450 ? 15.055 26.275 -57.029 1.00 29.54 437 PRO C C 1
ATOM 10151 O O . PRO C 1 450 ? 16.127 26.184 -57.659 1.00 29.99 437 PRO C O 1
ATOM 10155 N N . PRO C 1 451 ? 13.843 26.292 -57.638 1.00 28.53 438 PRO C N 1
ATOM 10156 C CA . PRO C 1 451 ? 13.727 25.987 -59.079 1.00 28.23 438 PRO C CA 1
ATOM 10157 C C . PRO C 1 451 ? 14.588 26.801 -60.050 1.00 29.18 438 PRO C C 1
ATOM 10158 O O . PRO C 1 451 ? 15.099 26.260 -61.010 1.00 28.66 438 PRO C O 1
ATOM 10162 N N . GLN C 1 452 ? 14.758 28.097 -59.817 1.00 30.69 439 GLN C N 1
ATOM 10163 C CA . GLN C 1 452 ? 15.483 28.909 -60.790 1.00 32.23 439 GLN C CA 1
ATOM 10164 C C . GLN C 1 452 ? 16.971 28.557 -60.797 1.00 33.49 439 GLN C C 1
ATOM 10165 O O . GLN C 1 452 ? 17.580 28.404 -61.864 1.00 33.42 439 GLN C O 1
ATOM 10171 N N . ARG C 1 453 ? 17.544 28.376 -59.622 1.00 34.65 440 ARG C N 1
ATOM 10172 C CA . ARG C 1 453 ? 18.944 27.969 -59.543 1.00 37.29 440 ARG C CA 1
ATOM 10173 C C . ARG C 1 453 ? 19.137 26.546 -60.018 1.00 34.78 440 ARG C C 1
ATOM 10174 O O . ARG C 1 453 ? 20.158 26.235 -60.634 1.00 35.41 440 ARG C O 1
ATOM 10182 N N . TRP C 1 454 ? 18.184 25.677 -59.694 1.00 30.99 441 TRP C N 1
ATOM 10183 C CA . TRP C 1 454 ? 18.202 24.287 -60.178 1.00 29.91 441 TRP C CA 1
ATOM 10184 C C . TRP C 1 454 ? 18.389 24.245 -61.695 1.00 30.42 441 TRP C C 1
ATOM 10185 O O . TRP C 1 454 ? 19.229 23.503 -62.199 1.00 30.61 441 TRP C O 1
ATOM 10196 N N . PHE C 1 455 ? 17.618 25.058 -62.405 1.00 31.31 442 PHE C N 1
ATOM 10197 C CA . PHE C 1 455 ? 17.667 25.103 -63.852 1.00 33.18 442 PHE C CA 1
ATOM 10198 C C . PHE C 1 455 ? 18.915 25.832 -64.397 1.00 33.24 442 PHE C C 1
ATOM 10199 O O . PHE C 1 455 ? 19.522 25.375 -65.357 1.00 31.97 442 PHE C O 1
ATOM 10207 N N . LEU C 1 456 ? 19.291 26.963 -63.789 1.00 33.89 443 LEU C N 1
ATOM 10208 C CA . LEU C 1 456 ? 20.531 27.674 -64.170 1.00 34.82 443 LEU C CA 1
ATOM 10209 C C . LEU C 1 456 ? 21.797 26.826 -64.003 1.00 34.81 443 LEU C C 1
ATOM 10210 O O . LEU C 1 456 ? 22.741 27.009 -64.747 1.00 36.12 443 LEU C O 1
ATOM 10215 N N . ASN C 1 457 ? 21.824 25.925 -63.023 1.00 34.74 444 ASN C N 1
ATOM 10216 C CA . ASN C 1 457 ? 22.961 25.024 -62.825 1.00 35.64 444 ASN C CA 1
ATOM 10217 C C . ASN C 1 457 ? 23.077 24.026 -63.974 1.00 35.46 444 ASN C C 1
ATOM 10218 O O . ASN C 1 457 ? 24.184 23.651 -64.360 1.00 36.71 444 ASN C O 1
ATOM 10223 N N . GLN C 1 458 ? 21.933 23.586 -64.490 1.00 34.24 445 GLN C N 1
ATOM 10224 C CA . GLN C 1 458 ? 21.899 22.726 -65.658 1.00 34.08 445 GLN C CA 1
ATOM 10225 C C . GLN C 1 458 ? 22.431 23.421 -66.898 1.00 34.47 445 GLN C C 1
ATOM 10226 O O . GLN C 1 458 ? 23.163 22.802 -67.684 1.00 34.57 445 GLN C O 1
ATOM 10232 N N . LEU C 1 459 ? 22.062 24.685 -67.082 1.00 34.45 446 LEU C N 1
ATOM 10233 C CA . LEU C 1 459 ? 22.564 25.458 -68.219 1.00 35.78 446 LEU C CA 1
ATOM 10234 C C . LEU C 1 459 ? 24.104 25.636 -68.138 1.00 38.02 446 LEU C C 1
ATOM 10235 O O . LEU C 1 459 ? 24.825 25.335 -69.111 1.00 36.69 446 LEU C O 1
ATOM 10240 N N . GLU C 1 460 ? 24.585 26.060 -66.960 1.00 40.68 447 GLU C N 1
ATOM 10241 C CA . GLU C 1 460 ? 26.032 26.125 -66.633 1.00 43.91 447 GLU C CA 1
ATOM 10242 C C . GLU C 1 460 ? 26.742 24.783 -66.816 1.00 44.29 447 GLU C C 1
ATOM 10243 O O . GLU C 1 460 ? 27.903 24.737 -67.237 1.00 44.33 447 GLU C O 1
ATOM 10249 N N . GLY C 1 461 ? 26.039 23.699 -66.504 1.00 43.13 448 GLY C N 1
ATOM 10250 C CA . GLY C 1 461 ? 26.553 22.354 -66.721 1.00 43.61 448 GLY C CA 1
ATOM 10251 C C . GLY C 1 461 ? 26.930 22.043 -68.160 1.00 42.68 448 GLY C C 1
ATOM 10252 O O . GLY C 1 461 ? 27.749 21.153 -68.395 1.00 42.97 448 GLY C O 1
ATOM 10253 N N . LEU C 1 462 ? 26.306 22.742 -69.109 1.00 40.59 449 LEU C N 1
ATOM 10254 C CA . LEU C 1 462 ? 26.596 22.574 -70.531 1.00 40.58 449 LEU C CA 1
ATOM 10255 C C . LEU C 1 462 ? 27.740 23.460 -71.061 1.00 43.60 449 LEU C C 1
ATOM 10256 O O . LEU C 1 462 ? 28.074 23.367 -72.238 1.00 43.26 449 LEU C O 1
ATOM 10261 N N . SER C 1 463 ? 28.355 24.298 -70.219 1.00 49.39 450 SER C N 1
ATOM 10262 C CA . SER C 1 463 ? 29.729 24.797 -70.518 1.00 54.66 450 SER C CA 1
ATOM 10263 C C . SER C 1 463 ? 30.648 23.564 -70.660 1.00 60.05 450 SER C C 1
ATOM 10264 O O . SER C 1 463 ? 30.489 22.601 -69.909 1.00 66.59 450 SER C O 1
ATOM 10267 N N . ASP C 1 464 ? 31.592 23.597 -71.601 1.00 63.48 451 ASP C N 1
ATOM 10268 C CA . ASP C 1 464 ? 32.383 22.413 -72.057 1.00 65.88 451 ASP C CA 1
ATOM 10269 C C . ASP C 1 464 ? 31.655 21.665 -73.176 1.00 64.12 451 ASP C C 1
ATOM 10270 O O . ASP C 1 464 ? 30.568 21.130 -72.967 1.00 63.73 451 ASP C O 1
ATOM 10275 N N . GLY D 1 14 ? 11.076 26.615 33.273 1.00 48.67 1 GLY D N 1
ATOM 10276 C CA . GLY D 1 14 ? 10.672 25.382 32.539 1.00 45.52 1 GLY D CA 1
ATOM 10277 C C . GLY D 1 14 ? 10.218 25.625 31.103 1.00 42.24 1 GLY D C 1
ATOM 10278 O O . GLY D 1 14 ? 9.472 26.571 30.825 1.00 57.06 1 GLY D O 1
ATOM 10279 N N . ALA D 1 15 ? 10.644 24.746 30.202 1.00 57.96 2 ALA D N 1
ATOM 10280 C CA . ALA D 1 15 ? 10.384 24.885 28.773 1.00 49.06 2 ALA D CA 1
ATOM 10281 C C . ALA D 1 15 ? 9.049 24.232 28.403 1.00 45.03 2 ALA D C 1
ATOM 10282 O O . ALA D 1 15 ? 8.622 23.269 29.040 1.00 45.06 2 ALA D O 1
ATOM 10284 N N . SER D 1 16 ? 8.392 24.794 27.397 1.00 41.55 3 SER D N 1
ATOM 10285 C CA . SER D 1 16 ? 7.183 24.238 26.796 1.00 40.92 3 SER D CA 1
ATOM 10286 C C . SER D 1 16 ? 7.468 23.533 25.445 1.00 38.99 3 SER D C 1
ATOM 10287 O O . SER D 1 16 ? 6.588 22.878 24.910 1.00 39.25 3 SER D O 1
ATOM 10290 N N . VAL D 1 17 ? 8.678 23.673 24.904 1.00 37.02 4 VAL D N 1
ATOM 10291 C CA . VAL D 1 17 ? 9.124 22.881 23.750 1.00 36.22 4 VAL D CA 1
ATOM 10292 C C . VAL D 1 17 ? 10.513 22.312 24.066 1.00 35.27 4 VAL D C 1
ATOM 10293 O O . VAL D 1 17 ? 11.495 23.077 24.171 1.00 34.80 4 VAL D O 1
ATOM 10297 N N . LEU D 1 18 ? 10.614 20.985 24.201 1.00 34.74 5 LEU D N 1
ATOM 10298 C CA . LEU D 1 18 ? 11.899 20.347 24.489 1.00 33.78 5 LEU D CA 1
ATOM 10299 C C . LEU D 1 18 ? 12.316 19.436 23.329 1.00 33.11 5 LEU D C 1
ATOM 10300 O O . LEU D 1 18 ? 11.456 18.843 22.656 1.00 33.44 5 LEU D O 1
ATOM 10305 N N . VAL D 1 19 ? 13.626 19.408 23.069 1.00 32.03 6 VAL D N 1
ATOM 10306 C CA . VAL D 1 19 ? 14.236 18.531 22.090 1.00 31.62 6 VAL D CA 1
ATOM 10307 C C . VAL D 1 19 ? 15.306 17.704 22.838 1.00 31.15 6 VAL D C 1
ATOM 10308 O O . VAL D 1 19 ? 15.917 18.179 23.793 1.00 30.99 6 VAL D O 1
ATOM 10312 N N . ALA D 1 20 ? 15.504 16.457 22.416 1.00 30.96 7 ALA D N 1
ATOM 10313 C CA . ALA D 1 20 ? 16.526 15.581 22.994 1.00 30.77 7 ALA D CA 1
ATOM 10314 C C . ALA D 1 20 ? 17.208 14.765 21.889 1.00 30.68 7 ALA D C 1
ATOM 10315 O O . ALA D 1 20 ? 16.538 14.168 21.026 1.00 30.71 7 ALA D O 1
ATOM 10317 N N . SER D 1 21 ? 18.536 14.789 21.900 1.00 30.73 8 SER D N 1
ATOM 10318 C CA . SER D 1 21 ? 19.354 14.081 20.924 1.00 30.89 8 SER D CA 1
ATOM 10319 C C . SER D 1 21 ? 20.704 13.888 21.550 1.00 31.16 8 SER D C 1
ATOM 10320 O O . SER D 1 21 ? 21.078 14.658 22.409 1.00 31.15 8 SER D O 1
ATOM 10323 N N . ASN D 1 22 ? 21.468 12.888 21.131 1.00 31.61 9 ASN D N 1
ATOM 10324 C CA . ASN D 1 22 ? 22.820 12.728 21.678 1.00 32.29 9 ASN D CA 1
ATOM 10325 C C . ASN D 1 22 ? 23.731 13.953 21.372 1.00 33.57 9 ASN D C 1
ATOM 10326 O O . ASN D 1 22 ? 24.417 14.444 22.269 1.00 33.75 9 ASN D O 1
ATOM 10331 N N . ARG D 1 23 ? 23.717 14.407 20.117 1.00 34.96 10 ARG D N 1
ATOM 10332 C CA . ARG D 1 23 ? 24.515 15.558 19.662 1.00 37.55 10 ARG D CA 1
ATOM 10333 C C . ARG D 1 23 ? 23.686 16.852 19.678 1.00 36.59 10 ARG D C 1
ATOM 10334 O O . ARG D 1 23 ? 22.660 16.936 19.003 1.00 35.75 10 ARG D O 1
ATOM 10342 N N . GLY D 1 24 ? 24.136 17.839 20.468 1.00 36.41 11 GLY D N 1
ATOM 10343 C CA . GLY D 1 24 ? 23.478 19.162 20.572 1.00 35.91 11 GLY D CA 1
ATOM 10344 C C . GLY D 1 24 ? 24.092 20.159 19.603 1.00 36.19 11 GLY D C 1
ATOM 10345 O O . GLY D 1 24 ? 24.908 19.757 18.792 1.00 36.46 11 GLY D O 1
ATOM 10346 N N . PRO D 1 25 ? 23.694 21.459 19.672 1.00 36.11 12 PRO D N 1
ATOM 10347 C CA . PRO D 1 25 ? 24.131 22.468 18.675 1.00 37.03 12 PRO D CA 1
ATOM 10348 C C . PRO D 1 25 ? 25.525 23.070 18.898 1.00 38.43 12 PRO D C 1
ATOM 10349 O O . PRO D 1 25 ? 26.039 23.765 18.031 1.00 39.14 12 PRO D O 1
ATOM 10353 N N . VAL D 1 26 ? 26.121 22.832 20.058 1.00 39.28 13 VAL D N 1
ATOM 10354 C CA . VAL D 1 26 ? 27.381 23.438 20.389 1.00 40.94 13 VAL D CA 1
ATOM 10355 C C . VAL D 1 26 ? 28.376 22.387 20.874 1.00 41.90 13 VAL D C 1
ATOM 10356 O O . VAL D 1 26 ? 28.011 21.435 21.546 1.00 40.60 13 VAL D O 1
ATOM 10360 N N . SER D 1 27 ? 29.642 22.590 20.518 1.00 34.73 14 SER D N 1
ATOM 10361 C CA . SER D 1 27 ? 30.721 21.737 20.900 1.00 36.14 14 SER D CA 1
ATOM 10362 C C . SER D 1 27 ? 31.762 22.666 21.517 1.00 37.68 14 SER D C 1
ATOM 10363 O O . SER D 1 27 ? 32.082 23.695 20.942 1.00 39.12 14 SER D O 1
ATOM 10366 N N . TYR D 1 28 ? 32.280 22.333 22.688 1.00 39.51 15 TYR D N 1
ATOM 10367 C CA . TYR D 1 28 ? 33.269 23.183 23.334 1.00 41.96 15 TYR D CA 1
ATOM 10368 C C . TYR D 1 28 ? 34.671 22.605 23.142 1.00 44.58 15 TYR D C 1
ATOM 10369 O O . TYR D 1 28 ? 34.900 21.466 23.544 1.00 44.56 15 TYR D O 1
ATOM 10378 N N . VAL D 1 29 ? 35.577 23.386 22.528 1.00 46.26 16 VAL D N 1
ATOM 10379 C CA . VAL D 1 29 ? 36.977 22.971 22.258 1.00 50.77 16 VAL D CA 1
ATOM 10380 C C . VAL D 1 29 ? 38.031 23.913 22.890 1.00 52.89 16 VAL D C 1
ATOM 10381 O O . VAL D 1 29 ? 37.727 25.053 23.276 1.00 49.76 16 VAL D O 1
ATOM 10385 N N . ARG D 1 30 ? 39.261 23.409 22.994 1.00 56.46 17 ARG D N 1
ATOM 10386 C CA . ARG D 1 30 ? 40.422 24.203 23.420 1.00 59.33 17 ARG D CA 1
ATOM 10387 C C . ARG D 1 30 ? 41.310 24.480 22.220 1.00 59.50 17 ARG D C 1
ATOM 10388 O O . ARG D 1 30 ? 41.176 25.529 21.593 1.00 62.91 17 ARG D O 1
ATOM 10396 N N . LEU D 1 36 ? 38.245 27.778 26.644 1.00 63.36 23 LEU D N 1
ATOM 10397 C CA . LEU D 1 36 ? 37.222 27.077 25.861 1.00 60.16 23 LEU D CA 1
ATOM 10398 C C . LEU D 1 36 ? 36.522 27.988 24.837 1.00 58.67 23 LEU D C 1
ATOM 10399 O O . LEU D 1 36 ? 36.181 29.123 25.154 1.00 57.57 23 LEU D O 1
ATOM 10404 N N . ASP D 1 37 ? 36.326 27.469 23.620 1.00 57.26 24 ASP D N 1
ATOM 10405 C CA . ASP D 1 37 ? 35.601 28.152 22.533 1.00 58.91 24 ASP D CA 1
ATOM 10406 C C . ASP D 1 37 ? 34.394 27.317 22.120 1.00 53.92 24 ASP D C 1
ATOM 10407 O O . ASP D 1 37 ? 34.483 26.082 22.084 1.00 50.25 24 ASP D O 1
ATOM 10412 N N . ALA D 1 38 ? 33.276 27.986 21.821 1.00 51.65 25 ALA D N 1
ATOM 10413 C CA . ALA D 1 38 ? 32.050 27.316 21.402 1.00 49.76 25 ALA D CA 1
ATOM 10414 C C . ALA D 1 38 ? 32.037 27.223 19.881 1.00 51.05 25 ALA D C 1
ATOM 10415 O O . ALA D 1 38 ? 32.112 28.249 19.211 1.00 52.06 25 ALA D O 1
ATOM 10417 N N . ARG D 1 39 ? 31.955 26.004 19.343 1.00 52.35 26 ARG D N 1
ATOM 10418 C CA . ARG D 1 39 ? 31.776 25.774 17.893 1.00 55.59 26 ARG D CA 1
ATOM 10419 C C . ARG D 1 39 ? 30.334 25.369 17.589 1.00 55.58 26 ARG D C 1
ATOM 10420 O O . ARG D 1 39 ? 29.777 24.485 18.258 1.00 54.41 26 ARG D O 1
ATOM 10428 N N . ARG D 1 40 ? 29.759 25.981 16.557 1.00 56.64 27 ARG D N 1
ATOM 10429 C CA . ARG D 1 40 ? 28.373 25.736 16.152 1.00 58.70 27 ARG D CA 1
ATOM 10430 C C . ARG D 1 40 ? 28.294 25.262 14.708 1.00 60.17 27 ARG D C 1
ATOM 10431 O O . ARG D 1 40 ? 28.531 26.040 13.787 1.00 58.85 27 ARG D O 1
ATOM 10439 N N . GLY D 1 41 ? 27.979 23.979 14.522 1.00 62.55 28 GLY D N 1
ATOM 10440 C CA . GLY D 1 41 ? 27.644 23.433 13.202 1.00 66.30 28 GLY D CA 1
ATOM 10441 C C . GLY D 1 41 ? 26.242 23.849 12.783 1.00 67.20 28 GLY D C 1
ATOM 10442 O O . GLY D 1 41 ? 25.562 24.576 13.522 1.00 66.48 28 GLY D O 1
ATOM 10443 N N . GLY D 1 42 ? 25.804 23.393 11.605 1.00 67.42 29 GLY D N 1
ATOM 10444 C CA . GLY D 1 42 ? 24.474 23.743 11.064 1.00 65.33 29 GLY D CA 1
ATOM 10445 C C . GLY D 1 42 ? 23.386 23.036 11.848 1.00 62.70 29 GLY D C 1
ATOM 10446 O O . GLY D 1 42 ? 23.398 23.070 13.080 1.00 66.61 29 GLY D O 1
ATOM 10447 N N . GLY D 1 43 ? 22.447 22.379 11.171 1.00 60.23 30 GLY D N 1
ATOM 10448 C CA . GLY D 1 43 ? 21.537 21.484 11.897 1.00 59.55 30 GLY D CA 1
ATOM 10449 C C . GLY D 1 43 ? 20.347 20.912 11.164 1.00 58.76 30 GLY D C 1
ATOM 10450 O O . GLY D 1 43 ? 20.365 19.773 10.712 1.00 63.44 30 GLY D O 1
ATOM 10451 N N . GLY D 1 44 ? 19.306 21.718 11.065 1.00 56.75 31 GLY D N 1
ATOM 10452 C CA . GLY D 1 44 ? 17.969 21.236 10.751 1.00 55.11 31 GLY D CA 1
ATOM 10453 C C . GLY D 1 44 ? 17.138 21.210 12.014 1.00 51.79 31 GLY D C 1
ATOM 10454 O O . GLY D 1 44 ? 15.942 21.562 11.988 1.00 50.47 31 GLY D O 1
ATOM 10455 N N . LEU D 1 45 ? 17.757 20.755 13.108 1.00 48.32 32 LEU D N 1
ATOM 10456 C CA . LEU D 1 45 ? 17.199 20.973 14.437 1.00 45.56 32 LEU D CA 1
ATOM 10457 C C . LEU D 1 45 ? 17.425 22.427 14.859 1.00 43.02 32 LEU D C 1
ATOM 10458 O O . LEU D 1 45 ? 16.495 23.061 15.355 1.00 41.72 32 LEU D O 1
ATOM 10463 N N . VAL D 1 46 ? 18.625 22.970 14.635 1.00 40.84 33 VAL D N 1
ATOM 10464 C CA . VAL D 1 46 ? 18.864 24.418 14.861 1.00 40.36 33 VAL D CA 1
ATOM 10465 C C . VAL D 1 46 ? 17.910 25.250 13.997 1.00 40.71 33 VAL D C 1
ATOM 10466 O O . VAL D 1 46 ? 17.373 26.263 14.443 1.00 39.74 33 VAL D O 1
ATOM 10470 N N . SER D 1 47 ? 17.724 24.803 12.763 1.00 42.51 34 SER D N 1
ATOM 10471 C CA . SER D 1 47 ? 16.849 25.451 11.798 1.00 44.21 34 SER D CA 1
ATOM 10472 C C . SER D 1 47 ? 15.373 25.489 12.282 1.00 42.06 34 SER D C 1
ATOM 10473 O O . SER D 1 47 ? 14.743 26.545 12.282 1.00 42.43 34 SER D O 1
ATOM 10476 N N . GLY D 1 48 ? 14.845 24.346 12.726 1.00 41.69 35 GLY D N 1
ATOM 10477 C CA . GLY D 1 48 ? 13.477 24.261 13.281 1.00 40.08 35 GLY D CA 1
ATOM 10478 C C . GLY D 1 48 ? 13.286 25.077 14.551 1.00 40.43 35 GLY D C 1
ATOM 10479 O O . GLY D 1 48 ? 12.295 25.833 14.676 1.00 40.20 35 GLY D O 1
ATOM 10480 N N . LEU D 1 49 ? 14.251 24.964 15.476 1.00 39.87 36 LEU D N 1
ATOM 10481 C CA . LEU D 1 49 ? 14.181 25.673 16.765 1.00 38.48 36 LEU D CA 1
ATOM 10482 C C . LEU D 1 49 ? 14.284 27.171 16.644 1.00 38.79 36 LEU D C 1
ATOM 10483 O O . LEU D 1 49 ? 13.819 27.874 17.557 1.00 40.12 36 LEU D O 1
ATOM 10488 N N . SER D 1 50 ? 14.853 27.669 15.540 1.00 38.33 37 SER D N 1
ATOM 10489 C CA . SER D 1 50 ? 14.923 29.119 15.283 1.00 39.93 37 SER D CA 1
ATOM 10490 C C . SER D 1 50 ? 13.541 29.765 14.983 1.00 39.79 37 SER D C 1
ATOM 10491 O O . SER D 1 50 ? 13.381 30.980 15.147 1.00 40.50 37 SER D O 1
ATOM 10494 N N . ALA D 1 51 ? 12.558 28.944 14.594 1.00 39.53 38 ALA D N 1
ATOM 10495 C CA . ALA D 1 51 ? 11.138 29.343 14.480 1.00 40.90 38 ALA D CA 1
ATOM 10496 C C . ALA D 1 51 ? 10.330 29.291 15.797 1.00 41.38 38 ALA D C 1
ATOM 10497 O O . ALA D 1 51 ? 9.180 29.705 15.827 1.00 41.95 38 ALA D O 1
ATOM 10499 N N . VAL D 1 52 ? 10.923 28.774 16.867 1.00 41.37 39 VAL D N 1
ATOM 10500 C CA . VAL D 1 52 ? 10.297 28.747 18.191 1.00 42.16 39 VAL D CA 1
ATOM 10501 C C . VAL D 1 52 ? 10.945 29.836 19.058 1.00 42.57 39 VAL D C 1
ATOM 10502 O O . VAL D 1 52 ? 12.148 30.049 19.003 1.00 39.84 39 VAL D O 1
ATOM 10506 N N . SER D 1 53 ? 10.150 30.523 19.867 1.00 44.37 40 SER D N 1
ATOM 10507 C CA . SER D 1 53 ? 10.718 31.458 20.840 1.00 47.10 40 SER D CA 1
ATOM 10508 C C . SER D 1 53 ? 11.850 30.796 21.672 1.00 47.72 40 SER D C 1
ATOM 10509 O O . SER D 1 53 ? 11.706 29.653 22.146 1.00 47.39 40 SER D O 1
ATOM 10512 N N . SER D 1 54 ? 12.945 31.536 21.856 1.00 48.14 41 SER D N 1
ATOM 10513 C CA . SER D 1 54 ? 14.094 31.083 22.649 1.00 49.71 41 SER D CA 1
ATOM 10514 C C . SER D 1 54 ? 13.831 31.105 24.160 1.00 50.78 41 SER D C 1
ATOM 10515 O O . SER D 1 54 ? 14.572 30.489 24.923 1.00 52.22 41 SER D O 1
ATOM 10518 N N . GLN D 1 55 ? 12.789 31.819 24.584 1.00 51.69 42 GLN D N 1
ATOM 10519 C CA . GLN D 1 55 ? 12.296 31.734 25.964 1.00 53.64 42 GLN D CA 1
ATOM 10520 C C . GLN D 1 55 ? 11.471 30.473 26.245 1.00 50.37 42 GLN D C 1
ATOM 10521 O O . GLN D 1 55 ? 11.220 30.176 27.399 1.00 53.61 42 GLN D O 1
ATOM 10527 N N . ASP D 1 56 ? 11.031 29.751 25.213 1.00 46.26 43 ASP D N 1
ATOM 10528 C CA . ASP D 1 56 ? 10.198 28.562 25.400 1.00 43.95 43 ASP D CA 1
ATOM 10529 C C . ASP D 1 56 ? 10.926 27.214 25.235 1.00 41.45 43 ASP D C 1
ATOM 10530 O O . ASP D 1 56 ? 10.379 26.205 25.672 1.00 41.27 43 ASP D O 1
ATOM 10535 N N . SER D 1 57 ? 12.137 27.187 24.659 1.00 38.72 44 SER D N 1
ATOM 10536 C CA . SER D 1 57 ? 12.768 25.918 24.272 1.00 37.36 44 SER D CA 1
ATOM 10537 C C . SER D 1 57 ? 13.964 25.465 25.106 1.00 36.17 44 SER D C 1
ATOM 10538 O O . S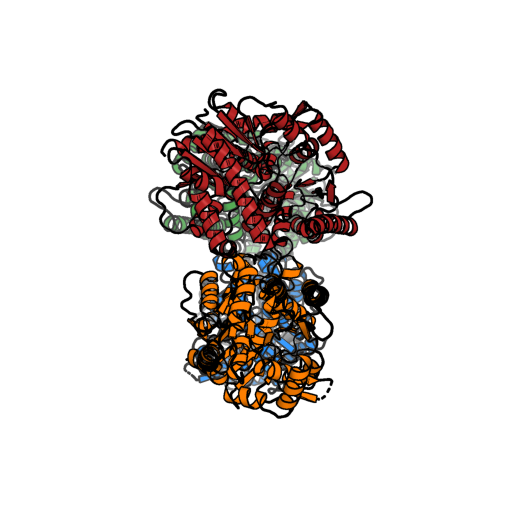ER D 1 57 ? 14.733 26.273 25.630 1.00 36.03 44 SER D O 1
ATOM 10541 N N . LEU D 1 58 ? 14.119 24.148 25.186 1.00 35.00 45 LEU D N 1
ATOM 10542 C CA . LEU D 1 58 ? 15.299 23.507 25.800 1.00 34.65 45 LEU D CA 1
ATOM 10543 C C . LEU D 1 58 ? 15.693 22.296 24.976 1.00 33.24 45 LEU D C 1
ATOM 10544 O O . LEU D 1 58 ? 14.843 21.448 24.678 1.00 32.82 45 LEU D O 1
ATOM 10549 N N . TRP D 1 59 ? 16.971 22.219 24.619 1.00 32.19 46 TRP D N 1
ATOM 10550 C CA . TRP D 1 59 ? 17.531 21.083 23.889 1.00 31.51 46 TRP D CA 1
ATOM 10551 C C . TRP D 1 59 ? 18.475 20.325 24.842 1.00 31.43 46 TRP D C 1
ATOM 10552 O O . TRP D 1 59 ? 19.516 20.832 25.213 1.00 31.72 46 TRP D O 1
ATOM 10563 N N . VAL D 1 60 ? 18.098 19.110 25.226 1.00 31.67 47 VAL D N 1
ATOM 10564 C CA . VAL D 1 60 ? 18.941 18.237 26.036 1.00 30.56 47 VAL D CA 1
ATOM 10565 C C . VAL D 1 60 ? 19.842 17.365 25.116 1.00 29.81 47 VAL D C 1
ATOM 10566 O O . VAL D 1 60 ? 19.369 16.724 24.159 1.00 29.63 47 VAL D O 1
ATOM 10570 N N . CYS D 1 61 ? 21.136 17.378 25.411 1.00 29.45 48 CYS D N 1
ATOM 10571 C CA . CYS D 1 61 ? 22.142 16.605 24.684 1.00 29.40 48 CYS D CA 1
ATOM 10572 C C . CYS D 1 61 ? 23.197 16.084 25.653 1.00 29.29 48 CYS D C 1
ATOM 10573 O O . CYS D 1 61 ? 23.104 16.373 26.859 1.00 29.34 48 CYS D O 1
ATOM 10576 N N . ALA D 1 62 ? 24.140 15.269 25.133 1.00 29.29 49 ALA D N 1
ATOM 10577 C CA . ALA D 1 62 ? 25.253 14.726 25.905 1.00 29.39 49 ALA D CA 1
ATOM 10578 C C . ALA D 1 62 ? 26.555 15.473 25.640 1.00 29.68 49 ALA D C 1
ATOM 10579 O O . ALA D 1 62 ? 26.789 15.976 24.529 1.00 29.43 49 ALA D O 1
ATOM 10581 N N . ALA D 1 63 ? 27.411 15.515 26.659 1.00 30.28 50 ALA D N 1
ATOM 10582 C CA . ALA D 1 63 ? 28.799 15.969 26.485 1.00 31.35 50 ALA D CA 1
ATOM 10583 C C . ALA D 1 63 ? 29.544 14.882 25.704 1.00 32.28 50 ALA D C 1
ATOM 10584 O O . ALA D 1 63 ? 29.447 13.705 26.060 1.00 33.09 50 ALA D O 1
ATOM 10586 N N . LEU D 1 64 ? 30.226 15.273 24.623 1.00 32.86 51 LEU D N 1
ATOM 10587 C CA . LEU D 1 64 ? 30.874 14.354 23.684 1.00 34.39 51 LEU D CA 1
ATOM 10588 C C . LEU D 1 64 ? 32.399 14.311 23.766 1.00 35.53 51 LEU D C 1
ATOM 10589 O O . LEU D 1 64 ? 33.024 13.521 23.088 1.00 36.59 51 LEU D O 1
ATOM 10594 N N . GLY D 1 65 ? 32.997 15.151 24.583 1.00 36.16 52 GLY D N 1
ATOM 10595 C CA . GLY D 1 65 ? 34.429 15.346 24.553 1.00 37.30 52 GLY D CA 1
ATOM 10596 C C . GLY D 1 65 ? 34.881 16.011 25.819 1.00 37.50 52 GLY D C 1
ATOM 10597 O O . GLY D 1 65 ? 34.066 16.389 26.665 1.00 36.76 52 GLY D O 1
ATOM 10598 N N . GLU D 1 66 ? 36.185 16.150 25.951 1.00 38.00 53 GLU D N 1
ATOM 10599 C CA . GLU D 1 66 ? 36.757 16.678 27.177 1.00 39.53 53 GLU D CA 1
ATOM 10600 C C . GLU D 1 66 ? 36.341 18.140 27.381 1.00 38.56 53 GLU D C 1
ATOM 10601 O O . GLU D 1 66 ? 36.099 18.574 28.515 1.00 38.24 53 GLU D O 1
ATOM 10607 N N . GLY D 1 67 ? 36.281 18.897 26.289 1.00 37.51 54 GLY D N 1
ATOM 10608 C CA . GLY D 1 67 ? 35.913 20.295 26.375 1.00 37.60 54 GLY D CA 1
ATOM 10609 C C . GLY D 1 67 ? 34.475 20.457 26.848 1.00 35.69 54 GLY D C 1
ATOM 10610 O O . GLY D 1 67 ? 34.217 21.237 27.768 1.00 35.23 54 GLY D O 1
ATOM 10611 N N . ASP D 1 68 ? 33.569 19.684 26.242 1.00 34.80 55 ASP D N 1
ATOM 10612 C CA . ASP D 1 68 ? 32.136 19.608 26.669 1.00 34.03 55 ASP D CA 1
ATOM 10613 C C . ASP D 1 68 ? 31.957 19.281 28.177 1.00 34.81 55 ASP D C 1
ATOM 10614 O O . ASP D 1 68 ? 31.171 19.933 28.892 1.00 33.81 55 ASP D O 1
ATOM 10619 N N . ARG D 1 69 ? 32.669 18.258 28.634 1.00 36.50 56 ARG D N 1
ATOM 10620 C CA . ARG D 1 69 ? 32.643 17.846 30.030 1.00 39.29 56 ARG D CA 1
ATOM 10621 C C . ARG D 1 69 ? 33.208 18.932 30.952 1.00 42.35 56 ARG D C 1
ATOM 10622 O O . ARG D 1 69 ? 32.698 19.121 32.053 1.00 42.81 56 ARG D O 1
ATOM 10630 N N . GLU D 1 70 ? 34.228 19.663 30.498 1.00 44.91 57 GLU D N 1
ATOM 10631 C CA . GLU D 1 70 ? 34.730 20.821 31.252 1.00 49.43 57 GLU D CA 1
ATOM 10632 C C . GLU D 1 70 ? 33.708 21.946 31.316 1.00 48.09 57 GLU D C 1
ATOM 10633 O O . GLU D 1 70 ? 33.494 22.520 32.372 1.00 49.92 57 GLU D O 1
ATOM 10639 N N . ALA D 1 71 ? 33.095 22.271 30.188 1.00 47.23 58 ALA D N 1
ATOM 10640 C CA . ALA D 1 71 ? 32.050 23.289 30.165 1.00 48.73 58 ALA D CA 1
ATOM 10641 C C . ALA D 1 71 ? 30.884 22.948 31.111 1.00 48.80 58 ALA D C 1
ATOM 10642 O O . ALA D 1 71 ? 30.307 23.855 31.732 1.00 49.52 58 ALA D O 1
ATOM 10644 N N . VAL D 1 72 ? 30.549 21.658 31.234 1.00 47.59 59 VAL D N 1
ATOM 10645 C CA . VAL D 1 72 ? 29.525 21.219 32.193 1.00 48.55 59 VAL D CA 1
ATOM 10646 C C . VAL D 1 72 ? 30.011 21.476 33.619 1.00 51.49 59 VAL D C 1
ATOM 10647 O O . VAL D 1 72 ? 29.302 22.104 34.400 1.00 51.32 59 VAL D O 1
ATOM 10651 N N . ARG D 1 73 ? 31.219 21.026 33.939 1.00 53.94 60 ARG D N 1
ATOM 10652 C CA . ARG D 1 73 ? 31.749 21.129 35.305 1.00 59.69 60 ARG D CA 1
ATOM 10653 C C . ARG D 1 73 ? 31.811 22.578 35.804 1.00 60.04 60 ARG D C 1
ATOM 10654 O O . ARG D 1 73 ? 31.377 22.872 36.921 1.00 61.33 60 ARG D O 1
ATOM 10662 N N . ARG D 1 74 ? 32.310 23.475 34.957 1.00 58.57 61 ARG D N 1
ATOM 10663 C CA . ARG D 1 74 ? 32.352 24.916 35.265 1.00 59.27 61 ARG D CA 1
ATOM 10664 C C . ARG D 1 74 ? 30.978 25.592 35.271 1.00 59.13 61 ARG D C 1
ATOM 10665 O O . ARG D 1 74 ? 30.860 26.719 35.743 1.00 59.47 61 ARG D O 1
ATOM 10673 N N . GLY D 1 75 ? 29.959 24.931 34.722 1.00 56.97 62 GLY D N 1
ATOM 10674 C CA . GLY D 1 75 ? 28.625 25.492 34.632 1.00 57.12 62 GLY D CA 1
ATOM 10675 C C . GLY D 1 75 ? 28.498 26.504 33.507 1.00 59.30 62 GLY D C 1
ATOM 10676 O O . GLY D 1 75 ? 27.727 27.443 33.616 1.00 57.93 62 GLY D O 1
ATOM 10677 N N . ILE D 1 76 ? 29.254 26.305 32.424 1.00 61.40 63 ILE D N 1
ATOM 10678 C CA . ILE D 1 76 ? 29.228 27.177 31.233 1.00 62.36 63 ILE D CA 1
ATOM 10679 C C . ILE D 1 76 ? 28.258 26.569 30.229 1.00 59.34 63 ILE D C 1
ATOM 10680 O O . ILE D 1 76 ? 28.337 25.373 29.949 1.00 58.92 63 ILE D O 1
ATOM 10685 N N . GLY D 1 77 ? 27.370 27.379 29.660 1.00 60.37 64 GLY D N 1
ATOM 10686 C CA . GLY D 1 77 ? 26.389 26.840 28.716 1.00 58.75 64 GLY D CA 1
ATOM 10687 C C . GLY D 1 77 ? 25.621 27.830 27.867 1.00 58.35 64 GLY D C 1
ATOM 10688 O O . GLY D 1 77 ? 25.384 28.965 28.263 1.00 59.74 64 GLY D O 1
ATOM 10689 N N . GLU D 1 78 ? 25.203 27.351 26.700 1.00 57.13 65 GLU D N 1
ATOM 10690 C CA . GLU D 1 78 ? 24.428 28.126 25.742 1.00 58.97 65 GLU D CA 1
ATOM 10691 C C . GLU D 1 78 ? 23.023 28.383 26.335 1.00 55.88 65 GLU D C 1
ATOM 10692 O O . GLU D 1 78 ? 22.568 27.621 27.193 1.00 52.69 65 GLU D O 1
ATOM 10698 N N . PRO D 1 79 ? 22.345 29.476 25.917 1.00 57.27 66 PRO D N 1
ATOM 10699 C CA . PRO D 1 79 ? 20.915 29.604 26.268 1.00 54.76 66 PRO D CA 1
ATOM 10700 C C . PRO D 1 79 ? 20.074 28.466 25.663 1.00 51.47 66 PRO D C 1
ATOM 10701 O O . PRO D 1 79 ? 20.241 28.141 24.484 1.00 51.27 66 PRO D O 1
ATOM 10705 N N . GLY D 1 80 ? 19.205 27.854 26.465 1.00 47.33 67 GLY D N 1
ATOM 10706 C CA . GLY D 1 80 ? 18.317 26.814 25.970 1.00 44.62 67 GLY D CA 1
ATOM 10707 C C . GLY D 1 80 ? 18.986 25.507 25.576 1.00 41.78 67 GLY D C 1
ATOM 10708 O O . GLY D 1 80 ? 18.412 24.732 24.802 1.00 41.33 67 GLY D O 1
ATOM 10709 N N . VAL D 1 81 ? 20.186 25.248 26.088 1.00 39.51 68 VAL D N 1
ATOM 10710 C CA . VAL D 1 81 ? 20.817 23.929 25.936 1.00 38.26 68 VAL D CA 1
ATOM 10711 C C . VAL D 1 81 ? 21.118 23.392 27.330 1.00 37.31 68 VAL D C 1
ATOM 10712 O O . VAL D 1 81 ? 21.553 24.142 28.195 1.00 36.82 68 VAL D O 1
ATOM 10716 N N . ARG D 1 82 ? 20.845 22.110 27.555 1.00 35.30 69 ARG D N 1
ATOM 10717 C CA . ARG D 1 82 ? 21.251 21.433 28.765 1.00 35.15 69 ARG D CA 1
ATOM 10718 C C . ARG D 1 82 ? 22.078 20.224 28.331 1.00 33.25 69 ARG D C 1
ATOM 10719 O O . ARG D 1 82 ? 21.567 19.310 27.690 1.00 32.14 69 ARG D O 1
ATOM 10727 N N . MET D 1 83 ? 23.353 20.245 28.697 1.00 32.34 70 MET D N 1
ATOM 10728 C CA . MET D 1 83 ? 24.322 19.227 28.318 1.00 31.50 70 MET D CA 1
ATOM 10729 C C . MET D 1 83 ? 24.566 18.293 29.500 1.00 31.04 70 MET D C 1
ATOM 10730 O O . MET D 1 83 ? 24.991 18.744 30.564 1.00 31.36 70 MET D O 1
ATOM 10735 N N . LEU D 1 84 ? 24.323 16.998 29.304 1.00 30.43 71 LEU D N 1
ATOM 10736 C CA . LEU D 1 84 ? 24.474 15.979 30.353 1.00 31.36 71 LEU D CA 1
ATOM 10737 C C . LEU D 1 84 ? 25.877 15.327 30.418 1.00 31.91 71 LEU D C 1
ATOM 10738 O O . LEU D 1 84 ? 26.428 14.930 29.402 1.00 32.39 71 LEU D O 1
ATOM 10743 N N . ASP D 1 85 ? 26.419 15.143 31.615 1.00 33.08 72 ASP D N 1
ATOM 10744 C CA . ASP D 1 85 ? 27.683 14.442 31.762 1.00 34.58 72 ASP D CA 1
ATOM 10745 C C . ASP D 1 85 ? 27.367 12.973 32.064 1.00 33.70 72 ASP D C 1
ATOM 10746 O O . ASP D 1 85 ? 27.050 12.620 33.184 1.00 34.91 72 ASP D O 1
ATOM 10751 N N . ILE D 1 86 ? 27.412 12.125 31.052 1.00 32.58 73 ILE D N 1
ATOM 10752 C CA . ILE D 1 86 ? 27.157 10.678 31.254 1.00 32.39 73 ILE D CA 1
ATOM 10753 C C . ILE D 1 86 ? 28.470 9.949 31.546 1.00 32.24 73 ILE D C 1
ATOM 10754 O O . ILE D 1 86 ? 29.479 10.217 30.895 1.00 31.34 73 ILE D O 1
ATOM 10759 N N . ALA D 1 87 ? 28.461 9.065 32.547 1.00 32.87 74 ALA D N 1
ATOM 10760 C CA . ALA D 1 87 ? 29.681 8.338 32.969 1.00 33.93 74 ALA D CA 1
ATOM 10761 C C . ALA D 1 87 ? 30.299 7.615 31.757 1.00 33.34 74 ALA D C 1
ATOM 10762 O O . ALA D 1 87 ? 29.568 6.931 31.027 1.00 33.16 74 ALA D O 1
ATOM 10764 N N . PRO D 1 88 ? 31.626 7.773 31.532 1.00 34.26 75 PRO D N 1
ATOM 10765 C CA . PRO D 1 88 ? 32.212 7.284 30.272 1.00 34.10 75 PRO D CA 1
ATOM 10766 C C . PRO D 1 88 ? 31.992 5.801 29.975 1.00 34.19 75 PRO D C 1
ATOM 10767 O O . PRO D 1 88 ? 31.863 5.473 28.807 1.00 34.75 75 PRO D O 1
ATOM 10771 N N . ASP D 1 89 ? 31.943 4.933 30.988 1.00 34.68 76 ASP D N 1
ATOM 10772 C CA . ASP D 1 89 ? 31.692 3.512 30.742 1.00 35.59 76 ASP D CA 1
ATOM 10773 C C . ASP D 1 89 ? 30.246 3.227 30.291 1.00 33.06 76 ASP D C 1
ATOM 10774 O O . ASP D 1 89 ? 30.044 2.419 29.383 1.00 32.75 76 ASP D O 1
ATOM 10779 N N . VAL D 1 90 ? 29.274 3.906 30.909 1.00 31.13 77 VAL D N 1
ATOM 10780 C CA . VAL D 1 90 ? 27.861 3.816 30.516 1.00 30.39 77 VAL D CA 1
ATOM 10781 C C . VAL D 1 90 ? 27.680 4.347 29.099 1.00 28.85 77 VAL D C 1
ATOM 10782 O O . VAL D 1 90 ? 27.160 3.650 28.249 1.00 29.14 77 VAL D O 1
ATOM 10786 N N . TYR D 1 91 ? 28.137 5.567 28.867 1.00 27.46 78 TYR D N 1
ATOM 10787 C CA . TYR D 1 91 ? 28.136 6.161 27.535 1.00 26.72 78 TYR D CA 1
ATOM 10788 C C . TYR D 1 91 ? 28.713 5.235 26.446 1.00 26.19 78 TYR D C 1
ATOM 10789 O O . TYR D 1 91 ? 28.061 5.049 25.409 1.00 25.37 78 TYR D O 1
ATOM 10798 N N . ALA D 1 92 ? 29.895 4.651 26.676 1.00 26.52 79 ALA D N 1
ATOM 10799 C CA . ALA D 1 92 ? 30.515 3.764 25.651 1.00 26.23 79 ALA D CA 1
ATOM 10800 C C . ALA D 1 92 ? 29.662 2.512 25.327 1.00 25.38 79 ALA D C 1
ATOM 10801 O O . ALA D 1 92 ? 29.451 2.162 24.174 1.00 24.75 79 ALA D O 1
ATOM 10803 N N . ASP D 1 93 ? 29.188 1.839 26.360 1.00 25.29 80 ASP D N 1
ATOM 10804 C CA . ASP D 1 93 ? 28.366 0.677 26.179 1.00 24.66 80 ASP D CA 1
ATOM 10805 C C . ASP D 1 93 ? 27.005 1.016 25.566 1.00 23.75 80 ASP D C 1
ATOM 10806 O O . ASP D 1 93 ? 26.489 0.224 24.790 1.00 23.22 80 ASP D O 1
ATOM 10811 N N . ALA D 1 94 ? 26.429 2.160 25.918 1.00 23.66 81 ALA D N 1
ATOM 10812 C CA . ALA D 1 94 ? 25.110 2.529 25.440 1.00 23.07 81 ALA D CA 1
ATOM 10813 C C . ALA D 1 94 ? 25.155 3.125 24.061 1.00 22.65 81 ALA D C 1
ATOM 10814 O O . ALA D 1 94 ? 24.358 2.747 23.235 1.00 22.15 81 ALA D O 1
ATOM 10816 N N . TYR D 1 95 ? 26.065 4.079 23.844 1.00 22.95 82 TYR D N 1
ATOM 10817 C CA . TYR D 1 95 ? 26.117 4.844 22.628 1.00 22.69 82 TYR D CA 1
ATOM 10818 C C . TYR D 1 95 ? 26.916 4.091 21.572 1.00 22.62 82 TYR D C 1
ATOM 10819 O O . TYR D 1 95 ? 26.366 3.794 20.511 1.00 22.15 82 TYR D O 1
ATOM 10828 N N . ASN D 1 96 ? 28.175 3.739 21.840 1.00 23.19 83 ASN D N 1
ATOM 10829 C CA . ASN D 1 96 ? 28.958 3.024 20.827 1.00 23.34 83 ASN D CA 1
ATOM 10830 C C . ASN D 1 96 ? 28.497 1.607 20.659 1.00 22.94 83 ASN D C 1
ATOM 10831 O O . ASN D 1 96 ? 28.564 1.093 19.538 1.00 22.97 83 ASN D O 1
ATOM 10836 N N . GLY D 1 97 ? 28.102 0.948 21.758 1.00 22.89 84 GLY D N 1
ATOM 10837 C CA . GLY D 1 97 ? 27.750 -0.487 21.716 1.00 22.68 84 GLY D CA 1
ATOM 10838 C C . GLY D 1 97 ? 26.281 -0.749 21.295 1.00 22.04 84 GLY D C 1
ATOM 10839 O O . GLY D 1 97 ? 25.998 -1.093 20.126 1.00 21.67 84 GLY D O 1
ATOM 10840 N N . ILE D 1 98 ? 25.342 -0.560 22.213 1.00 22.01 85 ILE D N 1
ATOM 10841 C CA . ILE D 1 98 ? 23.945 -0.924 21.891 1.00 21.58 85 ILE D CA 1
ATOM 10842 C C . ILE D 1 98 ? 23.366 -0.082 20.741 1.00 21.17 85 ILE D C 1
ATOM 10843 O O . ILE D 1 98 ? 22.842 -0.625 19.762 1.00 20.86 85 ILE D O 1
ATOM 10848 N N . ALA D 1 99 ? 23.431 1.231 20.864 1.00 21.24 86 ALA D N 1
ATOM 10849 C CA . ALA D 1 99 ? 22.887 2.093 19.812 1.00 20.96 86 ALA D CA 1
ATOM 10850 C C . ALA D 1 99 ? 23.635 1.935 18.467 1.00 20.85 86 ALA D C 1
ATOM 10851 O O . ALA D 1 99 ? 23.049 1.447 17.484 1.00 20.57 86 ALA D O 1
ATOM 10853 N N . ASN D 1 100 ? 24.908 2.330 18.413 1.00 21.17 87 ASN D N 1
ATOM 10854 C CA . ASN D 1 100 ? 25.594 2.410 17.110 1.00 21.19 87 ASN D CA 1
ATOM 10855 C C . ASN D 1 100 ? 26.068 1.104 16.503 1.00 21.17 87 ASN D C 1
ATOM 10856 O O . ASN D 1 100 ? 26.456 1.113 15.332 1.00 21.19 87 ASN D O 1
ATOM 10861 N N . SER D 1 101 ? 26.019 0.003 17.259 1.00 21.18 88 SER D N 1
ATOM 10862 C CA . SER D 1 101 ? 26.379 -1.350 16.743 1.00 21.18 88 SER D CA 1
ATOM 10863 C C . SER D 1 101 ? 25.128 -2.259 16.696 1.00 20.82 88 SER D C 1
ATOM 10864 O O . SER D 1 101 ? 24.666 -2.602 15.585 1.00 20.58 88 SER D O 1
ATOM 10867 N N . VAL D 1 102 ? 24.528 -2.576 17.860 1.00 20.85 89 VAL D N 1
ATOM 10868 C CA . VAL D 1 102 ? 23.419 -3.505 17.909 1.00 20.67 89 VAL D CA 1
ATOM 10869 C C . VAL D 1 102 ? 22.170 -3.038 17.122 1.00 20.36 89 VAL D C 1
ATOM 10870 O O . VAL D 1 102 ? 21.754 -3.728 16.196 1.00 20.24 89 VAL D O 1
ATOM 10874 N N . LEU D 1 103 ? 21.618 -1.867 17.463 1.00 20.32 90 LEU D N 1
ATOM 10875 C CA . LEU D 1 103 ? 20.450 -1.296 16.795 1.00 20.16 90 LEU D CA 1
ATOM 10876 C C . LEU D 1 103 ? 20.753 -0.840 15.368 1.00 20.03 90 LEU D C 1
ATOM 10877 O O . LEU D 1 103 ? 19.973 -1.113 14.465 1.00 19.95 90 LEU D O 1
ATOM 10882 N N . TRP D 1 104 ? 21.930 -0.215 15.158 1.00 20.11 91 TRP D N 1
ATOM 10883 C CA . TRP D 1 104 ? 22.378 0.116 13.818 1.00 20.12 91 TRP D CA 1
ATOM 10884 C C . TRP D 1 104 ? 22.373 -1.117 12.887 1.00 20.06 91 TRP D C 1
ATOM 10885 O O . TRP D 1 104 ? 21.784 -1.075 11.794 1.00 20.01 91 TRP D O 1
ATOM 10896 N N . PHE D 1 105 ? 23.008 -2.204 13.325 1.00 20.14 92 PHE D N 1
ATOM 10897 C CA . PHE D 1 105 ? 23.095 -3.415 12.487 1.00 20.15 92 PHE D CA 1
ATOM 10898 C C . PHE D 1 105 ? 21.684 -3.998 12.274 1.00 20.01 92 PHE D C 1
ATOM 10899 O O . PHE D 1 105 ? 21.374 -4.503 11.176 1.00 20.03 92 PHE D O 1
ATOM 10907 N N . LEU D 1 106 ? 20.868 -3.976 13.336 1.00 19.99 93 LEU D N 1
ATOM 10908 C CA . LEU D 1 106 ? 19.520 -4.550 13.273 1.00 20.02 93 LEU D CA 1
ATOM 10909 C C . LEU D 1 106 ? 18.708 -3.850 12.211 1.00 20.01 93 LEU D C 1
ATOM 10910 O O . LEU D 1 106 ? 18.207 -4.479 11.303 1.00 20.11 93 LEU D O 1
ATOM 10915 N N . HIS D 1 107 ? 18.650 -2.530 12.300 1.00 19.97 94 HIS D N 1
ATOM 10916 C CA . HIS D 1 107 ? 17.779 -1.756 11.427 1.00 20.06 94 HIS D CA 1
ATOM 10917 C C . HIS D 1 107 ? 18.278 -1.723 9.961 1.00 20.10 94 HIS D C 1
ATOM 10918 O O . HIS D 1 107 ? 17.465 -1.702 9.026 1.00 20.28 94 HIS D O 1
ATOM 10925 N N . HIS D 1 108 ? 19.601 -1.774 9.775 1.00 20.05 95 HIS D N 1
ATOM 10926 C CA . HIS D 1 108 ? 20.176 -1.868 8.426 1.00 20.18 95 HIS D CA 1
ATOM 10927 C C . HIS D 1 108 ? 20.329 -3.310 7.856 1.00 20.25 95 HIS D C 1
ATOM 10928 O O . HIS D 1 108 ? 20.815 -3.469 6.744 1.00 20.43 95 HIS D O 1
ATOM 10935 N N . HIS D 1 109 ? 19.886 -4.336 8.592 1.00 20.19 96 HIS D N 1
ATOM 10936 C CA . HIS D 1 109 ? 19.984 -5.753 8.161 1.00 20.30 96 HIS D CA 1
ATOM 10937 C C . HIS D 1 109 ? 21.451 -6.161 7.862 1.00 20.38 96 HIS D C 1
ATOM 10938 O O . HIS D 1 109 ? 21.713 -6.868 6.894 1.00 20.56 96 HIS D O 1
ATOM 10945 N N . LEU D 1 110 ? 22.401 -5.703 8.681 1.00 20.32 97 LEU D N 1
ATOM 10946 C CA . LEU D 1 110 ? 23.826 -5.870 8.383 1.00 20.54 97 LEU D CA 1
ATOM 10947 C C . LEU D 1 110 ? 24.483 -7.117 9.031 1.00 20.67 97 LEU D C 1
ATOM 10948 O O . LEU D 1 110 ? 25.671 -7.360 8.770 1.00 20.96 97 LEU D O 1
ATOM 10953 N N . TYR D 1 111 ? 23.770 -7.906 9.850 1.00 20.57 98 TYR D N 1
ATOM 10954 C CA . TYR D 1 111 ? 24.463 -8.997 10.582 1.00 20.77 98 TYR D CA 1
ATOM 10955 C C . TYR D 1 111 ? 24.981 -10.124 9.673 1.00 21.04 98 TYR D C 1
ATOM 10956 O O . TYR D 1 111 ? 24.285 -10.570 8.770 1.00 21.03 98 TYR D O 1
ATOM 10965 N N . ASP D 1 112 ? 26.191 -10.617 9.941 1.00 21.37 99 ASP D N 1
ATOM 10966 C CA . ASP D 1 112 ? 26.697 -11.841 9.255 1.00 21.72 99 ASP D CA 1
ATOM 10967 C C . ASP D 1 112 ? 26.206 -13.076 10.023 1.00 21.79 99 ASP D C 1
ATOM 10968 O O . ASP D 1 112 ? 26.853 -13.532 10.947 1.00 22.05 99 ASP D O 1
ATOM 10973 N N . ILE D 1 113 ? 25.059 -13.588 9.613 1.00 21.66 100 ILE D N 1
ATOM 10974 C CA . ILE D 1 113 ? 24.228 -14.536 10.391 1.00 21.99 100 ILE D CA 1
ATOM 10975 C C . ILE D 1 113 ? 24.930 -15.740 11.054 1.00 22.23 100 ILE D C 1
ATOM 10976 O O . ILE D 1 113 ? 24.653 -16.055 12.204 1.00 22.25 100 ILE D O 1
ATOM 10981 N N . PRO D 1 114 ? 25.861 -16.403 10.354 1.00 22.49 101 PRO D N 1
ATOM 10982 C CA . PRO D 1 114 ? 26.562 -17.509 11.007 1.00 22.97 101 PRO D CA 1
ATOM 10983 C C . PRO D 1 114 ? 27.368 -17.120 12.269 1.00 23.14 101 PRO D C 1
ATOM 10984 O O . PRO D 1 114 ? 27.684 -18.001 13.047 1.00 23.56 101 PRO D O 1
ATOM 10988 N N . ARG D 1 115 ? 27.742 -15.837 12.409 1.00 22.91 102 ARG D N 1
ATOM 10989 C CA . ARG D 1 115 ? 28.533 -15.341 13.543 1.00 23.14 102 ARG D CA 1
ATOM 10990 C C . ARG D 1 115 ? 27.809 -14.353 14.487 1.00 22.85 102 ARG D C 1
ATOM 10991 O O . ARG D 1 115 ? 28.016 -14.410 15.688 1.00 23.05 102 ARG D O 1
ATOM 10999 N N . GLU D 1 116 ? 27.030 -13.424 13.944 1.00 22.55 103 GLU D N 1
ATOM 11000 C CA . GLU D 1 116 ? 26.352 -12.382 14.746 1.00 22.45 103 GLU D CA 1
ATOM 11001 C C . GLU D 1 116 ? 24.935 -12.289 14.234 1.00 21.71 103 GLU D C 1
ATOM 11002 O O . GLU D 1 116 ? 24.694 -12.716 13.093 1.00 21.50 103 GLU D O 1
ATOM 11008 N N . PRO D 1 117 ? 23.986 -11.801 15.051 1.00 21.39 104 PRO D N 1
ATOM 11009 C CA . PRO D 1 117 ? 24.206 -11.303 16.411 1.00 21.52 104 PRO D CA 1
ATOM 11010 C C . PRO D 1 117 ? 24.469 -12.418 17.435 1.00 21.99 104 PRO D C 1
ATOM 11011 O O . PRO D 1 117 ? 24.116 -13.565 17.148 1.00 22.15 104 PRO D O 1
ATOM 11015 N N . VAL D 1 118 ? 25.098 -12.045 18.563 1.00 22.27 105 VAL D N 1
ATOM 11016 C CA . VAL D 1 118 ? 25.315 -12.879 19.757 1.00 22.81 105 VAL D CA 1
ATOM 11017 C C . VAL D 1 118 ? 24.710 -12.164 20.983 1.00 22.87 105 VAL D C 1
ATOM 11018 O O . VAL D 1 118 ? 25.186 -11.102 21.417 1.00 22.86 105 VAL D O 1
ATOM 11022 N N . PHE D 1 119 ? 23.653 -12.717 21.538 1.00 23.01 106 PHE D N 1
ATOM 11023 C CA . PHE D 1 119 ? 23.027 -12.149 22.738 1.00 23.20 106 PHE D CA 1
ATOM 11024 C C . PHE D 1 119 ? 23.430 -12.991 23.923 1.00 23.92 106 PHE D C 1
ATOM 11025 O O . PHE D 1 119 ? 22.846 -14.069 24.197 1.00 24.28 106 PHE D O 1
ATOM 11033 N N . ASP D 1 120 ? 24.465 -12.506 24.595 1.00 24.22 107 ASP D N 1
ATOM 11034 C CA . ASP D 1 120 ? 25.122 -13.195 25.710 1.00 25.02 107 ASP D CA 1
ATOM 11035 C C . ASP D 1 120 ? 25.132 -12.303 26.961 1.00 25.40 107 ASP D C 1
ATOM 11036 O O . ASP D 1 120 ? 24.484 -11.258 26.955 1.00 24.95 107 ASP D O 1
ATOM 11041 N N . ALA D 1 121 ? 25.869 -12.705 28.012 1.00 26.37 108 ALA D N 1
ATOM 11042 C CA . ALA D 1 121 ? 25.920 -11.939 29.282 1.00 27.00 108 ALA D CA 1
ATOM 11043 C C . ALA D 1 121 ? 26.559 -10.549 29.086 1.00 26.82 108 ALA D C 1
ATOM 11044 O O . ALA D 1 121 ? 26.104 -9.582 29.670 1.00 26.80 108 ALA D O 1
ATOM 11046 N N . ALA D 1 122 ? 27.581 -10.441 28.243 1.00 26.83 109 ALA D N 1
ATOM 11047 C CA . ALA D 1 122 ? 28.174 -9.129 27.953 1.00 26.74 109 ALA D CA 1
ATOM 11048 C C . ALA D 1 122 ? 27.116 -8.180 27.349 1.00 26.03 109 ALA D C 1
ATOM 11049 O O . ALA D 1 122 ? 26.983 -7.016 27.784 1.00 25.94 109 ALA D O 1
ATOM 11051 N N . PHE D 1 123 ? 26.328 -8.680 26.399 1.00 25.47 110 PHE D N 1
ATOM 11052 C CA . PHE D 1 123 ? 25.249 -7.874 25.799 1.00 24.88 110 PHE D CA 1
ATOM 11053 C C . PHE D 1 123 ? 24.223 -7.391 26.843 1.00 25.65 110 PHE D C 1
ATOM 11054 O O . PHE D 1 123 ? 23.754 -6.251 26.773 1.00 24.92 110 PHE D O 1
ATOM 11062 N N . ARG D 1 124 ? 23.857 -8.290 27.763 1.00 27.03 111 ARG D N 1
ATOM 11063 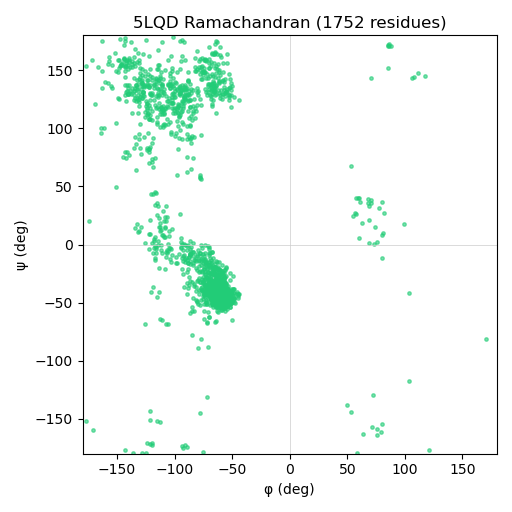C CA . ARG D 1 124 ? 22.936 -7.966 28.881 1.00 28.51 111 ARG D CA 1
ATOM 11064 C C . ARG D 1 124 ? 23.480 -6.821 29.701 1.00 28.24 111 ARG D C 1
ATOM 11065 O O . ARG D 1 124 ? 22.757 -5.893 29.979 1.00 27.79 111 ARG D O 1
ATOM 11073 N N . HIS D 1 125 ? 24.761 -6.875 30.058 1.00 29.30 112 HIS D N 1
ATOM 11074 C CA . HIS D 1 125 ? 25.413 -5.750 30.746 1.00 29.67 112 HIS D CA 1
ATOM 11075 C C . HIS D 1 125 ? 25.374 -4.415 29.920 1.00 28.21 112 HIS D C 1
ATOM 11076 O O . HIS D 1 125 ? 25.063 -3.341 30.465 1.00 27.45 112 HIS D O 1
ATOM 11083 N N . ARG D 1 126 ? 25.651 -4.483 28.620 1.00 26.75 113 ARG D N 1
ATOM 11084 C CA . ARG D 1 126 ? 25.567 -3.266 27.806 1.00 26.16 113 ARG D CA 1
ATOM 11085 C C . ARG D 1 126 ? 24.107 -2.758 27.629 1.00 25.45 113 ARG D C 1
ATOM 11086 O O . ARG D 1 126 ? 23.848 -1.533 27.642 1.00 24.90 113 ARG D O 1
ATOM 11094 N N . TRP D 1 127 ? 23.155 -3.682 27.555 1.00 25.21 114 TRP D N 1
ATOM 11095 C CA . TRP D 1 127 ? 21.745 -3.294 27.539 1.00 25.27 114 TRP D CA 1
ATOM 11096 C C . TRP D 1 127 ? 21.396 -2.517 28.802 1.00 25.94 114 TRP D C 1
ATOM 11097 O O . TRP D 1 127 ? 20.699 -1.517 28.707 1.00 25.51 114 TRP D O 1
ATOM 11108 N N . GLU D 1 128 ? 21.883 -2.957 29.962 1.00 27.18 115 GLU D N 1
ATOM 11109 C CA . GLU D 1 128 ? 21.636 -2.217 31.231 1.00 28.48 115 GLU D CA 1
ATOM 11110 C C . GLU D 1 128 ? 22.208 -0.793 31.194 1.00 27.27 115 GLU D C 1
ATOM 11111 O O . GLU D 1 128 ? 21.577 0.151 31.684 1.00 27.11 115 GLU D O 1
ATOM 11117 N N . ALA D 1 129 ? 23.388 -0.637 30.590 1.00 26.17 116 ALA D N 1
ATOM 11118 C CA . ALA D 1 129 ? 23.934 0.697 30.327 1.00 25.44 116 ALA D CA 1
ATOM 11119 C C . ALA D 1 129 ? 23.042 1.551 29.377 1.00 24.42 116 ALA D C 1
ATOM 11120 O O . ALA D 1 129 ? 22.854 2.723 29.612 1.00 24.29 116 ALA D O 1
ATOM 11122 N N . TYR D 1 130 ? 22.503 0.946 28.327 1.00 23.68 117 TYR D N 1
ATOM 11123 C CA . TYR D 1 130 ? 21.547 1.581 27.426 1.00 23.11 117 TYR D CA 1
ATOM 11124 C C . TYR D 1 130 ? 20.306 2.108 28.183 1.00 23.62 117 TYR D C 1
ATOM 11125 O O . TYR D 1 130 ? 19.893 3.241 27.964 1.00 23.36 117 TYR D O 1
ATOM 11134 N N . ARG D 1 131 ? 19.761 1.327 29.108 1.00 24.50 118 ARG D N 1
ATOM 11135 C CA . ARG D 1 131 ? 18.622 1.788 29.918 1.00 25.32 118 ARG D CA 1
ATOM 11136 C C . ARG D 1 131 ? 18.970 3.046 30.703 1.00 25.30 118 ARG D C 1
ATOM 11137 O O . ARG D 1 131 ? 18.178 3.999 30.774 1.00 25.10 118 ARG D O 1
ATOM 11145 N N . ALA D 1 132 ? 20.155 3.016 31.314 1.00 25.42 119 ALA D N 1
ATOM 11146 C CA . ALA D 1 132 ? 20.614 4.111 32.184 1.00 25.86 119 ALA D CA 1
ATOM 11147 C C . ALA D 1 132 ? 20.933 5.368 31.370 1.00 25.24 119 ALA D C 1
ATOM 11148 O O . ALA D 1 132 ? 20.711 6.474 31.837 1.00 25.43 119 ALA D O 1
ATOM 11150 N N . TYR D 1 133 ? 21.460 5.187 30.161 1.00 24.53 120 TYR D N 1
ATOM 11151 C CA . TYR D 1 133 ? 21.752 6.310 29.244 1.00 24.08 120 TYR D CA 1
ATOM 11152 C C . TYR D 1 133 ? 20.435 7.018 28.876 1.00 24.08 120 TYR D C 1
ATOM 11153 O O . TYR D 1 133 ? 20.298 8.252 29.047 1.00 24.13 120 TYR D O 1
ATOM 11162 N N . ASN D 1 134 ? 19.463 6.226 28.430 1.00 24.05 121 ASN D N 1
ATOM 11163 C CA . ASN D 1 134 ? 18.118 6.731 28.166 1.00 24.25 121 ASN D CA 1
ATOM 11164 C C . ASN D 1 134 ? 17.557 7.415 29.412 1.00 25.45 121 ASN D C 1
ATOM 11165 O O . ASN D 1 134 ? 17.138 8.570 29.321 1.00 25.71 121 ASN D O 1
ATOM 11170 N N . ARG D 1 135 ? 17.607 6.751 30.572 1.00 26.62 122 ARG D N 1
ATOM 11171 C CA . ARG D 1 135 ? 17.052 7.335 31.826 1.00 27.97 122 ARG D CA 1
ATOM 11172 C C . ARG D 1 135 ? 17.653 8.722 32.195 1.00 27.71 122 ARG D C 1
ATOM 11173 O O . ARG D 1 135 ? 16.931 9.586 32.681 1.00 27.99 122 ARG D O 1
ATOM 11181 N N . ALA D 1 136 ? 18.946 8.943 31.937 1.00 26.97 123 ALA D N 1
ATOM 11182 C CA . ALA D 1 136 ? 19.552 10.263 32.167 1.00 26.96 123 ALA D CA 1
ATOM 11183 C C . ALA D 1 136 ? 18.822 11.352 31.370 1.00 26.40 123 ALA D C 1
ATOM 11184 O O . ALA D 1 136 ? 18.512 12.434 31.897 1.00 26.85 123 ALA D O 1
ATOM 11186 N N . PHE D 1 137 ? 18.558 11.055 30.100 1.00 25.46 124 PHE D N 1
ATOM 11187 C CA . PHE D 1 137 ? 17.797 11.954 29.258 1.00 25.27 124 PHE D CA 1
ATOM 11188 C C . PHE D 1 137 ? 16.366 12.110 29.753 1.00 25.99 124 PHE D C 1
ATOM 11189 O O . PHE D 1 137 ? 15.830 13.220 29.762 1.00 26.24 124 PHE D O 1
ATOM 11197 N N . ALA D 1 138 ? 15.743 11.004 30.148 1.00 26.65 125 ALA D N 1
ATOM 11198 C CA . ALA D 1 138 ? 14.324 11.053 30.569 1.00 27.85 125 ALA D CA 1
ATOM 11199 C C . ALA D 1 138 ? 14.171 11.862 31.851 1.00 29.45 125 ALA D C 1
ATOM 11200 O O . ALA D 1 138 ? 13.187 12.588 32.005 1.00 30.22 125 ALA D O 1
ATOM 11202 N N . GLU D 1 139 ? 15.153 11.739 32.749 1.00 30.72 126 GLU D N 1
ATOM 11203 C CA . GLU D 1 139 ? 15.139 12.466 34.015 1.00 32.95 126 GLU D CA 1
ATOM 11204 C C . GLU D 1 139 ? 15.398 13.964 33.821 1.00 32.67 126 GLU D C 1
ATOM 11205 O O . GLU D 1 139 ? 14.728 14.771 34.447 1.00 33.70 126 GLU D O 1
ATOM 11211 N N . ALA D 1 140 ? 16.322 14.334 32.928 1.00 31.51 127 ALA D N 1
ATOM 11212 C CA . ALA D 1 140 ? 16.569 15.743 32.642 1.00 31.57 127 ALA D CA 1
ATOM 11213 C C . ALA D 1 140 ? 15.337 16.426 31.995 1.00 31.45 127 ALA D C 1
ATOM 11214 O O . ALA D 1 140 ? 15.037 17.579 32.307 1.00 31.25 127 ALA D O 1
ATOM 11216 N N . LEU D 1 141 ? 14.624 15.712 31.120 1.00 30.74 128 LEU D N 1
ATOM 11217 C CA . LEU D 1 141 ? 13.457 16.260 30.419 1.00 31.00 128 LEU D CA 1
ATOM 11218 C C . LEU D 1 141 ? 12.251 16.378 31.372 1.00 32.22 128 LEU D C 1
ATOM 11219 O O . LEU D 1 141 ? 11.495 17.344 31.300 1.00 31.93 128 LEU D O 1
ATOM 11224 N N . ALA D 1 142 ? 12.107 15.392 32.260 1.00 32.85 129 ALA D N 1
ATOM 11225 C CA . ALA D 1 142 ? 11.084 15.396 33.290 1.00 34.31 129 ALA D CA 1
ATOM 11226 C C . ALA D 1 142 ? 11.274 16.529 34.311 1.00 35.61 129 ALA D C 1
ATOM 11227 O O . ALA D 1 142 ? 10.292 17.095 34.794 1.00 35.84 129 ALA D O 1
ATOM 11229 N N . ALA D 1 143 ? 12.525 16.872 34.617 1.00 35.67 130 ALA D N 1
ATOM 11230 C CA . ALA D 1 143 ? 12.814 18.003 35.499 1.00 36.88 130 ALA D CA 1
ATOM 11231 C C . ALA D 1 143 ? 12.520 19.346 34.832 1.00 36.96 130 ALA D C 1
ATOM 11232 O O . ALA D 1 143 ? 12.083 20.277 35.496 1.00 37.90 130 ALA D O 1
ATOM 11234 N N . ALA D 1 144 ? 12.783 19.462 33.536 1.00 35.26 131 ALA D N 1
ATOM 11235 C CA . ALA D 1 144 ? 12.728 20.759 32.876 1.00 35.33 131 ALA D CA 1
ATOM 11236 C C . ALA D 1 144 ? 11.383 21.112 32.216 1.00 35.72 131 ALA D C 1
ATOM 11237 O O . ALA D 1 144 ? 11.111 22.295 31.985 1.00 36.82 131 ALA D O 1
ATOM 11239 N N . ALA D 1 145 ? 10.559 20.108 31.911 1.00 35.62 132 ALA D N 1
ATOM 11240 C CA . ALA D 1 145 ? 9.333 20.299 31.123 1.00 36.58 132 ALA D CA 1
ATOM 11241 C C . ALA D 1 145 ? 8.165 20.888 31.911 1.00 38.00 132 ALA D C 1
ATOM 11242 O O . ALA D 1 145 ? 7.765 20.346 32.930 1.00 37.59 132 ALA D O 1
ATOM 11244 N N . ASP D 1 146 ? 7.624 21.989 31.389 1.00 40.05 133 ASP D N 1
ATOM 11245 C CA . ASP D 1 146 ? 6.324 22.524 31.762 1.00 41.60 133 ASP D CA 1
ATOM 11246 C C . ASP D 1 146 ? 5.200 21.513 31.629 1.00 41.33 133 ASP D C 1
ATOM 11247 O O . ASP D 1 146 ? 5.295 20.575 30.830 1.00 38.55 133 ASP D O 1
ATOM 11252 N N . GLU D 1 147 ? 4.123 21.742 32.394 1.00 40.84 134 GLU D N 1
ATOM 11253 C CA . GLU D 1 147 ? 2.942 20.896 32.357 1.00 42.22 134 GLU D CA 1
ATOM 11254 C C . GLU D 1 147 ? 2.432 20.881 30.921 1.00 40.01 134 GLU D C 1
ATOM 11255 O O . GLU D 1 147 ? 2.378 21.927 30.276 1.00 39.44 134 GLU D O 1
ATOM 11261 N N . GLY D 1 148 ? 2.126 19.692 30.407 1.00 38.35 135 GLY D N 1
ATOM 11262 C CA . GLY D 1 148 ? 1.709 19.522 29.002 1.00 37.48 135 GLY D CA 1
ATOM 11263 C C . GLY D 1 148 ? 2.656 20.024 27.914 1.00 35.86 135 GLY D C 1
ATOM 11264 O O . GLY D 1 148 ? 2.199 20.390 26.820 1.00 35.71 135 GLY D O 1
ATOM 11265 N N . ALA D 1 149 ? 3.961 20.066 28.198 1.00 34.39 136 ALA D N 1
ATOM 11266 C CA . ALA D 1 149 ? 4.944 20.507 27.204 1.00 33.33 136 ALA D CA 1
ATOM 11267 C C . ALA D 1 149 ? 5.083 19.504 26.051 1.00 32.66 136 ALA D C 1
ATOM 11268 O O . ALA D 1 149 ? 4.766 18.304 26.202 1.00 32.22 136 ALA D O 1
ATOM 11270 N N . ALA D 1 150 ? 5.557 20.012 24.908 1.00 32.00 137 ALA D N 1
ATOM 11271 C CA . ALA D 1 150 ? 5.837 19.190 23.741 1.00 31.36 137 ALA D CA 1
ATOM 11272 C C . ALA D 1 150 ? 7.292 18.734 23.797 1.00 30.30 137 ALA D C 1
ATOM 11273 O O . ALA D 1 150 ? 8.183 19.575 23.962 1.00 29.93 137 ALA D O 1
ATOM 11275 N N . VAL D 1 151 ? 7.518 17.417 23.659 1.00 29.37 138 VAL D N 1
ATOM 11276 C CA . VAL D 1 151 ? 8.868 16.818 23.740 1.00 28.44 138 VAL D CA 1
ATOM 11277 C C . VAL D 1 151 ? 9.145 16.073 22.441 1.00 28.03 138 VAL D C 1
ATOM 11278 O O . VAL D 1 151 ? 8.415 15.152 22.099 1.00 27.89 138 VAL D O 1
ATOM 11282 N N . LEU D 1 152 ? 10.199 16.464 21.720 1.00 27.83 139 LEU D N 1
ATOM 11283 C CA . LEU D 1 152 ? 10.582 15.787 20.477 1.00 27.58 139 LEU D CA 1
ATOM 11284 C C . LEU D 1 152 ? 11.931 15.075 20.686 1.00 26.47 139 LEU D C 1
ATOM 11285 O O . LEU D 1 152 ? 13.010 15.704 20.697 1.00 26.01 139 LEU D O 1
ATOM 11290 N N . VAL D 1 153 ? 11.856 13.756 20.901 1.00 25.60 140 VAL D N 1
ATOM 11291 C CA . VAL D 1 153 ? 13.040 12.937 21.168 1.00 24.71 140 VAL D CA 1
ATOM 11292 C C . VAL D 1 153 ? 13.576 12.446 19.833 1.00 24.56 140 VAL D C 1
ATOM 11293 O O . VAL D 1 153 ? 12.806 11.941 19.008 1.00 24.86 140 VAL D O 1
ATOM 11297 N N . GLN D 1 154 ? 14.890 12.526 19.633 1.00 24.20 141 GLN D N 1
ATOM 11298 C CA . GLN D 1 154 ? 15.495 12.222 18.333 1.00 24.25 141 GLN D CA 1
ATOM 11299 C C . GLN D 1 154 ? 16.364 10.958 18.281 1.00 23.57 141 GLN D C 1
ATOM 11300 O O . GLN D 1 154 ? 17.414 10.904 18.898 1.00 23.32 141 GLN D O 1
ATOM 11306 N N . ASP D 1 155 ? 15.911 9.979 17.500 1.00 23.42 142 ASP D N 1
ATOM 11307 C CA . ASP D 1 155 ? 16.713 8.876 16.930 1.00 23.20 142 ASP D CA 1
ATOM 11308 C C . ASP D 1 155 ? 16.846 7.623 17.828 1.00 22.74 142 ASP D C 1
ATOM 11309 O O . ASP D 1 155 ? 16.429 7.613 18.993 1.00 22.59 142 ASP D O 1
ATOM 11314 N N . TYR D 1 156 ? 17.403 6.557 17.243 1.00 22.63 143 TYR D N 1
ATOM 11315 C CA . TYR D 1 156 ? 17.514 5.228 17.882 1.00 22.34 143 TYR D CA 1
ATOM 11316 C C . TYR D 1 156 ? 18.298 5.207 19.209 1.00 22.00 143 TYR D C 1
ATOM 11317 O O . TYR D 1 156 ? 18.086 4.331 20.036 1.00 21.93 143 TYR D O 1
ATOM 11326 N N . HIS D 1 157 ? 19.201 6.167 19.415 1.00 21.96 144 HIS D N 1
ATOM 11327 C CA . HIS D 1 157 ? 19.999 6.230 20.640 1.00 21.82 144 HIS D CA 1
ATOM 11328 C C . HIS D 1 157 ? 19.080 6.390 21.864 1.00 21.89 144 HIS D C 1
ATOM 11329 O O . HIS D 1 157 ? 19.359 5.843 22.920 1.00 21.90 144 HIS D O 1
ATOM 11336 N N . LEU D 1 158 ? 17.975 7.120 21.677 1.00 22.08 145 LEU D N 1
ATOM 11337 C CA . LEU D 1 158 ? 17.041 7.470 22.730 1.00 22.28 145 LEU D CA 1
ATOM 11338 C C . LEU D 1 158 ? 15.685 6.765 22.633 1.00 22.50 145 LEU D C 1
ATOM 11339 O O . LEU D 1 158 ? 14.663 7.255 23.177 1.00 22.82 145 LEU D O 1
ATOM 11344 N N . ALA D 1 159 ? 15.668 5.567 22.054 1.00 22.45 146 ALA D N 1
ATOM 11345 C CA . ALA D 1 159 ? 14.394 4.870 21.813 1.00 22.83 146 ALA D CA 1
ATOM 11346 C C . ALA D 1 159 ? 13.632 4.466 23.066 1.00 23.20 146 ALA D C 1
ATOM 11347 O O . ALA D 1 159 ? 12.416 4.173 22.969 1.00 23.70 146 ALA D O 1
ATOM 11349 N N . LEU D 1 160 ? 14.287 4.447 24.232 1.00 23.13 147 LEU D N 1
ATOM 11350 C CA . LEU D 1 160 ? 13.570 4.111 25.463 1.00 23.67 147 LEU D CA 1
ATOM 11351 C C . LEU D 1 160 ? 13.044 5.305 26.210 1.00 23.94 147 LEU D C 1
ATOM 11352 O O . LEU D 1 160 ? 12.232 5.119 27.111 1.00 24.55 147 LEU D O 1
ATOM 11357 N N . VAL D 1 161 ? 13.476 6.512 25.838 1.00 23.62 148 VAL D N 1
ATOM 11358 C CA . VAL D 1 161 ? 13.053 7.740 26.530 1.00 23.90 148 VAL D CA 1
ATOM 11359 C C . VAL D 1 161 ? 11.495 7.942 26.544 1.00 24.48 148 VAL D C 1
ATOM 11360 O O . VAL D 1 161 ? 10.954 8.333 27.566 1.00 24.98 148 VAL D O 1
ATOM 11364 N N . PRO D 1 162 ? 10.793 7.673 25.416 1.00 24.53 149 PRO D N 1
ATOM 11365 C CA . PRO D 1 162 ? 9.361 8.010 25.423 1.00 25.20 149 PRO D CA 1
ATOM 11366 C C . PRO D 1 162 ? 8.578 7.237 26.490 1.00 25.91 149 PRO D C 1
ATOM 11367 O O . PRO D 1 162 ? 7.840 7.846 27.255 1.00 26.47 149 PRO D O 1
ATOM 11371 N N . GLY D 1 163 ? 8.793 5.927 26.566 1.00 26.02 150 GLY D N 1
ATOM 11372 C CA . GLY D 1 163 ? 8.254 5.089 27.646 1.00 27.01 150 GLY D CA 1
ATOM 11373 C C . GLY D 1 163 ? 8.705 5.459 29.050 1.00 27.46 150 GLY D C 1
ATOM 11374 O O . GLY D 1 163 ? 7.898 5.484 29.987 1.00 28.16 150 GLY D O 1
ATOM 11375 N N . GLN D 1 164 ? 9.995 5.745 29.221 1.00 27.10 151 GLN D N 1
ATOM 11376 C CA . GLN D 1 164 ? 10.482 6.146 30.550 1.00 27.74 151 GLN D CA 1
ATOM 11377 C C . GLN D 1 164 ? 9.899 7.488 30.971 1.00 28.45 151 GLN D C 1
ATOM 11378 O O . GLN D 1 164 ? 9.470 7.677 32.131 1.00 29.56 151 GLN D O 1
ATOM 11384 N N . LEU D 1 165 ? 9.817 8.410 30.029 1.00 28.35 152 LEU D N 1
ATOM 11385 C CA . LEU D 1 165 ? 9.335 9.742 30.349 1.00 29.17 152 LEU D CA 1
ATOM 11386 C C . LEU D 1 165 ? 7.811 9.737 30.599 1.00 30.79 152 LEU D C 1
ATOM 11387 O O . LEU D 1 165 ? 7.337 10.448 31.473 1.00 31.36 152 LEU D O 1
ATOM 11392 N N . ARG D 1 166 ? 7.080 8.914 29.844 1.00 32.15 153 ARG D N 1
ATOM 11393 C CA . ARG D 1 166 ? 5.633 8.683 30.036 1.00 34.24 153 ARG D CA 1
ATOM 11394 C C . ARG D 1 166 ? 5.299 8.320 31.478 1.00 36.25 153 ARG D C 1
ATOM 11395 O O . ARG D 1 166 ? 4.404 8.919 32.063 1.00 36.34 153 ARG D O 1
ATOM 11403 N N . GLU D 1 167 ? 6.019 7.346 32.020 1.00 37.70 154 GLU D N 1
ATOM 11404 C CA . GLU D 1 167 ? 5.882 6.956 33.419 1.00 41.46 154 GLU D CA 1
ATOM 11405 C C . GLU D 1 167 ? 6.190 8.124 34.379 1.00 41.04 154 GLU D C 1
ATOM 11406 O O . GLU D 1 167 ? 5.403 8.380 35.293 1.00 41.30 154 GLU D O 1
ATOM 11412 N N . LEU D 1 168 ? 7.317 8.820 34.187 1.00 39.19 155 LEU D N 1
ATOM 11413 C CA . LEU D 1 168 ? 7.679 9.972 35.063 1.00 39.08 155 LEU D CA 1
ATOM 11414 C C . LEU D 1 168 ? 6.714 11.155 34.965 1.00 39.25 155 LEU D C 1
ATOM 11415 O O . LEU D 1 168 ? 6.434 11.830 35.969 1.00 39.56 155 LEU D O 1
ATOM 11420 N N . ARG D 1 169 ? 6.212 11.403 33.757 1.00 36.45 156 ARG D N 1
ATOM 11421 C CA . ARG D 1 169 ? 5.441 12.599 33.452 1.00 36.76 156 ARG D CA 1
ATOM 11422 C C . ARG D 1 169 ? 4.299 12.261 32.472 1.00 36.33 156 ARG D C 1
ATOM 11423 O O . ARG D 1 169 ? 4.424 12.496 31.264 1.00 35.85 156 ARG D O 1
ATOM 11431 N N . PRO D 1 170 ? 3.184 11.696 32.977 1.00 36.44 157 PRO D N 1
ATOM 11432 C CA . PRO D 1 170 ? 2.082 11.310 32.070 1.00 36.49 157 PRO D CA 1
ATOM 11433 C C . PRO D 1 170 ? 1.409 12.468 31.332 1.00 36.90 157 PRO D C 1
ATOM 11434 O O . PRO D 1 170 ? 0.751 12.245 30.321 1.00 37.16 157 PRO D O 1
ATOM 11438 N N . ASP D 1 171 ? 1.576 13.682 31.847 1.00 36.99 158 ASP D N 1
ATOM 11439 C CA . ASP D 1 171 ? 1.040 14.882 31.233 1.00 38.01 158 ASP D CA 1
ATOM 11440 C C . ASP D 1 171 ? 1.692 15.326 29.899 1.00 36.68 158 ASP D C 1
ATOM 11441 O O . ASP D 1 171 ? 1.097 16.141 29.185 1.00 37.07 158 ASP D O 1
ATOM 11446 N N . LEU D 1 172 ? 2.891 14.828 29.568 1.00 35.01 159 LEU D N 1
ATOM 11447 C CA . LEU D 1 172 ? 3.668 15.373 28.422 1.00 34.06 159 LEU D CA 1
ATOM 11448 C C . LEU D 1 172 ? 3.213 14.828 27.075 1.00 33.43 159 LEU D C 1
ATOM 11449 O O . LEU D 1 172 ? 2.700 13.701 26.985 1.00 32.81 159 LEU D O 1
ATOM 11454 N N . ARG D 1 173 ? 3.368 15.670 26.048 1.00 32.71 160 ARG D N 1
ATOM 11455 C CA . ARG D 1 173 ? 3.008 15.328 24.690 1.00 32.07 160 ARG D CA 1
ATOM 11456 C C . ARG D 1 173 ? 4.344 14.986 24.009 1.00 30.36 160 ARG D C 1
ATOM 11457 O O . ARG D 1 173 ? 5.222 15.842 23.896 1.00 29.94 160 ARG D O 1
ATOM 11465 N N . ILE D 1 174 ? 4.512 13.721 23.636 1.00 28.83 161 ILE D N 1
ATOM 11466 C CA . ILE D 1 174 ? 5.834 13.181 23.287 1.00 27.58 161 ILE D CA 1
ATOM 11467 C C . ILE D 1 174 ? 5.845 12.669 21.838 1.00 27.09 161 ILE D C 1
ATOM 11468 O O . ILE D 1 174 ? 4.959 11.884 21.434 1.00 27.16 161 ILE D O 1
ATOM 11473 N N . GLY D 1 175 ? 6.845 13.124 21.075 1.00 26.47 162 GLY D N 1
ATOM 11474 C CA . GLY D 1 175 ? 7.168 12.591 19.758 1.00 25.96 162 GLY D CA 1
ATOM 11475 C C . GLY D 1 175 ? 8.547 11.942 19.770 1.00 24.98 162 GLY D C 1
ATOM 11476 O O . GLY D 1 175 ? 9.415 12.322 20.559 1.00 24.66 162 GLY D O 1
ATOM 11477 N N . HIS D 1 176 ? 8.727 10.943 18.910 1.00 24.34 163 HIS D N 1
ATOM 11478 C CA . HIS D 1 176 ? 10.017 10.346 18.703 1.00 23.57 163 HIS D CA 1
ATOM 11479 C C . HIS D 1 176 ? 10.186 10.123 17.209 1.00 23.57 163 HIS D C 1
ATOM 11480 O O . HIS D 1 176 ? 9.283 9.563 16.561 1.00 23.79 163 HIS D O 1
ATOM 11487 N N . PHE D 1 177 ? 11.314 10.568 16.667 1.00 23.51 164 PHE D N 1
ATOM 11488 C CA . PHE D 1 177 ? 11.610 10.400 15.274 1.00 23.63 164 PHE D CA 1
ATOM 11489 C C . PHE D 1 177 ? 12.813 9.480 15.102 1.00 23.06 164 PHE D C 1
ATOM 11490 O O . PHE D 1 177 ? 13.878 9.684 15.704 1.00 22.86 164 PHE D O 1
ATOM 11498 N N . THR D 1 178 ? 12.658 8.494 14.237 1.00 22.94 165 THR D N 1
ATOM 11499 C CA . THR D 1 178 ? 13.726 7.581 13.863 1.00 22.54 165 THR D CA 1
ATOM 11500 C C . THR D 1 178 ? 14.311 7.958 12.479 1.00 22.90 165 THR D C 1
ATOM 11501 O O . THR D 1 178 ? 13.581 7.980 11.486 1.00 23.34 165 THR D O 1
ATOM 11505 N N . HIS D 1 179 ? 15.631 8.186 12.415 1.00 22.82 166 HIS D N 1
ATOM 11506 C CA . HIS D 1 179 ? 16.331 8.580 11.179 1.00 23.24 166 HIS D CA 1
ATOM 11507 C C . HIS D 1 179 ? 16.837 7.437 10.327 1.00 23.09 166 HIS D C 1
ATOM 11508 O O . HIS D 1 179 ? 17.273 7.656 9.192 1.00 23.51 166 HIS D O 1
ATOM 11515 N N . THR D 1 180 ? 16.844 6.231 10.895 1.00 22.57 167 THR D N 1
ATOM 11516 C CA . THR D 1 180 ? 17.313 5.025 10.216 1.00 22.46 167 THR D CA 1
ATOM 11517 C C . THR D 1 180 ? 16.126 4.246 9.580 1.00 22.59 167 THR D C 1
ATOM 11518 O O . THR D 1 180 ? 14.953 4.596 9.742 1.00 22.78 167 THR D O 1
ATOM 11522 N N . PRO D 1 181 ? 16.431 3.165 8.838 1.00 22.63 168 PRO D N 1
ATOM 11523 C CA . PRO D 1 181 ? 15.331 2.296 8.550 1.00 22.79 168 PRO D CA 1
ATOM 11524 C C . PRO D 1 181 ? 14.787 1.693 9.876 1.00 22.37 168 PRO D C 1
ATOM 11525 O O . PRO D 1 181 ? 15.332 1.972 10.948 1.00 21.97 168 PRO D O 1
ATOM 11529 N N . TRP D 1 182 ? 13.687 0.936 9.784 1.00 22.60 169 TRP D N 1
ATOM 11530 C CA . TRP D 1 182 ? 13.277 0.077 10.869 1.00 22.34 169 TRP D CA 1
ATOM 11531 C C . TRP D 1 182 ? 13.331 -1.363 10.317 1.00 22.53 169 TRP D C 1
ATOM 11532 O O . TRP D 1 182 ? 12.894 -1.637 9.183 1.00 23.06 169 TRP D O 1
ATOM 11543 N N . ALA D 1 183 ? 13.850 -2.263 11.136 1.00 22.22 170 ALA D N 1
ATOM 11544 C CA . ALA D 1 183 ? 14.015 -3.677 10.777 1.00 22.44 170 ALA D CA 1
ATOM 11545 C C . ALA D 1 183 ? 12.675 -4.264 10.388 1.00 23.02 170 ALA D C 1
ATOM 11546 O O . ALA D 1 183 ? 11.693 -4.022 11.086 1.00 23.12 170 ALA D O 1
ATOM 11548 N N . SER D 1 184 ? 12.620 -5.038 9.312 1.00 23.53 171 SER D N 1
ATOM 11549 C CA A SER D 1 184 ? 11.424 -5.812 9.003 0.50 24.27 171 SER D CA 1
ATOM 11550 C CA B SER D 1 184 ? 11.431 -5.829 8.989 0.50 24.27 171 SER D CA 1
ATOM 11551 C C . SER D 1 184 ? 11.092 -6.754 10.167 1.00 24.24 171 SER D C 1
ATOM 11552 O O . SER D 1 184 ? 11.988 -7.184 10.862 1.00 23.80 171 SER D O 1
ATOM 11557 N N . PRO D 1 185 ? 9.785 -7.086 10.362 1.00 25.01 172 PRO D N 1
ATOM 11558 C CA . PRO D 1 185 ? 9.334 -7.933 11.511 1.00 25.45 172 PRO D CA 1
ATOM 11559 C C . PRO D 1 185 ? 10.210 -9.163 11.752 1.00 25.90 172 PRO D C 1
ATOM 11560 O O . PRO D 1 185 ? 10.592 -9.452 12.901 1.00 25.59 172 PRO D O 1
ATOM 11564 N N . GLU D 1 186 ? 10.552 -9.853 10.672 1.00 26.87 173 GLU D N 1
ATOM 11565 C CA . GLU D 1 186 ? 11.276 -11.103 10.781 1.00 27.82 173 GLU D CA 1
ATOM 11566 C C . GLU D 1 186 ? 12.707 -10.881 11.295 1.00 26.48 173 GLU D C 1
ATOM 11567 O O . GLU D 1 186 ? 13.203 -11.632 12.132 1.00 26.25 173 GLU D O 1
ATOM 11573 N N . TYR D 1 187 ? 13.351 -9.838 10.789 1.00 25.40 174 TYR D N 1
ATOM 11574 C CA . TYR D 1 187 ? 14.686 -9.467 11.235 1.00 24.65 174 TYR D CA 1
ATOM 11575 C C . TYR D 1 187 ? 14.706 -8.947 12.677 1.00 24.11 174 TYR D C 1
ATOM 11576 O O . TYR D 1 187 ? 15.620 -9.272 13.429 1.00 23.96 174 TYR D O 1
ATOM 11585 N N . PHE D 1 188 ? 13.681 -8.175 13.045 1.00 23.88 175 PHE D N 1
ATOM 11586 C CA . PHE D 1 188 ? 13.493 -7.652 14.405 1.00 23.62 175 PHE D CA 1
ATOM 11587 C C . PHE D 1 188 ? 13.368 -8.766 15.455 1.00 24.32 175 PHE D C 1
ATOM 11588 O O . PHE D 1 188 ? 13.873 -8.624 16.581 1.00 23.97 175 PHE D O 1
ATOM 11596 N N . ARG D 1 189 ? 12.739 -9.874 15.061 1.00 25.37 176 ARG D N 1
ATOM 11597 C CA . ARG D 1 189 ? 12.581 -11.023 15.944 1.00 26.60 176 ARG D CA 1
ATOM 11598 C C . ARG D 1 189 ? 13.867 -11.797 16.216 1.00 26.53 176 ARG D C 1
ATOM 11599 O O . ARG D 1 189 ? 13.826 -12.792 16.930 1.00 26.95 176 ARG D O 1
ATOM 11607 N N . MET D 1 190 ? 14.990 -11.392 15.622 1.00 28.47 177 MET D N 1
ATOM 11608 C CA . MET D 1 190 ? 16.293 -11.875 16.081 1.00 28.11 177 MET D CA 1
ATOM 11609 C C . MET D 1 190 ? 16.623 -11.436 17.503 1.00 26.51 177 MET D C 1
ATOM 11610 O O . MET D 1 190 ? 17.381 -12.129 18.171 1.00 26.03 177 MET D O 1
ATOM 11615 N N . LEU D 1 191 ? 16.077 -10.285 17.948 1.00 25.56 178 LEU D N 1
ATOM 11616 C CA . LEU D 1 191 ? 16.239 -9.850 19.330 1.00 24.68 178 LEU D CA 1
ATOM 11617 C C . LEU D 1 191 ? 15.612 -10.861 20.271 1.00 24.76 178 LEU D C 1
ATOM 11618 O O . LEU D 1 191 ? 14.574 -11.433 19.942 1.00 25.19 178 LEU D O 1
ATOM 11623 N N . PRO D 1 192 ? 16.236 -11.096 21.447 1.00 24.56 179 PRO D N 1
ATOM 11624 C CA . PRO D 1 192 ? 15.488 -11.821 22.459 1.00 25.08 179 PRO D CA 1
ATOM 11625 C C . PRO D 1 192 ? 14.119 -11.151 22.659 1.00 25.25 179 PRO D C 1
ATOM 11626 O O . PRO D 1 192 ? 14.034 -9.920 22.611 1.00 24.83 179 PRO D O 1
ATOM 11630 N N . ALA D 1 193 ? 13.059 -11.942 22.803 1.00 26.05 180 ALA D N 1
ATOM 11631 C CA . ALA D 1 193 ? 11.692 -11.398 22.980 1.00 26.72 180 ALA D CA 1
ATOM 11632 C C . ALA D 1 193 ? 11.586 -10.297 24.049 1.00 26.92 180 ALA D C 1
ATOM 11633 O O . ALA D 1 193 ? 11.000 -9.253 23.791 1.00 26.66 180 ALA D O 1
ATOM 11635 N N . ASP D 1 194 ? 12.190 -10.497 25.214 1.00 27.72 181 ASP D N 1
ATOM 11636 C CA . ASP D 1 194 ? 12.124 -9.465 26.268 1.00 28.46 181 ASP D CA 1
ATOM 11637 C C . ASP D 1 194 ? 12.767 -8.128 25.864 1.00 27.20 181 ASP D C 1
ATOM 11638 O O . ASP D 1 194 ? 12.215 -7.039 26.147 1.00 27.22 181 ASP D O 1
ATOM 11643 N N . ILE D 1 195 ? 13.909 -8.216 25.178 1.00 26.06 182 ILE D N 1
ATOM 11644 C CA . ILE D 1 195 ? 14.573 -7.044 24.642 1.00 25.24 182 ILE D CA 1
ATOM 11645 C C . ILE D 1 195 ? 13.710 -6.374 23.569 1.00 24.73 182 ILE D C 1
ATOM 11646 O O . ILE D 1 195 ? 13.471 -5.149 23.603 1.00 24.49 182 ILE D O 1
ATOM 11651 N N . GLY D 1 196 ? 13.249 -7.159 22.609 1.00 24.77 183 GLY D N 1
ATOM 11652 C CA . GLY D 1 196 ? 12.360 -6.597 21.572 1.00 24.94 183 GLY D CA 1
ATOM 11653 C C . GLY D 1 196 ? 11.139 -5.885 22.173 1.00 25.47 183 GLY D C 1
ATOM 11654 O O . GLY D 1 196 ? 10.798 -4.753 21.795 1.00 25.13 183 GLY D O 1
ATOM 11655 N N . ASP D 1 197 ? 10.469 -6.542 23.106 1.00 26.71 184 ASP D N 1
ATOM 11656 C CA . ASP D 1 197 ? 9.270 -5.947 23.710 1.00 27.76 184 ASP D CA 1
ATOM 11657 C C . ASP D 1 197 ? 9.629 -4.681 24.511 1.00 26.98 184 ASP D C 1
ATOM 11658 O O . ASP D 1 197 ? 8.874 -3.719 24.511 1.00 26.97 184 ASP D O 1
ATOM 11663 N N . GLU D 1 198 ? 10.763 -4.690 25.211 1.00 26.36 185 GLU D N 1
ATOM 11664 C CA . GLU D 1 198 ? 11.193 -3.500 25.944 1.00 26.22 185 GLU D CA 1
ATOM 11665 C C . GLU D 1 198 ? 11.468 -2.311 25.016 1.00 25.27 185 GLU D C 1
ATOM 11666 O O . GLU D 1 198 ? 11.077 -1.164 25.326 1.00 25.53 185 GLU D O 1
ATOM 11672 N N . LEU D 1 199 ? 12.123 -2.576 23.893 1.00 24.45 186 LEU D N 1
ATOM 11673 C CA . LEU D 1 199 ? 12.395 -1.530 22.898 1.00 24.13 186 LEU D CA 1
ATOM 11674 C C . LEU D 1 199 ? 11.070 -0.990 22.299 1.00 24.05 186 LEU D C 1
ATOM 11675 O O . LEU D 1 199 ? 10.855 0.223 22.228 1.00 24.14 186 LEU D O 1
ATOM 11680 N N . LEU D 1 200 ? 10.165 -1.896 21.938 1.00 24.14 187 LEU D N 1
ATOM 11681 C CA . LEU D 1 200 ? 8.839 -1.489 21.465 1.00 24.50 187 LEU D CA 1
ATOM 11682 C C . LEU D 1 200 ? 8.070 -0.680 22.556 1.00 25.13 187 LEU D C 1
ATOM 11683 O O . LEU D 1 200 ? 7.512 0.401 22.265 1.00 25.16 187 LEU D O 1
ATOM 11688 N N . ARG D 1 201 ? 8.107 -1.125 23.816 1.00 26.11 188 ARG D N 1
ATOM 11689 C CA . ARG D 1 201 ? 7.407 -0.380 24.866 1.00 27.46 188 ARG D CA 1
ATOM 11690 C C . ARG D 1 201 ? 8.017 1.013 25.053 1.00 27.00 188 ARG D C 1
ATOM 11691 O O . ARG D 1 201 ? 7.269 1.993 25.178 1.00 27.04 188 ARG D O 1
ATOM 11699 N N . GLY D 1 202 ? 9.353 1.097 24.998 1.00 26.55 189 GLY D N 1
ATOM 11700 C CA . GLY D 1 202 ? 10.072 2.353 25.001 1.00 26.68 189 GLY D CA 1
ATOM 11701 C C . GLY D 1 202 ? 9.583 3.347 23.978 1.00 26.62 189 GLY D C 1
ATOM 11702 O O . GLY D 1 202 ? 9.296 4.522 24.321 1.00 26.74 189 GLY D O 1
ATOM 11703 N N . MET D 1 203 ? 9.463 2.903 22.726 1.00 26.66 190 MET D N 1
ATOM 11704 C CA . MET D 1 203 ? 8.924 3.785 21.695 1.00 27.52 190 MET D CA 1
ATOM 11705 C C . MET D 1 203 ? 7.415 4.073 21.797 1.00 27.33 190 MET D C 1
ATOM 11706 O O . MET D 1 203 ? 6.958 5.190 21.515 1.00 27.28 190 MET D O 1
ATOM 11711 N N . LEU D 1 204 ? 6.648 3.077 22.213 1.00 27.04 191 LEU D N 1
ATOM 11712 C CA . LEU D 1 204 ? 5.193 3.271 22.359 1.00 27.38 191 LEU D CA 1
ATOM 11713 C C . LEU D 1 204 ? 4.769 4.199 23.519 1.00 27.84 191 LEU D C 1
ATOM 11714 O O . LEU D 1 204 ? 3.585 4.473 23.650 1.00 28.15 191 LEU D O 1
ATOM 11719 N N . GLY D 1 205 ? 5.703 4.686 24.349 1.00 28.04 192 GLY D N 1
ATOM 11720 C CA . GLY D 1 205 ? 5.406 5.811 25.250 1.00 28.88 192 GLY D CA 1
ATOM 11721 C C . GLY D 1 205 ? 5.012 7.113 24.523 1.00 29.17 192 GLY D C 1
ATOM 11722 O O . GLY D 1 205 ? 4.359 7.966 25.100 1.00 30.37 192 GLY D O 1
ATOM 11723 N N . ALA D 1 206 ? 5.437 7.286 23.268 1.00 29.03 193 ALA D N 1
ATOM 11724 C CA . ALA D 1 206 ? 5.169 8.509 22.473 1.00 29.02 193 ALA D CA 1
ATOM 11725 C C . ALA D 1 206 ? 3.721 8.616 21.970 1.00 29.16 193 ALA D C 1
ATOM 11726 O O . ALA D 1 206 ? 3.116 7.602 21.647 1.00 29.02 193 ALA D O 1
ATOM 11728 N N . ASP D 1 207 ? 3.201 9.844 21.848 1.00 29.66 194 ASP D N 1
ATOM 11729 C CA . ASP D 1 207 ? 1.916 10.100 21.178 1.00 30.40 194 ASP D CA 1
ATOM 11730 C C . ASP D 1 207 ? 2.036 10.015 19.643 1.00 30.67 194 ASP D C 1
ATOM 11731 O O . ASP D 1 207 ? 1.064 9.647 18.962 1.00 31.04 194 ASP D O 1
ATOM 11736 N N . GLU D 1 208 ? 3.237 10.318 19.127 1.00 30.73 195 GLU D N 1
ATOM 11737 C CA . GLU D 1 208 ? 3.567 10.220 17.722 1.00 31.72 195 GLU D CA 1
ATOM 11738 C C . GLU D 1 208 ? 4.997 9.691 17.479 1.00 30.84 195 GLU D C 1
ATOM 11739 O O . GLU D 1 208 ? 5.980 10.171 18.089 1.00 30.28 195 GLU D O 1
ATOM 11745 N N . LEU D 1 209 ? 5.095 8.721 16.578 1.00 30.26 196 LEU D N 1
ATOM 11746 C CA . LEU D 1 209 ? 6.371 8.210 16.091 1.00 28.60 196 LEU D CA 1
ATOM 11747 C C . LEU D 1 209 ? 6.490 8.594 14.618 1.00 28.21 196 LEU D C 1
ATOM 11748 O O . LEU D 1 209 ? 5.527 8.424 13.837 1.00 28.68 196 LEU D O 1
ATOM 11753 N N . GLY D 1 210 ? 7.664 9.101 14.255 1.00 27.23 197 GLY D N 1
ATOM 11754 C CA . GLY D 1 210 ? 7.945 9.547 12.908 1.00 27.12 197 GLY D CA 1
ATOM 11755 C C . GLY D 1 210 ? 9.043 8.704 12.296 1.00 25.75 197 GLY D C 1
ATOM 11756 O O . GLY D 1 210 ? 10.003 8.296 12.987 1.00 24.91 197 GLY D O 1
ATOM 11757 N N . PHE D 1 211 ? 8.865 8.416 11.011 1.00 25.83 198 PHE D N 1
ATOM 11758 C CA . PHE D 1 211 ? 9.887 7.844 10.153 1.00 25.12 198 PHE D CA 1
ATOM 11759 C C . PHE D 1 211 ? 9.983 8.628 8.836 1.00 25.83 198 PHE D C 1
ATOM 11760 O O . PHE D 1 211 ? 9.093 9.435 8.538 1.00 26.92 198 PHE D O 1
ATOM 11768 N N . HIS D 1 212 ? 11.076 8.418 8.081 1.00 25.38 199 HIS D N 1
ATOM 11769 C CA . HIS D 1 212 ? 11.303 9.129 6.807 1.00 26.14 199 HIS D CA 1
ATOM 11770 C C . HIS D 1 212 ? 10.484 8.566 5.628 1.00 26.79 199 HIS D C 1
ATOM 11771 O O . HIS D 1 212 ? 10.331 9.247 4.633 1.00 27.77 199 HIS D O 1
ATOM 11778 N N . THR D 1 213 ? 10.045 7.310 5.697 1.00 26.36 200 THR D N 1
ATOM 11779 C CA . THR D 1 213 ? 9.314 6.682 4.611 1.00 27.04 200 THR D CA 1
ATOM 11780 C C . THR D 1 213 ? 8.187 5.840 5.158 1.00 27.00 200 THR D C 1
ATOM 11781 O O . THR D 1 213 ? 8.225 5.430 6.322 1.00 26.24 200 THR D O 1
ATOM 11785 N N . SER D 1 214 ? 7.203 5.525 4.322 1.00 27.88 201 SER D N 1
ATOM 11786 C CA . SER D 1 214 ? 6.078 4.683 4.811 1.00 27.93 201 SER D CA 1
ATOM 11787 C C . SER D 1 214 ? 6.483 3.217 4.988 1.00 27.15 201 SER D C 1
ATOM 11788 O O . SER D 1 214 ? 5.895 2.536 5.834 1.00 26.86 201 SER D O 1
ATOM 11791 N N . ALA D 1 215 ? 7.501 2.761 4.244 1.00 26.95 202 ALA D N 1
ATOM 11792 C CA . ALA D 1 215 ? 8.054 1.417 4.422 1.00 26.38 202 ALA D CA 1
ATOM 11793 C C . ALA D 1 215 ? 8.644 1.246 5.839 1.00 25.33 202 ALA D C 1
ATOM 11794 O O . ALA D 1 215 ? 8.407 0.225 6.480 1.00 25.07 202 ALA D O 1
ATOM 11796 N N . TRP D 1 216 ? 9.388 2.243 6.318 1.00 24.88 203 TRP D N 1
ATOM 11797 C CA . TRP D 1 216 ? 9.922 2.220 7.686 1.00 24.06 203 TRP D CA 1
ATOM 11798 C C . TRP D 1 216 ? 8.811 2.300 8.763 1.00 24.16 203 TRP D C 1
ATOM 11799 O O . TRP D 1 216 ? 8.868 1.590 9.771 1.00 23.74 203 TRP D O 1
ATOM 11810 N N . ALA D 1 217 ? 7.814 3.145 8.556 1.00 24.86 204 ALA D N 1
ATOM 11811 C CA . ALA D 1 217 ? 6.678 3.218 9.452 1.00 25.18 204 ALA D CA 1
ATOM 11812 C C . ALA D 1 217 ? 5.899 1.898 9.499 1.00 25.27 204 ALA D C 1
ATOM 11813 O O . ALA D 1 217 ? 5.512 1.449 10.563 1.00 25.11 204 ALA D O 1
ATOM 11815 N N . SER D 1 218 ? 5.650 1.299 8.342 1.00 25.67 205 SER D N 1
ATOM 11816 C CA . SER D 1 218 ? 4.890 0.061 8.249 1.00 25.95 205 SER D CA 1
ATOM 11817 C C . SER D 1 218 ? 5.588 -1.105 8.944 1.00 25.32 205 SER D C 1
ATOM 11818 O O . SER D 1 218 ? 4.922 -1.913 9.581 1.00 25.45 205 SER D O 1
ATOM 11821 N N . ALA D 1 219 ? 6.927 -1.159 8.814 1.00 24.76 206 ALA D N 1
ATOM 11822 C CA . ALA D 1 219 ? 7.753 -2.190 9.445 1.00 24.31 206 ALA D CA 1
ATOM 11823 C C . ALA D 1 219 ? 7.628 -2.065 10.955 1.00 23.95 206 ALA D C 1
ATOM 11824 O O . ALA D 1 219 ? 7.395 -3.075 11.650 1.00 24.05 206 ALA D O 1
ATOM 11826 N N . PHE D 1 220 ? 7.726 -0.819 11.461 1.00 23.73 207 PHE D N 1
ATOM 11827 C CA . PHE D 1 220 ? 7.535 -0.604 12.892 1.00 23.61 207 PHE D CA 1
ATOM 11828 C C . PHE D 1 220 ? 6.140 -1.055 13.323 1.00 24.18 207 PHE D C 1
ATOM 11829 O O . PHE D 1 220 ? 5.986 -1.773 14.310 1.00 24.21 207 PHE D O 1
ATOM 11837 N N . LEU D 1 221 ? 5.128 -0.626 12.582 1.00 24.73 208 LEU D N 1
ATOM 11838 C CA . LEU D 1 221 ? 3.745 -0.981 12.916 1.00 25.37 208 LEU D CA 1
ATOM 11839 C C . LEU D 1 221 ? 3.587 -2.504 12.962 1.00 25.44 208 LEU D C 1
ATOM 11840 O O . LEU D 1 221 ? 2.969 -3.026 13.887 1.00 25.70 208 LEU D O 1
ATOM 11845 N N . SER D 1 222 ? 4.160 -3.197 11.983 1.00 25.35 209 SER D N 1
ATOM 11846 C CA . SER D 1 222 ? 4.110 -4.645 11.957 1.00 25.60 209 SER D CA 1
ATOM 11847 C C . SER D 1 222 ? 4.862 -5.303 13.116 1.00 25.29 209 SER D C 1
ATOM 11848 O O . SER D 1 222 ? 4.399 -6.329 13.610 1.00 25.73 209 SER D O 1
ATOM 11851 N N . CYS D 1 223 ? 6.017 -4.780 13.523 1.00 24.68 210 CYS D N 1
ATOM 11852 C CA . CYS D 1 223 ? 6.702 -5.314 14.693 1.00 24.54 210 CYS D CA 1
ATOM 11853 C C . CYS D 1 223 ? 5.893 -5.099 15.994 1.00 24.81 210 CYS D C 1
ATOM 11854 O O . CYS D 1 223 ? 5.913 -5.938 16.861 1.00 25.12 210 CYS D O 1
ATOM 11857 N N . ALA D 1 224 ? 5.290 -3.932 16.149 1.00 24.84 211 ALA D N 1
ATOM 11858 C CA . ALA D 1 224 ? 4.546 -3.605 17.357 1.00 25.64 211 ALA D CA 1
ATOM 11859 C C . ALA D 1 224 ? 3.241 -4.374 17.461 1.00 26.75 211 ALA D C 1
ATOM 11860 O O . ALA D 1 224 ? 2.824 -4.687 18.555 1.00 27.33 211 ALA D O 1
ATOM 11862 N N . GLY D 1 225 ? 2.565 -4.616 16.336 1.00 27.53 212 GLY D N 1
ATOM 11863 C CA . GLY D 1 225 ? 1.299 -5.346 16.323 1.00 28.94 212 GLY D CA 1
ATOM 11864 C C . GLY D 1 225 ? 0.319 -4.718 17.288 1.00 30.22 212 GLY D C 1
ATOM 11865 O O . GLY D 1 225 ? 0.314 -3.488 17.458 1.00 30.18 212 GLY D O 1
ATOM 11866 N N . GLY D 1 226 ? -0.492 -5.555 17.931 1.00 31.73 213 GLY D N 1
ATOM 11867 C CA . GLY D 1 226 ? -1.262 -5.122 19.105 1.00 33.59 213 GLY D CA 1
ATOM 11868 C C . GLY D 1 226 ? -2.397 -4.180 18.756 1.00 35.90 213 GLY D C 1
ATOM 11869 O O . GLY D 1 226 ? -2.883 -4.165 17.616 1.00 35.54 213 GLY D O 1
ATOM 11870 N N . GLU D 1 227 ? -2.817 -3.384 19.744 1.00 39.25 214 GLU D N 1
ATOM 11871 C CA . GLU D 1 227 ? -3.981 -2.512 19.610 1.00 42.16 214 GLU D CA 1
ATOM 11872 C C . GLU D 1 227 ? -3.857 -1.259 20.496 1.00 43.90 214 GLU D C 1
ATOM 11873 O O . GLU D 1 227 ? -4.795 -0.922 21.221 1.00 46.51 214 GLU D O 1
ATOM 11879 N N . GLN D 1 228 ? -2.709 -0.572 20.408 1.00 45.05 215 GLN D N 1
ATOM 11880 C CA A GLN D 1 228 ? -2.410 0.625 21.198 0.50 45.59 215 GLN D CA 1
ATOM 11881 C CA B GLN D 1 228 ? -2.456 0.626 21.242 0.50 45.27 215 GLN D CA 1
ATOM 11882 C C . GLN D 1 228 ? -3.118 1.848 20.602 1.00 46.72 215 GLN D C 1
ATOM 11883 O O . GLN D 1 228 ? -2.658 2.364 19.588 1.00 47.77 215 GLN D O 1
ATOM 11894 N N . PRO D 1 229 ? -4.212 2.338 21.217 1.00 45.02 216 PRO D N 1
ATOM 11895 C CA . PRO D 1 229 ? -4.886 3.473 20.575 1.00 47.09 216 PRO D CA 1
ATOM 11896 C C . PRO D 1 229 ? -4.149 4.823 20.675 1.00 48.03 216 PRO D C 1
ATOM 11897 O O . PRO D 1 229 ? -4.504 5.757 19.948 1.00 49.92 216 PRO D O 1
ATOM 11901 N N . ARG D 1 230 ? -3.154 4.933 21.555 1.00 47.41 217 ARG D N 1
ATOM 11902 C CA . ARG D 1 230 ? -2.504 6.220 21.846 1.00 48.92 217 ARG D CA 1
ATOM 11903 C C . ARG D 1 230 ? -1.440 6.674 20.823 1.00 47.24 217 ARG D C 1
ATOM 11904 O O . ARG D 1 230 ? -1.269 7.880 20.620 1.00 49.94 217 ARG D O 1
ATOM 11912 N N . THR D 1 231 ? -0.726 5.744 20.190 1.00 43.34 218 THR D N 1
ATOM 11913 C CA . THR D 1 231 ? 0.395 6.120 19.311 1.00 39.23 218 THR D CA 1
ATOM 11914 C C . THR D 1 231 ? -0.003 6.166 17.843 1.00 38.98 218 THR D C 1
ATOM 11915 O O . THR D 1 231 ? -0.420 5.145 17.283 1.00 39.18 218 THR D O 1
ATOM 11919 N N . ARG D 1 232 ? 0.123 7.344 17.231 1.00 39.04 219 ARG D N 1
ATOM 11920 C CA . ARG D 1 232 ? -0.035 7.517 15.779 1.00 39.63 219 ARG D CA 1
ATOM 11921 C C . ARG D 1 232 ? 1.364 7.435 15.154 1.00 35.19 219 ARG D C 1
ATOM 11922 O O . ARG D 1 232 ? 2.299 8.046 15.664 1.00 32.78 219 ARG D O 1
ATOM 11930 N N . VAL D 1 233 ? 1.497 6.660 14.083 1.00 33.15 220 VAL D N 1
ATOM 11931 C CA . VAL D 1 233 ? 2.744 6.550 13.358 1.00 31.73 220 VAL D CA 1
ATOM 11932 C C . VAL D 1 233 ? 2.616 7.410 12.086 1.00 32.09 220 VAL D C 1
ATOM 11933 O O . VAL D 1 233 ? 1.620 7.325 11.373 1.00 33.48 220 VAL D O 1
ATOM 11937 N N . ARG D 1 234 ? 3.612 8.266 11.855 1.00 30.99 221 ARG D N 1
ATOM 11938 C CA . ARG D 1 234 ? 3.600 9.228 10.743 1.00 32.19 221 ARG D CA 1
ATOM 11939 C C . ARG D 1 234 ? 4.891 9.230 9.915 1.00 30.28 221 ARG D C 1
ATOM 11940 O O . ARG D 1 234 ? 5.967 8.774 10.359 1.00 28.99 221 ARG D O 1
ATOM 11948 N N . VAL D 1 235 ? 4.757 9.731 8.688 1.00 30.30 222 VAL D N 1
ATOM 11949 C CA . VAL D 1 235 ? 5.864 9.818 7.741 1.00 29.33 222 VAL D CA 1
ATOM 11950 C C . VAL D 1 235 ? 6.191 11.309 7.490 1.00 28.80 222 VAL D C 1
ATOM 11951 O O . VAL D 1 235 ? 5.319 12.079 7.075 1.00 29.92 222 VAL D O 1
ATOM 11955 N N . HIS D 1 236 ? 7.437 11.697 7.764 1.00 27.19 223 HIS D N 1
ATOM 11956 C CA . HIS D 1 236 ? 7.920 13.071 7.543 1.00 27.08 223 HIS D CA 1
ATOM 11957 C C . HIS D 1 236 ? 9.300 12.963 6.849 1.00 26.26 223 HIS D C 1
ATOM 11958 O O . HIS D 1 236 ? 10.346 12.822 7.519 1.00 25.45 223 HIS D O 1
ATOM 11965 N N . PRO D 1 237 ? 9.323 12.985 5.505 1.00 26.83 224 PRO D N 1
ATOM 11966 C CA . PRO D 1 237 ? 10.618 12.775 4.843 1.00 26.50 224 PRO D CA 1
ATOM 11967 C C . PRO D 1 237 ? 11.421 14.074 4.757 1.00 26.13 224 PRO D C 1
ATOM 11968 O O . PRO D 1 237 ? 11.044 14.992 4.023 1.00 26.73 224 PRO D O 1
ATOM 11972 N N . LEU D 1 238 ? 12.531 14.133 5.479 1.00 25.41 225 LEU D N 1
ATOM 11973 C CA . LEU D 1 238 ? 13.375 15.304 5.486 1.00 25.51 225 LEU D CA 1
ATOM 11974 C C . LEU D 1 238 ? 13.872 15.641 4.068 1.00 25.97 225 LEU D C 1
ATOM 11975 O O . LEU D 1 238 ? 14.399 14.776 3.332 1.00 26.17 225 LEU D O 1
ATOM 11980 N N . GLY D 1 239 ? 13.700 16.897 3.692 1.00 26.54 226 GLY D N 1
ATOM 11981 C CA . GLY D 1 239 ? 14.307 17.433 2.495 1.00 27.25 226 GLY D CA 1
ATOM 11982 C C . GLY D 1 239 ? 15.327 18.524 2.779 1.00 27.75 226 GLY D C 1
ATOM 11983 O O . GLY D 1 239 ? 15.947 18.571 3.861 1.00 27.74 226 GLY D O 1
ATOM 11984 N N . VAL D 1 240 ? 15.468 19.424 1.809 1.00 28.85 227 VAL D N 1
ATOM 11985 C CA . VAL D 1 240 ? 16.596 20.378 1.770 1.00 29.79 227 VAL D CA 1
ATOM 11986 C C . VAL D 1 240 ? 16.151 21.855 1.719 1.00 31.50 227 VAL D C 1
ATOM 11987 O O . VAL D 1 240 ? 15.184 22.183 1.067 1.00 32.12 227 VAL D O 1
ATOM 11991 N N . ASP D 1 241 ? 16.876 22.718 2.423 1.00 33.33 228 ASP D N 1
ATOM 11992 C CA . ASP D 1 241 ? 16.757 24.204 2.291 1.00 35.93 228 ASP D CA 1
ATOM 11993 C C . ASP D 1 241 ? 17.675 24.640 1.152 1.00 36.44 228 ASP D C 1
ATOM 11994 O O . ASP D 1 241 ? 18.906 24.720 1.338 1.00 36.64 228 ASP D O 1
ATOM 11999 N N . ALA D 1 242 ? 17.076 24.901 -0.014 1.00 37.24 229 ALA D N 1
ATOM 12000 C CA . ALA D 1 242 ? 17.822 25.152 -1.248 1.00 38.15 229 ALA D CA 1
ATOM 12001 C C . ALA D 1 242 ? 18.685 26.395 -1.174 1.00 40.27 229 ALA D C 1
ATOM 12002 O O . ALA D 1 242 ? 19.820 26.391 -1.636 1.00 39.42 229 ALA D O 1
ATOM 12004 N N . GLU D 1 243 ? 18.144 27.445 -0.574 1.00 44.05 230 GLU D N 1
ATOM 12005 C CA . GLU D 1 243 ? 18.830 28.736 -0.521 1.00 47.86 230 GLU D CA 1
ATOM 12006 C C . GLU D 1 243 ? 20.050 28.636 0.398 1.00 48.03 230 GLU D C 1
ATOM 12007 O O . GLU D 1 243 ? 21.122 29.121 0.068 1.00 48.11 230 GLU D O 1
ATOM 12013 N N . GLU D 1 244 ? 19.894 27.960 1.532 1.00 39.66 231 GLU D N 1
ATOM 12014 C CA . GLU D 1 244 ? 21.002 27.731 2.450 1.00 40.39 231 GLU D CA 1
ATOM 12015 C C . GLU D 1 244 ? 22.053 26.863 1.789 1.00 38.00 231 GLU D C 1
ATOM 12016 O O . GLU D 1 244 ? 23.231 27.190 1.853 1.00 36.67 231 GLU D O 1
ATOM 12022 N N . LEU D 1 245 ? 21.624 25.773 1.138 1.00 36.75 232 LEU D N 1
ATOM 12023 C CA . LEU D 1 245 ? 22.557 24.864 0.446 1.00 35.25 232 LEU D CA 1
ATOM 12024 C C . LEU D 1 245 ? 23.271 25.530 -0.740 1.00 34.35 232 LEU D C 1
ATOM 12025 O O . LEU D 1 245 ? 24.485 25.409 -0.872 1.00 33.29 232 LEU D O 1
ATOM 12030 N N . ARG D 1 246 ? 22.521 26.231 -1.586 1.00 35.19 233 ARG D N 1
ATOM 12031 C CA . ARG D 1 246 ? 23.123 26.995 -2.712 1.00 36.45 233 ARG D CA 1
ATOM 12032 C C . ARG D 1 246 ? 24.138 28.067 -2.245 1.00 36.51 233 ARG D C 1
ATOM 12033 O O . ARG D 1 246 ? 25.178 28.250 -2.887 1.00 36.02 233 ARG D O 1
ATOM 12041 N N . ALA D 1 247 ? 23.876 28.746 -1.125 1.00 37.35 234 ALA D N 1
ATOM 12042 C CA . ALA D 1 247 ? 24.843 29.736 -0.617 1.00 38.33 234 ALA D CA 1
ATOM 12043 C C . ALA D 1 247 ? 26.148 29.035 -0.194 1.00 37.17 234 ALA D C 1
ATOM 12044 O O . ALA D 1 247 ? 27.246 29.475 -0.526 1.00 36.38 234 ALA D O 1
ATOM 12046 N N . LEU D 1 248 ? 26.031 27.916 0.508 1.00 36.22 235 LEU D N 1
ATOM 12047 C CA . LEU D 1 248 ? 27.231 27.155 0.868 1.00 35.90 235 LEU D CA 1
ATOM 12048 C C . LEU D 1 248 ? 28.002 26.712 -0.381 1.00 34.77 235 LEU D C 1
ATOM 12049 O O . LEU D 1 248 ? 29.228 26.852 -0.439 1.00 35.23 235 LEU D O 1
ATOM 12054 N N . ALA D 1 249 ? 27.278 26.211 -1.380 1.00 33.37 236 ALA D N 1
ATOM 12055 C CA . ALA D 1 249 ? 27.894 25.673 -2.585 1.00 32.82 236 ALA D CA 1
ATOM 12056 C C . ALA D 1 249 ? 28.613 26.716 -3.455 1.00 33.29 236 ALA D C 1
ATOM 12057 O O . ALA D 1 249 ? 29.517 26.350 -4.211 1.00 31.81 236 ALA D O 1
ATOM 12059 N N . HIS D 1 250 ? 28.201 27.982 -3.365 1.00 34.69 237 HIS D N 1
ATOM 12060 C CA . HIS D 1 250 ? 28.698 29.056 -4.257 1.00 36.84 237 HIS D CA 1
ATOM 12061 C C . HIS D 1 250 ? 29.647 30.066 -3.572 1.00 38.66 237 HIS D C 1
ATOM 12062 O O . HIS D 1 250 ? 29.930 31.150 -4.120 1.00 40.11 237 HIS D O 1
ATOM 12069 N N . ARG D 1 251 ? 30.149 29.705 -2.385 1.00 39.16 238 ARG D N 1
ATOM 12070 C CA . ARG D 1 251 ? 31.294 30.387 -1.781 1.00 40.83 238 ARG D CA 1
ATOM 12071 C C . ARG D 1 251 ? 32.551 30.278 -2.671 1.00 40.53 238 ARG D C 1
ATOM 12072 O O . ARG D 1 251 ? 32.766 29.218 -3.304 1.00 39.48 238 ARG D O 1
ATOM 12080 N N . PRO D 1 252 ? 33.409 31.332 -2.684 1.00 41.17 239 PRO D N 1
ATOM 12081 C CA . PRO D 1 252 ? 34.693 31.297 -3.432 1.00 41.72 239 PRO D CA 1
ATOM 12082 C C . PRO D 1 252 ? 35.596 30.080 -3.128 1.00 41.13 239 PRO D C 1
ATOM 12083 O O . PRO D 1 252 ? 36.365 29.637 -4.006 1.00 39.96 239 PRO D O 1
ATOM 12087 N N . GLN D 1 253 ? 35.516 29.577 -1.893 1.00 41.01 240 GLN D N 1
ATOM 12088 C CA . GLN D 1 253 ? 36.278 28.405 -1.475 1.00 42.02 240 GLN D CA 1
ATOM 12089 C C . GLN D 1 253 ? 35.876 27.198 -2.332 1.00 39.17 240 GLN D C 1
ATOM 12090 O O . GLN D 1 253 ? 36.731 26.419 -2.760 1.00 39.07 240 GLN D O 1
ATOM 12096 N N . VAL D 1 254 ? 34.580 27.083 -2.603 1.00 36.60 241 VAL D N 1
ATOM 12097 C CA . VAL D 1 254 ? 34.053 25.996 -3.443 1.00 34.90 241 VAL D CA 1
ATOM 12098 C C . VAL D 1 254 ? 34.357 26.231 -4.940 1.00 34.85 241 VAL D C 1
ATOM 12099 O O . VAL D 1 254 ? 34.677 25.277 -5.683 1.00 33.24 241 VAL D O 1
ATOM 12103 N N . ASP D 1 255 ? 34.226 27.477 -5.395 1.00 34.95 242 ASP D N 1
ATOM 12104 C CA . ASP D 1 255 ? 34.562 27.806 -6.782 1.00 35.83 242 ASP D CA 1
ATOM 12105 C C . ASP D 1 255 ? 36.009 27.404 -7.072 1.00 36.30 242 ASP D C 1
ATOM 12106 O O . ASP D 1 255 ? 36.276 26.715 -8.065 1.00 33.50 242 ASP D O 1
ATOM 12111 N N . GLU D 1 256 ? 36.929 27.792 -6.178 1.00 38.07 243 GLU D N 1
ATOM 12112 C CA . GLU D 1 256 ? 38.349 27.438 -6.355 1.00 41.22 243 GLU D CA 1
ATOM 12113 C C . GLU D 1 256 ? 38.564 25.904 -6.303 1.00 38.35 243 GLU D C 1
ATOM 12114 O O . GLU D 1 256 ? 39.243 25.333 -7.186 1.00 38.05 243 GLU D O 1
ATOM 12120 N N . ARG D 1 257 ? 37.967 25.235 -5.317 1.00 35.34 244 ARG D N 1
ATOM 12121 C CA . ARG D 1 257 ? 38.085 23.785 -5.248 1.00 34.04 244 ARG D CA 1
ATOM 12122 C C . ARG D 1 257 ? 37.478 23.056 -6.474 1.00 32.54 244 ARG D C 1
ATOM 12123 O O . ARG D 1 257 ? 38.021 22.033 -6.914 1.00 31.94 244 ARG D O 1
ATOM 12131 N N . LEU D 1 258 ? 36.374 23.575 -7.006 1.00 31.69 245 LEU D N 1
ATOM 12132 C CA . LEU D 1 258 ? 35.800 23.065 -8.263 1.00 31.80 245 LEU D CA 1
ATOM 12133 C C . LEU D 1 258 ? 36.765 23.232 -9.470 1.00 32.60 245 LEU D C 1
ATOM 12134 O O . LEU D 1 258 ? 36.899 22.311 -10.264 1.00 31.25 245 LEU D O 1
ATOM 12139 N N . ALA D 1 259 ? 37.425 24.395 -9.596 1.00 34.03 246 ALA D N 1
ATOM 12140 C CA . ALA D 1 259 ? 38.458 24.625 -10.648 1.00 35.48 246 ALA D CA 1
ATOM 12141 C C . ALA D 1 259 ? 39.579 23.587 -10.591 1.00 36.01 246 ALA D C 1
ATOM 12142 O O . ALA D 1 259 ? 39.963 23.017 -11.618 1.00 36.42 246 ALA D O 1
ATOM 12144 N N . ARG D 1 260 ? 40.086 23.330 -9.387 1.00 36.39 247 ARG D N 1
ATOM 12145 C CA . ARG D 1 260 ? 41.099 22.294 -9.194 1.00 37.28 247 ARG D CA 1
ATOM 12146 C C . ARG D 1 260 ? 40.562 20.909 -9.517 1.00 35.62 247 ARG D C 1
ATOM 12147 O O . ARG D 1 260 ? 41.279 20.103 -10.112 1.00 35.13 247 ARG D O 1
ATOM 12155 N N . LEU D 1 261 ? 39.305 20.638 -9.161 1.00 33.60 248 LEU D N 1
ATOM 12156 C CA . LEU D 1 261 ? 38.717 19.330 -9.448 1.00 33.89 248 LEU D CA 1
ATOM 12157 C C . LEU D 1 261 ? 38.543 19.031 -10.947 1.00 34.51 248 LEU D C 1
ATOM 12158 O O . LEU D 1 261 ? 38.862 17.913 -11.393 1.00 33.91 248 LEU D O 1
ATOM 12163 N N . ARG D 1 262 ? 38.071 20.009 -11.727 1.00 38.33 249 ARG D N 1
ATOM 12164 C CA . ARG D 1 262 ? 38.019 19.836 -13.190 1.00 40.63 249 ARG D CA 1
ATOM 12165 C C . ARG D 1 262 ? 39.388 19.466 -13.765 1.00 41.45 249 ARG D C 1
ATOM 12166 O O . ARG D 1 262 ? 39.469 18.623 -14.653 1.00 40.78 249 ARG D O 1
ATOM 12174 N N . GLU D 1 263 ? 40.447 20.097 -13.247 1.00 42.94 250 GLU D N 1
ATOM 12175 C CA . GLU D 1 263 ? 41.831 19.802 -13.661 1.00 45.04 250 GLU D CA 1
ATOM 12176 C C . GLU D 1 263 ? 42.279 18.396 -13.264 1.00 43.06 250 GLU D C 1
ATOM 12177 O O . GLU D 1 263 ? 42.925 17.721 -14.064 1.00 42.67 250 GLU D O 1
ATOM 12183 N N . GLU D 1 264 ? 41.939 17.946 -12.055 1.00 41.00 251 GLU D N 1
ATOM 12184 C CA . GLU D 1 264 ? 42.291 16.573 -11.636 1.00 39.53 251 GLU D CA 1
ATOM 12185 C C . GLU D 1 264 ? 41.682 15.537 -12.564 1.00 39.18 251 GLU D C 1
ATOM 12186 O O . GLU D 1 264 ? 42.344 14.578 -12.915 1.00 39.82 251 GLU D O 1
ATOM 12192 N N . VAL D 1 265 ? 40.411 15.743 -12.919 1.00 38.83 252 VAL D N 1
ATOM 12193 C CA . VAL D 1 265 ? 39.620 14.844 -13.770 1.00 39.17 252 VAL D CA 1
ATOM 12194 C C . VAL D 1 265 ? 39.931 14.991 -15.271 1.00 39.26 252 VAL D C 1
ATOM 12195 O O . VAL D 1 265 ? 39.767 14.036 -16.031 1.00 38.70 252 VAL D O 1
ATOM 12199 N N . GLY D 1 266 ? 40.344 16.190 -15.694 1.00 40.26 253 GLY D N 1
ATOM 12200 C CA . GLY D 1 266 ? 40.536 16.501 -17.107 1.00 40.66 253 GLY D CA 1
ATOM 12201 C C . GLY D 1 266 ? 39.192 16.706 -17.777 1.00 41.69 253 GLY D C 1
ATOM 12202 O O . GLY D 1 266 ? 38.182 16.943 -17.119 1.00 40.66 253 GLY D O 1
ATOM 12203 N N . ASP D 1 267 ? 39.171 16.557 -19.093 1.00 43.87 254 ASP D N 1
ATOM 12204 C CA . ASP D 1 267 ? 37.957 16.743 -19.904 1.00 45.92 254 ASP D CA 1
ATOM 12205 C C . ASP D 1 267 ? 37.124 15.445 -19.951 1.00 43.50 254 ASP D C 1
ATOM 12206 O O . ASP D 1 267 ? 36.946 14.838 -21.013 1.00 43.28 254 ASP D O 1
ATOM 12211 N N . ARG D 1 268 ? 36.607 15.025 -18.795 1.00 40.33 255 ARG D N 1
ATOM 12212 C CA . ARG D 1 268 ? 35.917 13.727 -18.695 1.00 38.00 255 ARG D CA 1
ATOM 12213 C C . ARG D 1 268 ? 34.639 13.833 -17.872 1.00 36.48 255 ARG D C 1
ATOM 12214 O O . ARG D 1 268 ? 34.508 14.734 -17.031 1.00 34.96 255 ARG D O 1
ATOM 12222 N N . LYS D 1 269 ? 33.702 12.910 -18.119 1.00 35.52 256 LYS D N 1
ATOM 12223 C CA . LYS D 1 269 ? 32.465 12.851 -17.332 1.00 34.97 256 LYS D CA 1
ATOM 12224 C C . LYS D 1 269 ? 32.767 12.305 -15.935 1.00 32.91 256 LYS D C 1
ATOM 12225 O O . LYS D 1 269 ? 33.774 11.658 -15.749 1.00 32.89 256 LYS D O 1
ATOM 12231 N N . THR D 1 270 ? 31.920 12.585 -14.952 1.00 31.61 257 THR D N 1
ATOM 12232 C CA . THR D 1 270 ? 32.160 12.120 -13.589 1.00 29.91 257 THR D CA 1
ATOM 12233 C C . THR D 1 270 ? 30.958 11.346 -12.988 1.00 28.50 257 THR D C 1
ATOM 12234 O O . THR D 1 270 ? 29.798 11.718 -13.187 1.00 28.73 257 THR D O 1
ATOM 12238 N N . ILE D 1 271 ? 31.264 10.247 -12.306 1.00 26.74 258 ILE D N 1
ATOM 12239 C CA . ILE D 1 271 ? 30.310 9.508 -11.503 1.00 25.85 258 ILE D CA 1
ATOM 12240 C C . ILE D 1 271 ? 30.745 9.781 -10.061 1.00 24.84 258 ILE D C 1
ATOM 12241 O O . ILE D 1 271 ? 31.822 9.349 -9.666 1.00 24.30 258 ILE D O 1
ATOM 12246 N N . VAL D 1 272 ? 29.915 10.501 -9.307 1.00 24.58 259 VAL D N 1
ATOM 12247 C CA . VAL D 1 272 ? 30.276 10.987 -7.966 1.00 24.18 259 VAL D CA 1
ATOM 12248 C C . VAL D 1 272 ? 29.531 10.278 -6.835 1.00 23.63 259 VAL D C 1
ATOM 12249 O O . VAL D 1 272 ? 28.322 10.069 -6.890 1.00 23.81 259 VAL D O 1
ATOM 12253 N N . ARG D 1 273 ? 30.274 9.890 -5.810 1.00 23.09 260 ARG D N 1
ATOM 12254 C CA . ARG D 1 273 ? 29.739 9.618 -4.449 1.00 22.65 260 ARG D CA 1
ATOM 12255 C C . ARG D 1 273 ? 30.797 10.138 -3.454 1.00 22.52 260 ARG D C 1
ATOM 12256 O O . ARG D 1 273 ? 32.005 10.195 -3.798 1.00 22.63 260 ARG D O 1
ATOM 12264 N N . VAL D 1 274 ? 30.351 10.497 -2.250 1.00 22.27 261 VAL D N 1
ATOM 12265 C CA . VAL D 1 274 ? 31.215 11.027 -1.227 1.00 22.30 261 VAL D CA 1
ATOM 12266 C C . VAL D 1 274 ? 30.991 10.359 0.133 1.00 21.98 261 VAL D C 1
ATOM 12267 O O . VAL D 1 274 ? 31.413 10.886 1.165 1.00 22.12 261 VAL D O 1
ATOM 12271 N N . ASP D 1 275 ? 30.344 9.200 0.133 1.00 21.63 262 ASP D N 1
ATOM 12272 C CA . ASP D 1 275 ? 29.987 8.551 1.384 1.00 21.40 262 ASP D CA 1
ATOM 12273 C C . ASP D 1 275 ? 31.192 7.892 2.036 1.00 21.18 262 ASP D C 1
ATOM 12274 O O . ASP D 1 275 ? 32.045 7.322 1.349 1.00 21.09 262 ASP D O 1
ATOM 12279 N N . ARG D 1 276 ? 31.250 7.956 3.359 1.00 21.21 263 ARG D N 1
ATOM 12280 C CA . ARG D 1 276 ? 32.248 7.238 4.132 1.00 21.11 263 ARG D CA 1
ATOM 12281 C C . ARG D 1 276 ? 32.021 5.727 3.989 1.00 20.78 263 ARG D C 1
ATOM 12282 O O . ARG D 1 276 ? 30.922 5.269 3.601 1.00 20.63 263 ARG D O 1
ATOM 12290 N N . THR D 1 277 ? 33.031 4.954 4.365 1.00 20.77 264 THR D N 1
ATOM 12291 C CA . THR D 1 277 ? 33.027 3.496 4.178 1.00 20.59 264 THR D CA 1
ATOM 12292 C C . THR D 1 277 ? 32.166 2.769 5.222 1.00 20.48 264 THR D C 1
ATOM 12293 O O . THR D 1 277 ? 32.603 1.871 5.912 1.00 20.53 264 THR D O 1
ATOM 12297 N N . GLU D 1 278 ? 30.896 3.152 5.261 1.00 20.41 265 GLU D N 1
ATOM 12298 C CA . GLU D 1 278 ? 29.905 2.544 6.137 1.00 20.38 265 GLU D CA 1
ATOM 12299 C C . GLU D 1 278 ? 29.330 1.328 5.424 1.00 20.26 265 GLU D C 1
ATOM 12300 O O . GLU D 1 278 ? 29.110 1.358 4.226 1.00 20.23 265 GLU D O 1
ATOM 12306 N N . LEU D 1 279 ? 29.137 0.242 6.165 1.00 20.27 266 LEU D N 1
ATOM 12307 C CA . LEU D 1 279 ? 28.700 -1.053 5.571 1.00 20.27 266 LEU D CA 1
ATOM 12308 C C . LEU D 1 279 ? 27.387 -0.988 4.788 1.00 20.30 266 LEU D C 1
ATOM 12309 O O . LEU D 1 279 ? 27.249 -1.647 3.772 1.00 20.35 266 LEU D O 1
ATOM 12314 N N . SER D 1 280 ? 26.426 -0.178 5.237 1.00 20.39 267 SER D N 1
ATOM 12315 C CA . SER D 1 280 ? 25.178 0.009 4.469 1.00 20.58 267 SER D CA 1
ATOM 12316 C C . SER D 1 280 ? 25.319 0.776 3.146 1.00 20.60 267 SER D C 1
ATOM 12317 O O . SER D 1 280 ? 24.385 0.777 2.381 1.00 20.83 267 SER D O 1
ATOM 12320 N N . LYS D 1 281 ? 26.462 1.423 2.861 1.00 20.46 268 LYS D N 1
ATOM 12321 C CA . LYS D 1 281 ? 26.518 2.373 1.721 1.00 20.57 268 LYS D CA 1
ATOM 12322 C C . LYS D 1 281 ? 26.594 1.694 0.347 1.00 20.62 268 LYS D C 1
ATOM 12323 O O . LYS D 1 281 ? 26.240 2.314 -0.664 1.00 20.84 268 LYS D O 1
ATOM 12329 N N . ASN D 1 282 ? 27.055 0.443 0.319 1.00 20.53 269 ASN D N 1
ATOM 12330 C CA . ASN D 1 282 ? 27.095 -0.355 -0.900 1.00 20.68 269 ASN D CA 1
ATOM 12331 C C . ASN D 1 282 ? 28.161 0.170 -1.886 1.00 20.70 269 ASN D C 1
ATOM 12332 O O . ASN D 1 282 ? 27.976 0.143 -3.109 1.00 20.93 269 ASN D O 1
ATOM 12337 N N . ILE D 1 283 ? 29.306 0.599 -1.342 1.00 20.55 270 ILE D N 1
ATOM 12338 C CA . ILE D 1 283 ? 30.394 1.163 -2.159 1.00 20.65 270 ILE D CA 1
ATOM 12339 C C . ILE D 1 283 ? 31.068 0.068 -2.987 1.00 20.82 270 ILE D C 1
ATOM 12340 O O . ILE D 1 283 ? 31.404 0.295 -4.159 1.00 21.04 270 ILE D O 1
ATOM 12345 N N . LEU D 1 284 ? 31.275 -1.116 -2.389 1.00 20.81 271 LEU D N 1
ATOM 12346 C CA . LEU D 1 284 ? 31.923 -2.215 -3.104 1.00 21.10 271 LEU D CA 1
ATOM 12347 C C . LEU D 1 284 ? 31.159 -2.599 -4.354 1.00 21.35 271 LEU D C 1
ATOM 12348 O O . LEU D 1 284 ? 31.765 -2.677 -5.425 1.00 21.64 271 LEU D O 1
ATOM 12353 N N . ARG D 1 285 ? 29.835 -2.791 -4.243 1.00 21.32 272 ARG D N 1
ATOM 12354 C CA . ARG D 1 285 ? 29.037 -3.168 -5.397 1.00 21.67 272 ARG D CA 1
ATOM 12355 C C . ARG D 1 285 ? 28.991 -2.033 -6.405 1.00 21.78 272 ARG D C 1
ATOM 12356 O O . ARG D 1 285 ? 28.944 -2.296 -7.610 1.00 22.17 272 ARG D O 1
ATOM 12364 N N . GLY D 1 286 ? 29.029 -0.787 -5.933 1.00 21.53 273 GLY D N 1
ATOM 12365 C CA . GLY D 1 286 ? 29.064 0.337 -6.848 1.00 21.71 273 GLY D CA 1
ATOM 12366 C C . GLY D 1 286 ? 30.310 0.326 -7.713 1.00 21.91 273 GLY D C 1
ATOM 12367 O O . GLY D 1 286 ? 30.235 0.614 -8.928 1.00 22.28 273 GLY D O 1
ATOM 12368 N N . LEU D 1 287 ? 31.457 0.009 -7.081 1.00 21.75 274 LEU D N 1
ATOM 12369 C CA . LEU D 1 287 ? 32.717 -0.147 -7.806 1.00 22.12 274 LEU D CA 1
ATOM 12370 C C . LEU D 1 287 ? 32.703 -1.355 -8.729 1.00 22.50 274 LEU D C 1
ATOM 12371 O O . LEU D 1 287 ? 33.303 -1.308 -9.801 1.00 23.07 274 LEU D O 1
ATOM 12376 N N . LEU D 1 288 ? 32.096 -2.456 -8.294 1.00 22.43 275 LEU D N 1
ATOM 12377 C CA . LEU D 1 288 ? 31.935 -3.633 -9.153 1.00 22.92 275 LEU D CA 1
ATOM 12378 C C . LEU D 1 288 ? 31.085 -3.322 -10.389 1.00 23.37 275 LEU D C 1
ATOM 12379 O O . LEU D 1 288 ? 31.360 -3.811 -11.506 1.00 23.92 275 LEU D O 1
ATOM 12384 N N . ALA D 1 289 ? 30.062 -2.490 -10.189 1.00 23.26 276 ALA D N 1
ATOM 12385 C CA . ALA D 1 289 ? 29.242 -1.993 -11.296 1.00 23.85 276 ALA D CA 1
ATOM 12386 C C . ALA D 1 289 ? 30.030 -1.160 -12.310 1.00 24.40 276 ALA D C 1
ATOM 12387 O O . ALA D 1 289 ? 29.867 -1.315 -13.522 1.00 24.94 276 ALA D O 1
ATOM 12389 N N . TYR D 1 290 ? 30.857 -0.267 -11.780 1.00 24.48 277 TYR D N 1
ATOM 12390 C CA . TYR D 1 290 ? 31.737 0.596 -12.578 1.00 25.15 277 TYR D CA 1
ATOM 12391 C C . TYR D 1 290 ? 32.718 -0.229 -13.394 1.00 26.10 277 TYR D C 1
ATOM 12392 O O . TYR D 1 290 ? 32.939 0.074 -14.553 1.00 26.52 277 TYR D O 1
ATOM 12401 N N . ARG D 1 291 ? 33.338 -1.223 -12.758 1.00 26.69 278 ARG D N 1
ATOM 12402 C CA . ARG D 1 291 ? 34.200 -2.171 -13.464 1.00 28.17 278 ARG D CA 1
ATOM 12403 C C . ARG D 1 291 ? 33.452 -2.820 -14.642 1.00 28.27 278 ARG D C 1
ATOM 12404 O O . ARG D 1 291 ? 34.004 -2.904 -15.735 1.00 28.66 278 ARG D O 1
ATOM 12412 N N . GLU D 1 292 ? 32.230 -3.327 -14.379 1.00 27.78 279 GLU D N 1
ATOM 12413 C CA . GLU D 1 292 ? 31.399 -3.983 -15.397 1.00 27.98 279 GLU D CA 1
ATOM 12414 C C . GLU D 1 292 ? 31.012 -2.999 -16.518 1.00 28.17 279 GLU D C 1
ATOM 12415 O O . GLU D 1 292 ? 31.035 -3.381 -17.698 1.00 28.56 279 GLU D O 1
ATOM 12421 N N . LEU D 1 293 ? 30.699 -1.749 -16.159 1.00 27.59 280 LEU D N 1
ATOM 12422 C CA . LEU D 1 293 ? 30.502 -0.686 -17.161 1.00 27.91 280 LEU D CA 1
ATOM 12423 C C . LEU D 1 293 ? 31.698 -0.598 -18.127 1.00 28.88 280 LEU D C 1
ATOM 12424 O O . LEU D 1 293 ? 31.505 -0.660 -19.354 1.00 29.64 280 LEU D O 1
ATOM 12429 N N . LEU D 1 294 ? 32.909 -0.466 -17.577 1.00 28.87 281 LEU D N 1
ATOM 12430 C CA . LEU D 1 294 ? 34.128 -0.302 -18.383 1.00 29.59 281 LEU D CA 1
ATOM 12431 C C . LEU D 1 294 ? 34.490 -1.552 -19.222 1.00 31.04 281 LEU D C 1
ATOM 12432 O O . LEU D 1 294 ? 35.172 -1.428 -20.254 1.00 31.98 281 LEU D O 1
ATOM 12437 N N . THR D 1 295 ? 34.019 -2.730 -18.795 1.00 29.76 282 THR D N 1
ATOM 12438 C CA . THR D 1 295 ? 34.169 -3.988 -19.534 1.00 30.96 282 THR D CA 1
ATOM 12439 C C . THR D 1 295 ? 33.157 -4.141 -20.685 1.00 32.13 282 THR D C 1
ATOM 12440 O O . THR D 1 295 ? 33.543 -4.390 -21.827 1.00 33.13 282 THR D O 1
ATOM 12444 N N . VAL D 1 296 ? 31.880 -3.949 -20.381 1.00 32.24 283 VAL D N 1
ATOM 12445 C CA . VAL D 1 296 ? 30.786 -4.129 -21.342 1.00 33.61 283 VAL D CA 1
ATOM 12446 C C . VAL D 1 296 ? 30.670 -2.928 -22.295 1.00 33.88 283 VAL D C 1
ATOM 12447 O O . VAL D 1 296 ? 30.307 -3.093 -23.444 1.00 35.06 283 VAL D O 1
ATOM 12451 N N . HIS D 1 297 ? 30.995 -1.730 -21.820 1.00 33.51 284 HIS D N 1
ATOM 12452 C CA . HIS D 1 297 ? 30.945 -0.504 -22.618 1.00 33.81 284 HIS D CA 1
ATOM 12453 C C . HIS D 1 297 ? 32.321 0.194 -22.674 1.00 33.54 284 HIS D C 1
ATOM 12454 O O . HIS D 1 297 ? 32.504 1.281 -22.118 1.00 32.80 284 HIS D O 1
ATOM 12461 N N . PRO D 1 298 ? 33.290 -0.413 -23.387 1.00 33.89 285 PRO D N 1
ATOM 12462 C CA . PRO D 1 298 ? 34.632 0.139 -23.393 1.00 33.87 285 PRO D CA 1
ATOM 12463 C C . PRO D 1 298 ? 34.750 1.517 -24.075 1.00 34.56 285 PRO D C 1
ATOM 12464 O O . PRO D 1 298 ? 35.781 2.169 -23.945 1.00 34.11 285 PRO D O 1
ATOM 12468 N N . GLU D 1 299 ? 33.714 1.948 -24.789 1.00 35.14 286 GLU D N 1
ATOM 12469 C CA . GLU D 1 299 ? 33.617 3.335 -25.250 1.00 36.86 286 GLU D CA 1
ATOM 12470 C C . GLU D 1 299 ? 33.712 4.420 -24.143 1.00 35.96 286 GLU D C 1
ATOM 12471 O O . GLU D 1 299 ? 34.000 5.573 -24.459 1.00 35.73 286 GLU D O 1
ATOM 12477 N N . TRP D 1 300 ? 33.459 4.066 -22.877 1.00 35.03 287 TRP D N 1
ATOM 12478 C CA . TRP D 1 300 ? 33.646 5.016 -21.762 1.00 35.42 287 TRP D CA 1
ATOM 12479 C C . TRP D 1 300 ? 35.070 5.096 -21.225 1.00 35.38 287 TRP D C 1
ATOM 12480 O O . TRP D 1 300 ? 35.356 5.997 -20.457 1.00 36.60 287 TRP D O 1
ATOM 12491 N N . ARG D 1 301 ? 35.963 4.201 -21.636 1.00 35.32 288 ARG D N 1
ATOM 12492 C CA . ARG D 1 301 ? 37.370 4.280 -21.225 1.00 35.63 288 ARG D CA 1
ATOM 12493 C C . ARG D 1 301 ? 37.988 5.591 -21.712 1.00 37.22 288 ARG D C 1
ATOM 12494 O O . ARG D 1 301 ? 37.677 6.081 -22.811 1.00 37.93 288 ARG D O 1
ATOM 12502 N N . ASP D 1 302 ? 38.809 6.175 -20.837 1.00 36.79 289 ASP D N 1
ATOM 12503 C CA . ASP D 1 302 ? 39.372 7.512 -20.964 1.00 37.25 289 ASP D CA 1
ATOM 12504 C C . ASP D 1 302 ? 38.339 8.661 -21.028 1.00 36.90 289 ASP D C 1
ATOM 12505 O O . ASP D 1 302 ? 38.727 9.815 -21.209 1.00 37.59 289 ASP D O 1
ATOM 12510 N N . ARG D 1 303 ? 37.047 8.368 -20.858 1.00 35.61 290 ARG D N 1
ATOM 12511 C CA . ARG D 1 303 ? 35.985 9.364 -20.958 1.00 36.16 290 ARG D CA 1
ATOM 12512 C C . ARG D 1 303 ? 35.200 9.587 -19.656 1.00 34.42 290 ARG D C 1
ATOM 12513 O O . ARG D 1 303 ? 34.290 10.385 -19.655 1.00 34.35 290 ARG D O 1
ATOM 12521 N N . VAL D 1 304 ? 35.505 8.863 -18.575 1.00 32.79 291 VAL D N 1
ATOM 12522 C CA . VAL D 1 304 ? 34.744 8.996 -17.329 1.00 31.33 291 VAL D CA 1
ATOM 12523 C C . VAL D 1 304 ? 35.662 8.711 -16.132 1.00 30.47 291 VAL D C 1
ATOM 12524 O O . VAL D 1 304 ? 36.616 7.955 -16.254 1.00 30.73 291 VAL D O 1
ATOM 12528 N N . VAL D 1 305 ? 35.406 9.368 -15.002 1.00 29.87 292 VAL D N 1
ATOM 12529 C CA . VAL D 1 305 ? 36.154 9.145 -13.755 1.00 29.19 292 VAL D CA 1
ATOM 12530 C C . VAL D 1 305 ? 35.110 8.929 -12.697 1.00 28.06 292 VAL D C 1
ATOM 12531 O O . VAL D 1 305 ? 34.188 9.733 -12.588 1.00 28.71 292 VAL D O 1
ATOM 12535 N N . HIS D 1 306 ? 35.218 7.824 -11.962 1.00 26.80 293 HIS D N 1
ATOM 12536 C CA . HIS D 1 306 ? 34.364 7.571 -10.806 1.00 25.78 293 HIS D CA 1
ATOM 12537 C C . HIS D 1 306 ? 35.024 8.184 -9.553 1.00 25.47 293 HIS D C 1
ATOM 12538 O O . HIS D 1 306 ? 36.101 7.774 -9.142 1.00 25.10 293 HIS D O 1
ATOM 12545 N N . LEU D 1 307 ? 34.367 9.186 -8.968 1.00 25.52 294 LEU D N 1
ATOM 12546 C CA . LEU D 1 307 ? 34.853 9.789 -7.712 1.00 25.43 294 LEU D CA 1
ATOM 12547 C C . LEU D 1 307 ? 34.273 8.964 -6.587 1.00 24.44 294 LEU D C 1
ATOM 12548 O O . LEU D 1 307 ? 33.046 8.817 -6.505 1.00 24.16 294 LEU D O 1
ATOM 12553 N N . ALA D 1 308 ? 35.122 8.449 -5.708 1.00 23.99 295 ALA D N 1
ATOM 12554 C CA . ALA D 1 308 ? 34.626 7.767 -4.510 1.00 23.27 295 ALA D CA 1
ATOM 12555 C C . ALA D 1 308 ? 35.511 8.003 -3.289 1.00 23.33 295 ALA D C 1
ATOM 12556 O O . ALA D 1 308 ? 36.693 8.365 -3.432 1.00 23.84 295 ALA D O 1
ATOM 12558 N N . SER D 1 309 ? 34.928 7.787 -2.098 1.00 22.79 296 SER D N 1
ATOM 12559 C CA . SER D 1 309 ? 35.631 7.970 -0.813 1.00 23.01 296 SER D CA 1
ATOM 12560 C C . SER D 1 309 ? 36.018 6.625 -0.181 1.00 22.58 296 SER D C 1
ATOM 12561 O O . SER D 1 309 ? 35.233 5.680 -0.191 1.00 21.90 296 SER D O 1
ATOM 12564 N N . ALA D 1 310 ? 37.237 6.577 0.345 1.00 23.09 297 ALA D N 1
ATOM 12565 C CA . ALA D 1 310 ? 37.725 5.517 1.203 1.00 23.15 297 ALA D CA 1
ATOM 12566 C C . ALA D 1 310 ? 37.962 6.061 2.635 1.00 23.65 297 ALA D C 1
ATOM 12567 O O . ALA D 1 310 ? 38.673 5.419 3.420 1.00 23.98 297 ALA D O 1
ATOM 12569 N N . TYR D 1 311 ? 37.365 7.212 2.975 1.00 23.83 298 TYR D N 1
ATOM 12570 C CA . TYR D 1 311 ? 37.452 7.761 4.345 1.00 24.44 298 TYR D CA 1
ATOM 12571 C C . TYR D 1 311 ? 36.720 6.803 5.299 1.00 23.81 298 TYR D C 1
ATOM 12572 O O . TYR D 1 311 ? 35.567 6.440 5.029 1.00 23.38 298 TYR D O 1
ATOM 12581 N N . PRO D 1 312 ? 37.359 6.431 6.409 1.00 24.08 299 PRO D N 1
ATOM 12582 C CA . PRO D 1 312 ? 36.786 5.428 7.351 1.00 23.64 299 PRO D CA 1
ATOM 12583 C C . PRO D 1 312 ? 35.492 5.872 8.009 1.00 23.25 299 PRO D C 1
ATOM 12584 O O . PRO D 1 312 ? 35.391 7.021 8.413 1.00 23.62 299 PRO D O 1
ATOM 12588 N N . SER D 1 313 ? 34.510 4.971 8.102 1.00 22.57 300 SER D N 1
ATOM 12589 C CA . SER D 1 313 ? 33.282 5.229 8.875 1.00 22.50 300 SER D CA 1
ATOM 12590 C C . SER D 1 313 ? 33.530 4.977 10.364 1.00 22.95 300 SER D C 1
ATOM 12591 O O . SER D 1 313 ? 33.225 5.822 11.207 1.00 23.37 300 SER D O 1
ATOM 12594 N N . ARG D 1 314 ? 34.110 3.810 10.660 1.00 22.98 301 ARG D N 1
ATOM 12595 C CA . ARG D 1 314 ? 34.575 3.449 12.001 1.00 23.56 301 ARG D CA 1
ATOM 12596 C C . ARG D 1 314 ? 35.910 2.735 11.913 1.00 23.96 301 ARG D C 1
ATOM 12597 O O . ARG D 1 314 ? 36.183 2.075 10.918 1.00 23.64 301 ARG D O 1
ATOM 12605 N N . GLN D 1 315 ? 36.718 2.841 12.971 1.00 24.80 302 GLN D N 1
ATOM 12606 C CA . GLN D 1 315 ? 37.943 2.035 13.106 1.00 25.46 302 GLN D CA 1
ATOM 12607 C C . GLN D 1 315 ? 37.948 1.061 14.324 1.00 25.98 302 GLN D C 1
ATOM 12608 O O . GLN D 1 315 ? 38.960 0.388 14.561 1.00 26.74 302 GLN D O 1
ATOM 12614 N N . ASP D 1 316 ? 36.817 0.945 15.035 1.00 25.77 303 ASP D N 1
ATOM 12615 C CA . ASP D 1 316 ? 36.732 0.179 16.294 1.00 26.57 303 ASP D CA 1
ATOM 12616 C C . ASP D 1 316 ? 36.009 -1.172 16.169 1.00 26.19 303 ASP D C 1
ATOM 12617 O O . ASP D 1 316 ? 35.870 -1.864 17.196 1.00 26.94 303 ASP D O 1
ATOM 12622 N N . LEU D 1 317 ? 35.541 -1.528 14.960 1.00 25.11 304 LEU D N 1
ATOM 12623 C CA . LEU D 1 317 ? 35.031 -2.859 14.655 1.00 24.92 304 LEU D CA 1
ATOM 12624 C C . LEU D 1 317 ? 35.799 -3.448 13.468 1.00 24.80 304 LEU D C 1
ATOM 12625 O O . LEU D 1 317 ? 36.055 -2.779 12.448 1.00 24.35 304 LEU D O 1
ATOM 12630 N N . ALA D 1 318 ? 36.121 -4.727 13.585 1.00 25.29 305 ALA D N 1
ATOM 12631 C CA . ALA D 1 318 ? 36.906 -5.414 12.559 1.00 25.40 305 ALA D CA 1
ATOM 12632 C C . ALA D 1 318 ? 36.216 -5.418 11.151 1.00 24.47 305 ALA D C 1
ATOM 12633 O O . ALA D 1 318 ? 36.872 -5.264 10.116 1.00 24.34 305 ALA D O 1
ATOM 12635 N N . ALA D 1 319 ? 34.898 -5.558 11.125 1.00 23.94 306 ALA D N 1
ATOM 12636 C CA . ALA D 1 319 ? 34.157 -5.512 9.860 1.00 23.21 306 ALA D CA 1
ATOM 12637 C C . ALA D 1 319 ? 34.295 -4.146 9.142 1.00 22.68 306 ALA D C 1
ATOM 12638 O O . ALA D 1 319 ? 34.424 -4.089 7.924 1.00 22.34 306 ALA D O 1
ATOM 12640 N N . TYR D 1 320 ? 34.292 -3.059 9.914 1.00 22.73 307 TYR D N 1
ATOM 12641 C CA . TYR D 1 320 ? 34.449 -1.720 9.347 1.00 22.42 307 TYR D CA 1
ATOM 12642 C C . TYR D 1 320 ? 35.861 -1.526 8.808 1.00 22.76 307 TYR D C 1
ATOM 12643 O O . TYR D 1 320 ? 36.018 -1.008 7.726 1.00 22.47 307 TYR D O 1
ATOM 12652 N N . ARG D 1 321 ? 36.865 -1.981 9.543 1.00 23.51 308 ARG D N 1
ATOM 12653 C CA . ARG D 1 321 ? 38.265 -1.910 9.076 1.00 24.11 308 ARG D CA 1
ATOM 12654 C C . ARG D 1 321 ? 38.410 -2.733 7.785 1.00 23.88 308 ARG D C 1
ATOM 12655 O O . ARG D 1 321 ? 39.003 -2.276 6.812 1.00 23.90 308 ARG D O 1
ATOM 12663 N N . ALA D 1 322 ? 37.829 -3.936 7.760 1.00 23.74 309 ALA D N 1
ATOM 12664 C CA . ALA D 1 322 ? 37.965 -4.766 6.563 1.00 23.65 309 ALA D CA 1
ATOM 12665 C C . ALA D 1 322 ? 37.214 -4.166 5.351 1.00 22.82 309 ALA D C 1
ATOM 12666 O O . ALA D 1 322 ? 37.644 -4.360 4.203 1.00 22.83 309 ALA D O 1
ATOM 12668 N N . TYR D 1 323 ? 36.084 -3.468 5.600 1.00 22.24 310 TYR D N 1
ATOM 12669 C CA . TYR D 1 323 ? 35.324 -2.834 4.535 1.00 21.63 310 TYR D CA 1
ATOM 12670 C C . TYR D 1 323 ? 36.106 -1.688 3.880 1.00 21.68 310 TYR D C 1
ATOM 12671 O O . TYR D 1 323 ? 36.197 -1.629 2.655 1.00 21.53 310 TYR D O 1
ATOM 12680 N N . THR D 1 324 ? 36.690 -0.812 4.689 1.00 22.03 311 THR D N 1
ATOM 12681 C CA . THR D 1 324 ? 37.589 0.224 4.200 1.00 22.36 311 THR D CA 1
ATOM 12682 C C . THR D 1 324 ? 38.772 -0.377 3.386 1.00 22.86 311 THR D C 1
ATOM 12683 O O . THR D 1 324 ? 39.068 0.090 2.289 1.00 22.87 311 THR D O 1
ATOM 12687 N N . ALA D 1 325 ? 39.412 -1.434 3.892 1.00 23.39 312 ALA D N 1
ATOM 12688 C CA . ALA D 1 325 ? 40.566 -2.017 3.177 1.00 24.08 312 ALA D CA 1
ATOM 12689 C C . ALA D 1 325 ? 40.095 -2.633 1.833 1.00 23.60 312 ALA D C 1
ATOM 12690 O O . ALA D 1 325 ? 40.737 -2.413 0.794 1.00 23.89 312 ALA D O 1
ATOM 12692 N N . SER D 1 326 ? 38.962 -3.355 1.850 1.00 22.99 313 SER D N 1
ATOM 12693 C CA . SER D 1 326 ? 38.342 -3.873 0.597 1.00 22.58 313 SER D CA 1
ATOM 12694 C C . SER D 1 326 ? 38.006 -2.761 -0.394 1.00 22.16 313 SER D C 1
ATOM 12695 O O . SER D 1 326 ? 38.236 -2.924 -1.597 1.00 22.25 313 SER D O 1
ATOM 12698 N N . VAL D 1 327 ? 37.531 -1.610 0.093 1.00 21.90 314 VAL D N 1
ATOM 12699 C CA . VAL D 1 327 ? 37.261 -0.490 -0.834 1.00 21.92 314 VAL D CA 1
ATOM 12700 C C . VAL D 1 327 ? 38.538 0.007 -1.553 1.00 22.72 314 VAL D C 1
ATOM 12701 O O . VAL D 1 327 ? 38.514 0.148 -2.758 1.00 22.63 314 VAL D O 1
ATOM 12705 N N . THR D 1 328 ? 39.584 0.338 -0.778 1.00 28.14 315 THR D N 1
ATOM 12706 C CA . THR D 1 328 ? 40.929 0.725 -1.296 1.00 28.61 315 THR D CA 1
ATOM 12707 C C . THR D 1 328 ? 41.501 -0.281 -2.277 1.00 28.62 315 THR D C 1
ATOM 12708 O O . THR D 1 328 ? 41.950 0.083 -3.350 1.00 28.18 315 THR D O 1
ATOM 12712 N N . GLU D 1 329 ? 41.424 -1.568 -1.937 1.00 29.67 316 GLU D N 1
ATOM 12713 C CA . GLU D 1 329 ? 42.001 -2.618 -2.804 1.00 30.23 316 GLU D CA 1
ATOM 12714 C C . GLU D 1 329 ? 41.248 -2.770 -4.110 1.00 28.67 316 GLU D C 1
ATOM 12715 O O . GLU D 1 329 ? 41.871 -2.908 -5.164 1.00 28.45 316 GLU D O 1
ATOM 12721 N N . LEU D 1 330 ? 39.917 -2.699 -4.052 1.00 27.50 317 LEU D N 1
ATOM 12722 C CA . LEU D 1 330 ? 39.110 -2.837 -5.247 1.00 26.63 317 LEU D CA 1
ATOM 12723 C C . LEU D 1 330 ? 39.323 -1.657 -6.226 1.00 26.17 317 LEU D C 1
ATOM 12724 O O . LEU D 1 330 ? 39.539 -1.850 -7.433 1.00 25.72 317 LEU D O 1
ATOM 12729 N N . ALA D 1 331 ? 39.301 -0.445 -5.682 1.00 26.18 318 ALA D N 1
ATOM 12730 C CA . ALA D 1 331 ? 39.598 0.726 -6.462 1.00 26.06 318 ALA D CA 1
ATOM 12731 C C . ALA D 1 331 ? 40.987 0.602 -7.126 1.00 26.65 318 ALA D C 1
ATOM 12732 O O . ALA D 1 331 ? 41.154 0.933 -8.310 1.00 26.37 318 ALA D O 1
ATOM 12734 N N . ALA D 1 332 ? 41.969 0.115 -6.367 1.00 27.69 319 ALA D N 1
ATOM 12735 C CA . ALA D 1 332 ? 43.332 -0.057 -6.897 1.00 28.71 319 ALA D CA 1
ATOM 12736 C C . ALA D 1 332 ? 43.327 -1.083 -8.058 1.00 29.08 319 ALA D C 1
ATOM 12737 O O . ALA D 1 332 ? 43.973 -0.878 -9.076 1.00 29.07 319 ALA D O 1
ATOM 12739 N N . GLU D 1 333 ? 42.583 -2.175 -7.889 1.00 29.56 320 GLU D N 1
ATOM 12740 C CA . GLU D 1 333 ? 42.473 -3.210 -8.923 1.00 30.58 320 GLU D CA 1
ATOM 12741 C C . GLU D 1 333 ? 41.908 -2.653 -10.215 1.00 29.80 320 GLU D C 1
ATOM 12742 O O . GLU D 1 333 ? 42.424 -2.956 -11.303 1.00 29.81 320 GLU D O 1
ATOM 12748 N N . ILE D 1 334 ? 40.851 -1.851 -10.087 1.00 28.52 321 ILE D N 1
ATOM 12749 C CA . ILE D 1 334 ? 40.208 -1.245 -11.248 1.00 28.28 321 ILE D CA 1
ATOM 12750 C C . ILE D 1 334 ? 41.168 -0.288 -11.941 1.00 28.51 321 ILE D C 1
ATOM 12751 O O . ILE D 1 334 ? 41.280 -0.298 -13.177 1.00 28.56 321 ILE D O 1
ATOM 12756 N N . ASN D 1 335 ? 41.845 0.551 -11.148 1.00 28.44 322 ASN D N 1
ATOM 12757 C CA . ASN D 1 335 ? 42.873 1.426 -11.668 1.00 28.82 322 ASN D CA 1
ATOM 12758 C C . ASN D 1 335 ? 44.016 0.660 -12.330 1.00 29.69 322 ASN D C 1
ATOM 12759 O O . ASN D 1 335 ? 44.451 1.061 -13.371 1.00 29.98 322 ASN D O 1
ATOM 12764 N N . ALA D 1 336 ? 44.473 -0.444 -11.742 1.00 30.42 323 ALA D N 1
ATOM 12765 C CA . ALA D 1 336 ? 45.469 -1.292 -12.411 1.00 31.67 323 ALA D CA 1
ATOM 12766 C C . ALA D 1 336 ? 44.959 -1.881 -13.732 1.00 32.38 323 ALA D C 1
ATOM 12767 O O . ALA D 1 336 ? 45.701 -1.909 -14.699 1.00 32.82 323 ALA D O 1
ATOM 12769 N N . GLU D 1 337 ? 43.710 -2.340 -13.778 1.00 32.52 324 GLU D N 1
ATOM 12770 C CA . GLU D 1 337 ? 43.195 -3.044 -14.964 1.00 34.10 324 GLU D CA 1
ATOM 12771 C C . GLU D 1 337 ? 42.989 -2.127 -16.162 1.00 34.53 324 GLU D C 1
ATOM 12772 O O . GLU D 1 337 ? 43.267 -2.515 -17.308 1.00 34.98 324 GLU D O 1
ATOM 12778 N N . PHE D 1 338 ? 42.495 -0.923 -15.912 1.00 34.16 325 PHE D N 1
ATOM 12779 C CA . PHE D 1 338 ? 42.111 -0.018 -16.980 1.00 34.97 325 PHE D CA 1
ATOM 12780 C C . PHE D 1 338 ? 42.910 1.280 -17.043 1.00 35.83 325 PHE D C 1
ATOM 12781 O O . PHE D 1 338 ? 42.783 2.009 -18.033 1.00 36.69 325 PHE D O 1
ATOM 12789 N N . GLY D 1 339 ? 43.705 1.597 -16.018 1.00 35.24 326 GLY D N 1
ATOM 12790 C CA . GLY D 1 339 ? 44.416 2.880 -15.989 1.00 36.31 326 GLY D CA 1
ATOM 12791 C C . GLY D 1 339 ? 45.538 2.984 -17.024 1.00 37.96 326 GLY D C 1
ATOM 12792 O O . GLY D 1 339 ? 46.109 1.972 -17.405 1.00 38.78 326 GLY D O 1
ATOM 12793 N N . THR D 1 340 ? 45.840 4.205 -17.470 1.00 39.16 327 THR D N 1
ATOM 12794 C CA . THR D 1 340 ? 46.950 4.462 -18.412 1.00 41.43 327 THR D CA 1
ATOM 12795 C C . THR D 1 340 ? 47.823 5.562 -17.824 1.00 43.08 327 THR D C 1
ATOM 12796 O O . THR D 1 340 ? 47.538 6.069 -16.742 1.00 42.79 327 THR D O 1
ATOM 12800 N N . ALA D 1 341 ? 48.880 5.934 -18.542 1.00 45.62 328 ALA D N 1
ATOM 12801 C CA . ALA D 1 341 ? 49.684 7.108 -18.195 1.00 47.58 328 ALA D CA 1
ATOM 12802 C C . ALA D 1 341 ? 48.816 8.353 -17.946 1.00 48.00 328 ALA D C 1
ATOM 12803 O O . ALA D 1 341 ? 49.084 9.125 -17.027 1.00 48.93 328 ALA D O 1
ATOM 12805 N N . ASP D 1 342 ? 47.761 8.523 -18.742 1.00 49.26 329 ASP D N 1
ATOM 12806 C CA . ASP D 1 342 ? 46.939 9.745 -18.715 1.00 49.73 329 ASP D CA 1
ATOM 12807 C C . ASP D 1 342 ? 45.626 9.673 -17.914 1.00 45.68 329 ASP D C 1
ATOM 12808 O O . ASP D 1 342 ? 44.988 10.703 -17.703 1.00 45.90 329 ASP D O 1
ATOM 12813 N N . TRP D 1 343 ? 45.211 8.484 -17.484 1.00 41.01 330 TRP D N 1
ATOM 12814 C CA . TRP D 1 343 ? 43.872 8.306 -16.947 1.00 37.78 330 TRP D CA 1
ATOM 12815 C C . TRP D 1 343 ? 43.856 7.351 -15.773 1.00 35.09 330 TRP D C 1
ATOM 12816 O O . TRP D 1 343 ? 44.327 6.215 -15.907 1.00 35.48 330 TRP D O 1
ATOM 12827 N N . GLN D 1 344 ? 43.338 7.833 -14.640 1.00 33.22 331 GLN D N 1
ATOM 12828 C CA A GLN D 1 344 ? 43.068 6.983 -13.472 0.50 32.08 331 GLN D CA 1
ATOM 12829 C CA B GLN D 1 344 ? 43.059 7.029 -13.447 0.50 31.67 331 GLN D CA 1
ATOM 12830 C C . GLN D 1 344 ? 41.532 6.851 -13.341 1.00 30.24 331 GLN D C 1
ATOM 12831 O O . GLN D 1 344 ? 40.842 7.797 -12.956 1.00 30.38 331 GLN D O 1
ATOM 12842 N N . PRO D 1 345 ? 40.985 5.669 -13.692 1.00 37.43 332 PRO D N 1
ATOM 12843 C CA . PRO D 1 345 ? 39.522 5.467 -13.691 1.00 35.66 332 PRO D CA 1
ATOM 12844 C C . PRO D 1 345 ? 38.741 5.803 -12.384 1.00 33.97 332 PRO D C 1
ATOM 12845 O O . PRO D 1 345 ? 37.598 6.257 -12.457 1.00 32.82 332 PRO D O 1
ATOM 12849 N N . VAL D 1 346 ? 39.354 5.537 -11.232 1.00 33.60 333 VAL D N 1
ATOM 12850 C CA . VAL D 1 346 ? 38.759 5.831 -9.914 1.00 32.54 333 VAL D CA 1
ATOM 12851 C C . VAL D 1 346 ? 39.598 6.856 -9.167 1.00 32.60 333 VAL D C 1
ATOM 12852 O O . VAL D 1 346 ? 40.756 6.610 -8.859 1.00 33.39 333 VAL D O 1
ATOM 12856 N N . LEU D 1 347 ? 38.986 7.981 -8.844 1.00 32.00 334 LEU D N 1
ATOM 12857 C CA . LEU D 1 347 ? 39.632 9.022 -8.101 1.00 32.29 334 LEU D CA 1
ATOM 12858 C C . LEU D 1 347 ? 39.214 8.817 -6.632 1.00 31.80 334 LEU D C 1
ATOM 12859 O O . LEU D 1 347 ? 38.062 9.122 -6.243 1.00 31.11 334 LEU D O 1
ATOM 12864 N N . VAL D 1 348 ? 40.122 8.243 -5.846 1.00 32.18 335 VAL D N 1
ATOM 12865 C CA . VAL D 1 348 ? 39.835 7.917 -4.470 1.00 31.87 335 VAL D CA 1
ATOM 12866 C C . VAL D 1 348 ? 40.159 9.124 -3.574 1.00 32.01 335 VAL D C 1
ATOM 12867 O O . VAL D 1 348 ? 41.280 9.609 -3.585 1.00 32.71 335 VAL D O 1
ATOM 12871 N N . SER D 1 349 ? 39.180 9.580 -2.810 1.00 31.62 336 SER D N 1
ATOM 12872 C CA . SER D 1 349 ? 39.407 10.579 -1.778 1.00 32.18 336 SER D CA 1
ATOM 12873 C C . SER D 1 349 ? 39.500 9.944 -0.385 1.00 32.57 336 SER D C 1
ATOM 12874 O O . SER D 1 349 ? 38.622 9.145 0.017 1.00 31.69 336 SER D O 1
ATOM 12877 N N . VAL D 1 350 ? 40.566 10.304 0.330 1.00 33.97 337 VAL D N 1
ATOM 12878 C CA . VAL D 1 350 ? 40.774 9.845 1.702 1.00 35.01 337 VAL D CA 1
ATOM 12879 C C . VAL D 1 350 ? 40.709 10.950 2.714 1.00 36.24 337 VAL D C 1
ATOM 12880 O O . VAL D 1 350 ? 41.120 10.732 3.844 1.00 36.83 337 VAL D O 1
ATOM 12884 N N . GLU D 1 351 ? 40.178 12.111 2.336 1.00 37.84 338 GLU D N 1
ATOM 12885 C CA . GLU D 1 351 ? 39.999 13.215 3.275 1.00 40.87 338 GLU D CA 1
ATOM 12886 C C . GLU D 1 351 ? 38.502 13.487 3.456 1.00 41.34 338 GLU D C 1
ATOM 12887 O O . GLU D 1 351 ? 37.669 13.025 2.688 1.00 40.12 338 GLU D O 1
ATOM 12893 N N . ASP D 1 352 ? 38.180 14.275 4.470 1.00 44.08 339 ASP D N 1
ATOM 12894 C CA . ASP D 1 352 ? 36.801 14.639 4.754 1.00 44.83 339 ASP D CA 1
ATOM 12895 C C . ASP D 1 352 ? 36.683 16.161 4.742 1.00 44.81 339 ASP D C 1
ATOM 12896 O O . ASP D 1 352 ? 36.990 16.836 5.730 1.00 45.65 339 ASP D O 1
ATOM 12901 N N . ASP D 1 353 ? 36.277 16.692 3.591 1.00 43.75 340 ASP D N 1
ATOM 12902 C CA . ASP D 1 353 ? 36.249 18.136 3.363 1.00 43.50 340 ASP D CA 1
ATOM 12903 C C . ASP D 1 353 ? 34.958 18.458 2.664 1.00 40.22 340 ASP D C 1
ATOM 12904 O O . ASP D 1 353 ? 34.743 18.026 1.530 1.00 38.57 340 ASP D O 1
ATOM 12909 N N . PHE D 1 354 ? 34.086 19.181 3.358 1.00 38.57 341 PHE D N 1
ATOM 12910 C CA . PHE D 1 354 ? 32.775 19.508 2.812 1.00 37.57 341 PHE D CA 1
ATOM 12911 C C . PHE D 1 354 ? 32.876 20.433 1.565 1.00 36.98 341 PHE D C 1
ATOM 12912 O O . PHE D 1 354 ? 32.114 20.283 0.625 1.00 36.04 341 PHE D O 1
ATOM 12920 N N . THR D 1 355 ? 33.834 21.358 1.574 1.00 37.17 342 THR D N 1
ATOM 12921 C CA . THR D 1 355 ? 34.141 22.216 0.419 1.00 37.21 342 THR D CA 1
ATOM 12922 C C . THR D 1 355 ? 34.364 21.387 -0.864 1.00 36.12 342 THR D C 1
ATOM 12923 O O . THR D 1 355 ? 33.829 21.733 -1.924 1.00 35.84 342 THR D O 1
ATOM 12927 N N . ARG D 1 356 ? 35.100 20.279 -0.753 1.00 29.34 343 ARG D N 1
ATOM 12928 C CA . ARG D 1 356 ? 35.347 19.401 -1.909 1.00 28.97 343 ARG D CA 1
ATOM 12929 C C . ARG D 1 356 ? 34.095 18.675 -2.319 1.00 28.00 343 ARG D C 1
ATOM 12930 O O . ARG D 1 356 ? 33.842 18.524 -3.509 1.00 27.80 343 ARG D O 1
ATOM 12938 N N . SER D 1 357 ? 33.332 18.191 -1.335 1.00 27.51 344 SER D N 1
ATOM 12939 C CA . SER D 1 357 ? 32.098 17.481 -1.629 1.00 26.87 344 SER D CA 1
ATOM 12940 C C . SER D 1 357 ? 31.098 18.400 -2.338 1.00 26.65 344 SER D C 1
ATOM 12941 O O . SER D 1 357 ? 30.503 18.021 -3.318 1.00 26.38 344 SER D O 1
ATOM 12944 N N . LEU D 1 358 ? 30.954 19.631 -1.861 1.00 26.85 345 LEU D N 1
ATOM 12945 C CA . LEU D 1 358 ? 30.116 20.613 -2.564 1.00 26.96 345 LEU D CA 1
ATOM 12946 C C . LEU D 1 358 ? 30.550 20.851 -4.039 1.00 27.13 345 LEU D C 1
ATOM 12947 O O . LEU D 1 358 ? 29.693 20.951 -4.955 1.00 27.06 345 LEU D O 1
ATOM 12952 N N . ALA D 1 359 ? 31.869 20.930 -4.246 1.00 27.23 346 ALA D N 1
ATOM 12953 C CA . ALA D 1 359 ? 32.473 21.021 -5.580 1.00 27.63 346 ALA D CA 1
ATOM 12954 C C . ALA D 1 359 ? 32.108 19.817 -6.428 1.00 27.47 346 ALA D C 1
ATOM 12955 O O . ALA D 1 359 ? 31.639 19.938 -7.569 1.00 27.79 346 ALA D O 1
ATOM 12957 N N . ALA D 1 360 ? 32.318 18.648 -5.839 1.00 26.96 347 ALA D N 1
ATOM 12958 C CA . ALA D 1 360 ? 31.988 17.415 -6.511 1.00 26.87 347 ALA D CA 1
ATOM 12959 C C . ALA D 1 360 ? 30.483 17.359 -6.876 1.00 26.86 347 ALA D C 1
ATOM 12960 O O . ALA D 1 360 ? 30.141 16.930 -8.002 1.00 27.17 347 ALA D O 1
ATOM 12962 N N . TYR D 1 361 ? 29.608 17.842 -5.979 1.00 26.73 348 TYR D N 1
ATOM 12963 C CA . TYR D 1 361 ? 28.163 17.924 -6.263 1.00 26.97 348 TYR D CA 1
ATOM 12964 C C . TYR D 1 361 ? 27.829 18.782 -7.445 1.00 27.87 348 TYR D C 1
ATOM 12965 O O . TYR D 1 361 ? 26.934 18.427 -8.227 1.00 28.09 348 TYR D O 1
ATOM 12974 N N . ARG D 1 362 ? 28.468 19.957 -7.513 1.00 28.71 349 ARG D N 1
ATOM 12975 C CA . ARG D 1 362 ? 28.233 20.888 -8.606 1.00 29.82 349 ARG D CA 1
ATOM 12976 C C . ARG D 1 362 ? 28.692 20.314 -9.962 1.00 30.61 349 ARG D C 1
ATOM 12977 O O . ARG D 1 362 ? 28.068 20.614 -10.971 1.00 31.62 349 ARG D O 1
ATOM 12985 N N . LEU D 1 363 ? 29.747 19.489 -9.967 1.00 30.47 350 LEU D N 1
ATOM 12986 C CA . LEU D 1 363 ? 30.384 19.013 -11.195 1.00 31.38 350 LEU D CA 1
ATOM 12987 C C . LEU D 1 363 ? 29.763 17.759 -11.773 1.00 31.23 350 LEU D C 1
ATOM 12988 O O . LEU D 1 363 ? 29.830 17.536 -12.995 1.00 31.95 350 LEU D O 1
ATOM 12993 N N . ALA D 1 364 ? 29.171 16.942 -10.895 1.00 30.30 351 ALA D N 1
ATOM 12994 C CA . ALA D 1 364 ? 28.794 15.557 -11.215 1.00 29.93 351 ALA D CA 1
ATOM 12995 C C . ALA D 1 364 ? 27.898 15.444 -12.440 1.00 30.61 351 ALA D C 1
ATOM 12996 O O . ALA D 1 364 ? 26.915 16.189 -12.553 1.00 31.22 351 ALA D O 1
ATOM 12998 N N . ASP D 1 365 ? 28.248 14.536 -13.349 1.00 30.67 352 ASP D N 1
ATOM 12999 C CA . ASP D 1 365 ? 27.371 14.145 -14.444 1.00 31.36 352 ASP D CA 1
ATOM 13000 C C . ASP D 1 365 ? 26.363 13.074 -13.973 1.00 30.35 352 ASP D C 1
ATOM 13001 O O . ASP D 1 365 ? 25.215 13.030 -14.445 1.00 30.63 352 ASP D O 1
ATOM 13006 N N . VAL D 1 366 ? 26.827 12.216 -13.054 1.00 29.02 353 VAL D N 1
ATOM 13007 C CA . VAL D 1 366 ? 26.073 11.106 -12.520 1.00 28.18 353 VAL D CA 1
ATOM 13008 C C . VAL D 1 366 ? 26.351 11.011 -11.022 1.00 27.05 353 VAL D C 1
ATOM 13009 O O . VAL D 1 366 ? 27.511 11.143 -10.595 1.00 27.13 353 VAL D O 1
ATOM 13013 N N . ALA D 1 367 ? 25.296 10.784 -10.243 1.00 26.34 354 ALA D N 1
ATOM 13014 C CA . ALA D 1 367 ? 25.382 10.559 -8.795 1.00 25.39 354 ALA D CA 1
ATOM 13015 C C . ALA D 1 367 ? 25.014 9.121 -8.556 1.00 25.00 354 ALA D C 1
ATOM 13016 O O . ALA D 1 367 ? 23.949 8.681 -8.997 1.00 25.18 354 ALA D O 1
ATOM 13018 N N . LEU D 1 368 ? 25.865 8.413 -7.821 1.00 24.65 355 LEU D N 1
ATOM 13019 C CA . LEU D 1 368 ? 25.642 7.017 -7.541 1.00 24.46 355 LEU D CA 1
ATOM 13020 C C . LEU D 1 368 ? 25.282 6.903 -6.057 1.00 24.09 355 LEU D C 1
ATOM 13021 O O . LEU D 1 368 ? 26.148 7.042 -5.171 1.00 23.98 355 LEU D O 1
ATOM 13026 N N . VAL D 1 369 ? 23.992 6.702 -5.807 1.00 24.07 356 VAL D N 1
ATOM 13027 C CA . VAL D 1 369 ? 23.465 6.602 -4.471 1.00 23.92 356 VAL D CA 1
ATOM 13028 C C . VAL D 1 369 ? 22.775 5.262 -4.353 1.00 23.93 356 VAL D C 1
ATOM 13029 O O . VAL D 1 369 ? 21.555 5.172 -4.483 1.00 24.09 356 VAL D O 1
ATOM 13033 N N . ASN D 1 370 ? 23.552 4.218 -4.092 1.00 23.88 357 ASN D N 1
ATOM 13034 C CA . ASN D 1 370 ? 23.011 2.842 -4.085 1.00 23.96 357 ASN D CA 1
ATOM 13035 C C . ASN D 1 370 ? 23.031 2.029 -2.764 1.00 24.04 357 ASN D C 1
ATOM 13036 O O . ASN D 1 370 ? 23.301 0.831 -2.807 1.00 24.16 357 ASN D O 1
ATOM 13041 N N . PRO D 1 371 ? 22.636 2.639 -1.626 1.00 24.13 358 PRO D N 1
ATOM 13042 C CA . PRO D 1 371 ? 22.675 1.935 -0.349 1.00 24.43 358 PRO D CA 1
ATOM 13043 C C . PRO D 1 371 ? 21.761 0.702 -0.329 1.00 24.64 358 PRO D C 1
ATOM 13044 O O . PRO D 1 371 ? 20.760 0.649 -1.030 1.00 24.59 358 PRO D O 1
ATOM 13048 N N . VAL D 1 372 ? 22.150 -0.286 0.456 1.00 24.98 359 VAL D N 1
ATOM 13049 C CA . VAL D 1 372 ? 21.363 -1.474 0.625 1.00 25.29 359 VAL D CA 1
ATOM 13050 C C . VAL D 1 372 ? 20.038 -1.116 1.332 1.00 25.60 359 VAL D C 1
ATOM 13051 O O . VAL D 1 372 ? 18.999 -1.539 0.916 1.00 25.69 359 VAL D O 1
ATOM 13055 N N . ARG D 1 373 ? 20.119 -0.259 2.347 1.00 25.84 360 ARG D N 1
ATOM 13056 C CA . ARG D 1 373 ? 18.988 0.233 3.163 1.00 26.31 360 ARG D CA 1
ATOM 13057 C C . ARG D 1 373 ? 19.505 1.510 3.823 1.00 26.36 360 ARG D C 1
ATOM 13058 O O . ARG D 1 373 ? 20.652 1.551 4.289 1.00 26.42 360 ARG D O 1
ATOM 13066 N N . ASP D 1 374 ? 18.637 2.509 3.881 1.00 26.46 361 ASP D N 1
ATOM 13067 C CA . ASP D 1 374 ? 18.958 3.840 4.275 1.00 26.49 361 ASP D CA 1
ATOM 13068 C C . ASP D 1 374 ? 17.680 4.568 4.766 1.00 27.04 361 ASP D C 1
ATOM 13069 O O . ASP D 1 374 ? 16.595 4.426 4.182 1.00 27.12 361 ASP D O 1
ATOM 13074 N N . GLY D 1 375 ? 17.813 5.335 5.842 1.00 25.51 362 GLY D N 1
ATOM 13075 C CA . GLY D 1 375 ? 16.691 6.123 6.398 1.00 25.88 362 GLY D CA 1
ATOM 13076 C C . GLY D 1 375 ? 16.298 7.285 5.502 1.00 25.87 362 GLY D C 1
ATOM 13077 O O . GLY D 1 375 ? 15.156 7.358 5.025 1.00 26.15 362 GLY D O 1
ATOM 13078 N N . MET D 1 376 ? 17.265 8.180 5.330 1.00 25.66 363 MET D N 1
ATOM 13079 C CA . MET D 1 376 ? 17.257 9.273 4.385 1.00 25.65 363 MET D CA 1
ATOM 13080 C C . MET D 1 376 ? 18.685 9.821 4.208 1.00 25.58 363 MET D C 1
ATOM 13081 O O . MET D 1 376 ? 19.108 10.698 4.943 1.00 25.89 363 MET D O 1
ATOM 13086 N N . ASN D 1 377 ? 19.395 9.372 3.183 1.00 25.59 364 ASN D N 1
ATOM 13087 C CA . ASN D 1 377 ? 20.625 10.054 2.761 1.00 25.54 364 ASN D CA 1
ATOM 13088 C C . ASN D 1 377 ? 20.228 11.261 1.861 1.00 25.55 364 ASN D C 1
ATOM 13089 O O . ASN D 1 377 ? 19.826 11.121 0.725 1.00 25.69 364 ASN D O 1
ATOM 13094 N N . LEU D 1 378 ? 20.410 12.451 2.409 1.00 25.53 365 LEU D N 1
ATOM 13095 C CA . LEU D 1 378 ? 20.120 13.687 1.746 1.00 25.66 365 LEU D CA 1
ATOM 13096 C C . LEU D 1 378 ? 20.956 13.962 0.488 1.00 25.49 365 LEU D C 1
ATOM 13097 O O . LEU D 1 378 ? 20.570 14.835 -0.298 1.00 25.77 365 LEU D O 1
ATOM 13102 N N . VAL D 1 379 ? 22.065 13.227 0.291 1.00 25.19 366 VAL D N 1
ATOM 13103 C CA . VAL D 1 379 ? 22.935 13.397 -0.887 1.00 25.15 366 VAL D CA 1
ATOM 13104 C C . VAL D 1 379 ? 22.166 13.335 -2.212 1.00 25.27 366 VAL D C 1
ATOM 13105 O O . VAL D 1 379 ? 22.437 14.116 -3.128 1.00 25.50 366 VAL D O 1
ATOM 13109 N N . ALA D 1 380 ? 21.199 12.417 -2.281 1.00 25.21 367 ALA D N 1
ATOM 13110 C CA . ALA D 1 380 ? 20.334 12.245 -3.452 1.00 25.46 367 ALA D CA 1
ATOM 13111 C C . ALA D 1 380 ? 19.464 13.473 -3.742 1.00 25.97 367 ALA D C 1
ATOM 13112 O O . ALA D 1 380 ? 19.030 13.666 -4.863 1.00 26.33 367 ALA D O 1
ATOM 13114 N N . LYS D 1 381 ? 19.178 14.246 -2.702 1.00 26.09 368 LYS D N 1
ATOM 13115 C CA . LYS D 1 381 ? 18.432 15.506 -2.796 1.00 26.64 368 LYS D CA 1
ATOM 13116 C C . LYS D 1 381 ? 19.332 16.749 -2.983 1.00 26.86 368 LYS D C 1
ATOM 13117 O O . LYS D 1 381 ? 18.968 17.683 -3.696 1.00 27.32 368 LYS D O 1
ATOM 13123 N N . GLU D 1 382 ? 20.493 16.741 -2.341 1.00 26.84 369 GLU D N 1
ATOM 13124 C CA . GLU D 1 382 ? 21.431 17.853 -2.389 1.00 27.33 369 GLU D CA 1
ATOM 13125 C C . GLU D 1 382 ? 22.097 18.034 -3.761 1.00 27.39 369 GLU D C 1
ATOM 13126 O O . GLU D 1 382 ? 22.287 19.147 -4.200 1.00 27.73 369 GLU D O 1
ATOM 13132 N N . ILE D 1 383 ? 22.461 16.943 -4.431 1.00 27.18 370 ILE D N 1
ATOM 13133 C CA . ILE D 1 383 ? 23.157 17.050 -5.714 1.00 27.40 370 ILE D CA 1
ATOM 13134 C C . ILE D 1 383 ? 22.275 17.741 -6.763 1.00 28.20 370 ILE D C 1
ATOM 13135 O O . ILE D 1 383 ? 22.732 18.714 -7.400 1.00 28.73 370 ILE D O 1
ATOM 13140 N N . PRO D 1 384 ? 21.005 17.299 -6.913 1.00 28.56 371 PRO D N 1
ATOM 13141 C CA . PRO D 1 384 ? 20.184 17.945 -7.946 1.00 29.44 371 PRO D CA 1
ATOM 13142 C C . PRO D 1 384 ? 19.920 19.415 -7.692 1.00 30.13 371 PRO D C 1
ATOM 13143 O O . PRO D 1 384 ? 19.777 20.183 -8.661 1.00 30.97 371 PRO D O 1
ATOM 13147 N N . VAL D 1 385 ? 19.878 19.789 -6.411 1.00 29.98 372 VAL D N 1
ATOM 13148 C CA . VAL D 1 385 ? 19.642 21.163 -5.985 1.00 30.59 372 VAL D CA 1
ATOM 13149 C C . VAL D 1 385 ? 20.774 22.135 -6.379 1.00 30.98 372 VAL D C 1
ATOM 13150 O O . VAL D 1 385 ? 20.492 23.278 -6.731 1.00 31.57 372 VAL D O 1
ATOM 13154 N N . VAL D 1 386 ? 22.029 21.683 -6.277 1.00 30.66 373 VAL D N 1
ATOM 13155 C CA . VAL D 1 386 ? 23.204 22.520 -6.540 1.00 31.19 373 VAL D CA 1
ATOM 13156 C C . VAL D 1 386 ? 23.932 22.248 -7.871 1.00 31.72 373 VAL D C 1
ATOM 13157 O O . VAL D 1 386 ? 24.869 22.986 -8.208 1.00 32.13 373 VAL D O 1
ATOM 13161 N N . SER D 1 387 ? 23.519 21.212 -8.618 1.00 31.76 374 SER D N 1
ATOM 13162 C CA . SER D 1 387 ? 24.185 20.835 -9.870 1.00 32.21 374 SER D CA 1
ATOM 13163 C C . SER D 1 387 ? 24.306 22.049 -10.806 1.00 33.38 374 SER D C 1
ATOM 13164 O O . SER D 1 387 ? 23.311 22.708 -11.064 1.00 33.94 374 SER D O 1
ATOM 13167 N N . ASP D 1 388 ? 25.505 22.351 -11.292 1.00 33.81 375 ASP D N 1
ATOM 13168 C CA . ASP D 1 388 ? 25.657 23.473 -12.252 1.00 35.25 375 ASP D CA 1
ATOM 13169 C C . ASP D 1 388 ? 24.890 23.227 -13.568 1.00 35.91 375 ASP D C 1
ATOM 13170 O O . ASP D 1 388 ? 24.172 24.107 -14.046 1.00 36.74 375 ASP D O 1
ATOM 13175 N N . ALA D 1 389 ? 25.024 22.037 -14.141 1.00 35.46 376 ALA D N 1
ATOM 13176 C CA . ALA D 1 389 ? 24.513 21.805 -15.486 1.00 36.06 376 ALA D CA 1
ATOM 13177 C C . ALA D 1 389 ? 23.561 20.636 -15.626 1.00 35.74 376 ALA D C 1
ATOM 13178 O O . ALA D 1 389 ? 23.112 20.355 -16.719 1.00 36.63 376 ALA D O 1
ATOM 13180 N N . GLY D 1 390 ? 23.253 19.942 -14.542 1.00 34.69 377 GLY D N 1
ATOM 13181 C CA . GLY D 1 390 ? 22.396 18.754 -14.622 1.00 34.44 377 GLY D CA 1
ATOM 13182 C C . GLY D 1 390 ? 23.176 17.547 -14.167 1.00 33.37 377 GLY D C 1
ATOM 13183 O O . GLY D 1 390 ? 24.388 17.467 -14.388 1.00 33.39 377 GLY D O 1
ATOM 13184 N N . CYS D 1 391 ? 22.484 16.623 -13.510 1.00 32.87 378 CYS D N 1
ATOM 13185 C CA . CYS D 1 391 ? 23.094 15.400 -13.010 1.00 31.88 378 CYS D CA 1
ATOM 13186 C C . CYS D 1 391 ? 22.078 14.270 -13.018 1.00 31.32 378 CYS D C 1
ATOM 13187 O O . CYS D 1 391 ? 20.998 14.421 -12.459 1.00 31.47 378 CYS D O 1
ATOM 13190 N N . ALA D 1 392 ? 22.426 13.149 -13.662 1.00 30.49 379 ALA D N 1
ATOM 13191 C CA . ALA D 1 392 ? 21.571 11.961 -13.670 1.00 30.07 379 ALA D CA 1
ATOM 13192 C C . ALA D 1 392 ? 21.761 11.239 -12.358 1.00 28.79 379 ALA D C 1
ATOM 13193 O O . ALA D 1 392 ? 22.904 11.031 -11.935 1.00 28.20 379 ALA D O 1
ATOM 13195 N N . LEU D 1 393 ? 20.651 10.874 -11.716 1.00 28.31 380 LEU D N 1
ATOM 13196 C CA . LEU D 1 393 ? 20.684 10.239 -10.391 1.00 27.42 380 LEU D CA 1
ATOM 13197 C C . LEU D 1 393 ? 20.447 8.722 -10.485 1.00 27.02 380 LEU D C 1
ATOM 13198 O O . LEU D 1 393 ? 19.394 8.273 -10.926 1.00 27.44 380 LEU D O 1
ATOM 13203 N N . VAL D 1 394 ? 21.440 7.938 -10.080 1.00 26.23 381 VAL D N 1
ATOM 13204 C CA . VAL D 1 394 ? 21.302 6.481 -10.033 1.00 25.96 381 VAL D CA 1
ATOM 13205 C C . VAL D 1 394 ? 21.018 6.110 -8.562 1.00 25.55 381 VAL D C 1
ATOM 13206 O O . VAL D 1 394 ? 21.869 6.352 -7.689 1.00 25.14 381 VAL D O 1
ATOM 13210 N N . LEU D 1 395 ? 19.825 5.553 -8.314 1.00 25.76 382 LEU D N 1
ATOM 13211 C CA . LEU D 1 395 ? 19.241 5.480 -6.992 1.00 25.57 382 LEU D CA 1
ATOM 13212 C C . LEU D 1 395 ? 18.675 4.109 -6.664 1.00 25.62 382 LEU D C 1
ATOM 13213 O O . LEU D 1 395 ? 17.780 3.604 -7.380 1.00 26.11 382 LEU D O 1
ATOM 13218 N N . SER D 1 396 ? 19.156 3.509 -5.569 1.00 25.24 383 SER D N 1
ATOM 13219 C CA . SER D 1 396 ? 18.665 2.177 -5.210 1.00 25.35 383 SER D CA 1
ATOM 13220 C C . SER D 1 396 ? 17.274 2.222 -4.585 1.00 25.69 383 SER D C 1
ATOM 13221 O O . SER D 1 396 ? 16.871 3.226 -3.970 1.00 25.69 383 SER D O 1
ATOM 13224 N N . THR D 1 397 ? 16.549 1.115 -4.735 1.00 26.04 384 THR D N 1
ATOM 13225 C CA . THR D 1 397 ? 15.222 0.937 -4.118 1.00 26.48 384 THR D CA 1
ATOM 13226 C C . THR D 1 397 ? 15.303 0.932 -2.586 1.00 26.21 384 THR D C 1
ATOM 13227 O O . THR D 1 397 ? 14.312 1.206 -1.925 1.00 26.52 384 THR D O 1
ATOM 13231 N N . GLY D 1 398 ? 16.466 0.614 -2.028 1.00 25.73 385 GLY D N 1
ATOM 13232 C CA . GLY D 1 398 ? 16.671 0.698 -0.581 1.00 25.55 385 GLY D CA 1
ATOM 13233 C C . GLY D 1 398 ? 16.921 2.101 -0.039 1.00 25.35 385 GLY D C 1
ATOM 13234 O O . GLY D 1 398 ? 16.838 2.315 1.171 1.00 25.36 385 GLY D O 1
ATOM 13235 N N . ALA D 1 399 ? 17.215 3.070 -0.893 1.00 25.25 386 ALA D N 1
ATOM 13236 C CA . ALA D 1 399 ? 17.444 4.445 -0.424 1.00 25.13 386 ALA D CA 1
ATOM 13237 C C . ALA D 1 399 ? 16.191 5.113 0.144 1.00 25.51 386 ALA D C 1
ATOM 13238 O O . ALA D 1 399 ? 15.096 4.983 -0.420 1.00 25.94 386 ALA D O 1
ATOM 13240 N N . GLY D 1 400 ? 16.368 5.852 1.245 1.00 25.47 387 GLY D N 1
ATOM 13241 C CA . GLY D 1 400 ? 15.270 6.576 1.897 1.00 25.94 387 GLY D CA 1
ATOM 13242 C C . GLY D 1 400 ? 14.569 7.542 0.976 1.00 26.42 387 GLY D C 1
ATOM 13243 O O . GLY D 1 400 ? 13.352 7.685 1.038 1.00 26.90 387 GLY D O 1
ATOM 13244 N N . ALA D 1 401 ? 15.358 8.176 0.103 1.00 26.39 388 ALA D N 1
ATOM 13245 C CA . ALA D 1 401 ? 14.866 9.079 -0.909 1.00 26.92 388 ALA D CA 1
ATOM 13246 C C . ALA D 1 401 ? 14.068 8.418 -2.048 1.00 27.71 388 ALA D C 1
ATOM 13247 O O . ALA D 1 401 ? 13.473 9.131 -2.862 1.00 27.83 388 ALA D O 1
ATOM 13249 N N . TYR D 1 402 ? 14.016 7.088 -2.103 1.00 28.27 389 TYR D N 1
ATOM 13250 C CA . TYR D 1 402 ? 13.513 6.418 -3.306 1.00 29.58 389 TYR D CA 1
ATOM 13251 C C . TYR D 1 402 ? 12.059 6.774 -3.702 1.00 31.19 389 TYR D C 1
ATOM 13252 O O . TYR D 1 402 ? 11.794 7.152 -4.854 1.00 31.26 389 TYR D O 1
ATOM 13261 N N . GLU D 1 403 ? 11.131 6.667 -2.766 1.00 32.64 390 GLU D N 1
ATOM 13262 C CA . GLU D 1 403 ? 9.726 6.906 -3.102 1.00 35.01 390 GLU D CA 1
ATOM 13263 C C . GLU D 1 403 ? 9.478 8.306 -3.658 1.00 35.25 390 GLU D C 1
ATOM 13264 O O . GLU D 1 403 ? 8.683 8.463 -4.585 1.00 35.49 390 GLU D O 1
ATOM 13270 N N . GLU D 1 404 ? 10.173 9.301 -3.114 1.00 34.07 391 GLU D N 1
ATOM 13271 C CA . GLU D 1 404 ? 10.033 10.680 -3.608 1.00 34.24 391 GLU D CA 1
ATOM 13272 C C . GLU D 1 404 ? 10.704 10.929 -4.965 1.00 34.16 391 GLU D C 1
ATOM 13273 O O . GLU D 1 404 ? 10.207 11.731 -5.741 1.00 34.45 391 GLU D O 1
ATOM 13279 N N . LEU D 1 405 ? 11.842 10.286 -5.242 1.00 33.23 392 LEU D N 1
ATOM 13280 C CA . LEU D 1 405 ? 12.652 10.651 -6.401 1.00 33.49 392 LEU D CA 1
ATOM 13281 C C . LEU D 1 405 ? 12.559 9.670 -7.570 1.00 34.82 392 LEU D C 1
ATOM 13282 O O . LEU D 1 405 ? 13.154 9.909 -8.617 1.00 34.72 392 LEU D O 1
ATOM 13287 N N . LYS D 1 406 ? 11.819 8.576 -7.395 1.00 36.60 393 LYS D N 1
ATOM 13288 C CA . LYS D 1 406 ? 11.861 7.468 -8.355 1.00 37.79 393 LYS D CA 1
ATOM 13289 C C . LYS D 1 406 ? 11.343 7.837 -9.747 1.00 39.76 393 LYS D C 1
ATOM 13290 O O . LYS D 1 406 ? 11.807 7.290 -10.740 1.00 39.68 393 LYS D O 1
ATOM 13296 N N . GLU D 1 407 ? 10.374 8.739 -9.830 1.00 41.62 394 GLU D N 1
ATOM 13297 C CA . GLU D 1 407 ? 9.855 9.112 -11.154 1.00 44.22 394 GLU D CA 1
ATOM 13298 C C . GLU D 1 407 ? 10.972 9.706 -12.032 1.00 42.72 394 GLU D C 1
ATOM 13299 O O . GLU D 1 407 ? 10.957 9.514 -13.232 1.00 43.76 394 GLU D O 1
ATOM 13305 N N . ASP D 1 408 ? 11.966 10.384 -11.450 1.00 40.61 395 ASP D N 1
ATOM 13306 C CA . ASP D 1 408 ? 13.033 10.994 -12.270 1.00 39.65 395 ASP D CA 1
ATOM 13307 C C . ASP D 1 408 ? 14.464 10.457 -12.087 1.00 37.30 395 ASP D C 1
ATOM 13308 O O . ASP D 1 408 ? 15.385 10.854 -12.838 1.00 36.74 395 ASP D O 1
ATOM 13313 N N . ALA D 1 409 ? 14.644 9.542 -11.140 1.00 35.60 396 ALA D N 1
ATOM 13314 C CA . ALA D 1 409 ? 15.936 8.859 -10.958 1.00 34.01 396 ALA D CA 1
ATOM 13315 C C . ALA D 1 409 ? 15.929 7.570 -11.802 1.00 33.58 396 ALA D C 1
ATOM 13316 O O . ALA D 1 409 ? 14.876 7.073 -12.180 1.00 33.67 396 ALA D O 1
ATOM 13318 N N . LEU D 1 410 ? 17.118 7.067 -12.114 1.00 32.70 397 LEU D N 1
ATOM 13319 C CA . LEU D 1 410 ? 17.278 5.737 -12.688 1.00 32.54 397 LEU D CA 1
ATOM 13320 C C . LEU D 1 410 ? 17.388 4.705 -11.543 1.00 31.52 397 LEU D C 1
ATOM 13321 O O . LEU D 1 410 ? 18.386 4.692 -10.815 1.00 30.75 397 LEU D O 1
ATOM 13326 N N . THR D 1 411 ? 16.341 3.898 -11.374 1.00 31.48 398 THR D N 1
ATOM 13327 C CA . THR D 1 411 ? 16.212 2.868 -10.317 1.00 31.05 398 THR D CA 1
ATOM 13328 C C . THR D 1 411 ? 17.165 1.653 -10.444 1.00 30.12 398 THR D C 1
ATOM 13329 O O . THR D 1 411 ? 17.237 1.021 -11.490 1.00 30.11 398 THR D O 1
ATOM 13333 N N . VAL D 1 412 ? 17.821 1.269 -9.356 1.00 28.86 399 VAL D N 1
ATOM 13334 C CA . VAL D 1 412 ? 18.589 0.017 -9.346 1.00 28.49 399 VAL D CA 1
ATOM 13335 C C . VAL D 1 412 ? 18.161 -0.792 -8.139 1.00 28.16 399 VAL D C 1
ATOM 13336 O O . VAL D 1 412 ? 17.762 -0.242 -7.144 1.00 27.80 399 VAL D O 1
ATOM 13340 N N . HIS D 1 413 ? 18.255 -2.103 -8.240 1.00 28.40 400 HIS D N 1
ATOM 13341 C CA . HIS D 1 413 ? 18.131 -2.969 -7.088 1.00 28.35 400 HIS D CA 1
ATOM 13342 C C . HIS D 1 413 ? 19.569 -3.132 -6.572 1.00 27.40 400 HIS D C 1
ATOM 13343 O O . HIS D 1 413 ? 20.469 -3.332 -7.372 1.00 27.57 400 HIS D O 1
ATOM 13350 N N . PRO D 1 414 ? 19.800 -2.967 -5.254 1.00 26.51 401 PRO D N 1
ATOM 13351 C CA . PRO D 1 414 ? 21.189 -2.734 -4.795 1.00 25.84 401 PRO D CA 1
ATOM 13352 C C . PRO D 1 414 ? 22.152 -3.922 -4.949 1.00 25.80 401 PRO D C 1
ATOM 13353 O O . PRO D 1 414 ? 23.383 -3.706 -4.991 1.00 25.35 401 PRO D O 1
ATOM 13357 N N . TYR D 1 415 ? 21.601 -5.146 -5.010 1.00 25.96 402 TYR D N 1
ATOM 13358 C CA . TYR D 1 415 ? 22.409 -6.363 -5.220 1.00 26.21 402 TYR D CA 1
ATOM 13359 C C . TYR D 1 415 ? 22.711 -6.650 -6.686 1.00 26.21 402 TYR D C 1
ATOM 13360 O O . TYR D 1 415 ? 23.632 -7.423 -6.998 1.00 26.38 402 TYR D O 1
ATOM 13369 N N . ASP D 1 416 ? 21.949 -6.024 -7.575 1.00 26.21 403 ASP D N 1
ATOM 13370 C CA . ASP D 1 416 ? 22.062 -6.247 -9.017 1.00 26.54 403 ASP D CA 1
ATOM 13371 C C . ASP D 1 416 ? 23.142 -5.345 -9.609 1.00 26.28 403 ASP D C 1
ATOM 13372 O O . ASP D 1 416 ? 22.872 -4.217 -10.063 1.00 26.22 403 ASP D O 1
ATOM 13377 N N . VAL D 1 417 ? 24.365 -5.854 -9.577 1.00 26.21 404 VAL D N 1
ATOM 13378 C CA . VAL D 1 417 ? 25.529 -5.184 -10.207 1.00 26.11 404 VAL D CA 1
ATOM 13379 C C . VAL D 1 417 ? 25.365 -4.939 -11.721 1.00 26.51 404 VAL D C 1
ATOM 13380 O O . VAL D 1 417 ? 25.734 -3.869 -12.219 1.00 26.43 404 VAL D O 1
ATOM 13384 N N . SER D 1 418 ? 24.798 -5.894 -12.454 1.00 27.02 405 SER D N 1
ATOM 13385 C CA . SER D 1 418 ? 24.544 -5.700 -13.914 1.00 27.65 405 SER D CA 1
ATOM 13386 C C . SER D 1 418 ? 23.529 -4.606 -14.213 1.00 27.91 405 SER D C 1
ATOM 13387 O O . SER D 1 418 ? 23.707 -3.826 -15.124 1.00 28.02 405 SER D O 1
ATOM 13390 N N . GLU D 1 419 ? 22.458 -4.568 -13.435 1.00 28.11 406 GLU D N 1
ATOM 13391 C CA . GLU D 1 419 ? 21.459 -3.529 -13.587 1.00 28.56 406 GLU D CA 1
ATOM 13392 C C . GLU D 1 419 ? 22.082 -2.190 -13.239 1.00 27.98 406 GLU D C 1
ATOM 13393 O O . GLU D 1 419 ? 21.831 -1.184 -13.897 1.00 28.00 406 GLU D O 1
ATOM 13399 N N . THR D 1 420 ? 22.890 -2.175 -12.188 1.00 27.40 407 THR D N 1
ATOM 13400 C CA . THR D 1 420 ? 23.539 -0.931 -11.787 1.00 26.95 407 THR D CA 1
ATOM 13401 C C . THR D 1 420 ? 24.462 -0.422 -12.895 1.00 27.45 407 THR D C 1
ATOM 13402 O O . THR D 1 420 ? 24.419 0.762 -13.242 1.00 27.52 407 THR D O 1
ATOM 13406 N N . ALA D 1 421 ? 25.301 -1.313 -13.415 1.00 28.02 408 ALA D N 1
ATOM 13407 C CA . ALA D 1 421 ? 26.183 -1.025 -14.558 1.00 28.84 408 ALA D CA 1
ATOM 13408 C C . ALA D 1 421 ? 25.455 -0.409 -15.756 1.00 29.92 408 ALA D C 1
ATOM 13409 O O . ALA D 1 421 ? 25.934 0.581 -16.324 1.00 29.95 408 ALA D O 1
ATOM 13411 N N . GLU D 1 422 ? 24.319 -0.993 -16.139 1.00 31.08 409 GLU D N 1
ATOM 13412 C CA . GLU D 1 422 ? 23.505 -0.444 -17.231 1.00 32.65 409 GLU D CA 1
ATOM 13413 C C . GLU D 1 422 ? 22.874 0.888 -16.894 1.00 31.83 409 GLU D C 1
ATOM 13414 O O . GLU D 1 422 ? 22.746 1.748 -17.783 1.00 31.91 409 GLU D O 1
ATOM 13420 N N . ALA D 1 423 ? 22.501 1.087 -15.631 1.00 30.86 410 ALA D N 1
ATOM 13421 C CA . ALA D 1 423 ? 21.998 2.405 -15.202 1.00 30.76 410 ALA D CA 1
ATOM 13422 C C . ALA D 1 423 ? 23.078 3.480 -15.356 1.00 30.22 410 ALA D C 1
ATOM 13423 O O . ALA D 1 423 ? 22.811 4.597 -15.817 1.00 30.66 410 ALA D O 1
ATOM 13425 N N . LEU D 1 424 ? 24.294 3.141 -14.969 1.00 29.58 411 LEU D N 1
ATOM 13426 C CA . LEU D 1 424 ? 25.415 4.044 -15.173 1.00 29.51 411 LEU D CA 1
ATOM 13427 C C . LEU D 1 424 ? 25.619 4.384 -16.661 1.00 30.48 411 LEU D C 1
ATOM 13428 O O . LEU D 1 424 ? 25.909 5.544 -17.003 1.00 30.16 411 LEU D O 1
ATOM 13433 N N . HIS D 1 425 ? 25.436 3.377 -17.529 1.00 31.13 412 HIS D N 1
ATOM 13434 C CA . HIS D 1 425 ? 25.482 3.579 -18.986 1.00 32.39 412 HIS D CA 1
ATOM 13435 C C . HIS D 1 425 ? 24.386 4.522 -19.444 1.00 32.73 412 HIS D C 1
ATOM 13436 O O . HIS D 1 425 ? 24.645 5.516 -20.120 1.00 32.89 412 HIS D O 1
ATOM 13443 N N . THR D 1 426 ? 23.166 4.216 -19.043 1.00 32.86 413 THR D N 1
ATOM 13444 C CA . THR D 1 426 ? 22.021 5.073 -19.337 1.00 33.49 413 THR D CA 1
ATOM 13445 C C . THR D 1 426 ? 22.196 6.492 -18.812 1.00 33.37 413 THR D C 1
ATOM 13446 O O . THR D 1 426 ? 21.806 7.440 -19.480 1.00 34.45 413 THR D O 1
ATOM 13450 N N . ALA D 1 427 ? 22.787 6.618 -17.631 1.00 32.83 414 ALA D N 1
ATOM 13451 C CA . ALA D 1 427 ? 23.064 7.905 -17.000 1.00 32.61 414 ALA D CA 1
ATOM 13452 C C . ALA D 1 427 ? 24.074 8.731 -17.799 1.00 33.36 414 ALA D C 1
ATOM 13453 O O . ALA D 1 427 ? 23.842 9.909 -18.048 1.00 33.37 414 ALA D O 1
ATOM 13455 N N . LEU D 1 428 ? 25.191 8.115 -18.192 1.00 33.62 415 LEU D N 1
ATOM 13456 C CA . LEU D 1 428 ? 26.239 8.816 -18.945 1.00 34.30 415 LEU D CA 1
ATOM 13457 C C . LEU D 1 428 ? 25.840 9.188 -20.384 1.00 36.33 415 LEU D C 1
ATOM 13458 O O . LEU D 1 428 ? 26.370 10.145 -20.933 1.00 36.36 415 LEU D O 1
ATOM 13463 N N . THR D 1 429 ? 24.957 8.402 -21.010 1.00 38.02 416 THR D N 1
ATOM 13464 C CA . THR D 1 429 ? 24.500 8.672 -22.386 1.00 40.33 416 THR D CA 1
ATOM 13465 C C . THR D 1 429 ? 23.314 9.632 -22.440 1.00 41.35 416 THR D C 1
ATOM 13466 O O . THR D 1 429 ? 22.922 10.031 -23.524 1.00 41.69 416 THR D O 1
ATOM 13470 N N . MET D 1 430 ? 22.732 9.984 -21.295 1.00 41.87 417 MET D N 1
ATOM 13471 C CA . MET D 1 430 ? 21.504 10.798 -21.259 1.00 44.08 417 MET D CA 1
ATOM 13472 C C . MET D 1 430 ? 21.695 12.189 -21.918 1.00 45.88 417 MET D C 1
ATOM 13473 O O . MET D 1 430 ? 22.619 12.906 -21.550 1.00 45.87 417 MET D O 1
ATOM 13478 N N . PRO D 1 431 ? 20.836 12.559 -22.903 1.00 49.53 418 PRO D N 1
ATOM 13479 C CA . PRO D 1 431 ? 20.974 13.871 -23.583 1.00 52.33 418 PRO D CA 1
ATOM 13480 C C . PRO D 1 431 ? 20.816 15.050 -22.617 1.00 53.49 418 PRO D C 1
ATOM 13481 O O . PRO D 1 431 ? 19.934 14.986 -21.751 1.00 52.80 418 PRO D O 1
ATOM 13485 N N . PRO D 1 432 ? 21.649 16.110 -22.756 1.00 54.57 419 PRO D N 1
ATOM 13486 C CA . PRO D 1 432 ? 21.545 17.232 -21.813 1.00 55.43 419 PRO D CA 1
ATOM 13487 C C . PRO D 1 432 ? 20.118 17.755 -21.486 1.00 56.55 419 PRO D C 1
ATOM 13488 O O . PRO D 1 432 ? 19.832 17.974 -20.306 1.00 57.46 419 PRO D O 1
ATOM 13492 N N . PRO D 1 433 ? 19.219 17.901 -22.487 1.00 57.00 420 PRO D N 1
ATOM 13493 C CA . PRO D 1 433 ? 17.901 18.483 -22.142 1.00 57.12 420 PRO D CA 1
ATOM 13494 C C . PRO D 1 433 ? 17.039 17.621 -21.222 1.00 54.75 420 PRO D C 1
ATOM 13495 O O . PRO D 1 433 ? 16.413 18.150 -20.304 1.00 54.89 420 PRO D O 1
ATOM 13499 N N . GLU D 1 434 ? 17.000 16.317 -21.475 1.00 52.63 421 GLU D N 1
ATOM 13500 C CA . GLU D 1 434 ? 16.323 15.381 -20.570 1.00 51.98 421 GLU D CA 1
ATOM 13501 C C . GLU D 1 434 ? 16.966 15.379 -19.170 1.00 48.31 421 GLU D C 1
ATOM 13502 O O . GLU D 1 434 ? 16.246 15.366 -18.167 1.00 47.47 421 GLU D O 1
ATOM 13508 N N . ARG D 1 435 ? 18.301 15.405 -19.111 1.00 43.77 422 ARG D N 1
ATOM 13509 C CA . ARG D 1 435 ? 19.022 15.468 -17.831 1.00 42.88 422 ARG D CA 1
ATOM 13510 C C . ARG D 1 435 ? 18.660 16.715 -17.015 1.00 42.84 422 ARG D C 1
ATOM 13511 O O . ARG D 1 435 ? 18.544 16.633 -15.787 1.00 41.52 422 ARG D O 1
ATOM 13519 N N . ALA D 1 436 ? 18.499 17.854 -17.692 1.00 42.92 423 ALA D N 1
ATOM 13520 C CA . ALA D 1 436 ? 18.166 19.129 -17.028 1.00 43.16 423 ALA D CA 1
ATOM 13521 C C . ALA D 1 436 ? 16.703 19.141 -16.552 1.00 43.82 423 ALA D C 1
ATOM 13522 O O . ALA D 1 436 ? 16.419 19.578 -15.445 1.00 44.49 423 ALA D O 1
ATOM 13524 N N . ASP D 1 437 ? 15.795 18.649 -17.391 1.00 43.99 424 ASP D N 1
ATOM 13525 C CA . ASP D 1 437 ? 14.387 18.476 -17.043 1.00 44.88 424 ASP D CA 1
ATOM 13526 C C . ASP D 1 437 ? 14.217 17.604 -15.786 1.00 44.04 424 ASP D C 1
ATOM 13527 O O . ASP D 1 437 ? 13.578 18.021 -14.818 1.00 43.60 424 ASP D O 1
ATOM 13532 N N . ARG D 1 438 ? 14.791 16.403 -15.801 1.00 43.17 425 ARG D N 1
ATOM 13533 C CA . ARG D 1 438 ? 14.733 15.511 -14.630 1.00 42.42 425 ARG D CA 1
ATOM 13534 C C . ARG D 1 438 ? 15.409 16.145 -13.417 1.00 40.45 425 ARG D C 1
ATOM 13535 O O . ARG D 1 438 ? 14.899 16.033 -12.314 1.00 39.73 425 ARG D O 1
ATOM 13543 N N . THR D 1 439 ? 16.553 16.805 -13.623 1.00 39.30 426 THR D N 1
ATOM 13544 C CA . THR D 1 439 ? 17.223 17.500 -12.522 1.00 38.90 426 THR D CA 1
ATOM 13545 C C . THR D 1 439 ? 16.321 18.547 -11.851 1.00 39.13 426 THR D C 1
ATOM 13546 O O . THR D 1 439 ? 16.290 18.630 -10.636 1.00 38.22 426 THR D O 1
ATOM 13550 N N . LYS D 1 440 ? 15.574 19.322 -12.625 1.00 41.11 427 LYS D N 1
ATOM 13551 C CA . LYS D 1 440 ? 14.654 20.317 -12.045 1.00 43.01 427 LYS D CA 1
ATOM 13552 C C . LYS D 1 440 ? 13.529 19.682 -11.197 1.00 41.50 427 LYS D C 1
ATOM 13553 O O . LYS D 1 440 ? 13.171 20.194 -10.130 1.00 41.57 427 LYS D O 1
ATOM 13559 N N . ARG D 1 441 ? 12.952 18.601 -11.696 1.00 39.94 428 ARG D N 1
ATOM 13560 C CA . ARG D 1 441 ? 11.900 17.888 -10.981 1.00 39.66 428 ARG D CA 1
ATOM 13561 C C . ARG D 1 441 ? 12.431 17.212 -9.705 1.00 37.56 428 ARG D C 1
ATOM 13562 O O . ARG D 1 441 ? 11.798 17.279 -8.657 1.00 36.99 428 ARG D O 1
ATOM 13570 N N . LEU D 1 442 ? 13.612 16.604 -9.793 1.00 35.93 429 LEU D N 1
ATOM 13571 C CA . LEU D 1 442 ? 14.312 16.104 -8.605 1.00 34.77 429 LEU D CA 1
ATOM 13572 C C . LEU D 1 442 ? 14.565 17.181 -7.559 1.00 34.37 429 LEU D C 1
ATOM 13573 O O . LEU D 1 442 ? 14.268 16.968 -6.390 1.00 33.65 429 LEU D O 1
ATOM 13578 N N . ALA D 1 443 ? 15.049 18.353 -7.986 1.00 34.52 430 ALA D N 1
ATOM 13579 C CA . ALA D 1 443 ? 15.280 19.470 -7.054 1.00 34.70 430 ALA D CA 1
ATOM 13580 C C . ALA D 1 443 ? 13.991 19.980 -6.398 1.00 35.16 430 ALA D C 1
ATOM 13581 O O . ALA D 1 443 ? 13.992 20.301 -5.215 1.00 35.00 430 ALA D O 1
ATOM 13583 N N . SER D 1 444 ? 12.899 20.065 -7.166 1.00 36.31 431 SER D N 1
ATOM 13584 C CA . SER D 1 444 ? 11.583 20.406 -6.603 1.00 36.89 431 SER D CA 1
ATOM 13585 C C . SER D 1 444 ? 11.176 19.437 -5.476 1.00 36.22 431 SER D C 1
ATOM 13586 O O . SER D 1 444 ? 10.762 19.876 -4.394 1.00 36.38 431 SER D O 1
ATOM 13589 N N . ALA D 1 445 ? 11.299 18.136 -5.733 1.00 35.51 432 ALA D N 1
ATOM 13590 C CA . ALA D 1 445 ? 10.943 17.113 -4.742 1.00 35.08 432 ALA D CA 1
ATOM 13591 C C . ALA D 1 445 ? 11.929 17.123 -3.554 1.00 34.27 432 ALA D C 1
ATOM 13592 O O . ALA D 1 445 ? 11.544 16.853 -2.412 1.00 34.34 432 ALA D O 1
ATOM 13594 N N . ALA D 1 446 ? 13.189 17.462 -3.830 1.00 33.56 433 ALA D N 1
ATOM 13595 C CA . ALA D 1 446 ? 14.211 17.562 -2.801 1.00 32.96 433 ALA D CA 1
ATOM 13596 C C . ALA D 1 446 ? 13.929 18.691 -1.807 1.00 32.91 433 ALA D C 1
ATOM 13597 O O . ALA D 1 446 ? 14.433 18.667 -0.709 1.00 32.45 433 ALA D O 1
ATOM 13599 N N . THR D 1 447 ? 13.112 19.661 -2.209 1.00 33.84 434 THR D N 1
ATOM 13600 C CA . THR D 1 447 ? 12.841 20.874 -1.434 1.00 34.63 434 THR D CA 1
ATOM 13601 C C . THR D 1 447 ? 11.369 21.003 -0.942 1.00 35.25 434 THR D C 1
ATOM 13602 O O . THR D 1 447 ? 11.024 22.003 -0.331 1.00 35.41 434 THR D O 1
ATOM 13606 N N . ALA D 1 448 ? 10.518 20.005 -1.198 1.00 35.68 435 ALA D N 1
ATOM 13607 C CA . ALA D 1 448 ? 9.114 20.022 -0.693 1.00 36.70 435 ALA D CA 1
ATOM 13608 C C . ALA D 1 448 ? 9.037 20.212 0.830 1.00 36.23 435 ALA D C 1
ATOM 13609 O O . ALA D 1 448 ? 8.187 20.971 1.303 1.00 37.76 435 ALA D O 1
ATOM 13611 N N . LEU D 1 449 ? 9.962 19.589 1.572 1.00 34.61 436 LEU D N 1
ATOM 13612 C CA . LEU D 1 449 ? 9.979 19.636 3.053 1.00 33.75 436 LEU D CA 1
ATOM 13613 C C . LEU D 1 449 ? 11.355 20.035 3.618 1.00 32.65 436 LEU D C 1
ATOM 13614 O O . LEU D 1 449 ? 12.105 19.196 4.141 1.00 31.74 436 LEU D O 1
ATOM 13619 N N . PRO D 1 450 ? 11.677 21.340 3.581 1.00 32.83 437 PRO D N 1
ATOM 13620 C CA . PRO D 1 450 ? 12.934 21.760 4.214 1.00 32.64 437 PRO D CA 1
ATOM 13621 C C . PRO D 1 450 ? 12.998 21.425 5.732 1.00 32.30 437 PRO D C 1
ATOM 13622 O O . PRO D 1 450 ? 11.939 21.207 6.360 1.00 31.86 437 PRO D O 1
ATOM 13626 N N . PRO D 1 451 ? 14.220 21.403 6.320 1.00 32.19 438 PRO D N 1
ATOM 13627 C CA . PRO D 1 451 ? 14.399 21.077 7.739 1.00 32.01 438 PRO D CA 1
ATOM 13628 C C . PRO D 1 451 ? 13.476 21.851 8.716 1.00 32.42 438 PRO D C 1
ATOM 13629 O O . PRO D 1 451 ? 12.988 21.262 9.675 1.00 31.64 438 PRO D O 1
ATOM 13633 N N . GLN D 1 452 ? 13.218 23.132 8.444 1.00 33.41 439 GLN D N 1
ATOM 13634 C CA . GLN D 1 452 ? 12.391 23.952 9.332 1.00 34.46 439 GLN D CA 1
ATOM 13635 C C . GLN D 1 452 ? 10.912 23.496 9.367 1.00 34.03 439 GLN D C 1
ATOM 13636 O O . GLN D 1 452 ? 10.340 23.292 10.432 1.00 33.23 439 GLN D O 1
ATOM 13642 N N . ARG D 1 453 ? 10.343 23.288 8.191 1.00 34.60 440 ARG D N 1
ATOM 13643 C CA . ARG D 1 453 ? 8.966 22.801 8.047 1.00 35.61 440 ARG D CA 1
ATOM 13644 C C . ARG D 1 453 ? 8.830 21.342 8.499 1.00 33.60 440 ARG D C 1
ATOM 13645 O O . ARG D 1 453 ? 7.800 20.960 9.064 1.00 33.89 440 ARG D O 1
ATOM 13653 N N . TRP D 1 454 ? 9.864 20.542 8.247 1.00 31.65 441 TRP D N 1
ATOM 13654 C CA . TRP D 1 454 ? 9.963 19.162 8.759 1.00 30.29 441 TRP D CA 1
ATOM 13655 C C . TRP D 1 454 ? 9.823 19.107 10.274 1.00 30.12 441 TRP D C 1
ATOM 13656 O O . TRP D 1 454 ? 9.061 18.294 10.775 1.00 29.96 441 TRP D O 1
ATOM 13667 N N . PHE D 1 455 ? 10.575 19.961 10.975 1.00 30.42 442 PHE D N 1
ATOM 13668 C CA . PHE D 1 455 ? 10.484 20.109 12.442 1.00 30.68 442 PHE D CA 1
ATOM 13669 C C . PHE D 1 455 ? 9.112 20.640 12.903 1.00 31.51 442 PHE D C 1
ATOM 13670 O O . PHE D 1 455 ? 8.580 20.172 13.896 1.00 31.00 442 PHE D O 1
ATOM 13678 N N . LEU D 1 456 ? 8.566 21.609 12.179 1.00 33.13 443 LEU D N 1
ATOM 13679 C CA . LEU D 1 456 ? 7.301 22.235 12.559 1.00 34.79 443 LEU D CA 1
ATOM 13680 C C . LEU D 1 456 ? 6.094 21.307 12.400 1.00 35.48 443 LEU D C 1
ATOM 13681 O O . LEU D 1 456 ? 5.158 21.392 13.196 1.00 36.05 443 LEU D O 1
ATOM 13686 N N . ASN D 1 457 ? 6.114 20.430 11.397 1.00 35.87 444 ASN D N 1
ATOM 13687 C CA . ASN D 1 457 ? 5.039 19.434 11.236 1.00 36.92 444 ASN D CA 1
ATOM 13688 C C . ASN D 1 457 ? 5.003 18.408 12.376 1.00 36.87 444 ASN D C 1
ATOM 13689 O O . ASN D 1 457 ? 3.933 17.904 12.710 1.00 38.12 444 ASN D O 1
ATOM 13694 N N . GLN D 1 458 ? 6.161 18.108 12.953 1.00 36.07 445 GLN D N 1
ATOM 13695 C CA . GLN D 1 458 ? 6.249 17.195 14.083 1.00 36.20 445 GLN D CA 1
ATOM 13696 C C . GLN D 1 458 ? 5.734 17.833 15.380 1.00 37.25 445 GLN D C 1
ATOM 13697 O O . GLN D 1 458 ? 4.997 17.194 16.145 1.00 36.59 445 GLN D O 1
ATOM 13703 N N . LEU D 1 459 ? 6.146 19.074 15.637 1.00 37.83 446 LEU D N 1
ATOM 13704 C CA . LEU D 1 459 ? 5.644 19.827 16.785 1.00 38.72 446 LEU D CA 1
ATOM 13705 C C . LEU D 1 459 ? 4.115 19.990 16.679 1.00 40.43 446 LEU D C 1
ATOM 13706 O O . LEU D 1 459 ? 3.398 19.745 17.649 1.00 40.04 446 LEU D O 1
ATOM 13711 N N . GLU D 1 460 ? 3.633 20.360 15.488 1.00 42.71 447 GLU D N 1
ATOM 13712 C CA . GLU D 1 460 ? 2.189 20.496 15.197 1.00 45.48 447 GLU D CA 1
ATOM 13713 C C . GLU D 1 460 ? 1.395 19.181 15.304 1.00 44.53 447 GLU D C 1
ATOM 13714 O O . GLU D 1 460 ? 0.214 19.194 15.611 1.00 43.50 447 GLU D O 1
ATOM 13720 N N . GLY D 1 461 ? 2.045 18.056 15.026 1.00 42.51 448 GLY D N 1
ATOM 13721 C CA . GLY D 1 461 ? 1.433 16.742 15.212 1.00 42.33 448 GLY D CA 1
ATOM 13722 C C . GLY D 1 461 ? 1.177 16.359 16.671 1.00 41.53 448 GLY D C 1
ATOM 13723 O O . GLY D 1 461 ? 0.373 15.476 16.944 1.00 43.09 448 GLY D O 1
ATOM 13724 N N . LEU D 1 462 ? 1.859 17.009 17.607 1.00 39.21 449 LEU D N 1
ATOM 13725 C CA . LEU D 1 462 ? 1.585 16.808 19.026 1.00 38.62 449 LEU D CA 1
ATOM 13726 C C . LEU D 1 462 ? 0.498 17.751 19.597 1.00 40.57 449 LEU D C 1
ATOM 13727 O O . LEU D 1 462 ? 0.139 17.591 20.750 1.00 40.59 449 LEU D O 1
ATOM 13732 N N . SER D 1 463 ? -0.031 18.708 18.831 1.00 42.31 450 SER D N 1
ATOM 13733 C CA . SER D 1 463 ? -1.086 19.601 19.373 1.00 45.93 450 SER D CA 1
ATOM 13734 C C . SER D 1 463 ? -2.426 18.889 19.650 1.00 48.58 450 SER D C 1
ATOM 13735 O O . SER D 1 463 ? -3.091 19.235 20.616 1.00 51.48 450 SER D O 1
ATOM 13738 N N . ASP D 1 464 ? -2.792 17.892 18.831 1.00 52.03 451 ASP D N 1
ATOM 13739 C CA . ASP D 1 464 ? -4.020 17.074 19.047 1.00 54.70 451 ASP D CA 1
ATOM 13740 C C . ASP D 1 464 ? -3.952 16.340 20.354 1.00 52.12 451 ASP D C 1
ATOM 13741 O O . ASP D 1 464 ? -4.956 16.147 20.987 1.00 53.52 451 ASP D O 1
ATOM 13746 N N . ALA D 1 465 ? -2.765 15.873 20.715 1.00 49.14 452 ALA D N 1
ATOM 13747 C CA . ALA D 1 465 ? -2.606 14.959 21.845 1.00 47.51 452 ALA D CA 1
ATOM 13748 C C . ALA D 1 465 ? -3.038 15.635 23.141 1.00 45.72 452 ALA D C 1
ATOM 13749 O O . ALA D 1 465 ? -3.399 14.949 24.078 1.00 44.09 452 ALA D O 1
#

Organism: Streptomyces venezuelae (strain ATCC 10712 / CBS 650.69 / DSM 40230 / JCM 4526 / NBRC 13096 / PD 04745) (NCBI:txid953739)

Radius of gyration: 45.78 Å; Cα contacts (8 Å, |Δi|>4): 3683; chains: 4; bounding box: 70×92×132 Å

Solvent-accessible surface area: 70174 Å² total; per-residue (Å²): 98,6,44,18,0,0,0,9,6,146,13,18,7,31,18,43,160,60,89,53,154,167,29,68,53,25,29,60,33,0,22,85,52,22,52,98,166,58,18,32,16,0,0,1,1,62,27,93,10,4,20,26,0,47,136,128,74,72,54,46,127,30,30,115,25,11,68,14,54,79,116,46,18,42,37,0,51,57,15,0,0,26,24,16,1,55,14,0,2,3,21,2,13,44,13,5,82,84,4,36,3,34,48,55,0,70,119,70,3,99,10,0,99,50,0,0,91,31,0,0,95,6,0,18,88,24,9,60,163,25,2,1,0,3,0,5,22,16,22,0,2,4,0,0,22,17,0,63,142,80,46,99,57,3,85,0,4,6,1,1,56,5,0,4,0,14,41,74,36,10,168,22,9,11,79,81,1,5,72,32,1,16,151,6,1,36,11,2,34,7,0,2,0,4,12,69,57,21,6,60,12,0,61,64,22,16,63,33,99,54,130,216,10,62,21,99,58,20,30,20,3,11,55,22,153,105,12,103,68,56,0,101,129,104,114,3,68,97,27,12,59,107,0,118,143,78,4,31,123,52,82,1,0,0,9,36,21,103,0,13,7,2,40,0,0,14,3,0,0,40,0,0,68,23,0,0,77,79,32,70,101,26,104,69,114,0,5,0,1,6,8,4,64,35,34,45,132,87,54,71,53,2,119,50,1,25,42,28,2,70,108,18,2,59,96,0,27,92,108,20,31,91,118,123,7,100,0,0,32,54,15,97,118,94,63,102,44,26,18,6,0,0,8,22,28,1,26,0,1,2,6,1,4,6,25,10,4,23,27,53,15,0,1,31,1,6,5,5,21,67,80,8,2,2,2,0,0,0,50,13,6,3,1,29,99,64,3,77,137,17,10,29,53,0,91,12,27,12,2,22,65,3,4,82,11,0,38,68,3,12,69,16,72,100,96,67,38,50,81,52,12,158,116,2,11,74,32,0,35,69,20,36,28,73,136,3,0,62,34,7,35,116,7,6,82,108,89,10,43,37,0,22,0,15,6,150,12,37,9,36,31,100,194,107,41,49,156,114,142,105,86,52,34,86,0,0,1,1,57,27,96,17,5,23,36,7,48,134,166,71,82,54,69,124,31,32,113,25,11,69,11,58,83,117,45,21,40,36,0,49,60,14,0,0,26,25,15,1,54,16,1,1,4,21,2,13,42,13,4,82,85,5,38,4,34,51,57,0,74,118,66,3,95,10,0,96,49,0,0,89,31,0,0,94,6,0,21,89,23,10,56,146,26,2,0,0,3,0,22,21,15,22,0,2,4,0,0,22,21,0,65,137,77,43,100,48,4,80,0,3,5,1,1,54,6,0,3,0,11,42,87,36,8,144,21,8,12,90,76,0,6,70,29,1,24,136,6,1,40,10,2,34,8,0,3,0,5,12,68,56,22,7,61,12,0,64,61,10,19,45,76,76,52,126,212,10,91,21,110,60,20,28,27,4,10,43,9,131,113,15,101,66,63,0,99,72,107,91,0,69,39,40,5,51,125,0,115,141,91,2,34,150,51,80,0,1,0,7,37,19,106,0,12,9,3,41,0,0,16,2,0,1,45,0,1,62,23,0,0,79,80,34,68,110,15,104,74,142,0,6,1,1,5,8,5,65,38,34,42,129,88,55,70,51,1,120,50,1,26,45,24,3,68,108,18,2,58,94,0,30,87,109,20,30,95,98,139,8,96,0,1,27,55,13,107,120,88,55,99,23,28,16,0,0,0,8,26,32,3,24,0,0,2,5,1,4,6,26,10,5,23,32,50,15,0,1,29,0,6,6,4,20,71,74,6,3,5,4,0,0,0,50,13,7,2,1,33,101,60,2,82,139,16,7,29,51,0,88,13,23,11,2,24,63,2,5,83,10,0,32,65,2,7,67,21,70,90,101,74,30,46,90,51,10,64,128,3,10,73,31,0,38,79,24,38,63,148,134,22,60,88,42,7,43,119,22,8,113,85,11,42,22,0,10,0,10,5,157,10,8,8,38,16,67,153,61,94,45,78,142,82,37,43,28,58,32,37,0,11,34,32,36,87,62,189,69,16,35,14,0,0,2,2,67,35,109,7,4,36,45,0,46,159,129,72,77,51,61,128,32,25,114,20,13,59,12,61,91,118,46,28,39,37,0,52,62,14,0,0,32,22,27,0,56,14,0,2,4,24,3,13,42,10,4,81,88,5,39,4,36,51,48,6,70,118,95,3,95,12,0,91,51,0,0,85,34,0,0,91,5,0,19,91,22,9,66,148,24,2,0,0,4,0,5,20,14,21,0,3,5,0,0,20,20,0,64,135,72,48,100,49,2,80,0,4,6,1,1,30,5,0,3,0,12,38,73,35,10,166,21,9,9,77,75,0,5,73,30,1,19,150,6,0,49,11,1,40,8,0,3,0,5,12,68,61,22,6,61,13,0,71,70,24,22,38,71,169,56,139,76,10,90,21,111,59,24,25,6,3,10,44,12,132,76,15,100,66,55,0,99,74,109,80,0,71,126,27,10,57,128,0,119,141,82,4,35,156,46,69,0,0,1,7,39,21,101,0,14,7,3,43,0,0,14,3,0,0,41,0,0,65,21,0,0,78,77,35,56,92,12,102,74,118,0,6,0,1,4,6,6,67,36,33,44,129,89,53,70,51,2,119,50,0,28,46,22,2,71,102,16,3,57,93,0,35,88,105,22,32,89,124,118,9,94,0,0,27,48,12,103,130,89,67,98,24,29,18,0,0,0,9,24,27,2,25,0,0,2,7,1,4,5,28,12,4,24,31,43,16,0,0,30,2,5,5,4,21,66,82,8,2,3,4,0,0,0,50,12,6,4,0,35,102,63,4,68,141,24,8,24,50,0,92,13,28,11,1,22,59,3,4,79,10,0,37,65,2,4,70,20,74,95,91,73,28,48,68,50,12,130,111,2,14,73,31,0,39,65,23,38,6,85,133,0,0,79,48,12,35,123,15,3,53,163,94,10,43,15,0,0,0,10,8,163,8,23,7,46,20,37,164,72,96,41,154,146,57,59,64,11,29,60,25,0,23,86,55,23,52,93,165,60,20,28,14,0,0,1,1,81,31,105,6,6,47,36,0,48,161,132,68,81,56,49,119,29,25,106,25,14,75,11,53,92,102,38,27,41,38,0,50,59,16,0,0,31,20,26,0,56,13,0,2,6,27,3,13,42,10,5,84,82,4,37,4,34,51,49,4,72,119,88,3,97,11,0,98,49,0,0,88,32,0,0,90,4,0,18,86,23,9,58,146,27,1,2,0,4,0,6,22,15,23,0,2,5,0,0,22,24,0,36,138,73,41,100,45,3,63,0,4,4,2,1,56,7,0,4,0,14,43,76,37,10,166,20,8,8,78,79,1,5,72,32,1,17,147,6,0,26,4,0,13,14,0,4,0,5,14,66,62,23,6,57,12,0,94,72,23,19,42,66,173,77,139,97,19,69,18,116,57,22,31,25,2,9,44,12,132,90,12,106,67,66,0,92,72,100,107,0,65,98,22,13,52,115,0,121,140,90,4,34,153,54,62,0,0,1,10,39,20,107,0,12,8,6,45,0,0,14,2,0,0,40,0,0,70,23,0,0,76,78,27,66,94,13,100,76,122,0,6,0,2,6,9,6,65,36,36,43,132,91,55,67,51,2,122,50,0,27,44,26,2,69,101,20,2,56,92,0,21,88,108,19,27,90,125,118,7,107,0,4,40,48,14,108,96,88,56,103,31,17,18,0,0,0,10,23,24,1,23,0,0,2,9,1,5,6,29,15,4,22,32,48,17,0,0,31,2,8,6,4,19,68,77,5,4,4,4,0,0,0,47,13,6,2,1,38,99,59,2,73,134,22,9,28,50,0,93,12,29,13,2,22,63,3,2,80,10,0,39,64,2,10,67,18,74,98,91,74,36,48,73,45,13,132,110,3,12,71,29,0,39,80,27,41,21,70,114,5,0,28,50,13,33,112,15,0,84,126,61

InterPro domains:
  IPR001830 Glycosyl transferase, family 20 [PF00982] (4-448)
  IPR001830 Glycosyl transferase, family 20 [PTHR10788] (3-447)
  IPR001830 Glycosyl transferase, family 20 [cd03788] (3-447)

Foldseek 3Di:
DAQAEEEDQDDQWAADPHDIDGDDDLVNLQCVPPPLVHAAYEHEHPDDRSLVCVVVVHDDRRYHYDDDPPVLCCLLPVNCQVPVQVCLQLVPDPVVPDDDCDPSNVVSVVSLVVVLLSVLVVCLVPHDFQGEYEYEERSNLQNLLNNCVSHVRYAYEYEHLWAGHALVSLPVDPPVVLVSSLSSNLSHQEYEAQDVNSLVRSCVNNVHDSVSYHYYHQHAFADLVVLQVLLPDVLLVVLLVVVCVVQPQAAEAEDEDELDSQQLLLLLLVLLLVLCVVVVVRQVHYAYEYELAQPDDPDPVSVVSSVSNVVSLVVSQVVRNDPNDRRYDYDHDDDVSNVSSCLQRHLEYERQGQATRADHSLQSSLSRHNQFHAYEHEPRHSCCVLLVVLHNYDHRVDSNSSNVSVVCSNPPPSVSRNVSSVSSNVSRNPQHSNNSSVVSVVSSVD/DAQEEEEDQDDQWAFDCDIDGVAQRAAYEYEHPDDRSLVCVVVVHDDHRYHYDYDPVVLCCLLPVNCQVPVQVCLQLVNDPVVVDDDCDPSNVVSVVSLVVQLLSVLVVCLVRHDFQGEYEYEAPSNLQNLLNNCVSHVRYAYEYEHQKAGHALVSLPVDPPVSLVNSLSSNLSHQEYEAQDVNRQVRSDVNNPDDNPSYHYDHQHAFADLVVLQVVLPDVLLVVLLVVVCVVLDQAAEEDDEDELDPQQLLLLLLVLLLVLCVVVVVRQVHYAYEYELAQPDDPDPVSVVSSVSSVVSLVVSQVVRNDVPDRRYHYDHDDDVSNVSSCLQRHLEYERQGQATRADHSQQSSLSNHDQFHAYAYEPRHSCCVQLVVLHHYDHRVDSNSSSVSVVVSNPPDRVSRNVSSVVSNVSSNPAHDVNSVVVSVVSSD/DAQEEEEDQDAQWAADPHDTDGPDDFQNVAVCLPDDQRAAYEYEHDDVRSVVCLVVVHDDHRYDYDYQPPVLCCLLPVNCQVPVQVCLQLVPDPVVCDDDCDPVVVVSVVSLVVVLVVVLVVCLVRHDFQGEYEYEARSNLQNLLNNCVSHVRYAYEYEHLWAGHALVSLPVDPPVSSVSSLSSNLSHQEYEFQDPNRLVRSCVNNPDDSPRYDYYHQHAFADLVVLQVLLPDVLLVVLLVVVCVVQDQAAEEEDEDELDPQQLLLLLLLLLLVLCVVVVVRQVHYAYEYELAQPDDPDPVSVVSSVSSVVSLVVSQVVRNDPVDRRYDYDHDDDVSNVSSCLQRHLEYERQGQATRADRSLQSSLSNHNQFHAYEHEPRHSCCVLLVVLHQYDHRVCSNSSSVSVVCSNPPDRVSRNVSSVSSNVSRNPHGSNNSSVVSVVVSPD/DAQAEEEDADDQWAADPNDTDGDDDLVVLQCVPPDLVHAAYEYEHDDPRSVVCVVVVHDDRRYDYDYDDVVLCCLLPVNCQVPVQVCLQLVPDPPVPDDDDDPVNVVSVVSLVVQLVSVLVVCLVPHDFQGEYEYEERSNLQNLLNNCVSHVRYAYEYEHLFAGHALVSLPVDDPVVSVSSLSSNVSHQEYEFQDVNRQVRNCVNNPDDDPRYDYYHQHAFADLVVLQVLLPPPLLVVLLVVVCVVQPQAAEADDEDELDSQQLLLLLLVLLLVLCVVPVVRQVHYAYEYELAQPDDPDPVSVVSSVSNVVSLVVSQVVRNDPVDRRYDYDHDDDVSNVSSCLQRHLEYERQGQAGRADNSLQSSLSRHNQFHAYEYEPRHSCCVLLVVLHNYDHNVPSNSSNVSVVCSVPPDRVSRNVSSVSSNVSSVPHHSNNSSVVRSVVSPVD

Sequence (1771 aa):
GASVLVASNRGPVSYVRLDARRGGGGLVSGLSAVSSQDSLWVCAALGEGDREAVRRGIGEPGVRMLDIAPDDVYADAYNGIANSVLWFLHHHLYDIPREPVFDAAFRHRRWEAYRAYNRAFAEALAAAADEGAAVLVQDYHLALVPGQLRELRPDLRIGHFTHTPWASSPEYFRMLPADIGDELLRGMLGADELGFHTSAWASAFLSCAGGEQPRTRVRVHPLGVDAEELRALAHRPQVDERLARLREEVGDRKTIVRVDRTELSKNILRGLLAYRELLTVHPEWRDRVVHLASAYPSRQDLAAYRAYTASVTELAAEINAEFGTADWQPVLVSVEDDFTRSLAAYRLADVALVNPVRDGMNLVAKEIPVVSDAGCALVLSTGAGAYEELKEDALTVHPYDVSETAEALHTALTMPPPERADRTKRLASAATALPPQRWFLNQLEGLSDGASVLVASNRGPVSYVRDARRGSQDSLWVCAALGEGDREAVRRGIGEPGVRMLDIAPDVYADAYNGIANSVLWFLHHHLYDIPREPVFDAAFRHRRWEAYRAYNRAFAEALAAAADEGAAVLVQDYHLALVPGQLRELRPDLRIGHFTHTPWASPEYFRMLPADIGDELLRGMLGADELGFHTSAWASAFLSCAGGEQPRTRVRVHPLGVDAEELRALAHRPQVDERLARLREEVGDRKTIVRVDRTELSKNILRGLLAYRELLTVHPEWRDRVVHLASAYPSRQDLAAYRAYTASVTELAAEINAEFGTADWQPVLVSVEDDFTRSLAAYRLADVALVNPVRDGMNLVAKEIPVVSDAGCALVLSTGAGAYEELKEDALTVHPYDVSETAEALHTALTMPPPERADRTKRLASAATALPPQRWFLNQLEGLSGASVLVASNRGPVSYVRLDARRGGGGLVSGLSAVSSQDSLWVCAALGEGDREAVRRGIGEPGVRMLDIAPDVYADAYNGIANSVLWFLHHHLYDIPREPVFDAAFRHRWEAYRAYNRAFAEALAAAADEGAAVLVQDYHLALVPGQLRELRPDLRIGHFTHTPWASPEYFRMLPADIGDELLRGMLGADELGFHTSAWASAFLSCAGGEQPRTRVRVHPLGVDAEELRALAHRPQVDERLARLREEVGDRKTIVRVDRTELSKNILRGLLAYRELLTVHPEWRDRVVHLASAYPSRQDLAAYRAYTASVTELAAEINAEFGTADWQPVLVSVEDDFTRSLAAYRLADVALVNPVRDGMNLVAKEIPVVSDAGCALVLSTGAGAYEELKEDALTVHPYDVSETAEALHTALTMPPPERADRTKRLASAATALPPQRWFLNQLEGLSDGASVLVASNRGPVSYVRLDARRGGGGLVSGLSAVSSQDSLWVCAALGEGDREAVRRGIGEPGVRMLDIAPDVYADAYNGIANSVLWFLHHHLYDIPREPVFDAAFRHRWEAYRAYNRAFAEALAAAADEGAAVLVQDYHLALVPGQLRELRPDLRIGHFTHTPWASSPEYFRMLPADIGDELLRGMLGADELGFHTSAWASAFLSCAGGEQQPRTRVRVHPLGVDAEELRALAHRPQVDERLARLREEVGDRKTIVRVDRTELSKNILRGLLAYRELLTVHPEWRDRVVHLASAYPSRQDLAAYRAYTASVTELAAEINAEFGTADWQQPVLVSVEDDFTRSLAAYRLADVALVNPVRDGMNLVAKEIPVVSDAGCALVLSTGAGAYEELKEDALTVHPYDVSETAEALHTALTMPPPERADRTKRLASAATALPPQRWFLNQLEGLSDA

CATH classification: 3.40.50.2000 (+1 more: 3.40.50.2000)

B-factor: mean 34.79, std 11.33, range [15.6, 97.05]